Protein 2MAX (pdb70)

Foldseek 3Di:
DDDDDPAFDADPDPVDDPQLPRLCRQFQAFPVVLVDDCLLCVQCVVVPNGTSLSQLLCAVVNLVVGPRCDPVSSVSSQVSNCVSPDRHRDPPPVVCNVVSVVVNCVSDVVDDPD

Structure (mmCIF, N/CA/C/O backbone):
data_2MAX
#
_entry.id   2MAX
#
loop_
_atom_site.group_PDB
_atom_site.id
_atom_site.type_symbol
_atom_site.label_atom_id
_atom_site.label_alt_id
_atom_site.label_comp_id
_atom_site.label_asym_id
_atom_site.label_entity_id
_atom_site.label_seq_id
_atom_site.pdbx_PDB_ins_code
_atom_site.Cartn_x
_atom_site.Cartn_y
_atom_site.Cartn_z
_atom_site.occupancy
_atom_site.B_iso_or_equiv
_atom_site.auth_seq_id
_atom_site.auth_comp_id
_atom_site.auth_asym_id
_atom_site.auth_atom_id
_atom_site.pdbx_PDB_model_num
ATOM 1 N N . LEU A 1 13 ? 20.058 -17.809 -12.653 1.00 0.00 231 LEU A N 1
ATOM 2 C CA . LEU A 1 13 ? 19.330 -17.643 -11.358 1.00 0.00 231 LEU A CA 1
ATOM 3 C C . LEU A 1 13 ? 20.170 -18.205 -10.201 1.00 0.00 231 LEU A C 1
ATOM 4 O O . LEU A 1 13 ? 20.903 -19.181 -10.377 1.00 0.00 231 LEU A O 1
ATOM 20 N N . GLY A 1 14 ? 20.069 -17.597 -9.012 1.00 0.00 232 GLY A N 1
ATOM 21 C CA . GLY A 1 14 ? 20.806 -18.010 -7.806 1.00 0.00 232 GLY A CA 1
ATOM 22 C C . GLY A 1 14 ? 20.472 -17.177 -6.560 1.00 0.00 232 GLY A C 1
ATOM 23 O O . GLY A 1 14 ? 19.653 -16.255 -6.613 1.00 0.00 232 GLY A O 1
ATOM 27 N N . VAL A 1 15 ? 21.119 -17.510 -5.435 1.00 0.00 233 VAL A N 1
ATOM 28 C CA . VAL A 1 15 ? 20.878 -16.918 -4.095 1.00 0.00 233 VAL A CA 1
ATOM 29 C C . VAL A 1 15 ? 22.175 -16.513 -3.367 1.00 0.00 233 VAL A C 1
ATOM 30 O O . VAL A 1 15 ? 22.177 -16.292 -2.153 1.00 0.00 233 VAL A O 1
ATOM 43 N N . PHE A 1 16 ? 23.290 -16.410 -4.101 1.00 0.00 234 PHE A N 1
ATOM 44 C CA . PHE A 1 16 ? 24.626 -16.078 -3.587 1.00 0.00 234 PHE A CA 1
ATOM 45 C C . PHE A 1 16 ? 25.408 -15.187 -4.574 1.00 0.00 234 PHE A C 1
ATOM 46 O O . PHE A 1 16 ? 25.167 -15.220 -5.787 1.00 0.00 234 PHE A O 1
ATOM 63 N N . GLY A 1 17 ? 26.347 -14.387 -4.059 1.00 0.00 235 GLY A N 1
ATOM 64 C CA . GLY A 1 17 ? 27.149 -13.431 -4.831 1.00 0.00 235 GLY A CA 1
ATOM 65 C C . GLY A 1 17 ? 27.959 -12.466 -3.954 1.00 0.00 235 GLY A C 1
ATOM 66 O O . GLY A 1 17 ? 28.113 -12.673 -2.747 1.00 0.00 235 GLY A O 1
ATOM 70 N N . GLU A 1 18 ? 28.460 -11.389 -4.565 1.00 0.00 236 GLU A N 1
ATOM 71 C CA . GLU A 1 18 ? 29.205 -10.304 -3.905 1.00 0.00 236 GLU A CA 1
ATOM 72 C C . GLU A 1 18 ? 28.782 -8.931 -4.468 1.00 0.00 236 GLU A C 1
ATOM 73 O O . GLU A 1 18 ? 28.327 -8.828 -5.613 1.00 0.00 236 GLU A O 1
ATOM 85 N N . ARG A 1 19 ? 28.900 -7.873 -3.652 1.00 0.00 237 ARG A N 1
ATOM 86 C CA . ARG A 1 19 ? 28.338 -6.530 -3.900 1.00 0.00 237 ARG A CA 1
ATOM 87 C C . ARG A 1 19 ? 29.432 -5.443 -4.008 1.00 0.00 237 ARG A C 1
ATOM 88 O O . ARG A 1 19 ? 30.521 -5.618 -3.449 1.00 0.00 237 ARG A O 1
ATOM 109 N N . PRO A 1 20 ? 29.149 -4.307 -4.680 1.00 0.00 238 PRO A N 1
ATOM 110 C CA . PRO A 1 20 ? 30.003 -3.113 -4.664 1.00 0.00 238 PRO A CA 1
ATOM 111 C C . PRO A 1 20 ? 29.964 -2.388 -3.299 1.00 0.00 238 PRO A C 1
ATOM 112 O O . PRO A 1 20 ? 29.278 -2.817 -2.365 1.00 0.00 238 PRO A O 1
ATOM 123 N N . ILE A 1 21 ? 30.700 -1.275 -3.182 1.00 0.00 239 ILE A N 1
ATOM 124 C CA . ILE A 1 21 ? 30.715 -0.407 -1.987 1.00 0.00 239 ILE A CA 1
ATOM 125 C C . ILE A 1 21 ? 29.304 0.052 -1.554 1.00 0.00 239 ILE A C 1
ATOM 126 O O . ILE A 1 21 ? 28.415 0.266 -2.385 1.00 0.00 239 ILE A O 1
ATOM 142 N N . ALA A 1 22 ? 29.103 0.210 -0.242 1.00 0.00 240 ALA A N 1
ATOM 143 C CA . ALA A 1 22 ? 27.826 0.625 0.348 1.00 0.00 240 ALA A CA 1
ATOM 144 C C . ALA A 1 22 ? 27.441 2.082 0.003 1.00 0.00 240 ALA A C 1
ATOM 145 O O . ALA A 1 22 ? 28.303 2.939 -0.221 1.00 0.00 240 ALA A O 1
ATOM 152 N N . ASN A 1 23 ? 26.134 2.375 0.010 1.00 0.00 241 ASN A N 1
ATOM 153 C CA . ASN A 1 23 ? 25.598 3.736 -0.126 1.00 0.00 241 ASN A CA 1
ATOM 154 C C . ASN A 1 23 ? 25.794 4.563 1.164 1.00 0.00 241 ASN A C 1
ATOM 155 O O . ASN A 1 23 ? 25.891 4.012 2.264 1.00 0.00 241 ASN A O 1
ATOM 166 N N . THR A 1 24 ? 25.806 5.897 1.037 1.00 0.00 242 THR A N 1
ATOM 167 C CA . THR A 1 24 ? 25.921 6.826 2.184 1.00 0.00 242 THR A CA 1
ATOM 168 C C . THR A 1 24 ? 24.696 6.799 3.117 1.00 0.00 242 THR A C 1
ATOM 169 O O . THR A 1 24 ? 24.836 6.942 4.333 1.00 0.00 242 THR A O 1
ATOM 180 N N . GLU A 1 25 ? 23.498 6.551 2.565 1.00 0.00 243 GLU A N 1
ATOM 181 C CA . GLU A 1 25 ? 22.205 6.453 3.279 1.00 0.00 243 GLU A CA 1
ATOM 182 C C . GLU A 1 25 ? 21.856 7.674 4.174 1.00 0.00 243 GLU A C 1
ATOM 183 O O . GLU A 1 25 ? 21.058 7.583 5.111 1.00 0.00 243 GLU A O 1
ATOM 195 N N . TYR A 1 26 ? 22.462 8.836 3.893 1.00 0.00 244 TYR A N 1
ATOM 196 C CA . TYR A 1 26 ? 22.219 10.110 4.581 1.00 0.00 244 TYR A CA 1
ATOM 197 C C . TYR A 1 26 ? 20.788 10.650 4.354 1.00 0.00 244 TYR A C 1
ATOM 198 O O . TYR A 1 26 ? 20.126 10.308 3.368 1.00 0.00 244 TYR A O 1
ATOM 216 N N . SER A 1 27 ? 20.316 11.522 5.254 1.00 0.00 245 SER A N 1
ATOM 217 C CA . SER A 1 27 ? 18.986 12.154 5.203 1.00 0.00 245 SER A CA 1
ATOM 218 C C . SER A 1 27 ? 18.976 13.551 5.854 1.00 0.00 245 SER A C 1
ATOM 219 O O . SER A 1 27 ? 19.895 13.918 6.594 1.00 0.00 245 SER A O 1
ATOM 227 N N . GLY A 1 28 ? 17.934 14.338 5.580 1.00 0.00 246 GLY A N 1
ATOM 228 C CA . GLY A 1 28 ? 17.777 15.737 6.000 1.00 0.00 246 GLY A CA 1
ATOM 229 C C . GLY A 1 28 ? 16.403 16.318 5.634 1.00 0.00 246 GLY A C 1
ATOM 230 O O . GLY A 1 28 ? 15.458 15.575 5.354 1.00 0.00 246 GLY A O 1
ATOM 234 N N . ASP A 1 29 ? 16.280 17.650 5.645 1.00 0.00 247 ASP A N 1
ATOM 235 C CA . ASP A 1 29 ? 15.065 18.370 5.226 1.00 0.00 247 ASP A CA 1
ATOM 236 C C . ASP A 1 29 ? 14.616 17.980 3.801 1.00 0.00 247 ASP A C 1
ATOM 237 O O . ASP A 1 29 ? 15.434 17.887 2.880 1.00 0.00 247 ASP A O 1
ATOM 246 N N . TYR A 1 30 ? 13.311 17.742 3.623 1.00 0.00 248 TYR A N 1
ATOM 247 C CA . TYR A 1 30 ? 12.748 17.122 2.413 1.00 0.00 248 TYR A CA 1
ATOM 248 C C . TYR A 1 30 ? 12.973 17.944 1.130 1.00 0.00 248 TYR A C 1
ATOM 249 O O . TYR A 1 30 ? 13.310 17.381 0.084 1.00 0.00 248 TYR A O 1
ATOM 267 N N . ALA A 1 31 ? 12.817 19.270 1.215 1.00 0.00 249 ALA A N 1
ATOM 268 C CA . ALA A 1 31 ? 13.135 20.257 0.191 1.00 0.00 249 ALA A CA 1
ATOM 269 C C . ALA A 1 31 ? 13.206 21.644 0.863 1.00 0.00 249 ALA A C 1
ATOM 270 O O . ALA A 1 31 ? 12.732 21.819 1.993 1.00 0.00 249 ALA A O 1
ATOM 277 N N . GLN A 1 32 ? 13.742 22.641 0.160 1.00 0.00 250 GLN A N 1
ATOM 278 C CA . GLN A 1 32 ? 13.650 24.049 0.564 1.00 0.00 250 GLN A CA 1
ATOM 279 C C . GLN A 1 32 ? 13.657 24.981 -0.664 1.00 0.00 250 GLN A C 1
ATOM 280 O O . GLN A 1 32 ? 14.211 24.622 -1.707 1.00 0.00 250 GLN A O 1
ATOM 294 N N . ARG A 1 33 ? 13.039 26.170 -0.548 1.00 0.00 251 ARG A N 1
ATOM 295 C CA . ARG A 1 33 ? 12.762 27.068 -1.700 1.00 0.00 251 ARG A CA 1
ATOM 296 C C . ARG A 1 33 ? 13.121 28.549 -1.521 1.00 0.00 251 ARG A C 1
ATOM 297 O O . ARG A 1 33 ? 13.092 29.294 -2.496 1.00 0.00 251 ARG A O 1
ATOM 318 N N . ASP A 1 34 ? 13.507 28.987 -0.320 1.00 0.00 252 ASP A N 1
ATOM 319 C CA . ASP A 1 34 ? 13.954 30.373 -0.081 1.00 0.00 252 ASP A CA 1
ATOM 320 C C . ASP A 1 34 ? 15.271 30.701 -0.817 1.00 0.00 252 ASP A C 1
ATOM 321 O O . ASP A 1 34 ? 15.483 31.825 -1.277 1.00 0.00 252 ASP A O 1
ATOM 330 N N . ASP A 1 35 ? 16.130 29.692 -0.991 1.00 0.00 253 ASP A N 1
ATOM 331 C CA . ASP A 1 35 ? 17.422 29.785 -1.685 1.00 0.00 253 ASP A CA 1
ATOM 332 C C . ASP A 1 35 ? 17.304 29.939 -3.216 1.00 0.00 253 ASP A C 1
ATOM 333 O O . ASP A 1 35 ? 18.297 30.230 -3.887 1.00 0.00 253 ASP A O 1
ATOM 342 N N . ALA A 1 36 ? 16.103 29.781 -3.792 1.00 0.00 254 ALA A N 1
ATOM 343 C CA . ALA A 1 36 ? 15.872 29.897 -5.237 1.00 0.00 254 ALA A CA 1
ATOM 344 C C . ALA A 1 36 ? 16.095 31.328 -5.807 1.00 0.00 254 ALA A C 1
ATOM 345 O O . ALA A 1 36 ? 16.028 31.532 -7.018 1.00 0.00 254 ALA A O 1
ATOM 352 N N . LYS A 1 37 ? 16.423 32.316 -4.959 1.00 0.00 255 LYS A N 1
ATOM 353 C CA . LYS A 1 37 ? 16.939 33.640 -5.363 1.00 0.00 255 LYS A CA 1
ATOM 354 C C . LYS A 1 37 ? 18.309 33.568 -6.064 1.00 0.00 255 LYS A C 1
ATOM 355 O O . LYS A 1 37 ? 18.563 34.337 -6.987 1.00 0.00 255 LYS A O 1
ATOM 374 N N . ASP A 1 38 ? 19.174 32.622 -5.681 1.00 0.00 256 ASP A N 1
ATOM 375 C CA . ASP A 1 38 ? 20.539 32.442 -6.226 1.00 0.00 256 ASP A CA 1
ATOM 376 C C . ASP A 1 38 ? 20.602 31.796 -7.625 1.00 0.00 256 ASP A C 1
ATOM 377 O O . ASP A 1 38 ? 21.679 31.599 -8.186 1.00 0.00 256 ASP A O 1
ATOM 386 N N . LEU A 1 39 ? 19.453 31.469 -8.219 1.00 0.00 257 LEU A N 1
ATOM 387 C CA . LEU A 1 39 ? 19.367 30.734 -9.485 1.00 0.00 257 LEU A CA 1
ATOM 388 C C . LEU A 1 39 ? 19.748 31.546 -10.730 1.00 0.00 257 LEU A C 1
ATOM 389 O O . LEU A 1 39 ? 20.009 30.972 -11.785 1.00 0.00 257 LEU A O 1
ATOM 405 N N . SER A 1 40 ? 19.866 32.862 -10.606 1.00 0.00 258 SER A N 1
ATOM 406 C CA . SER A 1 40 ? 20.454 33.752 -11.599 1.00 0.00 258 SER A CA 1
ATOM 407 C C . SER A 1 40 ? 21.974 33.606 -11.760 1.00 0.00 258 SER A C 1
ATOM 408 O O . SER A 1 40 ? 22.555 34.232 -12.650 1.00 0.00 258 SER A O 1
ATOM 416 N N . ALA A 1 41 ? 22.635 32.785 -10.935 1.00 0.00 259 ALA A N 1
ATOM 417 C CA . ALA A 1 41 ? 24.053 32.515 -11.040 1.00 0.00 259 ALA A CA 1
ATOM 418 C C . ALA A 1 41 ? 24.372 31.651 -12.261 1.00 0.00 259 ALA A C 1
ATOM 419 O O . ALA A 1 41 ? 23.593 30.800 -12.689 1.00 0.00 259 ALA A O 1
ATOM 426 N N . LYS A 1 42 ? 25.593 31.809 -12.755 1.00 0.00 260 LYS A N 1
ATOM 427 C CA . LYS A 1 42 ? 26.249 30.864 -13.674 1.00 0.00 260 LYS A CA 1
ATOM 428 C C . LYS A 1 42 ? 26.496 29.538 -12.954 1.00 0.00 260 LYS A C 1
ATOM 429 O O . LYS A 1 42 ? 26.914 29.527 -11.803 1.00 0.00 260 LYS A O 1
ATOM 448 N N . ILE A 1 43 ? 26.310 28.408 -13.635 1.00 0.00 261 ILE A N 1
ATOM 449 C CA . ILE A 1 43 ? 26.598 27.074 -13.087 1.00 0.00 261 ILE A CA 1
ATOM 450 C C . ILE A 1 43 ? 28.091 26.898 -12.768 1.00 0.00 261 ILE A C 1
ATOM 451 O O . ILE A 1 43 ? 28.462 26.284 -11.774 1.00 0.00 261 ILE A O 1
ATOM 467 N N . GLU A 1 44 ? 28.943 27.550 -13.560 1.00 0.00 262 GLU A N 1
ATOM 468 C CA . GLU A 1 44 ? 30.389 27.684 -13.322 1.00 0.00 262 GLU A CA 1
ATOM 469 C C . GLU A 1 44 ? 30.731 28.324 -11.952 1.00 0.00 262 GLU A C 1
ATOM 470 O O . GLU A 1 44 ? 31.862 28.207 -11.476 1.00 0.00 262 GLU A O 1
ATOM 482 N N . SER A 1 45 ? 29.762 28.964 -11.276 1.00 0.00 263 SER A N 1
ATOM 483 C CA . SER A 1 45 ? 30.002 29.715 -10.025 1.00 0.00 263 SER A CA 1
ATOM 484 C C . SER A 1 45 ? 30.149 28.786 -8.808 1.00 0.00 263 SER A C 1
ATOM 485 O O . SER A 1 45 ? 30.584 29.201 -7.732 1.00 0.00 263 SER A O 1
ATOM 493 N N . MET A 1 46 ? 29.818 27.500 -8.989 1.00 0.00 264 MET A N 1
ATOM 494 C CA . MET A 1 46 ? 29.768 26.481 -7.937 1.00 0.00 264 MET A CA 1
ATOM 495 C C . MET A 1 46 ? 31.028 25.590 -7.920 1.00 0.00 264 MET A C 1
ATOM 496 O O . MET A 1 46 ? 31.019 24.518 -7.319 1.00 0.00 264 MET A O 1
ATOM 510 N N . ASN A 1 47 ? 32.105 26.010 -8.600 1.00 0.00 265 ASN A N 1
ATOM 511 C CA . ASN A 1 47 ? 33.398 25.312 -8.713 1.00 0.00 265 ASN A CA 1
ATOM 512 C C . ASN A 1 47 ? 33.318 23.904 -9.359 1.00 0.00 265 ASN A C 1
ATOM 513 O O . ASN A 1 47 ? 34.098 23.011 -9.019 1.00 0.00 265 ASN A O 1
ATOM 524 N N . LEU A 1 48 ? 32.380 23.697 -10.295 1.00 0.00 266 LEU A N 1
ATOM 525 C CA . LEU A 1 48 ? 32.335 22.500 -11.154 1.00 0.00 266 LEU A CA 1
ATOM 526 C C . LEU A 1 48 ? 33.627 22.308 -11.975 1.00 0.00 266 LEU A C 1
ATOM 527 O O . LEU A 1 48 ? 34.253 23.280 -12.410 1.00 0.00 266 LEU A O 1
ATOM 543 N N . SER A 1 49 ? 33.967 21.051 -12.270 1.00 0.00 267 SER A N 1
ATOM 544 C CA . SER A 1 49 ? 34.884 20.688 -13.361 1.00 0.00 267 SER A CA 1
ATOM 545 C C . SER A 1 49 ? 34.335 21.157 -14.721 1.00 0.00 267 SER A C 1
ATOM 546 O O . SER A 1 49 ? 33.121 21.177 -14.947 1.00 0.00 267 SER A O 1
ATOM 554 N N . ALA A 1 50 ? 35.219 21.522 -15.656 1.00 0.00 268 ALA A N 1
ATOM 555 C CA . ALA A 1 50 ? 34.809 22.054 -16.955 1.00 0.00 268 ALA A CA 1
ATOM 556 C C . ALA A 1 50 ? 34.001 21.072 -17.809 1.00 0.00 268 ALA A C 1
ATOM 557 O O . ALA A 1 50 ? 33.136 21.519 -18.553 1.00 0.00 268 ALA A O 1
ATOM 564 N N . ARG A 1 51 ? 34.227 19.753 -17.707 1.00 0.00 269 ARG A N 1
ATOM 565 C CA . ARG A 1 51 ? 33.467 18.738 -18.471 1.00 0.00 269 ARG A CA 1
ATOM 566 C C . ARG A 1 51 ? 31.970 18.777 -18.150 1.00 0.00 269 ARG A C 1
ATOM 567 O O . ARG A 1 51 ? 31.139 18.695 -19.051 1.00 0.00 269 ARG A O 1
ATOM 588 N N . CYS A 1 52 ? 31.633 19.019 -16.882 1.00 0.00 270 CYS A N 1
ATOM 589 C CA . CYS A 1 52 ? 30.267 19.270 -16.413 1.00 0.00 270 CYS A CA 1
ATOM 590 C C . CYS A 1 52 ? 29.677 20.513 -17.086 1.00 0.00 270 CYS A C 1
ATOM 591 O O . CYS A 1 52 ? 28.600 20.457 -17.677 1.00 0.00 270 CYS A O 1
ATOM 599 N N . PHE A 1 53 ? 30.409 21.633 -17.058 1.00 0.00 271 PHE A N 1
ATOM 600 C CA . PHE A 1 53 ? 29.916 22.891 -17.621 1.00 0.00 271 PHE A CA 1
ATOM 601 C C . PHE A 1 53 ? 29.822 22.856 -19.155 1.00 0.00 271 PHE A C 1
ATOM 602 O O . PHE A 1 53 ? 28.906 23.427 -19.736 1.00 0.00 271 PHE A O 1
ATOM 619 N N . ASN A 1 54 ? 30.726 22.128 -19.812 1.00 0.00 272 ASN A N 1
ATOM 620 C CA . ASN A 1 54 ? 30.776 21.962 -21.267 1.00 0.00 272 ASN A CA 1
ATOM 621 C C . ASN A 1 54 ? 29.667 21.027 -21.775 1.00 0.00 272 ASN A C 1
ATOM 622 O O . ASN A 1 54 ? 29.256 21.151 -22.927 1.00 0.00 272 ASN A O 1
ATOM 633 N N . CYS A 1 55 ? 29.118 20.156 -20.917 1.00 0.00 273 CYS A N 1
ATOM 634 C CA . CYS A 1 55 ? 27.820 19.538 -21.172 1.00 0.00 273 CYS A CA 1
ATOM 635 C C . CYS A 1 55 ? 26.699 20.592 -21.144 1.00 0.00 273 CYS A C 1
ATOM 636 O O . CYS A 1 55 ? 26.022 20.829 -22.144 1.00 0.00 273 CYS A O 1
ATOM 644 N N . LEU A 1 56 ? 26.540 21.246 -19.986 1.00 0.00 274 LEU A N 1
ATOM 645 C CA . LEU A 1 56 ? 25.450 22.172 -19.650 1.00 0.00 274 LEU A CA 1
ATOM 646 C C . LEU A 1 56 ? 25.328 23.341 -20.654 1.00 0.00 274 LEU A C 1
ATOM 647 O O . LEU A 1 56 ? 24.245 23.618 -21.166 1.00 0.00 274 LEU A O 1
ATOM 663 N N . ASP A 1 57 ? 26.445 23.946 -21.046 1.00 0.00 275 ASP A N 1
ATOM 664 C CA . ASP A 1 57 ? 26.513 25.005 -22.062 1.00 0.00 275 ASP A CA 1
ATOM 665 C C . ASP A 1 57 ? 26.006 24.601 -23.467 1.00 0.00 275 ASP A C 1
ATOM 666 O O . ASP A 1 57 ? 25.462 25.451 -24.176 1.00 0.00 275 ASP A O 1
ATOM 675 N N . LYS A 1 58 ? 26.141 23.329 -23.888 1.00 0.00 276 LYS A N 1
ATOM 676 C CA . LYS A 1 58 ? 25.865 22.893 -25.275 1.00 0.00 276 LYS A CA 1
ATOM 677 C C . LYS A 1 58 ? 24.386 22.591 -25.533 1.00 0.00 276 LYS A C 1
ATOM 678 O O . LYS A 1 58 ? 23.872 22.848 -26.623 1.00 0.00 276 LYS A O 1
ATOM 697 N N . ILE A 1 59 ? 23.695 22.098 -24.506 1.00 0.00 277 ILE A N 1
ATOM 698 C CA . ILE A 1 59 ? 22.227 21.965 -24.429 1.00 0.00 277 ILE A CA 1
ATOM 699 C C . ILE A 1 59 ? 21.534 23.309 -24.173 1.00 0.00 277 ILE A C 1
ATOM 700 O O . ILE A 1 59 ? 20.346 23.468 -24.458 1.00 0.00 277 ILE A O 1
ATOM 716 N N . GLY A 1 60 ? 22.289 24.273 -23.645 1.00 0.00 278 GLY A N 1
ATOM 717 C CA . GLY A 1 60 ? 21.873 25.667 -23.450 1.00 0.00 278 GLY A CA 1
ATOM 718 C C . GLY A 1 60 ? 21.531 26.019 -21.997 1.00 0.00 278 GLY A C 1
ATOM 719 O O . GLY A 1 60 ? 21.033 27.110 -21.714 1.00 0.00 278 GLY A O 1
ATOM 723 N N . ILE A 1 61 ? 21.802 25.102 -21.066 1.00 0.00 279 ILE A N 1
ATOM 724 C CA . ILE A 1 61 ? 21.662 25.275 -19.619 1.00 0.00 279 ILE A CA 1
ATOM 725 C C . ILE A 1 61 ? 22.879 26.060 -19.101 1.00 0.00 279 ILE A C 1
ATOM 726 O O . ILE A 1 61 ? 23.908 25.494 -18.752 1.00 0.00 279 ILE A O 1
ATOM 742 N N . LYS A 1 62 ? 22.788 27.396 -19.125 1.00 0.00 280 LYS A N 1
ATOM 743 C CA . LYS A 1 62 ? 23.907 28.314 -18.796 1.00 0.00 280 LYS A CA 1
ATOM 744 C C . LYS A 1 62 ? 23.902 28.822 -17.352 1.00 0.00 280 LYS A C 1
ATOM 745 O O . LYS A 1 62 ? 24.919 29.321 -16.866 1.00 0.00 280 LYS A O 1
ATOM 764 N N . TYR A 1 63 ? 22.786 28.646 -16.646 1.00 0.00 281 TYR A N 1
ATOM 765 C CA . TYR A 1 63 ? 22.574 29.157 -15.282 1.00 0.00 281 TYR A CA 1
ATOM 766 C C . TYR A 1 63 ? 22.049 28.103 -14.319 1.00 0.00 281 TYR A C 1
ATOM 767 O O . TYR A 1 63 ? 21.464 27.104 -14.728 1.00 0.00 281 TYR A O 1
ATOM 785 N N . VAL A 1 64 ? 22.249 28.330 -13.020 1.00 0.00 282 VAL A N 1
ATOM 786 C CA . VAL A 1 64 ? 21.798 27.418 -11.961 1.00 0.00 282 VAL A CA 1
ATOM 787 C C . VAL A 1 64 ? 20.283 27.235 -12.042 1.00 0.00 282 VAL A C 1
ATOM 788 O O . VAL A 1 64 ? 19.807 26.120 -11.894 1.00 0.00 282 VAL A O 1
ATOM 801 N N . GLY A 1 65 ? 19.544 28.294 -12.380 1.00 0.00 283 GLY A N 1
ATOM 802 C CA . GLY A 1 65 ? 18.121 28.275 -12.732 1.00 0.00 283 GLY A CA 1
ATOM 803 C C . GLY A 1 65 ? 17.775 27.247 -13.796 1.00 0.00 283 GLY A C 1
ATOM 804 O O . GLY A 1 65 ? 16.895 26.420 -13.594 1.00 0.00 283 GLY A O 1
ATOM 808 N N . GLU A 1 66 ? 18.525 27.245 -14.895 1.00 0.00 284 GLU A N 1
ATOM 809 C CA . GLU A 1 66 ? 18.362 26.258 -15.973 1.00 0.00 284 GLU A CA 1
ATOM 810 C C . GLU A 1 66 ? 18.682 24.828 -15.510 1.00 0.00 284 GLU A C 1
ATOM 811 O O . GLU A 1 66 ? 17.954 23.911 -15.876 1.00 0.00 284 GLU A O 1
ATOM 823 N N . LEU A 1 67 ? 19.716 24.608 -14.677 1.00 0.00 285 LEU A N 1
ATOM 824 C CA . LEU A 1 67 ? 19.975 23.273 -14.104 1.00 0.00 285 LEU A CA 1
ATOM 825 C C . LEU A 1 67 ? 18.809 22.879 -13.161 1.00 0.00 285 LEU A C 1
ATOM 826 O O . LEU A 1 67 ? 18.275 21.781 -13.258 1.00 0.00 285 LEU A O 1
ATOM 842 N N . VAL A 1 68 ? 18.356 23.778 -12.281 1.00 0.00 286 VAL A N 1
ATOM 843 C CA . VAL A 1 68 ? 17.210 23.583 -11.394 1.00 0.00 286 VAL A CA 1
ATOM 844 C C . VAL A 1 68 ? 15.933 23.230 -12.192 1.00 0.00 286 VAL A C 1
ATOM 845 O O . VAL A 1 68 ? 15.160 22.374 -11.758 1.00 0.00 286 VAL A O 1
ATOM 858 N N . LEU A 1 69 ? 15.737 23.834 -13.370 1.00 0.00 287 LEU A N 1
ATOM 859 C CA . LEU A 1 69 ? 14.671 23.534 -14.338 1.00 0.00 287 LEU A CA 1
ATOM 860 C C . LEU A 1 69 ? 14.927 22.265 -15.181 1.00 0.00 287 LEU A C 1
ATOM 861 O O . LEU A 1 69 ? 13.973 21.684 -15.700 1.00 0.00 287 LEU A O 1
ATOM 877 N N . MET A 1 70 ? 16.170 21.778 -15.277 1.00 0.00 288 MET A N 1
ATOM 878 C CA . MET A 1 70 ? 16.534 20.439 -15.721 1.00 0.00 288 MET A CA 1
ATOM 879 C C . MET A 1 70 ? 16.113 19.356 -14.707 1.00 0.00 288 MET A C 1
ATOM 880 O O . MET A 1 70 ? 16.915 18.803 -13.949 1.00 0.00 288 MET A O 1
ATOM 894 N N . SER A 1 71 ? 14.819 19.047 -14.698 1.00 0.00 289 SER A N 1
ATOM 895 C CA . SER A 1 71 ? 14.250 17.895 -13.980 1.00 0.00 289 SER A CA 1
ATOM 896 C C . SER A 1 71 ? 14.994 16.598 -14.324 1.00 0.00 289 SER A C 1
ATOM 897 O O . SER A 1 71 ? 15.554 16.472 -15.414 1.00 0.00 289 SER A O 1
ATOM 905 N N . GLU A 1 72 ? 15.019 15.630 -13.401 1.00 0.00 290 GLU A N 1
ATOM 906 C CA . GLU A 1 72 ? 15.939 14.474 -13.450 1.00 0.00 290 GLU A CA 1
ATOM 907 C C . GLU A 1 72 ? 15.922 13.718 -14.797 1.00 0.00 290 GLU A C 1
ATOM 908 O O . GLU A 1 72 ? 16.969 13.307 -15.293 1.00 0.00 290 GLU A O 1
ATOM 920 N N . GLU A 1 73 ? 14.745 13.586 -15.418 1.00 0.00 291 GLU A N 1
ATOM 921 C CA . GLU A 1 73 ? 14.532 12.925 -16.708 1.00 0.00 291 GLU A CA 1
ATOM 922 C C . GLU A 1 73 ? 15.161 13.679 -17.901 1.00 0.00 291 GLU A C 1
ATOM 923 O O . GLU A 1 73 ? 15.706 13.047 -18.811 1.00 0.00 291 GLU A O 1
ATOM 935 N N . GLU A 1 74 ? 15.158 15.019 -17.889 1.00 0.00 292 GLU A N 1
ATOM 936 C CA . GLU A 1 74 ? 15.979 15.831 -18.803 1.00 0.00 292 GLU A CA 1
ATOM 937 C C . GLU A 1 74 ? 17.458 15.610 -18.503 1.00 0.00 292 GLU A C 1
ATOM 938 O O . GLU A 1 74 ? 18.258 15.375 -19.407 1.00 0.00 292 GLU A O 1
ATOM 950 N N . LEU A 1 75 ? 17.825 15.668 -17.224 1.00 0.00 293 LEU A N 1
ATOM 951 C CA . LEU A 1 75 ? 19.192 15.608 -16.734 1.00 0.00 293 LEU A CA 1
ATOM 952 C C . LEU A 1 75 ? 19.978 14.337 -17.093 1.00 0.00 293 LEU A C 1
ATOM 953 O O . LEU A 1 75 ? 21.117 14.424 -17.549 1.00 0.00 293 LEU A O 1
ATOM 969 N N . LYS A 1 76 ? 19.339 13.174 -16.974 1.00 0.00 294 LYS A N 1
ATOM 970 C CA . LYS A 1 76 ? 19.803 11.875 -17.515 1.00 0.00 294 LYS A CA 1
ATOM 971 C C . LYS A 1 76 ? 19.940 11.838 -19.052 1.00 0.00 294 LYS A C 1
ATOM 972 O O . LYS A 1 76 ? 20.501 10.884 -19.593 1.00 0.00 294 LYS A O 1
ATOM 991 N N . GLY A 1 77 ? 19.429 12.853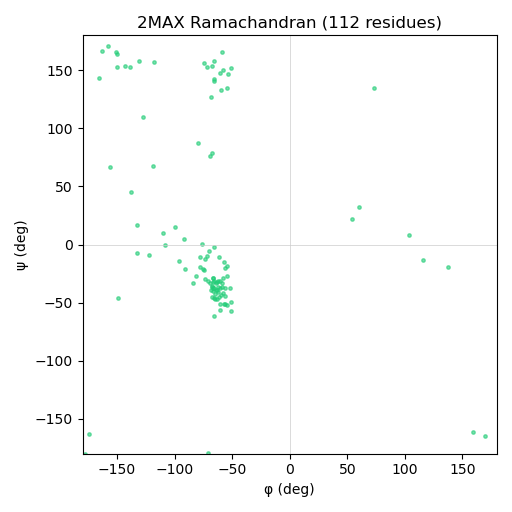 -19.754 1.00 0.00 295 GLY A N 1
ATOM 992 C CA . GLY A 1 77 ? 19.193 12.859 -21.198 1.00 0.00 295 GLY A CA 1
ATOM 993 C C . GLY A 1 77 ? 20.125 13.741 -22.041 1.00 0.00 295 GLY A C 1
ATOM 994 O O . GLY A 1 77 ? 19.972 13.731 -23.266 1.00 0.00 295 GLY A O 1
ATOM 998 N N . VAL A 1 78 ? 21.098 14.475 -21.468 1.00 0.00 296 VAL A N 1
ATOM 999 C CA . VAL A 1 78 ? 22.197 15.057 -22.271 1.00 0.00 296 VAL A CA 1
ATOM 1000 C C . VAL A 1 78 ? 22.996 13.968 -23.030 1.00 0.00 296 VAL A C 1
ATOM 1001 O O . VAL A 1 78 ? 22.927 12.781 -22.696 1.00 0.00 296 VAL A O 1
ATOM 1014 N N . LYS A 1 79 ? 23.819 14.370 -24.008 1.00 0.00 297 LYS A N 1
ATOM 1015 C CA . LYS A 1 79 ? 24.548 13.432 -24.896 1.00 0.00 297 LYS A CA 1
ATOM 1016 C C . LYS A 1 79 ? 25.948 13.008 -24.428 1.00 0.00 297 LYS A C 1
ATOM 1017 O O . LYS A 1 79 ? 26.425 11.947 -24.827 1.00 0.00 297 LYS A O 1
ATOM 1036 N N . ASN A 1 80 ? 26.585 13.786 -23.552 1.00 0.00 298 ASN A N 1
ATOM 1037 C CA . ASN A 1 80 ? 27.945 13.529 -23.052 1.00 0.00 298 ASN A CA 1
ATOM 1038 C C . ASN A 1 80 ? 28.041 13.785 -21.536 1.00 0.00 298 ASN A C 1
ATOM 1039 O O . ASN A 1 80 ? 28.937 14.488 -21.066 1.00 0.00 298 ASN A O 1
ATOM 1050 N N . MET A 1 81 ? 27.051 13.280 -20.778 1.00 0.00 299 MET A N 1
ATOM 1051 C CA . MET A 1 81 ? 26.873 13.627 -19.351 1.00 0.00 299 MET A CA 1
ATOM 1052 C C . MET A 1 81 ? 28.134 13.392 -18.497 1.00 0.00 299 MET A C 1
ATOM 1053 O O . MET A 1 81 ? 28.597 14.303 -17.814 1.00 0.00 299 MET A O 1
ATOM 1067 N N . GLY A 1 82 ? 28.702 12.183 -18.578 1.00 0.00 300 GLY A N 1
ATOM 1068 C CA . GLY A 1 82 ? 29.801 11.698 -17.726 1.00 0.00 300 GLY A CA 1
ATOM 1069 C C . GLY A 1 82 ? 29.369 11.364 -16.287 1.00 0.00 300 GLY A C 1
ATOM 1070 O O . GLY A 1 82 ? 28.667 12.139 -15.634 1.00 0.00 300 GLY A O 1
ATOM 1074 N N . LYS A 1 83 ? 29.810 10.208 -15.764 1.00 0.00 301 LYS A N 1
ATOM 1075 C CA . LYS A 1 83 ? 29.392 9.670 -14.450 1.00 0.00 301 LYS A CA 1
ATOM 1076 C C . LYS A 1 83 ? 29.747 10.598 -13.281 1.00 0.00 301 LYS A C 1
ATOM 1077 O O . LYS A 1 83 ? 28.858 11.033 -12.547 1.00 0.00 301 LYS A O 1
ATOM 1096 N N . LYS A 1 84 ? 31.032 10.956 -13.142 1.00 0.00 302 LYS A N 1
ATOM 1097 C CA . LYS A 1 84 ? 31.508 11.906 -12.113 1.00 0.00 302 LYS A CA 1
ATOM 1098 C C . LYS A 1 84 ? 30.896 13.298 -12.287 1.00 0.00 302 LYS A C 1
ATOM 1099 O O . LYS A 1 84 ? 30.564 13.961 -11.307 1.00 0.00 302 LYS A O 1
ATOM 1118 N N . SER A 1 85 ? 30.713 13.714 -13.543 1.00 0.00 303 SER A N 1
ATOM 1119 C CA . SER A 1 85 ? 30.231 15.047 -13.909 1.00 0.00 303 SER A CA 1
ATOM 1120 C C . SER A 1 85 ? 28.781 15.296 -13.499 1.00 0.00 303 SER A C 1
ATOM 1121 O O . SER A 1 85 ? 28.509 16.334 -12.902 1.00 0.00 303 SER A O 1
ATOM 1129 N N . TYR A 1 86 ? 27.864 14.350 -13.735 1.00 0.00 304 TYR A N 1
ATOM 1130 C CA . TYR A 1 86 ? 26.486 14.437 -13.226 1.00 0.00 304 TYR A CA 1
ATOM 1131 C C . TYR A 1 86 ? 26.439 14.428 -11.688 1.00 0.00 304 TYR A C 1
ATOM 1132 O O . TYR A 1 86 ? 25.648 15.149 -11.087 1.00 0.00 304 TYR A O 1
ATOM 1150 N N . ASP A 1 87 ? 27.284 13.616 -11.039 1.00 0.00 305 ASP A N 1
ATOM 1151 C CA . ASP A 1 87 ? 27.329 13.513 -9.578 1.00 0.00 305 ASP A CA 1
ATOM 1152 C C . ASP A 1 87 ? 27.746 14.838 -8.913 1.00 0.00 305 ASP A C 1
ATOM 1153 O O . ASP A 1 87 ? 27.061 15.305 -8.001 1.00 0.00 305 ASP A O 1
ATOM 1162 N N . GLU A 1 88 ? 28.810 15.495 -9.397 1.00 0.00 306 GLU A N 1
ATOM 1163 C CA . GLU A 1 88 ? 29.191 16.818 -8.900 1.00 0.00 306 GLU A CA 1
ATOM 1164 C C . GLU A 1 88 ? 28.224 17.933 -9.332 1.00 0.00 306 GLU A C 1
ATOM 1165 O O . GLU A 1 88 ? 27.987 18.845 -8.545 1.00 0.00 306 GLU A O 1
ATOM 1177 N N . ILE A 1 89 ? 27.587 17.831 -10.510 1.00 0.00 307 ILE A N 1
ATOM 1178 C CA . ILE A 1 89 ? 26.419 18.643 -10.906 1.00 0.00 307 ILE A CA 1
ATOM 1179 C C . ILE A 1 89 ? 25.351 18.591 -9.823 1.00 0.00 307 ILE A C 1
ATOM 1180 O O . ILE A 1 89 ? 24.965 19.622 -9.278 1.00 0.00 307 ILE A O 1
ATOM 1196 N N . ALA A 1 90 ? 24.909 17.384 -9.483 1.00 0.00 308 ALA A N 1
ATOM 1197 C CA . ALA A 1 90 ? 23.818 17.157 -8.554 1.00 0.00 308 ALA A CA 1
ATOM 1198 C C . ALA A 1 90 ? 24.166 17.596 -7.120 1.00 0.00 308 ALA A C 1
ATOM 1199 O O . ALA A 1 90 ? 23.338 18.229 -6.466 1.00 0.00 308 ALA A O 1
ATOM 1206 N N . GLU A 1 91 ? 25.393 17.350 -6.650 1.00 0.00 309 GLU A N 1
ATOM 1207 C CA . GLU A 1 91 ? 25.856 17.783 -5.321 1.00 0.00 309 GLU A CA 1
ATOM 1208 C C . GLU A 1 91 ? 26.142 19.290 -5.207 1.00 0.00 309 GLU A C 1
ATOM 1209 O O . GLU A 1 91 ? 25.941 19.868 -4.139 1.00 0.00 309 GLU A O 1
ATOM 1221 N N . LYS A 1 92 ? 26.546 19.973 -6.285 1.00 0.00 310 LYS A N 1
ATOM 1222 C CA . LYS A 1 92 ? 26.694 21.442 -6.281 1.00 0.00 310 LYS A CA 1
ATOM 1223 C C . LYS A 1 92 ? 25.362 22.165 -6.494 1.00 0.00 310 LYS A C 1
ATOM 1224 O O . LYS A 1 92 ? 25.160 23.224 -5.907 1.00 0.00 310 LYS A O 1
ATOM 1243 N N . LEU A 1 93 ? 24.400 21.543 -7.181 1.00 0.00 311 LEU A N 1
ATOM 1244 C CA . LEU A 1 93 ? 22.988 21.929 -7.089 1.00 0.00 311 LEU A CA 1
ATOM 1245 C C . LEU A 1 93 ? 22.462 21.768 -5.641 1.00 0.00 311 LEU A C 1
ATOM 1246 O O . LEU A 1 93 ? 21.862 22.694 -5.093 1.00 0.00 311 LEU A O 1
ATOM 1262 N N . ASN A 1 94 ? 22.773 20.638 -4.983 1.00 0.00 312 ASN A N 1
ATOM 1263 C CA . ASN A 1 94 ? 22.450 20.362 -3.572 1.00 0.00 312 ASN A CA 1
ATOM 1264 C C . ASN A 1 94 ? 23.049 21.390 -2.591 1.00 0.00 312 ASN A C 1
ATOM 1265 O O . ASN A 1 94 ? 22.413 21.719 -1.592 1.00 0.00 312 ASN A O 1
ATOM 1276 N N . ASP A 1 95 ? 24.230 21.951 -2.875 1.00 0.00 313 ASP A N 1
ATOM 1277 C CA . ASP A 1 95 ? 24.863 22.984 -2.039 1.00 0.00 313 ASP A CA 1
ATOM 1278 C C . ASP A 1 95 ? 23.995 24.247 -1.836 1.00 0.00 313 ASP A C 1
ATOM 1279 O O . ASP A 1 95 ? 24.075 24.881 -0.780 1.00 0.00 313 ASP A O 1
ATOM 1288 N N . LEU A 1 96 ? 23.116 24.584 -2.794 1.00 0.00 314 LEU A N 1
ATOM 1289 C CA . LEU A 1 96 ? 22.094 25.635 -2.613 1.00 0.00 314 LEU A CA 1
ATOM 1290 C C . LEU A 1 96 ? 21.019 25.278 -1.566 1.00 0.00 314 LEU A C 1
ATOM 1291 O O . LEU A 1 96 ? 20.433 26.176 -0.959 1.00 0.00 314 LEU A O 1
ATOM 1307 N N . GLY A 1 97 ? 20.732 23.987 -1.382 1.00 0.00 315 GLY A N 1
ATOM 1308 C CA . GLY A 1 97 ? 19.708 23.461 -0.473 1.00 0.00 315 GLY A CA 1
ATOM 1309 C C . GLY A 1 97 ? 18.870 22.318 -1.062 1.00 0.00 315 GLY A C 1
ATOM 1310 O O . GLY A 1 97 ? 18.250 21.571 -0.304 1.00 0.00 315 GLY A O 1
ATOM 1314 N N . TYR A 1 98 ? 18.836 22.166 -2.395 1.00 0.00 316 TYR A N 1
ATOM 1315 C CA . TYR A 1 98 ? 17.947 21.257 -3.113 1.00 0.00 316 TYR A CA 1
ATOM 1316 C C . TYR A 1 98 ? 18.770 20.350 -4.063 1.00 0.00 316 TYR A C 1
ATOM 1317 O O . TYR A 1 98 ? 19.322 20.839 -5.051 1.00 0.00 316 TYR A O 1
ATOM 1335 N N . PRO A 1 99 ? 18.898 19.035 -3.780 1.00 0.00 317 PRO A N 1
ATOM 1336 C CA . PRO A 1 99 ? 19.554 18.078 -4.674 1.00 0.00 317 PRO A CA 1
ATOM 1337 C C . PRO A 1 99 ? 18.714 17.867 -5.940 1.00 0.00 317 PRO A C 1
ATOM 1338 O O . PRO A 1 99 ? 17.517 17.589 -5.862 1.00 0.00 317 PRO A O 1
ATOM 1349 N N . VAL A 1 100 ? 19.320 18.024 -7.122 1.00 0.00 318 VAL A N 1
ATOM 1350 C CA . VAL A 1 100 ? 18.581 18.037 -8.384 1.00 0.00 318 VAL A CA 1
ATOM 1351 C C . VAL A 1 100 ? 17.793 16.747 -8.660 1.00 0.00 318 VAL A C 1
ATOM 1352 O O . VAL A 1 100 ? 18.307 15.638 -8.504 1.00 0.00 318 VAL A O 1
ATOM 1365 N N . GLY A 1 101 ? 16.524 16.916 -9.054 1.00 0.00 319 GLY A N 1
ATOM 1366 C CA . GLY A 1 101 ? 15.591 15.827 -9.391 1.00 0.00 319 GLY A CA 1
ATOM 1367 C C . GLY A 1 101 ? 14.372 15.695 -8.463 1.00 0.00 319 GLY A C 1
ATOM 1368 O O . GLY A 1 101 ? 13.411 15.007 -8.808 1.00 0.00 319 GLY A O 1
ATOM 1372 N N . THR A 1 102 ? 14.392 16.368 -7.308 1.00 0.00 320 THR A N 1
ATOM 1373 C CA . THR A 1 102 ? 13.323 16.453 -6.293 1.00 0.00 320 THR A CA 1
ATOM 1374 C C . THR A 1 102 ? 12.104 17.228 -6.829 1.00 0.00 320 THR A C 1
ATOM 1375 O O . THR A 1 102 ? 11.917 18.411 -6.548 1.00 0.00 320 THR A O 1
ATOM 1386 N N . GLU A 1 103 ? 11.277 16.560 -7.643 1.00 0.00 321 GLU A N 1
ATOM 1387 C CA . GLU A 1 103 ? 10.170 17.135 -8.432 1.00 0.00 321 GLU A CA 1
ATOM 1388 C C . GLU A 1 103 ? 8.811 16.523 -8.023 1.00 0.00 321 GLU A C 1
ATOM 1389 O O . GLU A 1 103 ? 8.177 15.772 -8.770 1.00 0.00 321 GLU A O 1
ATOM 1401 N N . LEU A 1 104 ? 8.374 16.829 -6.795 1.00 0.00 322 LEU A N 1
ATOM 1402 C CA . LEU A 1 104 ? 7.127 16.332 -6.195 1.00 0.00 322 LEU A CA 1
ATOM 1403 C C . LEU A 1 104 ? 6.137 17.424 -5.744 1.00 0.00 322 LEU A C 1
ATOM 1404 O O . LEU A 1 104 ? 4.984 17.134 -5.420 1.00 0.00 322 LEU A O 1
ATOM 1420 N N . SER A 1 105 ? 6.579 18.683 -5.778 1.00 0.00 323 SER A N 1
ATOM 1421 C CA . SER A 1 105 ? 5.760 19.898 -5.612 1.00 0.00 323 SER A CA 1
ATOM 1422 C C . SER A 1 105 ? 6.458 21.102 -6.281 1.00 0.00 323 SER A C 1
ATOM 1423 O O . SER A 1 105 ? 6.995 21.982 -5.600 1.00 0.00 323 SER A O 1
ATOM 1431 N N . PRO A 1 106 ? 6.587 21.095 -7.627 1.00 0.00 324 PRO A N 1
ATOM 1432 C CA . PRO A 1 106 ? 7.490 21.992 -8.353 1.00 0.00 324 PRO A CA 1
ATOM 1433 C C . PRO A 1 106 ? 6.861 23.317 -8.816 1.00 0.00 324 PRO A C 1
ATOM 1434 O O . PRO A 1 106 ? 7.508 24.045 -9.557 1.00 0.00 324 PRO A O 1
ATOM 1445 N N . GLU A 1 107 ? 5.610 23.633 -8.466 1.00 0.00 325 GLU A N 1
ATOM 1446 C CA . GLU A 1 107 ? 4.790 24.669 -9.138 1.00 0.00 325 GLU A CA 1
ATOM 1447 C C . GLU A 1 107 ? 5.421 26.073 -9.236 1.00 0.00 325 GLU A C 1
ATOM 1448 O O . GLU A 1 107 ? 5.155 26.802 -10.189 1.00 0.00 325 GLU A O 1
ATOM 1460 N N . GLN A 1 108 ? 6.318 26.439 -8.315 1.00 0.00 326 GLN A N 1
ATOM 1461 C CA . GLN A 1 108 ? 7.179 27.628 -8.401 1.00 0.00 326 GLN A CA 1
ATOM 1462 C C . GLN A 1 108 ? 8.061 27.707 -9.670 1.00 0.00 326 GLN A C 1
ATOM 1463 O O . GLN A 1 108 ? 8.519 28.794 -10.032 1.00 0.00 326 GLN A O 1
ATOM 1477 N N . ARG A 1 109 ? 8.320 26.590 -10.371 1.00 0.00 327 ARG A N 1
ATOM 1478 C CA . ARG A 1 109 ? 9.230 26.542 -11.528 1.00 0.00 327 ARG A CA 1
ATOM 1479 C C . ARG A 1 109 ? 8.747 27.328 -12.749 1.00 0.00 327 ARG A C 1
ATOM 1480 O O . ARG A 1 109 ? 9.585 27.831 -13.492 1.00 0.00 327 ARG A O 1
ATOM 1501 N N . GLU A 1 110 ? 7.442 27.491 -12.970 1.00 0.00 328 GLU A N 1
ATOM 1502 C CA . GLU A 1 110 ? 6.966 28.350 -14.075 1.00 0.00 328 GLU A CA 1
ATOM 1503 C C . GLU A 1 110 ? 7.296 29.840 -13.837 1.00 0.00 328 GLU A C 1
ATOM 1504 O O . GLU A 1 110 ? 7.729 30.531 -14.759 1.00 0.00 328 GLU A O 1
ATOM 1516 N N . SER A 1 111 ? 7.216 30.299 -12.581 1.00 0.00 329 SER A N 1
ATOM 1517 C CA . SER A 1 111 ? 7.648 31.634 -12.159 1.00 0.00 329 SER A CA 1
ATOM 1518 C C . SER A 1 111 ? 9.162 31.807 -12.312 1.00 0.00 329 SER A C 1
ATOM 1519 O O . SER A 1 111 ? 9.607 32.827 -12.844 1.00 0.00 329 SER A O 1
ATOM 1527 N N . LEU A 1 112 ? 9.961 30.791 -11.941 1.00 0.00 330 LEU A N 1
ATOM 1528 C CA . LEU A 1 112 ? 11.391 30.752 -12.202 1.00 0.00 330 LEU A CA 1
ATOM 1529 C C . LEU A 1 112 ? 11.702 30.901 -13.689 1.00 0.00 330 LEU A C 1
ATOM 1530 O O . LEU A 1 112 ? 12.495 31.764 -14.038 1.00 0.00 330 LEU A O 1
ATOM 1546 N N . LYS A 1 113 ? 11.079 30.109 -14.572 1.00 0.00 331 LYS A N 1
ATOM 1547 C CA . LYS A 1 113 ? 11.331 30.131 -16.020 1.00 0.00 331 LYS A CA 1
ATOM 1548 C C . LYS A 1 113 ? 11.076 31.524 -16.615 1.00 0.00 331 LYS A C 1
ATOM 1549 O O . LYS A 1 113 ? 11.907 32.023 -17.374 1.00 0.00 331 LYS A O 1
ATOM 1568 N N . LYS A 1 114 ? 9.998 32.203 -16.203 1.00 0.00 332 LYS A N 1
ATOM 1569 C CA . LYS A 1 114 ? 9.689 33.575 -16.635 1.00 0.00 332 LYS A CA 1
ATOM 1570 C C . LYS A 1 114 ? 10.676 34.622 -16.103 1.00 0.00 332 LYS A C 1
ATOM 1571 O O . LYS A 1 114 ? 11.084 35.505 -16.857 1.00 0.00 332 LYS A O 1
ATOM 1590 N N . ARG A 1 115 ? 11.126 34.496 -14.847 1.00 0.00 333 ARG A N 1
ATOM 1591 C CA . ARG A 1 115 ? 12.208 35.330 -14.285 1.00 0.00 333 ARG A CA 1
ATOM 1592 C C . ARG A 1 115 ? 13.555 35.071 -14.964 1.00 0.00 333 ARG A C 1
ATOM 1593 O O . ARG A 1 115 ? 14.319 36.013 -15.175 1.00 0.00 333 ARG A O 1
ATOM 1614 N N . LEU A 1 116 ? 13.844 33.819 -15.322 1.00 0.00 334 LEU A N 1
ATOM 1615 C CA . LEU A 1 116 ? 15.086 33.394 -15.964 1.00 0.00 334 LEU A CA 1
ATOM 1616 C C . LEU A 1 116 ? 15.257 33.962 -17.378 1.00 0.00 334 LEU A C 1
ATOM 1617 O O . LEU A 1 116 ? 16.341 34.390 -17.762 1.00 0.00 334 LEU A O 1
ATOM 1633 N N . GLU A 1 117 ? 14.154 34.050 -18.116 1.00 0.00 335 GLU A N 1
ATOM 1634 C CA . GLU A 1 117 ? 14.052 34.735 -19.414 1.00 0.00 335 GLU A CA 1
ATOM 1635 C C . GLU A 1 117 ? 14.518 36.209 -19.388 1.00 0.00 335 GLU A C 1
ATOM 1636 O O . GLU A 1 117 ? 14.843 36.780 -20.431 1.00 0.00 335 GLU A O 1
ATOM 1648 N N . LYS A 1 118 ? 14.597 36.815 -18.191 1.00 0.00 336 LYS A N 1
ATOM 1649 C CA . LYS A 1 118 ? 15.010 38.199 -17.938 1.00 0.00 336 LYS A CA 1
ATOM 1650 C C . LYS A 1 118 ? 16.371 38.330 -17.232 1.00 0.00 336 LYS A C 1
ATOM 1651 O O . LYS A 1 118 ? 16.746 39.431 -16.828 1.00 0.00 336 LYS A O 1
ATOM 1670 N N . LEU A 1 119 ? 17.130 37.236 -17.090 1.00 0.00 337 LEU A N 1
ATOM 1671 C CA . LEU A 1 119 ? 18.575 37.304 -16.793 1.00 0.00 337 LEU A CA 1
ATOM 1672 C C . LEU A 1 119 ? 19.302 38.123 -17.874 1.00 0.00 337 LEU A C 1
ATOM 1673 O O . LEU A 1 119 ? 20.002 39.087 -17.562 1.00 0.00 337 LEU A O 1
ATOM 1689 N N . GLU A 1 120 ? 19.062 37.773 -19.142 1.00 0.00 338 GLU A N 1
ATOM 1690 C CA . GLU A 1 120 ? 19.398 38.570 -20.332 1.00 0.00 338 GLU A CA 1
ATOM 1691 C C . GLU A 1 120 ? 18.679 38.038 -21.589 1.00 0.00 338 GLU A C 1
ATOM 1692 O O . GLU A 1 120 ? 18.526 36.826 -21.771 1.00 0.00 338 GLU A O 1
ATOM 1704 N N . ASP A 1 121 ? 18.259 38.942 -22.478 1.00 0.00 339 ASP A N 1
ATOM 1705 C CA . ASP A 1 121 ? 17.859 38.594 -23.851 1.00 0.00 339 ASP A CA 1
ATOM 1706 C C . ASP A 1 121 ? 19.067 38.080 -24.666 1.00 0.00 339 ASP A C 1
ATOM 1707 O O . ASP A 1 121 ? 20.180 38.598 -24.526 1.00 0.00 339 ASP A O 1
ATOM 1716 N N . LYS A 1 122 ? 18.853 37.072 -25.528 1.00 0.00 340 LYS A N 1
ATOM 1717 C CA . LYS A 1 122 ? 19.930 36.416 -26.300 1.00 0.00 340 LYS A CA 1
ATOM 1718 C C . LYS A 1 122 ? 19.487 35.879 -27.670 1.00 0.00 340 LYS A C 1
ATOM 1719 O O . LYS A 1 122 ? 20.185 36.101 -28.662 1.00 0.00 340 LYS A O 1
ATOM 1738 N N . GLY A 1 123 ? 18.345 35.189 -27.738 1.00 0.00 341 GLY A N 1
ATOM 1739 C CA . GLY A 1 123 ? 17.840 34.547 -28.961 1.00 0.00 341 GLY A CA 1
ATOM 1740 C C . GLY A 1 123 ? 16.817 33.435 -28.691 1.00 0.00 341 GLY A C 1
ATOM 1741 O O . GLY A 1 123 ? 16.245 33.348 -27.599 1.00 0.00 341 GLY A O 1
ATOM 1745 N N . GLY A 1 124 ? 16.608 32.568 -29.685 1.00 0.00 342 GLY A N 1
ATOM 1746 C CA . GLY A 1 124 ? 15.746 31.380 -29.603 1.00 0.00 342 GLY A CA 1
ATOM 1747 C C . GLY A 1 124 ? 16.095 30.309 -30.646 1.00 0.00 342 GLY A C 1
ATOM 1748 O O . GLY A 1 124 ? 16.911 30.541 -31.546 1.00 0.00 342 GLY A O 1
ATOM 1752 N N . ASN A 1 125 ? 15.492 29.123 -30.515 1.00 0.00 343 ASN A N 1
ATOM 1753 C CA . ASN A 1 125 ? 15.758 27.944 -31.351 1.00 0.00 343 ASN A CA 1
ATOM 1754 C C . ASN A 1 125 ? 14.511 27.033 -31.469 1.00 0.00 343 ASN A C 1
ATOM 1755 O O . ASN A 1 125 ? 13.561 27.155 -30.686 1.00 0.00 343 ASN A O 1
ATOM 1766 N N . ASP A 1 126 ? 14.521 26.101 -32.431 1.00 0.00 344 ASP A N 1
ATOM 1767 C CA . ASP A 1 126 ? 13.452 25.123 -32.717 1.00 0.00 344 ASP A CA 1
ATOM 1768 C C . ASP A 1 126 ? 13.998 23.783 -33.253 1.00 0.00 344 ASP A C 1
ATOM 1769 O O . ASP A 1 126 ? 14.824 23.791 -34.197 1.00 0.00 344 ASP A O 1
ATOM 1779 N N . LEU A 1 13 ? 13.377 24.839 -37.023 1.00 0.00 231 LEU A N 2
ATOM 1780 C CA . LEU A 1 13 ? 12.923 24.724 -35.605 1.00 0.00 231 LEU A CA 2
ATOM 1781 C C . LEU A 1 13 ? 12.757 23.244 -35.232 1.00 0.00 231 LEU A C 2
ATOM 1782 O O . LEU A 1 13 ? 11.940 22.541 -35.831 1.00 0.00 231 LEU A O 2
ATOM 1798 N N . GLY A 1 14 ? 13.534 22.757 -34.257 1.00 0.00 232 GLY A N 2
ATOM 1799 C CA . GLY A 1 14 ? 13.465 21.376 -33.749 1.00 0.00 232 GLY A CA 2
ATOM 1800 C C . GLY A 1 14 ? 14.620 21.003 -32.810 1.00 0.00 232 GLY A C 2
ATOM 1801 O O . GLY A 1 14 ? 15.592 21.751 -32.670 1.00 0.00 232 GLY A O 2
ATOM 1805 N N . VAL A 1 15 ? 14.520 19.830 -32.174 1.00 0.00 233 VAL A N 2
ATOM 1806 C CA . VAL A 1 15 ? 15.520 19.280 -31.232 1.00 0.00 233 VAL A CA 2
ATOM 1807 C C . VAL A 1 15 ? 15.473 17.741 -31.207 1.00 0.00 233 VAL A C 2
ATOM 1808 O O . VAL A 1 15 ? 14.437 17.137 -31.507 1.00 0.00 233 VAL A O 2
ATOM 1821 N N . PHE A 1 16 ? 16.589 17.097 -30.848 1.00 0.00 234 PHE A N 2
ATOM 1822 C CA . PHE A 1 16 ? 16.731 15.636 -30.735 1.00 0.00 234 PHE A CA 2
ATOM 1823 C C . PHE A 1 16 ? 17.765 15.258 -29.653 1.00 0.00 234 PHE A C 2
ATOM 1824 O O . PHE A 1 16 ? 18.657 16.051 -29.339 1.00 0.00 234 PHE A O 2
ATOM 1841 N N . GLY A 1 17 ? 17.671 14.044 -29.098 1.00 0.00 235 GLY A N 2
ATOM 1842 C CA . GLY A 1 17 ? 18.547 13.557 -28.022 1.00 0.00 235 GLY A CA 2
ATOM 1843 C C . GLY A 1 17 ? 18.407 12.060 -27.705 1.00 0.00 235 GLY A C 2
ATOM 1844 O O . GLY A 1 17 ? 17.621 11.339 -28.324 1.00 0.00 235 GLY A O 2
ATOM 1848 N N . GLU A 1 18 ? 19.186 11.600 -26.726 1.00 0.00 236 GLU A N 2
ATOM 1849 C CA . GLU A 1 18 ? 19.276 10.205 -26.261 1.00 0.00 236 GLU A CA 2
ATOM 1850 C C . GLU A 1 18 ? 19.581 10.165 -24.746 1.00 0.00 236 GLU A C 2
ATOM 1851 O O . GLU A 1 18 ? 20.116 11.133 -24.197 1.00 0.00 236 GLU A O 2
ATOM 1863 N N . ARG A 1 19 ? 19.241 9.062 -24.057 1.00 0.00 237 ARG A N 2
ATOM 1864 C CA . ARG A 1 19 ? 19.308 8.943 -22.585 1.00 0.00 237 ARG A CA 2
ATOM 1865 C C . ARG A 1 19 ? 19.845 7.574 -22.107 1.00 0.00 237 ARG A C 2
ATOM 1866 O O . ARG A 1 19 ? 19.278 6.547 -22.498 1.00 0.00 237 ARG A O 2
ATOM 1887 N N . PRO A 1 20 ? 20.917 7.520 -21.285 1.00 0.00 238 PRO A N 2
ATOM 1888 C CA . PRO A 1 20 ? 21.389 6.287 -20.642 1.00 0.00 238 PRO A CA 2
ATOM 1889 C C . PRO A 1 20 ? 20.446 5.783 -19.526 1.00 0.00 238 PRO A C 2
ATOM 1890 O O . PRO A 1 20 ? 19.424 6.400 -19.211 1.00 0.00 238 PRO A O 2
ATOM 1901 N N . ILE A 1 21 ? 20.795 4.632 -18.937 1.00 0.00 239 ILE A N 2
ATOM 1902 C CA . ILE A 1 21 ? 20.008 3.913 -17.915 1.00 0.00 239 ILE A CA 2
ATOM 1903 C C . ILE A 1 21 ? 19.731 4.777 -16.664 1.00 0.00 239 ILE A C 2
ATOM 1904 O O . ILE A 1 21 ? 20.596 5.520 -16.190 1.00 0.00 239 ILE A O 2
ATOM 1920 N N . ALA A 1 22 ? 18.510 4.665 -16.128 1.00 0.00 240 ALA A N 2
ATOM 1921 C CA . ALA A 1 22 ? 18.017 5.389 -14.950 1.00 0.00 240 ALA A CA 2
ATOM 1922 C C . ALA A 1 22 ? 18.485 4.796 -13.593 1.00 0.00 240 ALA A C 2
ATOM 1923 O O . ALA A 1 22 ? 19.296 3.866 -13.532 1.00 0.00 240 ALA A O 2
ATOM 1930 N N . ASN A 1 23 ? 17.945 5.337 -12.495 1.00 0.00 241 ASN A N 2
ATOM 1931 C CA . ASN A 1 23 ? 18.220 4.984 -11.094 1.00 0.00 241 ASN A CA 2
ATOM 1932 C C . ASN A 1 23 ? 16.911 4.917 -10.279 1.00 0.00 241 ASN A C 2
ATOM 1933 O O . ASN A 1 23 ? 15.921 5.569 -10.617 1.00 0.00 241 ASN A O 2
ATOM 1944 N N . THR A 1 24 ? 16.907 4.130 -9.198 1.00 0.00 242 THR A N 2
ATOM 1945 C CA . THR A 1 24 ? 15.716 3.886 -8.354 1.00 0.00 242 THR A CA 2
ATOM 1946 C C . THR A 1 24 ? 15.294 5.105 -7.525 1.00 0.00 242 THR A C 2
ATOM 1947 O O . THR A 1 24 ? 14.097 5.355 -7.368 1.00 0.00 242 THR A O 2
ATOM 1958 N N . GLU A 1 25 ? 16.254 5.882 -7.016 1.00 0.00 243 GLU A N 2
ATOM 1959 C CA . GLU A 1 25 ? 16.032 7.097 -6.215 1.00 0.00 243 GLU A CA 2
ATOM 1960 C C . GLU A 1 25 ? 17.255 8.040 -6.212 1.00 0.00 243 GLU A C 2
ATOM 1961 O O . GLU A 1 25 ? 18.337 7.682 -6.693 1.00 0.00 243 GLU A O 2
ATOM 1973 N N . TYR A 1 26 ? 17.074 9.241 -5.654 1.00 0.00 244 TYR A N 2
ATOM 1974 C CA . TYR A 1 26 ? 18.130 10.190 -5.277 1.00 0.00 244 TYR A CA 2
ATOM 1975 C C . TYR A 1 26 ? 17.667 11.050 -4.076 1.00 0.00 244 TYR A C 2
ATOM 1976 O O . TYR A 1 26 ? 16.498 10.996 -3.674 1.00 0.00 244 TYR A O 2
ATOM 1994 N N . SER A 1 27 ? 18.578 11.835 -3.492 1.00 0.00 245 SER A N 2
ATOM 1995 C CA . SER A 1 27 ? 18.330 12.736 -2.352 1.00 0.00 245 SER A CA 2
ATOM 1996 C C . SER A 1 27 ? 17.196 13.755 -2.582 1.00 0.00 245 SER A C 2
ATOM 1997 O O . SER A 1 27 ? 16.850 14.091 -3.719 1.00 0.00 245 SER A O 2
ATOM 2005 N N . GLY A 1 28 ? 16.653 14.295 -1.484 1.00 0.00 246 GLY A N 2
ATOM 2006 C CA . GLY A 1 28 ? 15.558 15.277 -1.464 1.00 0.00 246 GLY A CA 2
ATOM 2007 C C . GLY A 1 28 ? 15.671 16.286 -0.310 1.00 0.00 246 GLY A C 2
ATOM 2008 O O . GLY A 1 28 ? 16.581 16.205 0.518 1.00 0.00 246 GLY A O 2
ATOM 2012 N N . ASP A 1 29 ? 14.745 17.246 -0.260 1.00 0.00 247 ASP A N 2
ATOM 2013 C CA . ASP A 1 29 ? 14.690 18.318 0.749 1.00 0.00 247 ASP A CA 2
ATOM 2014 C C . ASP A 1 29 ? 13.235 18.707 1.088 1.00 0.00 247 ASP A C 2
ATOM 2015 O O . ASP A 1 29 ? 12.345 18.632 0.236 1.00 0.00 247 ASP A O 2
ATOM 2024 N N . TYR A 1 30 ? 12.986 19.101 2.345 1.00 0.00 248 TYR A N 2
ATOM 2025 C CA . TYR A 1 30 ? 11.639 19.350 2.879 1.00 0.00 248 TYR A CA 2
ATOM 2026 C C . TYR A 1 30 ? 10.973 20.624 2.320 1.00 0.00 248 TYR A C 2
ATOM 2027 O O . TYR A 1 30 ? 9.902 20.538 1.712 1.00 0.00 248 TYR A O 2
ATOM 2045 N N . ALA A 1 31 ? 11.590 21.799 2.514 1.00 0.00 249 ALA A N 2
ATOM 2046 C CA . ALA A 1 31 ? 11.105 23.110 2.081 1.00 0.00 249 ALA A CA 2
ATOM 2047 C C . ALA A 1 31 ? 12.226 24.152 2.246 1.00 0.00 249 ALA A C 2
ATOM 2048 O O . ALA A 1 31 ? 13.149 23.957 3.045 1.00 0.00 249 ALA A O 2
ATOM 2055 N N . GLN A 1 32 ? 12.106 25.288 1.551 1.00 0.00 250 GLN A N 2
ATOM 2056 C CA . GLN A 1 32 ? 13.048 26.414 1.633 1.00 0.00 250 GLN A CA 2
ATOM 2057 C C . GLN A 1 32 ? 12.318 27.764 1.830 1.00 0.00 250 GLN A C 2
ATOM 2058 O O . GLN A 1 32 ? 11.087 27.838 1.761 1.00 0.00 250 GLN A O 2
ATOM 2072 N N . ARG A 1 33 ? 13.084 28.846 2.051 1.00 0.00 251 ARG A N 2
ATOM 2073 C CA . ARG A 1 33 ? 12.595 30.205 2.371 1.00 0.00 251 ARG A CA 2
ATOM 2074 C C . ARG A 1 33 ? 13.120 31.233 1.355 1.00 0.00 251 ARG A C 2
ATOM 2075 O O . ARG A 1 33 ? 14.143 31.880 1.574 1.00 0.00 251 ARG A O 2
ATOM 2096 N N . ASP A 1 34 ? 12.431 31.319 0.212 1.00 0.00 252 ASP A N 2
ATOM 2097 C CA . ASP A 1 34 ? 12.748 32.193 -0.943 1.00 0.00 252 ASP A CA 2
ATOM 2098 C C . ASP A 1 34 ? 14.146 31.948 -1.570 1.00 0.00 252 ASP A C 2
ATOM 2099 O O . ASP A 1 34 ? 14.712 32.804 -2.252 1.00 0.00 252 ASP A O 2
ATOM 2108 N N . ASP A 1 35 ? 14.703 30.752 -1.356 1.00 0.00 253 ASP A N 2
ATOM 2109 C CA . ASP A 1 35 ? 16.056 30.341 -1.766 1.00 0.00 253 ASP A CA 2
ATOM 2110 C C . ASP A 1 35 ? 16.279 30.328 -3.293 1.00 0.00 253 ASP A C 2
ATOM 2111 O O . ASP A 1 35 ? 17.409 30.462 -3.767 1.00 0.00 253 ASP A O 2
ATOM 2120 N N . ALA A 1 36 ? 15.204 30.216 -4.085 1.00 0.00 254 ALA A N 2
ATOM 2121 C CA . ALA A 1 36 ? 15.259 30.245 -5.549 1.00 0.00 254 ALA A CA 2
ATOM 2122 C C . ALA A 1 36 ? 15.630 31.629 -6.153 1.00 0.00 254 ALA A C 2
ATOM 2123 O O . ALA A 1 36 ? 15.742 31.753 -7.374 1.00 0.00 254 ALA A O 2
ATOM 2130 N N . LYS A 1 37 ? 15.871 32.669 -5.338 1.00 0.00 255 LYS A N 2
ATOM 2131 C CA . LYS A 1 37 ? 16.397 33.978 -5.789 1.00 0.00 255 LYS A CA 2
ATOM 2132 C C . LYS A 1 37 ? 17.829 33.905 -6.357 1.00 0.00 255 LYS A C 2
ATOM 2133 O O . LYS A 1 37 ? 18.147 34.599 -7.319 1.00 0.00 255 LYS A O 2
ATOM 2152 N N . ASP A 1 38 ? 18.676 33.022 -5.819 1.00 0.00 256 ASP A N 2
ATOM 2153 C CA . ASP A 1 38 ? 20.078 32.804 -6.244 1.00 0.00 256 ASP A CA 2
ATOM 2154 C C . ASP A 1 38 ? 20.242 32.132 -7.622 1.00 0.00 256 ASP A C 2
ATOM 2155 O O . ASP A 1 38 ? 21.354 31.985 -8.129 1.00 0.00 256 ASP A O 2
ATOM 2164 N N . LEU A 1 39 ? 19.142 31.739 -8.264 1.00 0.00 257 LEU A N 2
ATOM 2165 C CA . LEU A 1 39 ? 19.139 30.970 -9.512 1.00 0.00 257 LEU A CA 2
ATOM 2166 C C . LEU A 1 39 ? 19.559 31.750 -10.769 1.00 0.00 257 LEU A C 2
ATOM 2167 O O . LEU A 1 39 ? 19.886 31.151 -11.790 1.00 0.00 257 LEU A O 2
ATOM 2183 N N . SER A 1 40 ? 19.643 33.072 -10.676 1.00 0.00 258 SER A N 2
ATOM 2184 C CA . SER A 1 40 ? 20.268 33.970 -11.646 1.00 0.00 258 SER A CA 2
ATOM 2185 C C . SER A 1 40 ? 21.800 33.815 -11.735 1.00 0.00 258 SER A C 2
ATOM 2186 O O . SER A 1 40 ? 22.430 34.350 -12.653 1.00 0.00 258 SER A O 2
ATOM 2194 N N . ALA A 1 41 ? 22.426 33.045 -10.833 1.00 0.00 259 ALA A N 2
ATOM 2195 C CA . ALA A 1 41 ? 23.852 32.790 -10.860 1.00 0.00 259 ALA A CA 2
ATOM 2196 C C . ALA A 1 41 ? 24.228 31.860 -12.008 1.00 0.00 259 ALA A C 2
ATOM 2197 O O . ALA A 1 41 ? 23.466 30.991 -12.433 1.00 0.00 259 ALA A O 2
ATOM 2204 N N . LYS A 1 42 ? 25.467 32.000 -12.462 1.00 0.00 260 LYS A N 2
ATOM 2205 C CA . LYS A 1 42 ? 26.108 31.050 -13.376 1.00 0.00 260 LYS A CA 2
ATOM 2206 C C . LYS A 1 42 ? 26.397 29.732 -12.662 1.00 0.00 260 LYS A C 2
ATOM 2207 O O . LYS A 1 42 ? 26.733 29.708 -11.486 1.00 0.00 260 LYS A O 2
ATOM 2226 N N . ILE A 1 43 ? 26.360 28.626 -13.401 1.00 0.00 261 ILE A N 2
ATOM 2227 C CA . ILE A 1 43 ? 26.746 27.301 -12.899 1.00 0.00 261 ILE A CA 2
ATOM 2228 C C . ILE A 1 43 ? 28.229 27.236 -12.516 1.00 0.00 261 ILE A C 2
ATOM 2229 O O . ILE A 1 43 ? 28.613 26.550 -11.574 1.00 0.00 261 ILE A O 2
ATOM 2245 N N . GLU A 1 44 ? 29.045 28.057 -13.177 1.00 0.00 262 GLU A N 2
ATOM 2246 C CA . GLU A 1 44 ? 30.464 28.271 -12.832 1.00 0.00 262 GLU A CA 2
ATOM 2247 C C . GLU A 1 44 ? 30.663 28.883 -11.421 1.00 0.00 262 GLU A C 2
ATOM 2248 O O . GLU A 1 44 ? 31.789 28.953 -10.930 1.00 0.00 262 GLU A O 2
ATOM 2260 N N . SER A 1 45 ? 29.584 29.274 -10.717 1.00 0.00 263 SER A N 2
ATOM 2261 C CA . SER A 1 45 ? 29.666 29.866 -9.364 1.00 0.00 263 SER A CA 2
ATOM 2262 C C . SER A 1 45 ? 29.935 28.807 -8.277 1.00 0.00 263 SER A C 2
ATOM 2263 O O . SER A 1 45 ? 30.145 29.131 -7.106 1.00 0.00 263 SER A O 2
ATOM 2271 N N . MET A 1 46 ? 29.952 27.523 -8.669 1.00 0.00 264 MET A N 2
ATOM 2272 C CA . MET A 1 46 ? 29.965 26.362 -7.771 1.00 0.00 264 MET A CA 2
ATOM 2273 C C . MET A 1 46 ? 31.266 25.534 -7.875 1.00 0.00 264 MET A C 2
ATOM 2274 O O . MET A 1 46 ? 31.326 24.400 -7.396 1.00 0.00 264 MET A O 2
ATOM 2288 N N . ASN A 1 47 ? 32.310 26.087 -8.511 1.00 0.00 265 ASN A N 2
ATOM 2289 C CA . ASN A 1 47 ? 33.648 25.489 -8.706 1.00 0.00 265 ASN A CA 2
ATOM 2290 C C . ASN A 1 47 ? 33.632 24.073 -9.337 1.00 0.00 265 ASN A C 2
ATOM 2291 O O . ASN A 1 47 ? 34.430 23.201 -8.981 1.00 0.00 265 ASN A O 2
ATOM 2302 N N . LEU A 1 48 ? 32.683 23.825 -10.245 1.00 0.00 266 LEU A N 2
ATOM 2303 C CA . LEU A 1 48 ? 32.547 22.576 -11.014 1.00 0.00 266 LEU A CA 2
ATOM 2304 C C . LEU A 1 48 ? 33.654 22.379 -12.070 1.00 0.00 266 LEU A C 2
ATOM 2305 O O . LEU A 1 48 ? 34.245 23.343 -12.567 1.00 0.00 266 LEU A O 2
ATOM 2321 N N . SER A 1 49 ? 33.902 21.119 -12.440 1.00 0.00 267 SER A N 2
ATOM 2322 C CA . SER A 1 49 ? 34.794 20.719 -13.539 1.00 0.00 267 SER A CA 2
ATOM 2323 C C . SER A 1 49 ? 34.281 21.183 -14.910 1.00 0.00 267 SER A C 2
ATOM 2324 O O . SER A 1 49 ? 33.076 21.340 -15.131 1.00 0.00 267 SER A O 2
ATOM 2332 N N . ALA A 1 50 ? 35.192 21.356 -15.872 1.00 0.00 268 ALA A N 2
ATOM 2333 C CA . ALA A 1 50 ? 34.843 21.791 -17.220 1.00 0.00 268 ALA A CA 2
ATOM 2334 C C . ALA A 1 50 ? 33.958 20.809 -17.993 1.00 0.00 268 ALA A C 2
ATOM 2335 O O . ALA A 1 50 ? 33.141 21.273 -18.777 1.00 0.00 268 ALA A O 2
ATOM 2342 N N . ARG A 1 51 ? 34.075 19.487 -17.808 1.00 0.00 269 ARG A N 2
ATOM 2343 C CA . ARG A 1 51 ? 33.254 18.500 -18.557 1.00 0.00 269 ARG A CA 2
ATOM 2344 C C . ARG A 1 51 ? 31.772 18.598 -18.182 1.00 0.00 269 ARG A C 2
ATOM 2345 O O . ARG A 1 51 ? 30.916 18.613 -19.064 1.00 0.00 269 ARG A O 2
ATOM 2366 N N . CYS A 1 52 ? 31.487 18.803 -16.895 1.00 0.00 270 CYS A N 2
ATOM 2367 C CA . CYS A 1 52 ? 30.195 19.291 -16.395 1.00 0.00 270 CYS A CA 2
ATOM 2368 C C . CYS A 1 52 ? 29.779 20.579 -17.121 1.00 0.00 270 CYS A C 2
ATOM 2369 O O . CYS A 1 52 ? 28.752 20.591 -17.799 1.00 0.00 270 CYS A O 2
ATOM 2377 N N . PHE A 1 53 ? 30.584 21.646 -17.053 1.00 0.00 271 PHE A N 2
ATOM 2378 C CA . PHE A 1 53 ? 30.151 22.943 -17.581 1.00 0.00 271 PHE A CA 2
ATOM 2379 C C . PHE A 1 53 ? 29.958 22.939 -19.112 1.00 0.00 271 PHE A C 2
ATOM 2380 O O . PHE A 1 53 ? 29.063 23.597 -19.631 1.00 0.00 271 PHE A O 2
ATOM 2397 N N . ASN A 1 54 ? 30.749 22.139 -19.829 1.00 0.00 272 ASN A N 2
ATOM 2398 C CA . ASN A 1 54 ? 30.693 21.967 -21.280 1.00 0.00 272 ASN A CA 2
ATOM 2399 C C . ASN A 1 54 ? 29.467 21.149 -21.699 1.00 0.00 272 ASN A C 2
ATOM 2400 O O . ASN A 1 54 ? 28.845 21.479 -22.705 1.00 0.00 272 ASN A O 2
ATOM 2411 N N . CYS A 1 55 ? 29.053 20.147 -20.911 1.00 0.00 273 CYS A N 2
ATOM 2412 C CA . CYS A 1 55 ? 27.764 19.487 -21.123 1.00 0.00 273 CYS A CA 2
ATOM 2413 C C . CYS A 1 55 ? 26.610 20.500 -21.041 1.00 0.00 273 CYS A C 2
ATOM 2414 O O . CYS A 1 55 ? 25.810 20.632 -21.966 1.00 0.00 273 CYS A O 2
ATOM 2422 N N . LEU A 1 56 ? 26.570 21.244 -19.932 1.00 0.00 274 LEU A N 2
ATOM 2423 C CA . LEU A 1 56 ? 25.555 22.244 -19.597 1.00 0.00 274 LEU A CA 2
ATOM 2424 C C . LEU A 1 56 ? 25.490 23.369 -20.653 1.00 0.00 274 LEU A C 2
ATOM 2425 O O . LEU A 1 56 ? 24.418 23.682 -21.167 1.00 0.00 274 LEU A O 2
ATOM 2441 N N . ASP A 1 57 ? 26.635 23.873 -21.108 1.00 0.00 275 ASP A N 2
ATOM 2442 C CA . ASP A 1 57 ? 26.729 24.815 -22.232 1.00 0.00 275 ASP A CA 2
ATOM 2443 C C . ASP A 1 57 ? 26.218 24.270 -23.591 1.00 0.00 275 ASP A C 2
ATOM 2444 O O . ASP A 1 57 ? 25.646 25.041 -24.366 1.00 0.00 275 ASP A O 2
ATOM 2453 N N . LYS A 1 58 ? 26.369 22.967 -23.898 1.00 0.00 276 LYS A N 2
ATOM 2454 C CA . LYS A 1 58 ? 26.016 22.386 -25.213 1.00 0.00 276 LYS A CA 2
ATOM 2455 C C . LYS A 1 58 ? 24.503 22.238 -25.413 1.00 0.00 276 LYS A C 2
ATOM 2456 O O . LYS A 1 58 ? 23.986 22.490 -26.502 1.00 0.00 276 LYS A O 2
ATOM 2475 N N . ILE A 1 59 ? 23.798 21.861 -24.345 1.00 0.00 277 ILE A N 2
ATOM 2476 C CA . ILE A 1 59 ? 22.325 21.818 -24.255 1.00 0.00 277 ILE A CA 2
ATOM 2477 C C . ILE A 1 59 ? 21.712 23.204 -24.035 1.00 0.00 277 ILE A C 2
ATOM 2478 O O . ILE A 1 59 ? 20.545 23.429 -24.360 1.00 0.00 277 ILE A O 2
ATOM 2494 N N . GLY A 1 60 ? 22.498 24.124 -23.474 1.00 0.00 278 GLY A N 2
ATOM 2495 C CA . GLY A 1 60 ? 22.105 25.511 -23.228 1.00 0.00 278 GLY A CA 2
ATOM 2496 C C . GLY A 1 60 ? 21.587 25.783 -21.808 1.00 0.00 278 GLY A C 2
ATOM 2497 O O . GLY A 1 60 ? 20.947 26.807 -21.590 1.00 0.00 278 GLY A O 2
ATOM 2501 N N . ILE A 1 61 ? 21.862 24.893 -20.845 1.00 0.00 279 ILE A N 2
ATOM 2502 C CA . ILE A 1 61 ? 21.769 25.176 -19.408 1.00 0.00 279 ILE A CA 2
ATOM 2503 C C . ILE A 1 61 ? 22.998 26.023 -19.015 1.00 0.00 279 ILE A C 2
ATOM 2504 O O . ILE A 1 61 ? 24.109 25.515 -18.898 1.00 0.00 279 ILE A O 2
ATOM 2520 N N . LYS A 1 62 ? 22.815 27.337 -18.846 1.00 0.00 280 LYS A N 2
ATOM 2521 C CA . LYS A 1 62 ? 23.897 28.331 -18.642 1.00 0.00 280 LYS A CA 2
ATOM 2522 C C . LYS A 1 62 ? 23.882 28.992 -17.264 1.00 0.00 280 LYS A C 2
ATOM 2523 O O . LYS A 1 62 ? 24.828 29.693 -16.899 1.00 0.00 280 LYS A O 2
ATOM 2542 N N . TYR A 1 63 ? 22.844 28.720 -16.478 1.00 0.00 281 TYR A N 2
ATOM 2543 C CA . TYR A 1 63 ? 22.663 29.223 -15.110 1.00 0.00 281 TYR A CA 2
ATOM 2544 C C . TYR A 1 63 ? 22.161 28.165 -14.139 1.00 0.00 281 TYR A C 2
ATOM 2545 O O . TYR A 1 63 ? 21.609 27.143 -14.546 1.00 0.00 281 TYR A O 2
ATOM 2563 N N . VAL A 1 64 ? 22.322 28.433 -12.836 1.00 0.00 282 VAL A N 2
ATOM 2564 C CA . VAL A 1 64 ? 21.841 27.559 -11.758 1.00 0.00 282 VAL A CA 2
ATOM 2565 C C . VAL A 1 64 ? 20.338 27.351 -11.904 1.00 0.00 282 VAL A C 2
ATOM 2566 O O . VAL A 1 64 ? 19.880 26.225 -11.802 1.00 0.00 282 VAL A O 2
ATOM 2579 N N . GLY A 1 65 ? 19.591 28.406 -12.244 1.00 0.00 283 GLY A N 2
ATOM 2580 C CA . GLY A 1 65 ? 18.174 28.386 -12.626 1.00 0.00 283 GLY A CA 2
ATOM 2581 C C . GLY A 1 65 ? 17.825 27.326 -13.657 1.00 0.00 283 GLY A C 2
ATOM 2582 O O . GLY A 1 65 ? 16.921 26.523 -13.471 1.00 0.00 283 GLY A O 2
ATOM 2586 N N . GLU A 1 66 ? 18.606 27.290 -14.722 1.00 0.00 284 GLU A N 2
ATOM 2587 C CA . GLU A 1 66 ? 18.444 26.377 -15.852 1.00 0.00 284 GLU A CA 2
ATOM 2588 C C . GLU A 1 66 ? 18.811 24.926 -15.493 1.00 0.00 284 GLU A C 2
ATOM 2589 O O . GLU A 1 66 ? 18.095 24.014 -15.900 1.00 0.00 284 GLU A O 2
ATOM 2601 N N . LEU A 1 67 ? 19.843 24.687 -14.662 1.00 0.00 285 LEU A N 2
ATOM 2602 C CA . LEU A 1 67 ? 20.094 23.345 -14.101 1.00 0.00 285 LEU A CA 2
ATOM 2603 C C . LEU A 1 67 ? 18.938 22.973 -13.139 1.00 0.00 285 LEU A C 2
ATOM 2604 O O . LEU A 1 67 ? 18.403 21.876 -13.216 1.00 0.00 285 LEU A O 2
ATOM 2620 N N . VAL A 1 68 ? 18.480 23.883 -12.265 1.00 0.00 286 VAL A N 2
ATOM 2621 C CA . VAL A 1 68 ? 17.368 23.664 -11.338 1.00 0.00 286 VAL A CA 2
ATOM 2622 C C . VAL A 1 68 ? 16.086 23.265 -12.098 1.00 0.00 286 VAL A C 2
ATOM 2623 O O . VAL A 1 68 ? 15.357 22.380 -11.646 1.00 0.00 286 VAL A O 2
ATOM 2636 N N . LEU A 1 69 ? 15.843 23.866 -13.269 1.00 0.00 287 LEU A N 2
ATOM 2637 C CA . LEU A 1 69 ? 14.760 23.526 -14.202 1.00 0.00 287 LEU A CA 2
ATOM 2638 C C . LEU A 1 69 ? 14.992 22.221 -14.984 1.00 0.00 287 LEU A C 2
ATOM 2639 O O . LEU A 1 69 ? 14.023 21.585 -15.401 1.00 0.00 287 LEU A O 2
ATOM 2655 N N . MET A 1 70 ? 16.240 21.773 -15.127 1.00 0.00 288 MET A N 2
ATOM 2656 C CA . MET A 1 70 ? 16.612 20.410 -15.487 1.00 0.00 288 MET A CA 2
ATOM 2657 C C . MET A 1 70 ? 16.238 19.390 -14.389 1.00 0.00 288 MET A C 2
ATOM 2658 O O . MET A 1 70 ? 17.068 18.911 -13.611 1.00 0.00 288 MET A O 2
ATOM 2672 N N . SER A 1 71 ? 14.950 19.046 -14.332 1.00 0.00 289 SER A N 2
ATOM 2673 C CA . SER A 1 71 ? 14.447 17.863 -13.616 1.00 0.00 289 SER A CA 2
ATOM 2674 C C . SER A 1 71 ? 15.242 16.593 -13.973 1.00 0.00 289 SER A C 2
ATOM 2675 O O . SER A 1 71 ? 15.855 16.509 -15.038 1.00 0.00 289 SER A O 2
ATOM 2683 N N . GLU A 1 72 ? 15.271 15.601 -13.075 1.00 0.00 290 GLU A N 2
ATOM 2684 C CA . GLU A 1 72 ? 16.220 14.468 -13.135 1.00 0.00 290 GLU A CA 2
ATOM 2685 C C . GLU A 1 72 ? 16.219 13.715 -14.482 1.00 0.00 290 GLU A C 2
ATOM 2686 O O . GLU A 1 72 ? 17.278 13.306 -14.962 1.00 0.00 290 GLU A O 2
ATOM 2698 N N . GLU A 1 73 ? 15.051 13.578 -15.121 1.00 0.00 291 GLU A N 2
ATOM 2699 C CA . GLU A 1 73 ? 14.884 12.907 -16.424 1.00 0.00 291 GLU A CA 2
ATOM 2700 C C . GLU A 1 73 ? 15.391 13.741 -17.617 1.00 0.00 291 GLU A C 2
ATOM 2701 O O . GLU A 1 73 ? 15.944 13.178 -18.563 1.00 0.00 291 GLU A O 2
ATOM 2713 N N . GLU A 1 74 ? 15.263 15.075 -17.569 1.00 0.00 292 GLU A N 2
ATOM 2714 C CA . GLU A 1 74 ? 15.954 15.987 -18.497 1.00 0.00 292 GLU A CA 2
ATOM 2715 C C . GLU A 1 74 ? 17.457 15.870 -18.298 1.00 0.00 292 GLU A C 2
ATOM 2716 O O . GLU A 1 74 ? 18.197 15.677 -19.261 1.00 0.00 292 GLU A O 2
ATOM 2728 N N . LEU A 1 75 ? 17.908 15.929 -17.044 1.00 0.00 293 LEU A N 2
ATOM 2729 C CA . LEU A 1 75 ? 19.303 15.795 -16.649 1.00 0.00 293 LEU A CA 2
ATOM 2730 C C . LEU A 1 75 ? 19.955 14.524 -17.209 1.00 0.00 293 LEU A C 2
ATOM 2731 O O . LEU A 1 75 ? 21.019 14.592 -17.825 1.00 0.00 293 LEU A O 2
ATOM 2747 N N . LYS A 1 76 ? 19.290 13.376 -17.062 1.00 0.00 294 LYS A N 2
ATOM 2748 C CA . LYS A 1 76 ? 19.661 12.085 -17.676 1.00 0.00 294 LYS A CA 2
ATOM 2749 C C . LYS A 1 76 ? 19.505 12.035 -19.213 1.00 0.00 294 LYS A C 2
ATOM 2750 O O . LYS A 1 76 ? 19.631 10.967 -19.800 1.00 0.00 294 LYS A O 2
ATOM 2769 N N . GLY A 1 77 ? 19.228 13.162 -19.867 1.00 0.00 295 GLY A N 2
ATOM 2770 C CA . GLY A 1 77 ? 18.935 13.283 -21.299 1.00 0.00 295 GLY A CA 2
ATOM 2771 C C . GLY A 1 77 ? 19.894 14.180 -22.093 1.00 0.00 295 GLY A C 2
ATOM 2772 O O . GLY A 1 77 ? 19.697 14.327 -23.302 1.00 0.00 295 GLY A O 2
ATOM 2776 N N . VAL A 1 78 ? 20.941 14.766 -21.483 1.00 0.00 296 VAL A N 2
ATOM 2777 C CA . VAL A 1 78 ? 22.092 15.282 -22.258 1.00 0.00 296 VAL A CA 2
ATOM 2778 C C . VAL A 1 78 ? 22.808 14.173 -23.050 1.00 0.00 296 VAL A C 2
ATOM 2779 O O . VAL A 1 78 ? 22.673 12.982 -22.762 1.00 0.00 296 VAL A O 2
ATOM 2792 N N . LYS A 1 79 ? 23.644 14.584 -24.012 1.00 0.00 297 LYS A N 2
ATOM 2793 C CA . LYS A 1 79 ? 24.277 13.672 -24.987 1.00 0.00 297 LYS A CA 2
ATOM 2794 C C . LYS A 1 79 ? 25.659 13.126 -24.617 1.00 0.00 297 LYS A C 2
ATOM 2795 O O . LYS A 1 79 ? 26.057 12.084 -25.139 1.00 0.00 297 LYS A O 2
ATOM 2814 N N . ASN A 1 80 ? 26.383 13.791 -23.715 1.00 0.00 298 ASN A N 2
ATOM 2815 C CA . ASN A 1 80 ? 27.764 13.450 -23.338 1.00 0.00 298 ASN A CA 2
ATOM 2816 C C . ASN A 1 80 ? 27.965 13.558 -21.816 1.00 0.00 298 ASN A C 2
ATOM 2817 O O . ASN A 1 80 ? 28.998 14.049 -21.356 1.00 0.00 298 ASN A O 2
ATOM 2828 N N . MET A 1 81 ? 26.942 13.162 -21.040 1.00 0.00 299 MET A N 2
ATOM 2829 C CA . MET A 1 81 ? 26.852 13.483 -19.604 1.00 0.00 299 MET A CA 2
ATOM 2830 C C . MET A 1 81 ? 28.118 13.137 -18.801 1.00 0.00 299 MET A C 2
ATOM 2831 O O . MET A 1 81 ? 28.692 14.005 -18.147 1.00 0.00 299 MET A O 2
ATOM 2845 N N . GLY A 1 82 ? 28.571 11.883 -18.898 1.00 0.00 300 GLY A N 2
ATOM 2846 C CA . GLY A 1 82 ? 29.584 11.282 -18.011 1.00 0.00 300 GLY A CA 2
ATOM 2847 C C . GLY A 1 82 ? 29.121 11.094 -16.550 1.00 0.00 300 GLY A C 2
ATOM 2848 O O . GLY A 1 82 ? 28.422 11.936 -15.978 1.00 0.00 300 GLY A O 2
ATOM 2852 N N . LYS A 1 83 ? 29.518 9.978 -15.921 1.00 0.00 301 LYS A N 2
ATOM 2853 C CA . LYS A 1 83 ? 29.036 9.571 -14.581 1.00 0.00 301 LYS A CA 2
ATOM 2854 C C . LYS A 1 83 ? 29.484 10.521 -13.464 1.00 0.00 301 LYS A C 2
ATOM 2855 O O . LYS A 1 83 ? 28.654 11.016 -12.698 1.00 0.00 301 LYS A O 2
ATOM 2874 N N . LYS A 1 84 ? 30.789 10.822 -13.398 1.00 0.00 302 LYS A N 2
ATOM 2875 C CA . LYS A 1 84 ? 31.378 11.726 -12.385 1.00 0.00 302 LYS A CA 2
ATOM 2876 C C . LYS A 1 84 ? 30.847 13.155 -12.515 1.00 0.00 302 LYS A C 2
ATOM 2877 O O . LYS A 1 84 ? 30.513 13.780 -11.512 1.00 0.00 302 LYS A O 2
ATOM 2896 N N . SER A 1 85 ? 30.704 13.637 -13.751 1.00 0.00 303 SER A N 2
ATOM 2897 C CA . SER A 1 85 ? 30.176 14.971 -14.070 1.00 0.00 303 SER A CA 2
ATOM 2898 C C . SER A 1 85 ? 28.746 15.183 -13.566 1.00 0.00 303 SER A C 2
ATOM 2899 O O . SER A 1 85 ? 28.478 16.215 -12.961 1.00 0.00 303 SER A O 2
ATOM 2907 N N . TYR A 1 86 ? 27.840 14.213 -13.751 1.00 0.00 304 TYR A N 2
ATOM 2908 C CA . TYR A 1 86 ? 26.470 14.255 -13.210 1.00 0.00 304 TYR A CA 2
ATOM 2909 C C . TYR A 1 86 ? 26.448 14.239 -11.671 1.00 0.00 304 TYR A C 2
ATOM 2910 O O . TYR A 1 86 ? 25.650 14.937 -11.048 1.00 0.00 304 TYR A O 2
ATOM 2928 N N . ASP A 1 87 ? 27.326 13.443 -11.049 1.00 0.00 305 ASP A N 2
ATOM 2929 C CA . ASP A 1 87 ? 27.436 13.354 -9.590 1.00 0.00 305 ASP A CA 2
ATOM 2930 C C . ASP A 1 87 ? 27.871 14.689 -8.961 1.00 0.00 305 ASP A C 2
ATOM 2931 O O . ASP A 1 87 ? 27.222 15.156 -8.025 1.00 0.00 305 ASP A O 2
ATOM 2940 N N . GLU A 1 88 ? 28.905 15.356 -9.497 1.00 0.00 306 GLU A N 2
ATOM 2941 C CA . GLU A 1 88 ? 29.280 16.696 -9.041 1.00 0.00 306 GLU A CA 2
ATOM 2942 C C . GLU A 1 88 ? 28.247 17.771 -9.421 1.00 0.00 306 GLU A C 2
ATOM 2943 O O . GLU A 1 88 ? 27.976 18.644 -8.599 1.00 0.00 306 GLU A O 2
ATOM 2955 N N . ILE A 1 89 ? 27.593 17.673 -10.591 1.00 0.00 307 ILE A N 2
ATOM 2956 C CA . ILE A 1 89 ? 26.414 18.474 -10.971 1.00 0.00 307 ILE A CA 2
ATOM 2957 C C . ILE A 1 89 ? 25.387 18.462 -9.850 1.00 0.00 307 ILE A C 2
ATOM 2958 O O . ILE A 1 89 ? 24.995 19.509 -9.336 1.00 0.00 307 ILE A O 2
ATOM 2974 N N . ALA A 1 90 ? 24.986 17.265 -9.446 1.00 0.00 308 ALA A N 2
ATOM 2975 C CA . ALA A 1 90 ? 23.928 17.072 -8.477 1.00 0.00 308 ALA A CA 2
ATOM 2976 C C . ALA A 1 90 ? 24.360 17.435 -7.045 1.00 0.00 308 ALA A C 2
ATOM 2977 O O . ALA A 1 90 ? 23.576 18.042 -6.318 1.00 0.00 308 ALA A O 2
ATOM 2984 N N . GLU A 1 91 ? 25.615 17.174 -6.664 1.00 0.00 309 GLU A N 2
ATOM 2985 C CA . GLU A 1 91 ? 26.176 17.562 -5.362 1.00 0.00 309 GLU A CA 2
ATOM 2986 C C . GLU A 1 91 ? 26.370 19.080 -5.207 1.00 0.00 309 GLU A C 2
ATOM 2987 O O . GLU A 1 91 ? 26.041 19.641 -4.161 1.00 0.00 309 GLU A O 2
ATOM 2999 N N . LYS A 1 92 ? 26.855 19.784 -6.235 1.00 0.00 310 LYS A N 2
ATOM 3000 C CA . LYS A 1 92 ? 26.981 21.249 -6.188 1.00 0.00 310 LYS A CA 2
ATOM 3001 C C . LYS A 1 92 ? 25.637 21.956 -6.338 1.00 0.00 310 LYS A C 2
ATOM 3002 O O . LYS A 1 92 ? 25.426 22.976 -5.689 1.00 0.00 310 LYS A O 2
ATOM 3021 N N . LEU A 1 93 ? 24.689 21.389 -7.090 1.00 0.00 311 LEU A N 2
ATOM 3022 C CA . LEU A 1 93 ? 23.308 21.867 -7.045 1.00 0.00 311 LEU A CA 2
ATOM 3023 C C . LEU A 1 93 ? 22.671 21.628 -5.657 1.00 0.00 311 LEU A C 2
ATOM 3024 O O . LEU A 1 93 ? 22.026 22.528 -5.132 1.00 0.00 311 LEU A O 2
ATOM 3040 N N . ASN A 1 94 ? 22.942 20.487 -5.001 1.00 0.00 312 ASN A N 2
ATOM 3041 C CA . ASN A 1 94 ? 22.568 20.239 -3.598 1.00 0.00 312 ASN A CA 2
ATOM 3042 C C . ASN A 1 94 ? 23.151 21.279 -2.623 1.00 0.00 312 ASN A C 2
ATOM 3043 O O . ASN A 1 94 ? 22.460 21.682 -1.690 1.00 0.00 312 ASN A O 2
ATOM 3054 N N . ASP A 1 95 ? 24.384 21.751 -2.842 1.00 0.00 313 ASP A N 2
ATOM 3055 C CA . ASP A 1 95 ? 25.009 22.802 -2.022 1.00 0.00 313 ASP A CA 2
ATOM 3056 C C . ASP A 1 95 ? 24.225 24.136 -2.008 1.00 0.00 313 ASP A C 2
ATOM 3057 O O . ASP A 1 95 ? 24.344 24.900 -1.046 1.00 0.00 313 ASP A O 2
ATOM 3066 N N . LEU A 1 96 ? 23.361 24.395 -3.005 1.00 0.00 314 LEU A N 2
ATOM 3067 C CA . LEU A 1 96 ? 22.336 25.447 -2.946 1.00 0.00 314 LEU A CA 2
ATOM 3068 C C . LEU A 1 96 ? 21.434 25.332 -1.700 1.00 0.00 314 LEU A C 2
ATOM 3069 O O . LEU A 1 96 ? 21.132 26.329 -1.040 1.00 0.00 314 LEU A O 2
ATOM 3085 N N . GLY A 1 97 ? 20.982 24.107 -1.419 1.00 0.00 315 GLY A N 2
ATOM 3086 C CA . GLY A 1 97 ? 19.903 23.769 -0.489 1.00 0.00 315 GLY A CA 2
ATOM 3087 C C . GLY A 1 97 ? 18.937 22.700 -1.034 1.00 0.00 315 GLY A C 2
ATOM 3088 O O . GLY A 1 97 ? 18.255 22.045 -0.244 1.00 0.00 315 GLY A O 2
ATOM 3092 N N . TYR A 1 98 ? 18.894 22.489 -2.359 1.00 0.00 316 TYR A N 2
ATOM 3093 C CA . TYR A 1 98 ? 17.996 21.555 -3.043 1.00 0.00 316 TYR A CA 2
ATOM 3094 C C . TYR A 1 98 ? 18.813 20.580 -3.931 1.00 0.00 316 TYR A C 2
ATOM 3095 O O . TYR A 1 98 ? 19.429 21.014 -4.904 1.00 0.00 316 TYR A O 2
ATOM 3113 N N . PRO A 1 99 ? 18.862 19.268 -3.618 1.00 0.00 317 PRO A N 2
ATOM 3114 C CA . PRO A 1 99 ? 19.512 18.251 -4.456 1.00 0.00 317 PRO A CA 2
ATOM 3115 C C . PRO A 1 99 ? 18.750 18.049 -5.772 1.00 0.00 317 PRO A C 2
ATOM 3116 O O . PRO A 1 99 ? 17.561 17.723 -5.751 1.00 0.00 317 PRO A O 2
ATOM 3127 N N . VAL A 1 100 ? 19.416 18.257 -6.920 1.00 0.00 318 VAL A N 2
ATOM 3128 C CA . VAL A 1 100 ? 18.735 18.363 -8.213 1.00 0.00 318 VAL A CA 2
ATOM 3129 C C . VAL A 1 100 ? 17.815 17.195 -8.564 1.00 0.00 318 VAL A C 2
ATOM 3130 O O . VAL A 1 100 ? 18.167 16.024 -8.423 1.00 0.00 318 VAL A O 2
ATOM 3143 N N . GLY A 1 101 ? 16.645 17.545 -9.102 1.00 0.00 319 GLY A N 2
ATOM 3144 C CA . GLY A 1 101 ? 15.858 16.660 -9.954 1.00 0.00 319 GLY A CA 2
ATOM 3145 C C . GLY A 1 101 ? 14.537 16.188 -9.349 1.00 0.00 319 GLY A C 2
ATOM 3146 O O . GLY A 1 101 ? 13.665 15.748 -10.100 1.00 0.00 319 GLY A O 2
ATOM 3150 N N . THR A 1 102 ? 14.379 16.288 -8.025 1.00 0.00 320 THR A N 2
ATOM 3151 C CA . THR A 1 102 ? 13.150 15.875 -7.326 1.00 0.00 320 THR A CA 2
ATOM 3152 C C . THR A 1 102 ? 11.922 16.711 -7.740 1.00 0.00 320 THR A C 2
ATOM 3153 O O . THR A 1 102 ? 12.048 17.838 -8.225 1.00 0.00 320 THR A O 2
ATOM 3164 N N . GLU A 1 103 ? 10.723 16.148 -7.571 1.00 0.00 321 GLU A N 2
ATOM 3165 C CA . GLU A 1 103 ? 9.488 16.578 -8.256 1.00 0.00 321 GLU A CA 2
ATOM 3166 C C . GLU A 1 103 ? 8.238 16.569 -7.345 1.00 0.00 321 GLU A C 2
ATOM 3167 O O . GLU A 1 103 ? 7.107 16.435 -7.816 1.00 0.00 321 GLU A O 2
ATOM 3179 N N . LEU A 1 104 ? 8.446 16.708 -6.030 1.00 0.00 322 LEU A N 2
ATOM 3180 C CA . LEU A 1 104 ? 7.416 16.653 -4.984 1.00 0.00 322 LEU A CA 2
ATOM 3181 C C . LEU A 1 104 ? 6.163 17.532 -5.224 1.00 0.00 322 LEU A C 2
ATOM 3182 O O . LEU A 1 104 ? 5.047 17.047 -5.028 1.00 0.00 322 LEU A O 2
ATOM 3198 N N . SER A 1 105 ? 6.334 18.784 -5.674 1.00 0.00 323 SER A N 2
ATOM 3199 C CA . SER A 1 105 ? 5.279 19.736 -6.085 1.00 0.00 323 SER A CA 2
ATOM 3200 C C . SER A 1 105 ? 5.923 21.031 -6.635 1.00 0.00 323 SER A C 2
ATOM 3201 O O . SER A 1 105 ? 5.921 22.072 -5.966 1.00 0.00 323 SER A O 2
ATOM 3209 N N . PRO A 1 106 ? 6.590 20.975 -7.807 1.00 0.00 324 PRO A N 2
ATOM 3210 C CA . PRO A 1 106 ? 7.510 22.017 -8.275 1.00 0.00 324 PRO A CA 2
ATOM 3211 C C . PRO A 1 106 ? 6.834 23.195 -9.002 1.00 0.00 324 PRO A C 2
ATOM 3212 O O . PRO A 1 106 ? 7.499 23.920 -9.731 1.00 0.00 324 PRO A O 2
ATOM 3223 N N . GLU A 1 107 ? 5.521 23.393 -8.860 1.00 0.00 325 GLU A N 2
ATOM 3224 C CA . GLU A 1 107 ? 4.708 24.328 -9.668 1.00 0.00 325 GLU A CA 2
ATOM 3225 C C . GLU A 1 107 ? 5.237 25.779 -9.732 1.00 0.00 325 GLU A C 2
ATOM 3226 O O . GLU A 1 107 ? 5.028 26.466 -10.734 1.00 0.00 325 GLU A O 2
ATOM 3238 N N . GLN A 1 108 ? 5.981 26.234 -8.714 1.00 0.00 326 GLN A N 2
ATOM 3239 C CA . GLN A 1 108 ? 6.695 27.522 -8.723 1.00 0.00 326 GLN A CA 2
ATOM 3240 C C . GLN A 1 108 ? 7.722 27.672 -9.865 1.00 0.00 326 GLN A C 2
ATOM 3241 O O . GLN A 1 108 ? 8.110 28.794 -10.199 1.00 0.00 326 GLN A O 2
ATOM 3255 N N . ARG A 1 109 ? 8.152 26.570 -10.502 1.00 0.00 327 ARG A N 2
ATOM 3256 C CA . ARG A 1 109 ? 9.108 26.576 -11.622 1.00 0.00 327 ARG A CA 2
ATOM 3257 C C . ARG A 1 109 ? 8.619 27.344 -12.852 1.00 0.00 327 ARG A C 2
ATOM 3258 O O . ARG A 1 109 ? 9.434 27.845 -13.617 1.00 0.00 327 ARG A O 2
ATOM 3279 N N . GLU A 1 110 ? 7.307 27.490 -13.040 1.00 0.00 328 GLU A N 2
ATOM 3280 C CA . GLU A 1 110 ? 6.721 28.315 -14.091 1.00 0.00 328 GLU A CA 2
ATOM 3281 C C . GLU A 1 110 ? 7.044 29.813 -13.907 1.00 0.00 328 GLU A C 2
ATOM 3282 O O . GLU A 1 110 ? 7.304 30.521 -14.882 1.00 0.00 328 GLU A O 2
ATOM 3294 N N . SER A 1 111 ? 7.114 30.292 -12.658 1.00 0.00 329 SER A N 2
ATOM 3295 C CA . SER A 1 111 ? 7.604 31.634 -12.325 1.00 0.00 329 SER A CA 2
ATOM 3296 C C . SER A 1 111 ? 9.113 31.757 -12.561 1.00 0.00 329 SER A C 2
ATOM 3297 O O . SER A 1 111 ? 9.566 32.762 -13.115 1.00 0.00 329 SER A O 2
ATOM 3305 N N . LEU A 1 112 ? 9.901 30.721 -12.223 1.00 0.00 330 LEU A N 2
ATOM 3306 C CA . LEU A 1 112 ? 11.326 30.660 -12.511 1.00 0.00 330 LEU A CA 2
ATOM 3307 C C . LEU A 1 112 ? 11.625 30.764 -14.007 1.00 0.00 330 LEU A C 2
ATOM 3308 O O . LEU A 1 112 ? 12.501 31.539 -14.366 1.00 0.00 330 LEU A O 2
ATOM 3324 N N . LYS A 1 113 ? 10.907 30.045 -14.884 1.00 0.00 331 LYS A N 2
ATOM 3325 C CA . LYS A 1 113 ? 11.076 30.155 -16.343 1.00 0.00 331 LYS A CA 2
ATOM 3326 C C . LYS A 1 113 ? 11.014 31.608 -16.830 1.00 0.00 331 LYS A C 2
ATOM 3327 O O . LYS A 1 113 ? 11.910 32.044 -17.548 1.00 0.00 331 LYS A O 2
ATOM 3346 N N . LYS A 1 114 ? 10.013 32.376 -16.382 1.00 0.00 332 LYS A N 2
ATOM 3347 C CA . LYS A 1 114 ? 9.880 33.811 -16.684 1.00 0.00 332 LYS A CA 2
ATOM 3348 C C . LYS A 1 114 ? 11.048 34.628 -16.129 1.00 0.00 332 LYS A C 2
ATOM 3349 O O . LYS A 1 114 ? 11.710 35.343 -16.880 1.00 0.00 332 LYS A O 2
ATOM 3368 N N . ARG A 1 115 ? 11.354 34.471 -14.837 1.00 0.00 333 ARG A N 2
ATOM 3369 C CA . ARG A 1 115 ? 12.503 35.126 -14.176 1.00 0.00 333 ARG A CA 2
ATOM 3370 C C . ARG A 1 115 ? 13.825 34.853 -14.908 1.00 0.00 333 ARG A C 2
ATOM 3371 O O . ARG A 1 115 ? 14.636 35.764 -15.062 1.00 0.00 333 ARG A O 2
ATOM 3392 N N . LEU A 1 116 ? 14.018 33.630 -15.406 1.00 0.00 334 LEU A N 2
ATOM 3393 C CA . LEU A 1 116 ? 15.201 33.230 -16.149 1.00 0.00 334 LEU A CA 2
ATOM 3394 C C . LEU A 1 116 ? 15.275 33.830 -17.563 1.00 0.00 334 LEU A C 2
ATOM 3395 O O . LEU A 1 116 ? 16.320 34.323 -17.982 1.00 0.00 334 LEU A O 2
ATOM 3411 N N . GLU A 1 117 ? 14.155 33.838 -18.276 1.00 0.00 335 GLU A N 2
ATOM 3412 C CA . GLU A 1 117 ? 14.019 34.526 -19.572 1.00 0.00 335 GLU A CA 2
ATOM 3413 C C . GLU A 1 117 ? 14.336 36.034 -19.492 1.00 0.00 335 GLU A C 2
ATOM 3414 O O . GLU A 1 117 ? 14.775 36.615 -20.485 1.00 0.00 335 GLU A O 2
ATOM 3426 N N . LYS A 1 118 ? 14.161 36.666 -18.321 1.00 0.00 336 LYS A N 2
ATOM 3427 C CA . LYS A 1 118 ? 14.539 38.054 -18.030 1.00 0.00 336 LYS A CA 2
ATOM 3428 C C . LYS A 1 118 ? 15.975 38.265 -17.498 1.00 0.00 336 LYS A C 2
ATOM 3429 O O . LYS A 1 118 ? 16.339 39.417 -17.251 1.00 0.00 336 LYS A O 2
ATOM 3448 N N . LEU A 1 119 ? 16.819 37.227 -17.350 1.00 0.00 337 LEU A N 2
ATOM 3449 C CA . LEU A 1 119 ? 18.252 37.406 -17.010 1.00 0.00 337 LEU A CA 2
ATOM 3450 C C . LEU A 1 119 ? 18.979 38.297 -18.035 1.00 0.00 337 LEU A C 2
ATOM 3451 O O . LEU A 1 119 ? 19.686 39.236 -17.660 1.00 0.00 337 LEU A O 2
ATOM 3467 N N . GLU A 1 120 ? 18.716 38.064 -19.323 1.00 0.00 338 GLU A N 2
ATOM 3468 C CA . GLU A 1 120 ? 18.795 39.100 -20.367 1.00 0.00 338 GLU A CA 2
ATOM 3469 C C . GLU A 1 120 ? 17.708 38.940 -21.448 1.00 0.00 338 GLU A C 2
ATOM 3470 O O . GLU A 1 120 ? 17.268 37.832 -21.755 1.00 0.00 338 GLU A O 2
ATOM 3482 N N . ASP A 1 121 ? 17.284 40.060 -22.043 1.00 0.00 339 ASP A N 2
ATOM 3483 C CA . ASP A 1 121 ? 16.217 40.164 -23.055 1.00 0.00 339 ASP A CA 2
ATOM 3484 C C . ASP A 1 121 ? 16.649 39.668 -24.458 1.00 0.00 339 ASP A C 2
ATOM 3485 O O . ASP A 1 121 ? 16.584 40.403 -25.453 1.00 0.00 339 ASP A O 2
ATOM 3494 N N . LYS A 1 122 ? 17.121 38.419 -24.540 1.00 0.00 340 LYS A N 2
ATOM 3495 C CA . LYS A 1 122 ? 17.642 37.762 -25.753 1.00 0.00 340 LYS A CA 2
ATOM 3496 C C . LYS A 1 122 ? 17.180 36.294 -25.839 1.00 0.00 340 LYS A C 2
ATOM 3497 O O . LYS A 1 122 ? 17.122 35.596 -24.823 1.00 0.00 340 LYS A O 2
ATOM 3516 N N . GLY A 1 123 ? 16.892 35.817 -27.055 1.00 0.00 341 GLY A N 2
ATOM 3517 C CA . GLY A 1 123 ? 16.555 34.414 -27.344 1.00 0.00 341 GLY A CA 2
ATOM 3518 C C . GLY A 1 123 ? 17.784 33.513 -27.561 1.00 0.00 341 GLY A C 2
ATOM 3519 O O . GLY A 1 123 ? 18.896 33.992 -27.817 1.00 0.00 341 GLY A O 2
ATOM 3523 N N . GLY A 1 124 ? 17.585 32.195 -27.459 1.00 0.00 342 GLY A N 2
ATOM 3524 C CA . GLY A 1 124 ? 18.669 31.202 -27.521 1.00 0.00 342 GLY A CA 2
ATOM 3525 C C . GLY A 1 124 ? 18.237 29.791 -27.104 1.00 0.00 342 GLY A C 2
ATOM 3526 O O . GLY A 1 124 ? 18.851 29.197 -26.213 1.00 0.00 342 GLY A O 2
ATOM 3530 N N . ASN A 1 125 ? 17.156 29.279 -27.699 1.00 0.00 343 ASN A N 2
ATOM 3531 C CA . ASN A 1 125 ? 16.489 28.024 -27.321 1.00 0.00 343 ASN A CA 2
ATOM 3532 C C . ASN A 1 125 ? 16.146 27.135 -28.539 1.00 0.00 343 ASN A C 2
ATOM 3533 O O . ASN A 1 125 ? 16.197 27.583 -29.690 1.00 0.00 343 ASN A O 2
ATOM 3544 N N . ASP A 1 126 ? 15.775 25.874 -28.274 1.00 0.00 344 ASP A N 2
ATOM 3545 C CA . ASP A 1 126 ? 15.498 24.817 -29.268 1.00 0.00 344 ASP A CA 2
ATOM 3546 C C . ASP A 1 126 ? 14.308 23.923 -28.863 1.00 0.00 344 ASP A C 2
ATOM 3547 O O . ASP A 1 126 ? 14.237 23.493 -27.686 1.00 0.00 344 ASP A O 2
ATOM 3557 N N . LEU A 1 13 ? -27.597 68.951 13.297 1.00 0.00 231 LEU A N 3
ATOM 3558 C CA . LEU A 1 13 ? -27.012 67.900 14.186 1.00 0.00 231 LEU A CA 3
ATOM 3559 C C . LEU A 1 13 ? -26.296 66.836 13.343 1.00 0.00 231 LEU A C 3
ATOM 3560 O O . LEU A 1 13 ? -26.907 66.238 12.454 1.00 0.00 231 LEU A O 3
ATOM 3576 N N . GLY A 1 14 ? -24.999 66.607 13.591 1.00 0.00 232 GLY A N 3
ATOM 3577 C CA . GLY A 1 14 ? -24.166 65.696 12.786 1.00 0.00 232 GLY A CA 3
ATOM 3578 C C . GLY A 1 14 ? -22.723 65.552 13.285 1.00 0.00 232 GLY A C 3
ATOM 3579 O O . GLY A 1 14 ? -21.783 65.659 12.493 1.00 0.00 232 GLY A O 3
ATOM 3583 N N . VAL A 1 15 ? -22.535 65.375 14.600 1.00 0.00 233 VAL A N 3
ATOM 3584 C CA . VAL A 1 15 ? -21.207 65.237 15.239 1.00 0.00 233 VAL A CA 3
ATOM 3585 C C . VAL A 1 15 ? -20.403 64.032 14.715 1.00 0.00 233 VAL A C 3
ATOM 3586 O O . VAL A 1 15 ? -20.967 63.029 14.267 1.00 0.00 233 VAL A O 3
ATOM 3599 N N . PHE A 1 16 ? -19.072 64.130 14.795 1.00 0.00 234 PHE A N 3
ATOM 3600 C CA . PHE A 1 16 ? -18.109 63.127 14.315 1.00 0.00 234 PHE A CA 3
ATOM 3601 C C . PHE A 1 16 ? -16.801 63.149 15.139 1.00 0.00 234 PHE A C 3
ATOM 3602 O O . PHE A 1 16 ? -16.651 63.950 16.069 1.00 0.00 234 PHE A O 3
ATOM 3619 N N . GLY A 1 17 ? -15.846 62.277 14.798 1.00 0.00 235 GLY A N 3
ATOM 3620 C CA . GLY A 1 17 ? -14.539 62.166 15.462 1.00 0.00 235 GLY A CA 3
ATOM 3621 C C . GLY A 1 17 ? -13.432 61.600 14.565 1.00 0.00 235 GLY A C 3
ATOM 3622 O O . GLY A 1 17 ? -13.640 61.331 13.379 1.00 0.00 235 GLY A O 3
ATOM 3626 N N . GLU A 1 18 ? -12.241 61.427 15.143 1.00 0.00 236 GLU A N 3
ATOM 3627 C CA . GLU A 1 18 ? -10.987 61.079 14.444 1.00 0.00 236 GLU A CA 3
ATOM 3628 C C . GLU A 1 18 ? -10.252 59.923 15.160 1.00 0.00 236 GLU A C 3
ATOM 3629 O O . GLU A 1 18 ? -9.039 59.961 15.389 1.00 0.00 236 GLU A O 3
ATOM 3641 N N . ARG A 1 19 ? -11.020 58.900 15.574 1.00 0.00 237 ARG A N 3
ATOM 3642 C CA . ARG A 1 19 ? -10.542 57.697 16.285 1.00 0.00 237 ARG A CA 3
ATOM 3643 C C . ARG A 1 19 ? -9.405 56.964 15.537 1.00 0.00 237 ARG A C 3
ATOM 3644 O O . ARG A 1 19 ? -9.393 56.966 14.299 1.00 0.00 237 ARG A O 3
ATOM 3665 N N . PRO A 1 20 ? -8.468 56.311 16.258 1.00 0.00 238 PRO A N 3
ATOM 3666 C CA . PRO A 1 20 ? -7.329 55.614 15.656 1.00 0.00 238 PRO A CA 3
ATOM 3667 C C . PRO A 1 20 ? -7.731 54.336 14.896 1.00 0.00 238 PRO A C 3
ATOM 3668 O O . PRO A 1 20 ? -8.804 53.763 15.111 1.00 0.00 238 PRO A O 3
ATOM 3679 N N . ILE A 1 21 ? -6.831 53.876 14.020 1.00 0.00 239 ILE A N 3
ATOM 3680 C CA . ILE A 1 21 ? -6.968 52.682 13.162 1.00 0.00 239 ILE A CA 3
ATOM 3681 C C . ILE A 1 21 ? -5.630 51.910 13.177 1.00 0.00 239 ILE A C 3
ATOM 3682 O O . ILE A 1 21 ? -4.560 52.518 13.288 1.00 0.00 239 ILE A O 3
ATOM 3698 N N . ALA A 1 22 ? -5.684 50.579 13.055 1.00 0.00 240 ALA A N 3
ATOM 3699 C CA . ALA A 1 22 ? -4.524 49.678 13.095 1.00 0.00 240 ALA A CA 3
ATOM 3700 C C . ALA A 1 22 ? -4.505 48.685 11.910 1.00 0.00 240 ALA A C 3
ATOM 3701 O O . ALA A 1 22 ? -5.498 48.520 11.196 1.00 0.00 240 ALA A O 3
ATOM 3708 N N . ASN A 1 23 ? -3.356 48.026 11.707 1.00 0.00 241 ASN A N 3
ATOM 3709 C CA . ASN A 1 23 ? -3.051 47.201 10.527 1.00 0.00 241 ASN A CA 3
ATOM 3710 C C . ASN A 1 23 ? -2.246 45.925 10.875 1.00 0.00 241 ASN A C 3
ATOM 3711 O O . ASN A 1 23 ? -1.403 45.473 10.093 1.00 0.00 241 ASN A O 3
ATOM 3722 N N . THR A 1 24 ? -2.475 45.364 12.069 1.00 0.00 242 THR A N 3
ATOM 3723 C CA . THR A 1 24 ? -1.825 44.146 12.599 1.00 0.00 242 THR A CA 3
ATOM 3724 C C . THR A 1 24 ? -1.858 42.978 11.598 1.00 0.00 242 THR A C 3
ATOM 3725 O O . THR A 1 24 ? -2.869 42.745 10.931 1.00 0.00 242 THR A O 3
ATOM 3736 N N . GLU A 1 25 ? -0.760 42.219 11.509 1.00 0.00 243 GLU A N 3
ATOM 3737 C CA . GLU A 1 25 ? -0.524 41.206 10.469 1.00 0.00 243 GLU A CA 3
ATOM 3738 C C . GLU A 1 25 ? -0.054 39.873 11.081 1.00 0.00 243 GLU A C 3
ATOM 3739 O O . GLU A 1 25 ? 1.141 39.578 11.162 1.00 0.00 243 GLU A O 3
ATOM 3751 N N . TYR A 1 26 ? -1.015 39.064 11.546 1.00 0.00 244 TYR A N 3
ATOM 3752 C CA . TYR A 1 26 ? -0.783 37.699 12.048 1.00 0.00 244 TYR A CA 3
ATOM 3753 C C . TYR A 1 26 ? -0.162 36.764 10.985 1.00 0.00 244 TYR A C 3
ATOM 3754 O O . TYR A 1 26 ? 0.653 35.895 11.309 1.00 0.00 244 TYR A O 3
ATOM 3772 N N . SER A 1 27 ? -0.518 36.970 9.711 1.00 0.00 245 SER A N 3
ATOM 3773 C CA . SER A 1 27 ? 0.014 36.254 8.542 1.00 0.00 245 SER A CA 3
ATOM 3774 C C . SER A 1 27 ? -0.047 37.147 7.291 1.00 0.00 245 SER A C 3
ATOM 3775 O O . SER A 1 27 ? -0.964 37.964 7.153 1.00 0.00 245 SER A O 3
ATOM 3783 N N . GLY A 1 28 ? 0.925 37.010 6.383 1.00 0.00 246 GLY A N 3
ATOM 3784 C CA . GLY A 1 28 ? 1.025 37.853 5.178 1.00 0.00 246 GLY A CA 3
ATOM 3785 C C . GLY A 1 28 ? 2.203 37.566 4.231 1.00 0.00 246 GLY A C 3
ATOM 3786 O O . GLY A 1 28 ? 2.455 38.361 3.325 1.00 0.00 246 GLY A O 3
ATOM 3790 N N . ASP A 1 29 ? 2.938 36.465 4.416 1.00 0.00 247 ASP A N 3
ATOM 3791 C CA . ASP A 1 29 ? 4.009 36.022 3.514 1.00 0.00 247 ASP A CA 3
ATOM 3792 C C . ASP A 1 29 ? 3.466 35.638 2.120 1.00 0.00 247 ASP A C 3
ATOM 3793 O O . ASP A 1 29 ? 2.597 34.772 1.989 1.00 0.00 247 ASP A O 3
ATOM 3802 N N . TYR A 1 30 ? 3.972 36.299 1.071 1.00 0.00 248 TYR A N 3
ATOM 3803 C CA . TYR A 1 30 ? 3.503 36.127 -0.313 1.00 0.00 248 TYR A CA 3
ATOM 3804 C C . TYR A 1 30 ? 3.889 34.769 -0.933 1.00 0.00 248 TYR A C 3
ATOM 3805 O O . TYR A 1 30 ? 3.169 34.252 -1.793 1.00 0.00 248 TYR A O 3
ATOM 3823 N N . ALA A 1 31 ? 5.016 34.195 -0.503 1.00 0.00 249 ALA A N 3
ATOM 3824 C CA . ALA A 1 31 ? 5.558 32.906 -0.926 1.00 0.00 249 ALA A CA 3
ATOM 3825 C C . ALA A 1 31 ? 6.553 32.404 0.141 1.00 0.00 249 ALA A C 3
ATOM 3826 O O . ALA A 1 31 ? 6.904 33.146 1.065 1.00 0.00 249 ALA A O 3
ATOM 3833 N N . GLN A 1 32 ? 7.034 31.164 -0.005 1.00 0.00 250 GLN A N 3
ATOM 3834 C CA . GLN A 1 32 ? 8.030 30.561 0.902 1.00 0.00 250 GLN A CA 3
ATOM 3835 C C . GLN A 1 32 ? 9.218 29.910 0.149 1.00 0.00 250 GLN A C 3
ATOM 3836 O O . GLN A 1 32 ? 9.958 29.099 0.709 1.00 0.00 250 GLN A O 3
ATOM 3850 N N . ARG A 1 33 ? 9.402 30.260 -1.136 1.00 0.00 251 ARG A N 3
ATOM 3851 C CA . ARG A 1 33 ? 10.440 29.732 -2.054 1.00 0.00 251 ARG A CA 3
ATOM 3852 C C . ARG A 1 33 ? 11.673 30.654 -2.153 1.00 0.00 251 ARG A C 3
ATOM 3853 O O . ARG A 1 33 ? 12.454 30.555 -3.096 1.00 0.00 251 ARG A O 3
ATOM 3874 N N . ASP A 1 34 ? 11.863 31.551 -1.183 1.00 0.00 252 ASP A N 3
ATOM 3875 C CA . ASP A 1 34 ? 12.914 32.590 -1.159 1.00 0.00 252 ASP A CA 3
ATOM 3876 C C . ASP A 1 34 ? 14.351 32.062 -1.355 1.00 0.00 252 ASP A C 3
ATOM 3877 O O . ASP A 1 34 ? 15.206 32.773 -1.883 1.00 0.00 252 ASP A O 3
ATOM 3886 N N . ASP A 1 35 ? 14.615 30.803 -0.993 1.00 0.00 253 ASP A N 3
ATOM 3887 C CA . ASP A 1 35 ? 15.881 30.099 -1.250 1.00 0.00 253 ASP A CA 3
ATOM 3888 C C . ASP A 1 35 ? 16.299 30.095 -2.740 1.00 0.00 253 ASP A C 3
ATOM 3889 O O . ASP A 1 35 ? 17.488 30.072 -3.061 1.00 0.00 253 ASP A O 3
ATOM 3898 N N . ALA A 1 36 ? 15.327 30.178 -3.659 1.00 0.00 254 ALA A N 3
ATOM 3899 C CA . ALA A 1 36 ? 15.538 30.256 -5.104 1.00 0.00 254 ALA A CA 3
ATOM 3900 C C . ALA A 1 36 ? 15.991 31.652 -5.614 1.00 0.00 254 ALA A C 3
ATOM 3901 O O . ALA A 1 36 ? 16.098 31.857 -6.825 1.00 0.00 254 ALA A O 3
ATOM 3908 N N . LYS A 1 37 ? 16.294 32.624 -4.739 1.00 0.00 255 LYS A N 3
ATOM 3909 C CA . LYS A 1 37 ? 16.862 33.934 -5.139 1.00 0.00 255 LYS A CA 3
ATOM 3910 C C . LYS A 1 37 ? 18.250 33.856 -5.807 1.00 0.00 255 LYS A C 3
ATOM 3911 O O . LYS A 1 37 ? 18.597 34.728 -6.599 1.00 0.00 255 LYS A O 3
ATOM 3930 N N . ASP A 1 38 ? 19.027 32.804 -5.524 1.00 0.00 256 ASP A N 3
ATOM 3931 C CA . ASP A 1 38 ? 20.381 32.573 -6.069 1.00 0.00 256 ASP A CA 3
ATOM 3932 C C . ASP A 1 38 ? 20.411 31.954 -7.481 1.00 0.00 256 ASP A C 3
ATOM 3933 O O . ASP A 1 38 ? 21.480 31.742 -8.056 1.00 0.00 256 ASP A O 3
ATOM 3942 N N . LEU A 1 39 ? 19.249 31.665 -8.072 1.00 0.00 257 LEU A N 3
ATOM 3943 C CA . LEU A 1 39 ? 19.139 30.964 -9.357 1.00 0.00 257 LEU A CA 3
ATOM 3944 C C . LEU A 1 39 ? 19.603 31.760 -10.586 1.00 0.00 257 LEU A C 3
ATOM 3945 O O . LEU A 1 39 ? 19.858 31.176 -11.637 1.00 0.00 257 LEU A O 3
ATOM 3961 N N . SER A 1 40 ? 19.792 33.066 -10.449 1.00 0.00 258 SER A N 3
ATOM 3962 C CA . SER A 1 40 ? 20.411 33.939 -11.441 1.00 0.00 258 SER A CA 3
ATOM 3963 C C . SER A 1 40 ? 21.931 33.774 -11.582 1.00 0.00 258 SER A C 3
ATOM 3964 O O . SER A 1 40 ? 22.527 34.383 -12.474 1.00 0.00 258 SER A O 3
ATOM 3972 N N . ALA A 1 41 ? 22.575 32.959 -10.739 1.00 0.00 259 ALA A N 3
ATOM 3973 C CA . ALA A 1 41 ? 23.992 32.672 -10.824 1.00 0.00 259 ALA A CA 3
ATOM 3974 C C . ALA A 1 41 ? 24.294 31.725 -11.986 1.00 0.00 259 ALA A C 3
ATOM 3975 O O . ALA A 1 41 ? 23.481 30.894 -12.385 1.00 0.00 259 ALA A O 3
ATOM 3982 N N . LYS A 1 42 ? 25.521 31.798 -12.479 1.00 0.00 260 LYS A N 3
ATOM 3983 C CA . LYS A 1 42 ? 26.115 30.837 -13.422 1.00 0.00 260 LYS A CA 3
ATOM 3984 C C . LYS A 1 42 ? 26.330 29.477 -12.758 1.00 0.00 260 LYS A C 3
ATOM 3985 O O . LYS A 1 42 ? 26.698 29.403 -11.591 1.00 0.00 260 LYS A O 3
ATOM 4004 N N . ILE A 1 43 ? 26.213 28.386 -13.517 1.00 0.00 261 ILE A N 3
ATOM 4005 C CA . ILE A 1 43 ? 26.569 27.042 -13.039 1.00 0.00 261 ILE A CA 3
ATOM 4006 C C . ILE A 1 43 ? 28.066 26.905 -12.754 1.00 0.00 261 ILE A C 3
ATOM 4007 O O . ILE A 1 43 ? 28.473 26.233 -11.813 1.00 0.00 261 ILE A O 3
ATOM 4023 N N . GLU A 1 44 ? 28.893 27.645 -13.493 1.00 0.00 262 GLU A N 3
ATOM 4024 C CA . GLU A 1 44 ? 30.343 27.732 -13.226 1.00 0.00 262 GLU A CA 3
ATOM 4025 C C . GLU A 1 44 ? 30.674 28.485 -11.913 1.00 0.00 262 GLU A C 3
ATOM 4026 O O . GLU A 1 44 ? 31.850 28.634 -11.576 1.00 0.00 262 GLU A O 3
ATOM 4038 N N . SER A 1 45 ? 29.669 28.914 -11.125 1.00 0.00 263 SER A N 3
ATOM 4039 C CA . SER A 1 45 ? 29.900 29.492 -9.784 1.00 0.00 263 SER A CA 3
ATOM 4040 C C . SER A 1 45 ? 30.311 28.409 -8.768 1.00 0.00 263 SER A C 3
ATOM 4041 O O . SER A 1 45 ? 30.911 28.692 -7.729 1.00 0.00 263 SER A O 3
ATOM 4049 N N . MET A 1 46 ? 30.025 27.142 -9.093 1.00 0.00 264 MET A N 3
ATOM 4050 C CA . MET A 1 46 ? 30.227 25.966 -8.241 1.00 0.00 264 MET A CA 3
ATOM 4051 C C . MET A 1 46 ? 31.673 25.419 -8.241 1.00 0.00 264 MET A C 3
ATOM 4052 O O . MET A 1 46 ? 31.949 24.444 -7.541 1.00 0.00 264 MET A O 3
ATOM 4066 N N . ASN A 1 47 ? 32.590 26.018 -9.020 1.00 0.00 265 ASN A N 3
ATOM 4067 C CA . ASN A 1 47 ? 33.991 25.591 -9.207 1.00 0.00 265 ASN A CA 3
ATOM 4068 C C . ASN A 1 47 ? 34.159 24.099 -9.608 1.00 0.00 265 ASN A C 3
ATOM 4069 O O . ASN A 1 47 ? 35.052 23.394 -9.130 1.00 0.00 265 ASN A O 3
ATOM 4080 N N . LEU A 1 48 ? 33.257 23.607 -10.466 1.00 0.00 266 LEU A N 3
ATOM 4081 C CA . LEU A 1 48 ? 33.224 22.221 -10.965 1.00 0.00 266 LEU A CA 3
ATOM 4082 C C . LEU A 1 48 ? 34.220 21.970 -12.115 1.00 0.00 266 LEU A C 3
ATOM 4083 O O . LEU A 1 48 ? 34.764 22.910 -12.706 1.00 0.00 266 LEU A O 3
ATOM 4099 N N . SER A 1 49 ? 34.430 20.697 -12.466 1.00 0.00 267 SER A N 3
ATOM 4100 C CA . SER A 1 49 ? 35.166 20.285 -13.671 1.00 0.00 267 SER A CA 3
ATOM 4101 C C . SER A 1 49 ? 34.474 20.792 -14.941 1.00 0.00 267 SER A C 3
ATOM 4102 O O . SER A 1 49 ? 33.253 20.688 -15.080 1.00 0.00 267 SER A O 3
ATOM 4110 N N . ALA A 1 50 ? 35.245 21.317 -15.900 1.00 0.00 268 ALA A N 3
ATOM 4111 C CA . ALA A 1 50 ? 34.697 21.926 -17.112 1.00 0.00 268 ALA A CA 3
ATOM 4112 C C . ALA A 1 50 ? 33.860 20.977 -17.980 1.00 0.00 268 ALA A C 3
ATOM 4113 O O . ALA A 1 50 ? 32.992 21.457 -18.706 1.00 0.00 268 ALA A O 3
ATOM 4120 N N . ARG A 1 51 ? 34.069 19.655 -17.920 1.00 0.00 269 ARG A N 3
ATOM 4121 C CA . ARG A 1 51 ? 33.286 18.670 -18.699 1.00 0.00 269 ARG A CA 3
ATOM 4122 C C . ARG A 1 51 ? 31.791 18.705 -18.356 1.00 0.00 269 ARG A C 3
ATOM 4123 O O . ARG A 1 51 ? 30.960 18.647 -19.259 1.00 0.00 269 ARG A O 3
ATOM 4144 N N . CYS A 1 52 ? 31.443 18.903 -17.082 1.00 0.00 270 CYS A N 3
ATOM 4145 C CA . CYS A 1 52 ? 30.057 19.129 -16.657 1.00 0.00 270 CYS A CA 3
ATOM 4146 C C . CYS A 1 52 ? 29.502 20.440 -17.238 1.00 0.00 270 CYS A C 3
ATOM 4147 O O . CYS A 1 52 ? 28.425 20.438 -17.833 1.00 0.00 270 CYS A O 3
ATOM 4155 N N . PHE A 1 53 ? 30.271 21.533 -17.193 1.00 0.00 271 PHE A N 3
ATOM 4156 C CA . PHE A 1 53 ? 29.819 22.827 -17.709 1.00 0.00 271 PHE A CA 3
ATOM 4157 C C . PHE A 1 53 ? 29.699 22.837 -19.241 1.00 0.00 271 PHE A C 3
ATOM 4158 O O . PHE A 1 53 ? 28.797 23.455 -19.796 1.00 0.00 271 PHE A O 3
ATOM 4175 N N . ASN A 1 54 ? 30.570 22.097 -19.928 1.00 0.00 272 ASN A N 3
ATOM 4176 C CA . ASN A 1 54 ? 30.584 21.950 -21.384 1.00 0.00 272 ASN A CA 3
ATOM 4177 C C . ASN A 1 54 ? 29.452 21.032 -21.875 1.00 0.00 272 ASN A C 3
ATOM 4178 O O . ASN A 1 54 ? 28.978 21.210 -22.995 1.00 0.00 272 ASN A O 3
ATOM 4189 N N . CYS A 1 55 ? 28.949 20.118 -21.031 1.00 0.00 273 CYS A N 3
ATOM 4190 C CA . CYS A 1 55 ? 27.653 19.488 -21.265 1.00 0.00 273 CYS A CA 3
ATOM 4191 C C . CYS A 1 55 ? 26.524 20.529 -21.199 1.00 0.00 273 CYS A C 3
ATOM 4192 O O . CYS A 1 55 ? 25.800 20.745 -22.170 1.00 0.00 273 CYS A O 3
ATOM 4200 N N . LEU A 1 56 ? 26.415 21.199 -20.045 1.00 0.00 274 LEU A N 3
ATOM 4201 C CA . LEU A 1 56 ? 25.355 22.152 -19.694 1.00 0.00 274 LEU A CA 3
ATOM 4202 C C . LEU A 1 56 ? 25.230 23.294 -20.724 1.00 0.00 274 LEU A C 3
ATOM 4203 O O . LEU A 1 56 ? 24.144 23.563 -21.233 1.00 0.00 274 LEU A O 3
ATOM 4219 N N . ASP A 1 57 ? 26.340 23.887 -21.153 1.00 0.00 275 ASP A N 3
ATOM 4220 C CA . ASP A 1 57 ? 26.359 24.939 -22.175 1.00 0.00 275 ASP A CA 3
ATOM 4221 C C . ASP A 1 57 ? 25.902 24.497 -23.587 1.00 0.00 275 ASP A C 3
ATOM 4222 O O . ASP A 1 57 ? 25.420 25.338 -24.351 1.00 0.00 275 ASP A O 3
ATOM 4231 N N . LYS A 1 58 ? 25.996 23.204 -23.957 1.00 0.00 276 LYS A N 3
ATOM 4232 C CA . LYS A 1 58 ? 25.686 22.717 -25.318 1.00 0.00 276 LYS A CA 3
ATOM 4233 C C . LYS A 1 58 ? 24.194 22.439 -25.534 1.00 0.00 276 LYS A C 3
ATOM 4234 O O . LYS A 1 58 ? 23.655 22.716 -26.606 1.00 0.00 276 LYS A O 3
ATOM 4253 N N . ILE A 1 59 ? 23.523 21.952 -24.491 1.00 0.00 277 ILE A N 3
ATOM 4254 C CA . ILE A 1 59 ? 22.053 21.878 -24.379 1.00 0.00 277 ILE A CA 3
ATOM 4255 C C . ILE A 1 59 ? 21.421 23.257 -24.148 1.00 0.00 277 ILE A C 3
ATOM 4256 O O . ILE A 1 59 ? 20.248 23.468 -24.457 1.00 0.00 277 ILE A O 3
ATOM 4272 N N . GLY A 1 60 ? 22.215 24.192 -23.623 1.00 0.00 278 GLY A N 3
ATOM 4273 C CA . GLY A 1 60 ? 21.862 25.607 -23.472 1.00 0.00 278 GLY A CA 3
ATOM 4274 C C . GLY A 1 60 ? 21.471 26.005 -22.044 1.00 0.00 278 GLY A C 3
ATOM 4275 O O . GLY A 1 60 ? 20.816 27.025 -21.844 1.00 0.00 278 GLY A O 3
ATOM 4279 N N . ILE A 1 61 ? 21.857 25.191 -21.058 1.00 0.00 279 ILE A N 3
ATOM 4280 C CA . ILE A 1 61 ? 21.662 25.384 -19.619 1.00 0.00 279 ILE A CA 3
ATOM 4281 C C . ILE A 1 61 ? 22.890 26.127 -19.067 1.00 0.00 279 ILE A C 3
ATOM 4282 O O . ILE A 1 61 ? 23.971 25.557 -18.941 1.00 0.00 279 ILE A O 3
ATOM 4298 N N . LYS A 1 62 ? 22.744 27.428 -18.791 1.00 0.00 280 LYS A N 3
ATOM 4299 C CA . LYS A 1 62 ? 23.858 28.364 -18.502 1.00 0.00 280 LYS A CA 3
ATOM 4300 C C . LYS A 1 62 ? 23.855 28.908 -17.072 1.00 0.00 280 LYS A C 3
ATOM 4301 O O . LYS A 1 62 ? 24.865 29.440 -16.612 1.00 0.00 280 LYS A O 3
ATOM 4320 N N . TYR A 1 63 ? 22.761 28.707 -16.337 1.00 0.00 281 TYR A N 3
ATOM 4321 C CA . TYR A 1 63 ? 22.590 29.195 -14.961 1.00 0.00 281 TYR A CA 3
ATOM 4322 C C . TYR A 1 63 ? 22.092 28.134 -13.991 1.00 0.00 281 TYR A C 3
ATOM 4323 O O . TYR A 1 63 ? 21.509 27.131 -14.396 1.00 0.00 281 TYR A O 3
ATOM 4341 N N . VAL A 1 64 ? 22.295 28.380 -12.691 1.00 0.00 282 VAL A N 3
ATOM 4342 C CA . VAL A 1 64 ? 21.805 27.527 -11.601 1.00 0.00 282 VAL A CA 3
ATOM 4343 C C . VAL A 1 64 ? 20.298 27.346 -11.735 1.00 0.00 282 VAL A C 3
ATOM 4344 O O . VAL A 1 64 ? 19.826 26.227 -11.642 1.00 0.00 282 VAL A O 3
ATOM 4357 N N . GLY A 1 65 ? 19.569 28.423 -12.051 1.00 0.00 283 GLY A N 3
ATOM 4358 C CA . GLY A 1 65 ? 18.149 28.431 -12.417 1.00 0.00 283 GLY A CA 3
ATOM 4359 C C . GLY A 1 65 ? 17.779 27.401 -13.474 1.00 0.00 283 GLY A C 3
ATOM 4360 O O . GLY A 1 65 ? 16.851 26.619 -13.311 1.00 0.00 283 GLY A O 3
ATOM 4364 N N . GLU A 1 66 ? 18.564 27.368 -14.540 1.00 0.00 284 GLU A N 3
ATOM 4365 C CA . GLU A 1 66 ? 18.398 26.472 -15.686 1.00 0.00 284 GLU A CA 3
ATOM 4366 C C . GLU A 1 66 ? 18.744 25.005 -15.369 1.00 0.00 284 GLU A C 3
ATOM 4367 O O . GLU A 1 66 ? 18.011 24.118 -15.802 1.00 0.00 284 GLU A O 3
ATOM 4379 N N . LEU A 1 67 ? 19.774 24.720 -14.550 1.00 0.00 285 LEU A N 3
ATOM 4380 C CA . LEU A 1 67 ? 19.974 23.363 -14.000 1.00 0.00 285 LEU A CA 3
ATOM 4381 C C . LEU A 1 67 ? 18.790 23.018 -13.063 1.00 0.00 285 LEU A C 3
ATOM 4382 O O . LEU A 1 67 ? 18.209 21.949 -13.176 1.00 0.00 285 LEU A O 3
ATOM 4398 N N . VAL A 1 68 ? 18.369 23.921 -12.167 1.00 0.00 286 VAL A N 3
ATOM 4399 C CA . VAL A 1 68 ? 17.237 23.721 -11.258 1.00 0.00 286 VAL A CA 3
ATOM 4400 C C . VAL A 1 68 ? 15.940 23.381 -12.028 1.00 0.00 286 VAL A C 3
ATOM 4401 O O . VAL A 1 68 ? 15.167 22.533 -11.580 1.00 0.00 286 VAL A O 3
ATOM 4414 N N . LEU A 1 69 ? 15.733 23.985 -13.204 1.00 0.00 287 LEU A N 3
ATOM 4415 C CA . LEU A 1 69 ? 14.657 23.671 -14.154 1.00 0.00 287 LEU A CA 3
ATOM 4416 C C . LEU A 1 69 ? 14.864 22.366 -14.939 1.00 0.00 287 LEU A C 3
ATOM 4417 O O . LEU A 1 69 ? 13.873 21.743 -15.325 1.00 0.00 287 LEU A O 3
ATOM 4433 N N . MET A 1 70 ? 16.105 21.907 -15.118 1.00 0.00 288 MET A N 3
ATOM 4434 C CA . MET A 1 70 ? 16.454 20.538 -15.473 1.00 0.00 288 MET A CA 3
ATOM 4435 C C . MET A 1 70 ? 16.052 19.527 -14.382 1.00 0.00 288 MET A C 3
ATOM 4436 O O . MET A 1 70 ? 16.868 19.029 -13.599 1.00 0.00 288 MET A O 3
ATOM 4450 N N . SER A 1 71 ? 14.759 19.213 -14.333 1.00 0.00 289 SER A N 3
ATOM 4451 C CA . SER A 1 71 ? 14.233 18.052 -13.603 1.00 0.00 289 SER A CA 3
ATOM 4452 C C . SER A 1 71 ? 15.005 16.770 -13.959 1.00 0.00 289 SER A C 3
ATOM 4453 O O . SER A 1 71 ? 15.559 16.643 -15.055 1.00 0.00 289 SER A O 3
ATOM 4461 N N . GLU A 1 72 ? 15.080 15.821 -13.017 1.00 0.00 290 GLU A N 3
ATOM 4462 C CA . GLU A 1 72 ? 15.977 14.653 -13.097 1.00 0.00 290 GLU A CA 3
ATOM 4463 C C . GLU A 1 72 ? 15.898 13.876 -14.432 1.00 0.00 290 GLU A C 3
ATOM 4464 O O . GLU A 1 72 ? 16.928 13.451 -14.957 1.00 0.00 290 GLU A O 3
ATOM 4476 N N . GLU A 1 73 ? 14.701 13.734 -15.011 1.00 0.00 291 GLU A N 3
ATOM 4477 C CA . GLU A 1 73 ? 14.478 13.044 -16.294 1.00 0.00 291 GLU A CA 3
ATOM 4478 C C . GLU A 1 73 ? 15.089 13.773 -17.507 1.00 0.00 291 GLU A C 3
ATOM 4479 O O . GLU A 1 73 ? 15.579 13.117 -18.430 1.00 0.00 291 GLU A O 3
ATOM 4491 N N . GLU A 1 74 ? 15.113 15.113 -17.514 1.00 0.00 292 GLU A N 3
ATOM 4492 C CA . GLU A 1 74 ? 15.914 15.890 -18.476 1.00 0.00 292 GLU A CA 3
ATOM 4493 C C . GLU A 1 74 ? 17.400 15.708 -18.196 1.00 0.00 292 GLU A C 3
ATOM 4494 O O . GLU A 1 74 ? 18.187 15.475 -19.111 1.00 0.00 292 GLU A O 3
ATOM 4506 N N . LEU A 1 75 ? 17.792 15.789 -16.924 1.00 0.00 293 LEU A N 3
ATOM 4507 C CA . LEU A 1 75 ? 19.171 15.711 -16.460 1.00 0.00 293 LEU A CA 3
ATOM 4508 C C . LEU A 1 75 ? 19.903 14.415 -16.842 1.00 0.00 293 LEU A C 3
ATOM 4509 O O . LEU A 1 75 ? 21.034 14.466 -17.324 1.00 0.00 293 LEU A O 3
ATOM 4525 N N . LYS A 1 76 ? 19.230 13.269 -16.709 1.00 0.00 294 LYS A N 3
ATOM 4526 C CA . LYS A 1 76 ? 19.648 11.958 -17.256 1.00 0.00 294 LYS A CA 3
ATOM 4527 C C . LYS A 1 76 ? 19.782 11.919 -18.791 1.00 0.00 294 LYS A C 3
ATOM 4528 O O . LYS A 1 76 ? 20.338 10.961 -19.332 1.00 0.00 294 LYS A O 3
ATOM 4547 N N . GLY A 1 77 ? 19.267 12.931 -19.492 1.00 0.00 295 GLY A N 3
ATOM 4548 C CA . GLY A 1 77 ? 18.979 12.919 -20.927 1.00 0.00 295 GLY A CA 3
ATOM 4549 C C . GLY A 1 77 ? 19.843 13.835 -21.803 1.00 0.00 295 GLY A C 3
ATOM 4550 O O . GLY A 1 77 ? 19.604 13.865 -23.015 1.00 0.00 295 GLY A O 3
ATOM 4554 N N . VAL A 1 78 ? 20.854 14.551 -21.273 1.00 0.00 296 VAL A N 3
ATOM 4555 C CA . VAL A 1 78 ? 21.921 15.116 -22.127 1.00 0.00 296 VAL A CA 3
ATOM 4556 C C . VAL A 1 78 ? 22.672 14.017 -22.923 1.00 0.00 296 VAL A C 3
ATOM 4557 O O . VAL A 1 78 ? 22.540 12.826 -22.628 1.00 0.00 296 VAL A O 3
ATOM 4570 N N . LYS A 1 79 ? 23.538 14.409 -23.873 1.00 0.00 297 LYS A N 3
ATOM 4571 C CA . LYS A 1 79 ? 24.265 13.468 -24.763 1.00 0.00 297 LYS A CA 3
ATOM 4572 C C . LYS A 1 79 ? 25.769 13.288 -24.473 1.00 0.00 297 LYS A C 3
ATOM 4573 O O . LYS A 1 79 ? 26.427 12.485 -25.135 1.00 0.00 297 LYS A O 3
ATOM 4592 N N . ASN A 1 80 ? 26.319 14.012 -23.495 1.00 0.00 298 ASN A N 3
ATOM 4593 C CA . ASN A 1 80 ? 27.742 13.992 -23.105 1.00 0.00 298 ASN A CA 3
ATOM 4594 C C . ASN A 1 80 ? 27.914 14.112 -21.571 1.00 0.00 298 ASN A C 3
ATOM 4595 O O . ASN A 1 80 ? 28.832 14.778 -21.095 1.00 0.00 298 ASN A O 3
ATOM 4606 N N . MET A 1 81 ? 26.987 13.530 -20.792 1.00 0.00 299 MET A N 3
ATOM 4607 C CA . MET A 1 81 ? 26.852 13.825 -19.354 1.00 0.00 299 MET A CA 3
ATOM 4608 C C . MET A 1 81 ? 28.133 13.558 -18.546 1.00 0.00 299 MET A C 3
ATOM 4609 O O . MET A 1 81 ? 28.595 14.434 -17.818 1.00 0.00 299 MET A O 3
ATOM 4623 N N . GLY A 1 82 ? 28.712 12.362 -18.713 1.00 0.00 300 GLY A N 3
ATOM 4624 C CA . GLY A 1 82 ? 29.757 11.792 -17.843 1.00 0.00 300 GLY A CA 3
ATOM 4625 C C . GLY A 1 82 ? 29.282 11.481 -16.409 1.00 0.00 300 GLY A C 3
ATOM 4626 O O . GLY A 1 82 ? 28.614 12.296 -15.768 1.00 0.00 300 GLY A O 3
ATOM 4630 N N . LYS A 1 83 ? 29.639 10.305 -15.871 1.00 0.00 301 LYS A N 3
ATOM 4631 C CA . LYS A 1 83 ? 29.158 9.817 -14.558 1.00 0.00 301 LYS A CA 3
ATOM 4632 C C . LYS A 1 83 ? 29.567 10.731 -13.391 1.00 0.00 301 LYS A C 3
ATOM 4633 O O . LYS A 1 83 ? 28.712 11.215 -12.650 1.00 0.00 301 LYS A O 3
ATOM 4652 N N . LYS A 1 84 ? 30.871 11.018 -13.267 1.00 0.00 302 LYS A N 3
ATOM 4653 C CA . LYS A 1 84 ? 31.422 11.930 -12.240 1.00 0.00 302 LYS A CA 3
ATOM 4654 C C . LYS A 1 84 ? 30.931 13.369 -12.435 1.00 0.00 302 LYS A C 3
ATOM 4655 O O . LYS A 1 84 ? 30.546 14.020 -11.469 1.00 0.00 302 LYS A O 3
ATOM 4674 N N . SER A 1 85 ? 30.871 13.820 -13.687 1.00 0.00 303 SER A N 3
ATOM 4675 C CA . SER A 1 85 ? 30.395 15.154 -14.081 1.00 0.00 303 SER A CA 3
ATOM 4676 C C . SER A 1 85 ? 28.936 15.428 -13.690 1.00 0.00 303 SER A C 3
ATOM 4677 O O . SER A 1 85 ? 28.654 16.505 -13.170 1.00 0.00 303 SER A O 3
ATOM 4685 N N . TYR A 1 86 ? 28.017 14.468 -13.861 1.00 0.00 304 TYR A N 3
ATOM 4686 C CA . TYR A 1 86 ? 26.645 14.560 -13.332 1.00 0.00 304 TYR A CA 3
ATOM 4687 C C . TYR A 1 86 ? 26.613 14.536 -11.794 1.00 0.00 304 TYR A C 3
ATOM 4688 O O . TYR A 1 86 ? 25.852 15.276 -11.182 1.00 0.00 304 TYR A O 3
ATOM 4706 N N . ASP A 1 87 ? 27.422 13.684 -11.153 1.00 0.00 305 ASP A N 3
ATOM 4707 C CA . ASP A 1 87 ? 27.448 13.562 -9.691 1.00 0.00 305 ASP A CA 3
ATOM 4708 C C . ASP A 1 87 ? 27.898 14.863 -9.001 1.00 0.00 305 ASP A C 3
ATOM 4709 O O . ASP A 1 87 ? 27.266 15.302 -8.038 1.00 0.00 305 ASP A O 3
ATOM 4718 N N . GLU A 1 88 ? 28.937 15.532 -9.515 1.00 0.00 306 GLU A N 3
ATOM 4719 C CA . GLU A 1 88 ? 29.378 16.833 -9.009 1.00 0.00 306 GLU A CA 3
ATOM 4720 C C . GLU A 1 88 ? 28.420 17.986 -9.383 1.00 0.00 306 GLU A C 3
ATOM 4721 O O . GLU A 1 88 ? 28.202 18.879 -8.560 1.00 0.00 306 GLU A O 3
ATOM 4733 N N . ILE A 1 89 ? 27.762 17.922 -10.556 1.00 0.00 307 ILE A N 3
ATOM 4734 C CA . ILE A 1 89 ? 26.579 18.735 -10.909 1.00 0.00 307 ILE A CA 3
ATOM 4735 C C . ILE A 1 89 ? 25.529 18.643 -9.807 1.00 0.00 307 ILE A C 3
ATOM 4736 O O . ILE A 1 89 ? 25.112 19.653 -9.244 1.00 0.00 307 ILE A O 3
ATOM 4752 N N . ALA A 1 90 ? 25.122 17.419 -9.483 1.00 0.00 308 ALA A N 3
ATOM 4753 C CA . ALA A 1 90 ? 24.036 17.141 -8.561 1.00 0.00 308 ALA A CA 3
ATOM 4754 C C . ALA A 1 90 ? 24.388 17.544 -7.121 1.00 0.00 308 ALA A C 3
ATOM 4755 O O . ALA A 1 90 ? 23.558 18.146 -6.441 1.00 0.00 308 ALA A O 3
ATOM 4762 N N . GLU A 1 91 ? 25.622 17.291 -6.677 1.00 0.00 309 GLU A N 3
ATOM 4763 C CA . GLU A 1 91 ? 26.108 17.686 -5.353 1.00 0.00 309 GLU A CA 3
ATOM 4764 C C . GLU A 1 91 ? 26.130 19.210 -5.161 1.00 0.00 309 GLU A C 3
ATOM 4765 O O . GLU A 1 91 ? 25.520 19.725 -4.223 1.00 0.00 309 GLU A O 3
ATOM 4777 N N . LYS A 1 92 ? 26.779 19.966 -6.057 1.00 0.00 310 LYS A N 3
ATOM 4778 C CA . LYS A 1 92 ? 26.823 21.431 -5.925 1.00 0.00 310 LYS A CA 3
ATOM 4779 C C . LYS A 1 92 ? 25.497 22.116 -6.271 1.00 0.00 310 LYS A C 3
ATOM 4780 O O . LYS A 1 92 ? 25.240 23.194 -5.736 1.00 0.00 310 LYS A O 3
ATOM 4799 N N . LEU A 1 93 ? 24.600 21.484 -7.040 1.00 0.00 311 LEU A N 3
ATOM 4800 C CA . LEU A 1 93 ? 23.199 21.898 -7.066 1.00 0.00 311 LEU A CA 3
ATOM 4801 C C . LEU A 1 93 ? 22.499 21.674 -5.708 1.00 0.00 311 LEU A C 3
ATOM 4802 O O . LEU A 1 93 ? 21.852 22.593 -5.220 1.00 0.00 311 LEU A O 3
ATOM 4818 N N . ASN A 1 94 ? 22.672 20.517 -5.044 1.00 0.00 312 ASN A N 3
ATOM 4819 C CA . ASN A 1 94 ? 22.134 20.292 -3.691 1.00 0.00 312 ASN A CA 3
ATOM 4820 C C . ASN A 1 94 ? 22.667 21.296 -2.656 1.00 0.00 312 ASN A C 3
ATOM 4821 O O . ASN A 1 94 ? 21.924 21.697 -1.762 1.00 0.00 312 ASN A O 3
ATOM 4832 N N . ASP A 1 95 ? 23.920 21.729 -2.799 1.00 0.00 313 ASP A N 3
ATOM 4833 C CA . ASP A 1 95 ? 24.556 22.745 -1.951 1.00 0.00 313 ASP A CA 3
ATOM 4834 C C . ASP A 1 95 ? 23.861 24.132 -1.999 1.00 0.00 313 ASP A C 3
ATOM 4835 O O . ASP A 1 95 ? 24.075 24.955 -1.108 1.00 0.00 313 ASP A O 3
ATOM 4844 N N . LEU A 1 96 ? 22.972 24.382 -2.979 1.00 0.00 314 LEU A N 3
ATOM 4845 C CA . LEU A 1 96 ? 22.003 25.481 -2.952 1.00 0.00 314 LEU A CA 3
ATOM 4846 C C . LEU A 1 96 ? 21.114 25.464 -1.693 1.00 0.00 314 LEU A C 3
ATOM 4847 O O . LEU A 1 96 ? 20.878 26.508 -1.082 1.00 0.00 314 LEU A O 3
ATOM 4863 N N . GLY A 1 97 ? 20.590 24.279 -1.354 1.00 0.00 315 GLY A N 3
ATOM 4864 C CA . GLY A 1 97 ? 19.480 24.073 -0.419 1.00 0.00 315 GLY A CA 3
ATOM 4865 C C . GLY A 1 97 ? 18.411 23.083 -0.919 1.00 0.00 315 GLY A C 3
ATOM 4866 O O . GLY A 1 97 ? 17.635 22.574 -0.106 1.00 0.00 315 GLY A O 3
ATOM 4870 N N . TYR A 1 98 ? 18.379 22.765 -2.225 1.00 0.00 316 TYR A N 3
ATOM 4871 C CA . TYR A 1 98 ? 17.430 21.851 -2.863 1.00 0.00 316 TYR A CA 3
ATOM 4872 C C . TYR A 1 98 ? 18.191 20.829 -3.749 1.00 0.00 316 TYR A C 3
ATOM 4873 O O . TYR A 1 98 ? 18.900 21.228 -4.674 1.00 0.00 316 TYR A O 3
ATOM 4891 N N . PRO A 1 99 ? 18.079 19.511 -3.478 1.00 0.00 317 PRO A N 3
ATOM 4892 C CA . PRO A 1 99 ? 18.716 18.450 -4.261 1.00 0.00 317 PRO A CA 3
ATOM 4893 C C . PRO A 1 99 ? 18.047 18.202 -5.624 1.00 0.00 317 PRO A C 3
ATOM 4894 O O . PRO A 1 99 ? 16.922 17.705 -5.702 1.00 0.00 317 PRO A O 3
ATOM 4905 N N . VAL A 1 100 ? 18.789 18.430 -6.716 1.00 0.00 318 VAL A N 3
ATOM 4906 C CA . VAL A 1 100 ? 18.565 17.747 -7.994 1.00 0.00 318 VAL A CA 3
ATOM 4907 C C . VAL A 1 100 ? 18.594 16.228 -7.787 1.00 0.00 318 VAL A C 3
ATOM 4908 O O . VAL A 1 100 ? 19.496 15.695 -7.135 1.00 0.00 318 VAL A O 3
ATOM 4921 N N . GLY A 1 101 ? 17.550 15.553 -8.274 1.00 0.00 319 GLY A N 3
ATOM 4922 C CA . GLY A 1 101 ? 17.244 14.155 -7.929 1.00 0.00 319 GLY A CA 3
ATOM 4923 C C . GLY A 1 101 ? 15.772 13.890 -7.577 1.00 0.00 319 GLY A C 3
ATOM 4924 O O . GLY A 1 101 ? 15.409 12.740 -7.334 1.00 0.00 319 GLY A O 3
ATOM 4928 N N . THR A 1 102 ? 14.917 14.926 -7.530 1.00 0.00 320 THR A N 3
ATOM 4929 C CA . THR A 1 102 ? 13.466 14.787 -7.313 1.00 0.00 320 THR A CA 3
ATOM 4930 C C . THR A 1 102 ? 12.656 15.915 -7.978 1.00 0.00 320 THR A C 3
ATOM 4931 O O . THR A 1 102 ? 13.213 16.924 -8.414 1.00 0.00 320 THR A O 3
ATOM 4942 N N . GLU A 1 103 ? 11.336 15.732 -8.079 1.00 0.00 321 GLU A N 3
ATOM 4943 C CA . GLU A 1 103 ? 10.391 16.602 -8.810 1.00 0.00 321 GLU A CA 3
ATOM 4944 C C . GLU A 1 103 ? 8.966 16.584 -8.201 1.00 0.00 321 GLU A C 3
ATOM 4945 O O . GLU A 1 103 ? 7.966 16.717 -8.907 1.00 0.00 321 GLU A O 3
ATOM 4957 N N . LEU A 1 104 ? 8.877 16.394 -6.876 1.00 0.00 322 LEU A N 3
ATOM 4958 C CA . LEU A 1 104 ? 7.654 16.181 -6.088 1.00 0.00 322 LEU A CA 3
ATOM 4959 C C . LEU A 1 104 ? 6.427 17.058 -6.435 1.00 0.00 322 LEU A C 3
ATOM 4960 O O . LEU A 1 104 ? 5.339 16.515 -6.643 1.00 0.00 322 LEU A O 3
ATOM 4976 N N . SER A 1 105 ? 6.579 18.385 -6.498 1.00 0.00 323 SER A N 3
ATOM 4977 C CA . SER A 1 105 ? 5.492 19.361 -6.728 1.00 0.00 323 SER A CA 3
ATOM 4978 C C . SER A 1 105 ? 5.987 20.803 -7.028 1.00 0.00 323 SER A C 3
ATOM 4979 O O . SER A 1 105 ? 5.400 21.767 -6.528 1.00 0.00 323 SER A O 3
ATOM 4987 N N . PRO A 1 106 ? 7.067 21.014 -7.818 1.00 0.00 324 PRO A N 3
ATOM 4988 C CA . PRO A 1 106 ? 7.780 22.298 -7.924 1.00 0.00 324 PRO A CA 3
ATOM 4989 C C . PRO A 1 106 ? 7.085 23.352 -8.813 1.00 0.00 324 PRO A C 3
ATOM 4990 O O . PRO A 1 106 ? 7.743 24.170 -9.450 1.00 0.00 324 PRO A O 3
ATOM 5001 N N . GLU A 1 107 ? 5.758 23.326 -8.913 1.00 0.00 325 GLU A N 3
ATOM 5002 C CA . GLU A 1 107 ? 4.937 24.095 -9.871 1.00 0.00 325 GLU A CA 3
ATOM 5003 C C . GLU A 1 107 ? 5.186 25.616 -9.874 1.00 0.00 325 GLU A C 3
ATOM 5004 O O . GLU A 1 107 ? 4.984 26.267 -10.902 1.00 0.00 325 GLU A O 3
ATOM 5016 N N . GLN A 1 108 ? 5.712 26.179 -8.777 1.00 0.00 326 GLN A N 3
ATOM 5017 C CA . GLN A 1 108 ? 6.191 27.569 -8.692 1.00 0.00 326 GLN A CA 3
ATOM 5018 C C . GLN A 1 108 ? 7.257 27.915 -9.755 1.00 0.00 326 GLN A C 3
ATOM 5019 O O . GLN A 1 108 ? 7.424 29.088 -10.100 1.00 0.00 326 GLN A O 3
ATOM 5033 N N . ARG A 1 109 ? 7.937 26.906 -10.327 1.00 0.00 327 ARG A N 3
ATOM 5034 C CA . ARG A 1 109 ? 8.890 27.030 -11.448 1.00 0.00 327 ARG A CA 3
ATOM 5035 C C . ARG A 1 109 ? 8.345 27.751 -12.685 1.00 0.00 327 ARG A C 3
ATOM 5036 O O . ARG A 1 109 ? 9.136 28.275 -13.462 1.00 0.00 327 ARG A O 3
ATOM 5057 N N . GLU A 1 110 ? 7.026 27.835 -12.863 1.00 0.00 328 GLU A N 3
ATOM 5058 C CA . GLU A 1 110 ? 6.413 28.657 -13.923 1.00 0.00 328 GLU A CA 3
ATOM 5059 C C . GLU A 1 110 ? 6.816 30.146 -13.850 1.00 0.00 328 GLU A C 3
ATOM 5060 O O . GLU A 1 110 ? 6.959 30.804 -14.882 1.00 0.00 328 GLU A O 3
ATOM 5072 N N . SER A 1 111 ? 7.058 30.663 -12.637 1.00 0.00 329 SER A N 3
ATOM 5073 C CA . SER A 1 111 ? 7.618 32.004 -12.407 1.00 0.00 329 SER A CA 3
ATOM 5074 C C . SER A 1 111 ? 9.105 32.063 -12.784 1.00 0.00 329 SER A C 3
ATOM 5075 O O . SER A 1 111 ? 9.531 32.966 -13.510 1.00 0.00 329 SER A O 3
ATOM 5083 N N . LEU A 1 112 ? 9.894 31.057 -12.365 1.00 0.00 330 LEU A N 3
ATOM 5084 C CA . LEU A 1 112 ? 11.312 30.938 -12.679 1.00 0.00 330 LEU A CA 3
ATOM 5085 C C . LEU A 1 112 ? 11.587 30.950 -14.182 1.00 0.00 330 LEU A C 3
ATOM 5086 O O . LEU A 1 112 ? 12.508 31.643 -14.597 1.00 0.00 330 LEU A O 3
ATOM 5102 N N . LYS A 1 113 ? 10.800 30.233 -14.998 1.00 0.00 331 LYS A N 3
ATOM 5103 C CA . LYS A 1 113 ? 10.980 30.183 -16.461 1.00 0.00 331 LYS A CA 3
ATOM 5104 C C . LYS A 1 113 ? 11.122 31.581 -17.081 1.00 0.00 331 LYS A C 3
ATOM 5105 O O . LYS A 1 113 ? 12.120 31.861 -17.745 1.00 0.00 331 LYS A O 3
ATOM 5124 N N . LYS A 1 114 ? 10.162 32.474 -16.812 1.00 0.00 332 LYS A N 3
ATOM 5125 C CA . LYS A 1 114 ? 10.169 33.860 -17.303 1.00 0.00 332 LYS A CA 3
ATOM 5126 C C . LYS A 1 114 ? 11.234 34.725 -16.625 1.00 0.00 332 LYS A C 3
ATOM 5127 O O . LYS A 1 114 ? 11.962 35.437 -17.313 1.00 0.00 332 LYS A O 3
ATOM 5146 N N . ARG A 1 115 ? 11.400 34.602 -15.301 1.00 0.00 333 ARG A N 3
ATOM 5147 C CA . ARG A 1 115 ? 12.470 35.284 -14.541 1.00 0.00 333 ARG A CA 3
ATOM 5148 C C . ARG A 1 115 ? 13.866 34.974 -15.099 1.00 0.00 333 ARG A C 3
ATOM 5149 O O . ARG A 1 115 ? 14.719 35.860 -15.142 1.00 0.00 333 ARG A O 3
ATOM 5170 N N . LEU A 1 116 ? 14.096 33.741 -15.561 1.00 0.00 334 LEU A N 3
ATOM 5171 C CA . LEU A 1 116 ? 15.379 33.310 -16.091 1.00 0.00 334 LEU A CA 3
ATOM 5172 C C . LEU A 1 116 ? 15.716 33.879 -17.472 1.00 0.00 334 LEU A C 3
ATOM 5173 O O . LEU A 1 116 ? 16.852 34.270 -17.719 1.00 0.00 334 LEU A O 3
ATOM 5189 N N . GLU A 1 117 ? 14.728 33.977 -18.359 1.00 0.00 335 GLU A N 3
ATOM 5190 C CA . GLU A 1 117 ? 14.879 34.738 -19.612 1.00 0.00 335 GLU A CA 3
ATOM 5191 C C . GLU A 1 117 ? 15.316 36.183 -19.313 1.00 0.00 335 GLU A C 3
ATOM 5192 O O . GLU A 1 117 ? 16.325 36.655 -19.837 1.00 0.00 335 GLU A O 3
ATOM 5204 N N . LYS A 1 118 ? 14.617 36.855 -18.386 1.00 0.00 336 LYS A N 3
ATOM 5205 C CA . LYS A 1 118 ? 14.883 38.240 -17.963 1.00 0.00 336 LYS A CA 3
ATOM 5206 C C . LYS A 1 118 ? 16.248 38.473 -17.276 1.00 0.00 336 LYS A C 3
ATOM 5207 O O . LYS A 1 118 ? 16.591 39.630 -17.022 1.00 0.00 336 LYS A O 3
ATOM 5226 N N . LEU A 1 119 ? 17.049 37.431 -17.005 1.00 0.00 337 LEU A N 3
ATOM 5227 C CA . LEU A 1 119 ? 18.466 37.579 -16.623 1.00 0.00 337 LEU A CA 3
ATOM 5228 C C . LEU A 1 119 ? 19.276 38.355 -17.677 1.00 0.00 337 LEU A C 3
ATOM 5229 O O . LEU A 1 119 ? 20.104 39.199 -17.325 1.00 0.00 337 LEU A O 3
ATOM 5245 N N . GLU A 1 120 ? 19.034 38.071 -18.963 1.00 0.00 338 GLU A N 3
ATOM 5246 C CA . GLU A 1 120 ? 19.770 38.681 -20.089 1.00 0.00 338 GLU A CA 3
ATOM 5247 C C . GLU A 1 120 ? 18.903 39.065 -21.310 1.00 0.00 338 GLU A C 3
ATOM 5248 O O . GLU A 1 120 ? 19.232 40.029 -22.006 1.00 0.00 338 GLU A O 3
ATOM 5260 N N . ASP A 1 121 ? 17.788 38.374 -21.573 1.00 0.00 339 ASP A N 3
ATOM 5261 C CA . ASP A 1 121 ? 16.838 38.739 -22.637 1.00 0.00 339 ASP A CA 3
ATOM 5262 C C . ASP A 1 121 ? 15.904 39.899 -22.225 1.00 0.00 339 ASP A C 3
ATOM 5263 O O . ASP A 1 121 ? 15.774 40.246 -21.047 1.00 0.00 339 ASP A O 3
ATOM 5272 N N . LYS A 1 122 ? 15.209 40.480 -23.218 1.00 0.00 340 LYS A N 3
ATOM 5273 C CA . LYS A 1 122 ? 14.362 41.685 -23.090 1.00 0.00 340 LYS A CA 3
ATOM 5274 C C . LYS A 1 122 ? 12.901 41.417 -23.506 1.00 0.00 340 LYS A C 3
ATOM 5275 O O . LYS A 1 122 ? 12.218 42.297 -24.034 1.00 0.00 340 LYS A O 3
ATOM 5294 N N . GLY A 1 123 ? 12.437 40.179 -23.300 1.00 0.00 341 GLY A N 3
ATOM 5295 C CA . GLY A 1 123 ? 11.101 39.702 -23.683 1.00 0.00 341 GLY A CA 3
ATOM 5296 C C . GLY A 1 123 ? 9.929 40.440 -23.018 1.00 0.00 341 GLY A C 3
ATOM 5297 O O . GLY A 1 123 ? 10.070 41.060 -21.958 1.00 0.00 341 GLY A O 3
ATOM 5301 N N . GLY A 1 124 ? 8.750 40.338 -23.638 1.00 0.00 342 GLY A N 3
ATOM 5302 C CA . GLY A 1 124 ? 7.522 41.066 -23.287 1.00 0.00 342 GLY A CA 3
ATOM 5303 C C . GLY A 1 124 ? 6.681 40.374 -22.209 1.00 0.00 342 GLY A C 3
ATOM 5304 O O . GLY A 1 124 ? 5.547 39.968 -22.470 1.00 0.00 342 GLY A O 3
ATOM 5308 N N . ASN A 1 125 ? 7.239 40.215 -21.004 1.00 0.00 343 ASN A N 3
ATOM 5309 C CA . ASN A 1 125 ? 6.573 39.608 -19.837 1.00 0.00 343 ASN A CA 3
ATOM 5310 C C . ASN A 1 125 ? 5.434 40.458 -19.209 1.00 0.00 343 ASN A C 3
ATOM 5311 O O . ASN A 1 125 ? 4.823 40.026 -18.227 1.00 0.00 343 ASN A O 3
ATOM 5322 N N . ASP A 1 126 ? 5.162 41.661 -19.738 1.00 0.00 344 ASP A N 3
ATOM 5323 C CA . ASP A 1 126 ? 4.082 42.580 -19.318 1.00 0.00 344 ASP A CA 3
ATOM 5324 C C . ASP A 1 126 ? 2.679 41.935 -19.234 1.00 0.00 344 ASP A C 3
ATOM 5325 O O . ASP A 1 126 ? 2.251 41.254 -20.196 1.00 0.00 344 ASP A O 3
ATOM 5335 N N . LEU A 1 13 ? 59.194 37.385 -0.084 1.00 0.00 231 LEU A N 4
ATOM 5336 C CA . LEU A 1 13 ? 59.256 36.912 -1.499 1.00 0.00 231 LEU A CA 4
ATOM 5337 C C . LEU A 1 13 ? 59.281 35.378 -1.597 1.00 0.00 231 LEU A C 4
ATOM 5338 O O . LEU A 1 13 ? 59.702 34.698 -0.660 1.00 0.00 231 LEU A O 4
ATOM 5354 N N . GLY A 1 14 ? 58.846 34.829 -2.735 1.00 0.00 232 GLY A N 4
ATOM 5355 C CA . GLY A 1 14 ? 58.852 33.385 -3.022 1.00 0.00 232 GLY A CA 4
ATOM 5356 C C . GLY A 1 14 ? 58.299 33.035 -4.411 1.00 0.00 232 GLY A C 4
ATOM 5357 O O . GLY A 1 14 ? 57.767 33.899 -5.115 1.00 0.00 232 GLY A O 4
ATOM 5361 N N . VAL A 1 15 ? 58.427 31.760 -4.800 1.00 0.00 233 VAL A N 4
ATOM 5362 C CA . VAL A 1 15 ? 58.065 31.237 -6.143 1.00 0.00 233 VAL A CA 4
ATOM 5363 C C . VAL A 1 15 ? 57.299 29.899 -6.097 1.00 0.00 233 VAL A C 4
ATOM 5364 O O . VAL A 1 15 ? 57.130 29.238 -7.125 1.00 0.00 233 VAL A O 4
ATOM 5377 N N . PHE A 1 16 ? 56.834 29.483 -4.913 1.00 0.00 234 PHE A N 4
ATOM 5378 C CA . PHE A 1 16 ? 56.181 28.188 -4.661 1.00 0.00 234 PHE A CA 4
ATOM 5379 C C . PHE A 1 16 ? 55.120 28.271 -3.542 1.00 0.00 234 PHE A C 4
ATOM 5380 O O . PHE A 1 16 ? 55.081 29.231 -2.768 1.00 0.00 234 PHE A O 4
ATOM 5397 N N . GLY A 1 17 ? 54.276 27.239 -3.443 1.00 0.00 235 GLY A N 4
ATOM 5398 C CA . GLY A 1 17 ? 53.278 27.068 -2.379 1.00 0.00 235 GLY A CA 4
ATOM 5399 C C . GLY A 1 17 ? 52.287 25.927 -2.651 1.00 0.00 235 GLY A C 4
ATOM 5400 O O . GLY A 1 17 ? 52.201 25.409 -3.769 1.00 0.00 235 GLY A O 4
ATOM 5404 N N . GLU A 1 18 ? 51.522 25.543 -1.628 1.00 0.00 236 GLU A N 4
ATOM 5405 C CA . GLU A 1 18 ? 50.484 24.499 -1.682 1.00 0.00 236 GLU A CA 4
ATOM 5406 C C . GLU A 1 18 ? 49.398 24.700 -0.603 1.00 0.00 236 GLU A C 4
ATOM 5407 O O . GLU A 1 18 ? 49.610 25.408 0.387 1.00 0.00 236 GLU A O 4
ATOM 5419 N N . ARG A 1 19 ? 48.232 24.061 -0.791 1.00 0.00 237 ARG A N 4
ATOM 5420 C CA . ARG A 1 19 ? 47.089 24.060 0.146 1.00 0.00 237 ARG A CA 4
ATOM 5421 C C . ARG A 1 19 ? 46.433 22.664 0.223 1.00 0.00 237 ARG A C 4
ATOM 5422 O O . ARG A 1 19 ? 46.433 21.950 -0.787 1.00 0.00 237 ARG A O 4
ATOM 5443 N N . PRO A 1 20 ? 45.857 22.268 1.375 1.00 0.00 238 PRO A N 4
ATOM 5444 C CA . PRO A 1 20 ? 45.146 20.994 1.525 1.00 0.00 238 PRO A CA 4
ATOM 5445 C C . PRO A 1 20 ? 43.779 20.994 0.814 1.00 0.00 238 PRO A C 4
ATOM 5446 O O . PRO A 1 20 ? 43.211 22.048 0.509 1.00 0.00 238 PRO A O 4
ATOM 5457 N N . ILE A 1 21 ? 43.226 19.794 0.595 1.00 0.00 239 ILE A N 4
ATOM 5458 C CA . ILE A 1 21 ? 41.898 19.548 0.001 1.00 0.00 239 ILE A CA 4
ATOM 5459 C C . ILE A 1 21 ? 41.213 18.415 0.787 1.00 0.00 239 ILE A C 4
ATOM 5460 O O . ILE A 1 21 ? 41.831 17.387 1.072 1.00 0.00 239 ILE A O 4
ATOM 5476 N N . ALA A 1 22 ? 39.936 18.598 1.142 1.00 0.00 240 ALA A N 4
ATOM 5477 C CA . ALA A 1 22 ? 39.135 17.615 1.878 1.00 0.00 240 ALA A CA 4
ATOM 5478 C C . ALA A 1 22 ? 38.930 16.309 1.077 1.00 0.00 240 ALA A C 4
ATOM 5479 O O . ALA A 1 22 ? 38.260 16.299 0.039 1.00 0.00 240 ALA A O 4
ATOM 5486 N N . ASN A 1 23 ? 39.491 15.196 1.567 1.00 0.00 241 ASN A N 4
ATOM 5487 C CA . ASN A 1 23 ? 39.318 13.855 0.985 1.00 0.00 241 ASN A CA 4
ATOM 5488 C C . ASN A 1 23 ? 37.919 13.240 1.232 1.00 0.00 241 ASN A C 4
ATOM 5489 O O . ASN A 1 23 ? 37.510 12.333 0.503 1.00 0.00 241 ASN A O 4
ATOM 5500 N N . THR A 1 24 ? 37.185 13.751 2.227 1.00 0.00 242 THR A N 4
ATOM 5501 C CA . THR A 1 24 ? 35.844 13.300 2.648 1.00 0.00 242 THR A CA 4
ATOM 5502 C C . THR A 1 24 ? 35.011 14.511 3.085 1.00 0.00 242 THR A C 4
ATOM 5503 O O . THR A 1 24 ? 35.536 15.439 3.706 1.00 0.00 242 THR A O 4
ATOM 5514 N N . GLU A 1 25 ? 33.711 14.509 2.779 1.00 0.00 243 GLU A N 4
ATOM 5515 C CA . GLU A 1 25 ? 32.770 15.608 3.062 1.00 0.00 243 GLU A CA 4
ATOM 5516 C C . GLU A 1 25 ? 31.420 15.082 3.601 1.00 0.00 243 GLU A C 4
ATOM 5517 O O . GLU A 1 25 ? 31.133 13.881 3.544 1.00 0.00 243 GLU A O 4
ATOM 5529 N N . TYR A 1 26 ? 30.591 15.985 4.139 1.00 0.00 244 TYR A N 4
ATOM 5530 C CA . TYR A 1 26 ? 29.340 15.671 4.850 1.00 0.00 244 TYR A CA 4
ATOM 5531 C C . TYR A 1 26 ? 28.257 16.755 4.655 1.00 0.00 244 TYR A C 4
ATOM 5532 O O . TYR A 1 26 ? 28.491 17.790 4.023 1.00 0.00 244 TYR A O 4
ATOM 5550 N N . SER A 1 27 ? 27.065 16.516 5.211 1.00 0.00 245 SER A N 4
ATOM 5551 C CA . SER A 1 27 ? 25.880 17.389 5.141 1.00 0.00 245 SER A CA 4
ATOM 5552 C C . SER A 1 27 ? 25.096 17.407 6.469 1.00 0.00 245 SER A C 4
ATOM 5553 O O . SER A 1 27 ? 25.453 16.705 7.424 1.00 0.00 245 SER A O 4
ATOM 5561 N N . GLY A 1 28 ? 24.031 18.216 6.556 1.00 0.00 246 GLY A N 4
ATOM 5562 C CA . GLY A 1 28 ? 23.191 18.326 7.762 1.00 0.00 246 GLY A CA 4
ATOM 5563 C C . GLY A 1 28 ? 21.851 19.048 7.557 1.00 0.00 246 GLY A C 4
ATOM 5564 O O . GLY A 1 28 ? 20.836 18.620 8.108 1.00 0.00 246 GLY A O 4
ATOM 5568 N N . ASP A 1 29 ? 21.815 20.100 6.730 1.00 0.00 247 ASP A N 4
ATOM 5569 C CA . ASP A 1 29 ? 20.569 20.745 6.284 1.00 0.00 247 ASP A CA 4
ATOM 5570 C C . ASP A 1 29 ? 19.741 19.781 5.408 1.00 0.00 247 ASP A C 4
ATOM 5571 O O . ASP A 1 29 ? 20.149 19.433 4.296 1.00 0.00 247 ASP A O 4
ATOM 5580 N N . TYR A 1 30 ? 18.593 19.318 5.921 1.00 0.00 248 TYR A N 4
ATOM 5581 C CA . TYR A 1 30 ? 17.789 18.256 5.299 1.00 0.00 248 TYR A CA 4
ATOM 5582 C C . TYR A 1 30 ? 17.264 18.627 3.898 1.00 0.00 248 TYR A C 4
ATOM 5583 O O . TYR A 1 30 ? 17.434 17.858 2.948 1.00 0.00 248 TYR A O 4
ATOM 5601 N N . ALA A 1 31 ? 16.669 19.819 3.763 1.00 0.00 249 ALA A N 4
ATOM 5602 C CA . ALA A 1 31 ? 16.262 20.442 2.509 1.00 0.00 249 ALA A CA 4
ATOM 5603 C C . ALA A 1 31 ? 16.020 21.937 2.778 1.00 0.00 249 ALA A C 4
ATOM 5604 O O . ALA A 1 31 ? 15.638 22.313 3.891 1.00 0.00 249 ALA A O 4
ATOM 5611 N N . GLN A 1 32 ? 16.200 22.785 1.766 1.00 0.00 250 GLN A N 4
ATOM 5612 C CA . GLN A 1 32 ? 15.862 24.210 1.842 1.00 0.00 250 GLN A CA 4
ATOM 5613 C C . GLN A 1 32 ? 15.451 24.738 0.450 1.00 0.00 250 GLN A C 4
ATOM 5614 O O . GLN A 1 32 ? 15.956 24.247 -0.564 1.00 0.00 250 GLN A O 4
ATOM 5628 N N . ARG A 1 33 ? 14.570 25.749 0.386 1.00 0.00 251 ARG A N 4
ATOM 5629 C CA . ARG A 1 33 ? 14.056 26.320 -0.887 1.00 0.00 251 ARG A CA 4
ATOM 5630 C C . ARG A 1 33 ? 14.113 27.850 -1.001 1.00 0.00 251 ARG A C 4
ATOM 5631 O O . ARG A 1 33 ? 14.020 28.380 -2.105 1.00 0.00 251 ARG A O 4
ATOM 5652 N N . ASP A 1 34 ? 14.337 28.557 0.107 1.00 0.00 252 ASP A N 4
ATOM 5653 C CA . ASP A 1 34 ? 14.499 30.021 0.162 1.00 0.00 252 ASP A CA 4
ATOM 5654 C C . ASP A 1 34 ? 15.676 30.520 -0.702 1.00 0.00 252 ASP A C 4
ATOM 5655 O O . ASP A 1 34 ? 15.632 31.606 -1.284 1.00 0.00 252 ASP A O 4
ATOM 5664 N N . ASP A 1 35 ? 16.717 29.691 -0.827 1.00 0.00 253 ASP A N 4
ATOM 5665 C CA . ASP A 1 35 ? 17.918 29.918 -1.638 1.00 0.00 253 ASP A CA 4
ATOM 5666 C C . ASP A 1 35 ? 17.665 29.940 -3.159 1.00 0.00 253 ASP A C 4
ATOM 5667 O O . ASP A 1 35 ? 18.561 30.314 -3.916 1.00 0.00 253 ASP A O 4
ATOM 5676 N N . ALA A 1 36 ? 16.451 29.621 -3.637 1.00 0.00 254 ALA A N 4
ATOM 5677 C CA . ALA A 1 36 ? 16.071 29.776 -5.047 1.00 0.00 254 ALA A CA 4
ATOM 5678 C C . ALA A 1 36 ? 16.088 31.250 -5.551 1.00 0.00 254 ALA A C 4
ATOM 5679 O O . ALA A 1 36 ? 15.866 31.510 -6.736 1.00 0.00 254 ALA A O 4
ATOM 5686 N N . LYS A 1 37 ? 16.413 32.222 -4.684 1.00 0.00 255 LYS A N 4
ATOM 5687 C CA . LYS A 1 37 ? 16.839 33.587 -5.052 1.00 0.00 255 LYS A CA 4
ATOM 5688 C C . LYS A 1 37 ? 18.156 33.622 -5.860 1.00 0.00 255 LYS A C 4
ATOM 5689 O O . LYS A 1 37 ? 18.341 34.499 -6.701 1.00 0.00 255 LYS A O 4
ATOM 5708 N N . ASP A 1 38 ? 19.057 32.659 -5.636 1.00 0.00 256 ASP A N 4
ATOM 5709 C CA . ASP A 1 38 ? 20.416 32.586 -6.219 1.00 0.00 256 ASP A CA 4
ATOM 5710 C C . ASP A 1 38 ? 20.475 32.032 -7.657 1.00 0.00 256 ASP A C 4
ATOM 5711 O O . ASP A 1 38 ? 21.548 31.896 -8.242 1.00 0.00 256 ASP A O 4
ATOM 5720 N N . LEU A 1 39 ? 19.331 31.679 -8.247 1.00 0.00 257 LEU A N 4
ATOM 5721 C CA . LEU A 1 39 ? 19.285 30.866 -9.465 1.00 0.00 257 LEU A CA 4
ATOM 5722 C C . LEU A 1 39 ? 19.761 31.566 -10.746 1.00 0.00 257 LEU A C 4
ATOM 5723 O O . LEU A 1 39 ? 20.135 30.890 -11.699 1.00 0.00 257 LEU A O 4
ATOM 5739 N N . SER A 1 40 ? 19.848 32.892 -10.782 1.00 0.00 258 SER A N 4
ATOM 5740 C CA . SER A 1 40 ? 20.489 33.624 -11.871 1.00 0.00 258 SER A CA 4
ATOM 5741 C C . SER A 1 40 ? 22.018 33.546 -11.904 1.00 0.00 258 SER A C 4
ATOM 5742 O O . SER A 1 40 ? 22.639 34.105 -12.811 1.00 0.00 258 SER A O 4
ATOM 5750 N N . ALA A 1 41 ? 22.638 32.845 -10.952 1.00 0.00 259 ALA A N 4
ATOM 5751 C CA . ALA A 1 41 ? 24.054 32.567 -10.972 1.00 0.00 259 ALA A CA 4
ATOM 5752 C C . ALA A 1 41 ? 24.402 31.622 -12.124 1.00 0.00 259 ALA A C 4
ATOM 5753 O O . ALA A 1 41 ? 23.608 30.789 -12.564 1.00 0.00 259 ALA A O 4
ATOM 5760 N N . LYS A 1 42 ? 25.646 31.710 -12.570 1.00 0.00 260 LYS A N 4
ATOM 5761 C CA . LYS A 1 42 ? 26.274 30.745 -13.482 1.00 0.00 260 LYS A CA 4
ATOM 5762 C C . LYS A 1 42 ? 26.487 29.408 -12.770 1.00 0.00 260 LYS A C 4
ATOM 5763 O O . LYS A 1 42 ? 26.860 29.363 -11.602 1.00 0.00 260 LYS A O 4
ATOM 5782 N N . ILE A 1 43 ? 26.328 28.298 -13.490 1.00 0.00 261 ILE A N 4
ATOM 5783 C CA . ILE A 1 43 ? 26.627 26.955 -12.969 1.00 0.00 261 ILE A CA 4
ATOM 5784 C C . ILE A 1 43 ? 28.113 26.784 -12.624 1.00 0.00 261 ILE A C 4
ATOM 5785 O O . ILE A 1 43 ? 28.482 26.060 -11.706 1.00 0.00 261 ILE A O 4
ATOM 5801 N N . GLU A 1 44 ? 28.966 27.531 -13.323 1.00 0.00 262 GLU A N 4
ATOM 5802 C CA . GLU A 1 44 ? 30.415 27.580 -13.059 1.00 0.00 262 GLU A CA 4
ATOM 5803 C C . GLU A 1 44 ? 30.753 28.154 -11.661 1.00 0.00 262 GLU A C 4
ATOM 5804 O O . GLU A 1 44 ? 31.887 28.016 -11.199 1.00 0.00 262 GLU A O 4
ATOM 5816 N N . SER A 1 45 ? 29.787 28.753 -10.941 1.00 0.00 263 SER A N 4
ATOM 5817 C CA . SER A 1 45 ? 30.059 29.436 -9.656 1.00 0.00 263 SER A CA 4
ATOM 5818 C C . SER A 1 45 ? 30.285 28.457 -8.494 1.00 0.00 263 SER A C 4
ATOM 5819 O O . SER A 1 45 ? 30.694 28.858 -7.403 1.00 0.00 263 SER A O 4
ATOM 5827 N N . MET A 1 46 ? 30.049 27.162 -8.733 1.00 0.00 264 MET A N 4
ATOM 5828 C CA . MET A 1 46 ? 30.209 26.069 -7.768 1.00 0.00 264 MET A CA 4
ATOM 5829 C C . MET A 1 46 ? 31.623 25.441 -7.776 1.00 0.00 264 MET A C 4
ATOM 5830 O O . MET A 1 46 ? 31.848 24.443 -7.089 1.00 0.00 264 MET A O 4
ATOM 5844 N N . ASN A 1 47 ? 32.560 25.992 -8.564 1.00 0.00 265 ASN A N 4
ATOM 5845 C CA . ASN A 1 47 ? 33.940 25.509 -8.768 1.00 0.00 265 ASN A CA 4
ATOM 5846 C C . ASN A 1 47 ? 34.038 24.035 -9.244 1.00 0.00 265 ASN A C 4
ATOM 5847 O O . ASN A 1 47 ? 34.858 23.252 -8.756 1.00 0.00 265 ASN A O 4
ATOM 5858 N N . LEU A 1 48 ? 33.161 23.645 -10.178 1.00 0.00 266 LEU A N 4
ATOM 5859 C CA . LEU A 1 48 ? 33.118 22.296 -10.773 1.00 0.00 266 LEU A CA 4
ATOM 5860 C C . LEU A 1 48 ? 34.260 22.060 -11.780 1.00 0.00 266 LEU A C 4
ATOM 5861 O O . LEU A 1 48 ? 34.909 23.002 -12.247 1.00 0.00 266 LEU A O 4
ATOM 5877 N N . SER A 1 49 ? 34.455 20.801 -12.174 1.00 0.00 267 SER A N 4
ATOM 5878 C CA . SER A 1 49 ? 35.274 20.431 -13.334 1.00 0.00 267 SER A CA 4
ATOM 5879 C C . SER A 1 49 ? 34.602 20.901 -14.625 1.00 0.00 267 SER A C 4
ATOM 5880 O O . SER A 1 49 ? 33.388 20.754 -14.790 1.00 0.00 267 SER A O 4
ATOM 5888 N N . ALA A 1 50 ? 35.373 21.449 -15.569 1.00 0.00 268 ALA A N 4
ATOM 5889 C CA . ALA A 1 50 ? 34.830 22.021 -16.802 1.00 0.00 268 ALA A CA 4
ATOM 5890 C C . ALA A 1 50 ? 34.032 21.023 -17.657 1.00 0.00 268 ALA A C 4
ATOM 5891 O O . ALA A 1 50 ? 33.117 21.446 -18.359 1.00 0.00 268 ALA A O 4
ATOM 5898 N N . ARG A 1 51 ? 34.307 19.712 -17.580 1.00 0.00 269 ARG A N 4
ATOM 5899 C CA . ARG A 1 51 ? 33.592 18.665 -18.345 1.00 0.00 269 ARG A CA 4
ATOM 5900 C C . ARG A 1 51 ? 32.072 18.692 -18.137 1.00 0.00 269 ARG A C 4
ATOM 5901 O O . ARG A 1 51 ? 31.320 18.547 -19.101 1.00 0.00 269 ARG A O 4
ATOM 5922 N N . CYS A 1 52 ? 31.611 18.956 -16.912 1.00 0.00 270 CYS A N 4
ATOM 5923 C CA . CYS A 1 52 ? 30.187 19.136 -16.603 1.00 0.00 270 CYS A CA 4
ATOM 5924 C C . CYS A 1 52 ? 29.620 20.411 -17.248 1.00 0.00 270 CYS A C 4
ATOM 5925 O O . CYS A 1 52 ? 28.564 20.372 -17.879 1.00 0.00 270 CYS A O 4
ATOM 5933 N N . PHE A 1 53 ? 30.359 21.523 -17.207 1.00 0.00 271 PHE A N 4
ATOM 5934 C CA . PHE A 1 53 ? 29.920 22.789 -17.794 1.00 0.00 271 PHE A CA 4
ATOM 5935 C C . PHE A 1 53 ? 29.914 22.748 -19.332 1.00 0.00 271 PHE A C 4
ATOM 5936 O O . PHE A 1 53 ? 29.045 23.330 -19.973 1.00 0.00 271 PHE A O 4
ATOM 5953 N N . ASN A 1 54 ? 30.834 21.980 -19.921 1.00 0.00 272 ASN A N 4
ATOM 5954 C CA . ASN A 1 54 ? 30.960 21.743 -21.362 1.00 0.00 272 ASN A CA 4
ATOM 5955 C C . ASN A 1 54 ? 29.825 20.862 -21.907 1.00 0.00 272 ASN A C 4
ATOM 5956 O O . ASN A 1 54 ? 29.582 20.861 -23.114 1.00 0.00 272 ASN A O 4
ATOM 5967 N N . CYS A 1 55 ? 29.114 20.142 -21.033 1.00 0.00 273 CYS A N 4
ATOM 5968 C CA . CYS A 1 55 ? 27.808 19.574 -21.343 1.00 0.00 273 CYS A CA 4
ATOM 5969 C C . CYS A 1 55 ? 26.718 20.658 -21.293 1.00 0.00 273 CYS A C 4
ATOM 5970 O O . CYS A 1 55 ? 26.062 20.940 -22.295 1.00 0.00 273 CYS A O 4
ATOM 5978 N N . LEU A 1 56 ? 26.563 21.289 -20.120 1.00 0.00 274 LEU A N 4
ATOM 5979 C CA . LEU A 1 56 ? 25.497 22.238 -19.771 1.00 0.00 274 LEU A CA 4
ATOM 5980 C C . LEU A 1 56 ? 25.387 23.408 -20.777 1.00 0.00 274 LEU A C 4
ATOM 5981 O O . LEU A 1 56 ? 24.297 23.724 -21.250 1.00 0.00 274 LEU A O 4
ATOM 5997 N N . ASP A 1 57 ? 26.515 23.963 -21.219 1.00 0.00 275 ASP A N 4
ATOM 5998 C CA . ASP A 1 57 ? 26.601 24.987 -22.274 1.00 0.00 275 ASP A CA 4
ATOM 5999 C C . ASP A 1 57 ? 25.975 24.606 -23.642 1.00 0.00 275 ASP A C 4
ATOM 6000 O O . ASP A 1 57 ? 25.423 25.481 -24.311 1.00 0.00 275 ASP A O 4
ATOM 6009 N N . LYS A 1 58 ? 26.025 23.334 -24.082 1.00 0.00 276 LYS A N 4
ATOM 6010 C CA . LYS A 1 58 ? 25.643 22.924 -25.456 1.00 0.00 276 LYS A CA 4
ATOM 6011 C C . LYS A 1 58 ? 24.130 22.749 -25.631 1.00 0.00 276 LYS A C 4
ATOM 6012 O O . LYS A 1 58 ? 23.559 23.124 -26.655 1.00 0.00 276 LYS A O 4
ATOM 6031 N N . ILE A 1 59 ? 23.495 22.213 -24.591 1.00 0.00 277 ILE A N 4
ATOM 6032 C CA . ILE A 1 59 ? 22.037 22.134 -24.389 1.00 0.00 277 ILE A CA 4
ATOM 6033 C C . ILE A 1 59 ? 21.423 23.485 -23.996 1.00 0.00 277 ILE A C 4
ATOM 6034 O O . ILE A 1 59 ? 20.206 23.663 -24.023 1.00 0.00 277 ILE A O 4
ATOM 6050 N N . GLY A 1 60 ? 22.287 24.427 -23.617 1.00 0.00 278 GLY A N 4
ATOM 6051 C CA . GLY A 1 60 ? 21.964 25.843 -23.419 1.00 0.00 278 GLY A CA 4
ATOM 6052 C C . GLY A 1 60 ? 21.680 26.215 -21.961 1.00 0.00 278 GLY A C 4
ATOM 6053 O O . GLY A 1 60 ? 21.302 27.348 -21.656 1.00 0.00 278 GLY A O 4
ATOM 6057 N N . ILE A 1 61 ? 21.871 25.260 -21.049 1.00 0.00 279 ILE A N 4
ATOM 6058 C CA . ILE A 1 61 ? 21.740 25.408 -19.601 1.00 0.00 279 ILE A CA 4
ATOM 6059 C C . ILE A 1 61 ? 22.954 26.184 -19.061 1.00 0.00 279 ILE A C 4
ATOM 6060 O O . ILE A 1 61 ? 23.966 25.608 -18.680 1.00 0.00 279 ILE A O 4
ATOM 6076 N N . LYS A 1 62 ? 22.891 27.521 -19.098 1.00 0.00 280 LYS A N 4
ATOM 6077 C CA . LYS A 1 62 ? 23.955 28.438 -18.698 1.00 0.00 280 LYS A CA 4
ATOM 6078 C C . LYS A 1 62 ? 23.942 28.827 -17.210 1.00 0.00 280 LYS A C 4
ATOM 6079 O O . LYS A 1 62 ? 24.948 29.312 -16.694 1.00 0.00 280 LYS A O 4
ATOM 6098 N N . TYR A 1 63 ? 22.845 28.572 -16.495 1.00 0.00 281 TYR A N 4
ATOM 6099 C CA . TYR A 1 63 ? 22.633 29.081 -15.131 1.00 0.00 281 TYR A CA 4
ATOM 6100 C C . TYR A 1 63 ? 22.109 28.037 -14.164 1.00 0.00 281 TYR A C 4
ATOM 6101 O O . TYR A 1 63 ? 21.550 27.018 -14.563 1.00 0.00 281 TYR A O 4
ATOM 6119 N N . VAL A 1 64 ? 22.269 28.307 -12.869 1.00 0.00 282 VAL A N 4
ATOM 6120 C CA . VAL A 1 64 ? 21.762 27.446 -11.797 1.00 0.00 282 VAL A CA 4
ATOM 6121 C C . VAL A 1 64 ? 20.253 27.263 -11.943 1.00 0.00 282 VAL A C 4
ATOM 6122 O O . VAL A 1 64 ? 19.777 26.151 -11.787 1.00 0.00 282 VAL A O 4
ATOM 6135 N N . GLY A 1 65 ? 19.523 28.309 -12.341 1.00 0.00 283 GLY A N 4
ATOM 6136 C CA . GLY A 1 65 ? 18.098 28.296 -12.689 1.00 0.00 283 GLY A CA 4
ATOM 6137 C C . GLY A 1 65 ? 17.770 27.287 -13.781 1.00 0.00 283 GLY A C 4
ATOM 6138 O O . GLY A 1 65 ? 16.878 26.462 -13.618 1.00 0.00 283 GLY A O 4
ATOM 6142 N N . GLU A 1 66 ? 18.555 27.295 -14.855 1.00 0.00 284 GLU A N 4
ATOM 6143 C CA . GLU A 1 66 ? 18.447 26.320 -15.952 1.00 0.00 284 GLU A CA 4
ATOM 6144 C C . GLU A 1 66 ? 18.734 24.881 -15.488 1.00 0.00 284 GLU A C 4
ATOM 6145 O O . GLU A 1 66 ? 17.980 23.978 -15.845 1.00 0.00 284 GLU A O 4
ATOM 6157 N N . LEU A 1 67 ? 19.767 24.641 -14.659 1.00 0.00 285 LEU A N 4
ATOM 6158 C CA . LEU A 1 67 ? 20.008 23.304 -14.085 1.00 0.00 285 LEU A CA 4
ATOM 6159 C C . LEU A 1 67 ? 18.821 22.925 -13.159 1.00 0.00 285 LEU A C 4
ATOM 6160 O O . LEU A 1 67 ? 18.275 21.834 -13.263 1.00 0.00 285 LEU A O 4
ATOM 6176 N N . VAL A 1 68 ? 18.357 23.830 -12.290 1.00 0.00 286 VAL A N 4
ATOM 6177 C CA . VAL A 1 68 ? 17.203 23.642 -11.409 1.00 0.00 286 VAL A CA 4
ATOM 6178 C C . VAL A 1 68 ? 15.928 23.272 -12.207 1.00 0.00 286 VAL A C 4
ATOM 6179 O O . VAL A 1 68 ? 15.168 22.409 -11.768 1.00 0.00 286 VAL A O 4
ATOM 6192 N N . LEU A 1 69 ? 15.717 23.867 -13.388 1.00 0.00 287 LEU A N 4
ATOM 6193 C CA . LEU A 1 69 ? 14.660 23.535 -14.359 1.00 0.00 287 LEU A CA 4
ATOM 6194 C C . LEU A 1 69 ? 14.912 22.247 -15.157 1.00 0.00 287 LEU A C 4
ATOM 6195 O O . LEU A 1 69 ? 13.951 21.636 -15.630 1.00 0.00 287 LEU A O 4
ATOM 6211 N N . MET A 1 70 ? 16.158 21.781 -15.263 1.00 0.00 288 MET A N 4
ATOM 6212 C CA . MET A 1 70 ? 16.517 20.430 -15.664 1.00 0.00 288 MET A CA 4
ATOM 6213 C C . MET A 1 70 ? 16.058 19.378 -14.633 1.00 0.00 288 MET A C 4
ATOM 6214 O O . MET A 1 70 ? 16.825 18.880 -13.804 1.00 0.00 288 MET A O 4
ATOM 6228 N N . SER A 1 71 ? 14.771 19.039 -14.696 1.00 0.00 289 SER A N 4
ATOM 6229 C CA . SER A 1 71 ? 14.204 17.841 -14.057 1.00 0.00 289 SER A CA 4
ATOM 6230 C C . SER A 1 71 ? 15.065 16.593 -14.327 1.00 0.00 289 SER A C 4
ATOM 6231 O O . SER A 1 71 ? 15.736 16.499 -15.354 1.00 0.00 289 SER A O 4
ATOM 6239 N N . GLU A 1 72 ? 15.082 15.632 -13.394 1.00 0.00 290 GLU A N 4
ATOM 6240 C CA . GLU A 1 72 ? 16.035 14.504 -13.403 1.00 0.00 290 GLU A CA 4
ATOM 6241 C C . GLU A 1 72 ? 16.044 13.722 -14.737 1.00 0.00 290 GLU A C 4
ATOM 6242 O O . GLU A 1 72 ? 17.101 13.314 -15.216 1.00 0.00 290 GLU A O 4
ATOM 6254 N N . GLU A 1 73 ? 14.875 13.567 -15.375 1.00 0.00 291 GLU A N 4
ATOM 6255 C CA . GLU A 1 73 ? 14.718 12.893 -16.676 1.00 0.00 291 GLU A CA 4
ATOM 6256 C C . GLU A 1 73 ? 15.382 13.648 -17.845 1.00 0.00 291 GLU A C 4
ATOM 6257 O O . GLU A 1 73 ? 15.951 13.017 -18.738 1.00 0.00 291 GLU A O 4
ATOM 6269 N N . GLU A 1 74 ? 15.360 14.988 -17.840 1.00 0.00 292 GLU A N 4
ATOM 6270 C CA . GLU A 1 74 ? 16.169 15.808 -18.755 1.00 0.00 292 GLU A CA 4
ATOM 6271 C C . GLU A 1 74 ? 17.649 15.662 -18.418 1.00 0.00 292 GLU A C 4
ATOM 6272 O O . GLU A 1 74 ? 18.476 15.452 -19.304 1.00 0.00 292 GLU A O 4
ATOM 6284 N N . LEU A 1 75 ? 17.990 15.752 -17.132 1.00 0.00 293 LEU A N 4
ATOM 6285 C CA . LEU A 1 75 ? 19.353 15.715 -16.623 1.00 0.00 293 LEU A CA 4
ATOM 6286 C C . LEU A 1 75 ? 20.128 14.447 -17.008 1.00 0.00 293 LEU A C 4
ATOM 6287 O O . LEU A 1 75 ? 21.225 14.541 -17.560 1.00 0.00 293 LEU A O 4
ATOM 6303 N N . LYS A 1 76 ? 19.535 13.271 -16.796 1.00 0.00 294 LYS A N 4
ATOM 6304 C CA . LYS A 1 76 ? 20.011 11.965 -17.299 1.00 0.00 294 LYS A CA 4
ATOM 6305 C C . LYS A 1 76 ? 19.988 11.832 -18.837 1.00 0.00 294 LYS A C 4
ATOM 6306 O O . LYS A 1 76 ? 20.428 10.813 -19.370 1.00 0.00 294 LYS A O 4
ATOM 6325 N N . GLY A 1 77 ? 19.481 12.843 -19.545 1.00 0.00 295 GLY A N 4
ATOM 6326 C CA . GLY A 1 77 ? 19.153 12.822 -20.971 1.00 0.00 295 GLY A CA 4
ATOM 6327 C C . GLY A 1 77 ? 20.026 13.701 -21.879 1.00 0.00 295 GLY A C 4
ATOM 6328 O O . GLY A 1 77 ? 19.822 13.651 -23.095 1.00 0.00 295 GLY A O 4
ATOM 6332 N N . VAL A 1 78 ? 21.012 14.467 -21.369 1.00 0.00 296 VAL A N 4
ATOM 6333 C CA . VAL A 1 78 ? 22.080 15.018 -22.231 1.00 0.00 296 VAL A CA 4
ATOM 6334 C C . VAL A 1 78 ? 22.852 13.905 -22.978 1.00 0.00 296 VAL A C 4
ATOM 6335 O O . VAL A 1 78 ? 22.799 12.730 -22.597 1.00 0.00 296 VAL A O 4
ATOM 6348 N N . LYS A 1 79 ? 23.641 14.270 -23.998 1.00 0.00 297 LYS A N 4
ATOM 6349 C CA . LYS A 1 79 ? 24.331 13.297 -24.880 1.00 0.00 297 LYS A CA 4
ATOM 6350 C C . LYS A 1 79 ? 25.754 12.898 -24.464 1.00 0.00 297 LYS A C 4
ATOM 6351 O O . LYS A 1 79 ? 26.200 11.801 -24.798 1.00 0.00 297 LYS A O 4
ATOM 6370 N N . ASN A 1 80 ? 26.448 13.739 -23.693 1.00 0.00 298 ASN A N 4
ATOM 6371 C CA . ASN A 1 80 ? 27.842 13.532 -23.264 1.00 0.00 298 ASN A CA 4
ATOM 6372 C C . ASN A 1 80 ? 28.010 13.815 -21.760 1.00 0.00 298 ASN A C 4
ATOM 6373 O O . ASN A 1 80 ? 28.951 14.496 -21.346 1.00 0.00 298 ASN A O 4
ATOM 6384 N N . MET A 1 81 ? 27.050 13.346 -20.946 1.00 0.00 299 MET A N 4
ATOM 6385 C CA . MET A 1 81 ? 26.938 13.724 -19.523 1.00 0.00 299 MET A CA 4
ATOM 6386 C C . MET A 1 81 ? 28.235 13.517 -18.719 1.00 0.00 299 MET A C 4
ATOM 6387 O O . MET A 1 81 ? 28.738 14.456 -18.105 1.00 0.00 299 MET A O 4
ATOM 6401 N N . GLY A 1 82 ? 28.789 12.300 -18.766 1.00 0.00 300 GLY A N 4
ATOM 6402 C CA . GLY A 1 82 ? 29.887 11.830 -17.903 1.00 0.00 300 GLY A CA 4
ATOM 6403 C C . GLY A 1 82 ? 29.456 11.560 -16.447 1.00 0.00 300 GLY A C 4
ATOM 6404 O O . GLY A 1 82 ? 28.746 12.361 -15.832 1.00 0.00 300 GLY A O 4
ATOM 6408 N N . LYS A 1 83 ? 29.892 10.429 -15.869 1.00 0.00 301 LYS A N 4
ATOM 6409 C CA . LYS A 1 83 ? 29.436 9.961 -14.541 1.00 0.00 301 LYS A CA 4
ATOM 6410 C C . LYS A 1 83 ? 29.808 10.905 -13.384 1.00 0.00 301 LYS A C 4
ATOM 6411 O O . LYS A 1 83 ? 28.922 11.368 -12.664 1.00 0.00 301 LYS A O 4
ATOM 6430 N N . LYS A 1 84 ? 31.091 11.277 -13.261 1.00 0.00 302 LYS A N 4
ATOM 6431 C CA . LYS A 1 84 ? 31.571 12.231 -12.235 1.00 0.00 302 LYS A CA 4
ATOM 6432 C C . LYS A 1 84 ? 31.011 13.638 -12.458 1.00 0.00 302 LYS A C 4
ATOM 6433 O O . LYS A 1 84 ? 30.622 14.307 -11.504 1.00 0.00 302 LYS A O 4
ATOM 6452 N N . SER A 1 85 ? 30.900 14.043 -13.725 1.00 0.00 303 SER A N 4
ATOM 6453 C CA . SER A 1 85 ? 30.331 15.326 -14.149 1.00 0.00 303 SER A CA 4
ATOM 6454 C C . SER A 1 85 ? 28.877 15.520 -13.707 1.00 0.00 303 SER A C 4
ATOM 6455 O O . SER A 1 85 ? 28.556 16.583 -13.181 1.00 0.00 303 SER A O 4
ATOM 6463 N N . TYR A 1 86 ? 28.004 14.513 -13.855 1.00 0.00 304 TYR A N 4
ATOM 6464 C CA . TYR A 1 86 ? 26.636 14.554 -13.310 1.00 0.00 304 TYR A CA 4
ATOM 6465 C C . TYR A 1 86 ? 26.625 14.549 -11.773 1.00 0.00 304 TYR A C 4
ATOM 6466 O O . TYR A 1 86 ? 25.826 15.256 -11.160 1.00 0.00 304 TYR A O 4
ATOM 6484 N N . ASP A 1 87 ? 27.497 13.756 -11.140 1.00 0.00 305 ASP A N 4
ATOM 6485 C CA . ASP A 1 87 ? 27.569 13.675 -9.677 1.00 0.00 305 ASP A CA 4
ATOM 6486 C C . ASP A 1 87 ? 27.930 15.033 -9.056 1.00 0.00 305 ASP A C 4
ATOM 6487 O O . ASP A 1 87 ? 27.230 15.486 -8.155 1.00 0.00 305 ASP A O 4
ATOM 6496 N N . GLU A 1 88 ? 28.956 15.733 -9.552 1.00 0.00 306 GLU A N 4
ATOM 6497 C CA . GLU A 1 88 ? 29.307 17.069 -9.059 1.00 0.00 306 GLU A CA 4
ATOM 6498 C C . GLU A 1 88 ? 28.298 18.161 -9.464 1.00 0.00 306 GLU A C 4
ATOM 6499 O O . GLU A 1 88 ? 28.061 19.083 -8.684 1.00 0.00 306 GLU A O 4
ATOM 6511 N N . ILE A 1 89 ? 27.631 18.022 -10.621 1.00 0.00 307 ILE A N 4
ATOM 6512 C CA . ILE A 1 89 ? 26.421 18.780 -10.988 1.00 0.00 307 ILE A CA 4
ATOM 6513 C C . ILE A 1 89 ? 25.381 18.679 -9.875 1.00 0.00 307 ILE A C 4
ATOM 6514 O O . ILE A 1 89 ? 24.975 19.685 -9.297 1.00 0.00 307 ILE A O 4
ATOM 6530 N N . ALA A 1 90 ? 24.978 17.458 -9.536 1.00 0.00 308 ALA A N 4
ATOM 6531 C CA . ALA A 1 90 ? 23.892 17.217 -8.603 1.00 0.00 308 ALA A CA 4
ATOM 6532 C C . ALA A 1 90 ? 24.278 17.509 -7.148 1.00 0.00 308 ALA A C 4
ATOM 6533 O O . ALA A 1 90 ? 23.458 18.048 -6.411 1.00 0.00 308 ALA A O 4
ATOM 6540 N N . GLU A 1 91 ? 25.511 17.213 -6.729 1.00 0.00 309 GLU A N 4
ATOM 6541 C CA . GLU A 1 91 ? 26.004 17.430 -5.360 1.00 0.00 309 GLU A CA 4
ATOM 6542 C C . GLU A 1 91 ? 26.283 18.901 -5.013 1.00 0.00 309 GLU A C 4
ATOM 6543 O O . GLU A 1 91 ? 26.289 19.255 -3.833 1.00 0.00 309 GLU A O 4
ATOM 6555 N N . LYS A 1 92 ? 26.422 19.779 -6.014 1.00 0.00 310 LYS A N 4
ATOM 6556 C CA . LYS A 1 92 ? 26.581 21.229 -5.814 1.00 0.00 310 LYS A CA 4
ATOM 6557 C C . LYS A 1 92 ? 25.360 22.046 -6.237 1.00 0.00 310 LYS A C 4
ATOM 6558 O O . LYS A 1 92 ? 25.153 23.119 -5.675 1.00 0.00 310 LYS A O 4
ATOM 6577 N N . LEU A 1 93 ? 24.459 21.504 -7.063 1.00 0.00 311 LEU A N 4
ATOM 6578 C CA . LEU A 1 93 ? 23.070 21.980 -7.102 1.00 0.00 311 LEU A CA 4
ATOM 6579 C C . LEU A 1 93 ? 22.375 21.734 -5.740 1.00 0.00 311 LEU A C 4
ATOM 6580 O O . LEU A 1 93 ? 21.696 22.615 -5.215 1.00 0.00 311 LEU A O 4
ATOM 6596 N N . ASN A 1 94 ? 22.663 20.577 -5.119 1.00 0.00 312 ASN A N 4
ATOM 6597 C CA . ASN A 1 94 ? 22.316 20.218 -3.731 1.00 0.00 312 ASN A CA 4
ATOM 6598 C C . ASN A 1 94 ? 22.710 21.285 -2.694 1.00 0.00 312 ASN A C 4
ATOM 6599 O O . ASN A 1 94 ? 21.957 21.525 -1.753 1.00 0.00 312 ASN A O 4
ATOM 6610 N N . ASP A 1 95 ? 23.886 21.910 -2.846 1.00 0.00 313 ASP A N 4
ATOM 6611 C CA . ASP A 1 95 ? 24.456 22.851 -1.866 1.00 0.00 313 ASP A CA 4
ATOM 6612 C C . ASP A 1 95 ? 23.585 24.102 -1.632 1.00 0.00 313 ASP A C 4
ATOM 6613 O O . ASP A 1 95 ? 23.610 24.671 -0.537 1.00 0.00 313 ASP A O 4
ATOM 6622 N N . LEU A 1 96 ? 22.770 24.496 -2.621 1.00 0.00 314 LEU A N 4
ATOM 6623 C CA . LEU A 1 96 ? 21.737 25.529 -2.436 1.00 0.00 314 LEU A CA 4
ATOM 6624 C C . LEU A 1 96 ? 20.659 25.115 -1.416 1.00 0.00 314 LEU A C 4
ATOM 6625 O O . LEU A 1 96 ? 20.144 25.963 -0.688 1.00 0.00 314 LEU A O 4
ATOM 6641 N N . GLY A 1 97 ? 20.306 23.827 -1.371 1.00 0.00 315 GLY A N 4
ATOM 6642 C CA . GLY A 1 97 ? 19.280 23.267 -0.484 1.00 0.00 315 GLY A CA 4
ATOM 6643 C C . GLY A 1 97 ? 18.385 22.200 -1.129 1.00 0.00 315 GLY A C 4
ATOM 6644 O O . GLY A 1 97 ? 17.700 21.481 -0.401 1.00 0.00 315 GLY A O 4
ATOM 6648 N N . TYR A 1 98 ? 18.383 22.071 -2.463 1.00 0.00 316 TYR A N 4
ATOM 6649 C CA . TYR A 1 98 ? 17.476 21.215 -3.219 1.00 0.00 316 TYR A CA 4
ATOM 6650 C C . TYR A 1 98 ? 18.288 20.217 -4.085 1.00 0.00 316 TYR A C 4
ATOM 6651 O O . TYR A 1 98 ? 19.037 20.638 -4.970 1.00 0.00 316 TYR A O 4
ATOM 6669 N N . PRO A 1 99 ? 18.177 18.894 -3.839 1.00 0.00 317 PRO A N 4
ATOM 6670 C CA . PRO A 1 99 ? 18.796 17.850 -4.662 1.00 0.00 317 PRO A CA 4
ATOM 6671 C C . PRO A 1 99 ? 18.153 17.794 -6.052 1.00 0.00 317 PRO A C 4
ATOM 6672 O O . PRO A 1 99 ? 16.963 17.495 -6.159 1.00 0.00 317 PRO A O 4
ATOM 6683 N N . VAL A 1 100 ? 18.910 18.101 -7.120 1.00 0.00 318 VAL A N 4
ATOM 6684 C CA . VAL A 1 100 ? 18.339 18.318 -8.450 1.00 0.00 318 VAL A CA 4
ATOM 6685 C C . VAL A 1 100 ? 17.358 17.246 -8.937 1.00 0.00 318 VAL A C 4
ATOM 6686 O O . VAL A 1 100 ? 17.632 16.046 -8.902 1.00 0.00 318 VAL A O 4
ATOM 6699 N N . GLY A 1 101 ? 16.224 17.718 -9.460 1.00 0.00 319 GLY A N 4
ATOM 6700 C CA . GLY A 1 101 ? 15.363 16.953 -10.352 1.00 0.00 319 GLY A CA 4
ATOM 6701 C C . GLY A 1 101 ? 14.123 16.334 -9.707 1.00 0.00 319 GLY A C 4
ATOM 6702 O O . GLY A 1 101 ? 13.254 15.859 -10.437 1.00 0.00 319 GLY A O 4
ATOM 6706 N N . THR A 1 102 ? 14.025 16.343 -8.373 1.00 0.00 320 THR A N 4
ATOM 6707 C CA . THR A 1 102 ? 12.829 15.880 -7.638 1.00 0.00 320 THR A CA 4
ATOM 6708 C C . THR A 1 102 ? 11.608 16.798 -7.849 1.00 0.00 320 THR A C 4
ATOM 6709 O O . THR A 1 102 ? 11.749 17.964 -8.224 1.00 0.00 320 THR A O 4
ATOM 6720 N N . GLU A 1 103 ? 10.396 16.279 -7.615 1.00 0.00 321 GLU A N 4
ATOM 6721 C CA . GLU A 1 103 ? 9.117 16.897 -8.021 1.00 0.00 321 GLU A CA 4
ATOM 6722 C C . GLU A 1 103 ? 8.022 16.800 -6.933 1.00 0.00 321 GLU A C 4
ATOM 6723 O O . GLU A 1 103 ? 6.831 16.691 -7.234 1.00 0.00 321 GLU A O 4
ATOM 6735 N N . LEU A 1 104 ? 8.409 16.830 -5.648 1.00 0.00 322 LEU A N 4
ATOM 6736 C CA . LEU A 1 104 ? 7.486 16.779 -4.505 1.00 0.00 322 LEU A CA 4
ATOM 6737 C C . LEU A 1 104 ? 6.435 17.914 -4.447 1.00 0.00 322 LEU A C 4
ATOM 6738 O O . LEU A 1 104 ? 5.319 17.676 -3.980 1.00 0.00 322 LEU A O 4
ATOM 6754 N N . SER A 1 105 ? 6.765 19.116 -4.939 1.00 0.00 323 SER A N 4
ATOM 6755 C CA . SER A 1 105 ? 5.879 20.298 -5.040 1.00 0.00 323 SER A CA 4
ATOM 6756 C C . SER A 1 105 ? 6.576 21.427 -5.837 1.00 0.00 323 SER A C 4
ATOM 6757 O O . SER A 1 105 ? 6.976 22.449 -5.270 1.00 0.00 323 SER A O 4
ATOM 6765 N N . PRO A 1 106 ? 6.844 21.226 -7.144 1.00 0.00 324 PRO A N 4
ATOM 6766 C CA . PRO A 1 106 ? 7.770 22.058 -7.915 1.00 0.00 324 PRO A CA 4
ATOM 6767 C C . PRO A 1 106 ? 7.141 23.321 -8.528 1.00 0.00 324 PRO A C 4
ATOM 6768 O O . PRO A 1 106 ? 7.799 23.988 -9.318 1.00 0.00 324 PRO A O 4
ATOM 6779 N N . GLU A 1 107 ? 5.882 23.648 -8.219 1.00 0.00 325 GLU A N 4
ATOM 6780 C CA . GLU A 1 107 ? 5.050 24.632 -8.941 1.00 0.00 325 GLU A CA 4
ATOM 6781 C C . GLU A 1 107 ? 5.715 26.008 -9.162 1.00 0.00 325 GLU A C 4
ATOM 6782 O O . GLU A 1 107 ? 5.475 26.660 -10.179 1.00 0.00 325 GLU A O 4
ATOM 6794 N N . GLN A 1 108 ? 6.606 26.424 -8.252 1.00 0.00 326 GLN A N 4
ATOM 6795 C CA . GLN A 1 108 ? 7.440 27.628 -8.387 1.00 0.00 326 GLN A CA 4
ATOM 6796 C C . GLN A 1 108 ? 8.318 27.669 -9.656 1.00 0.00 326 GLN A C 4
ATOM 6797 O O . GLN A 1 108 ? 8.700 28.755 -10.093 1.00 0.00 326 GLN A O 4
ATOM 6811 N N . ARG A 1 109 ? 8.635 26.525 -10.287 1.00 0.00 327 ARG A N 4
ATOM 6812 C CA . ARG A 1 109 ? 9.449 26.487 -11.519 1.00 0.00 327 ARG A CA 4
ATOM 6813 C C . ARG A 1 109 ? 8.794 27.185 -12.721 1.00 0.00 327 ARG A C 4
ATOM 6814 O O . ARG A 1 109 ? 9.498 27.712 -13.581 1.00 0.00 327 ARG A O 4
ATOM 6835 N N . GLU A 1 110 ? 7.464 27.271 -12.750 1.00 0.00 328 GLU A N 4
ATOM 6836 C CA . GLU A 1 110 ? 6.721 28.044 -13.760 1.00 0.00 328 GLU A CA 4
ATOM 6837 C C . GLU A 1 110 ? 6.950 29.562 -13.632 1.00 0.00 328 GLU A C 4
ATOM 6838 O O . GLU A 1 110 ? 7.000 30.269 -14.641 1.00 0.00 328 GLU A O 4
ATOM 6850 N N . SER A 1 111 ? 7.155 30.068 -12.409 1.00 0.00 329 SER A N 4
ATOM 6851 C CA . SER A 1 111 ? 7.594 31.444 -12.155 1.00 0.00 329 SER A CA 4
ATOM 6852 C C . SER A 1 111 ? 9.081 31.627 -12.486 1.00 0.00 329 SER A C 4
ATOM 6853 O O . SER A 1 111 ? 9.457 32.625 -13.105 1.00 0.00 329 SER A O 4
ATOM 6861 N N . LEU A 1 112 ? 9.930 30.645 -12.140 1.00 0.00 330 LEU A N 4
ATOM 6862 C CA . LEU A 1 112 ? 11.363 30.668 -12.407 1.00 0.00 330 LEU A CA 4
ATOM 6863 C C . LEU A 1 112 ? 11.687 30.827 -13.889 1.00 0.00 330 LEU A C 4
ATOM 6864 O O . LEU A 1 112 ? 12.460 31.714 -14.224 1.00 0.00 330 LEU A O 4
ATOM 6880 N N . LYS A 1 113 ? 11.112 30.016 -14.788 1.00 0.00 331 LYS A N 4
ATOM 6881 C CA . LYS A 1 113 ? 11.420 30.098 -16.233 1.00 0.00 331 LYS A CA 4
ATOM 6882 C C . LYS A 1 113 ? 11.105 31.477 -16.840 1.00 0.00 331 LYS A C 4
ATOM 6883 O O . LYS A 1 113 ? 11.879 31.984 -17.649 1.00 0.00 331 LYS A O 4
ATOM 6902 N N . LYS A 1 114 ? 10.040 32.135 -16.365 1.00 0.00 332 LYS A N 4
ATOM 6903 C CA . LYS A 1 114 ? 9.674 33.511 -16.736 1.00 0.00 332 LYS A CA 4
ATOM 6904 C C . LYS A 1 114 ? 10.634 34.584 -16.208 1.00 0.00 332 LYS A C 4
ATOM 6905 O O . LYS A 1 114 ? 10.905 35.555 -16.911 1.00 0.00 332 LYS A O 4
ATOM 6924 N N . ARG A 1 115 ? 11.200 34.401 -15.009 1.00 0.00 333 ARG A N 4
ATOM 6925 C CA . ARG A 1 115 ? 12.319 35.218 -14.503 1.00 0.00 333 ARG A CA 4
ATOM 6926 C C . ARG A 1 115 ? 13.611 34.942 -15.286 1.00 0.00 333 ARG A C 4
ATOM 6927 O O . ARG A 1 115 ? 14.330 35.870 -15.643 1.00 0.00 333 ARG A O 4
ATOM 6948 N N . LEU A 1 116 ? 13.876 33.672 -15.599 1.00 0.00 334 LEU A N 4
ATOM 6949 C CA . LEU A 1 116 ? 15.074 33.201 -16.295 1.00 0.00 334 LEU A CA 4
ATOM 6950 C C . LEU A 1 116 ? 15.249 33.824 -17.686 1.00 0.00 334 LEU A C 4
ATOM 6951 O O . LEU A 1 116 ? 16.330 34.308 -18.011 1.00 0.00 334 LEU A O 4
ATOM 6967 N N .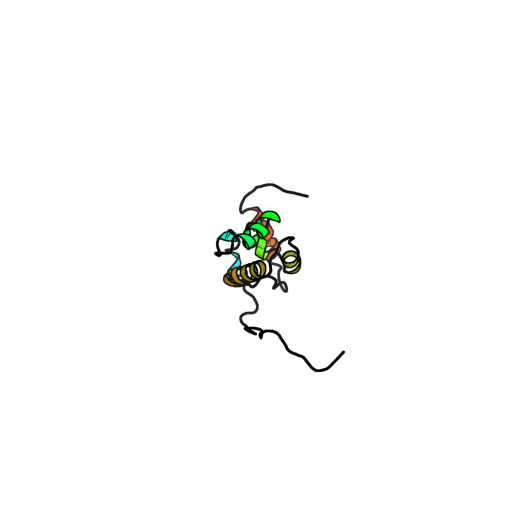 GLU A 1 117 ? 14.171 33.883 -18.474 1.00 0.00 335 GLU A N 4
ATOM 6968 C CA . GLU A 1 117 ? 14.191 34.516 -19.809 1.00 0.00 335 GLU A CA 4
ATOM 6969 C C . GLU A 1 117 ? 14.406 36.050 -19.789 1.00 0.00 335 GLU A C 4
ATOM 6970 O O . GLU A 1 117 ? 14.585 36.660 -20.845 1.00 0.00 335 GLU A O 4
ATOM 6982 N N . LYS A 1 118 ? 14.425 36.673 -18.598 1.00 0.00 336 LYS A N 4
ATOM 6983 C CA . LYS A 1 118 ? 14.674 38.102 -18.368 1.00 0.00 336 LYS A CA 4
ATOM 6984 C C . LYS A 1 118 ? 15.998 38.393 -17.642 1.00 0.00 336 LYS A C 4
ATOM 6985 O O . LYS A 1 118 ? 16.366 39.563 -17.518 1.00 0.00 336 LYS A O 4
ATOM 7004 N N . LEU A 1 119 ? 16.748 37.365 -17.215 1.00 0.00 337 LEU A N 4
ATOM 7005 C CA . LEU A 1 119 ? 18.148 37.522 -16.781 1.00 0.00 337 LEU A CA 4
ATOM 7006 C C . LEU A 1 119 ? 19.017 38.073 -17.929 1.00 0.00 337 LEU A C 4
ATOM 7007 O O . LEU A 1 119 ? 19.791 39.011 -17.744 1.00 0.00 337 LEU A O 4
ATOM 7023 N N . GLU A 1 120 ? 18.825 37.509 -19.125 1.00 0.00 338 GLU A N 4
ATOM 7024 C CA . GLU A 1 120 ? 19.411 37.944 -20.396 1.00 0.00 338 GLU A CA 4
ATOM 7025 C C . GLU A 1 120 ? 18.407 37.727 -21.546 1.00 0.00 338 GLU A C 4
ATOM 7026 O O . GLU A 1 120 ? 17.898 36.623 -21.744 1.00 0.00 338 GLU A O 4
ATOM 7038 N N . ASP A 1 121 ? 18.159 38.777 -22.335 1.00 0.00 339 ASP A N 4
ATOM 7039 C CA . ASP A 1 121 ? 17.330 38.744 -23.558 1.00 0.00 339 ASP A CA 4
ATOM 7040 C C . ASP A 1 121 ? 17.963 37.944 -24.727 1.00 0.00 339 ASP A C 4
ATOM 7041 O O . ASP A 1 121 ? 17.341 37.757 -25.778 1.00 0.00 339 ASP A O 4
ATOM 7050 N N . LYS A 1 122 ? 19.205 37.467 -24.552 1.00 0.00 340 LYS A N 4
ATOM 7051 C CA . LYS A 1 122 ? 20.067 36.851 -25.576 1.00 0.00 340 LYS A CA 4
ATOM 7052 C C . LYS A 1 122 ? 20.760 35.582 -25.052 1.00 0.00 340 LYS A C 4
ATOM 7053 O O . LYS A 1 122 ? 20.974 35.437 -23.847 1.00 0.00 340 LYS A O 4
ATOM 7072 N N . GLY A 1 123 ? 21.078 34.652 -25.956 1.00 0.00 341 GLY A N 4
ATOM 7073 C CA . GLY A 1 123 ? 21.462 33.271 -25.616 1.00 0.00 341 GLY A CA 4
ATOM 7074 C C . GLY A 1 123 ? 21.926 32.436 -26.820 1.00 0.00 341 GLY A C 4
ATOM 7075 O O . GLY A 1 123 ? 22.464 32.977 -27.792 1.00 0.00 341 GLY A O 4
ATOM 7079 N N . GLY A 1 124 ? 21.728 31.114 -26.749 1.00 0.00 342 GLY A N 4
ATOM 7080 C CA . GLY A 1 124 ? 22.207 30.126 -27.728 1.00 0.00 342 GLY A CA 4
ATOM 7081 C C . GLY A 1 124 ? 21.223 28.981 -28.016 1.00 0.00 342 GLY A C 4
ATOM 7082 O O . GLY A 1 124 ? 20.042 29.049 -27.661 1.00 0.00 342 GLY A O 4
ATOM 7086 N N . ASN A 1 125 ? 21.713 27.946 -28.707 1.00 0.00 343 ASN A N 4
ATOM 7087 C CA . ASN A 1 125 ? 20.948 26.772 -29.156 1.00 0.00 343 ASN A CA 4
ATOM 7088 C C . ASN A 1 125 ? 20.399 25.891 -28.003 1.00 0.00 343 ASN A C 4
ATOM 7089 O O . ASN A 1 125 ? 20.763 26.056 -26.833 1.00 0.00 343 ASN A O 4
ATOM 7100 N N . ASP A 1 126 ? 19.553 24.911 -28.359 1.00 0.00 344 ASP A N 4
ATOM 7101 C CA . ASP A 1 126 ? 18.877 23.953 -27.461 1.00 0.00 344 ASP A CA 4
ATOM 7102 C C . ASP A 1 126 ? 18.992 22.497 -27.967 1.00 0.00 344 ASP A C 4
ATOM 7103 O O . ASP A 1 126 ? 18.805 22.257 -29.185 1.00 0.00 344 ASP A O 4
ATOM 7113 N N . LEU A 1 13 ? 25.758 24.486 -31.545 1.00 0.00 231 LEU A N 5
ATOM 7114 C CA . LEU A 1 13 ? 25.292 24.807 -30.158 1.00 0.00 231 LEU A CA 5
ATOM 7115 C C . LEU A 1 13 ? 23.782 25.121 -30.156 1.00 0.00 231 LEU A C 5
ATOM 7116 O O . LEU A 1 13 ? 23.208 25.424 -31.202 1.00 0.00 231 LEU A O 5
ATOM 7132 N N . GLY A 1 14 ? 23.139 25.059 -28.985 1.00 0.00 232 GLY A N 5
ATOM 7133 C CA . GLY A 1 14 ? 21.708 25.358 -28.797 1.00 0.00 232 GLY A CA 5
ATOM 7134 C C . GLY A 1 14 ? 21.349 25.698 -27.344 1.00 0.00 232 GLY A C 5
ATOM 7135 O O . GLY A 1 14 ? 22.214 25.683 -26.468 1.00 0.00 232 GLY A O 5
ATOM 7139 N N . VAL A 1 15 ? 20.073 26.022 -27.098 1.00 0.00 233 VAL A N 5
ATOM 7140 C CA . VAL A 1 15 ? 19.543 26.466 -25.791 1.00 0.00 233 VAL A CA 5
ATOM 7141 C C . VAL A 1 15 ? 18.151 25.884 -25.510 1.00 0.00 233 VAL A C 5
ATOM 7142 O O . VAL A 1 15 ? 17.137 26.368 -26.017 1.00 0.00 233 VAL A O 5
ATOM 7155 N N . PHE A 1 16 ? 18.105 24.833 -24.689 1.00 0.00 234 PHE A N 5
ATOM 7156 C CA . PHE A 1 16 ? 16.879 24.177 -24.211 1.00 0.00 234 PHE A CA 5
ATOM 7157 C C . PHE A 1 16 ? 17.078 23.608 -22.795 1.00 0.00 234 PHE A C 5
ATOM 7158 O O . PHE A 1 16 ? 18.160 23.122 -22.466 1.00 0.00 234 PHE A O 5
ATOM 7175 N N . GLY A 1 17 ? 16.044 23.666 -21.943 1.00 0.00 235 GLY A N 5
ATOM 7176 C CA . GLY A 1 17 ? 16.152 23.212 -20.543 1.00 0.00 235 GLY A CA 5
ATOM 7177 C C . GLY A 1 17 ? 14.992 23.588 -19.613 1.00 0.00 235 GLY A C 5
ATOM 7178 O O . GLY A 1 17 ? 15.232 23.870 -18.443 1.00 0.00 235 GLY A O 5
ATOM 7182 N N . GLU A 1 18 ? 13.747 23.631 -20.108 1.00 0.00 236 GLU A N 5
ATOM 7183 C CA . GLU A 1 18 ? 12.571 24.125 -19.354 1.00 0.00 236 GLU A CA 5
ATOM 7184 C C . GLU A 1 18 ? 11.316 23.227 -19.465 1.00 0.00 236 GLU A C 5
ATOM 7185 O O . GLU A 1 18 ? 10.216 23.641 -19.086 1.00 0.00 236 GLU A O 5
ATOM 7197 N N . ARG A 1 19 ? 11.475 21.994 -19.965 1.00 0.00 237 ARG A N 5
ATOM 7198 C CA . ARG A 1 19 ? 10.398 21.016 -20.222 1.00 0.00 237 ARG A CA 5
ATOM 7199 C C . ARG A 1 19 ? 9.509 20.762 -18.982 1.00 0.00 237 ARG A C 5
ATOM 7200 O O . ARG A 1 19 ? 10.052 20.570 -17.892 1.00 0.00 237 ARG A O 5
ATOM 7221 N N . PRO A 1 20 ? 8.167 20.693 -19.121 1.00 0.00 238 PRO A N 5
ATOM 7222 C CA . PRO A 1 20 ? 7.227 20.435 -18.019 1.00 0.00 238 PRO A CA 5
ATOM 7223 C C . PRO A 1 20 ? 7.198 18.949 -17.585 1.00 0.00 238 PRO A C 5
ATOM 7224 O O . PRO A 1 20 ? 6.174 18.270 -17.678 1.00 0.00 238 PRO A O 5
ATOM 7235 N N . ILE A 1 21 ? 8.339 18.422 -17.112 1.00 0.00 239 ILE A N 5
ATOM 7236 C CA . ILE A 1 21 ? 8.435 17.081 -16.499 1.00 0.00 239 ILE A CA 5
ATOM 7237 C C . ILE A 1 21 ? 7.512 16.976 -15.270 1.00 0.00 239 ILE A C 5
ATOM 7238 O O . ILE A 1 21 ? 6.790 15.990 -15.111 1.00 0.00 239 ILE A O 5
ATOM 7254 N N . ALA A 1 22 ? 7.496 18.017 -14.428 1.00 0.00 240 ALA A N 5
ATOM 7255 C CA . ALA A 1 22 ? 6.606 18.128 -13.272 1.00 0.00 240 ALA A CA 5
ATOM 7256 C C . ALA A 1 22 ? 5.121 18.087 -13.693 1.00 0.00 240 ALA A C 5
ATOM 7257 O O . ALA A 1 22 ? 4.649 18.952 -14.436 1.00 0.00 240 ALA A O 5
ATOM 7264 N N . ASN A 1 23 ? 4.391 17.077 -13.207 1.00 0.00 241 ASN A N 5
ATOM 7265 C CA . ASN A 1 23 ? 2.958 16.882 -13.476 1.00 0.00 241 ASN A CA 5
ATOM 7266 C C . ASN A 1 23 ? 2.219 16.174 -12.316 1.00 0.00 241 ASN A C 5
ATOM 7267 O O . ASN A 1 23 ? 1.060 16.493 -12.037 1.00 0.00 241 ASN A O 5
ATOM 7278 N N . THR A 1 24 ? 2.900 15.273 -11.600 1.00 0.00 242 THR A N 5
ATOM 7279 C CA . THR A 1 24 ? 2.487 14.733 -10.291 1.00 0.00 242 THR A CA 5
ATOM 7280 C C . THR A 1 24 ? 3.003 15.607 -9.133 1.00 0.00 242 THR A C 5
ATOM 7281 O O . THR A 1 24 ? 3.882 16.456 -9.312 1.00 0.00 242 THR A O 5
ATOM 7292 N N . GLU A 1 25 ? 2.464 15.393 -7.929 1.00 0.00 243 GLU A N 5
ATOM 7293 C CA . GLU A 1 25 ? 2.902 16.037 -6.676 1.00 0.00 243 GLU A CA 5
ATOM 7294 C C . GLU A 1 25 ? 2.610 15.134 -5.463 1.00 0.00 243 GLU A C 5
ATOM 7295 O O . GLU A 1 25 ? 1.613 14.403 -5.445 1.00 0.00 243 GLU A O 5
ATOM 7307 N N . TYR A 1 26 ? 3.491 15.161 -4.456 1.00 0.00 244 TYR A N 5
ATOM 7308 C CA . TYR A 1 26 ? 3.423 14.327 -3.245 1.00 0.00 244 TYR A CA 5
ATOM 7309 C C . TYR A 1 26 ? 4.379 14.839 -2.150 1.00 0.00 244 TYR A C 5
ATOM 7310 O O . TYR A 1 26 ? 5.429 15.406 -2.456 1.00 0.00 244 TYR A O 5
ATOM 7328 N N . SER A 1 27 ? 4.052 14.588 -0.876 1.00 0.00 245 SER A N 5
ATOM 7329 C CA . SER A 1 27 ? 4.881 14.920 0.305 1.00 0.00 245 SER A CA 5
ATOM 7330 C C . SER A 1 27 ? 5.509 16.335 0.265 1.00 0.00 245 SER A C 5
ATOM 7331 O O . SER A 1 27 ? 6.710 16.527 0.496 1.00 0.00 245 SER A O 5
ATOM 7339 N N . GLY A 1 28 ? 4.694 17.339 -0.077 1.00 0.00 246 GLY A N 5
ATOM 7340 C CA . GLY A 1 28 ? 5.117 18.729 -0.301 1.00 0.00 246 GLY A CA 5
ATOM 7341 C C . GLY A 1 28 ? 3.989 19.757 -0.139 1.00 0.00 246 GLY A C 5
ATOM 7342 O O . GLY A 1 28 ? 2.853 19.417 0.206 1.00 0.00 246 GLY A O 5
ATOM 7346 N N . ASP A 1 29 ? 4.313 21.028 -0.387 1.00 0.00 247 ASP A N 5
ATOM 7347 C CA . ASP A 1 29 ? 3.442 22.199 -0.179 1.00 0.00 247 ASP A CA 5
ATOM 7348 C C . ASP A 1 29 ? 3.528 23.198 -1.353 1.00 0.00 247 ASP A C 5
ATOM 7349 O O . ASP A 1 29 ? 4.403 23.090 -2.214 1.00 0.00 247 ASP A O 5
ATOM 7358 N N . TYR A 1 30 ? 2.623 24.185 -1.387 1.00 0.00 248 TYR A N 5
ATOM 7359 C CA . TYR A 1 30 ? 2.475 25.182 -2.464 1.00 0.00 248 TYR A CA 5
ATOM 7360 C C . TYR A 1 30 ? 3.767 25.946 -2.835 1.00 0.00 248 TYR A C 5
ATOM 7361 O O . TYR A 1 30 ? 3.950 26.348 -3.988 1.00 0.00 248 TYR A O 5
ATOM 7379 N N . ALA A 1 31 ? 4.674 26.125 -1.872 1.00 0.00 249 ALA A N 5
ATOM 7380 C CA . ALA A 1 31 ? 5.997 26.718 -2.033 1.00 0.00 249 ALA A CA 5
ATOM 7381 C C . ALA A 1 31 ? 6.950 26.102 -0.990 1.00 0.00 249 ALA A C 5
ATOM 7382 O O . ALA A 1 31 ? 6.514 25.346 -0.113 1.00 0.00 249 ALA A O 5
ATOM 7389 N N . GLN A 1 32 ? 8.243 26.432 -1.067 1.00 0.00 250 GLN A N 5
ATOM 7390 C CA . GLN A 1 32 ? 9.271 25.852 -0.193 1.00 0.00 250 GLN A CA 5
ATOM 7391 C C . GLN A 1 32 ? 10.082 26.966 0.493 1.00 0.00 250 GLN A C 5
ATOM 7392 O O . GLN A 1 32 ? 9.928 27.201 1.694 1.00 0.00 250 GLN A O 5
ATOM 7406 N N . ARG A 1 33 ? 10.872 27.708 -0.297 1.00 0.00 251 ARG A N 5
ATOM 7407 C CA . ARG A 1 33 ? 11.553 28.977 0.035 1.00 0.00 251 ARG A CA 5
ATOM 7408 C C . ARG A 1 33 ? 11.616 29.868 -1.215 1.00 0.00 251 ARG A C 5
ATOM 7409 O O . ARG A 1 33 ? 11.361 29.404 -2.327 1.00 0.00 251 ARG A O 5
ATOM 7430 N N . ASP A 1 34 ? 12.000 31.130 -1.040 1.00 0.00 252 ASP A N 5
ATOM 7431 C CA . ASP A 1 34 ? 12.232 32.110 -2.114 1.00 0.00 252 ASP A CA 5
ATOM 7432 C C . ASP A 1 34 ? 13.614 31.974 -2.801 1.00 0.00 252 ASP A C 5
ATOM 7433 O O . ASP A 1 34 ? 14.052 32.884 -3.506 1.00 0.00 252 ASP A O 5
ATOM 7442 N N . ASP A 1 35 ? 14.323 30.856 -2.603 1.00 0.00 253 ASP A N 5
ATOM 7443 C CA . ASP A 1 35 ? 15.705 30.630 -3.060 1.00 0.00 253 ASP A CA 5
ATOM 7444 C C . ASP A 1 35 ? 15.935 30.761 -4.581 1.00 0.00 253 ASP A C 5
ATOM 7445 O O . ASP A 1 35 ? 17.069 30.984 -5.006 1.00 0.00 253 ASP A O 5
ATOM 7454 N N . ALA A 1 36 ? 14.880 30.723 -5.409 1.00 0.00 254 ALA A N 5
ATOM 7455 C CA . ALA A 1 36 ? 14.960 31.099 -6.825 1.00 0.00 254 ALA A CA 5
ATOM 7456 C C . ALA A 1 36 ? 15.432 32.550 -7.087 1.00 0.00 254 ALA A C 5
ATOM 7457 O O . ALA A 1 36 ? 15.913 32.843 -8.184 1.00 0.00 254 ALA A O 5
ATOM 7464 N N . LYS A 1 37 ? 15.442 33.418 -6.063 1.00 0.00 255 LYS A N 5
ATOM 7465 C CA . LYS A 1 37 ? 16.162 34.708 -6.029 1.00 0.00 255 LYS A CA 5
ATOM 7466 C C . LYS A 1 37 ? 17.686 34.592 -6.271 1.00 0.00 255 LYS A C 5
ATOM 7467 O O . LYS A 1 37 ? 18.316 35.561 -6.692 1.00 0.00 255 LYS A O 5
ATOM 7486 N N . ASP A 1 38 ? 18.264 33.402 -6.073 1.00 0.00 256 ASP A N 5
ATOM 7487 C CA . ASP A 1 38 ? 19.690 33.067 -6.263 1.00 0.00 256 ASP A CA 5
ATOM 7488 C C . ASP A 1 38 ? 19.924 32.041 -7.385 1.00 0.00 256 ASP A C 5
ATOM 7489 O O . ASP A 1 38 ? 21.037 31.538 -7.558 1.00 0.00 256 ASP A O 5
ATOM 7498 N N . LEU A 1 39 ? 18.898 31.767 -8.200 1.00 0.00 257 LEU A N 5
ATOM 7499 C CA . LEU A 1 39 ? 18.991 30.862 -9.349 1.00 0.00 257 LEU A CA 5
ATOM 7500 C C . LEU A 1 39 ? 19.358 31.572 -10.657 1.00 0.00 257 LEU A C 5
ATOM 7501 O O . LEU A 1 39 ? 19.754 30.921 -11.617 1.00 0.00 257 LEU A O 5
ATOM 7517 N N . SER A 1 40 ? 19.390 32.898 -10.689 1.00 0.00 258 SER A N 5
ATOM 7518 C CA . SER A 1 40 ? 20.032 33.668 -11.751 1.00 0.00 258 SER A CA 5
ATOM 7519 C C . SER A 1 40 ? 21.559 33.565 -11.806 1.00 0.00 258 SER A C 5
ATOM 7520 O O . SER A 1 40 ? 22.186 34.192 -12.661 1.00 0.00 258 SER A O 5
ATOM 7528 N N . ALA A 1 41 ? 22.177 32.787 -10.911 1.00 0.00 259 ALA A N 5
ATOM 7529 C CA . ALA A 1 41 ? 23.606 32.603 -10.891 1.00 0.00 259 ALA A CA 5
ATOM 7530 C C . ALA A 1 41 ? 24.073 31.768 -12.084 1.00 0.00 259 ALA A C 5
ATOM 7531 O O . ALA A 1 41 ? 23.389 30.865 -12.570 1.00 0.00 259 ALA A O 5
ATOM 7538 N N . LYS A 1 42 ? 25.294 32.046 -12.511 1.00 0.00 260 LYS A N 5
ATOM 7539 C CA . LYS A 1 42 ? 26.075 31.195 -13.419 1.00 0.00 260 LYS A CA 5
ATOM 7540 C C . LYS A 1 42 ? 26.396 29.871 -12.720 1.00 0.00 260 LYS A C 5
ATOM 7541 O O . LYS A 1 42 ? 26.758 29.869 -11.552 1.00 0.00 260 LYS A O 5
ATOM 7560 N N . ILE A 1 43 ? 26.339 28.747 -13.436 1.00 0.00 261 ILE A N 5
ATOM 7561 C CA . ILE A 1 43 ? 26.720 27.421 -12.917 1.00 0.00 261 ILE A CA 5
ATOM 7562 C C . ILE A 1 43 ? 28.201 27.353 -12.513 1.00 0.00 261 ILE A C 5
ATOM 7563 O O . ILE A 1 43 ? 28.578 26.652 -11.577 1.00 0.00 261 ILE A O 5
ATOM 7579 N N . GLU A 1 44 ? 29.017 28.186 -13.159 1.00 0.00 262 GLU A N 5
ATOM 7580 C CA . GLU A 1 44 ? 30.401 28.503 -12.755 1.00 0.00 262 GLU A CA 5
ATOM 7581 C C . GLU A 1 44 ? 30.561 28.944 -11.284 1.00 0.00 262 GLU A C 5
ATOM 7582 O O . GLU A 1 44 ? 31.688 28.980 -10.783 1.00 0.00 262 GLU A O 5
ATOM 7594 N N . SER A 1 45 ? 29.473 29.270 -10.567 1.00 0.00 263 SER A N 5
ATOM 7595 C CA . SER A 1 45 ? 29.551 29.718 -9.162 1.00 0.00 263 SER A CA 5
ATOM 7596 C C . SER A 1 45 ? 29.872 28.571 -8.191 1.00 0.00 263 SER A C 5
ATOM 7597 O O . SER A 1 45 ? 30.155 28.804 -7.013 1.00 0.00 263 SER A O 5
ATOM 7605 N N . MET A 1 46 ? 29.847 27.330 -8.693 1.00 0.00 264 MET A N 5
ATOM 7606 C CA . MET A 1 46 ? 29.799 26.101 -7.902 1.00 0.00 264 MET A CA 5
ATOM 7607 C C . MET A 1 46 ? 31.084 25.254 -8.029 1.00 0.00 264 MET A C 5
ATOM 7608 O O . MET A 1 46 ? 31.091 24.078 -7.669 1.00 0.00 264 MET A O 5
ATOM 7622 N N . ASN A 1 47 ? 32.171 25.856 -8.538 1.00 0.00 265 ASN A N 5
ATOM 7623 C CA . ASN A 1 47 ? 33.516 25.276 -8.708 1.00 0.00 265 ASN A CA 5
ATOM 7624 C C . ASN A 1 47 ? 33.552 23.906 -9.438 1.00 0.00 265 ASN A C 5
ATOM 7625 O O . ASN A 1 47 ? 34.347 23.021 -9.109 1.00 0.00 265 ASN A O 5
ATOM 7636 N N . LEU A 1 48 ? 32.662 23.725 -10.421 1.00 0.00 266 LEU A N 5
ATOM 7637 C CA . LEU A 1 48 ? 32.583 22.517 -11.255 1.00 0.00 266 LEU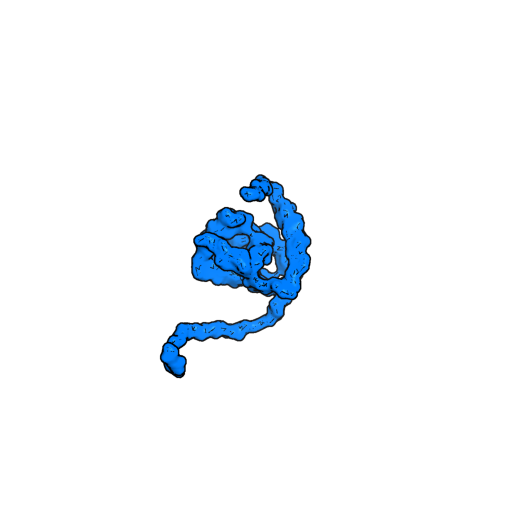 A CA 5
ATOM 7638 C C . LEU A 1 48 ? 33.809 22.341 -12.172 1.00 0.00 266 LEU A C 5
ATOM 7639 O O . LEU A 1 48 ? 34.483 23.306 -12.548 1.00 0.00 266 LEU A O 5
ATOM 7655 N N . SER A 1 49 ? 34.056 21.096 -12.580 1.00 0.00 267 SER A N 5
ATOM 7656 C CA . SER A 1 49 ? 34.987 20.738 -13.657 1.00 0.00 267 SER A CA 5
ATOM 7657 C C . SER A 1 49 ? 34.475 21.224 -15.020 1.00 0.00 267 SER A C 5
ATOM 7658 O O . SER A 1 49 ? 33.264 21.305 -15.252 1.00 0.00 267 SER A O 5
ATOM 7666 N N . ALA A 1 50 ? 35.379 21.509 -15.963 1.00 0.00 268 ALA A N 5
ATOM 7667 C CA . ALA A 1 50 ? 34.988 21.979 -17.292 1.00 0.00 268 ALA A CA 5
ATOM 7668 C C . ALA A 1 50 ? 34.120 20.979 -18.059 1.00 0.00 268 ALA A C 5
ATOM 7669 O O . ALA A 1 50 ? 33.179 21.408 -18.712 1.00 0.00 268 ALA A O 5
ATOM 7676 N N . ARG A 1 51 ? 34.381 19.667 -17.984 1.00 0.00 269 ARG A N 5
ATOM 7677 C CA . ARG A 1 51 ? 33.585 18.647 -18.707 1.00 0.00 269 ARG A CA 5
ATOM 7678 C C . ARG A 1 51 ? 32.121 18.584 -18.242 1.00 0.00 269 ARG A C 5
ATOM 7679 O O . ARG A 1 51 ? 31.211 18.482 -19.062 1.00 0.00 269 ARG A O 5
ATOM 7700 N N . CYS A 1 52 ? 31.896 18.808 -16.946 1.00 0.00 270 CYS A N 5
ATOM 7701 C CA . CYS A 1 52 ? 30.587 19.093 -16.351 1.00 0.00 270 CYS A CA 5
ATOM 7702 C C . CYS A 1 52 ? 29.972 20.382 -16.907 1.00 0.00 270 CYS A C 5
ATOM 7703 O O . CYS A 1 52 ? 28.860 20.347 -17.440 1.00 0.00 270 CYS A O 5
ATOM 7711 N N . PHE A 1 53 ? 30.704 21.501 -16.895 1.00 0.00 271 PHE A N 5
ATOM 7712 C CA . PHE A 1 53 ? 30.170 22.760 -17.424 1.00 0.00 271 PHE A CA 5
ATOM 7713 C C . PHE A 1 53 ? 29.910 22.717 -18.942 1.00 0.00 271 PHE A C 5
ATOM 7714 O O . PHE A 1 53 ? 28.988 23.357 -19.434 1.00 0.00 271 PHE A O 5
ATOM 7731 N N . ASN A 1 54 ? 30.679 21.926 -19.692 1.00 0.00 272 ASN A N 5
ATOM 7732 C CA . ASN A 1 54 ? 30.617 21.846 -21.150 1.00 0.00 272 ASN A CA 5
ATOM 7733 C C . ASN A 1 54 ? 29.469 20.943 -21.617 1.00 0.00 272 ASN A C 5
ATOM 7734 O O . ASN A 1 54 ? 28.922 21.189 -22.689 1.00 0.00 272 ASN A O 5
ATOM 7745 N N . CYS A 1 55 ? 29.019 19.982 -20.798 1.00 0.00 273 CYS A N 5
ATOM 7746 C CA . CYS A 1 55 ? 27.707 19.368 -21.009 1.00 0.00 273 CYS A CA 5
ATOM 7747 C C . CYS A 1 55 ? 26.592 20.418 -20.903 1.00 0.00 273 CYS A C 5
ATOM 7748 O O . CYS A 1 55 ? 25.799 20.594 -21.823 1.00 0.00 273 CYS A O 5
ATOM 7756 N N . LEU A 1 56 ? 26.569 21.138 -19.778 1.00 0.00 274 LEU A N 5
ATOM 7757 C CA . LEU A 1 56 ? 25.569 22.154 -19.434 1.00 0.00 274 LEU A CA 5
ATOM 7758 C C . LEU A 1 56 ? 25.512 23.256 -20.518 1.00 0.00 274 LEU A C 5
ATOM 7759 O O . LEU A 1 56 ? 24.443 23.558 -21.041 1.00 0.00 274 LEU A O 5
ATOM 7775 N N . ASP A 1 57 ? 26.660 23.729 -20.998 1.00 0.00 275 ASP A N 5
ATOM 7776 C CA . ASP A 1 57 ? 26.777 24.634 -22.150 1.00 0.00 275 ASP A CA 5
ATOM 7777 C C . ASP A 1 57 ? 26.322 24.056 -23.518 1.00 0.00 275 ASP A C 5
ATOM 7778 O O . ASP A 1 57 ? 25.808 24.817 -24.338 1.00 0.00 275 ASP A O 5
ATOM 7787 N N . LYS A 1 58 ? 26.465 22.745 -23.798 1.00 0.00 276 LYS A N 5
ATOM 7788 C CA . LYS A 1 58 ? 26.151 22.116 -25.089 1.00 0.00 276 LYS A CA 5
ATOM 7789 C C . LYS A 1 58 ? 24.638 22.068 -25.350 1.00 0.00 276 LYS A C 5
ATOM 7790 O O . LYS A 1 58 ? 24.177 22.403 -26.439 1.00 0.00 276 LYS A O 5
ATOM 7809 N N . ILE A 1 59 ? 23.883 21.691 -24.318 1.00 0.00 277 ILE A N 5
ATOM 7810 C CA . ILE A 1 59 ? 22.411 21.773 -24.240 1.00 0.00 277 ILE A CA 5
ATOM 7811 C C . ILE A 1 59 ? 21.918 23.204 -23.983 1.00 0.00 277 ILE A C 5
ATOM 7812 O O . ILE A 1 59 ? 20.787 23.557 -24.321 1.00 0.00 277 ILE A O 5
ATOM 7828 N N . GLY A 1 60 ? 22.777 24.030 -23.386 1.00 0.00 278 GLY A N 5
ATOM 7829 C CA . GLY A 1 60 ? 22.513 25.435 -23.101 1.00 0.00 278 GLY A CA 5
ATOM 7830 C C . GLY A 1 60 ? 21.764 25.671 -21.787 1.00 0.00 278 GLY A C 5
ATOM 7831 O O . GLY A 1 60 ? 21.065 26.672 -21.664 1.00 0.00 278 GLY A O 5
ATOM 7835 N N . ILE A 1 61 ? 21.917 24.773 -20.806 1.00 0.00 279 ILE A N 5
ATOM 7836 C CA . ILE A 1 61 ? 21.771 25.093 -19.384 1.00 0.00 279 ILE A CA 5
ATOM 7837 C C . ILE A 1 61 ? 22.984 25.964 -18.994 1.00 0.00 279 ILE A C 5
ATOM 7838 O O . ILE A 1 61 ? 24.092 25.464 -18.813 1.00 0.00 279 ILE A O 5
ATOM 7854 N N . LYS A 1 62 ? 22.796 27.285 -18.915 1.00 0.00 280 LYS A N 5
ATOM 7855 C CA . LYS A 1 62 ? 23.869 28.284 -18.692 1.00 0.00 280 LYS A CA 5
ATOM 7856 C C . LYS A 1 62 ? 23.836 28.915 -17.299 1.00 0.00 280 LYS A C 5
ATOM 7857 O O . LYS A 1 62 ? 24.816 29.521 -16.865 1.00 0.00 280 LYS A O 5
ATOM 7876 N N . TYR A 1 63 ? 22.737 28.708 -16.574 1.00 0.00 281 TYR A N 5
ATOM 7877 C CA . TYR A 1 63 ? 22.524 29.199 -15.207 1.00 0.00 281 TYR A CA 5
ATOM 7878 C C . TYR A 1 63 ? 21.978 28.120 -14.276 1.00 0.00 281 TYR A C 5
ATOM 7879 O O . TYR A 1 63 ? 21.402 27.130 -14.721 1.00 0.00 281 TYR A O 5
ATOM 7897 N N . VAL A 1 64 ? 22.119 28.334 -12.965 1.00 0.00 282 VAL A N 5
ATOM 7898 C CA . VAL A 1 64 ? 21.589 27.441 -11.923 1.00 0.00 282 VAL A CA 5
ATOM 7899 C C . VAL A 1 64 ? 20.069 27.302 -12.054 1.00 0.00 282 VAL A C 5
ATOM 7900 O O . VAL A 1 64 ? 19.555 26.202 -11.919 1.00 0.00 282 VAL A O 5
ATOM 7913 N N . GLY A 1 65 ? 19.371 28.383 -12.426 1.00 0.00 283 GLY A N 5
ATOM 7914 C CA . GLY A 1 65 ? 17.958 28.454 -12.829 1.00 0.00 283 GLY A CA 5
ATOM 7915 C C . GLY A 1 65 ? 17.602 27.422 -13.891 1.00 0.00 283 GLY A C 5
ATOM 7916 O O . GLY A 1 65 ? 16.639 26.676 -13.794 1.00 0.00 283 GLY A O 5
ATOM 7920 N N . GLU A 1 66 ? 18.459 27.325 -14.886 1.00 0.00 284 GLU A N 5
ATOM 7921 C CA . GLU A 1 66 ? 18.340 26.385 -15.998 1.00 0.00 284 GLU A CA 5
ATOM 7922 C C . GLU A 1 66 ? 18.687 24.938 -15.591 1.00 0.00 284 GLU A C 5
ATOM 7923 O O . GLU A 1 66 ? 18.015 24.020 -16.052 1.00 0.00 284 GLU A O 5
ATOM 7935 N N . LEU A 1 67 ? 19.645 24.703 -14.673 1.00 0.00 285 LEU A N 5
ATOM 7936 C CA . LEU A 1 67 ? 19.863 23.362 -14.091 1.00 0.00 285 LEU A CA 5
ATOM 7937 C C . LEU A 1 67 ? 18.641 22.968 -13.216 1.00 0.00 285 LEU A C 5
ATOM 7938 O O . LEU A 1 67 ? 18.104 21.885 -13.400 1.00 0.00 285 LEU A O 5
ATOM 7954 N N . VAL A 1 68 ? 18.138 23.815 -12.298 1.00 0.00 286 VAL A N 5
ATOM 7955 C CA . VAL A 1 68 ? 16.933 23.488 -11.485 1.00 0.00 286 VAL A CA 5
ATOM 7956 C C . VAL A 1 68 ? 15.699 23.195 -12.367 1.00 0.00 286 VAL A C 5
ATOM 7957 O O . VAL A 1 68 ? 14.903 22.318 -12.034 1.00 0.00 286 VAL A O 5
ATOM 7970 N N . LEU A 1 69 ? 15.573 23.863 -13.524 1.00 0.00 287 LEU A N 5
ATOM 7971 C CA . LEU A 1 69 ? 14.549 23.578 -14.542 1.00 0.00 287 LEU A CA 5
ATOM 7972 C C . LEU A 1 69 ? 14.824 22.284 -15.334 1.00 0.00 287 LEU A C 5
ATOM 7973 O O . LEU A 1 69 ? 13.877 21.607 -15.741 1.00 0.00 287 LEU A O 5
ATOM 7989 N N . MET A 1 70 ? 16.087 21.868 -15.472 1.00 0.00 288 MET A N 5
ATOM 7990 C CA . MET A 1 70 ? 16.511 20.509 -15.789 1.00 0.00 288 MET A CA 5
ATOM 7991 C C . MET A 1 70 ? 16.165 19.488 -14.683 1.00 0.00 288 MET A C 5
ATOM 7992 O O . MET A 1 70 ? 17.019 18.992 -13.943 1.00 0.00 288 MET A O 5
ATOM 8006 N N . SER A 1 71 ? 14.883 19.141 -14.582 1.00 0.00 289 SER A N 5
ATOM 8007 C CA . SER A 1 71 ? 14.438 17.990 -13.780 1.00 0.00 289 SER A CA 5
ATOM 8008 C C . SER A 1 71 ? 15.167 16.701 -14.202 1.00 0.00 289 SER A C 5
ATOM 8009 O O . SER A 1 71 ? 15.654 16.599 -15.331 1.00 0.00 289 SER A O 5
ATOM 8017 N N . GLU A 1 72 ? 15.253 15.717 -13.300 1.00 0.00 290 GLU A N 5
ATOM 8018 C CA . GLU A 1 72 ? 16.113 14.525 -13.433 1.00 0.00 290 GLU A CA 5
ATOM 8019 C C . GLU A 1 72 ? 15.998 13.817 -14.799 1.00 0.00 290 GLU A C 5
ATOM 8020 O O . GLU A 1 72 ? 17.001 13.382 -15.355 1.00 0.00 290 GLU A O 5
ATOM 8032 N N . GLU A 1 73 ? 14.784 13.735 -15.359 1.00 0.00 291 GLU A N 5
ATOM 8033 C CA . GLU A 1 73 ? 14.505 13.079 -16.649 1.00 0.00 291 GLU A CA 5
ATOM 8034 C C . GLU A 1 73 ? 15.218 13.749 -17.841 1.00 0.00 291 GLU A C 5
ATOM 8035 O O . GLU A 1 73 ? 15.666 13.062 -18.762 1.00 0.00 291 GLU A O 5
ATOM 8047 N N . GLU A 1 74 ? 15.366 15.079 -17.816 1.00 0.00 292 GLU A N 5
ATOM 8048 C CA . GLU A 1 74 ? 16.225 15.815 -18.755 1.00 0.00 292 GLU A CA 5
ATOM 8049 C C . GLU A 1 74 ? 17.694 15.617 -18.395 1.00 0.00 292 GLU A C 5
ATOM 8050 O O . GLU A 1 74 ? 18.519 15.330 -19.258 1.00 0.00 292 GLU A O 5
ATOM 8062 N N . LEU A 1 75 ? 18.031 15.786 -17.118 1.00 0.00 293 LEU A N 5
ATOM 8063 C CA . LEU A 1 75 ? 19.394 15.788 -16.603 1.00 0.00 293 LEU A CA 5
ATOM 8064 C C . LEU A 1 75 ? 20.179 14.491 -16.863 1.00 0.00 293 LEU A C 5
ATOM 8065 O O . LEU A 1 75 ? 21.307 14.543 -17.354 1.00 0.00 293 LEU A O 5
ATOM 8081 N N . LYS A 1 76 ? 19.558 13.337 -16.624 1.00 0.00 294 LYS A N 5
ATOM 8082 C CA . LYS A 1 76 ? 20.025 11.994 -17.027 1.00 0.00 294 LYS A CA 5
ATOM 8083 C C . LYS A 1 76 ? 20.045 11.763 -18.553 1.00 0.00 294 LYS A C 5
ATOM 8084 O O . LYS A 1 76 ? 20.477 10.700 -19.002 1.00 0.00 294 LYS A O 5
ATOM 8103 N N . GLY A 1 77 ? 19.576 12.730 -19.346 1.00 0.00 295 GLY A N 5
ATOM 8104 C CA . GLY A 1 77 ? 19.232 12.591 -20.765 1.00 0.00 295 GLY A CA 5
ATOM 8105 C C . GLY A 1 77 ? 19.951 13.540 -21.735 1.00 0.00 295 GLY A C 5
ATOM 8106 O O . GLY A 1 77 ? 19.612 13.531 -22.922 1.00 0.00 295 GLY A O 5
ATOM 8110 N N . VAL A 1 78 ? 20.954 14.326 -21.302 1.00 0.00 296 VAL A N 5
ATOM 8111 C CA . VAL A 1 78 ? 21.950 14.925 -22.218 1.00 0.00 296 VAL A CA 5
ATOM 8112 C C . VAL A 1 78 ? 22.681 13.863 -23.074 1.00 0.00 296 VAL A C 5
ATOM 8113 O O . VAL A 1 78 ? 22.582 12.660 -22.816 1.00 0.00 296 VAL A O 5
ATOM 8126 N N . LYS A 1 79 ? 23.508 14.311 -24.031 1.00 0.00 297 LYS A N 5
ATOM 8127 C CA . LYS A 1 79 ? 24.261 13.417 -24.943 1.00 0.00 297 LYS A CA 5
ATOM 8128 C C . LYS A 1 79 ? 25.745 13.215 -24.607 1.00 0.00 297 LYS A C 5
ATOM 8129 O O . LYS A 1 79 ? 26.335 12.225 -25.034 1.00 0.00 297 LYS A O 5
ATOM 8148 N N . ASN A 1 80 ? 26.339 14.098 -23.801 1.00 0.00 298 ASN A N 5
ATOM 8149 C CA . ASN A 1 80 ? 27.785 14.113 -23.526 1.00 0.00 298 ASN A CA 5
ATOM 8150 C C . ASN A 1 80 ? 28.100 14.251 -22.023 1.00 0.00 298 ASN A C 5
ATOM 8151 O O . ASN A 1 80 ? 29.095 14.884 -21.665 1.00 0.00 298 ASN A O 5
ATOM 8162 N N . MET A 1 81 ? 27.252 13.706 -21.132 1.00 0.00 299 MET A N 5
ATOM 8163 C CA . MET A 1 81 ? 27.404 13.928 -19.684 1.00 0.00 299 MET A CA 5
ATOM 8164 C C . MET A 1 81 ? 28.766 13.473 -19.134 1.00 0.00 299 MET A C 5
ATOM 8165 O O . MET A 1 81 ? 29.491 14.260 -18.528 1.00 0.00 299 MET A O 5
ATOM 8179 N N . GLY A 1 82 ? 29.113 12.203 -19.360 1.00 0.00 300 GLY A N 5
ATOM 8180 C CA . GLY A 1 82 ? 30.105 11.467 -18.556 1.00 0.00 300 GLY A CA 5
ATOM 8181 C C . GLY A 1 82 ? 29.643 11.204 -17.106 1.00 0.00 300 GLY A C 5
ATOM 8182 O O . GLY A 1 82 ? 28.907 11.996 -16.511 1.00 0.00 300 GLY A O 5
ATOM 8186 N N . LYS A 1 83 ? 30.064 10.074 -16.519 1.00 0.00 301 LYS A N 5
ATOM 8187 C CA . LYS A 1 83 ? 29.537 9.587 -15.222 1.00 0.00 301 LYS A CA 5
ATOM 8188 C C . LYS A 1 83 ? 29.865 10.480 -14.015 1.00 0.00 301 LYS A C 5
ATOM 8189 O O . LYS A 1 83 ? 29.005 10.694 -13.160 1.00 0.00 301 LYS A O 5
ATOM 8208 N N . LYS A 1 84 ? 31.084 11.036 -13.961 1.00 0.00 302 LYS A N 5
ATOM 8209 C CA . LYS A 1 84 ? 31.542 11.909 -12.858 1.00 0.00 302 LYS A CA 5
ATOM 8210 C C . LYS A 1 84 ? 30.834 13.270 -12.861 1.00 0.00 302 LYS A C 5
ATOM 8211 O O . LYS A 1 84 ? 30.473 13.778 -11.802 1.00 0.00 302 LYS A O 5
ATOM 8230 N N . SER A 1 85 ? 30.575 13.821 -14.050 1.00 0.00 303 SER A N 5
ATOM 8231 C CA . SER A 1 85 ? 29.937 15.134 -14.232 1.00 0.00 303 SER A CA 5
ATOM 8232 C C . SER A 1 85 ? 28.556 15.231 -13.590 1.00 0.00 303 SER A C 5
ATOM 8233 O O . SER A 1 85 ? 28.262 16.237 -12.952 1.00 0.00 303 SER A O 5
ATOM 8241 N N . TYR A 1 86 ? 27.713 14.198 -13.714 1.00 0.00 304 TYR A N 5
ATOM 8242 C CA . TYR A 1 86 ? 26.381 14.223 -13.098 1.00 0.00 304 TYR A CA 5
ATOM 8243 C C . TYR A 1 86 ? 26.453 14.245 -11.561 1.00 0.00 304 TYR A C 5
ATOM 8244 O O . TYR A 1 86 ? 25.678 14.940 -10.908 1.00 0.00 304 TYR A O 5
ATOM 8262 N N . ASP A 1 87 ? 27.389 13.491 -10.975 1.00 0.00 305 ASP A N 5
ATOM 8263 C CA . ASP A 1 87 ? 27.581 13.438 -9.525 1.00 0.00 305 ASP A CA 5
ATOM 8264 C C . ASP A 1 87 ? 27.942 14.817 -8.949 1.00 0.00 305 ASP A C 5
ATOM 8265 O O . ASP A 1 87 ? 27.312 15.257 -7.990 1.00 0.00 305 ASP A O 5
ATOM 8274 N N . GLU A 1 88 ? 28.883 15.547 -9.561 1.00 0.00 306 GLU A N 5
ATOM 8275 C CA . GLU A 1 88 ? 29.188 16.924 -9.159 1.00 0.00 306 GLU A CA 5
ATOM 8276 C C . GLU A 1 88 ? 28.083 17.932 -9.531 1.00 0.00 306 GLU A C 5
ATOM 8277 O O . GLU A 1 88 ? 27.827 18.840 -8.741 1.00 0.00 306 GLU A O 5
ATOM 8289 N N . ILE A 1 89 ? 27.351 17.744 -10.642 1.00 0.00 307 ILE A N 5
ATOM 8290 C CA . ILE A 1 89 ? 26.096 18.467 -10.940 1.00 0.00 307 ILE A CA 5
ATOM 8291 C C . ILE A 1 89 ? 25.160 18.389 -9.744 1.00 0.00 307 ILE A C 5
ATOM 8292 O O . ILE A 1 89 ? 24.762 19.411 -9.197 1.00 0.00 307 ILE A O 5
ATOM 8308 N N . ALA A 1 90 ? 24.839 17.177 -9.313 1.00 0.00 308 ALA A N 5
ATOM 8309 C CA . ALA A 1 90 ? 23.833 16.960 -8.292 1.00 0.00 308 ALA A CA 5
ATOM 8310 C C . ALA A 1 90 ? 24.336 17.288 -6.882 1.00 0.00 308 ALA A C 5
ATOM 8311 O O . ALA A 1 90 ? 23.545 17.761 -6.071 1.00 0.00 308 ALA A O 5
ATOM 8318 N N . GLU A 1 91 ? 25.624 17.099 -6.581 1.00 0.00 309 GLU A N 5
ATOM 8319 C CA . GLU A 1 91 ? 26.213 17.421 -5.276 1.00 0.00 309 GLU A CA 5
ATOM 8320 C C . GLU A 1 91 ? 26.426 18.928 -5.062 1.00 0.00 309 GLU A C 5
ATOM 8321 O O . GLU A 1 91 ? 26.217 19.438 -3.960 1.00 0.00 309 GLU A O 5
ATOM 8333 N N . LYS A 1 92 ? 26.774 19.672 -6.117 1.00 0.00 310 LYS A N 5
ATOM 8334 C CA . LYS A 1 92 ? 26.947 21.129 -6.034 1.00 0.00 310 LYS A CA 5
ATOM 8335 C C . LYS A 1 92 ? 25.655 21.891 -6.302 1.00 0.00 310 LYS A C 5
ATOM 8336 O O . LYS A 1 92 ? 25.465 22.943 -5.694 1.00 0.00 310 LYS A O 5
ATOM 8355 N N . LEU A 1 93 ? 24.704 21.330 -7.063 1.00 0.00 311 LEU A N 5
ATOM 8356 C CA . LEU A 1 93 ? 23.321 21.791 -6.984 1.00 0.00 311 LEU A CA 5
ATOM 8357 C C . LEU A 1 93 ? 22.712 21.512 -5.593 1.00 0.00 311 LEU A C 5
ATOM 8358 O O . LEU A 1 93 ? 21.989 22.352 -5.083 1.00 0.00 311 LEU A O 5
ATOM 8374 N N . ASN A 1 94 ? 23.064 20.403 -4.922 1.00 0.00 312 ASN A N 5
ATOM 8375 C CA . ASN A 1 94 ? 22.640 20.107 -3.539 1.00 0.00 312 ASN A CA 5
ATOM 8376 C C . ASN A 1 94 ? 22.998 21.218 -2.528 1.00 0.00 312 ASN A C 5
ATOM 8377 O O . ASN A 1 94 ? 22.176 21.539 -1.669 1.00 0.00 312 ASN A O 5
ATOM 8388 N N . ASP A 1 95 ? 24.192 21.820 -2.631 1.00 0.00 313 ASP A N 5
ATOM 8389 C CA . ASP A 1 95 ? 24.658 22.886 -1.723 1.00 0.00 313 ASP A CA 5
ATOM 8390 C C . ASP A 1 95 ? 23.745 24.132 -1.708 1.00 0.00 313 ASP A C 5
ATOM 8391 O O . ASP A 1 95 ? 23.677 24.835 -0.697 1.00 0.00 313 ASP A O 5
ATOM 8400 N N . LEU A 1 96 ? 22.994 24.374 -2.790 1.00 0.00 314 LEU A N 5
ATOM 8401 C CA . LEU A 1 96 ? 21.875 25.326 -2.848 1.00 0.00 314 LEU A CA 5
ATOM 8402 C C . LEU A 1 96 ? 20.854 25.177 -1.699 1.00 0.00 314 LEU A C 5
ATOM 8403 O O . LEU A 1 96 ? 20.327 26.177 -1.207 1.00 0.00 314 LEU A O 5
ATOM 8419 N N . GLY A 1 97 ? 20.529 23.931 -1.332 1.00 0.00 315 GLY A N 5
ATOM 8420 C CA . GLY A 1 97 ? 19.430 23.568 -0.426 1.00 0.00 315 GLY A CA 5
ATOM 8421 C C . GLY A 1 97 ? 18.387 22.605 -1.025 1.00 0.00 315 GLY A C 5
ATOM 8422 O O . GLY A 1 97 ? 17.457 22.214 -0.316 1.00 0.00 315 GLY A O 5
ATOM 8426 N N . TYR A 1 98 ? 18.516 22.209 -2.301 1.00 0.00 316 TYR A N 5
ATOM 8427 C CA . TYR A 1 98 ? 17.607 21.305 -3.014 1.00 0.00 316 TYR A CA 5
ATOM 8428 C C . TYR A 1 98 ? 18.427 20.266 -3.829 1.00 0.00 316 TYR A C 5
ATOM 8429 O O . TYR A 1 98 ? 19.267 20.657 -4.642 1.00 0.00 316 TYR A O 5
ATOM 8447 N N . PRO A 1 99 ? 18.229 18.948 -3.619 1.00 0.00 317 PRO A N 5
ATOM 8448 C CA . PRO A 1 99 ? 18.877 17.880 -4.391 1.00 0.00 317 PRO A CA 5
ATOM 8449 C C . PRO A 1 99 ? 18.287 17.771 -5.806 1.00 0.00 317 PRO A C 5
ATOM 8450 O O . PRO A 1 99 ? 17.099 17.467 -5.946 1.00 0.00 317 PRO A O 5
ATOM 8461 N N . VAL A 1 100 ? 19.081 18.014 -6.862 1.00 0.00 318 VAL A N 5
ATOM 8462 C CA . VAL A 1 100 ? 18.531 18.124 -8.220 1.00 0.00 318 VAL A CA 5
ATOM 8463 C C . VAL A 1 100 ? 17.679 16.927 -8.662 1.00 0.00 318 VAL A C 5
ATOM 8464 O O . VAL A 1 100 ? 18.102 15.771 -8.585 1.00 0.00 318 VAL A O 5
ATOM 8477 N N . GLY A 1 101 ? 16.469 17.228 -9.144 1.00 0.00 319 GLY A N 5
ATOM 8478 C CA . GLY A 1 101 ? 15.605 16.284 -9.847 1.00 0.00 319 GLY A CA 5
ATOM 8479 C C . GLY A 1 101 ? 14.427 15.734 -9.036 1.00 0.00 319 GLY A C 5
ATOM 8480 O O . GLY A 1 101 ? 13.594 15.031 -9.609 1.00 0.00 319 GLY A O 5
ATOM 8484 N N . THR A 1 102 ? 14.332 16.038 -7.736 1.00 0.00 320 THR A N 5
ATOM 8485 C CA . THR A 1 102 ? 13.157 15.652 -6.921 1.00 0.00 320 THR A CA 5
ATOM 8486 C C . THR A 1 102 ? 11.878 16.409 -7.340 1.00 0.00 320 THR A C 5
ATOM 8487 O O . THR A 1 102 ? 11.950 17.475 -7.957 1.00 0.00 320 THR A O 5
ATOM 8498 N N . GLU A 1 103 ? 10.694 15.860 -7.032 1.00 0.00 321 GLU A N 5
ATOM 8499 C CA . GLU A 1 103 ? 9.430 16.175 -7.733 1.00 0.00 321 GLU A CA 5
ATOM 8500 C C . GLU A 1 103 ? 8.237 16.488 -6.805 1.00 0.00 321 GLU A C 5
ATOM 8501 O O . GLU A 1 103 ? 7.080 16.452 -7.228 1.00 0.00 321 GLU A O 5
ATOM 8513 N N . LEU A 1 104 ? 8.510 16.791 -5.532 1.00 0.00 322 LEU A N 5
ATOM 8514 C CA . LEU A 1 104 ? 7.503 16.942 -4.478 1.00 0.00 322 LEU A CA 5
ATOM 8515 C C . LEU A 1 104 ? 6.359 17.938 -4.787 1.00 0.00 322 LEU A C 5
ATOM 8516 O O . LEU A 1 104 ? 5.189 17.577 -4.645 1.00 0.00 322 LEU A O 5
ATOM 8532 N N . SER A 1 105 ? 6.675 19.151 -5.261 1.00 0.00 323 SER A N 5
ATOM 8533 C CA . SER A 1 105 ? 5.711 20.227 -5.577 1.00 0.00 323 SER A CA 5
ATOM 8534 C C . SER A 1 105 ? 6.381 21.453 -6.247 1.00 0.00 323 SER A C 5
ATOM 8535 O O . SER A 1 105 ? 6.233 22.583 -5.774 1.00 0.00 323 SER A O 5
ATOM 8543 N N . PRO A 1 106 ? 7.178 21.282 -7.325 1.00 0.00 324 PRO A N 5
ATOM 8544 C CA . PRO A 1 106 ? 8.074 22.318 -7.868 1.00 0.00 324 PRO A CA 5
ATOM 8545 C C . PRO A 1 106 ? 7.367 23.409 -8.708 1.00 0.00 324 PRO A C 5
ATOM 8546 O O . PRO A 1 106 ? 7.880 23.879 -9.722 1.00 0.00 324 PRO A O 5
ATOM 8557 N N . GLU A 1 107 ? 6.173 23.827 -8.295 1.00 0.00 325 GLU A N 5
ATOM 8558 C CA . GLU A 1 107 ? 5.313 24.817 -8.973 1.00 0.00 325 GLU A CA 5
ATOM 8559 C C . GLU A 1 107 ? 5.997 26.176 -9.231 1.00 0.00 325 GLU A C 5
ATOM 8560 O O . GLU A 1 107 ? 5.613 26.898 -10.153 1.00 0.00 325 GLU A O 5
ATOM 8572 N N . GLN A 1 108 ? 7.061 26.502 -8.482 1.00 0.00 326 GLN A N 5
ATOM 8573 C CA . GLN A 1 108 ? 7.926 27.667 -8.731 1.00 0.00 326 GLN A CA 5
ATOM 8574 C C . GLN A 1 108 ? 8.579 27.676 -10.131 1.00 0.00 326 GLN A C 5
ATOM 8575 O O . GLN A 1 108 ? 8.985 28.744 -10.594 1.00 0.00 326 GLN A O 5
ATOM 8589 N N . ARG A 1 109 ? 8.603 26.539 -10.852 1.00 0.00 327 ARG A N 5
ATOM 8590 C CA . ARG A 1 109 ? 8.907 26.445 -12.300 1.00 0.00 327 ARG A CA 5
ATOM 8591 C C . ARG A 1 109 ? 8.191 27.510 -13.136 1.00 0.00 327 ARG A C 5
ATOM 8592 O O . ARG A 1 109 ? 8.800 28.100 -14.023 1.00 0.00 327 ARG A O 5
ATOM 8613 N N . GLU A 1 110 ? 6.924 27.786 -12.828 1.00 0.00 328 GLU A N 5
ATOM 8614 C CA . GLU A 1 110 ? 6.093 28.768 -13.543 1.00 0.00 328 GLU A CA 5
ATOM 8615 C C . GLU A 1 110 ? 6.605 30.214 -13.406 1.00 0.00 328 GLU A C 5
ATOM 8616 O O . GLU A 1 110 ? 6.473 31.003 -14.343 1.00 0.00 328 GLU A O 5
ATOM 8628 N N . SER A 1 111 ? 7.223 30.555 -12.267 1.00 0.00 329 SER A N 5
ATOM 8629 C CA . SER A 1 111 ? 7.856 31.862 -12.035 1.00 0.00 329 SER A CA 5
ATOM 8630 C C . SER A 1 111 ? 9.281 31.900 -12.601 1.00 0.00 329 SER A C 5
ATOM 8631 O O . SER A 1 111 ? 9.622 32.795 -13.380 1.00 0.00 329 SER A O 5
ATOM 8639 N N . LEU A 1 112 ? 10.104 30.889 -12.282 1.00 0.00 330 LEU A N 5
ATOM 8640 C CA . LEU A 1 112 ? 11.502 30.804 -12.684 1.00 0.00 330 LEU A CA 5
ATOM 8641 C C . LEU A 1 112 ? 11.698 30.858 -14.198 1.00 0.00 330 LEU A C 5
ATOM 8642 O O . LEU A 1 112 ? 12.577 31.581 -14.652 1.00 0.00 330 LEU A O 5
ATOM 8658 N N . LYS A 1 113 ? 10.891 30.134 -14.989 1.00 0.00 331 LYS A N 5
ATOM 8659 C CA . LYS A 1 113 ? 11.061 30.090 -16.455 1.00 0.00 331 LYS A CA 5
ATOM 8660 C C . LYS A 1 113 ? 10.955 31.480 -17.100 1.00 0.00 331 LYS A C 5
ATOM 8661 O O . LYS A 1 113 ? 11.760 31.823 -17.962 1.00 0.00 331 LYS A O 5
ATOM 8680 N N . LYS A 1 114 ? 10.019 32.312 -16.620 1.00 0.00 332 LYS A N 5
ATOM 8681 C CA . LYS A 1 114 ? 9.817 33.697 -17.073 1.00 0.00 332 LYS A CA 5
ATOM 8682 C C . LYS A 1 114 ? 10.864 34.663 -16.514 1.00 0.00 332 LYS A C 5
ATOM 8683 O O . LYS A 1 114 ? 11.343 35.527 -17.245 1.00 0.00 332 LYS A O 5
ATOM 8702 N N . ARG A 1 115 ? 11.287 34.479 -15.256 1.00 0.00 333 ARG A N 5
ATOM 8703 C CA . ARG A 1 115 ? 12.423 35.207 -14.661 1.00 0.00 333 ARG A CA 5
ATOM 8704 C C . ARG A 1 115 ? 13.724 34.953 -15.429 1.00 0.00 333 ARG A C 5
ATOM 8705 O O . ARG A 1 115 ? 14.467 35.898 -15.675 1.00 0.00 333 ARG A O 5
ATOM 8726 N N . LEU A 1 116 ? 13.980 33.719 -15.869 1.00 0.00 334 LEU A N 5
ATOM 8727 C CA . LEU A 1 116 ? 15.183 33.351 -16.613 1.00 0.00 334 LEU A CA 5
ATOM 8728 C C . LEU A 1 116 ? 15.335 34.105 -17.943 1.00 0.00 334 LEU A C 5
ATOM 8729 O O . LEU A 1 116 ? 16.403 34.628 -18.251 1.00 0.00 334 LEU A O 5
ATOM 8745 N N . GLU A 1 117 ? 14.230 34.231 -18.676 1.00 0.00 335 GLU A N 5
ATOM 8746 C CA . GLU A 1 117 ? 14.120 35.056 -19.896 1.00 0.00 335 GLU A CA 5
ATOM 8747 C C . GLU A 1 117 ? 14.397 36.561 -19.674 1.00 0.00 335 GLU A C 5
ATOM 8748 O O . GLU A 1 117 ? 14.672 37.277 -20.640 1.00 0.00 335 GLU A O 5
ATOM 8760 N N . LYS A 1 118 ? 14.360 37.046 -18.422 1.00 0.00 336 LYS A N 5
ATOM 8761 C CA . LYS A 1 118 ? 14.557 38.452 -18.036 1.00 0.00 336 LYS A CA 5
ATOM 8762 C C . LYS A 1 118 ? 15.903 38.737 -17.346 1.00 0.00 336 LYS A C 5
ATOM 8763 O O . LYS A 1 118 ? 16.235 39.907 -17.156 1.00 0.00 336 LYS A O 5
ATOM 8782 N N . LEU A 1 119 ? 16.702 37.714 -17.013 1.00 0.00 337 LEU A N 5
ATOM 8783 C CA . LEU A 1 119 ? 18.072 37.897 -16.495 1.00 0.00 337 LEU A CA 5
ATOM 8784 C C . LEU A 1 119 ? 18.987 38.606 -17.511 1.00 0.00 337 LEU A C 5
ATOM 8785 O O . LEU A 1 119 ? 19.766 39.491 -17.156 1.00 0.00 337 LEU A O 5
ATOM 8801 N N . GLU A 1 120 ? 18.868 38.205 -18.779 1.00 0.00 338 GLU A N 5
ATOM 8802 C CA . GLU A 1 120 ? 19.639 38.718 -19.921 1.00 0.00 338 GLU A CA 5
ATOM 8803 C C . GLU A 1 120 ? 18.750 38.719 -21.185 1.00 0.00 338 GLU A C 5
ATOM 8804 O O . GLU A 1 120 ? 18.955 37.952 -22.130 1.00 0.00 338 GLU A O 5
ATOM 8816 N N . ASP A 1 121 ? 17.677 39.519 -21.151 1.00 0.00 339 ASP A N 5
ATOM 8817 C CA . ASP A 1 121 ? 16.662 39.591 -22.212 1.00 0.00 339 ASP A CA 5
ATOM 8818 C C . ASP A 1 121 ? 17.241 39.928 -23.605 1.00 0.00 339 ASP A C 5
ATOM 8819 O O . ASP A 1 121 ? 18.134 40.773 -23.745 1.00 0.00 339 ASP A O 5
ATOM 8828 N N . LYS A 1 122 ? 16.725 39.248 -24.641 1.00 0.00 340 LYS A N 5
ATOM 8829 C CA . LYS A 1 122 ? 17.209 39.311 -26.033 1.00 0.00 340 LYS A CA 5
ATOM 8830 C C . LYS A 1 122 ? 16.107 38.899 -27.026 1.00 0.00 340 LYS A C 5
ATOM 8831 O O . LYS A 1 122 ? 15.199 38.143 -26.676 1.00 0.00 340 LYS A O 5
ATOM 8850 N N . GLY A 1 123 ? 16.223 39.335 -28.282 1.00 0.00 341 GLY A N 5
ATOM 8851 C CA . GLY A 1 123 ? 15.291 39.023 -29.383 1.00 0.00 341 GLY A CA 5
ATOM 8852 C C . GLY A 1 123 ? 15.507 37.659 -30.067 1.00 0.00 341 GLY A C 5
ATOM 8853 O O . GLY A 1 123 ? 15.068 37.468 -31.202 1.00 0.00 341 GLY A O 5
ATOM 8857 N N . GLY A 1 124 ? 16.198 36.715 -29.413 1.00 0.00 342 GLY A N 5
ATOM 8858 C CA . GLY A 1 124 ? 16.539 35.394 -29.965 1.00 0.00 342 GLY A CA 5
ATOM 8859 C C . GLY A 1 124 ? 15.435 34.330 -29.856 1.00 0.00 342 GLY A C 5
ATOM 8860 O O . GLY A 1 124 ? 15.579 33.248 -30.430 1.00 0.00 342 GLY A O 5
ATOM 8864 N N . ASN A 1 125 ? 14.339 34.617 -29.139 1.00 0.00 343 ASN A N 5
ATOM 8865 C CA . ASN A 1 125 ? 13.255 33.664 -28.836 1.00 0.00 343 ASN A CA 5
ATOM 8866 C C . ASN A 1 125 ? 11.832 34.229 -29.076 1.00 0.00 343 ASN A C 5
ATOM 8867 O O . ASN A 1 125 ? 10.848 33.512 -28.872 1.00 0.00 343 ASN A O 5
ATOM 8878 N N . ASP A 1 126 ? 11.704 35.487 -29.527 1.00 0.00 344 ASP A N 5
ATOM 8879 C CA . ASP A 1 126 ? 10.437 36.197 -29.798 1.00 0.00 344 ASP A CA 5
ATOM 8880 C C . ASP A 1 126 ? 10.564 37.187 -30.975 1.00 0.00 344 ASP A C 5
ATOM 8881 O O . ASP A 1 126 ? 11.471 38.051 -30.954 1.00 0.00 344 ASP A O 5
ATOM 8891 N N . LEU A 1 13 ? 49.299 -21.161 -11.610 1.00 0.00 231 LEU A N 6
ATOM 8892 C CA . LEU A 1 13 ? 50.176 -19.977 -11.385 1.00 0.00 231 LEU A CA 6
ATOM 8893 C C . LEU A 1 13 ? 49.422 -18.692 -11.758 1.00 0.00 231 LEU A C 6
ATOM 8894 O O . LEU A 1 13 ? 49.058 -18.500 -12.919 1.00 0.00 231 LEU A O 6
ATOM 8910 N N . GLY A 1 14 ? 49.163 -17.825 -10.771 1.00 0.00 232 GLY A N 6
ATOM 8911 C CA . GLY A 1 14 ? 48.453 -16.544 -10.940 1.00 0.00 232 GLY A CA 6
ATOM 8912 C C . GLY A 1 14 ? 46.963 -16.607 -10.568 1.00 0.00 232 GLY A C 6
ATOM 8913 O O . GLY A 1 14 ? 46.394 -17.686 -10.375 1.00 0.00 232 GLY A O 6
ATOM 8917 N N . VAL A 1 15 ? 46.330 -15.433 -10.462 1.00 0.00 233 VAL A N 6
ATOM 8918 C CA . VAL A 1 15 ? 44.909 -15.247 -10.096 1.00 0.00 233 VAL A CA 6
ATOM 8919 C C . VAL A 1 15 ? 44.378 -13.899 -10.621 1.00 0.00 233 VAL A C 6
ATOM 8920 O O . VAL A 1 15 ? 45.162 -12.993 -10.925 1.00 0.00 233 VAL A O 6
ATOM 8933 N N . PHE A 1 16 ? 43.053 -13.753 -10.726 1.00 0.00 234 PHE A N 6
ATOM 8934 C CA . PHE A 1 16 ? 42.367 -12.528 -11.165 1.00 0.00 234 PHE A CA 6
ATOM 8935 C C . PHE A 1 16 ? 41.021 -12.322 -10.438 1.00 0.00 234 PHE A C 6
ATOM 8936 O O . PHE A 1 16 ? 40.483 -13.248 -9.821 1.00 0.00 234 PHE A O 6
ATOM 8953 N N . GLY A 1 17 ? 40.461 -11.112 -10.532 1.00 0.00 235 GLY A N 6
ATOM 8954 C CA . GLY A 1 17 ? 39.135 -10.768 -10.001 1.00 0.00 235 GLY A CA 6
ATOM 8955 C C . GLY A 1 17 ? 38.796 -9.274 -10.097 1.00 0.00 235 GLY A C 6
ATOM 8956 O O . GLY A 1 17 ? 39.668 -8.432 -10.322 1.00 0.00 235 GLY A O 6
ATOM 8960 N N . GLU A 1 18 ? 37.514 -8.948 -9.908 1.00 0.00 236 GLU A N 6
ATOM 8961 C CA . GLU A 1 18 ? 36.945 -7.587 -9.937 1.00 0.00 236 GLU A CA 6
ATOM 8962 C C . GLU A 1 18 ? 35.783 -7.451 -8.930 1.00 0.00 236 GLU A C 6
ATOM 8963 O O . GLU A 1 18 ? 35.215 -8.455 -8.482 1.00 0.00 236 GLU A O 6
ATOM 8975 N N . ARG A 1 19 ? 35.396 -6.207 -8.597 1.00 0.00 237 ARG A N 6
ATOM 8976 C CA . ARG A 1 19 ? 34.261 -5.875 -7.708 1.00 0.00 237 ARG A CA 6
ATOM 8977 C C . ARG A 1 19 ? 33.476 -4.655 -8.234 1.00 0.00 237 ARG A C 6
ATOM 8978 O O . ARG A 1 19 ? 34.106 -3.699 -8.699 1.00 0.00 237 ARG A O 6
ATOM 8999 N N . PRO A 1 20 ? 32.128 -4.642 -8.151 1.00 0.00 238 PRO A N 6
ATOM 9000 C CA . PRO A 1 20 ? 31.309 -3.501 -8.567 1.00 0.00 238 PRO A CA 6
ATOM 9001 C C . PRO A 1 20 ? 31.403 -2.342 -7.558 1.00 0.00 238 PRO A C 6
ATOM 9002 O O . PRO A 1 20 ? 31.111 -2.505 -6.369 1.00 0.00 238 PRO A O 6
ATOM 9013 N N . ILE A 1 21 ? 31.805 -1.154 -8.023 1.00 0.00 239 ILE A N 6
ATOM 9014 C CA . ILE A 1 21 ? 31.874 0.074 -7.230 1.00 0.00 239 ILE A CA 6
ATOM 9015 C C . ILE A 1 21 ? 30.472 0.622 -6.893 1.00 0.00 239 ILE A C 6
ATOM 9016 O O . ILE A 1 21 ? 29.573 0.653 -7.739 1.00 0.00 239 ILE A O 6
ATOM 9032 N N . ALA A 1 22 ? 30.286 1.090 -5.653 1.00 0.00 240 ALA A N 6
ATOM 9033 C CA . ALA A 1 22 ? 29.065 1.739 -5.169 1.00 0.00 240 ALA A CA 6
ATOM 9034 C C . ALA A 1 22 ? 29.101 3.261 -5.439 1.00 0.00 240 ALA A C 6
ATOM 9035 O O . ALA A 1 22 ? 29.374 4.064 -4.543 1.00 0.00 240 ALA A O 6
ATOM 9042 N N . ASN A 1 23 ? 28.885 3.659 -6.701 1.00 0.00 241 ASN A N 6
ATOM 9043 C CA . ASN A 1 23 ? 29.025 5.047 -7.172 1.00 0.00 241 ASN A CA 6
ATOM 9044 C C . ASN A 1 23 ? 28.154 6.095 -6.435 1.00 0.00 241 ASN A C 6
ATOM 9045 O O . ASN A 1 23 ? 28.551 7.260 -6.361 1.00 0.00 241 ASN A O 6
ATOM 9056 N N . THR A 1 24 ? 26.999 5.695 -5.885 1.00 0.00 242 THR A N 6
ATOM 9057 C CA . THR A 1 24 ? 26.041 6.582 -5.191 1.00 0.00 242 THR A CA 6
ATOM 9058 C C . THR A 1 24 ? 25.342 5.826 -4.055 1.00 0.00 242 THR A C 6
ATOM 9059 O O . THR A 1 24 ? 24.948 4.671 -4.232 1.00 0.00 242 THR A O 6
ATOM 9070 N N . GLU A 1 25 ? 25.161 6.470 -2.894 1.00 0.00 243 GLU A N 6
ATOM 9071 C CA . GLU A 1 25 ? 24.534 5.852 -1.706 1.00 0.00 243 GLU A CA 6
ATOM 9072 C C . GLU A 1 25 ? 23.636 6.806 -0.880 1.00 0.00 243 GLU A C 6
ATOM 9073 O O . GLU A 1 25 ? 22.854 6.343 -0.045 1.00 0.00 243 GLU A O 6
ATOM 9085 N N . TYR A 1 26 ? 23.688 8.127 -1.116 1.00 0.00 244 TYR A N 6
ATOM 9086 C CA . TYR A 1 26 ? 22.868 9.127 -0.411 1.00 0.00 244 TYR A CA 6
ATOM 9087 C C . TYR A 1 26 ? 22.553 10.365 -1.275 1.00 0.00 244 TYR A C 6
ATOM 9088 O O . TYR A 1 26 ? 23.360 10.784 -2.111 1.00 0.00 244 TYR A O 6
ATOM 9106 N N . SER A 1 27 ? 21.388 10.971 -1.025 1.00 0.00 245 SER A N 6
ATOM 9107 C CA . SER A 1 27 ? 20.955 12.293 -1.511 1.00 0.00 245 SER A CA 6
ATOM 9108 C C . SER A 1 27 ? 19.806 12.815 -0.629 1.00 0.00 245 SER A C 6
ATOM 9109 O O . SER A 1 27 ? 19.025 12.015 -0.099 1.00 0.00 245 SER A O 6
ATOM 9117 N N . GLY A 1 28 ? 19.666 14.137 -0.465 1.00 0.00 246 GLY A N 6
ATOM 9118 C CA . GLY A 1 28 ? 18.547 14.722 0.290 1.00 0.00 246 GLY A CA 6
ATOM 9119 C C . GLY A 1 28 ? 18.589 16.244 0.476 1.00 0.00 246 GLY A C 6
ATOM 9120 O O . GLY A 1 28 ? 19.621 16.892 0.300 1.00 0.00 246 GLY A O 6
ATOM 9124 N N . ASP A 1 29 ? 17.440 16.818 0.842 1.00 0.00 247 ASP A N 6
ATOM 9125 C CA . ASP A 1 29 ? 17.295 18.230 1.219 1.00 0.00 247 ASP A CA 6
ATOM 9126 C C . ASP A 1 29 ? 17.899 18.482 2.614 1.00 0.00 247 ASP A C 6
ATOM 9127 O O . ASP A 1 29 ? 17.267 18.190 3.634 1.00 0.00 247 ASP A O 6
ATOM 9136 N N . TYR A 1 30 ? 19.123 19.022 2.676 1.00 0.00 248 TYR A N 6
ATOM 9137 C CA . TYR A 1 30 ? 19.755 19.414 3.946 1.00 0.00 248 TYR A CA 6
ATOM 9138 C C . TYR A 1 30 ? 18.944 20.497 4.683 1.00 0.00 248 TYR A C 6
ATOM 9139 O O . TYR A 1 30 ? 18.738 20.408 5.897 1.00 0.00 248 TYR A O 6
ATOM 9157 N N . ALA A 1 31 ? 18.450 21.488 3.933 1.00 0.00 249 ALA A N 6
ATOM 9158 C CA . ALA A 1 31 ? 17.491 22.520 4.328 1.00 0.00 249 ALA A CA 6
ATOM 9159 C C . ALA A 1 31 ? 16.973 23.218 3.053 1.00 0.00 249 ALA A C 6
ATOM 9160 O O . ALA A 1 31 ? 17.520 23.015 1.965 1.00 0.00 249 ALA A O 6
ATOM 9167 N N . GLN A 1 32 ? 15.985 24.106 3.191 1.00 0.00 250 GLN A N 6
ATOM 9168 C CA . GLN A 1 32 ? 15.661 25.115 2.174 1.00 0.00 250 GLN A CA 6
ATOM 9169 C C . GLN A 1 32 ? 15.493 26.494 2.835 1.00 0.00 250 GLN A C 6
ATOM 9170 O O . GLN A 1 32 ? 14.984 26.602 3.954 1.00 0.00 250 GLN A O 6
ATOM 9184 N N . ARG A 1 33 ? 15.967 27.545 2.153 1.00 0.00 251 ARG A N 6
ATOM 9185 C CA . ARG A 1 33 ? 16.283 28.874 2.726 1.00 0.00 251 ARG A CA 6
ATOM 9186 C C . ARG A 1 33 ? 15.790 30.042 1.847 1.00 0.00 251 ARG A C 6
ATOM 9187 O O . ARG A 1 33 ? 16.411 31.105 1.814 1.00 0.00 251 ARG A O 6
ATOM 9208 N N . ASP A 1 34 ? 14.722 29.819 1.070 1.00 0.00 252 ASP A N 6
ATOM 9209 C CA . ASP A 1 34 ? 14.342 30.629 -0.110 1.00 0.00 252 ASP A CA 6
ATOM 9210 C C . ASP A 1 34 ? 15.482 30.738 -1.153 1.00 0.00 252 ASP A C 6
ATOM 9211 O O . ASP A 1 34 ? 15.568 31.679 -1.943 1.00 0.00 252 ASP A O 6
ATOM 9220 N N . ASP A 1 35 ? 16.369 29.741 -1.166 1.00 0.00 253 ASP A N 6
ATOM 9221 C CA . ASP A 1 35 ? 17.567 29.624 -2.004 1.00 0.00 253 ASP A CA 6
ATOM 9222 C C . ASP A 1 35 ? 17.310 29.626 -3.525 1.00 0.00 253 ASP A C 6
ATOM 9223 O O . ASP A 1 35 ? 18.231 29.888 -4.303 1.00 0.00 253 ASP A O 6
ATOM 9232 N N . ALA A 1 36 ? 16.061 29.438 -3.977 1.00 0.00 254 ALA A N 6
ATOM 9233 C CA . ALA A 1 36 ? 15.683 29.666 -5.374 1.00 0.00 254 ALA A CA 6
ATOM 9234 C C . ALA A 1 36 ? 15.831 31.146 -5.834 1.00 0.00 254 ALA A C 6
ATOM 9235 O O . ALA A 1 36 ? 15.712 31.439 -7.026 1.00 0.00 254 ALA A O 6
ATOM 9242 N N . LYS A 1 37 ? 16.149 32.083 -4.927 1.00 0.00 255 LYS A N 6
ATOM 9243 C CA . LYS A 1 37 ? 16.572 33.464 -5.245 1.00 0.00 255 LYS A CA 6
ATOM 9244 C C . LYS A 1 37 ? 17.978 33.571 -5.872 1.00 0.00 255 LYS A C 6
ATOM 9245 O O . LYS A 1 37 ? 18.261 34.555 -6.553 1.00 0.00 255 LYS A O 6
ATOM 9264 N N . ASP A 1 38 ? 18.847 32.569 -5.697 1.00 0.00 256 ASP A N 6
ATOM 9265 C CA . ASP A 1 38 ? 20.230 32.533 -6.229 1.00 0.00 256 ASP A CA 6
ATOM 9266 C C . ASP A 1 38 ? 20.342 31.953 -7.653 1.00 0.00 256 ASP A C 6
ATOM 9267 O O . ASP A 1 38 ? 21.437 31.752 -8.181 1.00 0.00 256 ASP A O 6
ATOM 9276 N N . LEU A 1 39 ? 19.210 31.673 -8.301 1.00 0.00 257 LEU A N 6
ATOM 9277 C CA . LEU A 1 39 ? 19.150 30.928 -9.562 1.00 0.00 257 LEU A CA 6
ATOM 9278 C C . LEU A 1 39 ? 19.548 31.720 -10.816 1.00 0.00 257 LEU A C 6
ATOM 9279 O O . LEU A 1 39 ? 19.853 31.125 -11.846 1.00 0.00 257 LEU A O 6
ATOM 9295 N N . SER A 1 40 ? 19.639 33.041 -10.723 1.00 0.00 258 SER A N 6
ATOM 9296 C CA . SER A 1 40 ? 20.239 33.920 -11.721 1.00 0.00 258 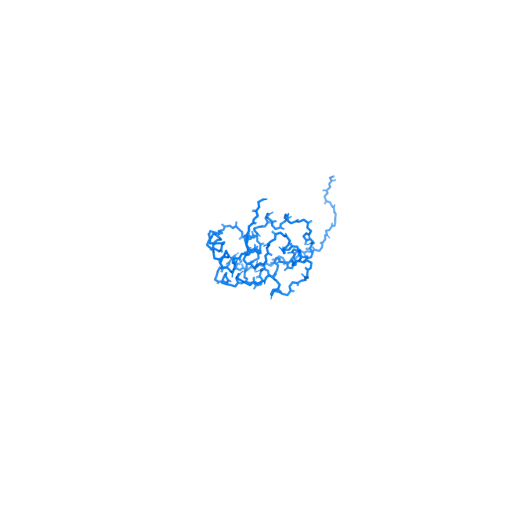SER A CA 6
ATOM 9297 C C . SER A 1 40 ? 21.768 33.812 -11.835 1.00 0.00 258 SER A C 6
ATOM 9298 O O . SER A 1 40 ? 22.364 34.461 -12.699 1.00 0.00 258 SER A O 6
ATOM 9306 N N . ALA A 1 41 ? 22.419 33.000 -10.993 1.00 0.00 259 ALA A N 6
ATOM 9307 C CA . ALA A 1 41 ? 23.847 32.764 -11.039 1.00 0.00 259 ALA A CA 6
ATOM 9308 C C . ALA A 1 41 ? 24.225 31.858 -12.212 1.00 0.00 259 ALA A C 6
ATOM 9309 O O . ALA A 1 41 ? 23.475 30.980 -12.639 1.00 0.00 259 ALA A O 6
ATOM 9316 N N . LYS A 1 42 ? 25.451 32.036 -12.683 1.00 0.00 260 LYS A N 6
ATOM 9317 C CA . LYS A 1 42 ? 26.161 31.099 -13.564 1.00 0.00 260 LYS A CA 6
ATOM 9318 C C . LYS A 1 42 ? 26.399 29.764 -12.853 1.00 0.00 260 LYS A C 6
ATOM 9319 O O . LYS A 1 42 ? 26.711 29.725 -11.668 1.00 0.00 260 LYS A O 6
ATOM 9338 N N . ILE A 1 43 ? 26.319 28.654 -13.587 1.00 0.00 261 ILE A N 6
ATOM 9339 C CA . ILE A 1 43 ? 26.649 27.318 -13.077 1.00 0.00 261 ILE A CA 6
ATOM 9340 C C . ILE A 1 43 ? 28.131 27.204 -12.688 1.00 0.00 261 ILE A C 6
ATOM 9341 O O . ILE A 1 43 ? 28.493 26.541 -11.720 1.00 0.00 261 ILE A O 6
ATOM 9357 N N . GLU A 1 44 ? 28.976 27.948 -13.402 1.00 0.00 262 GLU A N 6
ATOM 9358 C CA . GLU A 1 44 ? 30.398 28.170 -13.098 1.00 0.00 262 GLU A CA 6
ATOM 9359 C C . GLU A 1 44 ? 30.657 28.716 -11.671 1.00 0.00 262 GLU A C 6
ATOM 9360 O O . GLU A 1 44 ? 31.788 28.654 -11.186 1.00 0.00 262 GLU A O 6
ATOM 9372 N N . SER A 1 45 ? 29.627 29.198 -10.953 1.00 0.00 263 SER A N 6
ATOM 9373 C CA . SER A 1 45 ? 29.786 29.834 -9.627 1.00 0.00 263 SER A CA 6
ATOM 9374 C C . SER A 1 45 ? 29.814 28.818 -8.473 1.00 0.00 263 SER A C 6
ATOM 9375 O O . SER A 1 45 ? 29.842 29.203 -7.303 1.00 0.00 263 SER A O 6
ATOM 9383 N N . MET A 1 46 ? 29.812 27.519 -8.797 1.00 0.00 264 MET A N 6
ATOM 9384 C CA . MET A 1 46 ? 29.702 26.404 -7.844 1.00 0.00 264 MET A CA 6
ATOM 9385 C C . MET A 1 46 ? 30.951 25.497 -7.844 1.00 0.00 264 MET A C 6
ATOM 9386 O O . MET A 1 46 ? 30.903 24.371 -7.351 1.00 0.00 264 MET A O 6
ATOM 9400 N N . ASN A 1 47 ? 32.073 25.973 -8.405 1.00 0.00 265 ASN A N 6
ATOM 9401 C CA . ASN A 1 47 ? 33.381 25.293 -8.465 1.00 0.00 265 ASN A CA 6
ATOM 9402 C C . ASN A 1 47 ? 33.356 23.882 -9.114 1.00 0.00 265 ASN A C 6
ATOM 9403 O O . ASN A 1 47 ? 34.144 23.001 -8.765 1.00 0.00 265 ASN A O 6
ATOM 9414 N N . LEU A 1 48 ? 32.446 23.663 -10.074 1.00 0.00 266 LEU A N 6
ATOM 9415 C CA . LEU A 1 48 ? 32.406 22.455 -10.914 1.00 0.00 266 LEU A CA 6
ATOM 9416 C C . LEU A 1 48 ? 33.647 22.321 -11.823 1.00 0.00 266 LEU A C 6
ATOM 9417 O O . LEU A 1 48 ? 34.259 23.320 -12.217 1.00 0.00 266 LEU A O 6
ATOM 9433 N N . SER A 1 49 ? 33.958 21.090 -12.229 1.00 0.00 267 SER A N 6
ATOM 9434 C CA . SER A 1 49 ? 34.833 20.785 -13.371 1.00 0.00 267 SER A CA 6
ATOM 9435 C C . SER A 1 49 ? 34.290 21.383 -14.677 1.00 0.00 267 SER A C 6
ATOM 9436 O O . SER A 1 49 ? 33.075 21.488 -14.872 1.00 0.00 267 SER A O 6
ATOM 9444 N N . ALA A 1 50 ? 35.173 21.726 -15.620 1.00 0.00 268 ALA A N 6
ATOM 9445 C CA . ALA A 1 50 ? 34.764 22.231 -16.931 1.00 0.00 268 ALA A CA 6
ATOM 9446 C C . ALA A 1 50 ? 33.931 21.232 -17.741 1.00 0.00 268 ALA A C 6
ATOM 9447 O O . ALA A 1 50 ? 33.090 21.671 -18.522 1.00 0.00 268 ALA A O 6
ATOM 9454 N N . ARG A 1 51 ? 34.109 19.915 -17.563 1.00 0.00 269 ARG A N 6
ATOM 9455 C CA . ARG A 1 51 ? 33.335 18.879 -18.286 1.00 0.00 269 ARG A CA 6
ATOM 9456 C C . ARG A 1 51 ? 31.833 18.989 -18.001 1.00 0.00 269 ARG A C 6
ATOM 9457 O O . ARG A 1 51 ? 31.018 18.938 -18.918 1.00 0.00 269 ARG A O 6
ATOM 9478 N N . CYS A 1 52 ? 31.489 19.264 -16.742 1.00 0.00 270 CYS A N 6
ATOM 9479 C CA . CYS A 1 52 ? 30.138 19.615 -16.291 1.00 0.00 270 CYS A CA 6
ATOM 9480 C C . CYS A 1 52 ? 29.612 20.847 -17.027 1.00 0.00 270 CYS A C 6
ATOM 9481 O O . CYS A 1 52 ? 28.554 20.795 -17.650 1.00 0.00 270 CYS A O 6
ATOM 9489 N N . PHE A 1 53 ? 30.373 21.946 -17.015 1.00 0.00 271 PHE A N 6
ATOM 9490 C CA . PHE A 1 53 ? 29.929 23.196 -17.633 1.00 0.00 271 PHE A CA 6
ATOM 9491 C C . PHE A 1 53 ? 29.817 23.087 -19.162 1.00 0.00 271 PHE A C 6
ATOM 9492 O O . PHE A 1 53 ? 28.910 23.654 -19.762 1.00 0.00 271 PHE A O 6
ATOM 9509 N N . ASN A 1 54 ? 30.695 22.304 -19.790 1.00 0.00 272 ASN A N 6
ATOM 9510 C CA . ASN A 1 54 ? 30.729 22.071 -21.233 1.00 0.00 272 ASN A CA 6
ATOM 9511 C C . ASN A 1 54 ? 29.564 21.178 -21.680 1.00 0.00 272 ASN A C 6
ATOM 9512 O O . ASN A 1 54 ? 29.001 21.419 -22.747 1.00 0.00 272 ASN A O 6
ATOM 9523 N N . CYS A 1 55 ? 29.127 20.220 -20.852 1.00 0.00 273 CYS A N 6
ATOM 9524 C CA . CYS A 1 55 ? 27.860 19.530 -21.085 1.00 0.00 273 CYS A CA 6
ATOM 9525 C C . CYS A 1 55 ? 26.686 20.523 -21.083 1.00 0.00 273 CYS A C 6
ATOM 9526 O O . CYS A 1 55 ? 25.968 20.653 -22.073 1.00 0.00 273 CYS A O 6
ATOM 9534 N N . LEU A 1 56 ? 26.539 21.250 -19.966 1.00 0.00 274 LEU A N 6
ATOM 9535 C CA . LEU A 1 56 ? 25.455 22.198 -19.678 1.00 0.00 274 LEU A CA 6
ATOM 9536 C C . LEU A 1 56 ? 25.348 23.310 -20.745 1.00 0.00 274 LEU A C 6
ATOM 9537 O O . LEU A 1 56 ? 24.262 23.576 -21.258 1.00 0.00 274 LEU A O 6
ATOM 9553 N N . ASP A 1 57 ? 26.470 23.871 -21.193 1.00 0.00 275 ASP A N 6
ATOM 9554 C CA . ASP A 1 57 ? 26.511 24.909 -22.227 1.00 0.00 275 ASP A CA 6
ATOM 9555 C C . ASP A 1 57 ? 25.951 24.491 -23.608 1.00 0.00 275 ASP A C 6
ATOM 9556 O O . ASP A 1 57 ? 25.330 25.325 -24.271 1.00 0.00 275 ASP A O 6
ATOM 9565 N N . LYS A 1 58 ? 26.123 23.235 -24.063 1.00 0.00 276 LYS A N 6
ATOM 9566 C CA . LYS A 1 58 ? 25.799 22.832 -25.449 1.00 0.00 276 LYS A CA 6
ATOM 9567 C C . LYS A 1 58 ? 24.328 22.449 -25.655 1.00 0.00 276 LYS A C 6
ATOM 9568 O O . LYS A 1 58 ? 23.776 22.657 -26.737 1.00 0.00 276 LYS A O 6
ATOM 9587 N N . ILE A 1 59 ? 23.682 21.964 -24.597 1.00 0.00 277 ILE A N 6
ATOM 9588 C CA . ILE A 1 59 ? 22.217 21.844 -24.461 1.00 0.00 277 ILE A CA 6
ATOM 9589 C C . ILE A 1 59 ? 21.544 23.195 -24.187 1.00 0.00 277 ILE A C 6
ATOM 9590 O O . ILE A 1 59 ? 20.342 23.356 -24.395 1.00 0.00 277 ILE A O 6
ATOM 9606 N N . GLY A 1 60 ? 22.336 24.169 -23.732 1.00 0.00 278 GLY A N 6
ATOM 9607 C CA . GLY A 1 60 ? 21.953 25.577 -23.579 1.00 0.00 278 GLY A CA 6
ATOM 9608 C C . GLY A 1 60 ? 21.644 26.001 -22.138 1.00 0.00 278 GLY A C 6
ATOM 9609 O O . GLY A 1 60 ? 21.214 27.131 -21.920 1.00 0.00 278 GLY A O 6
ATOM 9613 N N . ILE A 1 61 ? 21.862 25.110 -21.165 1.00 0.00 279 ILE A N 6
ATOM 9614 C CA . ILE A 1 61 ? 21.767 25.356 -19.722 1.00 0.00 279 ILE A CA 6
ATOM 9615 C C . ILE A 1 61 ? 23.006 26.146 -19.251 1.00 0.00 279 ILE A C 6
ATOM 9616 O O . ILE A 1 61 ? 24.085 25.588 -19.065 1.00 0.00 279 ILE A O 6
ATOM 9632 N N . LYS A 1 62 ? 22.863 27.464 -19.078 1.00 0.00 280 LYS A N 6
ATOM 9633 C CA . LYS A 1 62 ? 23.964 28.410 -18.776 1.00 0.00 280 LYS A CA 6
ATOM 9634 C C . LYS A 1 62 ? 23.926 28.985 -17.358 1.00 0.00 280 LYS A C 6
ATOM 9635 O O . LYS A 1 62 ? 24.920 29.542 -16.892 1.00 0.00 280 LYS A O 6
ATOM 9654 N N . TYR A 1 63 ? 22.817 28.785 -16.647 1.00 0.00 281 TYR A N 6
ATOM 9655 C CA . TYR A 1 63 ? 22.608 29.276 -15.276 1.00 0.00 281 TYR A CA 6
ATOM 9656 C C . TYR A 1 63 ? 22.101 28.210 -14.316 1.00 0.00 281 TYR A C 6
ATOM 9657 O O . TYR A 1 63 ? 21.534 27.200 -14.730 1.00 0.00 281 TYR A O 6
ATOM 9675 N N . VAL A 1 64 ? 22.284 28.453 -13.013 1.00 0.00 282 VAL A N 6
ATOM 9676 C CA . VAL A 1 64 ? 21.831 27.562 -11.937 1.00 0.00 282 VAL A CA 6
ATOM 9677 C C . VAL A 1 64 ? 20.327 27.344 -12.049 1.00 0.00 282 VAL A C 6
ATOM 9678 O O . VAL A 1 64 ? 19.885 26.211 -11.952 1.00 0.00 282 VAL A O 6
ATOM 9691 N N . GLY A 1 65 ? 19.558 28.395 -12.345 1.00 0.00 283 GLY A N 6
ATOM 9692 C CA . GLY A 1 65 ? 18.125 28.353 -12.664 1.00 0.00 283 GLY A CA 6
ATOM 9693 C C . GLY A 1 65 ? 17.775 27.342 -13.745 1.00 0.00 283 GLY A C 6
ATOM 9694 O O . GLY A 1 65 ? 16.874 26.527 -13.591 1.00 0.00 283 GLY A O 6
ATOM 9698 N N . GLU A 1 66 ? 18.549 27.356 -14.817 1.00 0.00 284 GLU A N 6
ATOM 9699 C CA . GLU A 1 66 ? 18.413 26.471 -15.973 1.00 0.00 284 GLU A CA 6
ATOM 9700 C C . GLU A 1 66 ? 18.800 25.010 -15.654 1.00 0.00 284 GLU A C 6
ATOM 9701 O O . GLU A 1 66 ? 18.087 24.104 -16.079 1.00 0.00 284 GLU A O 6
ATOM 9713 N N . LEU A 1 67 ? 19.837 24.751 -14.832 1.00 0.00 285 LEU A N 6
ATOM 9714 C CA . LEU A 1 67 ? 20.094 23.399 -14.283 1.00 0.00 285 LEU A CA 6
ATOM 9715 C C . LEU A 1 67 ? 18.922 23.009 -13.348 1.00 0.00 285 LEU A C 6
ATOM 9716 O O . LEU A 1 67 ? 18.384 21.914 -13.457 1.00 0.00 285 LEU A O 6
ATOM 9732 N N . VAL A 1 68 ? 18.461 23.899 -12.458 1.00 0.00 286 VAL A N 6
ATOM 9733 C CA . VAL A 1 68 ? 17.350 23.665 -11.532 1.00 0.00 286 VAL A CA 6
ATOM 9734 C C . VAL A 1 68 ? 16.064 23.273 -12.288 1.00 0.00 286 VAL A C 6
ATOM 9735 O O . VAL A 1 68 ? 15.328 22.399 -11.830 1.00 0.00 286 VAL A O 6
ATOM 9748 N N . LEU A 1 69 ? 15.823 23.871 -13.460 1.00 0.00 287 LEU A N 6
ATOM 9749 C CA . LEU A 1 69 ? 14.725 23.552 -14.381 1.00 0.00 287 LEU A CA 6
ATOM 9750 C C . LEU A 1 69 ? 14.969 22.302 -15.242 1.00 0.00 287 LEU A C 6
ATOM 9751 O O . LEU A 1 69 ? 13.999 21.714 -15.722 1.00 0.00 287 LEU A O 6
ATOM 9767 N N . MET A 1 70 ? 16.216 21.844 -15.387 1.00 0.00 288 MET A N 6
ATOM 9768 C CA . MET A 1 70 ? 16.570 20.509 -15.835 1.00 0.00 288 MET A CA 6
ATOM 9769 C C . MET A 1 70 ? 16.133 19.428 -14.826 1.00 0.00 288 MET A C 6
ATOM 9770 O O . MET A 1 70 ? 16.915 18.926 -14.014 1.00 0.00 288 MET A O 6
ATOM 9784 N N . SER A 1 71 ? 14.850 19.071 -14.879 1.00 0.00 289 SER A N 6
ATOM 9785 C CA . SER A 1 71 ? 14.279 17.900 -14.195 1.00 0.00 289 SER A CA 6
ATOM 9786 C C . SER A 1 71 ? 15.134 16.648 -14.434 1.00 0.00 289 SER A C 6
ATOM 9787 O O . SER A 1 71 ? 15.754 16.519 -15.490 1.00 0.00 289 SER A O 6
ATOM 9795 N N . GLU A 1 72 ? 15.174 15.715 -13.475 1.00 0.00 290 GLU A N 6
ATOM 9796 C CA . GLU A 1 72 ? 16.123 14.583 -13.492 1.00 0.00 290 GLU A CA 6
ATOM 9797 C C . GLU A 1 72 ? 16.106 13.792 -14.819 1.00 0.00 290 GLU A C 6
ATOM 9798 O O . GLU A 1 72 ? 17.157 13.410 -15.325 1.00 0.00 290 GLU A O 6
ATOM 9810 N N . GLU A 1 73 ? 14.926 13.600 -15.422 1.00 0.00 291 GLU A N 6
ATOM 9811 C CA . GLU A 1 73 ? 14.761 12.894 -16.705 1.00 0.00 291 GLU A CA 6
ATOM 9812 C C . GLU A 1 73 ? 15.423 13.616 -17.897 1.00 0.00 291 GLU A C 6
ATOM 9813 O O . GLU A 1 73 ? 15.929 12.961 -18.812 1.00 0.00 291 GLU A O 6
ATOM 9825 N N . GLU A 1 74 ? 15.468 14.955 -17.889 1.00 0.00 292 GLU A N 6
ATOM 9826 C CA . GLU A 1 74 ? 16.294 15.738 -18.824 1.00 0.00 292 GLU A CA 6
ATOM 9827 C C . GLU A 1 74 ? 17.771 15.600 -18.464 1.00 0.00 292 GLU A C 6
ATOM 9828 O O . GLU A 1 74 ? 18.607 15.352 -19.332 1.00 0.00 292 GLU A O 6
ATOM 9840 N N . LEU A 1 75 ? 18.103 15.749 -17.183 1.00 0.00 293 LEU A N 6
ATOM 9841 C CA . LEU A 1 75 ? 19.460 15.759 -16.661 1.00 0.00 293 LEU A CA 6
ATOM 9842 C C . LEU A 1 75 ? 20.258 14.478 -16.951 1.00 0.00 293 LEU A C 6
ATOM 9843 O O . LEU A 1 75 ? 21.371 14.547 -17.470 1.00 0.00 293 LEU A O 6
ATOM 9859 N N . LYS A 1 76 ? 19.654 13.313 -16.706 1.00 0.00 294 LYS A N 6
ATOM 9860 C CA . LYS A 1 76 ? 20.121 11.977 -17.127 1.00 0.00 294 LYS A CA 6
ATOM 9861 C C . LYS A 1 76 ? 20.170 11.778 -18.657 1.00 0.00 294 LYS A C 6
ATOM 9862 O O . LYS A 1 76 ? 20.630 10.734 -19.122 1.00 0.00 294 LYS A O 6
ATOM 9881 N N . GLY A 1 77 ? 19.692 12.753 -19.437 1.00 0.00 295 GLY A N 6
ATOM 9882 C CA . GLY A 1 77 ? 19.395 12.644 -20.868 1.00 0.00 295 GLY A CA 6
ATOM 9883 C C . GLY A 1 77 ? 20.234 13.526 -21.806 1.00 0.00 295 GLY A C 6
ATOM 9884 O O . GLY A 1 77 ? 20.036 13.430 -23.021 1.00 0.00 295 GLY A O 6
ATOM 9888 N N . VAL A 1 78 ? 21.187 14.342 -21.318 1.00 0.00 296 VAL A N 6
ATOM 9889 C CA . VAL A 1 78 ? 22.255 14.903 -22.176 1.00 0.00 296 VAL A CA 6
ATOM 9890 C C . VAL A 1 78 ? 23.046 13.796 -22.908 1.00 0.00 296 VAL A C 6
ATOM 9891 O O . VAL A 1 78 ? 23.019 12.624 -22.523 1.00 0.00 296 VAL A O 6
ATOM 9904 N N . LYS A 1 79 ? 23.816 14.176 -23.935 1.00 0.00 297 LYS A N 6
ATOM 9905 C CA . LYS A 1 79 ? 24.473 13.228 -24.862 1.00 0.00 297 LYS A CA 6
ATOM 9906 C C . LYS A 1 79 ? 25.931 12.860 -24.550 1.00 0.00 297 LYS A C 6
ATOM 9907 O O . LYS A 1 79 ? 26.458 11.927 -25.156 1.00 0.00 297 LYS A O 6
ATOM 9926 N N . ASN A 1 80 ? 26.571 13.536 -23.593 1.00 0.00 298 ASN A N 6
ATOM 9927 C CA . ASN A 1 80 ? 27.957 13.271 -23.170 1.00 0.00 298 ASN A CA 6
ATOM 9928 C C . ASN A 1 80 ? 28.138 13.508 -21.657 1.00 0.00 298 ASN A C 6
ATOM 9929 O O . ASN A 1 80 ? 29.111 14.128 -21.226 1.00 0.00 298 ASN A O 6
ATOM 9940 N N . MET A 1 81 ? 27.152 13.074 -20.853 1.00 0.00 299 MET A N 6
ATOM 9941 C CA . MET A 1 81 ? 27.046 13.462 -19.433 1.00 0.00 299 MET A CA 6
ATOM 9942 C C . MET A 1 81 ? 28.312 13.160 -18.612 1.00 0.00 299 MET A C 6
ATOM 9943 O O . MET A 1 81 ? 28.867 14.054 -17.977 1.00 0.00 299 MET A O 6
ATOM 9957 N N . GLY A 1 82 ? 28.780 11.908 -18.663 1.00 0.00 300 GLY A N 6
ATOM 9958 C CA . GLY A 1 82 ? 29.787 11.340 -17.749 1.00 0.00 300 GLY A CA 6
ATOM 9959 C C . GLY A 1 82 ? 29.275 11.138 -16.308 1.00 0.00 300 GLY A C 6
ATOM 9960 O O . GLY A 1 82 ? 28.664 12.031 -15.715 1.00 0.00 300 GLY A O 6
ATOM 9964 N N . LYS A 1 83 ? 29.533 9.962 -15.714 1.00 0.00 301 LYS A N 6
ATOM 9965 C CA . LYS A 1 83 ? 29.008 9.567 -14.386 1.00 0.00 301 LYS A CA 6
ATOM 9966 C C . LYS A 1 83 ? 29.491 10.489 -13.256 1.00 0.00 301 LYS A C 6
ATOM 9967 O O . LYS A 1 83 ? 28.676 11.041 -12.516 1.00 0.00 301 LYS A O 6
ATOM 9986 N N . LYS A 1 84 ? 30.810 10.700 -13.158 1.00 0.00 302 LYS A N 6
ATOM 9987 C CA . LYS A 1 84 ? 31.442 11.587 -12.159 1.00 0.00 302 LYS A CA 6
ATOM 9988 C C . LYS A 1 84 ? 30.979 13.039 -12.316 1.00 0.00 302 LYS A C 6
ATOM 9989 O O . LYS A 1 84 ? 30.646 13.689 -11.329 1.00 0.00 302 LYS A O 6
ATOM 10008 N N . SER A 1 85 ? 30.897 13.514 -13.558 1.00 0.00 303 SER A N 6
ATOM 10009 C CA . SER A 1 85 ? 30.439 14.866 -13.898 1.00 0.00 303 SER A CA 6
ATOM 10010 C C . SER A 1 85 ? 28.991 15.122 -13.467 1.00 0.00 303 SER A C 6
ATOM 10011 O O . SER A 1 85 ? 28.723 16.132 -12.821 1.00 0.00 303 SER A O 6
ATOM 10019 N N . TYR A 1 86 ? 28.058 14.200 -13.742 1.00 0.00 304 TYR A N 6
ATOM 10020 C CA . TYR A 1 86 ? 26.678 14.297 -13.244 1.00 0.00 304 TYR A CA 6
ATOM 10021 C C . TYR A 1 86 ? 26.611 14.272 -11.707 1.00 0.00 304 TYR A C 6
ATOM 10022 O O . TYR A 1 86 ? 25.843 15.022 -11.112 1.00 0.00 304 TYR A O 6
ATOM 10040 N N . ASP A 1 87 ? 27.409 13.416 -11.056 1.00 0.00 305 ASP A N 6
ATOM 10041 C CA . ASP A 1 87 ? 27.443 13.322 -9.596 1.00 0.00 305 ASP A CA 6
ATOM 10042 C C . ASP A 1 87 ? 27.854 14.651 -8.936 1.00 0.00 305 ASP A C 6
ATOM 10043 O O . ASP A 1 87 ? 27.161 15.113 -8.028 1.00 0.00 305 ASP A O 6
ATOM 10052 N N . GLU A 1 88 ? 28.914 15.319 -9.413 1.00 0.00 306 GLU A N 6
ATOM 10053 C CA . GLU A 1 88 ? 29.268 16.650 -8.917 1.00 0.00 306 GLU A CA 6
ATOM 10054 C C . GLU A 1 88 ? 28.291 17.755 -9.363 1.00 0.00 306 GLU A C 6
ATOM 10055 O O . GLU A 1 88 ? 28.014 18.650 -8.567 1.00 0.00 306 GLU A O 6
ATOM 10067 N N . ILE A 1 89 ? 27.693 17.675 -10.562 1.00 0.00 307 ILE A N 6
ATOM 10068 C CA . ILE A 1 89 ? 26.565 18.520 -11.002 1.00 0.00 307 ILE A CA 6
ATOM 10069 C C . ILE A 1 89 ? 25.453 18.503 -9.961 1.00 0.00 307 ILE A C 6
ATOM 10070 O O . ILE A 1 89 ? 25.041 19.545 -9.450 1.00 0.00 307 ILE A O 6
ATOM 10086 N N . ALA A 1 90 ? 24.995 17.301 -9.627 1.00 0.00 308 ALA A N 6
ATOM 10087 C CA . ALA A 1 90 ? 23.881 17.097 -8.726 1.00 0.00 308 ALA A CA 6
ATOM 10088 C C . ALA A 1 90 ? 24.251 17.424 -7.272 1.00 0.00 308 ALA A C 6
ATOM 10089 O O . ALA A 1 90 ? 23.428 18.005 -6.575 1.00 0.00 308 ALA A O 6
ATOM 10096 N N . GLU A 1 91 ? 25.483 17.154 -6.827 1.00 0.00 309 GLU A N 6
ATOM 10097 C CA . GLU A 1 91 ? 25.972 17.527 -5.492 1.00 0.00 309 GLU A CA 6
ATOM 10098 C C . GLU A 1 91 ? 26.137 19.044 -5.309 1.00 0.00 309 GLU A C 6
ATOM 10099 O O . GLU A 1 91 ? 25.689 19.590 -4.301 1.00 0.00 309 GLU A O 6
ATOM 10111 N N . LYS A 1 92 ? 26.722 19.762 -6.276 1.00 0.00 310 LYS A N 6
ATOM 10112 C CA . LYS A 1 92 ? 26.822 21.231 -6.215 1.00 0.00 310 LYS A CA 6
ATOM 10113 C C . LYS A 1 92 ? 25.460 21.909 -6.342 1.00 0.00 310 LYS A C 6
ATOM 10114 O O . LYS A 1 92 ? 25.216 22.895 -5.650 1.00 0.00 310 LYS A O 6
ATOM 10133 N N . LEU A 1 93 ? 24.538 21.351 -7.133 1.00 0.00 311 LEU A N 6
ATOM 10134 C CA . LEU A 1 93 ? 23.144 21.787 -7.097 1.00 0.00 311 LEU A CA 6
ATOM 10135 C C . LEU A 1 93 ? 22.474 21.467 -5.737 1.00 0.00 311 LEU A C 6
ATOM 10136 O O . LEU A 1 93 ? 21.785 22.320 -5.193 1.00 0.00 311 LEU A O 6
ATOM 10152 N N . ASN A 1 94 ? 22.746 20.301 -5.126 1.00 0.00 312 ASN A N 6
ATOM 10153 C CA . ASN A 1 94 ? 22.282 19.938 -3.774 1.00 0.00 312 ASN A CA 6
ATOM 10154 C C . ASN A 1 94 ? 22.795 20.902 -2.692 1.00 0.00 312 ASN A C 6
ATOM 10155 O O . ASN A 1 94 ? 22.048 21.201 -1.762 1.00 0.00 312 ASN A O 6
ATOM 10166 N N . ASP A 1 95 ? 24.022 21.413 -2.809 1.00 0.00 313 ASP A N 6
ATOM 10167 C CA . ASP A 1 95 ? 24.605 22.396 -1.884 1.00 0.00 313 ASP A CA 6
ATOM 10168 C C . ASP A 1 95 ? 23.821 23.728 -1.817 1.00 0.00 313 ASP A C 6
ATOM 10169 O O . ASP A 1 95 ? 23.857 24.410 -0.791 1.00 0.00 313 ASP A O 6
ATOM 10178 N N . LEU A 1 96 ? 23.040 24.062 -2.859 1.00 0.00 314 LEU A N 6
ATOM 10179 C CA . LEU A 1 96 ? 22.006 25.109 -2.813 1.00 0.00 314 LEU A CA 6
ATOM 10180 C C . LEU A 1 96 ? 21.003 24.919 -1.652 1.00 0.00 314 LEU A C 6
ATOM 10181 O O . LEU A 1 96 ? 20.512 25.887 -1.071 1.00 0.00 314 LEU A O 6
ATOM 10197 N N . GLY A 1 97 ? 20.686 23.656 -1.360 1.00 0.00 315 GLY A N 6
ATOM 10198 C CA . GLY A 1 97 ? 19.620 23.180 -0.478 1.00 0.00 315 GLY A CA 6
ATOM 10199 C C . GLY A 1 97 ? 18.826 22.036 -1.130 1.00 0.00 315 GLY A C 6
ATOM 10200 O O . GLY A 1 97 ? 18.473 21.064 -0.464 1.00 0.00 315 GLY A O 6
ATOM 10204 N N . TYR A 1 98 ? 18.619 22.113 -2.452 1.00 0.00 316 TYR A N 6
ATOM 10205 C CA . TYR A 1 98 ? 17.723 21.271 -3.239 1.00 0.00 316 TYR A CA 6
ATOM 10206 C C . TYR A 1 98 ? 18.525 20.281 -4.125 1.00 0.00 316 TYR A C 6
ATOM 10207 O O . TYR A 1 98 ? 19.204 20.709 -5.058 1.00 0.00 316 TYR A O 6
ATOM 10225 N N . PRO A 1 99 ? 18.485 18.956 -3.862 1.00 0.00 317 PRO A N 6
ATOM 10226 C CA . PRO A 1 99 ? 19.091 17.924 -4.713 1.00 0.00 317 PRO A CA 6
ATOM 10227 C C . PRO A 1 99 ? 18.390 17.855 -6.078 1.00 0.00 317 PRO A C 6
ATOM 10228 O O . PRO A 1 99 ? 17.188 17.582 -6.139 1.00 0.00 317 PRO A O 6
ATOM 10239 N N . VAL A 1 100 ? 19.111 18.120 -7.179 1.00 0.00 318 VAL A N 6
ATOM 10240 C CA . VAL A 1 100 ? 18.487 18.351 -8.481 1.00 0.00 318 VAL A CA 6
ATOM 10241 C C . VAL A 1 100 ? 17.510 17.274 -8.961 1.00 0.00 318 VAL A C 6
ATOM 10242 O O . VAL A 1 100 ? 17.790 16.076 -8.923 1.00 0.00 318 VAL A O 6
ATOM 10255 N N . GLY A 1 101 ? 16.369 17.738 -9.480 1.00 0.00 319 GLY A N 6
ATOM 10256 C CA . GLY A 1 101 ? 15.487 16.960 -10.343 1.00 0.00 319 GLY A CA 6
ATOM 10257 C C . GLY A 1 101 ? 14.298 16.298 -9.643 1.00 0.00 319 GLY A C 6
ATOM 10258 O O . GLY A 1 101 ? 13.432 15.758 -10.331 1.00 0.00 319 GLY A O 6
ATOM 10262 N N . THR A 1 102 ? 14.237 16.340 -8.307 1.00 0.00 320 THR A N 6
ATOM 10263 C CA . THR A 1 102 ? 13.070 15.859 -7.545 1.00 0.00 320 THR A CA 6
ATOM 10264 C C . THR A 1 102 ? 11.809 16.707 -7.809 1.00 0.00 320 THR A C 6
ATOM 10265 O O . THR A 1 102 ? 11.894 17.840 -8.290 1.00 0.00 320 THR A O 6
ATOM 10276 N N . GLU A 1 103 ? 10.626 16.156 -7.520 1.00 0.00 321 GLU A N 6
ATOM 10277 C CA . GLU A 1 103 ? 9.338 16.617 -8.075 1.00 0.00 321 GLU A CA 6
ATOM 10278 C C . GLU A 1 103 ? 8.180 16.661 -7.054 1.00 0.00 321 GLU A C 6
ATOM 10279 O O . GLU A 1 103 ? 7.002 16.639 -7.421 1.00 0.00 321 GLU A O 6
ATOM 10291 N N . LEU A 1 104 ? 8.510 16.724 -5.760 1.00 0.00 322 LEU A N 6
ATOM 10292 C CA . LEU A 1 104 ? 7.553 16.706 -4.646 1.00 0.00 322 LEU A CA 6
ATOM 10293 C C . LEU A 1 104 ? 6.516 17.853 -4.621 1.00 0.00 322 LEU A C 6
ATOM 10294 O O . LEU A 1 104 ? 5.403 17.644 -4.136 1.00 0.00 322 LEU A O 6
ATOM 10310 N N . SER A 1 105 ? 6.860 19.035 -5.147 1.00 0.00 323 SER A N 6
ATOM 10311 C CA . SER A 1 105 ? 6.011 20.244 -5.203 1.00 0.00 323 SER A CA 6
ATOM 10312 C C . SER A 1 105 ? 6.725 21.360 -5.997 1.00 0.00 323 SER A C 6
ATOM 10313 O O . SER A 1 105 ? 7.208 22.341 -5.420 1.00 0.00 323 SER A O 6
ATOM 10321 N N . PRO A 1 106 ? 6.901 21.196 -7.324 1.00 0.00 324 PRO A N 6
ATOM 10322 C CA . PRO A 1 106 ? 7.790 22.030 -8.140 1.00 0.00 324 PRO A CA 6
ATOM 10323 C C . PRO A 1 106 ? 7.148 23.348 -8.618 1.00 0.00 324 PRO A C 6
ATOM 10324 O O . PRO A 1 106 ? 7.571 23.922 -9.618 1.00 0.00 324 PRO A O 6
ATOM 10335 N N . GLU A 1 107 ? 6.113 23.839 -7.933 1.00 0.00 325 GLU A N 6
ATOM 10336 C CA . GLU A 1 107 ? 5.276 24.986 -8.335 1.00 0.00 325 GLU A CA 6
ATOM 10337 C C . GLU A 1 107 ? 6.053 26.287 -8.634 1.00 0.00 325 GLU A C 6
ATOM 10338 O O . GLU A 1 107 ? 5.576 27.127 -9.397 1.00 0.00 325 GLU A O 6
ATOM 10350 N N . GLN A 1 108 ? 7.274 26.438 -8.103 1.00 0.00 326 GLN A N 6
ATOM 10351 C CA . GLN A 1 108 ? 8.190 27.537 -8.444 1.00 0.00 326 GLN A CA 6
ATOM 10352 C C . GLN A 1 108 ? 8.574 27.579 -9.938 1.00 0.00 326 GLN A C 6
ATOM 10353 O O . GLN A 1 108 ? 8.901 28.655 -10.441 1.00 0.00 326 GLN A O 6
ATOM 10367 N N . ARG A 1 109 ? 8.486 26.456 -10.675 1.00 0.00 327 ARG A N 6
ATOM 10368 C CA . ARG A 1 109 ? 8.726 26.352 -12.127 1.00 0.00 327 ARG A CA 6
ATOM 10369 C C . ARG A 1 109 ? 7.921 27.376 -12.933 1.00 0.00 327 ARG A C 6
ATOM 10370 O O . ARG A 1 109 ? 8.453 27.974 -13.864 1.00 0.00 327 ARG A O 6
ATOM 10391 N N . GLU A 1 110 ? 6.671 27.620 -12.534 1.00 0.00 328 GLU A N 6
ATOM 10392 C CA . GLU A 1 110 ? 5.753 28.584 -13.168 1.00 0.00 328 GLU A CA 6
ATOM 10393 C C . GLU A 1 110 ? 6.281 30.034 -13.152 1.00 0.00 328 GLU A C 6
ATOM 10394 O O . GLU A 1 110 ? 6.019 30.798 -14.081 1.00 0.00 328 GLU A O 6
ATOM 10406 N N . SER A 1 111 ? 7.039 30.405 -12.111 1.00 0.00 329 SER A N 6
ATOM 10407 C CA . SER A 1 111 ? 7.624 31.744 -11.940 1.00 0.00 329 SER A CA 6
ATOM 10408 C C . SER A 1 111 ? 9.071 31.803 -12.441 1.00 0.00 329 SER A C 6
ATOM 10409 O O . SER A 1 111 ? 9.445 32.731 -13.165 1.00 0.00 329 SER A O 6
ATOM 10417 N N . LEU A 1 112 ? 9.886 30.785 -12.128 1.00 0.00 330 LEU A N 6
ATOM 10418 C CA . LEU A 1 112 ? 11.302 30.740 -12.459 1.00 0.00 330 LEU A CA 6
ATOM 10419 C C . LEU A 1 112 ? 11.573 30.859 -13.956 1.00 0.00 330 LEU A C 6
ATOM 10420 O O . LEU A 1 112 ? 12.484 31.586 -14.334 1.00 0.00 330 LEU A O 6
ATOM 10436 N N . LYS A 1 113 ? 10.790 30.192 -14.816 1.00 0.00 331 LYS A N 6
ATOM 10437 C CA . LYS A 1 113 ? 11.007 30.235 -16.274 1.00 0.00 331 LYS A CA 6
ATOM 10438 C C . LYS A 1 113 ? 10.940 31.661 -16.846 1.00 0.00 331 LYS A C 6
ATOM 10439 O O . LYS A 1 113 ? 11.794 32.046 -17.642 1.00 0.00 331 LYS A O 6
ATOM 10458 N N . LYS A 1 114 ? 9.989 32.477 -16.371 1.00 0.00 332 LYS A N 6
ATOM 10459 C CA . LYS A 1 114 ? 9.812 33.884 -16.743 1.00 0.00 332 LYS A CA 6
ATOM 10460 C C . LYS A 1 114 ? 10.885 34.791 -16.133 1.00 0.00 332 LYS A C 6
ATOM 10461 O O . LYS A 1 114 ? 11.398 35.666 -16.827 1.00 0.00 332 LYS A O 6
ATOM 10480 N N . ARG A 1 115 ? 11.290 34.545 -14.878 1.00 0.00 333 ARG A N 6
ATOM 10481 C CA . ARG A 1 115 ? 12.455 35.209 -14.259 1.00 0.00 333 ARG A CA 6
ATOM 10482 C C . ARG A 1 115 ? 13.748 34.929 -15.034 1.00 0.00 333 ARG A C 6
ATOM 10483 O O . ARG A 1 115 ? 14.531 35.845 -15.271 1.00 0.00 333 ARG A O 6
ATOM 10504 N N . LEU A 1 116 ? 13.959 33.686 -15.475 1.00 0.00 334 LEU A N 6
ATOM 10505 C CA . LEU A 1 116 ? 15.150 33.289 -16.214 1.00 0.00 334 LEU A CA 6
ATOM 10506 C C . LEU A 1 116 ? 15.251 33.930 -17.606 1.00 0.00 334 LEU A C 6
ATOM 10507 O O . LEU A 1 116 ? 16.311 34.398 -18.010 1.00 0.00 334 LEU A O 6
ATOM 10523 N N . GLU A 1 117 ? 14.121 34.015 -18.303 1.00 0.00 335 GLU A N 6
ATOM 10524 C CA . GLU A 1 117 ? 13.955 34.731 -19.573 1.00 0.00 335 GLU A CA 6
ATOM 10525 C C . GLU A 1 117 ? 14.417 36.209 -19.529 1.00 0.00 335 GLU A C 6
ATOM 10526 O O . GLU A 1 117 ? 14.773 36.779 -20.563 1.00 0.00 335 GLU A O 6
ATOM 10538 N N . LYS A 1 118 ? 14.461 36.819 -18.334 1.00 0.00 336 LYS A N 6
ATOM 10539 C CA . LYS A 1 118 ? 14.898 38.200 -18.084 1.00 0.00 336 LYS A CA 6
ATOM 10540 C C . LYS A 1 118 ? 16.349 38.338 -17.586 1.00 0.00 336 LYS A C 6
ATOM 10541 O O . LYS A 1 118 ? 16.813 39.469 -17.423 1.00 0.00 336 LYS A O 6
ATOM 10560 N N . LEU A 1 119 ? 17.090 37.238 -17.385 1.00 0.00 337 LEU A N 6
ATOM 10561 C CA . LEU A 1 119 ? 18.552 37.288 -17.166 1.00 0.00 337 LEU A CA 6
ATOM 10562 C C . LEU A 1 119 ? 19.258 37.926 -18.376 1.00 0.00 337 LEU A C 6
ATOM 10563 O O . LEU A 1 119 ? 20.069 38.843 -18.227 1.00 0.00 337 LEU A O 6
ATOM 10579 N N . GLU A 1 120 ? 18.888 37.472 -19.577 1.00 0.00 338 GLU A N 6
ATOM 10580 C CA . GLU A 1 120 ? 19.227 38.086 -20.865 1.00 0.00 338 GLU A CA 6
ATOM 10581 C C . GLU A 1 120 ? 18.191 37.691 -21.935 1.00 0.00 338 GLU A C 6
ATOM 10582 O O . GLU A 1 120 ? 17.843 36.513 -22.065 1.00 0.00 338 GLU A O 6
ATOM 10594 N N . ASP A 1 121 ? 17.717 38.661 -22.722 1.00 0.00 339 ASP A N 6
ATOM 10595 C CA . ASP A 1 121 ? 16.909 38.423 -23.928 1.00 0.00 339 ASP A CA 6
ATOM 10596 C C . ASP A 1 121 ? 17.730 37.662 -24.992 1.00 0.00 339 ASP A C 6
ATOM 10597 O O . ASP A 1 121 ? 18.611 38.232 -25.647 1.00 0.00 339 ASP A O 6
ATOM 10606 N N . LYS A 1 122 ? 17.461 36.357 -25.135 1.00 0.00 340 LYS A N 6
ATOM 10607 C CA . LYS A 1 122 ? 18.297 35.385 -25.866 1.00 0.00 340 LYS A CA 6
ATOM 10608 C C . LYS A 1 122 ? 17.439 34.318 -26.566 1.00 0.00 340 LYS A C 6
ATOM 10609 O O . LYS A 1 122 ? 16.328 34.013 -26.123 1.00 0.00 340 LYS A O 6
ATOM 10628 N N . GLY A 1 123 ? 17.976 33.728 -27.635 1.00 0.00 341 GLY A N 6
ATOM 10629 C CA . GLY A 1 123 ? 17.371 32.626 -28.399 1.00 0.00 341 GLY A CA 6
ATOM 10630 C C . GLY A 1 123 ? 18.403 31.593 -28.877 1.00 0.00 341 GLY A C 6
ATOM 10631 O O . GLY A 1 123 ? 19.613 31.790 -28.735 1.00 0.00 341 GLY A O 6
ATOM 10635 N N . GLY A 1 124 ? 17.922 30.471 -29.417 1.00 0.00 342 GLY A N 6
ATOM 10636 C CA . GLY A 1 124 ? 18.751 29.317 -29.795 1.00 0.00 342 GLY A CA 6
ATOM 10637 C C . GLY A 1 124 ? 17.931 28.097 -30.232 1.00 0.00 342 GLY A C 6
ATOM 10638 O O . GLY A 1 124 ? 16.753 28.213 -30.585 1.00 0.00 342 GLY A O 6
ATOM 10642 N N . ASN A 1 125 ? 18.558 26.917 -30.220 1.00 0.00 343 ASN A N 6
ATOM 10643 C CA . ASN A 1 125 ? 17.912 25.631 -30.515 1.00 0.00 343 ASN A CA 6
ATOM 10644 C C . ASN A 1 125 ? 18.604 24.448 -29.801 1.00 0.00 343 ASN A C 6
ATOM 10645 O O . ASN A 1 125 ? 19.711 24.586 -29.272 1.00 0.00 343 ASN A O 6
ATOM 10656 N N . ASP A 1 126 ? 17.947 23.281 -29.798 1.00 0.00 344 ASP A N 6
ATOM 10657 C CA . ASP A 1 126 ? 18.370 22.045 -29.111 1.00 0.00 344 ASP A CA 6
ATOM 10658 C C . ASP A 1 126 ? 17.903 20.760 -29.831 1.00 0.00 344 ASP A C 6
ATOM 10659 O O . ASP A 1 126 ? 18.645 19.752 -29.782 1.00 0.00 344 ASP A O 6
ATOM 10669 N N . LEU A 1 13 ? -8.891 57.749 22.618 1.00 0.00 231 LEU A N 7
ATOM 10670 C CA . LEU A 1 13 ? -10.093 57.652 21.737 1.00 0.00 231 LEU A CA 7
ATOM 10671 C C . LEU A 1 13 ? -9.668 57.444 20.276 1.00 0.00 231 LEU A C 7
ATOM 10672 O O . LEU A 1 13 ? -8.916 58.251 19.727 1.00 0.00 231 LEU A O 7
ATOM 10688 N N . GLY A 1 14 ? -10.143 56.367 19.641 1.00 0.00 232 GLY A N 7
ATOM 10689 C CA . GLY A 1 14 ? -9.893 56.063 18.221 1.00 0.00 232 GLY A CA 7
ATOM 10690 C C . GLY A 1 14 ? -10.456 54.707 17.774 1.00 0.00 232 GLY A C 7
ATOM 10691 O O . GLY A 1 14 ? -10.804 53.861 18.604 1.00 0.00 232 GLY A O 7
ATOM 10695 N N . VAL A 1 15 ? -10.539 54.502 16.454 1.00 0.00 233 VAL A N 7
ATOM 10696 C CA . VAL A 1 15 ? -11.083 53.296 15.791 1.00 0.00 233 VAL A CA 7
ATOM 10697 C C . VAL A 1 15 ? -10.340 52.981 14.479 1.00 0.00 233 VAL A C 7
ATOM 10698 O O . VAL A 1 15 ? -9.636 53.834 13.929 1.00 0.00 233 VAL A O 7
ATOM 10711 N N . PHE A 1 16 ? -10.529 51.766 13.956 1.00 0.00 234 PHE A N 7
ATOM 10712 C CA . PHE A 1 16 ? -10.040 51.315 12.643 1.00 0.00 234 PHE A CA 7
ATOM 10713 C C . PHE A 1 16 ? -11.000 50.289 12.004 1.00 0.00 234 PHE A C 7
ATOM 10714 O O . PHE A 1 16 ? -11.883 49.744 12.675 1.00 0.00 234 PHE A O 7
ATOM 10731 N N . GLY A 1 17 ? -10.840 50.027 10.701 1.00 0.00 235 GLY A N 7
ATOM 10732 C CA . GLY A 1 17 ? -11.765 49.190 9.921 1.00 0.00 235 GLY A CA 7
ATOM 10733 C C . GLY A 1 17 ? -11.310 48.930 8.480 1.00 0.00 235 GLY A C 7
ATOM 10734 O O . GLY A 1 17 ? -12.107 49.040 7.547 1.00 0.00 235 GLY A O 7
ATOM 10738 N N . GLU A 1 18 ? -10.025 48.618 8.287 1.00 0.00 236 GLU A N 7
ATOM 10739 C CA . GLU A 1 18 ? -9.384 48.431 6.974 1.00 0.00 236 GLU A CA 7
ATOM 10740 C C . GLU A 1 18 ? -8.526 47.151 6.953 1.00 0.00 236 GLU A C 7
ATOM 10741 O O . GLU A 1 18 ? -7.888 46.803 7.953 1.00 0.00 236 GLU A O 7
ATOM 10753 N N . ARG A 1 19 ? -8.528 46.441 5.815 1.00 0.00 237 ARG A N 7
ATOM 10754 C CA . ARG A 1 19 ? -7.882 45.126 5.619 1.00 0.00 237 ARG A CA 7
ATOM 10755 C C . ARG A 1 19 ? -7.155 45.047 4.259 1.00 0.00 237 ARG A C 7
ATOM 10756 O O . ARG A 1 19 ? -7.580 45.720 3.312 1.00 0.00 237 ARG A O 7
ATOM 10777 N N . PRO A 1 20 ? -6.090 44.226 4.131 1.00 0.00 238 PRO A N 7
ATOM 10778 C CA . PRO A 1 20 ? -5.402 43.982 2.859 1.00 0.00 238 PRO A CA 7
ATOM 10779 C C . PRO A 1 20 ? -6.235 43.115 1.892 1.00 0.00 238 PRO A C 7
ATOM 10780 O O . PRO A 1 20 ? -7.292 42.584 2.250 1.00 0.00 238 PRO A O 7
ATOM 10791 N N . ILE A 1 21 ? -5.726 42.934 0.667 1.00 0.00 239 ILE A N 7
ATOM 10792 C CA . ILE A 1 21 ? -6.328 42.126 -0.406 1.00 0.00 239 ILE A CA 7
ATOM 10793 C C . ILE A 1 21 ? -5.326 41.106 -0.980 1.00 0.00 239 ILE A C 7
ATOM 10794 O O . ILE A 1 21 ? -4.108 41.274 -0.868 1.00 0.00 239 ILE A O 7
ATOM 10810 N N . ALA A 1 22 ? -5.850 40.042 -1.597 1.00 0.00 240 ALA A N 7
ATOM 10811 C CA . ALA A 1 22 ? -5.085 38.918 -2.154 1.00 0.00 240 ALA A CA 7
ATOM 10812 C C . ALA A 1 22 ? -5.836 38.228 -3.316 1.00 0.00 240 ALA A C 7
ATOM 10813 O O . ALA A 1 22 ? -6.983 38.571 -3.628 1.00 0.00 240 ALA A O 7
ATOM 10820 N N . ASN A 1 23 ? -5.200 37.232 -3.941 1.00 0.00 241 ASN A N 7
ATOM 10821 C CA . ASN A 1 23 ? -5.758 36.409 -5.022 1.00 0.00 241 ASN A CA 7
ATOM 10822 C C . ASN A 1 23 ? -5.323 34.931 -4.906 1.00 0.00 241 ASN A C 7
ATOM 10823 O O . ASN A 1 23 ? -4.319 34.613 -4.259 1.00 0.00 241 ASN A O 7
ATOM 10834 N N . THR A 1 24 ? -6.066 34.038 -5.571 1.00 0.00 242 THR A N 7
ATOM 10835 C CA . THR A 1 24 ? -5.908 32.570 -5.491 1.00 0.00 242 THR A CA 7
ATOM 10836 C C . THR A 1 24 ? -6.182 31.927 -6.858 1.00 0.00 242 THR A C 7
ATOM 10837 O O . THR A 1 24 ? -7.005 32.422 -7.632 1.00 0.00 242 THR A O 7
ATOM 10848 N N . GLU A 1 25 ? -5.509 30.813 -7.158 1.00 0.00 243 GLU A N 7
ATOM 10849 C CA . GLU A 1 25 ? -5.612 30.062 -8.424 1.00 0.00 243 GLU A CA 7
ATOM 10850 C C . GLU A 1 25 ? -5.689 28.537 -8.178 1.00 0.00 243 GLU A C 7
ATOM 10851 O O . GLU A 1 25 ? -5.643 28.071 -7.035 1.00 0.00 243 GLU A O 7
ATOM 10863 N N . TYR A 1 26 ? -5.816 27.747 -9.251 1.00 0.00 244 TYR A N 7
ATOM 10864 C CA . TYR A 1 26 ? -5.885 26.274 -9.220 1.00 0.00 244 TYR A CA 7
ATOM 10865 C C . TYR A 1 26 ? -4.577 25.567 -8.789 1.00 0.00 244 TYR A C 7
ATOM 10866 O O . TYR A 1 26 ? -4.561 24.339 -8.642 1.00 0.00 244 TYR A O 7
ATOM 10884 N N . SER A 1 27 ? -3.482 26.307 -8.580 1.00 0.00 245 SER A N 7
ATOM 10885 C CA . SER A 1 27 ? -2.235 25.821 -7.968 1.00 0.00 245 SER A CA 7
ATOM 10886 C C . SER A 1 27 ? -2.430 25.279 -6.539 1.00 0.00 245 SER A C 7
ATOM 10887 O O . SER A 1 27 ? -3.413 25.595 -5.856 1.00 0.00 245 SER A O 7
ATOM 10895 N N . GLY A 1 28 ? -1.489 24.453 -6.069 1.00 0.00 246 GLY A N 7
ATOM 10896 C CA . GLY A 1 28 ? -1.559 23.773 -4.772 1.00 0.00 246 GLY A CA 7
ATOM 10897 C C . GLY A 1 28 ? -0.853 24.538 -3.647 1.00 0.00 246 GLY A C 7
ATOM 10898 O O . GLY A 1 28 ? -1.485 24.897 -2.649 1.00 0.00 246 GLY A O 7
ATOM 10902 N N . ASP A 1 29 ? 0.439 24.825 -3.817 1.00 0.00 247 ASP A N 7
ATOM 10903 C CA . ASP A 1 29 ? 1.276 25.585 -2.874 1.00 0.00 247 ASP A CA 7
ATOM 10904 C C . ASP A 1 29 ? 2.486 26.260 -3.567 1.00 0.00 247 ASP A C 7
ATOM 10905 O O . ASP A 1 29 ? 2.583 26.286 -4.800 1.00 0.00 247 ASP A O 7
ATOM 10914 N N . TYR A 1 30 ? 3.400 26.837 -2.778 1.00 0.00 248 TYR A N 7
ATOM 10915 C CA . TYR A 1 30 ? 4.520 27.671 -3.236 1.00 0.00 248 TYR A CA 7
ATOM 10916 C C . TYR A 1 30 ? 5.893 27.142 -2.763 1.00 0.00 248 TYR A C 7
ATOM 10917 O O . TYR A 1 30 ? 6.891 27.864 -2.818 1.00 0.00 248 TYR A O 7
ATOM 10935 N N . ALA A 1 31 ? 5.945 25.889 -2.291 1.00 0.00 249 ALA A N 7
ATOM 10936 C CA . ALA A 1 31 ? 7.108 25.190 -1.731 1.00 0.00 249 ALA A CA 7
ATOM 10937 C C . ALA A 1 31 ? 7.828 25.998 -0.626 1.00 0.00 249 ALA A C 7
ATOM 10938 O O . ALA A 1 31 ? 9.054 25.952 -0.510 1.00 0.00 249 ALA A O 7
ATOM 10945 N N . GLN A 1 32 ? 7.040 26.776 0.133 1.00 0.00 250 GLN A N 7
ATOM 10946 C CA . GLN A 1 32 ? 7.394 28.048 0.780 1.00 0.00 250 GLN A CA 7
ATOM 10947 C C . GLN A 1 32 ? 8.852 28.171 1.288 1.00 0.00 250 GLN A C 7
ATOM 10948 O O . GLN A 1 32 ? 9.148 27.851 2.446 1.00 0.00 250 GLN A O 7
ATOM 10962 N N . ARG A 1 33 ? 9.762 28.651 0.424 1.00 0.00 251 ARG A N 7
ATOM 10963 C CA . ARG A 1 33 ? 11.198 28.868 0.708 1.00 0.00 251 ARG A CA 7
ATOM 10964 C C . ARG A 1 33 ? 11.798 29.897 -0.265 1.00 0.00 251 ARG A C 7
ATOM 10965 O O . ARG A 1 33 ? 11.336 30.029 -1.400 1.00 0.00 251 ARG A O 7
ATOM 10986 N N . ASP A 1 34 ? 12.833 30.614 0.172 1.00 0.00 252 ASP A N 7
ATOM 10987 C CA . ASP A 1 34 ? 13.474 31.717 -0.567 1.00 0.00 252 ASP A CA 7
ATOM 10988 C C . ASP A 1 34 ? 14.790 31.331 -1.277 1.00 0.00 252 ASP A C 7
ATOM 10989 O O . ASP A 1 34 ? 15.357 32.139 -2.012 1.00 0.00 252 ASP A O 7
ATOM 10998 N N . ASP A 1 35 ? 15.279 30.100 -1.095 1.00 0.00 253 ASP A N 7
ATOM 10999 C CA . ASP A 1 35 ? 16.564 29.613 -1.629 1.00 0.00 253 ASP A CA 7
ATOM 11000 C C . ASP A 1 35 ? 16.704 29.684 -3.165 1.00 0.00 253 ASP A C 7
ATOM 11001 O O . ASP A 1 35 ? 17.819 29.771 -3.683 1.00 0.00 253 ASP A O 7
ATOM 11010 N N . ALA A 1 36 ? 15.589 29.718 -3.902 1.00 0.00 254 ALA A N 7
ATOM 11011 C CA . ALA A 1 36 ? 15.567 29.928 -5.350 1.00 0.00 254 ALA A CA 7
ATOM 11012 C C . ALA A 1 36 ? 16.021 31.347 -5.798 1.00 0.00 254 ALA A C 7
ATOM 11013 O O . ALA A 1 36 ? 16.124 31.606 -6.998 1.00 0.00 254 ALA A O 7
ATOM 11020 N N . LYS A 1 37 ? 16.342 32.270 -4.874 1.00 0.00 255 LYS A N 7
ATOM 11021 C CA . LYS A 1 37 ? 16.929 33.593 -5.191 1.00 0.00 255 LYS A CA 7
ATOM 11022 C C . LYS A 1 37 ? 18.327 33.544 -5.838 1.00 0.00 255 LYS A C 7
ATOM 11023 O O . LYS A 1 37 ? 18.685 34.457 -6.577 1.00 0.00 255 LYS A O 7
ATOM 11042 N N . ASP A 1 38 ? 19.103 32.481 -5.599 1.00 0.00 256 ASP A N 7
ATOM 11043 C CA . ASP A 1 38 ? 20.471 32.291 -6.130 1.00 0.00 256 ASP A CA 7
ATOM 11044 C C . ASP A 1 38 ? 20.527 31.671 -7.539 1.00 0.00 256 ASP A C 7
ATOM 11045 O O . ASP A 1 38 ? 21.601 31.447 -8.097 1.00 0.00 256 ASP A O 7
ATOM 11054 N N . LEU A 1 39 ? 19.370 31.403 -8.150 1.00 0.00 257 LEU A N 7
ATOM 11055 C CA . LEU A 1 39 ? 19.265 30.720 -9.444 1.00 0.00 257 LEU A CA 7
ATOM 11056 C C . LEU A 1 39 ? 19.676 31.564 -10.657 1.00 0.00 257 LEU A C 7
ATOM 11057 O O . LEU A 1 39 ? 19.922 31.021 -11.731 1.00 0.00 257 LEU A O 7
ATOM 11073 N N . SER A 1 40 ? 19.832 32.870 -10.479 1.00 0.00 258 SER A N 7
ATOM 11074 C CA . SER A 1 40 ? 20.435 33.788 -11.436 1.00 0.00 258 SER A CA 7
ATOM 11075 C C . SER A 1 40 ? 21.952 33.629 -11.592 1.00 0.00 258 SER A C 7
ATOM 11076 O O . SER A 1 40 ? 22.546 34.275 -12.458 1.00 0.00 258 SER A O 7
ATOM 11084 N N . ALA A 1 41 ? 22.597 32.772 -10.789 1.00 0.00 259 ALA A N 7
ATOM 11085 C CA . ALA A 1 41 ? 24.008 32.478 -10.913 1.00 0.00 259 ALA A CA 7
ATOM 11086 C C . ALA A 1 41 ? 24.286 31.624 -12.147 1.00 0.00 259 ALA A C 7
ATOM 11087 O O . ALA A 1 41 ? 23.525 30.726 -12.508 1.00 0.00 259 ALA A O 7
ATOM 11094 N N . LYS A 1 42 ? 25.446 31.858 -12.742 1.00 0.00 260 LYS A N 7
ATOM 11095 C CA . LYS A 1 42 ? 26.082 30.954 -13.707 1.00 0.00 260 LYS A CA 7
ATOM 11096 C C . LYS A 1 42 ? 26.421 29.625 -13.034 1.00 0.00 260 LYS A C 7
ATOM 11097 O O . LYS A 1 42 ? 26.829 29.583 -11.878 1.00 0.00 260 LYS A O 7
ATOM 11116 N N . ILE A 1 43 ? 26.316 28.522 -13.767 1.00 0.00 261 ILE A N 7
ATOM 11117 C CA . ILE A 1 43 ? 26.743 27.202 -13.292 1.00 0.00 261 ILE A CA 7
ATOM 11118 C C . ILE A 1 43 ? 28.258 27.139 -13.079 1.00 0.00 261 ILE A C 7
ATOM 11119 O O . ILE A 1 43 ? 28.749 26.466 -12.179 1.00 0.00 261 ILE A O 7
ATOM 11135 N N . GLU A 1 44 ? 28.992 27.941 -13.853 1.00 0.00 262 GLU A N 7
ATOM 11136 C CA . GLU A 1 44 ? 30.445 28.129 -13.688 1.00 0.00 262 GLU A CA 7
ATOM 11137 C C . GLU A 1 44 ? 30.817 28.830 -12.355 1.00 0.00 262 GLU A C 7
ATOM 11138 O O . GLU A 1 44 ? 31.998 29.020 -12.058 1.00 0.00 262 GLU A O 7
ATOM 11150 N N . SER A 1 45 ? 29.829 29.200 -11.522 1.00 0.00 263 SER A N 7
ATOM 11151 C CA . SER A 1 45 ? 30.065 29.833 -10.207 1.00 0.00 263 SER A CA 7
ATOM 11152 C C . SER A 1 45 ? 30.185 28.790 -9.084 1.00 0.00 263 SER A C 7
ATOM 11153 O O . SER A 1 45 ? 30.285 29.139 -7.907 1.00 0.00 263 SER A O 7
ATOM 11161 N N . MET A 1 46 ? 30.187 27.502 -9.449 1.00 0.00 264 MET A N 7
ATOM 11162 C CA . MET A 1 46 ? 30.319 26.353 -8.561 1.00 0.00 264 MET A CA 7
ATOM 11163 C C . MET A 1 46 ? 31.670 25.668 -8.841 1.00 0.00 264 MET A C 7
ATOM 11164 O O . MET A 1 46 ? 32.107 25.598 -9.992 1.00 0.00 264 MET A O 7
ATOM 11178 N N . ASN A 1 47 ? 32.348 25.186 -7.795 1.00 0.00 265 ASN A N 7
ATOM 11179 C CA . ASN A 1 47 ? 33.731 24.672 -7.838 1.00 0.00 265 ASN A CA 7
ATOM 11180 C C . ASN A 1 47 ? 33.837 23.272 -8.492 1.00 0.00 265 ASN A C 7
ATOM 11181 O O . ASN A 1 47 ? 34.110 22.276 -7.818 1.00 0.00 265 ASN A O 7
ATOM 11192 N N . LEU A 1 48 ? 33.578 23.196 -9.802 1.00 0.00 266 LEU A N 7
ATOM 11193 C CA . LEU A 1 48 ? 33.371 21.956 -10.565 1.00 0.00 266 LEU A CA 7
ATOM 11194 C C . LEU A 1 48 ? 34.348 21.798 -11.742 1.00 0.00 266 LEU A C 7
ATOM 11195 O O . LEU A 1 48 ? 34.985 22.758 -12.190 1.00 0.00 266 LEU A O 7
ATOM 11211 N N . SER A 1 49 ? 34.430 20.575 -12.264 1.00 0.00 267 SER A N 7
ATOM 11212 C CA . SER A 1 49 ? 35.119 20.238 -13.516 1.00 0.00 267 SER A CA 7
ATOM 11213 C C . SER A 1 49 ? 34.476 20.943 -14.716 1.00 0.00 267 SER A C 7
ATOM 11214 O O . SER A 1 49 ? 33.259 21.143 -14.762 1.00 0.00 267 SER A O 7
ATOM 11222 N N . ALA A 1 50 ? 35.271 21.264 -15.739 1.00 0.00 268 ALA A N 7
ATOM 11223 C CA . ALA A 1 50 ? 34.755 21.822 -16.986 1.00 0.00 268 ALA A CA 7
ATOM 11224 C C . ALA A 1 50 ? 33.818 20.869 -17.747 1.00 0.00 268 ALA A C 7
ATOM 11225 O O . ALA A 1 50 ? 32.974 21.350 -18.496 1.00 0.00 268 ALA A O 7
ATOM 11232 N N . ARG A 1 51 ? 33.915 19.543 -17.564 1.00 0.00 269 ARG A N 7
ATOM 11233 C CA . ARG A 1 51 ? 33.041 18.560 -18.244 1.00 0.00 269 ARG A CA 7
ATOM 11234 C C . ARG A 1 51 ? 31.569 18.679 -17.823 1.00 0.00 269 ARG A C 7
ATOM 11235 O O . ARG A 1 51 ? 30.687 18.568 -18.672 1.00 0.00 269 ARG A O 7
ATOM 11256 N N . CYS A 1 52 ? 31.311 19.031 -16.558 1.00 0.00 270 CYS A N 7
ATOM 11257 C CA . CYS A 1 52 ? 29.999 19.507 -16.091 1.00 0.00 270 CYS A CA 7
ATOM 11258 C C . CYS A 1 52 ? 29.531 20.705 -16.928 1.00 0.00 270 CYS A C 7
ATOM 11259 O O . CYS A 1 52 ? 28.490 20.639 -17.583 1.00 0.00 270 CYS A O 7
ATOM 11267 N N . PHE A 1 53 ? 30.324 21.782 -16.976 1.00 0.00 271 PHE A N 7
ATOM 11268 C CA . PHE A 1 53 ? 29.887 23.011 -17.641 1.00 0.00 271 PHE A CA 7
ATOM 11269 C C . PHE A 1 53 ? 29.746 22.858 -19.166 1.00 0.00 271 PHE A C 7
ATOM 11270 O O . PHE A 1 53 ? 28.832 23.415 -19.766 1.00 0.00 271 PHE A O 7
ATOM 11287 N N . ASN A 1 54 ? 30.611 22.056 -19.790 1.00 0.00 272 ASN A N 7
ATOM 11288 C CA . ASN A 1 54 ? 30.650 21.838 -21.237 1.00 0.00 272 ASN A CA 7
ATOM 11289 C C . ASN A 1 54 ? 29.484 20.966 -21.714 1.00 0.00 272 ASN A C 7
ATOM 11290 O O . ASN A 1 54 ? 29.043 21.121 -22.850 1.00 0.00 272 ASN A O 7
ATOM 11301 N N . CYS A 1 55 ? 28.927 20.111 -20.847 1.00 0.00 273 CYS A N 7
ATOM 11302 C CA . CYS A 1 55 ? 27.619 19.517 -21.101 1.00 0.00 273 CYS A CA 7
ATOM 11303 C C . CYS A 1 55 ? 26.528 20.601 -21.139 1.00 0.00 273 CYS A C 7
ATOM 11304 O O . CYS A 1 55 ? 25.873 20.816 -22.158 1.00 0.00 273 CYS A O 7
ATOM 11312 N N . LEU A 1 56 ? 26.371 21.301 -20.011 1.00 0.00 274 LEU A N 7
ATOM 11313 C CA . LEU A 1 56 ? 25.283 22.242 -19.719 1.00 0.00 274 LEU A CA 7
ATOM 11314 C C . LEU A 1 56 ? 25.229 23.407 -20.730 1.00 0.00 274 LEU A C 7
ATOM 11315 O O . LEU A 1 56 ? 24.163 23.729 -21.254 1.00 0.00 274 LEU A O 7
ATOM 11331 N N . ASP A 1 57 ? 26.378 23.950 -21.127 1.00 0.00 275 ASP A N 7
ATOM 11332 C CA . ASP A 1 57 ? 26.491 25.002 -22.143 1.00 0.00 275 ASP A CA 7
ATOM 11333 C C . ASP A 1 57 ? 26.023 24.596 -23.561 1.00 0.00 275 ASP A C 7
ATOM 11334 O O . ASP A 1 57 ? 25.528 25.454 -24.297 1.00 0.00 275 ASP A O 7
ATOM 11343 N N . LYS A 1 58 ? 26.130 23.314 -23.964 1.00 0.00 276 LYS A N 7
ATOM 11344 C CA . LYS A 1 58 ? 25.842 22.873 -25.346 1.00 0.00 276 LYS A CA 7
ATOM 11345 C C . LYS A 1 58 ? 24.345 22.684 -25.613 1.00 0.00 276 LYS A C 7
ATOM 11346 O O . LYS A 1 58 ? 23.857 22.975 -26.705 1.00 0.00 276 LYS A O 7
ATOM 11365 N N . ILE A 1 59 ? 23.620 22.239 -24.589 1.00 0.00 277 ILE A N 7
ATOM 11366 C CA . ILE A 1 59 ? 22.148 22.166 -24.526 1.00 0.00 277 ILE A CA 7
ATOM 11367 C C . ILE A 1 59 ? 21.505 23.529 -24.240 1.00 0.00 277 ILE A C 7
ATOM 11368 O O . ILE A 1 59 ? 20.339 23.751 -24.564 1.00 0.00 277 ILE A O 7
ATOM 11384 N N . GLY A 1 60 ? 22.281 24.437 -23.647 1.00 0.00 278 GLY A N 7
ATOM 11385 C CA . GLY A 1 60 ? 21.914 25.841 -23.417 1.00 0.00 278 GLY A CA 7
ATOM 11386 C C . GLY A 1 60 ? 21.544 26.164 -21.965 1.00 0.00 278 GLY A C 7
ATOM 11387 O O . GLY A 1 60 ? 21.091 27.270 -21.668 1.00 0.00 278 GLY A O 7
ATOM 11391 N N . ILE A 1 61 ? 21.743 25.212 -21.051 1.00 0.00 279 ILE A N 7
ATOM 11392 C CA . ILE A 1 61 ? 21.606 25.379 -19.602 1.00 0.00 279 ILE A CA 7
ATOM 11393 C C . ILE A 1 61 ? 22.822 26.165 -19.082 1.00 0.00 279 ILE A C 7
ATOM 11394 O O . ILE A 1 61 ? 23.876 25.604 -18.804 1.00 0.00 279 ILE A O 7
ATOM 11410 N N . LYS A 1 62 ? 22.693 27.496 -19.017 1.00 0.00 280 LYS A N 7
ATOM 11411 C CA . LYS A 1 62 ? 23.797 28.434 -18.697 1.00 0.00 280 LYS A CA 7
ATOM 11412 C C . LYS A 1 62 ? 23.804 28.929 -17.249 1.00 0.00 280 LYS A C 7
ATOM 11413 O O . LYS A 1 62 ? 24.795 29.489 -16.787 1.00 0.00 280 LYS A O 7
ATOM 11432 N N . TYR A 1 63 ? 22.731 28.651 -16.508 1.00 0.00 281 TYR A N 7
ATOM 11433 C CA . TYR A 1 63 ? 22.533 29.117 -15.127 1.00 0.00 281 TYR A CA 7
ATOM 11434 C C . TYR A 1 63 ? 22.060 28.024 -14.180 1.00 0.00 281 TYR A C 7
ATOM 11435 O O . TYR A 1 63 ? 21.485 27.023 -14.602 1.00 0.00 281 TYR A O 7
ATOM 11453 N N . VAL A 1 64 ? 22.266 28.240 -12.879 1.00 0.00 282 VAL A N 7
ATOM 11454 C CA . VAL A 1 64 ? 21.779 27.352 -11.816 1.00 0.00 282 VAL A CA 7
ATOM 11455 C C . VAL A 1 64 ? 20.261 27.211 -11.920 1.00 0.00 282 VAL A C 7
ATOM 11456 O O . VAL A 1 64 ? 19.749 26.113 -11.767 1.00 0.00 282 VAL A O 7
ATOM 11469 N N . GLY A 1 65 ? 19.553 28.287 -12.279 1.00 0.00 283 GLY A N 7
ATOM 11470 C CA . GLY A 1 65 ? 18.133 28.294 -12.643 1.00 0.00 283 GLY A CA 7
ATOM 11471 C C . GLY A 1 65 ? 17.772 27.280 -13.718 1.00 0.00 283 GLY A C 7
ATOM 11472 O O . GLY A 1 65 ? 16.878 26.465 -13.523 1.00 0.00 283 GLY A O 7
ATOM 11476 N N . GLU A 1 66 ? 18.515 27.282 -14.821 1.00 0.00 284 GLU A N 7
ATOM 11477 C CA . GLU A 1 66 ? 18.332 26.311 -15.908 1.00 0.00 284 GLU A CA 7
ATOM 11478 C C . GLU A 1 66 ? 18.638 24.872 -15.458 1.00 0.00 284 GLU A C 7
ATOM 11479 O O . GLU A 1 66 ? 17.891 23.967 -15.820 1.00 0.00 284 GLU A O 7
ATOM 11491 N N . LEU A 1 67 ? 19.677 24.631 -14.637 1.00 0.00 285 LEU A N 7
ATOM 11492 C CA . LEU A 1 67 ? 19.908 23.293 -14.061 1.00 0.00 285 LEU A CA 7
ATOM 11493 C C . LEU A 1 67 ? 18.719 22.925 -13.134 1.00 0.00 285 LEU A C 7
ATOM 11494 O O . LEU A 1 67 ? 18.174 21.835 -13.237 1.00 0.00 285 LEU A O 7
ATOM 11510 N N . VAL A 1 68 ? 18.253 23.829 -12.262 1.00 0.00 286 VAL A N 7
ATOM 11511 C CA . VAL A 1 68 ? 17.103 23.617 -11.380 1.00 0.00 286 VAL A CA 7
ATOM 11512 C C . VAL A 1 68 ? 15.831 23.268 -12.188 1.00 0.00 286 VAL A C 7
ATOM 11513 O O . VAL A 1 68 ? 15.070 22.388 -11.782 1.00 0.00 286 VAL A O 7
ATOM 11526 N N . LEU A 1 69 ? 15.624 23.905 -13.349 1.00 0.00 287 LEU A N 7
ATOM 11527 C CA . LEU A 1 69 ? 14.584 23.596 -14.338 1.00 0.00 287 LEU A CA 7
ATOM 11528 C C . LEU A 1 69 ? 14.835 22.294 -15.129 1.00 0.00 287 LEU A C 7
ATOM 11529 O O . LEU A 1 69 ? 13.871 21.663 -15.569 1.00 0.00 287 LEU A O 7
ATOM 11545 N N . MET A 1 70 ? 16.082 21.831 -15.251 1.00 0.00 288 MET A N 7
ATOM 11546 C CA . MET A 1 70 ? 16.459 20.469 -15.612 1.00 0.00 288 MET A CA 7
ATOM 11547 C C . MET A 1 70 ? 16.068 19.442 -14.525 1.00 0.00 288 MET A C 7
ATOM 11548 O O . MET A 1 70 ? 16.888 18.948 -13.745 1.00 0.00 288 MET A O 7
ATOM 11562 N N 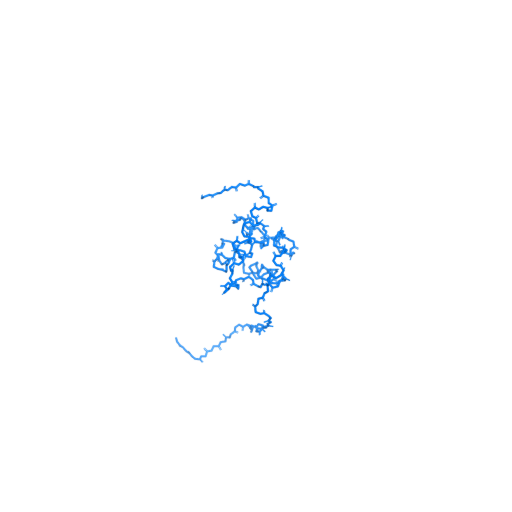. SER A 1 71 ? 14.780 19.111 -14.486 1.00 0.00 289 SER A N 7
ATOM 11563 C CA . SER A 1 71 ? 14.272 17.905 -13.811 1.00 0.00 289 SER A CA 7
ATOM 11564 C C . SER A 1 71 ? 15.091 16.652 -14.172 1.00 0.00 289 SER A C 7
ATOM 11565 O O . SER A 1 71 ? 15.683 16.562 -15.252 1.00 0.00 289 SER A O 7
ATOM 11573 N N . GLU A 1 72 ? 15.156 15.686 -13.255 1.00 0.00 290 GLU A N 7
ATOM 11574 C CA . GLU A 1 72 ? 16.029 14.503 -13.319 1.00 0.00 290 GLU A CA 7
ATOM 11575 C C . GLU A 1 72 ? 15.957 13.736 -14.664 1.00 0.00 290 GLU A C 7
ATOM 11576 O O . GLU A 1 72 ? 16.995 13.334 -15.198 1.00 0.00 290 GLU A O 7
ATOM 11588 N N . GLU A 1 73 ? 14.764 13.610 -15.265 1.00 0.00 291 GLU A N 7
ATOM 11589 C CA . GLU A 1 73 ? 14.553 12.987 -16.583 1.00 0.00 291 GLU A CA 7
ATOM 11590 C C . GLU A 1 73 ? 15.212 13.753 -17.751 1.00 0.00 291 GLU A C 7
ATOM 11591 O O . GLU A 1 73 ? 15.792 13.130 -18.645 1.00 0.00 291 GLU A O 7
ATOM 11603 N N . GLU A 1 74 ? 15.165 15.092 -17.752 1.00 0.00 292 GLU A N 7
ATOM 11604 C CA . GLU A 1 74 ? 15.941 15.927 -18.683 1.00 0.00 292 GLU A CA 7
ATOM 11605 C C . GLU A 1 74 ? 17.433 15.756 -18.422 1.00 0.00 292 GLU A C 7
ATOM 11606 O O . GLU A 1 74 ? 18.213 15.569 -19.354 1.00 0.00 292 GLU A O 7
ATOM 11618 N N . LEU A 1 75 ? 17.829 15.794 -17.152 1.00 0.00 293 LEU A N 7
ATOM 11619 C CA . LEU A 1 75 ? 19.208 15.733 -16.701 1.00 0.00 293 LEU A CA 7
ATOM 11620 C C . LEU A 1 75 ? 19.976 14.485 -17.161 1.00 0.00 293 LEU A C 7
ATOM 11621 O O . LEU A 1 75 ? 21.041 14.608 -17.765 1.00 0.00 293 LEU A O 7
ATOM 11637 N N . LYS A 1 76 ? 19.409 13.295 -16.962 1.00 0.00 294 LYS A N 7
ATOM 11638 C CA . LYS A 1 76 ? 19.860 12.022 -17.562 1.00 0.00 294 LYS A CA 7
ATOM 11639 C C . LYS A 1 76 ? 19.747 11.957 -19.099 1.00 0.00 294 LYS A C 7
ATOM 11640 O O . LYS A 1 76 ? 20.190 10.980 -19.706 1.00 0.00 294 LYS A O 7
ATOM 11659 N N . GLY A 1 77 ? 19.172 12.981 -19.731 1.00 0.00 295 GLY A N 7
ATOM 11660 C CA . GLY A 1 77 ? 18.843 13.049 -21.154 1.00 0.00 295 GLY A CA 7
ATOM 11661 C C . GLY A 1 77 ? 19.810 13.863 -22.026 1.00 0.00 295 GLY A C 7
ATOM 11662 O O . GLY A 1 77 ? 19.655 13.826 -23.251 1.00 0.00 295 GLY A O 7
ATOM 11666 N N . VAL A 1 78 ? 20.822 14.562 -21.473 1.00 0.00 296 VAL A N 7
ATOM 11667 C CA . VAL A 1 78 ? 21.948 15.069 -22.285 1.00 0.00 296 VAL A CA 7
ATOM 11668 C C . VAL A 1 78 ? 22.683 13.926 -23.020 1.00 0.00 296 VAL A C 7
ATOM 11669 O O . VAL A 1 78 ? 22.566 12.753 -22.652 1.00 0.00 296 VAL A O 7
ATOM 11682 N N . LYS A 1 79 ? 23.501 14.263 -24.028 1.00 0.00 297 LYS A N 7
ATOM 11683 C CA . LYS A 1 79 ? 24.079 13.264 -24.959 1.00 0.00 297 LYS A CA 7
ATOM 11684 C C . LYS A 1 79 ? 25.443 12.680 -24.574 1.00 0.00 297 LYS A C 7
ATOM 11685 O O . LYS A 1 79 ? 25.750 11.551 -24.958 1.00 0.00 297 LYS A O 7
ATOM 11704 N N . ASN A 1 80 ? 26.236 13.397 -23.781 1.00 0.00 298 ASN A N 7
ATOM 11705 C CA . ASN A 1 80 ? 27.579 12.972 -23.363 1.00 0.00 298 ASN A CA 7
ATOM 11706 C C . ASN A 1 80 ? 27.836 13.331 -21.891 1.00 0.00 298 ASN A C 7
ATOM 11707 O O . ASN A 1 80 ? 28.866 13.917 -21.550 1.00 0.00 298 ASN A O 7
ATOM 11718 N N . MET A 1 81 ? 26.848 13.042 -21.026 1.00 0.00 299 MET A N 7
ATOM 11719 C CA . MET A 1 81 ? 26.847 13.490 -19.626 1.00 0.00 299 MET A CA 7
ATOM 11720 C C . MET A 1 81 ? 28.144 13.172 -18.856 1.00 0.00 299 MET A C 7
ATOM 11721 O O . MET A 1 81 ? 28.798 14.071 -18.330 1.00 0.00 299 MET A O 7
ATOM 11735 N N . GLY A 1 82 ? 28.523 11.890 -18.821 1.00 0.00 300 GLY A N 7
ATOM 11736 C CA . GLY A 1 82 ? 29.532 11.339 -17.898 1.00 0.00 300 GLY A CA 7
ATOM 11737 C C . GLY A 1 82 ? 29.071 11.288 -16.426 1.00 0.00 300 GLY A C 7
ATOM 11738 O O . GLY A 1 82 ? 28.288 12.123 -15.965 1.00 0.00 300 GLY A O 7
ATOM 11742 N N . LYS A 1 83 ? 29.558 10.294 -15.665 1.00 0.00 301 LYS A N 7
ATOM 11743 C CA . LYS A 1 83 ? 29.094 10.024 -14.284 1.00 0.00 301 LYS A CA 7
ATOM 11744 C C . LYS A 1 83 ? 29.584 11.078 -13.282 1.00 0.00 301 LYS A C 7
ATOM 11745 O O . LYS A 1 83 ? 28.782 11.633 -12.530 1.00 0.00 301 LYS A O 7
ATOM 11764 N N . LYS A 1 84 ? 30.884 11.401 -13.310 1.00 0.00 302 LYS A N 7
ATOM 11765 C CA . LYS A 1 84 ? 31.511 12.410 -12.425 1.00 0.00 302 LYS A CA 7
ATOM 11766 C C . LYS A 1 84 ? 30.876 13.795 -12.600 1.00 0.00 302 LYS A C 7
ATOM 11767 O O . LYS A 1 84 ? 30.555 14.458 -11.617 1.00 0.00 302 LYS A O 7
ATOM 11786 N N . SER A 1 85 ? 30.619 14.190 -13.850 1.00 0.00 303 SER A N 7
ATOM 11787 C CA . SER A 1 85 ? 29.945 15.447 -14.200 1.00 0.00 303 SER A CA 7
ATOM 11788 C C . SER A 1 85 ? 28.552 15.555 -13.579 1.00 0.00 303 SER A C 7
ATOM 11789 O O . SER A 1 85 ? 28.238 16.588 -12.995 1.00 0.00 303 SER A O 7
ATOM 11797 N N . TYR A 1 86 ? 27.732 14.499 -13.659 1.00 0.00 304 TYR A N 7
ATOM 11798 C CA . TYR A 1 86 ? 26.388 14.473 -13.065 1.00 0.00 304 TYR A CA 7
ATOM 11799 C C . TYR A 1 86 ? 26.417 14.496 -11.527 1.00 0.00 304 TYR A C 7
ATOM 11800 O O . TYR A 1 86 ? 25.612 15.178 -10.897 1.00 0.00 304 TYR A O 7
ATOM 11818 N N . ASP A 1 87 ? 27.347 13.760 -10.909 1.00 0.00 305 ASP A N 7
ATOM 11819 C CA . ASP A 1 87 ? 27.533 13.761 -9.454 1.00 0.00 305 ASP A CA 7
ATOM 11820 C C . ASP A 1 87 ? 27.925 15.154 -8.930 1.00 0.00 305 ASP A C 7
ATOM 11821 O O . ASP A 1 87 ? 27.366 15.633 -7.946 1.00 0.00 305 ASP A O 7
ATOM 11830 N N . GLU A 1 88 ? 28.826 15.847 -9.633 1.00 0.00 306 GLU A N 7
ATOM 11831 C CA . GLU A 1 88 ? 29.204 17.238 -9.356 1.00 0.00 306 GLU A CA 7
ATOM 11832 C C . GLU A 1 88 ? 28.063 18.241 -9.590 1.00 0.00 306 GLU A C 7
ATOM 11833 O O . GLU A 1 88 ? 27.825 19.110 -8.747 1.00 0.00 306 GLU A O 7
ATOM 11845 N N . ILE A 1 89 ? 27.323 18.083 -10.693 1.00 0.00 307 ILE A N 7
ATOM 11846 C CA . ILE A 1 89 ? 26.045 18.751 -10.978 1.00 0.00 307 ILE A CA 7
ATOM 11847 C C . ILE A 1 89 ? 25.128 18.659 -9.766 1.00 0.00 307 ILE A C 7
ATOM 11848 O O . ILE A 1 89 ? 24.714 19.675 -9.215 1.00 0.00 307 ILE A O 7
ATOM 11864 N N . ALA A 1 90 ? 24.862 17.441 -9.313 1.00 0.00 308 ALA A N 7
ATOM 11865 C CA . ALA A 1 90 ? 23.927 17.180 -8.235 1.00 0.00 308 ALA A CA 7
ATOM 11866 C C . ALA A 1 90 ? 24.427 17.699 -6.874 1.00 0.00 308 ALA A C 7
ATOM 11867 O O . ALA A 1 90 ? 23.638 18.256 -6.112 1.00 0.00 308 ALA A O 7
ATOM 11874 N N . GLU A 1 91 ? 25.729 17.592 -6.589 1.00 0.00 309 GLU A N 7
ATOM 11875 C CA . GLU A 1 91 ? 26.330 18.048 -5.331 1.00 0.00 309 GLU A CA 7
ATOM 11876 C C . GLU A 1 91 ? 26.221 19.565 -5.133 1.00 0.00 309 GLU A C 7
ATOM 11877 O O . GLU A 1 91 ? 25.751 20.021 -4.088 1.00 0.00 309 GLU A O 7
ATOM 11889 N N . LYS A 1 92 ? 26.616 20.368 -6.127 1.00 0.00 310 LYS A N 7
ATOM 11890 C CA . LYS A 1 92 ? 26.568 21.831 -5.992 1.00 0.00 310 LYS A CA 7
ATOM 11891 C C . LYS A 1 92 ? 25.198 22.423 -6.319 1.00 0.00 310 LYS A C 7
ATOM 11892 O O . LYS A 1 92 ? 24.880 23.495 -5.805 1.00 0.00 310 LYS A O 7
ATOM 11911 N N . LEU A 1 93 ? 24.327 21.703 -7.038 1.00 0.00 311 LEU A N 7
ATOM 11912 C CA . LEU A 1 93 ? 22.899 22.033 -7.049 1.00 0.00 311 LEU A CA 7
ATOM 11913 C C . LEU A 1 93 ? 22.251 21.812 -5.666 1.00 0.00 311 LEU A C 7
ATOM 11914 O O . LEU A 1 93 ? 21.540 22.691 -5.191 1.00 0.00 311 LEU A O 7
ATOM 11930 N N . ASN A 1 94 ? 22.572 20.710 -4.968 1.00 0.00 312 ASN A N 7
ATOM 11931 C CA . ASN A 1 94 ? 22.143 20.476 -3.579 1.00 0.00 312 ASN A CA 7
ATOM 11932 C C . ASN A 1 94 ? 22.608 21.577 -2.605 1.00 0.00 312 ASN A C 7
ATOM 11933 O O . ASN A 1 94 ? 21.852 21.950 -1.709 1.00 0.00 312 ASN A O 7
ATOM 11944 N N . ASP A 1 95 ? 23.809 22.136 -2.795 1.00 0.00 313 ASP A N 7
ATOM 11945 C CA . ASP A 1 95 ? 24.338 23.238 -1.973 1.00 0.00 313 ASP A CA 7
ATOM 11946 C C . ASP A 1 95 ? 23.441 24.500 -1.944 1.00 0.00 313 ASP A C 7
ATOM 11947 O O . ASP A 1 95 ? 23.497 25.271 -0.982 1.00 0.00 313 ASP A O 7
ATOM 11956 N N . LEU A 1 96 ? 22.558 24.686 -2.941 1.00 0.00 314 LEU A N 7
ATOM 11957 C CA . LEU A 1 96 ? 21.463 25.664 -2.912 1.00 0.00 314 LEU A CA 7
ATOM 11958 C C . LEU A 1 96 ? 20.557 25.529 -1.670 1.00 0.00 314 LEU A C 7
ATOM 11959 O O . LEU A 1 96 ? 20.162 26.528 -1.067 1.00 0.00 314 LEU A O 7
ATOM 11975 N N . GLY A 1 97 ? 20.203 24.285 -1.330 1.00 0.00 315 GLY A N 7
ATOM 11976 C CA . GLY A 1 97 ? 19.122 23.914 -0.411 1.00 0.00 315 GLY A CA 7
ATOM 11977 C C . GLY A 1 97 ? 18.211 22.794 -0.949 1.00 0.00 315 GLY A C 7
ATOM 11978 O O . GLY A 1 97 ? 17.502 22.160 -0.165 1.00 0.00 315 GLY A O 7
ATOM 11982 N N . TYR A 1 98 ? 18.244 22.517 -2.263 1.00 0.00 316 TYR A N 7
ATOM 11983 C CA . TYR A 1 98 ? 17.397 21.553 -2.964 1.00 0.00 316 TYR A CA 7
ATOM 11984 C C . TYR A 1 98 ? 18.268 20.627 -3.852 1.00 0.00 316 TYR A C 7
ATOM 11985 O O . TYR A 1 98 ? 18.897 21.105 -4.798 1.00 0.00 316 TYR A O 7
ATOM 12003 N N . PRO A 1 99 ? 18.346 19.312 -3.567 1.00 0.00 317 PRO A N 7
ATOM 12004 C CA . PRO A 1 99 ? 19.091 18.345 -4.378 1.00 0.00 317 PRO A CA 7
ATOM 12005 C C . PRO A 1 99 ? 18.400 18.039 -5.715 1.00 0.00 317 PRO A C 7
ATOM 12006 O O . PRO A 1 99 ? 17.263 17.560 -5.746 1.00 0.00 317 PRO A O 7
ATOM 12017 N N . VAL A 1 100 ? 19.118 18.224 -6.832 1.00 0.00 318 VAL A N 7
ATOM 12018 C CA . VAL A 1 100 ? 18.748 17.638 -8.124 1.00 0.00 318 VAL A CA 7
ATOM 12019 C C . VAL A 1 100 ? 18.695 16.113 -8.003 1.00 0.00 318 VAL A C 7
ATOM 12020 O O . VAL A 1 100 ? 19.624 15.482 -7.494 1.00 0.00 318 VAL A O 7
ATOM 12033 N N . GLY A 1 101 ? 17.556 15.539 -8.392 1.00 0.00 319 GLY A N 7
ATOM 12034 C CA . GLY A 1 101 ? 17.211 14.143 -8.096 1.00 0.00 319 GLY A CA 7
ATOM 12035 C C . GLY A 1 101 ? 15.716 13.906 -7.834 1.00 0.00 319 GLY A C 7
ATOM 12036 O O . GLY A 1 101 ? 15.261 12.766 -7.939 1.00 0.00 319 GLY A O 7
ATOM 12040 N N . THR A 1 102 ? 14.945 14.955 -7.503 1.00 0.00 320 THR A N 7
ATOM 12041 C CA . THR A 1 102 ? 13.491 14.859 -7.293 1.00 0.00 320 THR A CA 7
ATOM 12042 C C . THR A 1 102 ? 12.745 16.146 -7.684 1.00 0.00 320 THR A C 7
ATOM 12043 O O . THR A 1 102 ? 13.320 17.236 -7.716 1.00 0.00 320 THR A O 7
ATOM 12054 N N . GLU A 1 103 ? 11.451 16.016 -7.984 1.00 0.00 321 GLU A N 7
ATOM 12055 C CA . GLU A 1 103 ? 10.559 17.069 -8.497 1.00 0.00 321 GLU A CA 7
ATOM 12056 C C . GLU A 1 103 ? 9.094 16.786 -8.086 1.00 0.00 321 GLU A C 7
ATOM 12057 O O . GLU A 1 103 ? 8.173 16.717 -8.900 1.00 0.00 321 GLU A O 7
ATOM 12069 N N . LEU A 1 104 ? 8.911 16.561 -6.780 1.00 0.00 322 LEU A N 7
ATOM 12070 C CA . LEU A 1 104 ? 7.658 16.198 -6.105 1.00 0.00 322 LEU A CA 7
ATOM 12071 C C . LEU A 1 104 ? 6.472 17.179 -6.278 1.00 0.00 322 LEU A C 7
ATOM 12072 O O . LEU A 1 104 ? 5.328 16.726 -6.372 1.00 0.00 322 LEU A O 7
ATOM 12088 N N . SER A 1 105 ? 6.721 18.492 -6.334 1.00 0.00 323 SER A N 7
ATOM 12089 C CA . SER A 1 105 ? 5.686 19.545 -6.464 1.00 0.00 323 SER A CA 7
ATOM 12090 C C . SER A 1 105 ? 6.297 20.906 -6.875 1.00 0.00 323 SER A C 7
ATOM 12091 O O . SER A 1 105 ? 6.218 21.891 -6.134 1.00 0.00 323 SER A O 7
ATOM 12099 N N . PRO A 1 106 ? 6.966 20.985 -8.044 1.00 0.00 324 PRO A N 7
ATOM 12100 C CA . PRO A 1 106 ? 7.876 22.074 -8.416 1.00 0.00 324 PRO A CA 7
ATOM 12101 C C . PRO A 1 106 ? 7.153 23.309 -8.987 1.00 0.00 324 PRO A C 7
ATOM 12102 O O . PRO A 1 106 ? 7.599 23.924 -9.950 1.00 0.00 324 PRO A O 7
ATOM 12113 N N . GLU A 1 107 ? 5.998 23.667 -8.436 1.00 0.00 325 GLU A N 7
ATOM 12114 C CA . GLU A 1 107 ? 5.092 24.710 -8.958 1.00 0.00 325 GLU A CA 7
ATOM 12115 C C . GLU A 1 107 ? 5.756 26.093 -9.133 1.00 0.00 325 GLU A C 7
ATOM 12116 O O . GLU A 1 107 ? 5.379 26.858 -10.022 1.00 0.00 325 GLU A O 7
ATOM 12128 N N . GLN A 1 108 ? 6.797 26.394 -8.344 1.00 0.00 326 GLN A N 7
ATOM 12129 C CA . GLN A 1 108 ? 7.620 27.609 -8.475 1.00 0.00 326 GLN A CA 7
ATOM 12130 C C . GLN A 1 108 ? 8.476 27.659 -9.757 1.00 0.00 326 GLN A C 7
ATOM 12131 O O . GLN A 1 108 ? 8.934 28.737 -10.141 1.00 0.00 326 GLN A O 7
ATOM 12145 N N . ARG A 1 109 ? 8.699 26.537 -10.463 1.00 0.00 327 ARG A N 7
ATOM 12146 C CA . ARG A 1 109 ? 9.477 26.542 -11.720 1.00 0.00 327 ARG A CA 7
ATOM 12147 C C . ARG A 1 109 ? 8.793 27.335 -12.847 1.00 0.00 327 ARG A C 7
ATOM 12148 O O . ARG A 1 109 ? 9.467 27.886 -13.713 1.00 0.00 327 ARG A O 7
ATOM 12169 N N . GLU A 1 110 ? 7.465 27.444 -12.809 1.00 0.00 328 GLU A N 7
ATOM 12170 C CA . GLU A 1 110 ? 6.651 28.173 -13.783 1.00 0.00 328 GLU A CA 7
ATOM 12171 C C . GLU A 1 110 ? 6.871 29.697 -13.739 1.00 0.00 328 GLU A C 7
ATOM 12172 O O . GLU A 1 110 ? 6.872 30.349 -14.785 1.00 0.00 328 GLU A O 7
ATOM 12184 N N . SER A 1 111 ? 7.114 30.271 -12.554 1.00 0.00 329 SER A N 7
ATOM 12185 C CA . SER A 1 111 ? 7.535 31.666 -12.395 1.00 0.00 329 SER A CA 7
ATOM 12186 C C . SER A 1 111 ? 9.052 31.832 -12.551 1.00 0.00 329 SER A C 7
ATOM 12187 O O . SER A 1 111 ? 9.491 32.824 -13.140 1.00 0.00 329 SER A O 7
ATOM 12195 N N . LEU A 1 112 ? 9.865 30.846 -12.135 1.00 0.00 330 LEU A N 7
ATOM 12196 C CA . LEU A 1 112 ? 11.305 30.832 -12.345 1.00 0.00 330 LEU A CA 7
ATOM 12197 C C . LEU A 1 112 ? 11.683 31.003 -13.814 1.00 0.00 330 LEU A C 7
ATOM 12198 O O . LEU A 1 112 ? 12.474 31.885 -14.110 1.00 0.00 330 LEU A O 7
ATOM 12214 N N . LYS A 1 113 ? 11.138 30.198 -14.738 1.00 0.00 331 LYS A N 7
ATOM 12215 C CA . LYS A 1 113 ? 11.528 30.258 -16.161 1.00 0.00 331 LYS A CA 7
ATOM 12216 C C . LYS A 1 113 ? 11.312 31.643 -16.789 1.00 0.00 331 LYS A C 7
ATOM 12217 O O . LYS A 1 113 ? 12.177 32.125 -17.515 1.00 0.00 331 LYS A O 7
ATOM 12236 N N . LYS A 1 114 ? 10.226 32.337 -16.424 1.00 0.00 332 LYS A N 7
ATOM 12237 C CA . LYS A 1 114 ? 9.913 33.697 -16.867 1.00 0.00 332 LYS A CA 7
ATOM 12238 C C . LYS A 1 114 ? 10.863 34.748 -16.285 1.00 0.00 332 LYS A C 7
ATOM 12239 O O . LYS A 1 114 ? 11.322 35.627 -17.017 1.00 0.00 332 LYS A O 7
ATOM 12258 N N . ARG A 1 115 ? 11.229 34.622 -15.001 1.00 0.00 333 ARG A N 7
ATOM 12259 C CA . ARG A 1 115 ? 12.317 35.404 -14.376 1.00 0.00 333 ARG A CA 7
ATOM 12260 C C . ARG A 1 115 ? 13.667 35.122 -15.048 1.00 0.00 333 ARG A C 7
ATOM 12261 O O . ARG A 1 115 ? 14.440 36.043 -15.302 1.00 0.00 333 ARG A O 7
ATOM 12282 N N . LEU A 1 116 ? 13.938 33.860 -15.382 1.00 0.00 334 LEU A N 7
ATOM 12283 C CA . LEU A 1 116 ? 15.197 33.412 -15.967 1.00 0.00 334 LEU A CA 7
ATOM 12284 C C . LEU A 1 116 ? 15.453 33.962 -17.377 1.00 0.00 334 LEU A C 7
ATOM 12285 O O . LEU A 1 116 ? 16.558 34.396 -17.695 1.00 0.00 334 LEU A O 7
ATOM 12301 N N . GLU A 1 117 ? 14.406 34.021 -18.197 1.00 0.00 335 GLU A N 7
ATOM 12302 C CA . GLU A 1 117 ? 14.424 34.689 -19.514 1.00 0.00 335 GLU A CA 7
ATOM 12303 C C . GLU A 1 117 ? 14.773 36.195 -19.458 1.00 0.00 335 GLU A C 7
ATOM 12304 O O . GLU A 1 117 ? 15.078 36.794 -20.491 1.00 0.00 335 GLU A O 7
ATOM 12316 N N . LYS A 1 118 ? 14.784 36.802 -18.259 1.00 0.00 336 LYS A N 7
ATOM 12317 C CA . LYS A 1 118 ? 15.130 38.200 -17.988 1.00 0.00 336 LYS A CA 7
ATOM 12318 C C . LYS A 1 118 ? 16.415 38.387 -17.162 1.00 0.00 336 LYS A C 7
ATOM 12319 O O . LYS A 1 118 ? 16.734 39.517 -16.788 1.00 0.00 336 LYS A O 7
ATOM 12338 N N . LEU A 1 119 ? 17.193 37.318 -16.934 1.00 0.00 337 LEU A N 7
ATOM 12339 C CA . LEU A 1 119 ? 18.600 37.432 -16.496 1.00 0.00 337 LEU A CA 7
ATOM 12340 C C . LEU A 1 119 ? 19.403 38.306 -17.476 1.00 0.00 337 LEU A C 7
ATOM 12341 O O . LEU A 1 119 ? 20.078 39.252 -17.064 1.00 0.00 337 LEU A O 7
ATOM 12357 N N . GLU A 1 120 ? 19.259 38.022 -18.773 1.00 0.00 338 GLU A N 7
ATOM 12358 C CA . GLU A 1 120 ? 19.654 38.908 -19.879 1.00 0.00 338 GLU A CA 7
ATOM 12359 C C . GLU A 1 120 ? 18.898 38.573 -21.180 1.00 0.00 338 GLU A C 7
ATOM 12360 O O . GLU A 1 120 ? 18.615 37.411 -21.476 1.00 0.00 338 GLU A O 7
ATOM 12372 N N . ASP A 1 121 ? 18.606 39.597 -21.991 1.00 0.00 339 ASP A N 7
ATOM 12373 C CA . ASP A 1 121 ? 17.961 39.461 -23.312 1.00 0.00 339 ASP A CA 7
ATOM 12374 C C . ASP A 1 121 ? 18.955 39.119 -24.450 1.00 0.00 339 ASP A C 7
ATOM 12375 O O . ASP A 1 121 ? 18.552 38.965 -25.608 1.00 0.00 339 ASP A O 7
ATOM 12384 N N . LYS A 1 122 ? 20.254 38.989 -24.129 1.00 0.00 340 LYS A N 7
ATOM 12385 C CA . LYS A 1 122 ? 21.380 38.832 -25.075 1.00 0.00 340 LYS A CA 7
ATOM 12386 C C . LYS A 1 122 ? 22.181 37.530 -24.857 1.00 0.00 340 LYS A C 7
ATOM 12387 O O . LYS A 1 122 ? 23.312 37.400 -25.332 1.00 0.00 340 LYS A O 7
ATOM 12406 N N . GLY A 1 123 ? 21.595 36.556 -24.152 1.00 0.00 341 GLY A N 7
ATOM 12407 C CA . GLY A 1 123 ? 22.249 35.305 -23.728 1.00 0.00 341 GLY A CA 7
ATOM 12408 C C . GLY A 1 123 ? 22.484 34.256 -24.827 1.00 0.00 341 GLY A C 7
ATOM 12409 O O . GLY A 1 123 ? 23.064 33.204 -24.545 1.00 0.00 341 GLY A O 7
ATOM 12413 N N . GLY A 1 124 ? 22.050 34.505 -26.067 1.00 0.00 342 GLY A N 7
ATOM 12414 C CA . GLY A 1 124 ? 22.231 33.602 -27.212 1.00 0.00 342 GLY A CA 7
ATOM 12415 C C . GLY A 1 124 ? 21.837 34.220 -28.561 1.00 0.00 342 GLY A C 7
ATOM 12416 O O . GLY A 1 124 ? 21.400 35.374 -28.632 1.00 0.00 342 GLY A O 7
ATOM 12420 N N . ASN A 1 125 ? 21.997 33.442 -29.636 1.00 0.00 343 ASN A N 7
ATOM 12421 C CA . ASN A 1 125 ? 21.703 33.829 -31.022 1.00 0.00 343 ASN A CA 7
ATOM 12422 C C . ASN A 1 125 ? 21.232 32.611 -31.855 1.00 0.00 343 ASN A C 7
ATOM 12423 O O . ASN A 1 125 ? 21.578 31.465 -31.542 1.00 0.00 343 ASN A O 7
ATOM 12434 N N . ASP A 1 126 ? 20.426 32.852 -32.897 1.00 0.00 344 ASP A N 7
ATOM 12435 C CA . ASP A 1 126 ? 19.833 31.822 -33.776 1.00 0.00 344 ASP A CA 7
ATOM 12436 C C . ASP A 1 126 ? 20.852 30.943 -34.541 1.00 0.00 344 ASP A C 7
ATOM 12437 O O . ASP A 1 126 ? 21.896 31.456 -35.007 1.00 0.00 344 ASP A O 7
ATOM 12447 N N . LEU A 1 13 ? 33.162 32.300 -21.945 1.00 0.00 231 LEU A N 8
ATOM 12448 C CA . LEU A 1 13 ? 32.778 31.187 -22.871 1.00 0.00 231 LEU A CA 8
ATOM 12449 C C . LEU A 1 13 ? 34.015 30.624 -23.593 1.00 0.00 231 LEU A C 8
ATOM 12450 O O . LEU A 1 13 ? 35.040 31.302 -23.684 1.00 0.00 231 LEU A O 8
ATOM 12466 N N . GLY A 1 14 ? 33.932 29.391 -24.113 1.00 0.00 232 GLY A N 8
ATOM 12467 C CA . GLY A 1 14 ? 34.999 28.776 -24.925 1.00 0.00 232 GLY A CA 8
ATOM 12468 C C . GLY A 1 14 ? 36.229 28.345 -24.113 1.00 0.00 232 GLY A C 8
ATOM 12469 O O . GLY A 1 14 ? 37.360 28.671 -24.484 1.00 0.00 232 GLY A O 8
ATOM 12473 N N . VAL A 1 15 ? 36.014 27.650 -22.990 1.00 0.00 233 VAL A N 8
ATOM 12474 C CA . VAL A 1 15 ? 37.060 27.254 -22.023 1.00 0.00 233 VAL A CA 8
ATOM 12475 C C . VAL A 1 15 ? 36.892 25.797 -21.564 1.00 0.00 233 VAL A C 8
ATOM 12476 O O . VAL A 1 15 ? 35.776 25.277 -21.485 1.00 0.00 233 VAL A O 8
ATOM 12489 N N . PHE A 1 16 ? 38.015 25.134 -21.269 1.00 0.00 234 PHE A N 8
ATOM 12490 C CA . PHE A 1 16 ? 38.103 23.711 -20.913 1.00 0.00 234 PHE A CA 8
ATOM 12491 C C . PHE A 1 16 ? 39.245 23.430 -19.912 1.00 0.00 234 PHE A C 8
ATOM 12492 O O . PHE A 1 16 ? 40.096 24.288 -19.653 1.00 0.00 234 PHE A O 8
ATOM 12509 N N . GLY A 1 17 ? 39.263 22.221 -19.341 1.00 0.00 235 GLY A N 8
ATOM 12510 C CA . GLY A 1 17 ? 40.245 21.768 -18.345 1.00 0.00 235 GLY A CA 8
ATOM 12511 C C . GLY A 1 17 ? 39.905 20.388 -17.772 1.00 0.00 235 GLY A C 8
ATOM 12512 O O . GLY A 1 17 ? 38.855 19.820 -18.083 1.00 0.00 235 GLY A O 8
ATOM 12516 N N . GLU A 1 18 ? 40.768 19.841 -16.916 1.00 0.00 236 GLU A N 8
ATOM 12517 C CA . GLU A 1 18 ? 40.673 18.476 -16.362 1.00 0.00 236 GLU A CA 8
ATOM 12518 C C . GLU A 1 18 ? 40.753 18.462 -14.819 1.00 0.00 236 GLU A C 8
ATOM 12519 O O . GLU A 1 18 ? 41.354 19.350 -14.206 1.00 0.00 236 GLU A O 8
ATOM 12531 N N . ARG A 1 19 ? 40.189 17.409 -14.202 1.00 0.00 237 ARG A N 8
ATOM 12532 C CA . ARG A 1 19 ? 40.271 17.100 -12.757 1.00 0.00 237 ARG A CA 8
ATOM 12533 C C . ARG A 1 19 ? 40.525 15.594 -12.526 1.00 0.00 237 ARG A C 8
ATOM 12534 O O . ARG A 1 19 ? 40.164 14.789 -13.393 1.00 0.00 237 ARG A O 8
ATOM 12555 N N . PRO A 1 20 ? 41.086 15.188 -11.367 1.00 0.00 238 PRO A N 8
ATOM 12556 C CA . PRO A 1 20 ? 41.144 13.781 -10.950 1.00 0.00 238 PRO A CA 8
ATOM 12557 C C . PRO A 1 20 ? 39.747 13.211 -10.619 1.00 0.00 238 PRO A C 8
ATOM 12558 O O . PRO A 1 20 ? 38.737 13.919 -10.663 1.00 0.00 238 PRO A O 8
ATOM 12569 N N . ILE A 1 21 ? 39.685 11.914 -10.290 1.00 0.00 239 ILE A N 8
ATOM 12570 C CA . ILE A 1 21 ? 38.452 11.216 -9.868 1.00 0.00 239 ILE A CA 8
ATOM 12571 C C . ILE A 1 21 ? 37.741 11.903 -8.682 1.00 0.00 239 ILE A C 8
ATOM 12572 O O . ILE A 1 21 ? 38.379 12.519 -7.822 1.00 0.00 239 ILE A O 8
ATOM 12588 N N . ALA A 1 22 ? 36.410 11.776 -8.634 1.00 0.00 240 ALA A N 8
ATOM 12589 C CA . ALA A 1 22 ? 35.541 12.426 -7.645 1.00 0.00 240 ALA A CA 8
ATOM 12590 C C . ALA A 1 22 ? 34.292 11.578 -7.318 1.00 0.00 240 ALA A C 8
ATOM 12591 O O . ALA A 1 22 ? 33.861 10.744 -8.120 1.00 0.00 240 ALA A O 8
ATOM 12598 N N . ASN A 1 23 ? 33.715 11.801 -6.132 1.00 0.00 241 ASN A N 8
ATOM 12599 C CA . ASN A 1 23 ? 32.507 11.143 -5.618 1.00 0.00 241 ASN A CA 8
ATOM 12600 C C . ASN A 1 23 ? 31.811 12.003 -4.533 1.00 0.00 241 ASN A C 8
ATOM 12601 O O . ASN A 1 23 ? 32.325 13.057 -4.137 1.00 0.00 241 ASN A O 8
ATOM 12612 N N . THR A 1 24 ? 30.678 11.523 -4.007 1.00 0.00 242 THR A N 8
ATOM 12613 C CA . THR A 1 24 ? 29.912 12.141 -2.904 1.00 0.00 242 THR A CA 8
ATOM 12614 C C . THR A 1 24 ? 29.667 11.152 -1.757 1.00 0.00 242 THR A C 8
ATOM 12615 O O . THR A 1 24 ? 29.537 9.944 -1.975 1.00 0.00 242 THR A O 8
ATOM 12626 N N . GLU A 1 25 ? 29.584 11.662 -0.521 1.00 0.00 243 GLU A N 8
ATOM 12627 C CA . GLU A 1 25 ? 29.249 10.856 0.664 1.00 0.00 243 GLU A CA 8
ATOM 12628 C C . GLU A 1 25 ? 27.731 10.592 0.741 1.00 0.00 243 GLU A C 8
ATOM 12629 O O . GLU A 1 25 ? 27.294 9.449 0.588 1.00 0.00 243 GLU A O 8
ATOM 12641 N N . TYR A 1 26 ? 26.930 11.650 0.944 1.00 0.00 244 TYR A N 8
ATOM 12642 C CA . TYR A 1 26 ? 25.459 11.621 0.994 1.00 0.00 244 TYR A CA 8
ATOM 12643 C C . TYR A 1 26 ? 24.856 13.045 0.908 1.00 0.00 244 TYR A C 8
ATOM 12644 O O . TYR A 1 26 ? 25.561 14.043 1.087 1.00 0.00 244 TYR A O 8
ATOM 12662 N N . SER A 1 27 ? 23.547 13.135 0.655 1.00 0.00 245 SER A N 8
ATOM 12663 C CA . SER A 1 27 ? 22.729 14.362 0.764 1.00 0.00 245 SER A CA 8
ATOM 12664 C C . SER A 1 27 ? 22.504 14.801 2.233 1.00 0.00 245 SER A C 8
ATOM 12665 O O . SER A 1 27 ? 23.084 14.232 3.162 1.00 0.00 245 SER A O 8
ATOM 12673 N N . GLY A 1 28 ? 21.647 15.806 2.472 1.00 0.00 246 GLY A N 8
ATOM 12674 C CA . GLY A 1 28 ? 21.252 16.215 3.831 1.00 0.00 246 GLY A CA 8
ATOM 12675 C C . GLY A 1 28 ? 19.955 17.035 3.897 1.00 0.00 246 GLY A C 8
ATOM 12676 O O . GLY A 1 28 ? 19.023 16.656 4.606 1.00 0.00 246 GLY A O 8
ATOM 12680 N N . ASP A 1 29 ? 19.866 18.129 3.135 1.00 0.00 247 ASP A N 8
ATOM 12681 C CA . ASP A 1 29 ? 18.642 18.942 3.026 1.00 0.00 247 ASP A CA 8
ATOM 12682 C C . ASP A 1 29 ? 17.589 18.286 2.108 1.00 0.00 247 ASP A C 8
ATOM 12683 O O . ASP A 1 29 ? 17.932 17.652 1.104 1.00 0.00 247 ASP A O 8
ATOM 12692 N N . TYR A 1 30 ? 16.302 18.456 2.441 1.00 0.00 248 TYR A N 8
ATOM 12693 C CA . TYR A 1 30 ? 15.184 17.827 1.719 1.00 0.00 248 TYR A CA 8
ATOM 12694 C C . TYR A 1 30 ? 14.606 18.724 0.609 1.00 0.00 248 TYR A C 8
ATOM 12695 O O . TYR A 1 30 ? 14.379 18.255 -0.508 1.00 0.00 248 TYR A O 8
ATOM 12713 N N . ALA A 1 31 ? 14.392 20.014 0.901 1.00 0.00 249 ALA A N 8
ATOM 12714 C CA . ALA A 1 31 ? 14.006 21.069 -0.031 1.00 0.00 249 ALA A CA 8
ATOM 12715 C C . ALA A 1 31 ? 14.283 22.424 0.647 1.00 0.00 249 ALA A C 8
ATOM 12716 O O . ALA A 1 31 ? 14.215 22.523 1.878 1.00 0.00 249 ALA A O 8
ATOM 12723 N N . GLN A 1 32 ? 14.547 23.478 -0.133 1.00 0.00 250 GLN A N 8
ATOM 12724 C CA . GLN A 1 32 ? 14.692 24.838 0.405 1.00 0.00 250 GLN A CA 8
ATOM 12725 C C . GLN A 1 32 ? 14.242 25.904 -0.615 1.00 0.00 250 GLN A C 8
ATOM 12726 O O . GLN A 1 32 ? 15.063 26.603 -1.213 1.00 0.00 250 GLN A O 8
ATOM 12740 N N . ARG A 1 33 ? 12.924 26.015 -0.849 1.00 0.00 251 ARG A N 8
ATOM 12741 C CA . ARG A 1 33 ? 12.337 26.943 -1.846 1.00 0.00 251 ARG A CA 8
ATOM 12742 C C . ARG A 1 33 ? 12.733 28.411 -1.618 1.00 0.00 251 ARG A C 8
ATOM 12743 O O . ARG A 1 33 ? 12.903 29.155 -2.581 1.00 0.00 251 ARG A O 8
ATOM 12764 N N . ASP A 1 34 ? 12.942 28.815 -0.364 1.00 0.00 252 ASP A N 8
ATOM 12765 C CA . ASP A 1 34 ? 13.403 30.162 0.009 1.00 0.00 252 ASP A CA 8
ATOM 12766 C C . ASP A 1 34 ? 14.811 30.533 -0.511 1.00 0.00 252 ASP A C 8
ATOM 12767 O O . ASP A 1 34 ? 15.113 31.723 -0.642 1.00 0.00 252 ASP A O 8
ATOM 12776 N N . ASP A 1 35 ? 15.660 29.558 -0.868 1.00 0.00 253 ASP A N 8
ATOM 12777 C CA . ASP A 1 35 ? 17.006 29.817 -1.407 1.00 0.00 253 ASP A CA 8
ATOM 12778 C C . ASP A 1 35 ? 17.031 29.980 -2.941 1.00 0.00 253 ASP A C 8
ATOM 12779 O O . ASP A 1 35 ? 18.061 30.336 -3.515 1.00 0.00 253 ASP A O 8
ATOM 12788 N N . ALA A 1 36 ? 15.893 29.781 -3.624 1.00 0.00 254 ALA A N 8
ATOM 12789 C CA . ALA A 1 36 ? 15.769 29.921 -5.082 1.00 0.00 254 ALA A CA 8
ATOM 12790 C C . ALA A 1 36 ? 16.013 31.361 -5.616 1.00 0.00 254 ALA A C 8
ATOM 12791 O O . ALA A 1 36 ? 16.028 31.584 -6.827 1.00 0.00 254 ALA A O 8
ATOM 12798 N N . LYS A 1 37 ? 16.276 32.341 -4.738 1.00 0.00 255 LYS A N 8
ATOM 12799 C CA . LYS A 1 37 ? 16.852 33.656 -5.085 1.00 0.00 255 LYS A CA 8
ATOM 12800 C C . LYS A 1 37 ? 18.268 33.596 -5.697 1.00 0.00 255 LYS A C 8
ATOM 12801 O O . LYS A 1 37 ? 18.646 34.495 -6.446 1.00 0.00 255 LYS A O 8
ATOM 12820 N N . ASP A 1 38 ? 19.040 32.538 -5.422 1.00 0.00 256 ASP A N 8
ATOM 12821 C CA . ASP A 1 38 ? 20.419 32.334 -5.924 1.00 0.00 256 ASP A CA 8
ATOM 12822 C C . ASP A 1 38 ? 20.506 31.848 -7.385 1.00 0.00 256 ASP A C 8
ATOM 12823 O O . ASP A 1 38 ? 21.589 31.725 -7.955 1.00 0.00 256 ASP A O 8
ATOM 12832 N N . LEU A 1 39 ? 19.368 31.552 -8.013 1.00 0.00 257 LEU A N 8
ATOM 12833 C CA . LEU A 1 39 ? 19.309 30.802 -9.270 1.00 0.00 257 LEU A CA 8
ATOM 12834 C C . LEU A 1 39 ? 19.752 31.568 -10.525 1.00 0.00 257 LEU A C 8
ATOM 12835 O O . LEU A 1 39 ? 20.081 30.947 -11.533 1.00 0.00 257 LEU A O 8
ATOM 12851 N N . SER A 1 40 ? 19.846 32.891 -10.468 1.00 0.00 258 SER A N 8
ATOM 12852 C CA . SER A 1 40 ? 20.467 33.726 -11.493 1.00 0.00 258 SER A CA 8
ATOM 12853 C C . SER A 1 40 ? 21.992 33.577 -11.603 1.00 0.00 258 SER A C 8
ATOM 12854 O O . SER A 1 40 ? 22.608 34.184 -12.483 1.00 0.00 258 SER A O 8
ATOM 12862 N N . ALA A 1 41 ? 22.619 32.768 -10.740 1.00 0.00 259 ALA A N 8
ATOM 12863 C CA . ALA A 1 41 ? 24.036 32.483 -10.775 1.00 0.00 259 ALA A CA 8
ATOM 12864 C C . ALA A 1 41 ? 24.399 31.599 -11.970 1.00 0.00 259 ALA A C 8
ATOM 12865 O O . ALA A 1 41 ? 23.664 30.698 -12.372 1.00 0.00 259 ALA A O 8
ATOM 12872 N N . LYS A 1 42 ? 25.601 31.820 -12.483 1.00 0.00 260 LYS A N 8
ATOM 12873 C CA . LYS A 1 42 ? 26.321 30.908 -13.387 1.00 0.00 260 LYS A CA 8
ATOM 12874 C C . LYS A 1 42 ? 26.528 29.549 -12.720 1.00 0.00 260 LYS A C 8
ATOM 12875 O O . LYS A 1 42 ? 26.833 29.476 -11.536 1.00 0.00 260 LYS A O 8
ATOM 12894 N N . ILE A 1 43 ? 26.473 28.462 -13.486 1.00 0.00 261 ILE A N 8
ATOM 12895 C CA . ILE A 1 43 ? 26.861 27.126 -13.007 1.00 0.00 261 ILE A CA 8
ATOM 12896 C C . ILE A 1 43 ? 28.358 27.054 -12.681 1.00 0.00 261 ILE A C 8
ATOM 12897 O O . ILE A 1 43 ? 28.766 26.445 -11.699 1.00 0.00 261 ILE A O 8
ATOM 12913 N N . GLU A 1 44 ? 29.154 27.814 -13.433 1.00 0.00 262 GLU A N 8
ATOM 12914 C CA . GLU A 1 44 ? 30.565 28.114 -13.144 1.00 0.00 262 GLU A CA 8
ATOM 12915 C C . GLU A 1 44 ? 30.788 28.768 -11.754 1.00 0.00 262 GLU A C 8
ATOM 12916 O O . GLU A 1 44 ? 31.924 28.863 -11.288 1.00 0.00 262 GLU A O 8
ATOM 12928 N N . SER A 1 45 ? 29.723 29.172 -11.036 1.00 0.00 263 SER A N 8
ATOM 12929 C CA . SER A 1 45 ? 29.855 29.742 -9.677 1.00 0.00 263 SER A CA 8
ATOM 12930 C C . SER A 1 45 ? 30.182 28.654 -8.639 1.00 0.00 263 SER A C 8
ATOM 12931 O O . SER A 1 45 ? 30.580 28.940 -7.507 1.00 0.00 263 SER A O 8
ATOM 12939 N N . MET A 1 46 ? 30.053 27.381 -9.041 1.00 0.00 264 MET A N 8
ATOM 12940 C CA . MET A 1 46 ? 30.164 26.200 -8.188 1.00 0.00 264 MET A CA 8
ATOM 12941 C C . MET A 1 46 ? 31.518 25.470 -8.357 1.00 0.00 264 MET A C 8
ATOM 12942 O O . MET A 1 46 ? 31.671 24.345 -7.887 1.00 0.00 264 MET A O 8
ATOM 12956 N N . ASN A 1 47 ? 32.496 26.109 -9.026 1.00 0.00 265 ASN A N 8
ATOM 12957 C CA . ASN A 1 47 ? 33.873 25.638 -9.283 1.00 0.00 265 ASN A CA 8
ATOM 12958 C C . ASN A 1 47 ? 34.005 24.197 -9.841 1.00 0.00 265 ASN A C 8
ATOM 12959 O O . ASN A 1 47 ? 34.937 23.462 -9.498 1.00 0.00 265 ASN A O 8
ATOM 12970 N N . LEU A 1 48 ? 33.055 23.785 -10.687 1.00 0.00 266 LEU A N 8
ATOM 12971 C CA . LEU A 1 48 ? 32.950 22.420 -11.225 1.00 0.00 266 LEU A CA 8
ATOM 12972 C C . LEU A 1 48 ? 33.923 22.141 -12.389 1.00 0.00 266 LEU A C 8
ATOM 12973 O O . LEU A 1 48 ? 34.433 23.050 -13.048 1.00 0.00 266 LEU A O 8
ATOM 12989 N N . SER A 1 49 ? 34.142 20.851 -12.660 1.00 0.00 267 SER A N 8
ATOM 12990 C CA . SER A 1 49 ? 34.896 20.307 -13.801 1.00 0.00 267 SER A CA 8
ATOM 12991 C C . SER A 1 49 ? 34.332 20.797 -15.138 1.00 0.00 267 SER A C 8
ATOM 12992 O O . SER A 1 49 ? 33.123 20.742 -15.360 1.00 0.00 267 SER A O 8
ATOM 13000 N N . ALA A 1 50 ? 35.184 21.247 -16.066 1.00 0.00 268 ALA A N 8
ATOM 13001 C CA . ALA A 1 50 ? 34.720 21.909 -17.292 1.00 0.00 268 ALA A CA 8
ATOM 13002 C C . ALA A 1 50 ? 33.821 21.047 -18.191 1.00 0.00 268 ALA A C 8
ATOM 13003 O O . ALA A 1 50 ? 32.974 21.600 -18.883 1.00 0.00 268 ALA A O 8
ATOM 13010 N N . ARG A 1 51 ? 33.952 19.715 -18.175 1.00 0.00 269 ARG A N 8
ATOM 13011 C CA . ARG A 1 51 ? 33.056 18.776 -18.892 1.00 0.00 269 ARG A CA 8
ATOM 13012 C C . ARG A 1 51 ? 31.598 18.808 -18.416 1.00 0.00 269 ARG A C 8
ATOM 13013 O O . ARG A 1 51 ? 30.698 18.669 -19.239 1.00 0.00 269 ARG A O 8
ATOM 13034 N N . CYS A 1 52 ? 31.358 19.111 -17.135 1.00 0.00 270 CYS A N 8
ATOM 13035 C CA . CYS A 1 52 ? 30.034 19.519 -16.640 1.00 0.00 270 CYS A CA 8
ATOM 13036 C C . CYS A 1 52 ? 29.584 20.794 -17.361 1.00 0.00 270 CYS A C 8
ATOM 13037 O O . CYS A 1 52 ? 28.566 20.784 -18.053 1.00 0.00 270 CYS A O 8
ATOM 13045 N N . PHE A 1 53 ? 30.374 21.871 -17.301 1.00 0.00 271 PHE A N 8
ATOM 13046 C CA . PHE A 1 53 ? 29.942 23.162 -17.842 1.00 0.00 271 PHE A CA 8
ATOM 13047 C C . PHE A 1 53 ? 29.760 23.143 -19.370 1.00 0.00 271 PHE A C 8
ATOM 13048 O O . PHE A 1 53 ? 28.828 23.742 -19.897 1.00 0.00 271 PHE A O 8
ATOM 13065 N N . ASN A 1 54 ? 30.607 22.394 -20.076 1.00 0.00 272 ASN A N 8
ATOM 13066 C CA . ASN A 1 54 ? 30.590 22.240 -21.531 1.00 0.00 272 ASN A CA 8
ATOM 13067 C C . ASN A 1 54 ? 29.463 21.303 -21.998 1.00 0.00 272 ASN A C 8
ATOM 13068 O O . ASN A 1 54 ? 28.977 21.464 -23.117 1.00 0.00 272 ASN A O 8
ATOM 13079 N N . CYS A 1 55 ? 28.988 20.383 -21.147 1.00 0.00 273 CYS A N 8
ATOM 13080 C CA . CYS A 1 55 ? 27.713 19.704 -21.380 1.00 0.00 273 CYS A CA 8
ATOM 13081 C C . CYS A 1 55 ? 26.550 20.705 -21.283 1.00 0.00 273 CYS A C 8
ATOM 13082 O O . CYS A 1 55 ? 25.823 20.923 -22.249 1.00 0.00 273 CYS A O 8
ATOM 13090 N N . LEU A 1 56 ? 26.425 21.347 -20.114 1.00 0.00 274 LEU A N 8
ATOM 13091 C CA . LEU A 1 56 ? 25.349 22.274 -19.733 1.00 0.00 274 LEU A CA 8
ATOM 13092 C C . LEU A 1 56 ? 25.199 23.440 -20.736 1.00 0.00 274 LEU A C 8
ATOM 13093 O O . LEU A 1 56 ? 24.098 23.721 -21.212 1.00 0.00 274 LEU A O 8
ATOM 13109 N N . ASP A 1 57 ? 26.307 24.028 -21.184 1.00 0.00 275 ASP A N 8
ATOM 13110 C CA . ASP A 1 57 ? 26.339 25.067 -22.221 1.00 0.00 275 ASP A CA 8
ATOM 13111 C C . ASP A 1 57 ? 25.754 24.649 -23.590 1.00 0.00 275 ASP A C 8
ATOM 13112 O O . ASP A 1 57 ? 25.187 25.494 -24.285 1.00 0.00 275 ASP A O 8
ATOM 13121 N N . LYS A 1 58 ? 25.847 23.370 -23.993 1.00 0.00 276 LYS A N 8
ATOM 13122 C CA . LYS A 1 58 ? 25.478 22.917 -25.350 1.00 0.00 276 LYS A CA 8
ATOM 13123 C C . LYS A 1 58 ? 24.005 22.519 -25.489 1.00 0.00 276 LYS A C 8
ATOM 13124 O O . LYS A 1 58 ? 23.409 22.707 -26.547 1.00 0.00 276 LYS A O 8
ATOM 13143 N N . ILE A 1 59 ? 23.407 22.014 -24.410 1.00 0.00 277 ILE A N 8
ATOM 13144 C CA . ILE A 1 59 ? 21.974 21.679 -24.303 1.00 0.00 277 ILE A CA 8
ATOM 13145 C C . ILE A 1 59 ? 21.098 22.915 -24.105 1.00 0.00 277 ILE A C 8
ATOM 13146 O O . ILE A 1 59 ? 19.939 22.926 -24.516 1.00 0.00 277 ILE A O 8
ATOM 13162 N N . GLY A 1 60 ? 21.665 23.939 -23.463 1.00 0.00 278 GLY A N 8
ATOM 13163 C CA . GLY A 1 60 ? 20.973 25.192 -23.163 1.00 0.00 278 GLY A CA 8
ATOM 13164 C C . GLY A 1 60 ? 20.652 25.373 -21.675 1.00 0.00 278 GLY A C 8
ATOM 13165 O O . GLY A 1 60 ? 19.548 25.788 -21.326 1.00 0.00 278 GLY A O 8
ATOM 13169 N N . ILE A 1 61 ? 21.609 25.032 -20.804 1.00 0.00 279 ILE A N 8
ATOM 13170 C CA . ILE A 1 61 ? 21.571 25.214 -19.349 1.00 0.00 279 ILE A CA 8
ATOM 13171 C C . ILE A 1 61 ? 22.807 26.039 -18.947 1.00 0.00 279 ILE A C 8
ATOM 13172 O O . ILE A 1 61 ? 23.898 25.502 -18.782 1.00 0.00 279 ILE A O 8
ATOM 13188 N N . LYS A 1 62 ? 22.674 27.369 -18.861 1.00 0.00 280 LYS A N 8
ATOM 13189 C CA . LYS A 1 62 ? 23.800 28.303 -18.615 1.00 0.00 280 LYS A CA 8
ATOM 13190 C C . LYS A 1 62 ? 23.896 28.779 -17.155 1.00 0.00 280 LYS A C 8
ATOM 13191 O O . LYS A 1 62 ? 24.886 29.399 -16.772 1.00 0.00 280 LYS A O 8
ATOM 13210 N N . TYR A 1 63 ? 22.889 28.472 -16.331 1.00 0.00 281 TYR A N 8
ATOM 13211 C CA . TYR A 1 63 ? 22.722 29.006 -14.970 1.00 0.00 281 TYR A CA 8
ATOM 13212 C C . TYR A 1 63 ? 22.213 27.955 -13.993 1.00 0.00 281 TYR A C 8
ATOM 13213 O O . TYR A 1 63 ? 21.622 26.957 -14.399 1.00 0.00 281 TYR A O 8
ATOM 13231 N N . VAL A 1 64 ? 22.405 28.202 -12.694 1.00 0.00 282 VAL A N 8
ATOM 13232 C CA . VAL A 1 64 ? 21.914 27.339 -11.612 1.00 0.00 282 VAL A CA 8
ATOM 13233 C C . VAL A 1 64 ? 20.403 27.172 -11.732 1.00 0.00 282 VAL A C 8
ATOM 13234 O O . VAL A 1 64 ? 19.918 26.057 -11.626 1.00 0.00 282 VAL A O 8
ATOM 13247 N N . GLY A 1 65 ? 19.678 28.249 -12.046 1.00 0.00 283 GLY A N 8
ATOM 13248 C CA . GLY A 1 65 ? 18.249 28.263 -12.379 1.00 0.00 283 GLY A CA 8
ATOM 13249 C C . GLY A 1 65 ? 17.867 27.267 -13.459 1.00 0.00 283 GLY A C 8
ATOM 13250 O O . GLY A 1 65 ? 16.940 26.481 -13.304 1.00 0.00 283 GLY A O 8
ATOM 13254 N N . GLU A 1 66 ? 18.636 27.256 -14.536 1.00 0.00 284 GLU A N 8
ATOM 13255 C CA . GLU A 1 66 ? 18.425 26.377 -15.686 1.00 0.00 284 GLU A CA 8
ATOM 13256 C C . GLU A 1 66 ? 18.784 24.907 -15.389 1.00 0.00 284 GLU A C 8
ATOM 13257 O O . GLU A 1 66 ? 18.063 24.019 -15.837 1.00 0.00 284 GLU A O 8
ATOM 13269 N N . LEU A 1 67 ? 19.806 24.624 -14.561 1.00 0.00 285 LEU A N 8
ATOM 13270 C CA . LEU A 1 67 ? 20.032 23.263 -14.028 1.00 0.00 285 LEU A CA 8
ATOM 13271 C C . LEU A 1 67 ? 18.863 22.901 -13.074 1.00 0.00 285 LEU A C 8
ATOM 13272 O O . LEU A 1 67 ? 18.319 21.809 -13.153 1.00 0.00 285 LEU A O 8
ATOM 13288 N N . VAL A 1 68 ? 18.400 23.816 -12.210 1.00 0.00 286 VAL A N 8
ATOM 13289 C CA . VAL A 1 68 ? 17.248 23.619 -11.319 1.00 0.00 286 VAL A CA 8
ATOM 13290 C C . VAL A 1 68 ? 15.973 23.260 -12.119 1.00 0.00 286 VAL A C 8
ATOM 13291 O O . VAL A 1 68 ? 15.200 22.408 -11.683 1.00 0.00 286 VAL A O 8
ATOM 13304 N N . LEU A 1 69 ? 15.776 23.856 -13.302 1.00 0.00 287 LEU A N 8
ATOM 13305 C CA . LEU A 1 69 ? 14.740 23.525 -14.291 1.00 0.00 287 LEU A CA 8
ATOM 13306 C C . LEU A 1 69 ? 15.003 22.237 -15.090 1.00 0.00 287 LEU A C 8
ATOM 13307 O O . LEU A 1 69 ? 14.062 21.656 -15.631 1.00 0.00 287 LEU A O 8
ATOM 13323 N N . MET A 1 70 ? 16.240 21.738 -15.125 1.00 0.00 288 MET A N 8
ATOM 13324 C CA . MET A 1 70 ? 16.590 20.390 -15.536 1.00 0.00 288 MET A CA 8
ATOM 13325 C C . MET A 1 70 ? 16.101 19.327 -14.534 1.00 0.00 288 MET A C 8
ATOM 13326 O O . MET A 1 70 ? 16.842 18.825 -13.683 1.00 0.00 288 MET A O 8
ATOM 13340 N N . SER A 1 71 ? 14.823 18.970 -14.656 1.00 0.00 289 SER A N 8
ATOM 13341 C CA . SER A 1 71 ? 14.218 17.779 -14.036 1.00 0.00 289 SER A CA 8
ATOM 13342 C C . SER A 1 71 ? 15.111 16.540 -14.210 1.00 0.00 289 SER A C 8
ATOM 13343 O O . SER A 1 71 ? 15.796 16.414 -15.226 1.00 0.00 289 SER A O 8
ATOM 13351 N N . GLU A 1 72 ? 15.121 15.621 -13.242 1.00 0.00 290 GLU A N 8
ATOM 13352 C CA . GLU A 1 72 ? 16.099 14.512 -13.180 1.00 0.00 290 GLU A CA 8
ATOM 13353 C C . GLU A 1 72 ? 16.180 13.695 -14.488 1.00 0.00 290 GLU A C 8
ATOM 13354 O O . GLU A 1 72 ? 17.271 13.340 -14.929 1.00 0.00 290 GLU A O 8
ATOM 13366 N N . GLU A 1 73 ? 15.042 13.457 -15.152 1.00 0.00 291 GLU A N 8
ATOM 13367 C CA . GLU A 1 73 ? 14.967 12.735 -16.433 1.00 0.00 291 GLU A CA 8
ATOM 13368 C C . GLU A 1 73 ? 15.576 13.507 -17.621 1.00 0.00 291 GLU A C 8
ATOM 13369 O O . GLU A 1 73 ? 16.134 12.887 -18.530 1.00 0.00 291 GLU A O 8
ATOM 13381 N N . GLU A 1 74 ? 15.532 14.848 -17.617 1.00 0.00 292 GLU A N 8
ATOM 13382 C CA . GLU A 1 74 ? 16.332 15.671 -18.539 1.00 0.00 292 GLU A CA 8
ATOM 13383 C C . GLU A 1 74 ? 17.813 15.533 -18.196 1.00 0.00 292 GLU A C 8
ATOM 13384 O O . GLU A 1 74 ? 18.644 15.304 -19.074 1.00 0.00 292 GLU A O 8
ATOM 13396 N N . LEU A 1 75 ? 18.153 15.652 -16.910 1.00 0.00 293 LEU A N 8
ATOM 13397 C CA . LEU A 1 75 ? 19.510 15.626 -16.385 1.00 0.00 293 LEU A CA 8
ATOM 13398 C C . LEU A 1 75 ? 20.284 14.344 -16.731 1.00 0.00 293 LEU A C 8
ATOM 13399 O O . LEU A 1 75 ? 21.398 14.417 -17.246 1.00 0.00 293 LEU A O 8
ATOM 13415 N N . LYS A 1 76 ? 19.666 13.179 -16.526 1.00 0.00 294 LYS A N 8
ATOM 13416 C CA . LYS A 1 76 ? 20.144 11.858 -16.987 1.00 0.00 294 LYS A CA 8
ATOM 13417 C C . LYS A 1 76 ? 20.159 11.691 -18.522 1.00 0.00 294 LYS A C 8
ATOM 13418 O O . LYS A 1 76 ? 20.598 10.648 -19.010 1.00 0.00 294 LYS A O 8
ATOM 13437 N N . GLY A 1 77 ? 19.683 12.687 -19.273 1.00 0.00 295 GLY A N 8
ATOM 13438 C CA . GLY A 1 77 ? 19.361 12.612 -20.699 1.00 0.00 295 GLY A CA 8
ATOM 13439 C C . GLY A 1 77 ? 20.176 13.523 -21.629 1.00 0.00 295 GLY A C 8
ATOM 13440 O O . GLY A 1 77 ? 19.946 13.461 -22.840 1.00 0.00 295 GLY A O 8
ATOM 13444 N N . VAL A 1 78 ? 21.137 14.332 -21.144 1.00 0.00 296 VAL A N 8
ATOM 13445 C CA . VAL A 1 78 ? 22.158 14.942 -22.026 1.00 0.00 296 VAL A CA 8
ATOM 13446 C C . VAL A 1 78 ? 22.953 13.883 -22.824 1.00 0.00 296 VAL A C 8
ATOM 13447 O O . VAL A 1 78 ? 22.957 12.697 -22.483 1.00 0.00 296 VAL A O 8
ATOM 13460 N N . LYS A 1 79 ? 23.712 14.320 -23.841 1.00 0.00 297 LYS A N 8
ATOM 13461 C CA . LYS A 1 79 ? 24.462 13.420 -24.750 1.00 0.00 297 LYS A CA 8
ATOM 13462 C C . LYS A 1 79 ? 25.925 13.146 -24.364 1.00 0.00 297 LYS A C 8
ATOM 13463 O O . LYS A 1 79 ? 26.490 12.143 -24.800 1.00 0.00 297 LYS A O 8
ATOM 13482 N N . ASN A 1 80 ? 26.526 13.979 -23.510 1.00 0.00 298 ASN A N 8
ATOM 13483 C CA . ASN A 1 80 ? 27.944 13.900 -23.116 1.00 0.00 298 ASN A CA 8
ATOM 13484 C C . ASN A 1 80 ? 28.120 14.064 -21.592 1.00 0.00 298 ASN A C 8
ATOM 13485 O O . ASN A 1 80 ? 29.037 14.749 -21.134 1.00 0.00 298 ASN A O 8
ATOM 13496 N N . MET A 1 81 ? 27.199 13.484 -20.805 1.00 0.00 299 MET A N 8
ATOM 13497 C CA . MET A 1 81 ? 27.087 13.744 -19.356 1.00 0.00 299 MET A CA 8
ATOM 13498 C C . MET A 1 81 ? 28.387 13.482 -18.576 1.00 0.00 299 MET A C 8
ATOM 13499 O O . MET A 1 81 ? 28.868 14.355 -17.856 1.00 0.00 299 MET A O 8
ATOM 13513 N N . GLY A 1 82 ? 28.960 12.285 -18.752 1.00 0.00 300 GLY A N 8
ATOM 13514 C CA . GLY A 1 82 ? 30.036 11.731 -17.919 1.00 0.00 300 GLY A CA 8
ATOM 13515 C C . GLY A 1 82 ? 29.625 11.496 -16.455 1.00 0.00 300 GLY A C 8
ATOM 13516 O O . GLY A 1 82 ? 29.244 12.429 -15.745 1.00 0.00 300 GLY A O 8
ATOM 13520 N N . LYS A 1 83 ? 29.743 10.255 -15.958 1.00 0.00 301 LYS A N 8
ATOM 13521 C CA . LYS A 1 83 ? 29.357 9.881 -14.576 1.00 0.00 301 LYS A CA 8
ATOM 13522 C C . LYS A 1 83 ? 30.038 10.728 -13.485 1.00 0.00 301 LYS A C 8
ATOM 13523 O O . LYS A 1 83 ? 29.405 11.078 -12.488 1.00 0.00 301 LYS A O 8
ATOM 13542 N N . LYS A 1 84 ? 31.298 11.123 -13.719 1.00 0.00 302 LYS A N 8
ATOM 13543 C CA . LYS A 1 84 ? 32.076 12.042 -12.863 1.00 0.00 302 LYS A CA 8
ATOM 13544 C C . LYS A 1 84 ? 31.436 13.438 -12.784 1.00 0.00 302 LYS A C 8
ATOM 13545 O O . LYS A 1 84 ? 31.325 14.007 -11.702 1.00 0.00 302 LYS A O 8
ATOM 13564 N N . SER A 1 85 ? 31.000 13.973 -13.929 1.00 0.00 303 SER A N 8
ATOM 13565 C CA . SER A 1 85 ? 30.440 15.328 -14.040 1.00 0.00 303 SER A CA 8
ATOM 13566 C C . SER A 1 85 ? 29.029 15.434 -13.445 1.00 0.00 303 SER A C 8
ATOM 13567 O O . SER A 1 85 ? 28.786 16.357 -12.671 1.00 0.00 303 SER A O 8
ATOM 13575 N N . TYR A 1 86 ? 28.131 14.470 -13.703 1.00 0.00 304 TYR A N 8
ATOM 13576 C CA . TYR A 1 86 ? 26.774 14.463 -13.126 1.00 0.00 304 TYR A CA 8
ATOM 13577 C C . TYR A 1 86 ? 26.790 14.456 -11.585 1.00 0.00 304 TYR A C 8
ATOM 13578 O O . TYR A 1 86 ? 25.989 15.138 -10.949 1.00 0.00 304 TYR A O 8
ATOM 13596 N N . ASP A 1 87 ? 27.712 13.693 -10.983 1.00 0.00 305 ASP A N 8
ATOM 13597 C CA . ASP A 1 87 ? 27.881 13.603 -9.527 1.00 0.00 305 ASP A CA 8
ATOM 13598 C C . ASP A 1 87 ? 28.162 14.975 -8.888 1.00 0.00 305 ASP A C 8
ATOM 13599 O O . ASP A 1 87 ? 27.485 15.350 -7.930 1.00 0.00 305 ASP A O 8
ATOM 13608 N N . GLU A 1 88 ? 29.094 15.761 -9.438 1.00 0.00 306 GLU A N 8
ATOM 13609 C CA . GLU A 1 88 ? 29.415 17.096 -8.924 1.00 0.00 306 GLU A CA 8
ATOM 13610 C C . GLU A 1 88 ? 28.433 18.198 -9.379 1.00 0.00 306 GLU A C 8
ATOM 13611 O O . GLU A 1 88 ? 28.178 19.139 -8.622 1.00 0.00 306 GLU A O 8
ATOM 13623 N N . ILE A 1 89 ? 27.802 18.042 -10.554 1.00 0.00 307 ILE A N 8
ATOM 13624 C CA . ILE A 1 89 ? 26.604 18.781 -10.989 1.00 0.00 307 ILE A CA 8
ATOM 13625 C C . ILE A 1 89 ? 25.535 18.718 -9.913 1.00 0.00 307 ILE A C 8
ATOM 13626 O O . ILE A 1 89 ? 25.076 19.747 -9.414 1.00 0.00 307 ILE A O 8
ATOM 13642 N N . ALA A 1 90 ? 25.166 17.497 -9.538 1.00 0.00 308 ALA A N 8
ATOM 13643 C CA . ALA A 1 90 ? 24.139 17.271 -8.549 1.00 0.00 308 ALA A CA 8
ATOM 13644 C C . ALA A 1 90 ? 24.631 17.713 -7.164 1.00 0.00 308 ALA A C 8
ATOM 13645 O O . ALA A 1 90 ? 23.923 18.468 -6.520 1.00 0.00 308 ALA A O 8
ATOM 13652 N N . GLU A 1 91 ? 25.860 17.398 -6.739 1.00 0.00 309 GLU A N 8
ATOM 13653 C CA . GLU A 1 91 ? 26.406 17.830 -5.439 1.00 0.00 309 GLU A CA 8
ATOM 13654 C C . GLU A 1 91 ? 26.210 19.325 -5.153 1.00 0.00 309 GLU A C 8
ATOM 13655 O O . GLU A 1 91 ? 25.645 19.688 -4.117 1.00 0.00 309 GLU A O 8
ATOM 13667 N N . LYS A 1 92 ? 26.635 20.202 -6.069 1.00 0.00 310 LYS A N 8
ATOM 13668 C CA . LYS A 1 92 ? 26.560 21.651 -5.840 1.00 0.00 310 LYS A CA 8
ATOM 13669 C C . LYS A 1 92 ? 25.205 22.261 -6.190 1.00 0.00 310 LYS A C 8
ATOM 13670 O O . LYS A 1 92 ? 24.867 23.301 -5.626 1.00 0.00 310 LYS A O 8
ATOM 13689 N N . LEU A 1 93 ? 24.375 21.601 -7.003 1.00 0.00 311 LEU A N 8
ATOM 13690 C CA . LEU A 1 93 ? 22.959 21.966 -7.081 1.00 0.00 311 LEU A CA 8
ATOM 13691 C C . LEU A 1 93 ? 22.208 21.605 -5.785 1.00 0.00 311 LEU A C 8
ATOM 13692 O O . LEU A 1 93 ? 21.474 22.427 -5.251 1.00 0.00 311 LEU A O 8
ATOM 13708 N N . ASN A 1 94 ? 22.449 20.413 -5.228 1.00 0.00 312 ASN A N 8
ATOM 13709 C CA . ASN A 1 94 ? 21.897 19.939 -3.961 1.00 0.00 312 ASN A CA 8
ATOM 13710 C C . ASN A 1 94 ? 22.291 20.855 -2.786 1.00 0.00 312 ASN A C 8
ATOM 13711 O O . ASN A 1 94 ? 21.487 21.074 -1.884 1.00 0.00 312 ASN A O 8
ATOM 13722 N N . ASP A 1 95 ? 23.497 21.435 -2.825 1.00 0.00 313 ASP A N 8
ATOM 13723 C CA . ASP A 1 95 ? 24.007 22.427 -1.864 1.00 0.00 313 ASP A CA 8
ATOM 13724 C C . ASP A 1 95 ? 23.161 23.726 -1.776 1.00 0.00 313 ASP A C 8
ATOM 13725 O O . ASP A 1 95 ? 23.229 24.438 -0.772 1.00 0.00 313 ASP A O 8
ATOM 13734 N N . LEU A 1 96 ? 22.304 24.015 -2.772 1.00 0.00 314 LEU A N 8
ATOM 13735 C CA . LEU A 1 96 ? 21.221 25.011 -2.676 1.00 0.00 314 LEU A CA 8
ATOM 13736 C C . LEU A 1 96 ? 20.245 24.730 -1.507 1.00 0.00 314 LEU A C 8
ATOM 13737 O O . LEU A 1 96 ? 19.684 25.649 -0.913 1.00 0.00 314 LEU A O 8
ATOM 13753 N N . GLY A 1 97 ? 20.003 23.445 -1.224 1.00 0.00 315 GLY A N 8
ATOM 13754 C CA . GLY A 1 97 ? 18.997 22.943 -0.284 1.00 0.00 315 GLY A CA 8
ATOM 13755 C C . GLY A 1 97 ? 17.897 22.100 -0.949 1.00 0.00 315 GLY A C 8
ATOM 13756 O O . GLY A 1 97 ? 17.193 21.367 -0.262 1.00 0.00 315 GLY A O 8
ATOM 13760 N N . TYR A 1 98 ? 17.762 22.157 -2.284 1.00 0.00 316 TYR A N 8
ATOM 13761 C CA . TYR A 1 98 ? 16.894 21.310 -3.096 1.00 0.00 316 TYR A CA 8
ATOM 13762 C C . TYR A 1 98 ? 17.783 20.358 -3.932 1.00 0.00 316 TYR A C 8
ATOM 13763 O O . TYR A 1 98 ? 18.531 20.822 -4.795 1.00 0.00 316 TYR A O 8
ATOM 13781 N N . PRO A 1 99 ? 17.749 19.033 -3.678 1.00 0.00 317 PRO A N 8
ATOM 13782 C CA . PRO A 1 99 ? 18.500 18.046 -4.451 1.00 0.00 317 PRO A CA 8
ATOM 13783 C C . PRO A 1 99 ? 17.948 17.899 -5.878 1.00 0.00 317 PRO A C 8
ATOM 13784 O O . PRO A 1 99 ? 16.759 17.614 -6.037 1.00 0.00 317 PRO A O 8
ATOM 13795 N N . VAL A 1 100 ? 18.768 18.114 -6.923 1.00 0.00 318 VAL A N 8
ATOM 13796 C CA . VAL A 1 100 ? 18.280 18.313 -8.280 1.00 0.00 318 VAL A CA 8
ATOM 13797 C C . VAL A 1 100 ? 17.286 17.274 -8.803 1.00 0.00 318 VAL A C 8
ATOM 13798 O O . VAL A 1 100 ? 17.522 16.065 -8.768 1.00 0.00 318 VAL A O 8
ATOM 13811 N N . GLY A 1 101 ? 16.186 17.786 -9.363 1.00 0.00 319 GLY A N 8
ATOM 13812 C CA . GLY A 1 101 ? 15.333 17.058 -10.293 1.00 0.00 319 GLY A CA 8
ATOM 13813 C C . GLY A 1 101 ? 14.095 16.399 -9.681 1.00 0.00 319 GLY A C 8
ATOM 13814 O O . GLY A 1 101 ? 13.270 15.883 -10.437 1.00 0.00 319 GLY A O 8
ATOM 13818 N N . THR A 1 102 ? 13.951 16.410 -8.350 1.00 0.00 320 THR A N 8
ATOM 13819 C CA . THR A 1 102 ? 12.735 15.933 -7.663 1.00 0.00 320 THR A CA 8
ATOM 13820 C C . THR A 1 102 ? 11.504 16.817 -7.951 1.00 0.00 320 THR A C 8
ATOM 13821 O O . THR A 1 102 ? 11.625 17.940 -8.446 1.00 0.00 320 THR A O 8
ATOM 13832 N N . GLU A 1 103 ? 10.302 16.308 -7.661 1.00 0.00 321 GLU A N 8
ATOM 13833 C CA . GLU A 1 103 ? 9.027 16.793 -8.228 1.00 0.00 321 GLU A CA 8
ATOM 13834 C C . GLU A 1 103 ? 7.857 16.845 -7.219 1.00 0.00 321 GLU A C 8
ATOM 13835 O O . GLU A 1 103 ? 6.685 16.790 -7.601 1.00 0.00 321 GLU A O 8
ATOM 13847 N N . LEU A 1 104 ? 8.162 16.947 -5.921 1.00 0.00 322 LEU A N 8
ATOM 13848 C CA . LEU A 1 104 ? 7.173 16.968 -4.835 1.00 0.00 322 LEU A CA 8
ATOM 13849 C C . LEU A 1 104 ? 6.190 18.163 -4.847 1.00 0.00 322 LEU A C 8
ATOM 13850 O O . LEU A 1 104 ? 5.015 17.971 -4.521 1.00 0.00 322 LEU A O 8
ATOM 13866 N N . SER A 1 105 ? 6.640 19.357 -5.262 1.00 0.00 323 SER A N 8
ATOM 13867 C CA . SER A 1 105 ? 5.874 20.627 -5.252 1.00 0.00 323 SER A CA 8
ATOM 13868 C C . SER A 1 105 ? 6.461 21.647 -6.257 1.00 0.00 323 SER A C 8
ATOM 13869 O O . SER A 1 105 ? 6.892 22.734 -5.859 1.00 0.00 323 SER A O 8
ATOM 13877 N N . PRO A 1 106 ? 6.591 21.301 -7.555 1.00 0.00 324 PRO A N 8
ATOM 13878 C CA . PRO A 1 106 ? 7.483 21.994 -8.487 1.00 0.00 324 PRO A CA 8
ATOM 13879 C C . PRO A 1 106 ? 6.896 23.254 -9.140 1.00 0.00 324 PRO A C 8
ATOM 13880 O O . PRO A 1 106 ? 7.541 23.822 -10.017 1.00 0.00 324 PRO A O 8
ATOM 13891 N N . GLU A 1 107 ? 5.707 23.724 -8.749 1.00 0.00 325 GLU A N 8
ATOM 13892 C CA . GLU A 1 107 ? 5.029 24.884 -9.365 1.00 0.00 325 GLU A CA 8
ATOM 13893 C C . GLU A 1 107 ? 5.889 26.165 -9.408 1.00 0.00 325 GLU A C 8
ATOM 13894 O O . GLU A 1 107 ? 5.693 27.017 -10.277 1.00 0.00 325 GLU A O 8
ATOM 13906 N N . GLN A 1 108 ? 6.893 26.279 -8.528 1.00 0.00 326 GLN A N 8
ATOM 13907 C CA . GLN A 1 108 ? 7.904 27.344 -8.555 1.00 0.00 326 GLN A CA 8
ATOM 13908 C C . GLN A 1 108 ? 8.739 27.374 -9.852 1.00 0.00 326 GLN A C 8
ATOM 13909 O O . GLN A 1 108 ? 9.206 28.449 -10.232 1.00 0.00 326 GLN A O 8
ATOM 13923 N N . ARG A 1 109 ? 8.920 26.249 -10.571 1.00 0.00 327 ARG A N 8
ATOM 13924 C CA . ARG A 1 109 ? 9.612 26.232 -11.882 1.00 0.00 327 ARG A CA 8
ATOM 13925 C C . ARG A 1 109 ? 8.933 27.130 -12.927 1.00 0.00 327 ARG A C 8
ATOM 13926 O O . ARG A 1 109 ? 9.625 27.804 -13.686 1.00 0.00 327 ARG A O 8
ATOM 13947 N N . GLU A 1 110 ? 7.603 27.198 -12.933 1.00 0.00 328 GLU A N 8
ATOM 13948 C CA . GLU A 1 110 ? 6.846 28.048 -13.868 1.00 0.00 328 GLU A CA 8
ATOM 13949 C C . GLU A 1 110 ? 7.104 29.547 -13.626 1.00 0.00 328 GLU A C 8
ATOM 13950 O O . GLU A 1 110 ? 7.240 30.317 -14.580 1.00 0.00 328 GLU A O 8
ATOM 13962 N N . SER A 1 111 ? 7.234 29.954 -12.356 1.00 0.00 329 SER A N 8
ATOM 13963 C CA . SER A 1 111 ? 7.637 31.316 -11.972 1.00 0.00 329 SER A CA 8
ATOM 13964 C C . SER A 1 111 ? 9.103 31.593 -12.330 1.00 0.00 329 SER A C 8
ATOM 13965 O O . SER A 1 111 ? 9.415 32.620 -12.943 1.00 0.00 329 SER A O 8
ATOM 13973 N N . LEU A 1 112 ? 10.008 30.649 -12.025 1.00 0.00 330 LEU A N 8
ATOM 13974 C CA . LEU A 1 112 ? 11.429 30.734 -12.323 1.00 0.00 330 LEU A CA 8
ATOM 13975 C C . LEU A 1 112 ? 11.718 30.935 -13.810 1.00 0.00 330 LEU A C 8
ATOM 13976 O O . LEU A 1 112 ? 12.526 31.794 -14.142 1.00 0.00 330 LEU A O 8
ATOM 13992 N N . LYS A 1 113 ? 11.073 30.178 -14.711 1.00 0.00 331 LYS A N 8
ATOM 13993 C CA . LYS A 1 113 ? 11.302 30.251 -16.159 1.00 0.00 331 LYS A CA 8
ATOM 13994 C C . LYS A 1 113 ? 11.223 31.674 -16.710 1.00 0.00 331 LYS A C 8
ATOM 13995 O O . LYS A 1 113 ? 12.173 32.135 -17.335 1.00 0.00 331 LYS A O 8
ATOM 14014 N N . LYS A 1 114 ? 10.148 32.409 -16.412 1.00 0.00 332 LYS A N 8
ATOM 14015 C CA . LYS A 1 114 ? 9.923 33.780 -16.877 1.00 0.00 332 LYS A CA 8
ATOM 14016 C C . LYS A 1 114 ? 10.926 34.791 -16.307 1.00 0.00 332 LYS A C 8
ATOM 14017 O O . LYS A 1 114 ? 11.326 35.709 -17.022 1.00 0.00 332 LYS A O 8
ATOM 14036 N N . ARG A 1 115 ? 11.396 34.593 -15.067 1.00 0.00 333 ARG A N 8
ATOM 14037 C CA . ARG A 1 115 ? 12.540 35.332 -14.501 1.00 0.00 333 ARG A CA 8
ATOM 14038 C C . ARG A 1 115 ? 13.847 34.969 -15.215 1.00 0.00 333 ARG A C 8
ATOM 14039 O O . ARG A 1 115 ? 14.633 35.857 -15.534 1.00 0.00 333 ARG A O 8
ATOM 14060 N N . LEU A 1 116 ? 14.075 33.688 -15.514 1.00 0.00 334 LEU A N 8
ATOM 14061 C CA . LEU A 1 116 ? 15.299 33.217 -16.150 1.00 0.00 334 LEU A CA 8
ATOM 14062 C C . LEU A 1 116 ? 15.503 33.756 -17.574 1.00 0.00 334 LEU A C 8
ATOM 14063 O O . LEU A 1 116 ? 16.612 34.139 -17.941 1.00 0.00 334 LEU A O 8
ATOM 14079 N N . GLU A 1 117 ? 14.421 33.866 -18.345 1.00 0.00 335 GLU A N 8
ATOM 14080 C CA . GLU A 1 117 ? 14.425 34.521 -19.670 1.00 0.00 335 GLU A CA 8
ATOM 14081 C C . GLU A 1 117 ? 14.905 35.993 -19.648 1.00 0.00 335 GLU A C 8
ATOM 14082 O O . GLU A 1 117 ? 15.210 36.553 -20.704 1.00 0.00 335 GLU A O 8
ATOM 14094 N N . LYS A 1 118 ? 15.000 36.617 -18.462 1.00 0.00 336 LYS A N 8
ATOM 14095 C CA . LYS A 1 118 ? 15.410 38.007 -18.243 1.00 0.00 336 LYS A CA 8
ATOM 14096 C C . LYS A 1 118 ? 16.746 38.171 -17.496 1.00 0.00 336 LYS A C 8
ATOM 14097 O O . LYS A 1 118 ? 17.146 39.306 -17.235 1.00 0.00 336 LYS A O 8
ATOM 14116 N N . LEU A 1 119 ? 17.470 37.080 -17.204 1.00 0.00 337 LEU A N 8
ATOM 14117 C CA . LEU A 1 119 ? 18.894 37.161 -16.822 1.00 0.00 337 LEU A CA 8
ATOM 14118 C C . LEU A 1 119 ? 19.702 37.886 -17.918 1.00 0.00 337 LEU A C 8
ATOM 14119 O O . LEU A 1 119 ? 20.433 38.837 -17.641 1.00 0.00 337 LEU A O 8
ATOM 14135 N N . GLU A 1 120 ? 19.486 37.470 -19.169 1.00 0.00 338 GLU A N 8
ATOM 14136 C CA . GLU A 1 120 ? 19.807 38.214 -20.394 1.00 0.00 338 GLU A CA 8
ATOM 14137 C C . GLU A 1 120 ? 18.916 37.717 -21.553 1.00 0.00 338 GLU A C 8
ATOM 14138 O O . GLU A 1 120 ? 18.504 36.556 -21.568 1.00 0.00 338 GLU A O 8
ATOM 14150 N N . ASP A 1 121 ? 18.622 38.584 -22.530 1.00 0.00 339 ASP A N 8
ATOM 14151 C CA . ASP A 1 121 ? 17.845 38.292 -23.749 1.00 0.00 339 ASP A CA 8
ATOM 14152 C C . ASP A 1 121 ? 18.620 37.394 -24.749 1.00 0.00 339 ASP A C 8
ATOM 14153 O O . ASP A 1 121 ? 18.970 37.805 -25.861 1.00 0.00 339 ASP A O 8
ATOM 14162 N N . LYS A 1 122 ? 18.940 36.169 -24.317 1.00 0.00 340 LYS A N 8
ATOM 14163 C CA . LYS A 1 122 ? 19.879 35.221 -24.942 1.00 0.00 340 LYS A CA 8
ATOM 14164 C C . LYS A 1 122 ? 19.421 33.764 -24.744 1.00 0.00 340 LYS A C 8
ATOM 14165 O O . LYS A 1 122 ? 18.798 33.437 -23.732 1.00 0.00 340 LYS A O 8
ATOM 14184 N N . GLY A 1 123 ? 19.775 32.883 -25.682 1.00 0.00 341 GLY A N 8
ATOM 14185 C CA . GLY A 1 123 ? 19.527 31.434 -25.601 1.00 0.00 341 GLY A CA 8
ATOM 14186 C C . GLY A 1 123 ? 20.104 30.632 -26.777 1.00 0.00 341 GLY A C 8
ATOM 14187 O O . GLY A 1 123 ? 20.592 31.199 -27.758 1.00 0.00 341 GLY A O 8
ATOM 14191 N N . GLY A 1 124 ? 20.046 29.301 -26.671 1.00 0.00 342 GLY A N 8
ATOM 14192 C CA . GLY A 1 124 ? 20.503 28.348 -27.695 1.00 0.00 342 GLY A CA 8
ATOM 14193 C C . GLY A 1 124 ? 20.416 26.884 -27.241 1.00 0.00 342 GLY A C 8
ATOM 14194 O O . GLY A 1 124 ? 20.225 26.607 -26.054 1.00 0.00 342 GLY A O 8
ATOM 14198 N N . ASN A 1 125 ? 20.549 25.945 -28.185 1.00 0.00 343 ASN A N 8
ATOM 14199 C CA . ASN A 1 125 ? 20.398 24.495 -27.956 1.00 0.00 343 ASN A CA 8
ATOM 14200 C C . ASN A 1 125 ? 21.324 23.614 -28.838 1.00 0.00 343 ASN A C 8
ATOM 14201 O O . ASN A 1 125 ? 21.125 22.396 -28.926 1.00 0.00 343 ASN A O 8
ATOM 14212 N N . ASP A 1 126 ? 22.325 24.218 -29.491 1.00 0.00 344 ASP A N 8
ATOM 14213 C CA . ASP A 1 126 ? 23.289 23.576 -30.407 1.00 0.00 344 ASP A CA 8
ATOM 14214 C C . ASP A 1 126 ? 24.678 24.254 -30.407 1.00 0.00 344 ASP A C 8
ATOM 14215 O O . ASP A 1 126 ? 24.763 25.482 -30.166 1.00 0.00 344 ASP A O 8
ATOM 14225 N N . LEU A 1 13 ? 1.550 40.211 -17.328 1.00 0.00 231 LEU A N 9
ATOM 14226 C CA . LEU A 1 13 ? 1.530 39.125 -18.351 1.00 0.00 231 LEU A CA 9
ATOM 14227 C C . LEU A 1 13 ? 2.383 39.516 -19.569 1.00 0.00 231 LEU A C 9
ATOM 14228 O O . LEU A 1 13 ? 1.954 40.324 -20.396 1.00 0.00 231 LEU A O 9
ATOM 14244 N N . GLY A 1 14 ? 3.591 38.951 -19.685 1.00 0.00 232 GLY A N 9
ATOM 14245 C CA . GLY A 1 14 ? 4.495 39.141 -20.832 1.00 0.00 232 GLY A CA 9
ATOM 14246 C C . GLY A 1 14 ? 5.949 38.739 -20.546 1.00 0.00 232 GLY A C 9
ATOM 14247 O O . GLY A 1 14 ? 6.343 38.573 -19.389 1.00 0.00 232 GLY A O 9
ATOM 14251 N N . VAL A 1 15 ? 6.751 38.599 -21.608 1.00 0.00 233 VAL A N 9
ATOM 14252 C CA . VAL A 1 15 ? 8.195 38.273 -21.569 1.00 0.00 233 VAL A CA 9
ATOM 14253 C C . VAL A 1 15 ? 8.922 39.035 -22.689 1.00 0.00 233 VAL A C 9
ATOM 14254 O O . VAL A 1 15 ? 8.399 39.170 -23.797 1.00 0.00 233 VAL A O 9
ATOM 14267 N N . PHE A 1 16 ? 10.138 39.510 -22.402 1.00 0.00 234 PHE A N 9
ATOM 14268 C CA . PHE A 1 16 ? 10.988 40.297 -23.311 1.00 0.00 234 PHE A CA 9
ATOM 14269 C C . PHE A 1 16 ? 12.472 39.884 -23.183 1.00 0.00 234 PHE A C 9
ATOM 14270 O O . PHE A 1 16 ? 12.829 39.095 -22.306 1.00 0.00 234 PHE A O 9
ATOM 14287 N N . GLY A 1 17 ? 13.335 40.405 -24.066 1.00 0.00 235 GLY A N 9
ATOM 14288 C CA . GLY A 1 17 ? 14.766 40.064 -24.123 1.00 0.00 235 GLY A CA 9
ATOM 14289 C C . GLY A 1 17 ? 15.573 40.964 -25.067 1.00 0.00 235 GLY A C 9
ATOM 14290 O O . GLY A 1 17 ? 16.404 40.478 -25.835 1.00 0.00 235 GLY A O 9
ATOM 14294 N N . GLU A 1 18 ? 15.300 42.274 -25.065 1.00 0.00 236 GLU A N 9
ATOM 14295 C CA . GLU A 1 18 ? 15.845 43.250 -26.032 1.00 0.00 236 GLU A CA 9
ATOM 14296 C C . GLU A 1 18 ? 17.280 43.751 -25.725 1.00 0.00 236 GLU A C 9
ATOM 14297 O O . GLU A 1 18 ? 17.727 44.754 -26.293 1.00 0.00 236 GLU A O 9
ATOM 14309 N N . ARG A 1 19 ? 18.010 43.069 -24.829 1.00 0.00 237 ARG A N 9
ATOM 14310 C CA . ARG A 1 19 ? 19.339 43.454 -24.308 1.00 0.00 237 ARG A CA 9
ATOM 14311 C C . ARG A 1 19 ? 20.321 42.261 -24.293 1.00 0.00 237 ARG A C 9
ATOM 14312 O O . ARG A 1 19 ? 19.867 41.114 -24.298 1.00 0.00 237 ARG A O 9
ATOM 14333 N N . PRO A 1 20 ? 21.652 42.493 -24.252 1.00 0.00 238 PRO A N 9
ATOM 14334 C CA . PRO A 1 20 ? 22.642 41.426 -24.065 1.00 0.00 238 PRO A CA 9
ATOM 14335 C C . PRO A 1 20 ? 22.575 40.810 -22.651 1.00 0.00 238 PRO A C 9
ATOM 14336 O O . PRO A 1 20 ? 22.109 41.445 -21.703 1.00 0.00 238 PRO A O 9
ATOM 14347 N N . ILE A 1 21 ? 23.057 39.569 -22.514 1.00 0.00 239 ILE A N 9
ATOM 14348 C CA . ILE A 1 21 ? 23.010 38.781 -21.265 1.00 0.00 239 ILE A CA 9
ATOM 14349 C C . ILE A 1 21 ? 23.727 39.442 -20.067 1.00 0.00 239 ILE A C 9
ATOM 14350 O O . ILE A 1 21 ? 24.702 40.181 -20.232 1.00 0.00 239 ILE A O 9
ATOM 14366 N N . ALA A 1 22 ? 23.255 39.132 -18.853 1.00 0.00 240 ALA A N 9
ATOM 14367 C CA . ALA A 1 22 ? 23.797 39.616 -17.576 1.00 0.00 240 ALA A CA 9
ATOM 14368 C C . ALA A 1 22 ? 23.411 38.701 -16.390 1.00 0.00 240 ALA A C 9
ATOM 14369 O O . ALA A 1 22 ? 22.560 37.816 -16.518 1.00 0.00 240 ALA A O 9
ATOM 14376 N N . ASN A 1 23 ? 24.008 38.954 -15.219 1.00 0.00 241 ASN A N 9
ATOM 14377 C CA . ASN A 1 23 ? 23.706 38.300 -13.937 1.00 0.00 241 ASN A CA 9
ATOM 14378 C C . ASN A 1 23 ? 23.851 39.282 -12.752 1.00 0.00 241 ASN A C 9
ATOM 14379 O O . ASN A 1 23 ? 24.488 40.330 -12.874 1.00 0.00 241 ASN A O 9
ATOM 14390 N N . THR A 1 24 ? 23.265 38.936 -11.598 1.00 0.00 242 THR A N 9
ATOM 14391 C CA . THR A 1 24 ? 23.256 39.760 -10.369 1.00 0.00 242 THR A CA 9
ATOM 14392 C C . THR A 1 24 ? 23.028 38.893 -9.112 1.00 0.00 242 THR A C 9
ATOM 14393 O O . THR A 1 24 ? 22.998 37.663 -9.204 1.00 0.00 242 THR A O 9
ATOM 14404 N N . GLU A 1 25 ? 22.879 39.507 -7.934 1.00 0.00 243 GLU A N 9
ATOM 14405 C CA . GLU A 1 25 ? 22.680 38.839 -6.636 1.00 0.00 243 GLU A CA 9
ATOM 14406 C C . GLU A 1 25 ? 21.638 39.567 -5.760 1.00 0.00 243 GLU A C 9
ATOM 14407 O O . GLU A 1 25 ? 21.538 40.798 -5.773 1.00 0.00 243 GLU A O 9
ATOM 14419 N N . TYR A 1 26 ? 20.899 38.790 -4.959 1.00 0.00 244 TYR A N 9
ATOM 14420 C CA . TYR A 1 26 ? 19.844 39.230 -4.029 1.00 0.00 244 TYR A CA 9
ATOM 14421 C C . TYR A 1 26 ? 19.808 38.327 -2.771 1.00 0.00 244 TYR A C 9
ATOM 14422 O O . TYR A 1 26 ? 20.639 37.427 -2.617 1.00 0.00 244 TYR A O 9
ATOM 14440 N N . SER A 1 27 ? 18.827 38.533 -1.881 1.00 0.00 245 SER A N 9
ATOM 14441 C CA . SER A 1 27 ? 18.585 37.706 -0.682 1.00 0.00 245 SER A CA 9
ATOM 14442 C C . SER A 1 27 ? 17.082 37.485 -0.418 1.00 0.00 245 SER A C 9
ATOM 14443 O O . SER A 1 27 ? 16.226 38.043 -1.111 1.00 0.00 245 SER A O 9
ATOM 14451 N N . GLY A 1 28 ? 16.758 36.664 0.584 1.00 0.00 246 GLY A N 9
ATOM 14452 C CA . GLY A 1 28 ? 15.399 36.313 1.007 1.00 0.00 246 GLY A CA 9
ATOM 14453 C C . GLY A 1 28 ? 15.376 35.863 2.473 1.00 0.00 246 GLY A C 9
ATOM 14454 O O . GLY A 1 28 ? 15.965 34.839 2.825 1.00 0.00 246 GLY A O 9
ATOM 14458 N N . ASP A 1 29 ? 14.745 36.662 3.339 1.00 0.00 247 ASP A N 9
ATOM 14459 C CA . ASP A 1 29 ? 14.779 36.484 4.801 1.00 0.00 247 ASP A CA 9
ATOM 14460 C C . ASP A 1 29 ? 13.616 35.637 5.363 1.00 0.00 247 ASP A C 9
ATOM 14461 O O . ASP A 1 29 ? 13.668 35.207 6.520 1.00 0.00 247 ASP A O 9
ATOM 14470 N N . TYR A 1 30 ? 12.558 35.407 4.577 1.00 0.00 248 TYR A N 9
ATOM 14471 C CA . TYR A 1 30 ? 11.297 34.817 5.047 1.00 0.00 248 TYR A CA 9
ATOM 14472 C C . TYR A 1 30 ? 11.401 33.330 5.435 1.00 0.00 248 TYR A C 9
ATOM 14473 O O . TYR A 1 30 ? 10.702 32.888 6.354 1.00 0.00 248 TYR A O 9
ATOM 14491 N N . ALA A 1 31 ? 12.271 32.560 4.771 1.00 0.00 249 ALA A N 9
ATOM 14492 C CA . ALA A 1 31 ? 12.560 31.153 5.053 1.00 0.00 249 ALA A CA 9
ATOM 14493 C C . ALA A 1 31 ? 13.900 30.768 4.410 1.00 0.00 249 ALA A C 9
ATOM 14494 O O . ALA A 1 31 ? 14.253 31.275 3.345 1.00 0.00 249 ALA A O 9
ATOM 14501 N N . GLN A 1 32 ? 14.646 29.834 5.010 1.00 0.00 250 GLN A N 9
ATOM 14502 C CA . GLN A 1 32 ? 15.965 29.440 4.491 1.00 0.00 250 GLN A CA 9
ATOM 14503 C C . GLN A 1 32 ? 15.895 28.767 3.099 1.00 0.00 250 GLN A C 9
ATOM 14504 O O . GLN A 1 32 ? 16.849 28.838 2.323 1.00 0.00 250 GLN A O 9
ATOM 14518 N N . ARG A 1 33 ? 14.736 28.180 2.749 1.00 0.00 251 ARG A N 9
ATOM 14519 C CA . ARG A 1 33 ? 14.418 27.628 1.413 1.00 0.00 251 ARG A CA 9
ATOM 14520 C C . ARG A 1 33 ? 14.300 28.680 0.293 1.00 0.00 251 ARG A C 9
ATOM 14521 O O . ARG A 1 33 ? 14.122 28.319 -0.871 1.00 0.00 251 ARG A O 9
ATOM 14542 N N . ASP A 1 34 ? 14.429 29.973 0.608 1.00 0.00 252 ASP A N 9
ATOM 14543 C CA . ASP A 1 34 ? 14.528 31.064 -0.376 1.00 0.00 252 ASP A CA 9
ATOM 14544 C C . ASP A 1 34 ? 15.831 31.036 -1.212 1.00 0.00 252 ASP A C 9
ATOM 14545 O O . ASP A 1 34 ? 16.034 31.911 -2.051 1.00 0.00 252 ASP A O 9
ATOM 14554 N N . ASP A 1 35 ? 16.717 30.042 -1.048 1.00 0.00 253 ASP A N 9
ATOM 14555 C CA . ASP A 1 35 ? 17.935 29.858 -1.858 1.00 0.00 253 ASP A CA 9
ATOM 14556 C C . ASP A 1 35 ? 17.714 29.840 -3.389 1.00 0.00 253 ASP A C 9
ATOM 14557 O O . ASP A 1 35 ? 18.644 30.125 -4.150 1.00 0.00 253 ASP A O 9
ATOM 14566 N N . ALA A 1 36 ? 16.478 29.616 -3.863 1.00 0.00 254 ALA A N 9
ATOM 14567 C CA . ALA A 1 36 ? 16.095 29.832 -5.260 1.00 0.00 254 ALA A CA 9
ATOM 14568 C C . ALA A 1 36 ? 16.239 31.305 -5.749 1.00 0.00 254 ALA A C 9
ATOM 14569 O O . ALA A 1 36 ? 16.074 31.581 -6.940 1.00 0.00 254 ALA A O 9
ATOM 14576 N N . LYS A 1 37 ? 16.593 32.256 -4.872 1.00 0.00 255 LYS A N 9
ATOM 14577 C CA . LYS A 1 37 ? 16.994 33.633 -5.228 1.00 0.00 255 LYS A CA 9
ATOM 14578 C C . LYS A 1 37 ? 18.348 33.715 -5.963 1.00 0.00 255 LYS A C 9
ATOM 14579 O O . LYS A 1 37 ? 18.558 34.625 -6.760 1.00 0.00 255 LYS A O 9
ATOM 14598 N N . ASP A 1 38 ? 19.254 32.758 -5.733 1.00 0.00 256 ASP A N 9
ATOM 14599 C CA . ASP A 1 38 ? 20.619 32.707 -6.308 1.00 0.00 256 ASP A CA 9
ATOM 14600 C C . ASP A 1 38 ? 20.692 32.142 -7.741 1.00 0.00 256 ASP A C 9
ATOM 14601 O O . ASP A 1 38 ? 21.773 31.981 -8.306 1.00 0.00 256 ASP A O 9
ATOM 14610 N N . LEU A 1 39 ? 19.551 31.814 -8.349 1.00 0.00 257 LEU A N 9
ATOM 14611 C CA . LEU A 1 39 ? 19.507 30.989 -9.558 1.00 0.00 257 LEU A CA 9
ATOM 14612 C C . LEU A 1 39 ? 19.927 31.689 -10.857 1.00 0.00 257 LEU A C 9
ATOM 14613 O O . LEU A 1 39 ? 20.300 31.018 -11.814 1.00 0.00 257 LEU A O 9
ATOM 14629 N N . SER A 1 40 ? 19.965 33.016 -10.903 1.00 0.00 258 SER A N 9
ATOM 14630 C CA . SER A 1 40 ? 20.566 33.762 -12.009 1.00 0.00 258 SER A CA 9
ATOM 14631 C C . SER A 1 40 ? 22.095 33.729 -12.046 1.00 0.00 258 SER A C 9
ATOM 14632 O O . SER A 1 40 ? 22.701 34.332 -12.932 1.00 0.00 258 SER A O 9
ATOM 14640 N N . ALA A 1 41 ? 22.736 33.012 -11.118 1.00 0.00 259 ALA A N 9
ATOM 14641 C CA . ALA A 1 41 ? 24.154 32.751 -11.162 1.00 0.00 259 ALA A CA 9
ATOM 14642 C C . ALA A 1 41 ? 24.496 31.864 -12.357 1.00 0.00 259 ALA A C 9
ATOM 14643 O O . ALA A 1 41 ? 23.751 30.965 -12.750 1.00 0.00 259 ALA A O 9
ATOM 14650 N N . LYS A 1 42 ? 25.683 32.087 -12.901 1.00 0.00 260 LYS A N 9
ATOM 14651 C CA . LYS A 1 42 ? 26.379 31.135 -13.776 1.00 0.00 260 LYS A CA 9
ATOM 14652 C C . LYS A 1 42 ? 26.605 29.821 -13.028 1.00 0.00 260 LYS A C 9
ATOM 14653 O O . LYS A 1 42 ? 26.965 29.837 -11.859 1.00 0.00 260 LYS A O 9
ATOM 14672 N N . ILE A 1 43 ? 26.483 28.681 -13.703 1.00 0.00 261 ILE A N 9
ATOM 14673 C CA . ILE A 1 43 ? 26.852 27.361 -13.167 1.00 0.00 261 ILE A CA 9
ATOM 14674 C C . ILE A 1 43 ? 28.346 27.285 -12.805 1.00 0.00 261 ILE A C 9
ATOM 14675 O O . ILE A 1 43 ? 28.747 26.622 -11.852 1.00 0.00 261 ILE A O 9
ATOM 14691 N N . GLU A 1 44 ? 29.146 28.072 -13.521 1.00 0.00 262 GLU A N 9
ATOM 14692 C CA . GLU A 1 44 ? 30.544 28.419 -13.215 1.00 0.00 262 GLU A CA 9
ATOM 14693 C C . GLU A 1 44 ? 30.772 28.971 -11.780 1.00 0.00 262 GLU A C 9
ATOM 14694 O O . GLU A 1 44 ? 31.920 29.085 -11.346 1.00 0.00 262 GLU A O 9
ATOM 14706 N N . SER A 1 45 ? 29.717 29.300 -11.009 1.00 0.00 263 SER A N 9
ATOM 14707 C CA . SER A 1 45 ? 29.855 29.828 -9.637 1.00 0.00 263 SER A CA 9
ATOM 14708 C C . SER A 1 45 ? 30.229 28.748 -8.612 1.00 0.00 263 SER A C 9
ATOM 14709 O O . SER A 1 45 ? 30.566 29.061 -7.466 1.00 0.00 263 SER A O 9
ATOM 14717 N N . MET A 1 46 ? 30.171 27.477 -9.021 1.00 0.00 264 MET A N 9
ATOM 14718 C CA . MET A 1 46 ? 30.263 26.299 -8.169 1.00 0.00 264 MET A CA 9
ATOM 14719 C C . MET A 1 46 ? 31.547 25.518 -8.503 1.00 0.00 264 MET A C 9
ATOM 14720 O O . MET A 1 46 ? 32.080 25.624 -9.610 1.00 0.00 264 MET A O 9
ATOM 14734 N N . ASN A 1 47 ? 32.042 24.714 -7.557 1.00 0.00 265 ASN A N 9
ATOM 14735 C CA . ASN A 1 47 ? 33.360 24.042 -7.610 1.00 0.00 265 ASN A CA 9
ATOM 14736 C C . ASN A 1 47 ? 33.417 22.814 -8.563 1.00 0.00 265 ASN A C 9
ATOM 14737 O O . ASN A 1 47 ? 34.047 21.798 -8.261 1.00 0.00 265 ASN A O 9
ATOM 14748 N N . LEU A 1 48 ? 32.720 22.886 -9.700 1.00 0.00 266 LEU A N 9
ATOM 14749 C CA . LEU A 1 48 ? 32.657 21.851 -10.735 1.00 0.00 266 LEU A CA 9
ATOM 14750 C C . LEU A 1 48 ? 33.942 21.759 -11.576 1.00 0.00 266 LEU A C 9
ATOM 14751 O O . LEU A 1 48 ? 34.628 22.756 -11.821 1.00 0.00 266 LEU A O 9
ATOM 14767 N N . SER A 1 49 ? 34.198 20.564 -12.108 1.00 0.00 267 SER A N 9
ATOM 14768 C CA . SER A 1 49 ? 35.041 20.336 -13.290 1.00 0.00 267 SER A CA 9
ATOM 14769 C C . SER A 1 49 ? 34.454 21.032 -14.529 1.00 0.00 267 SER A C 9
ATOM 14770 O O . SER A 1 49 ? 33.234 21.161 -14.664 1.00 0.00 267 SER A O 9
ATOM 14778 N N . ALA A 1 50 ? 35.302 21.443 -15.476 1.00 0.00 268 ALA A N 9
ATOM 14779 C CA . ALA A 1 50 ? 34.847 22.064 -16.722 1.00 0.00 268 ALA A CA 9
ATOM 14780 C C . ALA A 1 50 ? 33.961 21.146 -17.581 1.00 0.00 268 ALA A C 9
ATOM 14781 O O . ALA A 1 50 ? 33.092 21.649 -18.287 1.00 0.00 268 ALA A O 9
ATOM 14788 N N . ARG A 1 51 ? 34.114 19.813 -17.505 1.00 0.00 269 ARG A N 9
ATOM 14789 C CA . ARG A 1 51 ? 33.292 18.850 -18.277 1.00 0.00 269 ARG A CA 9
ATOM 14790 C C . ARG A 1 51 ? 31.794 18.966 -17.970 1.00 0.00 269 ARG A C 9
ATOM 14791 O O . ARG A 1 51 ? 30.972 18.927 -18.883 1.00 0.00 269 ARG A O 9
ATOM 14812 N N . CYS A 1 52 ? 31.454 19.236 -16.710 1.00 0.00 270 CYS A N 9
ATOM 14813 C CA . CYS A 1 52 ? 30.107 19.597 -16.252 1.00 0.00 270 CYS A CA 9
ATOM 14814 C C . CYS A 1 52 ? 29.570 20.821 -17.002 1.00 0.00 270 CYS A C 9
ATOM 14815 O O . CYS A 1 52 ? 28.495 20.770 -17.595 1.00 0.00 270 CYS A O 9
ATOM 14823 N N . PHE A 1 53 ? 30.349 21.906 -17.039 1.00 0.00 271 PHE A N 9
ATOM 14824 C CA . PHE A 1 53 ? 29.943 23.132 -17.725 1.00 0.00 271 PHE A CA 9
ATOM 14825 C C . PHE A 1 53 ? 29.885 22.956 -19.252 1.00 0.00 271 PHE A C 9
ATOM 14826 O O . PHE A 1 53 ? 29.007 23.505 -19.908 1.00 0.00 271 PHE A O 9
ATOM 14843 N N . ASN A 1 54 ? 30.775 22.134 -19.815 1.00 0.00 272 ASN A N 9
ATOM 14844 C CA . ASN A 1 54 ? 30.857 21.835 -21.246 1.00 0.00 272 ASN A CA 9
ATOM 14845 C C . ASN A 1 54 ? 29.609 21.079 -21.715 1.00 0.00 272 ASN A C 9
ATOM 14846 O O . ASN A 1 54 ? 29.090 21.355 -22.793 1.00 0.00 272 ASN A O 9
ATOM 14857 N N . CYS A 1 55 ? 29.087 20.172 -20.881 1.00 0.00 273 CYS A N 9
ATOM 14858 C CA . CYS A 1 55 ? 27.791 19.547 -21.113 1.00 0.00 273 CYS A CA 9
ATOM 14859 C C . CYS A 1 55 ? 26.657 20.587 -21.104 1.00 0.00 273 CYS A C 9
ATOM 14860 O O . CYS A 1 55 ? 25.947 20.753 -22.096 1.00 0.00 273 CYS A O 9
ATOM 14868 N N . LEU A 1 56 ? 26.517 21.305 -19.983 1.00 0.00 274 LEU A N 9
ATOM 14869 C CA . LEU A 1 56 ? 25.434 22.261 -19.704 1.00 0.00 274 LEU A CA 9
ATOM 14870 C C . LEU A 1 56 ? 25.368 23.384 -20.764 1.00 0.00 274 LEU A C 9
ATOM 14871 O O . LEU A 1 56 ? 24.296 23.689 -21.281 1.00 0.00 274 LEU A O 9
ATOM 14887 N N . ASP A 1 57 ? 26.508 23.901 -21.215 1.00 0.00 275 ASP A N 9
ATOM 14888 C CA . ASP A 1 57 ? 26.592 24.903 -22.283 1.00 0.00 275 ASP A CA 9
ATOM 14889 C C . ASP A 1 57 ? 26.180 24.406 -23.693 1.00 0.00 275 ASP A C 9
ATOM 14890 O O . ASP A 1 57 ? 25.715 25.219 -24.495 1.00 0.00 275 ASP A O 9
ATOM 14899 N N . LYS A 1 58 ? 26.297 23.105 -24.024 1.00 0.00 276 LYS A N 9
ATOM 14900 C CA . LYS A 1 58 ? 26.002 22.586 -25.381 1.00 0.00 276 LYS A CA 9
ATOM 14901 C C . LYS A 1 58 ? 24.499 22.461 -25.648 1.00 0.00 276 LYS A C 9
ATOM 14902 O O . LYS A 1 58 ? 24.021 22.769 -26.740 1.00 0.00 276 LYS A O 9
ATOM 14921 N N . ILE A 1 59 ? 23.760 22.044 -24.620 1.00 0.00 277 ILE A N 9
ATOM 14922 C CA . ILE A 1 59 ? 22.288 22.042 -24.550 1.00 0.00 277 ILE A CA 9
ATOM 14923 C C . ILE A 1 59 ? 21.713 23.444 -24.324 1.00 0.00 277 ILE A C 9
ATOM 14924 O O . ILE A 1 59 ? 20.560 23.713 -24.667 1.00 0.00 277 ILE A O 9
ATOM 14940 N N . GLY A 1 60 ? 22.530 24.336 -23.759 1.00 0.00 278 GLY A N 9
ATOM 14941 C CA . GLY A 1 60 ? 22.236 25.763 -23.601 1.00 0.00 278 GLY A CA 9
ATOM 14942 C C . GLY A 1 60 ? 21.823 26.175 -22.182 1.00 0.00 278 GLY A C 9
ATOM 14943 O O . GLY A 1 60 ? 21.407 27.313 -21.975 1.00 0.00 278 GLY A O 9
ATOM 14947 N N . ILE A 1 61 ? 21.939 25.265 -21.208 1.00 0.00 279 ILE A N 9
ATOM 14948 C CA . ILE A 1 61 ? 21.797 25.533 -19.774 1.00 0.00 279 ILE A CA 9
ATOM 14949 C C . ILE A 1 61 ? 23.061 26.270 -19.284 1.00 0.00 279 ILE A C 9
ATOM 14950 O O . ILE A 1 61 ? 24.086 25.654 -19.000 1.00 0.00 279 ILE A O 9
ATOM 14966 N N . LYS A 1 62 ? 23.022 27.606 -19.232 1.00 0.00 280 LYS A N 9
ATOM 14967 C CA . LYS A 1 62 ? 24.164 28.488 -18.899 1.00 0.00 280 LYS A CA 9
ATOM 14968 C C . LYS A 1 62 ? 24.131 29.016 -17.462 1.00 0.00 280 LYS A C 9
ATOM 14969 O O . LYS A 1 62 ? 25.146 29.500 -16.959 1.00 0.00 280 LYS A O 9
ATOM 14988 N N . TYR A 1 63 ? 22.995 28.868 -16.778 1.00 0.00 281 TYR A N 9
ATOM 14989 C CA . TYR A 1 63 ? 22.784 29.345 -15.404 1.00 0.00 281 TYR A CA 9
ATOM 14990 C C . TYR A 1 63 ? 22.195 28.291 -14.472 1.00 0.00 281 TYR A C 9
ATOM 14991 O O . TYR A 1 63 ? 21.579 27.315 -14.895 1.00 0.00 281 TYR A O 9
ATOM 15009 N N . VAL A 1 64 ? 22.376 28.513 -13.169 1.00 0.00 282 VAL A N 9
ATOM 15010 C CA . VAL A 1 64 ? 21.903 27.617 -12.109 1.00 0.00 282 VAL A CA 9
ATOM 15011 C C . VAL A 1 64 ? 20.386 27.437 -12.190 1.00 0.00 282 VAL A C 9
ATOM 15012 O O . VAL A 1 64 ? 19.911 26.328 -11.999 1.00 0.00 282 VAL A O 9
ATOM 15025 N N . GLY A 1 65 ? 19.634 28.479 -12.558 1.00 0.00 283 GLY A N 9
ATOM 15026 C CA . GLY A 1 65 ? 18.183 28.467 -12.767 1.00 0.00 283 GLY A CA 9
ATOM 15027 C C . GLY A 1 65 ? 17.746 27.398 -13.751 1.00 0.00 283 GLY A C 9
ATOM 15028 O O . GLY A 1 65 ? 16.810 26.652 -13.487 1.00 0.00 283 GLY A O 9
ATOM 15032 N N . GLU A 1 66 ? 18.489 27.244 -14.840 1.00 0.00 284 GLU A N 9
ATOM 15033 C CA . GLU A 1 66 ? 18.191 26.236 -15.865 1.00 0.00 284 GLU A CA 9
ATOM 15034 C C . GLU A 1 66 ? 18.749 24.840 -15.551 1.00 0.00 284 GLU A C 9
ATOM 15035 O O . GLU A 1 66 ? 18.106 23.871 -15.946 1.00 0.00 284 GLU A O 9
ATOM 15047 N N . LEU A 1 67 ? 19.823 24.680 -14.754 1.00 0.00 285 LEU A N 9
ATOM 15048 C CA . LEU A 1 67 ? 20.119 23.363 -14.149 1.00 0.00 285 LEU A CA 9
ATOM 15049 C C . LEU A 1 67 ? 18.973 23.007 -13.166 1.00 0.00 285 LEU A C 9
ATOM 15050 O O . LEU A 1 67 ? 18.436 21.907 -13.212 1.00 0.00 285 LEU A O 9
ATOM 15066 N N . VAL A 1 68 ? 18.517 23.940 -12.316 1.00 0.00 286 VAL A N 9
ATOM 15067 C CA . VAL A 1 68 ? 17.407 23.741 -11.383 1.00 0.00 286 VAL A CA 9
ATOM 15068 C C . VAL A 1 68 ? 16.115 23.344 -12.130 1.00 0.00 286 VAL A C 9
ATOM 15069 O O . VAL A 1 68 ? 15.396 22.456 -11.669 1.00 0.00 286 VAL A O 9
ATOM 15082 N N . LEU A 1 69 ? 15.839 23.947 -13.294 1.00 0.00 287 LEU A N 9
ATOM 15083 C CA . LEU A 1 69 ? 14.723 23.587 -14.182 1.00 0.00 287 LEU A CA 9
ATOM 15084 C C . LEU A 1 69 ? 14.928 22.268 -14.933 1.00 0.00 287 LEU A C 9
ATOM 15085 O O . LEU A 1 69 ? 13.932 21.601 -15.217 1.00 0.00 287 LEU A O 9
ATOM 15101 N N . MET A 1 70 ? 16.168 21.827 -15.148 1.00 0.00 288 MET A N 9
ATOM 15102 C CA . MET A 1 70 ? 16.527 20.459 -15.501 1.00 0.00 288 MET A CA 9
ATOM 15103 C C . MET A 1 70 ? 16.122 19.438 -14.418 1.00 0.00 288 MET A C 9
ATOM 15104 O O . MET A 1 70 ? 16.924 18.960 -13.613 1.00 0.00 288 MET A O 9
ATOM 15118 N N . SER A 1 71 ? 14.832 19.098 -14.408 1.00 0.00 289 SER A N 9
ATOM 15119 C CA . SER A 1 71 ? 14.293 17.902 -13.738 1.00 0.00 289 SER A CA 9
ATOM 15120 C C . SER A 1 71 ? 15.127 16.655 -14.070 1.00 0.00 289 SER A C 9
ATOM 15121 O O . SER A 1 71 ? 15.741 16.574 -15.134 1.00 0.00 289 SER A O 9
ATOM 15129 N N . GLU A 1 72 ? 15.191 15.685 -13.151 1.00 0.00 290 GLU A N 9
ATOM 15130 C CA . GLU A 1 72 ? 16.160 14.572 -13.218 1.00 0.00 290 GLU A CA 9
ATOM 15131 C C . GLU A 1 72 ? 16.144 13.822 -14.569 1.00 0.00 290 GLU A C 9
ATOM 15132 O O . GLU A 1 72 ? 17.199 13.472 -15.089 1.00 0.00 290 GLU A O 9
ATOM 15144 N N . GLU A 1 73 ? 14.963 13.634 -15.172 1.00 0.00 291 GLU A N 9
ATOM 15145 C CA . GLU A 1 73 ? 14.783 12.959 -16.468 1.00 0.00 291 GLU A CA 9
ATOM 15146 C C . GLU A 1 73 ? 15.375 13.751 -17.657 1.00 0.00 291 GLU A C 9
ATOM 15147 O O . GLU A 1 73 ? 16.002 13.160 -18.539 1.00 0.00 291 GLU A O 9
ATOM 15159 N N . GLU A 1 74 ? 15.259 15.088 -17.661 1.00 0.00 292 GLU A N 9
ATOM 15160 C CA . GLU A 1 74 ? 16.016 15.965 -18.574 1.00 0.00 292 GLU A CA 9
ATOM 15161 C C . GLU A 1 74 ? 17.511 15.813 -18.324 1.00 0.00 292 GLU A C 9
ATOM 15162 O O . GLU A 1 74 ? 18.288 15.622 -19.256 1.00 0.00 292 GLU A O 9
ATOM 15174 N N . LEU A 1 75 ? 17.913 15.870 -17.055 1.00 0.00 293 LEU A N 9
ATOM 15175 C CA . LEU A 1 75 ? 19.295 15.809 -16.610 1.00 0.00 293 LEU A CA 9
ATOM 15176 C C . LEU A 1 75 ? 20.039 14.541 -17.062 1.00 0.00 293 LEU A C 9
ATOM 15177 O O . LEU A 1 75 ? 21.134 14.637 -17.614 1.00 0.00 293 LEU A O 9
ATOM 15193 N N . LYS A 1 76 ? 19.427 13.364 -16.897 1.00 0.00 294 LYS A N 9
ATOM 15194 C CA . LYS A 1 76 ? 19.886 12.074 -17.460 1.00 0.00 294 LYS A CA 9
ATOM 15195 C C . LYS A 1 76 ? 19.915 12.041 -19.002 1.00 0.00 294 LYS A C 9
ATOM 15196 O O . LYS A 1 76 ? 20.459 11.100 -19.582 1.00 0.00 294 LYS A O 9
ATOM 15215 N N . GLY A 1 77 ? 19.338 13.045 -19.661 1.00 0.00 295 GLY A N 9
ATOM 15216 C CA . GLY A 1 77 ? 19.046 13.084 -21.094 1.00 0.00 295 GLY A CA 9
ATOM 15217 C C . GLY A 1 77 ? 19.991 13.932 -21.957 1.00 0.00 295 GLY A C 9
ATOM 15218 O O . GLY A 1 77 ? 19.837 13.899 -23.181 1.00 0.00 295 GLY A O 9
ATOM 15222 N N . VAL A 1 78 ? 20.977 14.660 -21.399 1.00 0.00 296 VAL A N 9
ATOM 15223 C CA . VAL A 1 78 ? 22.081 15.215 -22.213 1.00 0.00 296 VAL A CA 9
ATOM 15224 C C . VAL A 1 78 ? 22.847 14.111 -22.976 1.00 0.00 296 VAL A C 9
ATOM 15225 O O . VAL A 1 78 ? 22.799 12.932 -22.611 1.00 0.00 296 VAL A O 9
ATOM 15238 N N . LYS A 1 79 ? 23.625 14.494 -23.998 1.00 0.00 297 LYS A N 9
ATOM 15239 C CA . LYS A 1 79 ? 24.324 13.541 -24.892 1.00 0.00 297 LYS A CA 9
ATOM 15240 C C . LYS A 1 79 ? 25.735 13.122 -24.448 1.00 0.00 297 LYS A C 9
ATOM 15241 O O . LYS A 1 79 ? 26.205 12.055 -24.839 1.00 0.00 297 LYS A O 9
ATOM 15260 N N . ASN A 1 80 ? 26.393 13.916 -23.599 1.00 0.00 298 ASN A N 9
ATOM 15261 C CA . ASN A 1 80 ? 27.797 13.721 -23.191 1.00 0.00 298 ASN A CA 9
ATOM 15262 C C . ASN A 1 80 ? 27.974 13.797 -21.664 1.00 0.00 298 ASN A C 9
ATOM 15263 O O . ASN A 1 80 ? 28.975 14.328 -21.180 1.00 0.00 298 ASN A O 9
ATOM 15274 N N . MET A 1 81 ? 26.970 13.327 -20.904 1.00 0.00 299 MET A N 9
ATOM 15275 C CA . MET A 1 81 ? 26.853 13.628 -19.467 1.00 0.00 299 MET A CA 9
ATOM 15276 C C . MET A 1 81 ? 28.105 13.275 -18.647 1.00 0.00 299 MET A C 9
ATOM 15277 O O . MET A 1 81 ? 28.652 14.129 -17.952 1.00 0.00 299 MET A O 9
ATOM 15291 N N . GLY A 1 82 ? 28.570 12.026 -18.766 1.00 0.00 300 GLY A N 9
ATOM 15292 C CA . GLY A 1 82 ? 29.538 11.393 -17.850 1.00 0.00 300 GLY A CA 9
ATOM 15293 C C . GLY A 1 82 ? 29.014 11.197 -16.411 1.00 0.00 300 GLY A C 9
ATOM 15294 O O . GLY A 1 82 ? 28.526 12.132 -15.772 1.00 0.00 300 GLY A O 9
ATOM 15298 N N . LYS A 1 83 ? 29.133 9.976 -15.867 1.00 0.00 301 LYS A N 9
ATOM 15299 C CA . LYS A 1 83 ? 28.602 9.601 -14.536 1.00 0.00 301 LYS A CA 9
ATOM 15300 C C . LYS A 1 83 ? 29.195 10.436 -13.390 1.00 0.00 301 LYS A C 9
ATOM 15301 O O . LYS A 1 83 ? 28.452 10.964 -12.564 1.00 0.00 301 LYS A O 9
ATOM 15320 N N . LYS A 1 84 ? 30.524 10.600 -13.372 1.00 0.00 302 LYS A N 9
ATOM 15321 C CA . LYS A 1 84 ? 31.251 11.430 -12.388 1.00 0.00 302 LYS A CA 9
ATOM 15322 C C . LYS A 1 84 ? 30.794 12.893 -12.436 1.00 0.00 302 LYS A C 9
ATOM 15323 O O . LYS A 1 84 ? 30.458 13.471 -11.404 1.00 0.00 302 LYS A O 9
ATOM 15342 N N . SER A 1 85 ? 30.724 13.456 -13.643 1.00 0.00 303 SER A N 9
ATOM 15343 C CA . SER A 1 85 ? 30.318 14.844 -13.895 1.00 0.00 303 SER A CA 9
ATOM 15344 C C . SER A 1 85 ? 28.882 15.133 -13.441 1.00 0.00 303 SER A C 9
ATOM 15345 O O . SER A 1 85 ? 28.651 16.136 -12.773 1.00 0.00 303 SER A O 9
ATOM 15353 N N . TYR A 1 86 ? 27.923 14.242 -13.724 1.00 0.00 304 TYR A N 9
ATOM 15354 C CA . TYR A 1 86 ? 26.540 14.348 -13.232 1.00 0.00 304 TYR A CA 9
ATOM 15355 C C . TYR A 1 86 ? 26.452 14.329 -11.696 1.00 0.00 304 TYR A C 9
ATOM 15356 O O . TYR A 1 86 ? 25.679 15.084 -11.108 1.00 0.00 304 TYR A O 9
ATOM 15374 N N . ASP A 1 87 ? 27.235 13.467 -11.036 1.00 0.00 305 ASP A N 9
ATOM 15375 C CA . ASP A 1 87 ? 27.234 13.345 -9.576 1.00 0.00 305 ASP A CA 9
ATOM 15376 C C . ASP A 1 87 ? 27.694 14.644 -8.889 1.00 0.00 305 ASP A C 9
ATOM 15377 O O . ASP A 1 87 ? 27.027 15.121 -7.970 1.00 0.00 305 ASP A O 9
ATOM 15386 N N . GLU A 1 88 ? 28.776 15.271 -9.365 1.00 0.00 306 GLU A N 9
ATOM 15387 C CA . GLU A 1 88 ? 29.200 16.580 -8.866 1.00 0.00 306 GLU A CA 9
ATOM 15388 C C . GLU A 1 88 ? 28.282 17.730 -9.319 1.00 0.00 306 GLU A C 9
ATOM 15389 O O . GLU A 1 88 ? 28.032 18.625 -8.517 1.00 0.00 306 GLU A O 9
ATOM 15401 N N . ILE A 1 89 ? 27.696 17.683 -10.527 1.00 0.00 307 ILE A N 9
ATOM 15402 C CA . ILE A 1 89 ? 26.591 18.560 -10.969 1.00 0.00 307 ILE A CA 9
ATOM 15403 C C . ILE A 1 89 ? 25.496 18.597 -9.911 1.00 0.00 307 ILE A C 9
ATOM 15404 O O . ILE A 1 89 ? 25.127 19.659 -9.410 1.00 0.00 307 ILE A O 9
ATOM 15420 N N . ALA A 1 90 ? 25.021 17.416 -9.543 1.00 0.00 308 ALA A N 9
ATOM 15421 C CA . ALA A 1 90 ? 23.933 17.238 -8.602 1.00 0.00 308 ALA A CA 9
ATOM 15422 C C . ALA A 1 90 ? 24.323 17.632 -7.166 1.00 0.00 308 ALA A C 9
ATOM 15423 O O . ALA A 1 90 ? 23.509 18.235 -6.468 1.00 0.00 308 ALA A O 9
ATOM 15430 N N . GLU A 1 91 ? 25.565 17.385 -6.738 1.00 0.00 309 GLU A N 9
ATOM 15431 C CA . GLU A 1 91 ? 26.061 17.774 -5.410 1.00 0.00 309 GLU A CA 9
ATOM 15432 C C . GLU A 1 91 ? 26.320 19.287 -5.273 1.00 0.00 309 GLU A C 9
ATOM 15433 O O . GLU A 1 91 ? 25.963 19.883 -4.259 1.00 0.00 309 GLU A O 9
ATOM 15445 N N . LYS A 1 92 ? 26.892 19.966 -6.278 1.00 0.00 310 LYS A N 9
ATOM 15446 C CA . LYS A 1 92 ? 27.016 21.431 -6.264 1.00 0.00 310 LYS A CA 9
ATOM 15447 C C . LYS A 1 92 ? 25.652 22.119 -6.370 1.00 0.00 310 LYS A C 9
ATOM 15448 O O . LYS A 1 92 ? 25.430 23.108 -5.675 1.00 0.00 310 LYS A O 9
ATOM 15467 N N . LEU A 1 93 ? 24.707 21.567 -7.137 1.00 0.00 311 LEU A N 9
ATOM 15468 C CA . LEU A 1 93 ? 23.318 22.027 -7.097 1.00 0.00 311 LEU A CA 9
ATOM 15469 C C . LEU A 1 93 ? 22.674 21.817 -5.704 1.00 0.00 311 LEU A C 9
ATOM 15470 O O . LEU A 1 93 ? 22.033 22.726 -5.184 1.00 0.00 311 LEU A O 9
ATOM 15486 N N . ASN A 1 94 ? 22.933 20.671 -5.052 1.00 0.00 312 ASN A N 9
ATOM 15487 C CA . ASN A 1 94 ? 22.543 20.398 -3.659 1.00 0.00 312 ASN A CA 9
ATOM 15488 C C . ASN A 1 94 ? 23.122 21.408 -2.651 1.00 0.00 312 ASN A C 9
ATOM 15489 O O . ASN A 1 94 ? 22.427 21.790 -1.712 1.00 0.00 312 ASN A O 9
ATOM 15500 N N . ASP A 1 95 ? 24.361 21.878 -2.843 1.00 0.00 313 ASP A N 9
ATOM 15501 C CA . ASP A 1 95 ? 25.012 22.850 -1.950 1.00 0.00 313 ASP A CA 9
ATOM 15502 C C . ASP A 1 95 ? 24.245 24.186 -1.809 1.00 0.00 313 ASP A C 9
ATOM 15503 O O . ASP A 1 95 ? 24.313 24.817 -0.750 1.00 0.00 313 ASP A O 9
ATOM 15512 N N . LEU A 1 96 ? 23.463 24.592 -2.823 1.00 0.00 314 LEU A N 9
ATOM 15513 C CA . LEU A 1 96 ? 22.506 25.712 -2.691 1.00 0.00 314 LEU A CA 9
ATOM 15514 C C . LEU A 1 96 ? 21.423 25.464 -1.621 1.00 0.00 314 LEU A C 9
ATOM 15515 O O . LEU A 1 96 ? 21.030 26.394 -0.915 1.00 0.00 314 LEU A O 9
ATOM 15531 N N . GLY A 1 97 ? 20.936 24.223 -1.514 1.00 0.00 315 GLY A N 9
ATOM 15532 C CA . GLY A 1 97 ? 19.859 23.819 -0.605 1.00 0.00 315 GLY A CA 9
ATOM 15533 C C . GLY A 1 97 ? 18.940 22.710 -1.145 1.00 0.00 315 GLY A C 9
ATOM 15534 O O . GLY A 1 97 ? 18.214 22.098 -0.359 1.00 0.00 315 GLY A O 9
ATOM 15538 N N . TYR A 1 98 ? 18.960 22.429 -2.459 1.00 0.00 316 TYR A N 9
ATOM 15539 C CA . TYR A 1 98 ? 18.042 21.514 -3.136 1.00 0.00 316 TYR A CA 9
ATOM 15540 C C . TYR A 1 98 ? 18.832 20.536 -4.042 1.00 0.00 316 TYR A C 9
ATOM 15541 O O . TYR A 1 98 ? 19.453 20.972 -5.013 1.00 0.00 316 TYR A O 9
ATOM 15559 N N . PRO A 1 99 ? 18.850 19.219 -3.747 1.00 0.00 317 PRO A N 9
ATOM 15560 C CA . PRO A 1 99 ? 19.486 18.204 -4.591 1.00 0.00 317 PRO A CA 9
ATOM 15561 C C . PRO A 1 99 ? 18.707 18.029 -5.903 1.00 0.00 317 PRO A C 9
ATOM 15562 O O . PRO A 1 99 ? 17.516 17.709 -5.880 1.00 0.00 317 PRO A O 9
ATOM 15573 N N . VAL A 1 100 ? 19.362 18.272 -7.047 1.00 0.00 318 VAL A N 9
ATOM 15574 C CA . VAL A 1 100 ? 18.680 18.447 -8.331 1.00 0.00 318 VAL A CA 9
ATOM 15575 C C . VAL A 1 100 ? 17.696 17.337 -8.716 1.00 0.00 318 VAL A C 9
ATOM 15576 O O . VAL A 1 100 ? 17.992 16.145 -8.632 1.00 0.00 318 VAL A O 9
ATOM 15589 N N . GLY A 1 101 ? 16.535 17.764 -9.219 1.00 0.00 319 GLY A N 9
ATOM 15590 C CA . GLY A 1 101 ? 15.671 16.944 -10.062 1.00 0.00 319 GLY A CA 9
ATOM 15591 C C . GLY A 1 101 ? 14.514 16.241 -9.349 1.00 0.00 319 GLY A C 9
ATOM 15592 O O . GLY A 1 101 ? 13.688 15.631 -10.031 1.00 0.00 319 GLY A O 9
ATOM 15596 N N . THR A 1 102 ? 14.430 16.327 -8.017 1.00 0.00 320 THR A N 9
ATOM 15597 C CA . THR A 1 102 ? 13.297 15.775 -7.250 1.00 0.00 320 THR A CA 9
ATOM 15598 C C . THR A 1 102 ? 11.957 16.420 -7.656 1.00 0.00 320 THR A C 9
ATOM 15599 O O . THR A 1 102 ? 11.913 17.564 -8.118 1.00 0.00 320 THR A O 9
ATOM 15610 N N . GLU A 1 103 ? 10.854 15.687 -7.493 1.00 0.00 321 GLU A N 9
ATOM 15611 C CA . GLU A 1 103 ? 9.511 16.066 -7.948 1.00 0.00 321 GLU A CA 9
ATOM 15612 C C . GLU A 1 103 ? 8.468 15.702 -6.883 1.00 0.00 321 GLU A C 9
ATOM 15613 O O . GLU A 1 103 ? 8.260 14.530 -6.555 1.00 0.00 321 GLU A O 9
ATOM 15625 N N . LEU A 1 104 ? 7.833 16.742 -6.332 1.00 0.00 322 LEU A N 9
ATOM 15626 C CA . LEU A 1 104 ? 6.902 16.661 -5.209 1.00 0.00 322 LEU A CA 9
ATOM 15627 C C . LEU A 1 104 ? 5.624 17.453 -5.544 1.00 0.00 322 LEU A C 9
ATOM 15628 O O . LEU A 1 104 ? 4.570 16.863 -5.789 1.00 0.00 322 LEU A O 9
ATOM 15644 N N . SER A 1 105 ? 5.783 18.780 -5.639 1.00 0.00 323 SER A N 9
ATOM 15645 C CA . SER A 1 105 ? 4.754 19.777 -6.011 1.00 0.00 323 SER A CA 9
ATOM 15646 C C . SER A 1 105 ? 5.413 21.044 -6.605 1.00 0.00 323 SER A C 9
ATOM 15647 O O . SER A 1 105 ? 5.251 22.140 -6.063 1.00 0.00 323 SER A O 9
ATOM 15655 N N . PRO A 1 106 ? 6.244 20.924 -7.663 1.00 0.00 324 PRO A N 9
ATOM 15656 C CA . PRO A 1 106 ? 7.250 21.931 -8.038 1.00 0.00 324 PRO A CA 9
ATOM 15657 C C . PRO A 1 106 ? 6.705 23.126 -8.847 1.00 0.00 324 PRO A C 9
ATOM 15658 O O . PRO A 1 106 ? 7.418 23.722 -9.650 1.00 0.00 324 PRO A O 9
ATOM 15669 N N . GLU A 1 107 ? 5.436 23.484 -8.670 1.00 0.00 325 GLU A N 9
ATOM 15670 C CA . GLU A 1 107 ? 4.710 24.501 -9.459 1.00 0.00 325 GLU A CA 9
ATOM 15671 C C . GLU A 1 107 ? 5.392 25.884 -9.502 1.00 0.00 325 GLU A C 9
ATOM 15672 O O . GLU A 1 107 ? 5.254 26.614 -10.483 1.00 0.00 325 GLU A O 9
ATOM 15684 N N . GLN A 1 108 ? 6.185 26.229 -8.477 1.00 0.00 326 GLN A N 9
ATOM 15685 C CA . GLN A 1 108 ? 7.008 27.450 -8.432 1.00 0.00 326 GLN A CA 9
ATOM 15686 C C . GLN A 1 108 ? 8.045 27.538 -9.572 1.00 0.00 326 GLN A C 9
ATOM 15687 O O . GLN A 1 108 ? 8.485 28.637 -9.920 1.00 0.00 326 GLN A O 9
ATOM 15701 N N . ARG A 1 109 ? 8.427 26.409 -10.189 1.00 0.00 327 ARG A N 9
ATOM 15702 C CA . ARG A 1 109 ? 9.368 26.370 -11.326 1.00 0.00 327 ARG A CA 9
ATOM 15703 C C . ARG A 1 109 ? 8.848 27.103 -12.574 1.00 0.00 327 ARG A C 9
ATOM 15704 O O . ARG A 1 109 ? 9.638 27.620 -13.356 1.00 0.00 327 ARG A O 9
ATOM 15725 N N . GLU A 1 110 ? 7.530 27.222 -12.735 1.00 0.00 328 GLU A N 9
ATOM 15726 C CA . GLU A 1 110 ? 6.925 28.003 -13.826 1.00 0.00 328 GLU A CA 9
ATOM 15727 C C . GLU A 1 110 ? 7.296 29.493 -13.719 1.00 0.00 328 GLU A C 9
ATOM 15728 O O . GLU A 1 110 ? 7.697 30.106 -14.710 1.00 0.00 328 GLU A O 9
ATOM 15740 N N . SER A 1 111 ? 7.255 30.055 -12.505 1.00 0.00 329 SER A N 9
ATOM 15741 C CA . SER A 1 111 ? 7.702 31.421 -12.212 1.00 0.00 329 SER A CA 9
ATOM 15742 C C . SER A 1 111 ? 9.203 31.596 -12.463 1.00 0.00 329 SER A C 9
ATOM 15743 O O . SER A 1 111 ? 9.605 32.579 -13.087 1.00 0.00 329 SER A O 9
ATOM 15751 N N . LEU A 1 112 ? 10.041 30.624 -12.065 1.00 0.00 330 LEU A N 9
ATOM 15752 C CA . LEU A 1 112 ? 11.470 30.620 -12.350 1.00 0.00 330 LEU A CA 9
ATOM 15753 C C . LEU A 1 112 ? 11.773 30.677 -13.847 1.00 0.00 330 LEU A C 9
ATOM 15754 O O . LEU A 1 112 ? 12.665 31.417 -14.233 1.00 0.00 330 LEU A O 9
ATOM 15770 N N . LYS A 1 113 ? 11.055 29.934 -14.699 1.00 0.00 331 LYS A N 9
ATOM 15771 C CA . LYS A 1 113 ? 11.318 29.883 -16.141 1.00 0.00 331 LYS A CA 9
ATOM 15772 C C . LYS A 1 113 ? 11.066 31.245 -16.804 1.00 0.00 331 LYS A C 9
ATOM 15773 O O . LYS A 1 113 ? 11.879 31.689 -17.610 1.00 0.00 331 LYS A O 9
ATOM 15792 N N . LYS A 1 114 ? 10.011 31.966 -16.401 1.00 0.00 332 LYS A N 9
ATOM 15793 C CA . LYS A 1 114 ? 9.734 33.343 -16.825 1.00 0.00 332 LYS A CA 9
ATOM 15794 C C . LYS A 1 114 ? 10.779 34.331 -16.289 1.00 0.00 332 LYS A C 9
ATOM 15795 O O . LYS A 1 114 ? 11.317 35.134 -17.052 1.00 0.00 332 LYS A O 9
ATOM 15814 N N . ARG A 1 115 ? 11.136 34.223 -15.002 1.00 0.00 333 ARG A N 9
ATOM 15815 C CA . ARG A 1 115 ? 12.196 35.031 -14.363 1.00 0.00 333 ARG A CA 9
ATOM 15816 C C . ARG A 1 115 ? 13.567 34.821 -15.015 1.00 0.00 333 ARG A C 9
ATOM 15817 O O . ARG A 1 115 ? 14.310 35.780 -15.193 1.00 0.00 333 ARG A O 9
ATOM 15838 N N . LEU A 1 116 ? 13.874 33.590 -15.433 1.00 0.00 334 LEU A N 9
ATOM 15839 C CA . LEU A 1 116 ? 15.089 33.213 -16.150 1.00 0.00 334 LEU A CA 9
ATOM 15840 C C . LEU A 1 116 ? 15.209 33.922 -17.505 1.00 0.00 334 LEU A C 9
ATOM 15841 O O . LEU A 1 116 ? 16.255 34.488 -17.815 1.00 0.00 334 LEU A O 9
ATOM 15857 N N . GLU A 1 117 ? 14.130 33.953 -18.290 1.00 0.00 335 GLU A N 9
ATOM 15858 C CA . GLU A 1 117 ? 14.093 34.713 -19.552 1.00 0.00 335 GLU A CA 9
ATOM 15859 C C . GLU A 1 117 ? 14.283 36.227 -19.322 1.00 0.00 335 GLU A C 9
ATOM 15860 O O . GLU A 1 117 ? 14.992 36.891 -20.082 1.00 0.00 335 GLU A O 9
ATOM 15872 N N . LYS A 1 118 ? 13.730 36.768 -18.223 1.00 0.00 336 LYS A N 9
ATOM 15873 C CA . LYS A 1 118 ? 13.917 38.164 -17.790 1.00 0.00 336 LYS A CA 9
ATOM 15874 C C . LYS A 1 118 ? 15.327 38.510 -17.269 1.00 0.00 336 LYS A C 9
ATOM 15875 O O . LYS A 1 118 ? 15.628 39.698 -17.167 1.00 0.00 336 LYS A O 9
ATOM 15894 N N . LEU A 1 119 ? 16.213 37.543 -16.984 1.00 0.00 337 LEU A N 9
ATOM 15895 C CA . LEU A 1 119 ? 17.611 37.832 -16.599 1.00 0.00 337 LEU A CA 9
ATOM 15896 C C . LEU A 1 119 ? 18.367 38.580 -17.714 1.00 0.00 337 LEU A C 9
ATOM 15897 O O . LEU A 1 119 ? 19.015 39.595 -17.465 1.00 0.00 337 LEU A O 9
ATOM 15913 N N . GLU A 1 120 ? 18.231 38.101 -18.955 1.00 0.00 338 GLU A N 9
ATOM 15914 C CA . GLU A 1 120 ? 18.761 38.754 -20.163 1.00 0.00 338 GLU A CA 9
ATOM 15915 C C . GLU A 1 120 ? 18.185 40.169 -20.354 1.00 0.00 338 GLU A C 9
ATOM 15916 O O . GLU A 1 120 ? 18.925 41.123 -20.590 1.00 0.00 338 GLU A O 9
ATOM 15928 N N . ASP A 1 121 ? 16.869 40.331 -20.177 1.00 0.00 339 ASP A N 9
ATOM 15929 C CA . ASP A 1 121 ? 16.159 41.613 -20.318 1.00 0.00 339 ASP A CA 9
ATOM 15930 C C . ASP A 1 121 ? 16.583 42.697 -19.301 1.00 0.00 339 ASP A C 9
ATOM 15931 O O . ASP A 1 121 ? 16.296 43.880 -19.498 1.00 0.00 339 ASP A O 9
ATOM 15940 N N . LYS A 1 122 ? 17.295 42.307 -18.232 1.00 0.00 340 LYS A N 9
ATOM 15941 C CA . LYS A 1 122 ? 17.818 43.190 -17.172 1.00 0.00 340 LYS A CA 9
ATOM 15942 C C . LYS A 1 122 ? 19.314 43.536 -17.349 1.00 0.00 340 LYS A C 9
ATOM 15943 O O . LYS A 1 122 ? 19.898 44.226 -16.511 1.00 0.00 340 LYS A O 9
ATOM 15962 N N . GLY A 1 123 ? 19.930 43.105 -18.456 1.00 0.00 341 GLY A N 9
ATOM 15963 C CA . GLY A 1 123 ? 21.274 43.521 -18.883 1.00 0.00 341 GLY A CA 9
ATOM 15964 C C . GLY A 1 123 ? 21.338 44.949 -19.443 1.00 0.00 341 GLY A C 9
ATOM 15965 O O . GLY A 1 123 ? 20.465 45.779 -19.172 1.00 0.00 341 GLY A O 9
ATOM 15969 N N . GLY A 1 124 ? 22.370 45.248 -20.240 1.00 0.00 342 GLY A N 9
ATOM 15970 C CA . GLY A 1 124 ? 22.539 46.569 -20.876 1.00 0.00 342 GLY A CA 9
ATOM 15971 C C . GLY A 1 124 ? 23.698 46.675 -21.876 1.00 0.00 342 GLY A C 9
ATOM 15972 O O . GLY A 1 124 ? 23.529 47.264 -22.945 1.00 0.00 342 GLY A O 9
ATOM 15976 N N . ASN A 1 125 ? 24.847 46.057 -21.576 1.00 0.00 343 ASN A N 9
ATOM 15977 C CA . ASN A 1 125 ? 26.031 46.014 -22.447 1.00 0.00 343 ASN A CA 9
ATOM 15978 C C . ASN A 1 125 ? 26.709 44.627 -22.397 1.00 0.00 343 ASN A C 9
ATOM 15979 O O . ASN A 1 125 ? 26.702 43.956 -21.360 1.00 0.00 343 ASN A O 9
ATOM 15990 N N . ASP A 1 126 ? 27.294 44.206 -23.524 1.00 0.00 344 ASP A N 9
ATOM 15991 C CA . ASP A 1 126 ? 28.068 42.958 -23.671 1.00 0.00 344 ASP A CA 9
ATOM 15992 C C . ASP A 1 126 ? 29.405 42.949 -22.893 1.00 0.00 344 ASP A C 9
ATOM 15993 O O . ASP A 1 126 ? 29.794 41.866 -22.397 1.00 0.00 344 ASP A O 9
ATOM 16003 N N . LEU A 1 13 ? -33.156 20.186 -16.910 1.00 0.00 231 LEU A N 10
ATOM 16004 C CA . LEU A 1 13 ? -33.561 18.779 -17.211 1.00 0.00 231 LEU A CA 10
ATOM 16005 C C . LEU A 1 13 ? -32.669 17.778 -16.459 1.00 0.00 231 LEU A C 10
ATOM 16006 O O . LEU A 1 13 ? -33.109 17.229 -15.448 1.00 0.00 231 LEU A O 10
ATOM 16022 N N . GLY A 1 14 ? -31.431 17.532 -16.919 1.00 0.00 232 GLY A N 10
ATOM 16023 C CA . GLY A 1 14 ? -30.549 16.491 -16.350 1.00 0.00 232 GLY A CA 10
ATOM 16024 C C . GLY A 1 14 ? -29.049 16.668 -16.623 1.00 0.00 232 GLY A C 10
ATOM 16025 O O . GLY A 1 14 ? -28.320 15.676 -16.695 1.00 0.00 232 GLY A O 10
ATOM 16029 N N . VAL A 1 15 ? -28.573 17.909 -16.797 1.00 0.00 233 VAL A N 10
ATOM 16030 C CA . VAL A 1 15 ? -27.140 18.228 -16.963 1.00 0.00 233 VAL A CA 10
ATOM 16031 C C . VAL A 1 15 ? -26.390 17.948 -15.652 1.00 0.00 233 VAL A C 10
ATOM 16032 O O . VAL A 1 15 ? -26.643 18.599 -14.636 1.00 0.00 233 VAL A O 10
ATOM 16045 N N . PHE A 1 16 ? -25.473 16.975 -15.668 1.00 0.00 234 PHE A N 10
ATOM 16046 C CA . PHE A 1 16 ? -24.682 16.548 -14.505 1.00 0.00 234 PHE A CA 10
ATOM 16047 C C . PHE A 1 16 ? -23.344 15.899 -14.918 1.00 0.00 234 PHE A C 10
ATOM 16048 O O . PHE A 1 16 ? -23.235 15.288 -15.986 1.00 0.00 234 PHE A O 10
ATOM 16065 N N . GLY A 1 17 ? -22.339 16.000 -14.044 1.00 0.00 235 GLY A N 10
ATOM 16066 C CA . GLY A 1 17 ? -21.050 15.301 -14.145 1.00 0.00 235 GLY A CA 10
ATOM 16067 C C . GLY A 1 17 ? -20.020 15.809 -13.128 1.00 0.00 235 GLY A C 10
ATOM 16068 O O . GLY A 1 17 ? -20.114 16.939 -12.642 1.00 0.00 235 GLY A O 10
ATOM 16072 N N . GLU A 1 18 ? -19.022 14.979 -12.809 1.00 0.00 236 GLU A N 10
ATOM 16073 C CA . GLU A 1 18 ? -17.926 15.307 -11.881 1.00 0.00 236 GLU A CA 10
ATOM 16074 C C . GLU A 1 18 ? -16.677 14.439 -12.151 1.00 0.00 236 GLU A C 10
ATOM 16075 O O . GLU A 1 18 ? -16.792 13.305 -12.628 1.00 0.00 236 GLU A O 10
ATOM 16087 N N . ARG A 1 19 ? -15.485 14.965 -11.827 1.00 0.00 237 ARG A N 10
ATOM 16088 C CA . ARG A 1 19 ? -14.173 14.293 -11.968 1.00 0.00 237 ARG A CA 10
ATOM 16089 C C . ARG A 1 19 ? -13.229 14.651 -10.800 1.00 0.00 237 ARG A C 10
ATOM 16090 O O . ARG A 1 19 ? -13.347 15.750 -10.250 1.00 0.00 237 ARG A O 10
ATOM 16111 N N . PRO A 1 20 ? -12.274 13.772 -10.420 1.00 0.00 238 PRO A N 10
ATOM 16112 C CA . PRO A 1 20 ? -11.391 14.004 -9.269 1.00 0.00 238 PRO A CA 10
ATOM 16113 C C . PRO A 1 20 ? -10.299 15.063 -9.521 1.00 0.00 238 PRO A C 10
ATOM 16114 O O . PRO A 1 20 ? -9.944 15.796 -8.597 1.00 0.00 238 PRO A O 10
ATOM 16125 N N . ILE A 1 21 ? -9.793 15.160 -10.761 1.00 0.00 239 ILE A N 10
ATOM 16126 C CA . ILE A 1 21 ? -8.806 16.127 -11.285 1.00 0.00 239 ILE A CA 10
ATOM 16127 C C . ILE A 1 21 ? -7.628 16.505 -10.355 1.00 0.00 239 ILE A C 10
ATOM 16128 O O . ILE A 1 21 ? -7.145 17.642 -10.375 1.00 0.00 239 ILE A O 10
ATOM 16144 N N . ALA A 1 22 ? -7.131 15.552 -9.556 1.00 0.00 240 ALA A N 10
ATOM 16145 C CA . ALA A 1 22 ? -6.034 15.758 -8.604 1.00 0.00 240 ALA A CA 10
ATOM 16146 C C . ALA A 1 22 ? -5.136 14.513 -8.460 1.00 0.00 240 ALA A C 10
ATOM 16147 O O . ALA A 1 22 ? -5.623 13.395 -8.264 1.00 0.00 240 ALA A O 10
ATOM 16154 N N . ASN A 1 23 ? -3.817 14.729 -8.514 1.00 0.00 241 ASN A N 10
ATOM 16155 C CA . ASN A 1 23 ? -2.756 13.737 -8.295 1.00 0.00 241 ASN A CA 10
ATOM 16156 C C . ASN A 1 23 ? -1.539 14.418 -7.629 1.00 0.00 241 ASN A C 10
ATOM 16157 O O . ASN A 1 23 ? -1.269 15.598 -7.878 1.00 0.00 241 ASN A O 10
ATOM 16168 N N . THR A 1 24 ? -0.797 13.682 -6.796 1.00 0.00 242 THR A N 10
ATOM 16169 C CA . THR A 1 24 ? 0.299 14.202 -5.947 1.00 0.00 242 THR A CA 10
ATOM 16170 C C . THR A 1 24 ? 1.435 13.181 -5.766 1.00 0.00 242 THR A C 10
ATOM 16171 O O . THR A 1 24 ? 1.285 11.992 -6.061 1.00 0.00 242 THR A O 10
ATOM 16182 N N . GLU A 1 25 ? 2.585 13.645 -5.268 1.00 0.00 243 GLU A N 10
ATOM 16183 C CA . GLU A 1 25 ? 3.771 12.833 -4.956 1.00 0.00 243 GLU A CA 10
ATOM 16184 C C . GLU A 1 25 ? 4.506 13.395 -3.719 1.00 0.00 243 GLU A C 10
ATOM 16185 O O . GLU A 1 25 ? 4.420 14.589 -3.419 1.00 0.00 243 GLU A O 10
ATOM 16197 N N . TYR A 1 26 ? 5.236 12.527 -3.007 1.00 0.00 244 TYR A N 10
ATOM 16198 C CA . TYR A 1 26 ? 5.871 12.804 -1.707 1.00 0.00 244 TYR A CA 10
ATOM 16199 C C . TYR A 1 26 ? 7.260 12.135 -1.576 1.00 0.00 244 TYR A C 10
ATOM 16200 O O . TYR A 1 26 ? 7.693 11.780 -0.477 1.00 0.00 244 TYR A O 10
ATOM 16218 N N . SER A 1 27 ? 7.970 11.946 -2.696 1.00 0.00 245 SER A N 10
ATOM 16219 C CA . SER A 1 27 ? 9.309 11.325 -2.765 1.00 0.00 245 SER A CA 10
ATOM 16220 C C . SER A 1 27 ? 10.426 12.087 -2.019 1.00 0.00 245 SER A C 10
ATOM 16221 O O . SER A 1 27 ? 11.514 11.543 -1.808 1.00 0.00 245 SER A O 10
ATOM 16229 N N . GLY A 1 28 ? 10.161 13.322 -1.579 1.00 0.00 246 GLY A N 10
ATOM 16230 C CA . GLY A 1 28 ? 11.025 14.134 -0.719 1.00 0.00 246 GLY A CA 10
ATOM 16231 C C . GLY A 1 28 ? 10.295 15.363 -0.157 1.00 0.00 246 GLY A C 10
ATOM 16232 O O . GLY A 1 28 ? 9.121 15.593 -0.454 1.00 0.00 246 GLY A O 10
ATOM 16236 N N . ASP A 1 29 ? 10.990 16.151 0.667 1.00 0.00 247 ASP A N 10
ATOM 16237 C CA . ASP A 1 29 ? 10.485 17.433 1.185 1.00 0.00 247 ASP A CA 10
ATOM 16238 C C . ASP A 1 29 ? 10.391 18.514 0.087 1.00 0.00 247 ASP A C 10
ATOM 16239 O O . ASP A 1 29 ? 11.058 18.440 -0.949 1.00 0.00 247 ASP A O 10
ATOM 16248 N N . TYR A 1 30 ? 9.590 19.558 0.333 1.00 0.00 248 TYR A N 10
ATOM 16249 C CA . TYR A 1 30 ? 9.386 20.678 -0.603 1.00 0.00 248 TYR A CA 10
ATOM 16250 C C . TYR A 1 30 ? 10.624 21.585 -0.792 1.00 0.00 248 TYR A C 10
ATOM 16251 O O . TYR A 1 30 ? 10.666 22.369 -1.742 1.00 0.00 248 TYR A O 10
ATOM 16269 N N . ALA A 1 31 ? 11.618 21.485 0.106 1.00 0.00 249 ALA A N 10
ATOM 16270 C CA . ALA A 1 31 ? 12.826 22.317 0.175 1.00 0.00 249 ALA A CA 10
ATOM 16271 C C . ALA A 1 31 ? 12.442 23.793 0.393 1.00 0.00 249 ALA A C 10
ATOM 16272 O O . ALA A 1 31 ? 12.804 24.689 -0.375 1.00 0.00 249 ALA A O 10
ATOM 16279 N N . GLN A 1 32 ? 11.601 24.006 1.415 1.00 0.00 250 GLN A N 10
ATOM 16280 C CA . GLN A 1 32 ? 10.806 25.217 1.620 1.00 0.00 250 GLN A CA 10
ATOM 16281 C C . GLN A 1 32 ? 11.643 26.388 2.197 1.00 0.00 250 GLN A C 10
ATOM 16282 O O . GLN A 1 32 ? 11.456 26.809 3.341 1.00 0.00 250 GLN A O 10
ATOM 16296 N N . ARG A 1 33 ? 12.611 26.883 1.415 1.00 0.00 251 ARG A N 10
ATOM 16297 C CA . ARG A 1 33 ? 13.631 27.875 1.807 1.00 0.00 251 ARG A CA 10
ATOM 16298 C C . ARG A 1 33 ? 13.921 28.858 0.659 1.00 0.00 251 ARG A C 10
ATOM 16299 O O . ARG A 1 33 ? 13.736 28.536 -0.516 1.00 0.00 251 ARG A O 10
ATOM 16320 N N . ASP A 1 34 ? 14.366 30.070 1.001 1.00 0.00 252 ASP A N 10
ATOM 16321 C CA . ASP A 1 34 ? 14.554 31.201 0.075 1.00 0.00 252 ASP A CA 10
ATOM 16322 C C . ASP A 1 34 ? 15.706 31.053 -0.951 1.00 0.00 252 ASP A C 10
ATOM 16323 O O . ASP A 1 34 ? 15.844 31.898 -1.837 1.00 0.00 252 ASP A O 10
ATOM 16332 N N . ASP A 1 35 ? 16.526 29.998 -0.872 1.00 0.00 253 ASP A N 10
ATOM 16333 C CA . ASP A 1 35 ? 17.696 29.793 -1.737 1.00 0.00 253 ASP A CA 10
ATOM 16334 C C . ASP A 1 35 ? 17.410 29.744 -3.255 1.00 0.00 253 ASP A C 10
ATOM 16335 O O . ASP A 1 35 ? 18.315 30.000 -4.056 1.00 0.00 253 ASP A O 10
ATOM 16344 N N . ALA A 1 36 ? 16.159 29.521 -3.684 1.00 0.00 254 ALA A N 10
ATOM 16345 C CA . ALA A 1 36 ? 15.765 29.678 -5.088 1.00 0.00 254 ALA A CA 10
ATOM 16346 C C . ALA A 1 36 ? 15.855 31.144 -5.609 1.00 0.00 254 ALA A C 10
ATOM 16347 O O . ALA A 1 36 ? 15.659 31.393 -6.799 1.00 0.00 254 ALA A O 10
ATOM 16354 N N . LYS A 1 37 ? 16.203 32.122 -4.755 1.00 0.00 255 LYS A N 10
ATOM 16355 C CA . LYS A 1 37 ? 16.611 33.483 -5.159 1.00 0.00 255 LYS A CA 10
ATOM 16356 C C . LYS A 1 37 ? 17.972 33.525 -5.883 1.00 0.00 255 LYS A C 10
ATOM 16357 O O . LYS A 1 37 ? 18.178 34.376 -6.744 1.00 0.00 255 LYS A O 10
ATOM 16376 N N . ASP A 1 38 ? 18.884 32.589 -5.593 1.00 0.00 256 ASP A N 10
ATOM 16377 C CA . ASP A 1 38 ? 20.244 32.518 -6.174 1.00 0.00 256 ASP A CA 10
ATOM 16378 C C . ASP A 1 38 ? 20.308 31.885 -7.579 1.00 0.00 256 ASP A C 10
ATOM 16379 O O . ASP A 1 38 ? 21.383 31.681 -8.143 1.00 0.00 256 ASP A O 10
ATOM 16388 N N . LEU A 1 39 ? 19.157 31.577 -8.177 1.00 0.00 257 LEU A N 10
ATOM 16389 C CA . LEU A 1 39 ? 19.049 30.863 -9.453 1.00 0.00 257 LEU A CA 10
ATOM 16390 C C . LEU A 1 39 ? 19.468 31.667 -10.691 1.00 0.00 257 LEU A C 10
ATOM 16391 O O . LEU A 1 39 ? 19.722 31.086 -11.743 1.00 0.00 257 LEU A O 10
ATOM 16407 N N . SER A 1 40 ? 19.633 32.978 -10.562 1.00 0.00 258 SER A N 10
ATOM 16408 C CA . SER A 1 40 ? 20.259 33.849 -11.549 1.00 0.00 258 SER A CA 10
ATOM 16409 C C . SER A 1 40 ? 21.784 33.702 -11.657 1.00 0.00 258 SER A C 10
ATOM 16410 O O . SER A 1 40 ? 22.395 34.328 -12.527 1.00 0.00 258 SER A O 10
ATOM 16418 N N . ALA A 1 41 ? 22.420 32.884 -10.808 1.00 0.00 259 ALA A N 10
ATOM 16419 C CA . ALA A 1 41 ? 23.846 32.636 -10.857 1.00 0.00 259 ALA A CA 10
ATOM 16420 C C . ALA A 1 41 ? 24.225 31.751 -12.046 1.00 0.00 259 ALA A C 10
ATOM 16421 O O . ALA A 1 41 ? 23.473 30.881 -12.487 1.00 0.00 259 ALA A O 10
ATOM 16428 N N . LYS A 1 42 ? 25.454 31.928 -12.506 1.00 0.00 260 LYS A N 10
ATOM 16429 C CA . LYS A 1 42 ? 26.147 31.010 -13.424 1.00 0.00 260 LYS A CA 10
ATOM 16430 C C . LYS A 1 42 ? 26.396 29.667 -12.734 1.00 0.00 260 LYS A C 10
ATOM 16431 O O . LYS A 1 42 ? 26.737 29.624 -11.560 1.00 0.00 260 LYS A O 10
ATOM 16450 N N . ILE A 1 43 ? 26.310 28.560 -13.470 1.00 0.00 261 ILE A N 10
ATOM 16451 C CA . ILE A 1 43 ? 26.658 27.221 -12.969 1.00 0.00 261 ILE A CA 10
ATOM 16452 C C . ILE A 1 43 ? 28.153 27.104 -12.643 1.00 0.00 261 ILE A C 10
ATOM 16453 O O . ILE A 1 43 ? 28.546 26.475 -11.666 1.00 0.00 261 ILE A O 10
ATOM 16469 N N . GLU A 1 44 ? 28.973 27.834 -13.400 1.00 0.00 262 GLU A N 10
ATOM 16470 C CA . GLU A 1 44 ? 30.399 28.083 -13.131 1.00 0.00 262 GLU A CA 10
ATOM 16471 C C . GLU A 1 44 ? 30.661 28.718 -11.739 1.00 0.00 262 GLU A C 10
ATOM 16472 O O . GLU A 1 44 ? 31.806 28.776 -11.288 1.00 0.00 262 GLU A O 10
ATOM 16484 N N . SER A 1 45 ? 29.619 29.159 -11.010 1.00 0.00 263 SER A N 10
ATOM 16485 C CA . SER A 1 45 ? 29.776 29.767 -9.672 1.00 0.00 263 SER A CA 10
ATOM 16486 C C . SER A 1 45 ? 30.036 28.706 -8.587 1.00 0.00 263 SER A C 10
ATOM 16487 O O . SER A 1 45 ? 30.395 29.026 -7.452 1.00 0.00 263 SER A O 10
ATOM 16495 N N . MET A 1 46 ? 29.886 27.422 -8.946 1.00 0.00 264 MET A N 10
ATOM 16496 C CA . MET A 1 46 ? 29.898 26.281 -8.029 1.00 0.00 264 MET A CA 10
ATOM 16497 C C . MET A 1 46 ? 31.172 25.420 -8.166 1.00 0.00 264 MET A C 10
ATOM 16498 O O . MET A 1 46 ? 31.199 24.276 -7.718 1.00 0.00 264 MET A O 10
ATOM 16512 N N . ASN A 1 47 ? 32.232 25.960 -8.787 1.00 0.00 265 ASN A N 10
ATOM 16513 C CA . ASN A 1 47 ? 33.557 25.335 -8.966 1.00 0.00 265 ASN A CA 10
ATOM 16514 C C . ASN A 1 47 ? 33.540 23.931 -9.623 1.00 0.00 265 ASN A C 10
ATOM 16515 O O . ASN A 1 47 ? 34.382 23.078 -9.323 1.00 0.00 265 ASN A O 10
ATOM 16526 N N . LEU A 1 48 ? 32.580 23.682 -10.524 1.00 0.00 266 LEU A N 10
ATOM 16527 C CA . LEU A 1 48 ? 32.502 22.457 -11.336 1.00 0.00 266 LEU A CA 10
ATOM 16528 C C . LEU A 1 48 ? 33.733 22.257 -12.246 1.00 0.00 266 LEU A C 10
ATOM 16529 O O . LEU A 1 48 ? 34.396 23.218 -12.654 1.00 0.00 266 LEU A O 10
ATOM 16545 N N . SER A 1 49 ? 33.987 21.005 -12.630 1.00 0.00 267 SER A N 10
ATOM 16546 C CA . SER A 1 49 ? 34.878 20.638 -13.739 1.00 0.00 267 SER A CA 10
ATOM 16547 C C . SER A 1 49 ? 34.414 21.258 -15.064 1.00 0.00 267 SER A C 10
ATOM 16548 O O . SER A 1 49 ? 33.213 21.388 -15.316 1.00 0.00 267 SER A O 10
ATOM 16556 N N . ALA A 1 50 ? 35.351 21.593 -15.957 1.00 0.00 268 ALA A N 10
ATOM 16557 C CA . ALA A 1 50 ? 35.003 22.131 -17.271 1.00 0.00 268 ALA A CA 10
ATOM 16558 C C . ALA A 1 50 ? 34.176 21.162 -18.123 1.00 0.00 268 ALA A C 10
ATOM 16559 O O . ALA A 1 50 ? 33.263 21.618 -18.796 1.00 0.00 268 ALA A O 10
ATOM 16566 N N . ARG A 1 51 ? 34.427 19.842 -18.075 1.00 0.00 269 ARG A N 10
ATOM 16567 C CA . ARG A 1 51 ? 33.639 18.840 -18.836 1.00 0.00 269 ARG A CA 10
ATOM 16568 C C . ARG A 1 51 ? 32.164 18.861 -18.420 1.00 0.00 269 ARG A C 10
ATOM 16569 O O . ARG A 1 51 ? 31.272 18.903 -19.267 1.00 0.00 269 ARG A O 10
ATOM 16590 N N . CYS A 1 52 ? 31.930 18.946 -17.112 1.00 0.00 270 CYS A N 10
ATOM 16591 C CA . CYS A 1 52 ? 30.621 19.182 -16.504 1.00 0.00 270 CYS A CA 10
ATOM 16592 C C . CYS A 1 52 ? 29.973 20.476 -17.010 1.00 0.00 270 CYS A C 10
ATOM 16593 O O . CYS A 1 52 ? 28.850 20.442 -17.520 1.00 0.00 270 CYS A O 10
ATOM 16601 N N . PHE A 1 53 ? 30.693 21.603 -16.986 1.00 0.00 271 PHE A N 10
ATOM 16602 C CA . PHE A 1 53 ? 30.144 22.861 -17.499 1.00 0.00 271 PHE A CA 10
ATOM 16603 C C . PHE A 1 53 ? 29.916 22.841 -19.025 1.00 0.00 271 PHE A C 10
ATOM 16604 O O . PHE A 1 53 ? 28.969 23.450 -19.514 1.00 0.00 271 PHE A O 10
ATOM 16621 N N . ASN A 1 54 ? 30.731 22.103 -19.784 1.00 0.00 272 ASN A N 10
ATOM 16622 C CA . ASN A 1 54 ? 30.646 22.006 -21.242 1.00 0.00 272 ASN A CA 10
ATOM 16623 C C . ASN A 1 54 ? 29.412 21.208 -21.673 1.00 0.00 272 ASN A C 10
ATOM 16624 O O . ASN A 1 54 ? 28.775 21.571 -22.659 1.00 0.00 272 ASN A O 10
ATOM 16635 N N . CYS A 1 55 ? 29.025 20.176 -20.910 1.00 0.00 273 CYS A N 10
ATOM 16636 C CA . CYS A 1 55 ? 27.740 19.509 -21.111 1.00 0.00 273 CYS A CA 10
ATOM 16637 C C . CYS A 1 55 ? 26.584 20.516 -21.028 1.00 0.00 273 CYS A C 10
ATOM 16638 O O . CYS A 1 55 ? 25.810 20.678 -21.972 1.00 0.00 273 CYS A O 10
ATOM 16646 N N . LEU A 1 56 ? 26.522 21.223 -19.896 1.00 0.00 274 LEU A N 10
ATOM 16647 C CA . LEU A 1 56 ? 25.501 22.207 -19.531 1.00 0.00 274 LEU A CA 10
ATOM 16648 C C . LEU A 1 56 ? 25.423 23.351 -20.567 1.00 0.00 274 LEU A C 10
ATOM 16649 O O . LEU A 1 56 ? 24.351 23.645 -21.096 1.00 0.00 274 LEU A O 10
ATOM 16665 N N . ASP A 1 57 ? 26.562 23.899 -20.982 1.00 0.00 275 ASP A N 10
ATOM 16666 C CA . ASP A 1 57 ? 26.659 24.891 -22.060 1.00 0.00 275 ASP A CA 10
ATOM 16667 C C . ASP A 1 57 ? 26.152 24.411 -23.445 1.00 0.00 275 ASP A C 10
ATOM 16668 O O . ASP A 1 57 ? 25.594 25.222 -24.188 1.00 0.00 275 ASP A O 10
ATOM 16677 N N . LYS A 1 58 ? 26.295 23.121 -23.805 1.00 0.00 276 LYS A N 10
ATOM 16678 C CA . LYS A 1 58 ? 25.971 22.606 -25.154 1.00 0.00 276 LYS A CA 10
ATOM 16679 C C . LYS A 1 58 ? 24.473 22.380 -25.371 1.00 0.00 276 LYS A C 10
ATOM 16680 O O . LYS A 1 58 ? 23.949 22.656 -26.452 1.00 0.00 276 LYS A O 10
ATOM 16699 N N . ILE A 1 59 ? 23.779 21.923 -24.328 1.00 0.00 277 ILE A N 10
ATOM 16700 C CA . ILE A 1 59 ? 22.308 21.857 -24.238 1.00 0.00 277 ILE A CA 10
ATOM 16701 C C . ILE A 1 59 ? 21.674 23.230 -23.990 1.00 0.00 277 ILE A C 10
ATOM 16702 O O . ILE A 1 59 ? 20.494 23.433 -24.270 1.00 0.00 277 ILE A O 10
ATOM 16718 N N . GLY A 1 60 ? 22.467 24.169 -23.468 1.00 0.00 278 GLY A N 10
ATOM 16719 C CA . GLY A 1 60 ? 22.056 25.551 -23.222 1.00 0.00 278 GLY A CA 10
ATOM 16720 C C . GLY A 1 60 ? 21.529 25.815 -21.806 1.00 0.00 278 GLY A C 10
ATOM 16721 O O . GLY A 1 60 ? 20.868 26.826 -21.586 1.00 0.00 278 GLY A O 10
ATOM 16725 N N . ILE A 1 61 ? 21.812 24.925 -20.847 1.00 0.00 279 ILE A N 10
ATOM 16726 C CA . ILE A 1 61 ? 21.688 25.176 -19.406 1.00 0.00 279 ILE A CA 10
ATOM 16727 C C . ILE A 1 61 ? 22.926 25.988 -18.972 1.00 0.00 279 ILE A C 10
ATOM 16728 O O . ILE A 1 61 ? 24.019 25.449 -18.816 1.00 0.00 279 ILE A O 10
ATOM 16744 N N . LYS A 1 62 ? 22.775 27.308 -18.818 1.00 0.00 280 LYS A N 10
ATOM 16745 C CA . LYS A 1 62 ? 23.875 28.267 -18.561 1.00 0.00 280 LYS A CA 10
ATOM 16746 C C . LYS A 1 62 ? 23.835 28.895 -17.167 1.00 0.00 280 LYS A C 10
ATOM 16747 O O . LYS A 1 62 ? 24.832 29.456 -16.711 1.00 0.00 280 LYS A O 10
ATOM 16766 N N . TYR A 1 63 ? 22.724 28.721 -16.454 1.00 0.00 281 TYR A N 10
ATOM 16767 C CA . TYR A 1 63 ? 22.532 29.203 -15.080 1.00 0.00 281 TYR A CA 10
ATOM 16768 C C . TYR A 1 63 ? 22.020 28.131 -14.125 1.00 0.00 281 TYR A C 10
ATOM 16769 O O . TYR A 1 63 ? 21.446 27.127 -14.544 1.00 0.00 281 TYR A O 10
ATOM 16787 N N . VAL A 1 64 ? 22.207 28.367 -12.820 1.00 0.00 282 VAL A N 10
ATOM 16788 C CA . VAL A 1 64 ? 21.739 27.477 -11.749 1.00 0.00 282 VAL A CA 10
ATOM 16789 C C . VAL A 1 64 ? 20.233 27.272 -11.871 1.00 0.00 282 VAL A C 10
ATOM 16790 O O . VAL A 1 64 ? 19.778 26.143 -11.783 1.00 0.00 282 VAL A O 10
ATOM 16803 N N . GLY A 1 65 ? 19.478 28.335 -12.165 1.00 0.00 283 GLY A N 10
ATOM 16804 C CA . GLY A 1 65 ? 18.048 28.314 -12.494 1.00 0.00 283 GLY A CA 10
ATOM 16805 C C . GLY A 1 65 ? 17.689 27.309 -13.578 1.00 0.00 283 GLY A C 10
ATOM 16806 O O . GLY A 1 65 ? 16.786 26.499 -13.425 1.00 0.00 283 GLY A O 10
ATOM 16810 N N . GLU A 1 66 ? 18.461 27.326 -14.652 1.00 0.00 284 GLU A N 10
ATOM 16811 C CA . GLU A 1 66 ? 18.321 26.444 -15.811 1.00 0.00 284 GLU A CA 10
ATOM 16812 C C . GLU A 1 66 ? 18.673 24.978 -15.499 1.00 0.00 284 GLU A C 10
ATOM 16813 O O . GLU A 1 66 ? 17.954 24.089 -15.952 1.00 0.00 284 GLU A O 10
ATOM 16825 N N . LEU A 1 67 ? 19.693 24.695 -14.667 1.00 0.00 285 LEU A N 10
ATOM 16826 C CA . LEU A 1 67 ? 19.914 23.331 -14.143 1.00 0.00 285 LEU A CA 10
ATOM 16827 C C . LEU A 1 67 ? 18.736 22.962 -13.206 1.00 0.00 285 LEU A C 10
ATOM 16828 O O . LEU A 1 67 ? 18.167 21.886 -13.329 1.00 0.00 285 LEU A O 10
ATOM 16844 N N . VAL A 1 68 ? 18.305 23.848 -12.299 1.00 0.00 286 VAL A N 10
ATOM 16845 C CA . VAL A 1 68 ? 17.184 23.630 -11.382 1.00 0.00 286 VAL A CA 10
ATOM 16846 C C . VAL A 1 68 ? 15.887 23.278 -12.148 1.00 0.00 286 VAL A C 10
ATOM 16847 O O . VAL A 1 68 ? 15.119 22.428 -11.696 1.00 0.00 286 VAL A O 10
ATOM 16860 N N . LEU A 1 69 ? 15.679 23.872 -13.331 1.00 0.00 287 LEU A N 10
ATOM 16861 C CA . LEU A 1 69 ? 14.602 23.566 -14.284 1.00 0.00 287 LEU A CA 10
ATOM 16862 C C . LEU A 1 69 ? 14.855 22.316 -15.147 1.00 0.00 287 LEU A C 10
ATOM 16863 O O . LEU A 1 69 ? 13.892 21.717 -15.633 1.00 0.00 287 LEU A O 10
ATOM 16879 N N . MET A 1 70 ? 16.103 21.866 -15.294 1.00 0.00 288 MET A N 10
ATOM 16880 C CA . MET A 1 70 ? 16.469 20.515 -15.698 1.00 0.00 288 MET A CA 10
ATOM 16881 C C . MET A 1 70 ? 16.046 19.465 -14.650 1.00 0.00 288 MET A C 10
ATOM 16882 O O . MET A 1 70 ? 16.837 18.969 -13.842 1.00 0.00 288 MET A O 10
ATOM 16896 N N . SER A 1 71 ? 14.761 19.122 -14.676 1.00 0.00 289 SER A N 10
ATOM 16897 C CA . SER A 1 71 ? 14.216 17.912 -14.043 1.00 0.00 289 SER A CA 10
ATOM 16898 C C . SER A 1 71 ? 15.065 16.669 -14.359 1.00 0.00 289 SER A C 10
ATOM 16899 O O . SER A 1 71 ? 15.697 16.585 -15.415 1.00 0.00 289 SER A O 10
ATOM 16907 N N . GLU A 1 72 ? 15.109 15.703 -13.437 1.00 0.00 290 GLU A N 10
ATOM 16908 C CA . GLU A 1 72 ? 16.025 14.553 -13.470 1.00 0.00 290 GLU A CA 10
ATOM 16909 C C . GLU A 1 72 ? 16.005 13.794 -14.813 1.00 0.00 290 GLU A C 10
ATOM 16910 O O . GLU A 1 72 ? 17.055 13.404 -15.317 1.00 0.00 290 GLU A O 10
ATOM 16922 N N . GLU A 1 73 ? 14.826 13.634 -15.427 1.00 0.00 291 GLU A N 10
ATOM 16923 C CA . GLU A 1 73 ? 14.626 12.985 -16.725 1.00 0.00 291 GLU A CA 10
ATOM 16924 C C . GLU A 1 73 ? 15.301 13.726 -17.899 1.00 0.00 291 GLU A C 10
ATOM 16925 O O . GLU A 1 73 ? 15.885 13.087 -18.778 1.00 0.00 291 GLU A O 10
ATOM 16937 N N . GLU A 1 74 ? 15.288 15.067 -17.904 1.00 0.00 292 GLU A N 10
ATOM 16938 C CA . GLU A 1 74 ? 16.113 15.877 -18.816 1.00 0.00 292 GLU A CA 10
ATOM 16939 C C . GLU A 1 74 ? 17.591 15.705 -18.479 1.00 0.00 292 GLU A C 10
ATOM 16940 O O . GLU A 1 74 ? 18.414 15.479 -19.366 1.00 0.00 292 GLU A O 10
ATOM 16952 N N . LEU A 1 75 ? 17.934 15.801 -17.197 1.00 0.00 293 LEU A N 10
ATOM 16953 C CA . LEU A 1 75 ? 19.293 15.762 -16.678 1.00 0.00 293 LEU A CA 10
ATOM 16954 C C . LEU A 1 75 ? 20.072 14.488 -17.050 1.00 0.00 293 LEU A C 10
ATOM 16955 O O . LEU A 1 75 ? 21.196 14.575 -17.540 1.00 0.00 293 LEU A O 10
ATOM 16971 N N . LYS A 1 76 ? 19.453 13.316 -16.888 1.00 0.00 294 LYS A N 10
ATOM 16972 C CA . LYS A 1 76 ? 19.942 12.010 -17.381 1.00 0.00 294 LYS A CA 10
ATOM 16973 C C . LYS A 1 76 ? 19.978 11.893 -18.919 1.00 0.00 294 LYS A C 10
ATOM 16974 O O . LYS A 1 76 ? 20.494 10.906 -19.444 1.00 0.00 294 LYS A O 10
ATOM 16993 N N . GLY A 1 77 ? 19.435 12.879 -19.632 1.00 0.00 295 GLY A N 10
ATOM 16994 C CA . GLY A 1 77 ? 19.152 12.854 -21.070 1.00 0.00 295 GLY A CA 10
ATOM 16995 C C . GLY A 1 77 ? 20.048 13.741 -21.947 1.00 0.00 295 GLY A C 10
ATOM 16996 O O . GLY A 1 77 ? 19.878 13.704 -23.169 1.00 0.00 295 GLY A O 10
ATOM 17000 N N . VAL A 1 78 ? 21.013 14.501 -21.399 1.00 0.00 296 VAL A N 10
ATOM 17001 C CA . VAL A 1 78 ? 22.104 15.083 -22.211 1.00 0.00 296 VAL A CA 10
ATOM 17002 C C . VAL A 1 78 ? 22.888 14.003 -22.991 1.00 0.00 296 VAL A C 10
ATOM 17003 O O . VAL A 1 78 ? 22.832 12.812 -22.667 1.00 0.00 296 VAL A O 10
ATOM 17016 N N . LYS A 1 79 ? 23.685 14.420 -23.984 1.00 0.00 297 LYS A N 10
ATOM 17017 C CA . LYS A 1 79 ? 24.356 13.488 -24.921 1.00 0.00 297 LYS A CA 10
ATOM 17018 C C . LYS A 1 79 ? 25.714 12.935 -24.472 1.00 0.00 297 LYS A C 10
ATOM 17019 O O . LYS A 1 79 ? 26.078 11.824 -24.857 1.00 0.00 297 LYS A O 10
ATOM 17038 N N . ASN A 1 80 ? 26.444 13.663 -23.626 1.00 0.00 298 ASN A N 10
ATOM 17039 C CA . ASN A 1 80 ? 27.807 13.317 -23.192 1.00 0.00 298 ASN A CA 10
ATOM 17040 C C . ASN A 1 80 ? 27.970 13.501 -21.674 1.00 0.00 298 ASN A C 10
ATOM 17041 O O . ASN A 1 80 ? 28.981 14.035 -21.213 1.00 0.00 298 ASN A O 10
ATOM 17052 N N . MET A 1 81 ? 26.941 13.112 -20.903 1.00 0.00 299 MET A N 10
ATOM 17053 C CA . MET A 1 81 ? 26.836 13.460 -19.471 1.00 0.00 299 MET A CA 10
ATOM 17054 C C . MET A 1 81 ? 28.094 13.128 -18.651 1.00 0.00 299 MET A C 10
ATOM 17055 O O . MET A 1 81 ? 28.668 14.011 -18.017 1.00 0.00 299 MET A O 10
ATOM 17069 N N . GLY A 1 82 ? 28.536 11.867 -18.709 1.00 0.00 300 GLY A N 10
ATOM 17070 C CA . GLY A 1 82 ? 29.543 11.277 -17.809 1.00 0.00 300 GLY A CA 10
ATOM 17071 C C . GLY A 1 82 ? 29.074 11.111 -16.349 1.00 0.00 300 GLY A C 10
ATOM 17072 O O . GLY A 1 82 ? 28.388 11.969 -15.790 1.00 0.00 300 GLY A O 10
ATOM 17076 N N . LYS A 1 83 ? 29.461 10.001 -15.700 1.00 0.00 301 LYS A N 10
ATOM 17077 C CA . LYS A 1 83 ? 29.022 9.635 -14.334 1.00 0.00 301 LYS A CA 10
ATOM 17078 C C . LYS A 1 83 ? 29.468 10.652 -13.272 1.00 0.00 301 LYS A C 10
ATOM 17079 O O . LYS A 1 83 ? 28.632 11.247 -12.593 1.00 0.00 301 LYS A O 10
ATOM 17098 N N . LYS A 1 84 ? 30.783 10.894 -13.171 1.00 0.00 302 LYS A N 10
ATOM 17099 C CA . LYS A 1 84 ? 31.381 11.827 -12.189 1.00 0.00 302 LYS A CA 10
ATOM 17100 C C . LYS A 1 84 ? 30.887 13.264 -12.379 1.00 0.00 302 LYS A C 10
ATOM 17101 O O . LYS A 1 84 ? 30.582 13.944 -11.405 1.00 0.00 302 LYS A O 10
ATOM 17120 N N . SER A 1 85 ? 30.746 13.683 -13.640 1.00 0.00 303 SER A N 10
ATOM 17121 C CA . SER A 1 85 ? 30.185 14.979 -14.048 1.00 0.00 303 SER A CA 10
ATOM 17122 C C . SER A 1 85 ? 28.738 15.183 -13.563 1.00 0.00 303 SER A C 10
ATOM 17123 O O . SER A 1 85 ? 28.443 16.204 -12.942 1.00 0.00 303 SER A O 10
ATOM 17131 N N . TYR A 1 86 ? 27.841 14.212 -13.763 1.00 0.00 304 TYR A N 10
ATOM 17132 C CA . TYR A 1 86 ? 26.477 14.285 -13.219 1.00 0.00 304 TYR A CA 10
ATOM 17133 C C . TYR A 1 86 ? 26.464 14.293 -11.679 1.00 0.00 304 TYR A C 10
ATOM 17134 O O . TYR A 1 86 ? 25.672 15.014 -11.073 1.00 0.00 304 TYR A O 10
ATOM 17152 N N . ASP A 1 87 ? 27.338 13.508 -11.033 1.00 0.00 305 ASP A N 10
ATOM 17153 C CA . ASP A 1 87 ? 27.440 13.484 -9.571 1.00 0.00 305 ASP A CA 10
ATOM 17154 C C . ASP A 1 87 ? 27.836 14.860 -9.003 1.00 0.00 305 ASP A C 10
ATOM 17155 O O . ASP A 1 87 ? 27.165 15.353 -8.095 1.00 0.00 305 ASP A O 10
ATOM 17164 N N . GLU A 1 88 ? 28.859 15.528 -9.552 1.00 0.00 306 GLU A N 10
ATOM 17165 C CA . GLU A 1 88 ? 29.209 16.888 -9.136 1.00 0.00 306 GLU A CA 10
ATOM 17166 C C . GLU A 1 88 ? 28.150 17.937 -9.528 1.00 0.00 306 GLU A C 10
ATOM 17167 O O . GLU A 1 88 ? 27.905 18.842 -8.731 1.00 0.00 306 GLU A O 10
ATOM 17179 N N . ILE A 1 89 ? 27.444 17.782 -10.661 1.00 0.00 307 ILE A N 10
ATOM 17180 C CA . ILE A 1 89 ? 26.213 18.537 -10.982 1.00 0.00 307 ILE A CA 10
ATOM 17181 C C . ILE A 1 89 ? 25.240 18.470 -9.815 1.00 0.00 307 ILE A C 10
ATOM 17182 O O . ILE A 1 89 ? 24.834 19.497 -9.277 1.00 0.00 307 ILE A O 10
ATOM 17198 N N . ALA A 1 90 ? 24.888 17.257 -9.408 1.00 0.00 308 ALA A N 10
ATOM 17199 C CA . ALA A 1 90 ? 23.834 17.021 -8.440 1.00 0.00 308 ALA A CA 10
ATOM 17200 C C . ALA A 1 90 ? 24.248 17.420 -7.013 1.00 0.00 308 ALA A C 10
ATOM 17201 O O . ALA A 1 90 ? 23.438 18.003 -6.293 1.00 0.00 308 ALA A O 10
ATOM 17208 N N . GLU A 1 91 ? 25.507 17.203 -6.618 1.00 0.00 309 GLU A N 10
ATOM 17209 C CA . GLU A 1 91 ? 26.040 17.639 -5.320 1.00 0.00 309 GLU A CA 10
ATOM 17210 C C . GLU A 1 91 ? 26.233 19.162 -5.217 1.00 0.00 309 GLU A C 10
ATOM 17211 O O . GLU A 1 91 ? 25.924 19.744 -4.177 1.00 0.00 309 GLU A O 10
ATOM 17223 N N . LYS A 1 92 ? 26.682 19.844 -6.278 1.00 0.00 310 LYS A N 10
ATOM 17224 C CA . LYS A 1 92 ? 26.767 21.315 -6.280 1.00 0.00 310 LYS A CA 10
ATOM 17225 C C . LYS A 1 92 ? 25.400 21.983 -6.401 1.00 0.00 310 LYS A C 10
ATOM 17226 O O . LYS A 1 92 ? 25.170 23.000 -5.750 1.00 0.00 310 LYS A O 10
ATOM 17245 N N . LEU A 1 93 ? 24.456 21.384 -7.132 1.00 0.00 311 LEU A N 10
ATOM 17246 C CA . LEU A 1 93 ? 23.059 21.815 -7.091 1.00 0.00 311 LEU A CA 10
ATOM 17247 C C . LEU A 1 93 ? 22.448 21.608 -5.688 1.00 0.00 311 LEU A C 10
ATOM 17248 O O . LEU A 1 93 ? 21.804 22.514 -5.173 1.00 0.00 311 LEU A O 10
ATOM 17264 N N . ASN A 1 94 ? 22.739 20.483 -5.014 1.00 0.00 312 ASN A N 10
ATOM 17265 C CA . ASN A 1 94 ? 22.378 20.256 -3.605 1.00 0.00 312 ASN A CA 10
ATOM 17266 C C . ASN A 1 94 ? 22.948 21.320 -2.648 1.00 0.00 312 ASN A C 10
ATOM 17267 O O . ASN A 1 94 ? 22.248 21.743 -1.731 1.00 0.00 312 ASN A O 10
ATOM 17278 N N . ASP A 1 95 ? 24.183 21.786 -2.867 1.00 0.00 313 ASP A N 10
ATOM 17279 C CA . ASP A 1 95 ? 24.810 22.843 -2.055 1.00 0.00 313 ASP A CA 10
ATOM 17280 C C . ASP A 1 95 ? 24.022 24.174 -2.046 1.00 0.00 313 ASP A C 10
ATOM 17281 O O . ASP A 1 95 ? 24.135 24.945 -1.087 1.00 0.00 313 ASP A O 10
ATOM 17290 N N . LEU A 1 96 ? 23.161 24.422 -3.046 1.00 0.00 314 LEU A N 10
ATOM 17291 C CA . LEU A 1 96 ? 22.138 25.475 -3.011 1.00 0.00 314 LEU A CA 10
ATOM 17292 C C . LEU A 1 96 ? 21.231 25.400 -1.763 1.00 0.00 314 LEU A C 10
ATOM 17293 O O . LEU A 1 96 ? 20.910 26.420 -1.154 1.00 0.00 314 LEU A O 10
ATOM 17309 N N . GLY A 1 97 ? 20.790 24.183 -1.428 1.00 0.00 315 GLY A N 10
ATOM 17310 C CA . GLY A 1 97 ? 19.707 23.884 -0.489 1.00 0.00 315 GLY A CA 10
ATOM 17311 C C . GLY A 1 97 ? 18.727 22.813 -1.003 1.00 0.00 315 GLY A C 10
ATOM 17312 O O . GLY A 1 97 ? 18.005 22.218 -0.200 1.00 0.00 315 GLY A O 10
ATOM 17316 N N . TYR A 1 98 ? 18.712 22.531 -2.317 1.00 0.00 316 TYR A N 10
ATOM 17317 C CA . TYR A 1 98 ? 17.804 21.591 -2.978 1.00 0.00 316 TYR A CA 10
ATOM 17318 C C . TYR A 1 98 ? 18.599 20.616 -3.883 1.00 0.00 316 TYR A C 10
ATOM 17319 O O . TYR A 1 98 ? 19.193 21.051 -4.870 1.00 0.00 316 TYR A O 10
ATOM 17337 N N . PRO A 1 99 ? 18.653 19.302 -3.574 1.00 0.00 317 PRO A N 10
ATOM 17338 C CA . PRO A 1 99 ? 19.293 18.290 -4.425 1.00 0.00 317 PRO A CA 10
ATOM 17339 C C . PRO A 1 99 ? 18.495 18.046 -5.712 1.00 0.00 317 PRO A C 10
ATOM 17340 O O . PRO A 1 99 ? 17.298 17.760 -5.669 1.00 0.00 317 PRO A O 10
ATOM 17351 N N . VAL A 1 100 ? 19.155 18.139 -6.877 1.00 0.00 318 VAL A N 10
ATOM 17352 C CA . VAL A 1 100 ? 18.495 17.984 -8.173 1.00 0.00 318 VAL A CA 10
ATOM 17353 C C . VAL A 1 100 ? 17.813 16.619 -8.348 1.00 0.00 318 VAL A C 10
ATOM 17354 O O . VAL A 1 100 ? 18.405 15.574 -8.080 1.00 0.00 318 VAL A O 10
ATOM 17367 N N . GLY A 1 101 ? 16.536 16.655 -8.752 1.00 0.00 319 GLY A N 10
ATOM 17368 C CA . GLY A 1 101 ? 15.668 15.477 -8.888 1.00 0.00 319 GLY A CA 10
ATOM 17369 C C . GLY A 1 101 ? 14.580 15.332 -7.808 1.00 0.00 319 GLY A C 10
ATOM 17370 O O . GLY A 1 101 ? 13.745 14.434 -7.896 1.00 0.00 319 GLY A O 10
ATOM 17374 N N . THR A 1 102 ? 14.551 16.223 -6.808 1.00 0.00 320 THR A N 10
ATOM 17375 C CA . THR A 1 102 ? 13.486 16.340 -5.799 1.00 0.00 320 THR A CA 10
ATOM 17376 C C . THR A 1 102 ? 12.392 17.258 -6.361 1.00 0.00 320 THR A C 10
ATOM 17377 O O . THR A 1 102 ? 12.363 18.461 -6.110 1.00 0.00 320 THR A O 10
ATOM 17388 N N . GLU A 1 103 ? 11.529 16.684 -7.209 1.00 0.00 321 GLU A N 10
ATOM 17389 C CA . GLU A 1 103 ? 10.652 17.394 -8.168 1.00 0.00 321 GLU A CA 10
ATOM 17390 C C . GLU A 1 103 ? 9.171 16.977 -8.041 1.00 0.00 321 GLU A C 10
ATOM 17391 O O . GLU A 1 103 ? 8.412 16.934 -9.012 1.00 0.00 321 GLU A O 10
ATOM 17403 N N . LEU A 1 104 ? 8.769 16.631 -6.818 1.00 0.00 322 LEU A N 10
ATOM 17404 C CA . LEU A 1 104 ? 7.462 16.089 -6.438 1.00 0.00 322 LEU A CA 10
ATOM 17405 C C . LEU A 1 104 ? 6.285 17.088 -6.457 1.00 0.00 322 LEU A C 10
ATOM 17406 O O . LEU A 1 104 ? 5.134 16.665 -6.570 1.00 0.00 322 LEU A O 10
ATOM 17422 N N . SER A 1 105 ? 6.555 18.396 -6.414 1.00 0.00 323 SER A N 10
ATOM 17423 C CA . SER A 1 105 ? 5.557 19.485 -6.567 1.00 0.00 323 SER A CA 10
ATOM 17424 C C . SER A 1 105 ? 6.204 20.831 -6.973 1.00 0.00 323 SER A C 10
ATOM 17425 O O . SER A 1 105 ? 6.105 21.837 -6.265 1.00 0.00 323 SER A O 10
ATOM 17433 N N . PRO A 1 106 ? 6.932 20.880 -8.108 1.00 0.00 324 PRO A N 10
ATOM 17434 C CA . PRO A 1 106 ? 7.923 21.915 -8.427 1.00 0.00 324 PRO A CA 10
ATOM 17435 C C . PRO A 1 106 ? 7.321 23.185 -9.051 1.00 0.00 324 PRO A C 10
ATOM 17436 O O . PRO A 1 106 ? 7.973 23.861 -9.840 1.00 0.00 324 PRO A O 10
ATOM 17447 N N . GLU A 1 107 ? 6.064 23.507 -8.750 1.00 0.00 325 GLU A N 10
ATOM 17448 C CA . GLU A 1 107 ? 5.251 24.538 -9.431 1.00 0.00 325 GLU A CA 10
ATOM 17449 C C . GLU A 1 107 ? 5.869 25.951 -9.472 1.00 0.00 325 GLU A C 10
ATOM 17450 O O . GLU A 1 107 ? 5.545 26.730 -10.370 1.00 0.00 325 GLU A O 10
ATOM 17462 N N . GLN A 1 108 ? 6.828 26.257 -8.586 1.00 0.00 326 GLN A N 10
ATOM 17463 C CA . GLN A 1 108 ? 7.722 27.426 -8.693 1.00 0.00 326 GLN A CA 10
ATOM 17464 C C . GLN A 1 108 ? 8.442 27.555 -10.055 1.00 0.00 326 GLN A C 10
ATOM 17465 O O . GLN A 1 108 ? 8.840 28.654 -10.440 1.00 0.00 326 GLN A O 10
ATOM 17479 N N . ARG A 1 109 ? 8.565 26.461 -10.822 1.00 0.00 327 ARG A N 10
ATOM 17480 C CA . ARG A 1 109 ? 8.983 26.429 -12.236 1.00 0.00 327 ARG A CA 10
ATOM 17481 C C . ARG A 1 109 ? 8.277 27.479 -13.100 1.00 0.00 327 ARG A C 10
ATOM 17482 O O . ARG A 1 109 ? 8.928 28.114 -13.926 1.00 0.00 327 ARG A O 10
ATOM 17503 N N . GLU A 1 110 ? 6.976 27.690 -12.899 1.00 0.00 328 GLU A N 10
ATOM 17504 C CA . GLU A 1 110 ? 6.158 28.612 -13.684 1.00 0.00 328 GLU A CA 10
ATOM 17505 C C . GLU A 1 110 ? 6.634 30.075 -13.587 1.00 0.00 328 GLU A C 10
ATOM 17506 O O . GLU A 1 110 ? 6.783 30.748 -14.612 1.00 0.00 328 GLU A O 10
ATOM 17518 N N . SER A 1 111 ? 6.929 30.560 -12.374 1.00 0.00 329 SER A N 10
ATOM 17519 C CA . SER A 1 111 ? 7.485 31.894 -12.141 1.00 0.00 329 SER A CA 10
ATOM 17520 C C . SER A 1 111 ? 8.993 31.951 -12.405 1.00 0.00 329 SER A C 10
ATOM 17521 O O . SER A 1 111 ? 9.472 32.942 -12.969 1.00 0.00 329 SER A O 10
ATOM 17529 N N . LEU A 1 112 ? 9.749 30.887 -12.088 1.00 0.00 330 LEU A N 10
ATOM 17530 C CA . LEU A 1 112 ? 11.176 30.798 -12.347 1.00 0.00 330 LEU A CA 10
ATOM 17531 C C . LEU A 1 112 ? 11.517 30.967 -13.825 1.00 0.00 330 LEU A C 10
ATOM 17532 O O . LEU A 1 112 ? 12.409 31.750 -14.127 1.00 0.00 330 LEU A O 10
ATOM 17548 N N . LYS A 1 113 ? 10.811 30.294 -14.747 1.00 0.00 331 LYS A N 10
ATOM 17549 C CA . LYS A 1 113 ? 10.993 30.485 -16.191 1.00 0.00 331 LYS A CA 10
ATOM 17550 C C . LYS A 1 113 ? 10.930 31.957 -16.597 1.00 0.00 331 LYS A C 10
ATOM 17551 O O . LYS A 1 113 ? 11.881 32.459 -17.188 1.00 0.00 331 LYS A O 10
ATOM 17570 N N . LYS A 1 114 ? 9.872 32.676 -16.215 1.00 0.00 332 LYS A N 10
ATOM 17571 C CA . LYS A 1 114 ? 9.695 34.100 -16.542 1.00 0.00 332 LYS A CA 10
ATOM 17572 C C . LYS A 1 114 ? 10.788 35.003 -15.952 1.00 0.00 332 LYS A C 10
ATOM 17573 O O . LYS A 1 114 ? 11.241 35.926 -16.628 1.00 0.00 332 LYS A O 10
ATOM 17592 N N . ARG A 1 115 ? 11.273 34.690 -14.742 1.00 0.00 333 ARG A N 10
ATOM 17593 C CA . ARG A 1 115 ? 12.474 35.310 -14.144 1.00 0.00 333 ARG A CA 10
ATOM 17594 C C . ARG A 1 115 ? 13.724 34.993 -14.975 1.00 0.00 333 ARG A C 10
ATOM 17595 O O . ARG A 1 115 ? 14.499 35.895 -15.286 1.00 0.00 333 ARG A O 10
ATOM 17616 N N . LEU A 1 116 ? 13.919 33.735 -15.375 1.00 0.00 334 LEU A N 10
ATOM 17617 C CA . LEU A 1 116 ? 15.107 33.288 -16.086 1.00 0.00 334 LEU A CA 10
ATOM 17618 C C . LEU A 1 116 ? 15.245 33.864 -17.501 1.00 0.00 334 LEU A C 10
ATOM 17619 O O . LEU A 1 116 ? 16.326 34.290 -17.901 1.00 0.00 334 LEU A O 10
ATOM 17635 N N . GLU A 1 117 ? 14.132 33.958 -18.226 1.00 0.00 335 GLU A N 10
ATOM 17636 C CA . GLU A 1 117 ? 14.064 34.630 -19.539 1.00 0.00 335 GLU A CA 10
ATOM 17637 C C . GLU A 1 117 ? 14.441 36.132 -19.485 1.00 0.00 335 GLU A C 10
ATOM 17638 O O . GLU A 1 117 ? 14.692 36.745 -20.524 1.00 0.00 335 GLU A O 10
ATOM 17650 N N . LYS A 1 118 ? 14.525 36.718 -18.279 1.00 0.00 336 LYS A N 10
ATOM 17651 C CA . LYS A 1 118 ? 14.910 38.109 -18.002 1.00 0.00 336 LYS A CA 10
ATOM 17652 C C . LYS A 1 118 ? 16.284 38.266 -17.322 1.00 0.00 336 LYS A C 10
ATOM 17653 O O . LYS A 1 118 ? 16.650 39.383 -16.953 1.00 0.00 336 LYS A O 10
ATOM 17672 N N . LEU A 1 119 ? 17.065 37.189 -17.169 1.00 0.00 337 LEU A N 10
ATOM 17673 C CA . LEU A 1 119 ? 18.506 37.291 -16.856 1.00 0.00 337 LEU A CA 10
ATOM 17674 C C . LEU A 1 119 ? 19.264 38.013 -17.984 1.00 0.00 337 LEU A C 10
ATOM 17675 O O . LEU A 1 119 ? 20.053 38.926 -17.734 1.00 0.00 337 LEU A O 10
ATOM 17691 N N . GLU A 1 120 ? 18.968 37.631 -19.229 1.00 0.00 338 GLU A N 10
ATOM 17692 C CA . GLU A 1 120 ? 19.410 38.309 -20.453 1.00 0.00 338 GLU A CA 10
ATOM 17693 C C . GLU A 1 120 ? 18.341 38.181 -21.556 1.00 0.00 338 GLU A C 10
ATOM 17694 O O . GLU A 1 120 ? 18.127 37.104 -22.117 1.00 0.00 338 GLU A O 10
ATOM 17706 N N . ASP A 1 121 ? 17.659 39.288 -21.868 1.00 0.00 339 ASP A N 10
ATOM 17707 C CA . ASP A 1 121 ? 16.649 39.394 -22.936 1.00 0.00 339 ASP A CA 10
ATOM 17708 C C . ASP A 1 121 ? 17.302 39.455 -24.340 1.00 0.00 339 ASP A C 10
ATOM 17709 O O . ASP A 1 121 ? 17.217 40.459 -25.056 1.00 0.00 339 ASP A O 10
ATOM 17718 N N . LYS A 1 122 ? 18.037 38.391 -24.697 1.00 0.00 340 LYS A N 10
ATOM 17719 C CA . LYS A 1 122 ? 18.916 38.293 -25.882 1.00 0.00 340 LYS A CA 10
ATOM 17720 C C . LYS A 1 122 ? 18.254 38.607 -27.235 1.00 0.00 340 LYS A C 10
ATOM 17721 O O . LYS A 1 122 ? 18.930 39.115 -28.135 1.00 0.00 340 LYS A O 10
ATOM 17740 N N . GLY A 1 123 ? 16.959 38.318 -27.385 1.00 0.00 341 GLY A N 10
ATOM 17741 C CA . GLY A 1 123 ? 16.185 38.538 -28.613 1.00 0.00 341 GLY A CA 10
ATOM 17742 C C . GLY A 1 123 ? 15.046 37.530 -28.816 1.00 0.00 341 GLY A C 10
ATOM 17743 O O . GLY A 1 123 ? 14.821 36.639 -27.992 1.00 0.00 341 GLY A O 10
ATOM 17747 N N . GLY A 1 124 ? 14.344 37.647 -29.947 1.00 0.00 342 GLY A N 10
ATOM 17748 C CA . GLY A 1 124 ? 13.234 36.772 -30.361 1.00 0.00 342 GLY A CA 10
ATOM 17749 C C . GLY A 1 124 ? 13.684 35.498 -31.094 1.00 0.00 342 GLY A C 10
ATOM 17750 O O . GLY A 1 124 ? 13.060 35.095 -32.078 1.00 0.00 342 GLY A O 10
ATOM 17754 N N . ASN A 1 125 ? 14.802 34.900 -30.662 1.00 0.00 343 ASN A N 10
ATOM 17755 C CA . ASN A 1 125 ? 15.474 33.777 -31.330 1.00 0.00 343 ASN A CA 10
ATOM 17756 C C . ASN A 1 125 ? 14.678 32.448 -31.318 1.00 0.00 343 ASN A C 10
ATOM 17757 O O . ASN A 1 125 ? 14.937 31.587 -32.163 1.00 0.00 343 ASN A O 10
ATOM 17768 N N . ASP A 1 126 ? 13.719 32.295 -30.390 1.00 0.00 344 ASP A N 10
ATOM 17769 C CA . ASP A 1 126 ? 12.859 31.111 -30.154 1.00 0.00 344 ASP A CA 10
ATOM 17770 C C . ASP A 1 126 ? 13.554 29.737 -30.345 1.00 0.00 344 ASP A C 10
ATOM 17771 O O . ASP A 1 126 ? 13.260 28.998 -31.315 1.00 0.00 344 ASP A O 10
ATOM 17781 N N . LEU A 1 13 ? 48.704 -18.417 22.456 1.00 0.00 231 LEU A N 11
ATOM 17782 C CA . LEU A 1 13 ? 47.682 -17.774 21.577 1.00 0.00 231 LEU A CA 11
ATOM 17783 C C . LEU A 1 13 ? 47.850 -16.248 21.580 1.00 0.00 231 LEU A C 11
ATOM 17784 O O . LEU A 1 13 ? 47.978 -15.641 22.646 1.00 0.00 231 LEU A O 11
ATOM 17800 N N . GLY A 1 14 ? 47.833 -15.620 20.397 1.00 0.00 232 GLY A N 11
ATOM 17801 C CA . GLY A 1 14 ? 47.780 -14.155 20.245 1.00 0.00 232 GLY A CA 11
ATOM 17802 C C . GLY A 1 14 ? 48.159 -13.669 18.841 1.00 0.00 232 GLY A C 11
ATOM 17803 O O . GLY A 1 14 ? 47.371 -12.977 18.196 1.00 0.00 232 GLY A O 11
ATOM 17807 N N . VAL A 1 15 ? 49.343 -14.076 18.361 1.00 0.00 233 VAL A N 11
ATOM 17808 C CA . VAL A 1 15 ? 49.933 -13.808 17.021 1.00 0.00 233 VAL A CA 11
ATOM 17809 C C . VAL A 1 15 ? 49.731 -12.381 16.461 1.00 0.00 233 VAL A C 11
ATOM 17810 O O . VAL A 1 15 ? 49.637 -12.180 15.248 1.00 0.00 233 VAL A O 11
ATOM 17823 N N . PHE A 1 16 ? 49.668 -11.376 17.347 1.00 0.00 234 PHE A N 11
ATOM 17824 C CA . PHE A 1 16 ? 49.325 -9.974 17.052 1.00 0.00 234 PHE A CA 11
ATOM 17825 C C . PHE A 1 16 ? 48.070 -9.801 16.153 1.00 0.00 234 PHE A C 11
ATOM 17826 O O . PHE A 1 16 ? 48.016 -8.921 15.288 1.00 0.00 234 PHE A O 11
ATOM 17843 N N . GLY A 1 17 ? 47.051 -10.649 16.348 1.00 0.00 235 GLY A N 11
ATOM 17844 C CA . GLY A 1 17 ? 45.799 -10.650 15.578 1.00 0.00 235 GLY A CA 11
ATOM 17845 C C . GLY A 1 17 ? 44.554 -10.389 16.438 1.00 0.00 235 GLY A C 11
ATOM 17846 O O . GLY A 1 17 ? 44.473 -10.807 17.596 1.00 0.00 235 GLY A O 11
ATOM 17850 N N . GLU A 1 18 ? 43.569 -9.700 15.855 1.00 0.00 236 GLU A N 11
ATOM 17851 C CA . GLU A 1 18 ? 42.276 -9.356 16.470 1.00 0.00 236 GLU A CA 11
ATOM 17852 C C . GLU A 1 18 ? 41.213 -9.093 15.377 1.00 0.00 236 GLU A C 11
ATOM 17853 O O . GLU A 1 18 ? 41.552 -8.764 14.233 1.00 0.00 236 GLU A O 11
ATOM 17865 N N . ARG A 1 19 ? 39.925 -9.247 15.711 1.00 0.00 237 ARG A N 11
ATOM 17866 C CA . ARG A 1 19 ? 38.793 -9.034 14.784 1.00 0.00 237 ARG A CA 11
ATOM 17867 C C . ARG A 1 19 ? 38.609 -7.538 14.443 1.00 0.00 237 ARG A C 11
ATOM 17868 O O . ARG A 1 19 ? 38.835 -6.689 15.314 1.00 0.00 237 ARG A O 11
ATOM 17889 N N . PRO A 1 20 ? 38.158 -7.193 13.219 1.00 0.00 238 PRO A N 11
ATOM 17890 C CA . PRO A 1 20 ? 37.830 -5.817 12.840 1.00 0.00 238 PRO A CA 11
ATOM 17891 C C . PRO A 1 20 ? 36.523 -5.323 13.492 1.00 0.00 238 PRO A C 11
ATOM 17892 O O . PRO A 1 20 ? 35.715 -6.110 13.994 1.00 0.00 238 PRO A O 11
ATOM 17903 N N . ILE A 1 21 ? 36.299 -4.004 13.444 1.00 0.00 239 ILE A N 11
ATOM 17904 C CA . ILE A 1 21 ? 35.093 -3.313 13.946 1.00 0.00 239 ILE A CA 11
ATOM 17905 C C . ILE A 1 21 ? 34.668 -2.250 12.914 1.00 0.00 239 ILE A C 11
ATOM 17906 O O . ILE A 1 21 ? 35.516 -1.540 12.365 1.00 0.00 239 ILE A O 11
ATOM 17922 N N . ALA A 1 22 ? 33.362 -2.138 12.658 1.00 0.00 240 ALA A N 11
ATOM 17923 C CA . ALA A 1 22 ? 32.773 -1.192 11.702 1.00 0.00 240 ALA A CA 11
ATOM 17924 C C . ALA A 1 22 ? 31.380 -0.695 12.146 1.00 0.00 240 ALA A C 11
ATOM 17925 O O . ALA A 1 22 ? 30.709 -1.323 12.972 1.00 0.00 240 ALA A O 11
ATOM 17932 N N . ASN A 1 23 ? 30.938 0.426 11.567 1.00 0.00 241 ASN A N 11
ATOM 17933 C CA . ASN A 1 23 ? 29.666 1.108 11.848 1.00 0.00 241 ASN A CA 11
ATOM 17934 C C . ASN A 1 23 ? 29.075 1.728 10.558 1.00 0.00 241 ASN A C 11
ATOM 17935 O O . ASN A 1 23 ? 29.742 1.781 9.519 1.00 0.00 241 ASN A O 11
ATOM 17946 N N . THR A 1 24 ? 27.835 2.226 10.624 1.00 0.00 242 THR A N 11
ATOM 17947 C CA . THR A 1 24 ? 27.157 2.927 9.513 1.00 0.00 242 THR A CA 11
ATOM 17948 C C . THR A 1 24 ? 26.197 4.015 10.021 1.00 0.00 242 THR A C 11
ATOM 17949 O O . THR A 1 24 ? 25.682 3.936 11.141 1.00 0.00 242 THR A O 11
ATOM 17960 N N . GLU A 1 25 ? 25.965 5.045 9.203 1.00 0.00 243 GLU A N 11
ATOM 17961 C CA . GLU A 1 25 ? 25.147 6.235 9.499 1.00 0.00 243 GLU A CA 11
ATOM 17962 C C . GLU A 1 25 ? 24.445 6.764 8.227 1.00 0.00 243 GLU A C 11
ATOM 17963 O O . GLU A 1 25 ? 24.813 6.405 7.103 1.00 0.00 243 GLU A O 11
ATOM 17975 N N . TYR A 1 26 ? 23.461 7.655 8.398 1.00 0.00 244 TYR A N 11
ATOM 17976 C CA . TYR A 1 26 ? 22.755 8.349 7.310 1.00 0.00 244 TYR A CA 11
ATOM 17977 C C . TYR A 1 26 ? 22.355 9.781 7.720 1.00 0.00 244 TYR A C 11
ATOM 17978 O O . TYR A 1 26 ? 22.054 10.037 8.892 1.00 0.00 244 TYR A O 11
ATOM 17996 N N . SER A 1 27 ? 22.333 10.702 6.748 1.00 0.00 245 SER A N 11
ATOM 17997 C CA . SER A 1 27 ? 22.125 12.147 6.951 1.00 0.00 245 SER A CA 11
ATOM 17998 C C . SER A 1 27 ? 21.377 12.805 5.778 1.00 0.00 245 SER A C 11
ATOM 17999 O O . SER A 1 27 ? 21.342 12.275 4.664 1.00 0.00 245 SER A O 11
ATOM 18007 N N . GLY A 1 28 ? 20.816 13.994 6.019 1.00 0.00 246 GLY A N 11
ATOM 18008 C CA . GLY A 1 28 ? 20.128 14.826 5.023 1.00 0.00 246 GLY A CA 11
ATOM 18009 C C . GLY A 1 28 ? 19.661 16.176 5.589 1.00 0.00 246 GLY A C 11
ATOM 18010 O O . GLY A 1 28 ? 19.816 16.448 6.784 1.00 0.00 246 GLY A O 11
ATOM 18014 N N . ASP A 1 29 ? 19.068 17.017 4.737 1.00 0.00 247 ASP A N 11
ATOM 18015 C CA . ASP A 1 29 ? 18.574 18.361 5.083 1.00 0.00 247 ASP A CA 11
ATOM 18016 C C . ASP A 1 29 ? 17.245 18.670 4.367 1.00 0.00 247 ASP A C 11
ATOM 18017 O O . ASP A 1 29 ? 17.093 18.413 3.169 1.00 0.00 247 ASP A O 11
ATOM 18026 N N . TYR A 1 30 ? 16.281 19.235 5.104 1.00 0.00 248 TYR A N 11
ATOM 18027 C CA . TYR A 1 30 ? 14.951 19.590 4.584 1.00 0.00 248 TYR A CA 11
ATOM 18028 C C . TYR A 1 30 ? 14.973 20.841 3.683 1.00 0.00 248 TYR A C 11
ATOM 18029 O O . TYR A 1 30 ? 14.316 20.874 2.638 1.00 0.00 248 TYR A O 11
ATOM 18047 N N . ALA A 1 31 ? 15.743 21.861 4.080 1.00 0.00 249 ALA A N 11
ATOM 18048 C CA . ALA A 1 31 ? 15.922 23.150 3.408 1.00 0.00 249 ALA A CA 11
ATOM 18049 C C . ALA A 1 31 ? 17.189 23.847 3.955 1.00 0.00 249 ALA A C 11
ATOM 18050 O O . ALA A 1 31 ? 17.862 23.304 4.837 1.00 0.00 249 ALA A O 11
ATOM 18057 N N . GLN A 1 32 ? 17.488 25.069 3.492 1.00 0.00 250 GLN A N 11
ATOM 18058 C CA . GLN A 1 32 ? 18.501 25.941 4.118 1.00 0.00 250 GLN A CA 11
ATOM 18059 C C . GLN A 1 32 ? 17.982 27.381 4.305 1.00 0.00 250 GLN A C 11
ATOM 18060 O O . GLN A 1 32 ? 17.995 27.893 5.426 1.00 0.00 250 GLN A O 11
ATOM 18074 N N . ARG A 1 33 ? 17.502 28.014 3.222 1.00 0.00 251 ARG A N 11
ATOM 18075 C CA . ARG A 1 33 ? 16.744 29.284 3.155 1.00 0.00 251 ARG A CA 11
ATOM 18076 C C . ARG A 1 33 ? 16.158 29.471 1.739 1.00 0.00 251 ARG A C 11
ATOM 18077 O O . ARG A 1 33 ? 15.985 28.494 1.007 1.00 0.00 251 ARG A O 11
ATOM 18098 N N . ASP A 1 34 ? 15.813 30.699 1.351 1.00 0.00 252 ASP A N 11
ATOM 18099 C CA . ASP A 1 34 ? 15.239 31.080 0.043 1.00 0.00 252 ASP A CA 11
ATOM 18100 C C . ASP A 1 34 ? 16.248 31.018 -1.139 1.00 0.00 252 ASP A C 11
ATOM 18101 O O . ASP A 1 34 ? 16.253 31.873 -2.026 1.00 0.00 252 ASP A O 11
ATOM 18110 N N . ASP A 1 35 ? 17.137 30.020 -1.169 1.00 0.00 253 ASP A N 11
ATOM 18111 C CA . ASP A 1 35 ? 18.223 29.881 -2.154 1.00 0.00 253 ASP A CA 11
ATOM 18112 C C . ASP A 1 35 ? 17.757 29.806 -3.622 1.00 0.00 253 ASP A C 11
ATOM 18113 O O . ASP A 1 35 ? 18.528 30.114 -4.532 1.00 0.00 253 ASP A O 11
ATOM 18122 N N . ALA A 1 36 ? 16.485 29.468 -3.886 1.00 0.00 254 ALA A N 11
ATOM 18123 C CA . ALA A 1 36 ? 15.899 29.534 -5.228 1.00 0.00 254 ALA A CA 11
ATOM 18124 C C . ALA A 1 36 ? 15.778 30.976 -5.800 1.00 0.00 254 ALA A C 11
ATOM 18125 O O . ALA A 1 36 ? 15.362 31.148 -6.948 1.00 0.00 254 ALA A O 11
ATOM 18132 N N . LYS A 1 37 ? 16.176 32.016 -5.049 1.00 0.00 255 LYS A N 11
ATOM 18133 C CA . LYS A 1 37 ? 16.365 33.396 -5.549 1.00 0.00 255 LYS A CA 11
ATOM 18134 C C . LYS A 1 37 ? 17.771 33.671 -6.125 1.00 0.00 255 LYS A C 11
ATOM 18135 O O . LYS A 1 37 ? 17.958 34.680 -6.803 1.00 0.00 255 LYS A O 11
ATOM 18154 N N . ASP A 1 38 ? 18.739 32.766 -5.937 1.00 0.00 256 ASP A N 11
ATOM 18155 C CA . ASP A 1 38 ? 20.101 32.825 -6.519 1.00 0.00 256 ASP A CA 11
ATOM 18156 C C . ASP A 1 38 ? 20.220 32.109 -7.879 1.00 0.00 256 ASP A C 11
ATOM 18157 O O . ASP A 1 38 ? 21.309 31.950 -8.429 1.00 0.00 256 ASP A O 11
ATOM 18166 N N . LEU A 1 39 ? 19.093 31.678 -8.453 1.00 0.00 257 LEU A N 11
ATOM 18167 C CA . LEU A 1 39 ? 19.051 30.900 -9.696 1.00 0.00 257 LEU A CA 11
ATOM 18168 C C . LEU A 1 39 ? 19.386 31.700 -10.965 1.00 0.00 257 LEU A C 11
ATOM 18169 O O . LEU A 1 39 ? 19.708 31.116 -11.996 1.00 0.00 257 LEU A O 11
ATOM 18185 N N . SER A 1 40 ? 19.401 33.024 -10.880 1.00 0.00 258 SER A N 11
ATOM 18186 C CA . SER A 1 40 ? 19.937 33.940 -11.884 1.00 0.00 258 SER A CA 11
ATOM 18187 C C . SER A 1 40 ? 21.462 33.889 -12.055 1.00 0.00 258 SER A C 11
ATOM 18188 O O . SER A 1 40 ? 22.001 34.548 -12.947 1.00 0.00 258 SER A O 11
ATOM 18196 N N . ALA A 1 41 ? 22.173 33.111 -11.231 1.00 0.00 259 ALA A N 11
ATOM 18197 C CA . ALA A 1 41 ? 23.601 32.905 -11.332 1.00 0.00 259 ALA A CA 11
ATOM 18198 C C . ALA A 1 41 ? 23.939 31.979 -12.505 1.00 0.00 259 ALA A C 11
ATOM 18199 O O . ALA A 1 41 ? 23.191 31.066 -12.855 1.00 0.00 259 ALA A O 11
ATOM 18206 N N . LYS A 1 42 ? 25.130 32.168 -13.057 1.00 0.00 260 LYS A N 11
ATOM 18207 C CA . LYS A 1 42 ? 25.829 31.182 -13.899 1.00 0.00 260 LYS A CA 11
ATOM 18208 C C . LYS A 1 42 ? 26.086 29.893 -13.114 1.00 0.00 260 LYS A C 11
ATOM 18209 O O . LYS A 1 42 ? 26.408 29.951 -11.937 1.00 0.00 260 LYS A O 11
ATOM 18228 N N . ILE A 1 43 ? 26.028 28.730 -13.767 1.00 0.00 261 ILE A N 11
ATOM 18229 C CA . ILE A 1 43 ? 26.439 27.440 -13.183 1.00 0.00 261 ILE A CA 11
ATOM 18230 C C . ILE A 1 43 ? 27.920 27.435 -12.777 1.00 0.00 261 ILE A C 11
ATOM 18231 O O . ILE A 1 43 ? 28.322 26.804 -11.805 1.00 0.00 261 ILE A O 11
ATOM 18247 N N . GLU A 1 44 ? 28.717 28.239 -13.475 1.00 0.00 262 GLU A N 11
ATOM 18248 C CA . GLU A 1 44 ? 30.088 28.625 -13.106 1.00 0.00 262 GLU A CA 11
ATOM 18249 C C . GLU A 1 44 ? 30.219 29.260 -11.690 1.00 0.00 262 GLU A C 11
ATOM 18250 O O . GLU A 1 44 ? 31.337 29.515 -11.240 1.00 0.00 262 GLU A O 11
ATOM 18262 N N . SER A 1 45 ? 29.121 29.501 -10.948 1.00 0.00 263 SER A N 11
ATOM 18263 C CA . SER A 1 45 ? 29.190 29.997 -9.559 1.00 0.00 263 SER A CA 11
ATOM 18264 C C . SER A 1 45 ? 29.715 28.933 -8.585 1.00 0.00 263 SER A C 11
ATOM 18265 O O . SER A 1 45 ? 30.225 29.251 -7.507 1.00 0.00 263 SER A O 11
ATOM 18273 N N . MET A 1 46 ? 29.577 27.663 -8.970 1.00 0.00 264 MET A N 11
ATOM 18274 C CA . MET A 1 46 ? 29.865 26.480 -8.178 1.00 0.00 264 MET A CA 11
ATOM 18275 C C . MET A 1 46 ? 31.337 26.057 -8.300 1.00 0.00 264 MET A C 11
ATOM 18276 O O . MET A 1 46 ? 32.024 26.367 -9.278 1.00 0.00 264 MET A O 11
ATOM 18290 N N . ASN A 1 47 ? 31.792 25.238 -7.352 1.00 0.00 265 ASN A N 11
ATOM 18291 C CA . ASN A 1 47 ? 33.115 24.591 -7.352 1.00 0.00 265 ASN A CA 11
ATOM 18292 C C . ASN A 1 47 ? 33.180 23.360 -8.296 1.00 0.00 265 ASN A C 11
ATOM 18293 O O . ASN A 1 47 ? 33.683 22.296 -7.929 1.00 0.00 265 ASN A O 11
ATOM 18304 N N . LEU A 1 48 ? 32.587 23.471 -9.492 1.00 0.00 266 LEU A N 11
ATOM 18305 C CA . LEU A 1 48 ? 32.572 22.426 -10.524 1.00 0.00 266 LEU A CA 11
ATOM 18306 C C . LEU A 1 48 ? 33.884 22.387 -11.328 1.00 0.00 266 LEU A C 11
ATOM 18307 O O . LEU A 1 48 ? 34.484 23.426 -11.622 1.00 0.00 266 LEU A O 11
ATOM 18323 N N . SER A 1 49 ? 34.278 21.189 -11.759 1.00 0.00 267 SER A N 11
ATOM 18324 C CA . SER A 1 49 ? 35.237 20.973 -12.855 1.00 0.00 267 SER A CA 11
ATOM 18325 C C . SER A 1 49 ? 34.599 21.270 -14.222 1.00 0.00 267 SER A C 11
ATOM 18326 O O . SER A 1 49 ? 33.375 21.240 -14.375 1.00 0.00 267 SER A O 11
ATOM 18334 N N . ALA A 1 50 ? 35.415 21.541 -15.245 1.00 0.00 268 ALA A N 11
ATOM 18335 C CA . ALA A 1 50 ? 34.922 22.011 -16.546 1.00 0.00 268 ALA A CA 11
ATOM 18336 C C . ALA A 1 50 ? 34.006 21.031 -17.291 1.00 0.00 268 ALA A C 11
ATOM 18337 O O . ALA A 1 50 ? 33.125 21.489 -18.016 1.00 0.00 268 ALA A O 11
ATOM 18344 N N . ARG A 1 51 ? 34.170 19.709 -17.128 1.00 0.00 269 ARG A N 11
ATOM 18345 C CA . ARG A 1 51 ? 33.321 18.694 -17.796 1.00 0.00 269 ARG A CA 11
ATOM 18346 C C . ARG A 1 51 ? 31.839 18.892 -17.472 1.00 0.00 269 ARG A C 11
ATOM 18347 O O . ARG A 1 51 ? 31.015 18.893 -18.378 1.00 0.00 269 ARG A O 11
ATOM 18368 N N . CYS A 1 52 ? 31.534 19.189 -16.213 1.00 0.00 270 CYS A N 11
ATOM 18369 C CA . CYS A 1 52 ? 30.206 19.565 -15.719 1.00 0.00 270 CYS A CA 11
ATOM 18370 C C . CYS A 1 52 ? 29.656 20.788 -16.452 1.00 0.00 270 CYS A C 11
ATOM 18371 O O . CYS A 1 52 ? 28.560 20.735 -17.009 1.00 0.00 270 CYS A O 11
ATOM 18379 N N . PHE A 1 53 ? 30.435 21.874 -16.522 1.00 0.00 271 PHE A N 11
ATOM 18380 C CA . PHE A 1 53 ? 29.978 23.096 -17.185 1.00 0.00 271 PHE A CA 11
ATOM 18381 C C . PHE A 1 53 ? 29.834 22.915 -18.704 1.00 0.00 271 PHE A C 11
ATOM 18382 O O . PHE A 1 53 ? 28.904 23.440 -19.303 1.00 0.00 271 PHE A O 11
ATOM 18399 N N . ASN A 1 54 ? 30.706 22.118 -19.324 1.00 0.00 272 ASN A N 11
ATOM 18400 C CA . ASN A 1 54 ? 30.701 21.831 -20.762 1.00 0.00 272 ASN A CA 11
ATOM 18401 C C . ASN A 1 54 ? 29.517 20.934 -21.153 1.00 0.00 272 ASN A C 11
ATOM 18402 O O . ASN A 1 54 ? 28.861 21.190 -22.158 1.00 0.00 272 ASN A O 11
ATOM 18413 N N . CYS A 1 55 ? 29.168 19.949 -20.318 1.00 0.00 273 CYS A N 11
ATOM 18414 C CA . CYS A 1 55 ? 27.962 19.128 -20.470 1.00 0.00 273 CYS A CA 11
ATOM 18415 C C . CYS A 1 55 ? 26.687 19.991 -20.564 1.00 0.00 273 CYS A C 11
ATOM 18416 O O . CYS A 1 55 ? 25.807 19.748 -21.390 1.00 0.00 273 CYS A O 11
ATOM 18424 N N . LEU A 1 56 ? 26.624 21.024 -19.718 1.00 0.00 274 LEU A N 11
ATOM 18425 C CA . LEU A 1 56 ? 25.520 21.977 -19.576 1.00 0.00 274 LEU A CA 11
ATOM 18426 C C . LEU A 1 56 ? 25.553 23.070 -20.673 1.00 0.00 274 LEU A C 11
ATOM 18427 O O . LEU A 1 56 ? 24.529 23.386 -21.275 1.00 0.00 274 LEU A O 11
ATOM 18443 N N . ASP A 1 57 ? 26.730 23.552 -21.066 1.00 0.00 275 ASP A N 11
ATOM 18444 C CA . ASP A 1 57 ? 26.912 24.487 -22.184 1.00 0.00 275 ASP A CA 11
ATOM 18445 C C . ASP A 1 57 ? 26.616 23.892 -23.582 1.00 0.00 275 ASP A C 11
ATOM 18446 O O . ASP A 1 57 ? 26.184 24.630 -24.470 1.00 0.00 275 ASP A O 11
ATOM 18455 N N . LYS A 1 58 ? 26.790 22.573 -23.800 1.00 0.00 276 LYS A N 11
ATOM 18456 C CA . LYS A 1 58 ? 26.619 21.925 -25.121 1.00 0.00 276 LYS A CA 11
ATOM 18457 C C . LYS A 1 58 ? 25.159 21.902 -25.597 1.00 0.00 276 LYS A C 11
ATOM 18458 O O . LYS A 1 58 ? 24.882 21.943 -26.796 1.00 0.00 276 LYS A O 11
ATOM 18477 N N . ILE A 1 59 ? 24.247 21.859 -24.631 1.00 0.00 277 ILE A N 11
ATOM 18478 C CA . ILE A 1 59 ? 22.781 21.910 -24.765 1.00 0.00 277 ILE A CA 11
ATOM 18479 C C . ILE A 1 59 ? 22.220 23.332 -24.633 1.00 0.00 277 ILE A C 11
ATOM 18480 O O . ILE A 1 59 ? 21.157 23.634 -25.173 1.00 0.00 277 ILE A O 11
ATOM 18496 N N . GLY A 1 60 ? 22.941 24.201 -23.918 1.00 0.00 278 GLY A N 11
ATOM 18497 C CA . GLY A 1 60 ? 22.657 25.637 -23.785 1.00 0.00 278 GLY A CA 11
ATOM 18498 C C . GLY A 1 60 ? 22.252 26.076 -22.370 1.00 0.00 278 GLY A C 11
ATOM 18499 O O . GLY A 1 60 ? 21.897 27.235 -22.170 1.00 0.00 278 GLY A O 11
ATOM 18503 N N . ILE A 1 61 ? 22.296 25.161 -21.395 1.00 0.00 279 ILE A N 11
ATOM 18504 C CA . ILE A 1 61 ? 22.038 25.404 -19.971 1.00 0.00 279 ILE A CA 11
ATOM 18505 C C . ILE A 1 61 ? 23.257 26.121 -19.359 1.00 0.00 279 ILE A C 11
ATOM 18506 O O . ILE A 1 61 ? 24.302 25.520 -19.119 1.00 0.00 279 ILE A O 11
ATOM 18522 N N . LYS A 1 62 ? 23.128 27.431 -19.145 1.00 0.00 280 LYS A N 11
ATOM 18523 C CA . LYS A 1 62 ? 24.195 28.371 -18.742 1.00 0.00 280 LYS A CA 11
ATOM 18524 C C . LYS A 1 62 ? 23.985 28.966 -17.353 1.00 0.00 280 LYS A C 11
ATOM 18525 O O . LYS A 1 62 ? 24.931 29.498 -16.771 1.00 0.00 280 LYS A O 11
ATOM 18544 N N . TYR A 1 63 ? 22.797 28.795 -16.775 1.00 0.00 281 TYR A N 11
ATOM 18545 C CA . TYR A 1 63 ? 22.468 29.277 -15.425 1.00 0.00 281 TYR A CA 11
ATOM 18546 C C . TYR A 1 63 ? 21.988 28.200 -14.464 1.00 0.00 281 TYR A C 11
ATOM 18547 O O . TYR A 1 63 ? 21.476 27.156 -14.863 1.00 0.00 281 TYR A O 11
ATOM 18565 N N . VAL A 1 64 ? 22.145 28.476 -13.167 1.00 0.00 282 VAL A N 11
ATOM 18566 C CA . VAL A 1 64 ? 21.693 27.604 -12.080 1.00 0.00 282 VAL A CA 11
ATOM 18567 C C . VAL A 1 64 ? 20.192 27.366 -12.209 1.00 0.00 282 VAL A C 11
ATOM 18568 O O . VAL A 1 64 ? 19.753 26.233 -12.086 1.00 0.00 282 VAL A O 11
ATOM 18581 N N . GLY A 1 65 ? 19.424 28.406 -12.549 1.00 0.00 283 GLY A N 11
ATOM 18582 C CA . GLY A 1 65 ? 18.011 28.354 -12.937 1.00 0.00 283 GLY A CA 11
ATOM 18583 C C . GLY A 1 65 ? 17.707 27.277 -13.964 1.00 0.00 283 GLY A C 11
ATOM 18584 O O . GLY A 1 65 ? 16.843 26.435 -13.758 1.00 0.00 283 GLY A O 11
ATOM 18588 N N . GLU A 1 66 ? 18.483 27.260 -15.039 1.00 0.00 284 GLU A N 11
ATOM 18589 C CA . GLU A 1 66 ? 18.368 26.277 -16.122 1.00 0.00 284 GLU A CA 11
ATOM 18590 C C . GLU A 1 66 ? 18.729 24.847 -15.683 1.00 0.00 284 GLU A C 11
ATOM 18591 O O . GLU A 1 66 ? 17.998 23.931 -16.050 1.00 0.00 284 GLU A O 11
ATOM 18603 N N . LEU A 1 67 ? 19.770 24.623 -14.859 1.00 0.00 285 LEU A N 11
ATOM 18604 C CA . LEU A 1 67 ? 20.006 23.287 -14.266 1.00 0.00 285 LEU A CA 11
ATOM 18605 C C . LEU A 1 67 ? 18.835 22.933 -13.313 1.00 0.00 285 LEU A C 11
ATOM 18606 O O . LEU A 1 67 ? 18.287 21.840 -13.390 1.00 0.00 285 LEU A O 11
ATOM 18622 N N . VAL A 1 68 ? 18.378 23.849 -12.446 1.00 0.00 286 VAL A N 11
ATOM 18623 C CA . VAL A 1 68 ? 17.277 23.628 -11.508 1.00 0.00 286 VAL A CA 11
ATOM 18624 C C . VAL A 1 68 ? 15.979 23.242 -12.252 1.00 0.00 286 VAL A C 11
ATOM 18625 O O . VAL A 1 68 ? 15.254 22.358 -11.797 1.00 0.00 286 VAL A O 11
ATOM 18638 N N . LEU A 1 69 ? 15.718 23.859 -13.410 1.00 0.00 287 LEU A N 11
ATOM 18639 C CA . LEU A 1 69 ? 14.610 23.553 -14.323 1.00 0.00 287 LEU A CA 11
ATOM 18640 C C . LEU A 1 69 ? 14.850 22.311 -15.201 1.00 0.00 287 LEU A C 11
ATOM 18641 O O . LEU A 1 69 ? 13.882 21.740 -15.704 1.00 0.00 287 LEU A O 11
ATOM 18657 N N . MET A 1 70 ? 16.095 21.847 -15.344 1.00 0.00 288 MET A N 11
ATOM 18658 C CA . MET A 1 70 ? 16.451 20.521 -15.814 1.00 0.00 288 MET A CA 11
ATOM 18659 C C . MET A 1 70 ? 15.995 19.424 -14.833 1.00 0.00 288 MET A C 11
ATOM 18660 O O . MET A 1 70 ? 16.768 18.872 -14.045 1.00 0.00 288 MET A O 11
ATOM 18674 N N . SER A 1 71 ? 14.702 19.119 -14.886 1.00 0.00 289 SER A N 11
ATOM 18675 C CA . SER A 1 71 ? 14.086 17.959 -14.234 1.00 0.00 289 SER A CA 11
ATOM 18676 C C . SER A 1 71 ? 14.898 16.686 -14.498 1.00 0.00 289 SER A C 11
ATOM 18677 O O . SER A 1 71 ? 15.498 16.551 -15.566 1.00 0.00 289 SER A O 11
ATOM 18685 N N . GLU A 1 72 ? 14.942 15.756 -13.541 1.00 0.00 290 GLU A N 11
ATOM 18686 C CA . GLU A 1 72 ? 15.888 14.622 -13.536 1.00 0.00 290 GLU A CA 11
ATOM 18687 C C . GLU A 1 72 ? 15.947 13.850 -14.873 1.00 0.00 290 GLU A C 11
ATOM 18688 O O . GLU A 1 72 ? 17.032 13.504 -15.342 1.00 0.00 290 GLU A O 11
ATOM 18700 N N . GLU A 1 73 ? 14.797 13.630 -15.524 1.00 0.00 291 GLU A N 11
ATOM 18701 C CA . GLU A 1 73 ? 14.692 12.947 -16.826 1.00 0.00 291 GLU A CA 11
ATOM 18702 C C . GLU A 1 73 ? 15.240 13.746 -18.029 1.00 0.00 291 GLU A C 11
ATOM 18703 O O . GLU A 1 73 ? 15.724 13.145 -18.991 1.00 0.00 291 GLU A O 11
ATOM 18715 N N . GLU A 1 74 ? 15.230 15.085 -17.980 1.00 0.00 292 GLU A N 11
ATOM 18716 C CA . GLU A 1 74 ? 16.010 15.930 -18.902 1.00 0.00 292 GLU A CA 11
ATOM 18717 C C . GLU A 1 74 ? 17.497 15.762 -18.601 1.00 0.00 292 GLU A C 11
ATOM 18718 O O . GLU A 1 74 ? 18.305 15.530 -19.500 1.00 0.00 292 GLU A O 11
ATOM 18730 N N . LEU A 1 75 ? 17.855 15.844 -17.320 1.00 0.00 293 LEU A N 11
ATOM 18731 C CA . LEU A 1 75 ? 19.212 15.806 -16.811 1.00 0.00 293 LEU A CA 11
ATOM 18732 C C . LEU A 1 75 ? 19.991 14.540 -17.189 1.00 0.00 293 LEU A C 11
ATOM 18733 O O . LEU A 1 75 ? 21.114 14.640 -17.679 1.00 0.00 293 LEU A O 11
ATOM 18749 N N . LYS A 1 76 ? 19.383 13.361 -17.040 1.00 0.00 294 LYS A N 11
ATOM 18750 C CA . LYS A 1 76 ? 19.912 12.071 -17.532 1.00 0.00 294 LYS A CA 11
ATOM 18751 C C . LYS A 1 76 ? 20.039 11.983 -19.066 1.00 0.00 294 LYS A C 11
ATOM 18752 O O . LYS A 1 76 ? 20.639 11.034 -19.572 1.00 0.00 294 LYS A O 11
ATOM 18771 N N . GLY A 1 77 ? 19.483 12.945 -19.806 1.00 0.00 295 GLY A N 11
ATOM 18772 C CA . GLY A 1 77 ? 19.302 12.890 -21.257 1.00 0.00 295 GLY A CA 11
ATOM 18773 C C . GLY A 1 77 ? 20.361 13.611 -22.101 1.00 0.00 295 GLY A C 11
ATOM 18774 O O . GLY A 1 77 ? 20.415 13.344 -23.305 1.00 0.00 295 GLY A O 11
ATOM 18778 N N . VAL A 1 78 ? 21.196 14.507 -21.541 1.00 0.00 296 VAL A N 11
ATOM 18779 C CA . VAL A 1 78 ? 22.232 15.207 -22.345 1.00 0.00 296 VAL A CA 11
ATOM 18780 C C . VAL A 1 78 ? 23.210 14.229 -23.011 1.00 0.00 296 VAL A C 11
ATOM 18781 O O . VAL A 1 78 ? 23.563 13.186 -22.456 1.00 0.00 296 VAL A O 11
ATOM 18794 N N . LYS A 1 79 ? 23.699 14.601 -24.197 1.00 0.00 297 LYS A N 11
ATOM 18795 C CA . LYS A 1 79 ? 24.484 13.727 -25.096 1.00 0.00 297 LYS A CA 11
ATOM 18796 C C . LYS A 1 79 ? 25.959 13.497 -24.696 1.00 0.00 297 LYS A C 11
ATOM 18797 O O . LYS A 1 79 ? 26.684 12.797 -25.404 1.00 0.00 297 LYS A O 11
ATOM 18816 N N . ASN A 1 80 ? 26.399 14.039 -23.554 1.00 0.00 298 ASN A N 11
ATOM 18817 C CA . ASN A 1 80 ? 27.767 13.925 -23.009 1.00 0.00 298 ASN A CA 11
ATOM 18818 C C . ASN A 1 80 ? 27.808 13.574 -21.498 1.00 0.00 298 ASN A C 11
ATOM 18819 O O . ASN A 1 80 ? 28.837 13.778 -20.854 1.00 0.00 298 ASN A O 11
ATOM 18830 N N . MET A 1 81 ? 26.706 13.076 -20.913 1.00 0.00 299 MET A N 11
ATOM 18831 C CA . MET A 1 81 ? 26.486 12.948 -19.463 1.00 0.00 299 MET A CA 11
ATOM 18832 C C . MET A 1 81 ? 27.248 11.796 -18.763 1.00 0.00 299 MET A C 11
ATOM 18833 O O . MET A 1 81 ? 26.650 10.934 -18.112 1.00 0.00 299 MET A O 11
ATOM 18847 N N . GLY A 1 82 ? 28.576 11.754 -18.913 1.00 0.00 300 GLY A N 11
ATOM 18848 C CA . GLY A 1 82 ? 29.470 10.815 -18.215 1.00 0.00 300 GLY A CA 11
ATOM 18849 C C . GLY A 1 82 ? 29.290 10.794 -16.687 1.00 0.00 300 GLY A C 11
ATOM 18850 O O . GLY A 1 82 ? 28.967 11.815 -16.072 1.00 0.00 300 GLY A O 11
ATOM 18854 N N . LYS A 1 83 ? 29.504 9.625 -16.059 1.00 0.00 301 LYS A N 11
ATOM 18855 C CA . LYS A 1 83 ? 29.079 9.343 -14.666 1.00 0.00 301 LYS A CA 11
ATOM 18856 C C . LYS A 1 83 ? 29.568 10.343 -13.604 1.00 0.00 301 LYS A C 11
ATOM 18857 O O . LYS A 1 83 ? 28.781 10.760 -12.753 1.00 0.00 301 LYS A O 11
ATOM 18876 N N . LYS A 1 84 ? 30.836 10.776 -13.677 1.00 0.00 302 LYS A N 11
ATOM 18877 C CA . LYS A 1 84 ? 31.419 11.747 -12.724 1.00 0.00 302 LYS A CA 11
ATOM 18878 C C . LYS A 1 84 ? 30.851 13.159 -12.908 1.00 0.00 302 LYS A C 11
ATOM 18879 O O . LYS A 1 84 ? 30.630 13.865 -11.925 1.00 0.00 302 LYS A O 11
ATOM 18898 N N . SER A 1 85 ? 30.579 13.546 -14.159 1.00 0.00 303 SER A N 11
ATOM 18899 C CA . SER A 1 85 ? 30.016 14.854 -14.521 1.00 0.00 303 SER A CA 11
ATOM 18900 C C . SER A 1 85 ? 28.650 15.074 -13.865 1.00 0.00 303 SER A C 11
ATOM 18901 O O . SER A 1 85 ? 28.487 16.016 -13.093 1.00 0.00 303 SER A O 11
ATOM 18909 N N . TYR A 1 86 ? 27.696 14.153 -14.068 1.00 0.00 304 TYR A N 11
ATOM 18910 C CA . TYR A 1 86 ? 26.351 14.238 -13.479 1.00 0.00 304 TYR A CA 11
ATOM 18911 C C . TYR A 1 86 ? 26.356 14.199 -11.940 1.00 0.00 304 TYR A C 11
ATOM 18912 O O . TYR A 1 86 ? 25.610 14.938 -11.302 1.00 0.00 304 TYR A O 11
ATOM 18930 N N . ASP A 1 87 ? 27.189 13.342 -11.340 1.00 0.00 305 ASP A N 11
ATOM 18931 C CA . ASP A 1 87 ? 27.292 13.220 -9.882 1.00 0.00 305 ASP A CA 11
ATOM 18932 C C . ASP A 1 87 ? 27.749 14.533 -9.224 1.00 0.00 305 ASP A C 11
ATOM 18933 O O . ASP A 1 87 ? 27.139 14.995 -8.258 1.00 0.00 305 ASP A O 11
ATOM 18942 N N . GLU A 1 88 ? 28.778 15.181 -9.777 1.00 0.00 306 GLU A N 11
ATOM 18943 C CA . GLU A 1 88 ? 29.287 16.459 -9.321 1.00 0.00 306 GLU A CA 11
ATOM 18944 C C . GLU A 1 88 ? 28.322 17.626 -9.623 1.00 0.00 306 GLU A C 11
ATOM 18945 O O . GLU A 1 88 ? 28.086 18.464 -8.751 1.00 0.00 306 GLU A O 11
ATOM 18957 N N . ILE A 1 89 ? 27.685 17.632 -10.805 1.00 0.00 307 ILE A N 11
ATOM 18958 C CA . ILE A 1 89 ? 26.541 18.488 -11.170 1.00 0.00 307 ILE A CA 11
ATOM 18959 C C . ILE A 1 89 ? 25.482 18.468 -10.071 1.00 0.00 307 ILE A C 11
ATOM 18960 O O . ILE A 1 89 ? 25.106 19.509 -9.530 1.00 0.00 307 ILE A O 11
ATOM 18976 N N . ALA A 1 90 ? 25.025 17.269 -9.721 1.00 0.00 308 ALA A N 11
ATOM 18977 C CA . ALA A 1 90 ? 23.959 17.065 -8.756 1.00 0.00 308 ALA A CA 11
ATOM 18978 C C . ALA A 1 90 ? 24.387 17.428 -7.323 1.00 0.00 308 ALA A C 11
ATOM 18979 O O . ALA A 1 90 ? 23.596 18.017 -6.586 1.00 0.00 308 ALA A O 11
ATOM 18986 N N . GLU A 1 91 ? 25.641 17.165 -6.938 1.00 0.00 309 GLU A N 11
ATOM 18987 C CA . GLU A 1 91 ? 26.193 17.543 -5.629 1.00 0.00 309 GLU A CA 11
ATOM 18988 C C . GLU A 1 91 ? 26.289 19.064 -5.437 1.00 0.00 309 GLU A C 11
ATOM 18989 O O . GLU A 1 91 ? 25.854 19.582 -4.407 1.00 0.00 309 GLU A O 11
ATOM 19001 N N . LYS A 1 92 ? 26.820 19.818 -6.407 1.00 0.00 310 LYS A N 11
ATOM 19002 C CA . LYS A 1 92 ? 26.907 21.279 -6.271 1.00 0.00 310 LYS A CA 11
ATOM 19003 C C . LYS A 1 92 ? 25.562 21.976 -6.492 1.00 0.00 310 LYS A C 11
ATOM 19004 O O . LYS A 1 92 ? 25.339 23.021 -5.885 1.00 0.00 310 LYS A O 11
ATOM 19023 N N . LEU A 1 93 ? 24.618 21.380 -7.232 1.00 0.00 311 LEU A N 11
ATOM 19024 C CA . LEU A 1 93 ? 23.220 21.817 -7.184 1.00 0.00 311 LEU A CA 11
ATOM 19025 C C . LEU A 1 93 ? 22.585 21.576 -5.792 1.00 0.00 311 LEU A C 11
ATOM 19026 O O . LEU A 1 93 ? 21.946 22.475 -5.251 1.00 0.00 311 LEU A O 11
ATOM 19042 N N . ASN A 1 94 ? 22.843 20.415 -5.166 1.00 0.00 312 ASN A N 11
ATOM 19043 C CA . ASN A 1 94 ? 22.437 20.110 -3.785 1.00 0.00 312 ASN A CA 11
ATOM 19044 C C . ASN A 1 94 ? 22.995 21.102 -2.746 1.00 0.00 312 ASN A C 11
ATOM 19045 O O . ASN A 1 94 ? 22.295 21.426 -1.789 1.00 0.00 312 ASN A O 11
ATOM 19056 N N . ASP A 1 95 ? 24.214 21.619 -2.931 1.00 0.00 313 ASP A N 11
ATOM 19057 C CA . ASP A 1 95 ? 24.832 22.596 -2.019 1.00 0.00 313 ASP A CA 11
ATOM 19058 C C . ASP A 1 95 ? 23.994 23.881 -1.815 1.00 0.00 313 ASP A C 11
ATOM 19059 O O . ASP A 1 95 ? 24.029 24.473 -0.731 1.00 0.00 313 ASP A O 11
ATOM 19068 N N . LEU A 1 96 ? 23.187 24.283 -2.812 1.00 0.00 314 LEU A N 11
ATOM 19069 C CA . LEU A 1 96 ? 22.197 25.366 -2.658 1.00 0.00 314 LEU A CA 11
ATOM 19070 C C . LEU A 1 96 ? 21.087 25.039 -1.640 1.00 0.00 314 LEU A C 11
ATOM 19071 O O . LEU A 1 96 ? 20.567 25.943 -0.992 1.00 0.00 314 LEU A O 11
ATOM 19087 N N . GLY A 1 97 ? 20.715 23.767 -1.485 1.00 0.00 315 GLY A N 11
ATOM 19088 C CA . GLY A 1 97 ? 19.665 23.297 -0.570 1.00 0.00 315 GLY A CA 11
ATOM 19089 C C . GLY A 1 97 ? 18.686 22.297 -1.196 1.00 0.00 315 GLY A C 11
ATOM 19090 O O . GLY A 1 97 ? 17.953 21.630 -0.465 1.00 0.00 315 GLY A O 11
ATOM 19094 N N . TYR A 1 98 ? 18.676 22.167 -2.532 1.00 0.00 316 TYR A N 11
ATOM 19095 C CA . TYR A 1 98 ? 17.781 21.295 -3.288 1.00 0.00 316 TYR A CA 11
ATOM 19096 C C . TYR A 1 98 ? 18.628 20.348 -4.174 1.00 0.00 316 TYR A C 11
ATOM 19097 O O . TYR A 1 98 ? 19.249 20.805 -5.134 1.00 0.00 316 TYR A O 11
ATOM 19115 N N . PRO A 1 99 ? 18.713 19.038 -3.858 1.00 0.00 317 PRO A N 11
ATOM 19116 C CA . PRO A 1 99 ? 19.373 18.054 -4.717 1.00 0.00 317 PRO A CA 11
ATOM 19117 C C . PRO A 1 99 ? 18.589 17.858 -6.018 1.00 0.00 317 PRO A C 11
ATOM 19118 O O . PRO A 1 99 ? 17.393 17.559 -5.993 1.00 0.00 317 PRO A O 11
ATOM 19129 N N . VAL A 1 100 ? 19.249 18.047 -7.169 1.00 0.00 318 VAL A N 11
ATOM 19130 C CA . VAL A 1 100 ? 18.575 18.040 -8.467 1.00 0.00 318 VAL A CA 11
ATOM 19131 C C . VAL A 1 100 ? 17.799 16.743 -8.738 1.00 0.00 318 VAL A C 11
ATOM 19132 O O . VAL A 1 100 ? 18.310 15.638 -8.543 1.00 0.00 318 VAL A O 11
ATOM 19145 N N . GLY A 1 101 ? 16.537 16.898 -9.146 1.00 0.00 319 GLY A N 11
ATOM 19146 C CA . GLY A 1 101 ? 15.594 15.793 -9.365 1.00 0.00 319 GLY A CA 11
ATOM 19147 C C . GLY A 1 101 ? 14.570 15.577 -8.239 1.00 0.00 319 GLY A C 11
ATOM 19148 O O . GLY A 1 101 ? 13.597 14.844 -8.419 1.00 0.00 319 GLY A O 11
ATOM 19152 N N . THR A 1 102 ? 14.740 16.240 -7.090 1.00 0.00 320 THR A N 11
ATOM 19153 C CA . THR A 1 102 ? 13.751 16.331 -5.999 1.00 0.00 320 THR A CA 11
ATOM 19154 C C . THR A 1 102 ? 12.688 17.373 -6.379 1.00 0.00 320 THR A C 11
ATOM 19155 O O . THR A 1 102 ? 12.712 18.522 -5.945 1.00 0.00 320 THR A O 11
ATOM 19166 N N . GLU A 1 103 ? 11.780 16.969 -7.272 1.00 0.00 321 GLU A N 11
ATOM 19167 C CA . GLU A 1 103 ? 10.867 17.834 -8.055 1.00 0.00 321 GLU A CA 11
ATOM 19168 C C . GLU A 1 103 ? 9.371 17.575 -7.771 1.00 0.00 321 GLU A C 11
ATOM 19169 O O . GLU A 1 103 ? 8.488 17.950 -8.537 1.00 0.00 321 GLU A O 11
ATOM 19181 N N . LEU A 1 104 ? 9.102 16.926 -6.637 1.00 0.00 322 LEU A N 11
ATOM 19182 C CA . LEU A 1 104 ? 7.788 16.483 -6.147 1.00 0.00 322 LEU A CA 11
ATOM 19183 C C . LEU A 1 104 ? 6.812 17.583 -5.678 1.00 0.00 322 LEU A C 11
ATOM 19184 O O . LEU A 1 104 ? 5.650 17.300 -5.382 1.00 0.00 322 LEU A O 11
ATOM 19200 N N . SER A 1 105 ? 7.283 18.827 -5.613 1.00 0.00 323 SER A N 11
ATOM 19201 C CA . SER A 1 105 ? 6.501 20.022 -5.235 1.00 0.00 323 SER A CA 11
ATOM 19202 C C . SER A 1 105 ? 7.017 21.269 -5.987 1.00 0.00 323 SER A C 11
ATOM 19203 O O . SER A 1 105 ? 7.668 22.142 -5.400 1.00 0.00 323 SER A O 11
ATOM 19211 N N . PRO A 1 106 ? 6.837 21.318 -7.323 1.00 0.00 324 PRO A N 11
ATOM 19212 C CA . PRO A 1 106 ? 7.602 22.187 -8.221 1.00 0.00 324 PRO A CA 11
ATOM 19213 C C . PRO A 1 106 ? 6.956 23.554 -8.519 1.00 0.00 324 PRO A C 11
ATOM 19214 O O . PRO A 1 106 ? 7.342 24.210 -9.481 1.00 0.00 324 PRO A O 11
ATOM 19225 N N . GLU A 1 107 ? 5.966 24.001 -7.744 1.00 0.00 325 GLU A N 11
ATOM 19226 C CA . GLU A 1 107 ? 5.120 25.172 -8.059 1.00 0.00 325 GLU A CA 11
ATOM 19227 C C . GLU A 1 107 ? 5.890 26.481 -8.345 1.00 0.00 325 GLU A C 11
ATOM 19228 O O . GLU A 1 107 ? 5.423 27.317 -9.124 1.00 0.00 325 GLU A O 11
ATOM 19240 N N . GLN A 1 108 ? 7.088 26.653 -7.770 1.00 0.00 326 GLN A N 11
ATOM 19241 C CA . GLN A 1 108 ? 7.979 27.791 -8.053 1.00 0.00 326 GLN A CA 11
ATOM 19242 C C . GLN A 1 108 ? 8.540 27.808 -9.489 1.00 0.00 326 GLN A C 11
ATOM 19243 O O . GLN A 1 108 ? 8.940 28.871 -9.968 1.00 0.00 326 GLN A O 11
ATOM 19257 N N . ARG A 1 109 ? 8.579 26.669 -10.202 1.00 0.00 327 ARG A N 11
ATOM 19258 C CA . ARG A 1 109 ? 9.180 26.566 -11.548 1.00 0.00 327 ARG A CA 11
ATOM 19259 C C . ARG A 1 109 ? 8.441 27.396 -12.599 1.00 0.00 327 ARG A C 11
ATOM 19260 O O . ARG A 1 109 ? 9.088 27.976 -13.467 1.00 0.00 327 ARG A O 11
ATOM 19281 N N . GLU A 1 110 ? 7.120 27.526 -12.485 1.00 0.00 328 GLU A N 11
ATOM 19282 C CA . GLU A 1 110 ? 6.323 28.384 -13.381 1.00 0.00 328 GLU A CA 11
ATOM 19283 C C . GLU A 1 110 ? 6.722 29.868 -13.271 1.00 0.00 328 GLU A C 11
ATOM 19284 O O . GLU A 1 110 ? 6.840 30.557 -14.288 1.00 0.00 328 GLU A O 11
ATOM 19296 N N . SER A 1 111 ? 6.995 30.350 -12.052 1.00 0.00 329 SER A N 11
ATOM 19297 C CA . SER A 1 111 ? 7.527 31.693 -11.796 1.00 0.00 329 SER A CA 11
ATOM 19298 C C . SER A 1 111 ? 8.988 31.825 -12.246 1.00 0.00 329 SER A C 11
ATOM 19299 O O . SER A 1 111 ? 9.354 32.820 -12.877 1.00 0.00 329 SER A O 11
ATOM 19307 N N . LEU A 1 112 ? 9.822 30.810 -11.972 1.00 0.00 330 LEU A N 11
ATOM 19308 C CA . LEU A 1 112 ? 11.226 30.770 -12.346 1.00 0.00 330 LEU A CA 11
ATOM 19309 C C . LEU A 1 112 ? 11.435 30.914 -13.852 1.00 0.00 330 LEU A C 11
ATOM 19310 O O . LEU A 1 112 ? 12.244 31.744 -14.243 1.00 0.00 330 LEU A O 11
ATOM 19326 N N . LYS A 1 113 ? 10.710 30.170 -14.701 1.00 0.00 331 LYS A N 11
ATOM 19327 C CA . LYS A 1 113 ? 10.815 30.267 -16.168 1.00 0.00 331 LYS A CA 11
ATOM 19328 C C . LYS A 1 113 ? 10.713 31.709 -16.680 1.00 0.00 331 LYS A C 11
ATOM 19329 O O . LYS A 1 113 ? 11.579 32.161 -17.430 1.00 0.00 331 LYS A O 11
ATOM 19348 N N . LYS A 1 114 ? 9.698 32.454 -16.228 1.00 0.00 332 LYS A N 11
ATOM 19349 C CA . LYS A 1 114 ? 9.455 33.850 -16.623 1.00 0.00 332 LYS A CA 11
ATOM 19350 C C . LYS A 1 114 ? 10.525 34.821 -16.112 1.00 0.00 332 LYS A C 11
ATOM 19351 O O . LYS A 1 114 ? 10.960 35.691 -16.863 1.00 0.00 332 LYS A O 11
ATOM 19370 N N . ARG A 1 115 ? 11.015 34.631 -14.879 1.00 0.00 333 ARG A N 11
ATOM 19371 C CA . ARG A 1 115 ? 12.191 35.348 -14.347 1.00 0.00 333 ARG A CA 11
ATOM 19372 C C . ARG A 1 115 ? 13.455 35.027 -15.152 1.00 0.00 333 ARG A C 11
ATOM 19373 O O . ARG A 1 115 ? 14.225 35.929 -15.470 1.00 0.00 333 ARG A O 11
ATOM 19394 N N . LEU A 1 116 ? 13.657 33.764 -15.527 1.00 0.00 334 LEU A N 11
ATOM 19395 C CA . LEU A 1 116 ? 14.838 33.313 -16.259 1.00 0.00 334 LEU A CA 11
ATOM 19396 C C . LEU A 1 116 ? 14.940 33.895 -17.675 1.00 0.00 334 LEU A C 11
ATOM 19397 O O . LEU A 1 116 ? 16.000 34.336 -18.107 1.00 0.00 334 LEU A O 11
ATOM 19413 N N . GLU A 1 117 ? 13.805 33.978 -18.366 1.00 0.00 335 GLU A N 11
ATOM 19414 C CA . GLU A 1 117 ? 13.652 34.661 -19.657 1.00 0.00 335 GLU A CA 11
ATOM 19415 C C . GLU A 1 117 ? 14.010 36.166 -19.626 1.00 0.00 335 GLU A C 11
ATOM 19416 O O . GLU A 1 117 ? 14.228 36.778 -20.674 1.00 0.00 335 GLU A O 11
ATOM 19428 N N . LYS A 1 118 ? 14.124 36.755 -18.425 1.00 0.00 336 LYS A N 11
ATOM 19429 C CA . LYS A 1 118 ? 14.443 38.164 -18.169 1.00 0.00 336 LYS A CA 11
ATOM 19430 C C . LYS A 1 118 ? 15.835 38.383 -17.544 1.00 0.00 336 LYS A C 11
ATOM 19431 O O . LYS A 1 118 ? 16.190 39.524 -17.248 1.00 0.00 336 LYS A O 11
ATOM 19450 N N . LEU A 1 119 ? 16.648 37.325 -17.390 1.00 0.00 337 LEU A N 11
ATOM 19451 C CA . LEU A 1 119 ? 18.085 37.451 -17.081 1.00 0.00 337 LEU A CA 11
ATOM 19452 C C . LEU A 1 119 ? 18.802 38.302 -18.142 1.00 0.00 337 LEU A C 11
ATOM 19453 O O . LEU A 1 119 ? 19.508 39.256 -17.806 1.00 0.00 337 LEU A O 11
ATOM 19469 N N . GLU A 1 120 ? 18.559 37.992 -19.419 1.00 0.00 338 GLU A N 11
ATOM 19470 C CA . GLU A 1 120 ? 18.905 38.850 -20.562 1.00 0.00 338 GLU A CA 11
ATOM 19471 C C . GLU A 1 120 ? 18.037 38.545 -21.798 1.00 0.00 338 GLU A C 11
ATOM 19472 O O . GLU A 1 120 ? 17.818 37.388 -22.162 1.00 0.00 338 GLU A O 11
ATOM 19484 N N . ASP A 1 121 ? 17.551 39.599 -22.464 1.00 0.00 339 ASP A N 11
ATOM 19485 C CA . ASP A 1 121 ? 16.697 39.518 -23.662 1.00 0.00 339 ASP A CA 11
ATOM 19486 C C . ASP A 1 121 ? 17.405 38.963 -24.920 1.00 0.00 339 ASP A C 11
ATOM 19487 O O . ASP A 1 121 ? 16.741 38.605 -25.896 1.00 0.00 339 ASP A O 11
ATOM 19496 N N . LYS A 1 122 ? 18.744 38.856 -24.889 1.00 0.00 340 LYS A N 11
ATOM 19497 C CA . LYS A 1 122 ? 19.587 38.252 -25.940 1.00 0.00 340 LYS A CA 11
ATOM 19498 C C . LYS A 1 122 ? 19.140 36.824 -26.293 1.00 0.00 340 LYS A C 11
ATOM 19499 O O . LYS A 1 122 ? 19.077 36.476 -27.476 1.00 0.00 340 LYS A O 11
ATOM 19518 N N . GLY A 1 123 ? 18.757 36.034 -25.283 1.00 0.00 341 GLY A N 11
ATOM 19519 C CA . GLY A 1 123 ? 18.151 34.704 -25.434 1.00 0.00 341 GLY A CA 11
ATOM 19520 C C . GLY A 1 123 ? 19.037 33.642 -26.106 1.00 0.00 341 GLY A C 11
ATOM 19521 O O . GLY A 1 123 ? 20.254 33.804 -26.251 1.00 0.00 341 GLY A O 11
ATOM 19525 N N . GLY A 1 124 ? 18.411 32.532 -26.504 1.00 0.00 342 GLY A N 11
ATOM 19526 C CA . GLY A 1 124 ? 19.038 31.412 -27.219 1.00 0.00 342 GLY A CA 11
ATOM 19527 C C . GLY A 1 124 ? 18.056 30.271 -27.525 1.00 0.00 342 GLY A C 11
ATOM 19528 O O . GLY A 1 124 ? 16.917 30.270 -27.050 1.00 0.00 342 GLY A O 11
ATOM 19532 N N . ASN A 1 125 ? 18.498 29.297 -28.326 1.00 0.00 343 ASN A N 11
ATOM 19533 C CA . ASN A 1 125 ? 17.735 28.094 -28.698 1.00 0.00 343 ASN A CA 11
ATOM 19534 C C . ASN A 1 125 ? 18.660 26.900 -29.033 1.00 0.00 343 ASN A C 11
ATOM 19535 O O . ASN A 1 125 ? 19.866 27.072 -29.242 1.00 0.00 343 ASN A O 11
ATOM 19546 N N . ASP A 1 126 ? 18.083 25.693 -29.097 1.00 0.00 344 ASP A N 11
ATOM 19547 C CA . ASP A 1 126 ? 18.761 24.418 -29.410 1.00 0.00 344 ASP A CA 11
ATOM 19548 C C . ASP A 1 126 ? 17.828 23.403 -30.104 1.00 0.00 344 ASP A C 11
ATOM 19549 O O . ASP A 1 126 ? 18.259 22.793 -31.111 1.00 0.00 344 ASP A O 11
ATOM 19559 N N . LEU A 1 13 ? 1.442 -6.011 34.331 1.00 0.00 231 LEU A N 12
ATOM 19560 C CA . LEU A 1 13 ? 0.216 -6.693 33.808 1.00 0.00 231 LEU A CA 12
ATOM 19561 C C . LEU A 1 13 ? 0.333 -7.252 32.375 1.00 0.00 231 LEU A C 12
ATOM 19562 O O . LEU A 1 13 ? -0.345 -8.233 32.067 1.00 0.00 231 LEU A O 12
ATOM 19578 N N . GLY A 1 14 ? 1.174 -6.687 31.492 1.00 0.00 232 GLY A N 12
ATOM 19579 C CA . GLY A 1 14 ? 1.372 -7.179 30.116 1.00 0.00 232 GLY A CA 12
ATOM 19580 C C . GLY A 1 14 ? 2.611 -6.591 29.426 1.00 0.00 232 GLY A C 12
ATOM 19581 O O . GLY A 1 14 ? 3.270 -5.698 29.967 1.00 0.00 232 GLY A O 12
ATOM 19585 N N . VAL A 1 15 ? 2.934 -7.106 28.234 1.00 0.00 233 VAL A N 12
ATOM 19586 C CA . VAL A 1 15 ? 4.151 -6.782 27.453 1.00 0.00 233 VAL A CA 12
ATOM 19587 C C . VAL A 1 15 ? 3.879 -6.731 25.940 1.00 0.00 233 VAL A C 12
ATOM 19588 O O . VAL A 1 15 ? 2.852 -7.222 25.460 1.00 0.00 233 VAL A O 12
ATOM 19601 N N . PHE A 1 16 ? 4.818 -6.156 25.182 1.00 0.00 234 PHE A N 12
ATOM 19602 C CA . PHE A 1 16 ? 4.806 -6.065 23.713 1.00 0.00 234 PHE A CA 12
ATOM 19603 C C . PHE A 1 16 ? 6.239 -6.061 23.136 1.00 0.00 234 PHE A C 12
ATOM 19604 O O . PHE A 1 16 ? 7.217 -5.947 23.883 1.00 0.00 234 PHE A O 12
ATOM 19621 N N . GLY A 1 17 ? 6.367 -6.160 21.805 1.00 0.00 235 GLY A N 12
ATOM 19622 C CA . GLY A 1 17 ? 7.653 -6.119 21.091 1.00 0.00 235 GLY A CA 12
ATOM 19623 C C . GLY A 1 17 ? 7.817 -4.841 20.263 1.00 0.00 235 GLY A C 12
ATOM 19624 O O . GLY A 1 17 ? 8.589 -3.959 20.638 1.00 0.00 235 GLY A O 12
ATOM 19628 N N . GLU A 1 18 ? 7.042 -4.717 19.177 1.00 0.00 236 GLU A N 12
ATOM 19629 C CA . GLU A 1 18 ? 6.970 -3.542 18.281 1.00 0.00 236 GLU A CA 12
ATOM 19630 C C . GLU A 1 18 ? 8.351 -2.939 17.909 1.00 0.00 236 GLU A C 12
ATOM 19631 O O . GLU A 1 18 ? 8.569 -1.723 17.968 1.00 0.00 236 GLU A O 12
ATOM 19643 N N . ARG A 1 19 ? 9.320 -3.808 17.573 1.00 0.00 237 ARG A N 12
ATOM 19644 C CA . ARG A 1 19 ? 10.720 -3.431 17.284 1.00 0.00 237 ARG A CA 12
ATOM 19645 C C . ARG A 1 19 ? 10.825 -2.413 16.123 1.00 0.00 237 ARG A C 12
ATOM 19646 O O . ARG A 1 19 ? 10.192 -2.626 15.083 1.00 0.00 237 ARG A O 12
ATOM 19667 N N . PRO A 1 20 ? 11.652 -1.352 16.241 1.00 0.00 238 PRO A N 12
ATOM 19668 C CA . PRO A 1 20 ? 11.826 -0.306 15.223 1.00 0.00 238 PRO A CA 12
ATOM 19669 C C . PRO A 1 20 ? 12.787 -0.737 14.089 1.00 0.00 238 PRO A C 12
ATOM 19670 O O . PRO A 1 20 ? 13.778 -0.062 13.797 1.00 0.00 238 PRO A O 12
ATOM 19681 N N . ILE A 1 21 ? 12.537 -1.901 13.476 1.00 0.00 239 ILE A N 12
ATOM 19682 C CA . ILE A 1 21 ? 13.325 -2.480 12.385 1.00 0.00 239 ILE A CA 12
ATOM 19683 C C . ILE A 1 21 ? 13.519 -1.497 11.208 1.00 0.00 239 ILE A C 12
ATOM 19684 O O . ILE A 1 21 ? 12.575 -0.828 10.773 1.00 0.00 239 ILE A O 12
ATOM 19700 N N . ALA A 1 22 ? 14.756 -1.395 10.709 1.00 0.00 240 ALA A N 12
ATOM 19701 C CA . ALA A 1 22 ? 15.184 -0.411 9.707 1.00 0.00 240 ALA A CA 12
ATOM 19702 C C . ALA A 1 22 ? 16.408 -0.889 8.888 1.00 0.00 240 ALA A C 12
ATOM 19703 O O . ALA A 1 22 ? 16.967 -1.961 9.143 1.00 0.00 240 ALA A O 12
ATOM 19710 N N . ASN A 1 23 ? 16.843 -0.066 7.926 1.00 0.00 241 ASN A N 12
ATOM 19711 C CA . ASN A 1 23 ? 17.964 -0.323 7.005 1.00 0.00 241 ASN A CA 12
ATOM 19712 C C . ASN A 1 23 ? 19.006 0.825 6.965 1.00 0.00 241 ASN A C 12
ATOM 19713 O O . ASN A 1 23 ? 19.785 0.933 6.014 1.00 0.00 241 ASN A O 12
ATOM 19724 N N . THR A 1 24 ? 19.016 1.687 7.992 1.00 0.00 242 THR A N 12
ATOM 19725 C CA . THR A 1 24 ? 19.944 2.830 8.152 1.00 0.00 242 THR A CA 12
ATOM 19726 C C . THR A 1 24 ? 19.871 3.851 6.995 1.00 0.00 242 THR A C 12
ATOM 19727 O O . THR A 1 24 ? 20.877 4.418 6.563 1.00 0.00 242 THR A O 12
ATOM 19738 N N . GLU A 1 25 ? 18.666 4.091 6.466 1.00 0.00 243 GLU A N 12
ATOM 19739 C CA . GLU A 1 25 ? 18.362 5.265 5.627 1.00 0.00 243 GLU A CA 12
ATOM 19740 C C . GLU A 1 25 ? 18.434 6.597 6.418 1.00 0.00 243 GLU A C 12
ATOM 19741 O O . GLU A 1 25 ? 18.468 6.599 7.655 1.00 0.00 243 GLU A O 12
ATOM 19753 N N . TYR A 1 26 ? 18.412 7.737 5.710 1.00 0.00 244 TYR A N 12
ATOM 19754 C CA . TYR A 1 26 ? 18.508 9.086 6.295 1.00 0.00 244 TYR A CA 12
ATOM 19755 C C . TYR A 1 26 ? 17.564 10.095 5.611 1.00 0.00 244 TYR A C 12
ATOM 19756 O O . TYR A 1 26 ? 17.509 10.173 4.379 1.00 0.00 244 TYR A O 12
ATOM 19774 N N . SER A 1 27 ? 16.883 10.908 6.429 1.00 0.00 245 SER A N 12
ATOM 19775 C CA . SER A 1 27 ? 16.009 12.033 6.036 1.00 0.00 245 SER A CA 12
ATOM 19776 C C . SER A 1 27 ? 16.019 13.126 7.120 1.00 0.00 245 SER A C 12
ATOM 19777 O O . SER A 1 27 ? 16.206 12.828 8.304 1.00 0.00 245 SER A O 12
ATOM 19785 N N . GLY A 1 28 ? 15.798 14.390 6.740 1.00 0.00 246 GLY A N 12
ATOM 19786 C CA . GLY A 1 28 ? 15.847 15.542 7.656 1.00 0.00 246 GLY A CA 12
ATOM 19787 C C . GLY A 1 28 ? 15.557 16.872 6.951 1.00 0.00 246 GLY A C 12
ATOM 19788 O O . GLY A 1 28 ? 16.391 17.778 6.958 1.00 0.00 246 GLY A O 12
ATOM 19792 N N . ASP A 1 29 ? 14.406 16.961 6.277 1.00 0.00 247 ASP A N 12
ATOM 19793 C CA . ASP A 1 29 ? 14.157 17.897 5.164 1.00 0.00 247 ASP A CA 12
ATOM 19794 C C . ASP A 1 29 ? 12.844 18.700 5.323 1.00 0.00 247 ASP A C 12
ATOM 19795 O O . ASP A 1 29 ? 12.198 19.077 4.341 1.00 0.00 247 ASP A O 12
ATOM 19804 N N . TYR A 1 30 ? 12.436 18.962 6.573 1.00 0.00 248 TYR A N 12
ATOM 19805 C CA . TYR A 1 30 ? 11.238 19.743 6.938 1.00 0.00 248 TYR A CA 12
ATOM 19806 C C . TYR A 1 30 ? 11.196 21.164 6.329 1.00 0.00 248 TYR A C 12
ATOM 19807 O O . TYR A 1 30 ? 10.114 21.707 6.084 1.00 0.00 248 TYR A O 12
ATOM 19825 N N . ALA A 1 31 ? 12.367 21.752 6.066 1.00 0.00 249 ALA A N 12
ATOM 19826 C CA . ALA A 1 31 ? 12.599 23.015 5.371 1.00 0.00 249 ALA A CA 12
ATOM 19827 C C . ALA A 1 31 ? 14.024 22.992 4.777 1.00 0.00 249 ALA A C 12
ATOM 19828 O O . ALA A 1 31 ? 14.800 22.074 5.070 1.00 0.00 249 ALA A O 12
ATOM 19835 N N . GLN A 1 32 ? 14.387 23.998 3.970 1.00 0.00 250 GLN A N 12
ATOM 19836 C CA . GLN A 1 32 ? 15.739 24.127 3.403 1.00 0.00 250 GLN A CA 12
ATOM 19837 C C . GLN A 1 32 ? 16.285 25.563 3.579 1.00 0.00 250 GLN A C 12
ATOM 19838 O O . GLN A 1 32 ? 16.740 25.904 4.675 1.00 0.00 250 GLN A O 12
ATOM 19852 N N . ARG A 1 33 ? 16.241 26.411 2.536 1.00 0.00 251 ARG A N 12
ATOM 19853 C CA . ARG A 1 33 ? 16.742 27.805 2.535 1.00 0.00 251 ARG A CA 12
ATOM 19854 C C . ARG A 1 33 ? 16.086 28.640 1.421 1.00 0.00 251 ARG A C 12
ATOM 19855 O O . ARG A 1 33 ? 15.630 28.096 0.416 1.00 0.00 251 ARG A O 12
ATOM 19876 N N . ASP A 1 34 ? 16.112 29.966 1.560 1.00 0.00 252 ASP A N 12
ATOM 19877 C CA . ASP A 1 34 ? 15.669 30.951 0.549 1.00 0.00 252 ASP A CA 12
ATOM 19878 C C . ASP A 1 34 ? 16.625 31.085 -0.668 1.00 0.00 252 ASP A C 12
ATOM 19879 O O . ASP A 1 34 ? 16.409 31.904 -1.560 1.00 0.00 252 ASP A O 12
ATOM 19888 N N . ASP A 1 35 ? 17.706 30.295 -0.722 1.00 0.00 253 ASP A N 12
ATOM 19889 C CA . ASP A 1 35 ? 18.814 30.446 -1.680 1.00 0.00 253 ASP A CA 12
ATOM 19890 C C . ASP A 1 35 ? 18.446 30.178 -3.156 1.00 0.00 253 ASP A C 12
ATOM 19891 O O . ASP A 1 35 ? 19.228 30.493 -4.051 1.00 0.00 253 ASP A O 12
ATOM 19900 N N . ALA A 1 36 ? 17.229 29.695 -3.450 1.00 0.00 254 ALA A N 12
ATOM 19901 C CA . ALA A 1 36 ? 16.650 29.734 -4.802 1.00 0.00 254 ALA A CA 12
ATOM 19902 C C . ALA A 1 36 ? 16.437 31.176 -5.353 1.00 0.00 254 ALA A C 12
ATOM 19903 O O . ALA A 1 36 ? 16.027 31.360 -6.500 1.00 0.00 254 ALA A O 12
ATOM 19910 N N . LYS A 1 37 ? 16.760 32.214 -4.569 1.00 0.00 255 LYS A N 12
ATOM 19911 C CA . LYS A 1 37 ? 16.978 33.602 -5.020 1.00 0.00 255 LYS A CA 12
ATOM 19912 C C . LYS A 1 37 ? 18.279 33.804 -5.832 1.00 0.00 255 LYS A C 12
ATOM 19913 O O . LYS A 1 37 ? 18.377 34.755 -6.605 1.00 0.00 255 LYS A O 12
ATOM 19932 N N . ASP A 1 38 ? 19.256 32.896 -5.715 1.00 0.00 256 ASP A N 12
ATOM 19933 C CA . ASP A 1 38 ? 20.584 32.951 -6.369 1.00 0.00 256 ASP A CA 12
ATOM 19934 C C . ASP A 1 38 ? 20.646 32.252 -7.740 1.00 0.00 256 ASP A C 12
ATOM 19935 O O . ASP A 1 38 ? 21.719 32.038 -8.302 1.00 0.00 256 ASP A O 12
ATOM 19944 N N . LEU A 1 39 ? 19.498 31.868 -8.302 1.00 0.00 257 LEU A N 12
ATOM 19945 C CA . LEU A 1 39 ? 19.439 31.009 -9.487 1.00 0.00 257 LEU A CA 12
ATOM 19946 C C . LEU A 1 39 ? 19.860 31.679 -10.802 1.00 0.00 257 LEU A C 12
ATOM 19947 O O . LEU A 1 39 ? 20.232 30.983 -11.742 1.00 0.00 257 LEU A O 12
ATOM 19963 N N . SER A 1 40 ? 19.913 33.004 -10.879 1.00 0.00 258 SER A N 12
ATOM 19964 C CA . SER A 1 40 ? 20.533 33.722 -11.990 1.00 0.00 258 SER A CA 12
ATOM 19965 C C . SER A 1 40 ? 22.063 33.666 -12.027 1.00 0.00 258 SER A C 12
ATOM 19966 O O . SER A 1 40 ? 22.677 34.243 -12.927 1.00 0.00 258 SER A O 12
ATOM 19974 N N . ALA A 1 41 ? 22.697 32.967 -11.081 1.00 0.00 259 ALA A N 12
ATOM 19975 C CA . ALA A 1 41 ? 24.117 32.714 -11.106 1.00 0.00 259 ALA A CA 12
ATOM 19976 C C . ALA A 1 41 ? 24.479 31.764 -12.250 1.00 0.00 259 ALA A C 12
ATOM 19977 O O . ALA A 1 41 ? 23.712 30.887 -12.647 1.00 0.00 259 ALA A O 12
ATOM 19984 N N . LYS A 1 42 ? 25.702 31.906 -12.740 1.00 0.00 260 LYS A N 12
ATOM 19985 C CA . LYS A 1 42 ? 26.365 30.930 -13.620 1.00 0.00 260 LYS A CA 12
ATOM 19986 C C . LYS A 1 42 ? 26.552 29.607 -12.880 1.00 0.00 260 LYS A C 12
ATOM 19987 O O . LYS A 1 42 ? 26.890 29.593 -11.702 1.00 0.00 260 LYS A O 12
ATOM 20006 N N . ILE A 1 43 ? 26.425 28.481 -13.581 1.00 0.00 261 ILE A N 12
ATOM 20007 C CA . ILE A 1 43 ? 26.742 27.156 -13.033 1.00 0.00 261 ILE A CA 12
ATOM 20008 C C . ILE A 1 43 ? 28.225 27.035 -12.654 1.00 0.00 261 ILE A C 12
ATOM 20009 O O . ILE A 1 43 ? 28.578 26.444 -11.639 1.00 0.00 261 ILE A O 12
ATOM 20025 N N . GLU A 1 44 ? 29.076 27.729 -13.411 1.00 0.00 262 GLU A N 12
ATOM 20026 C CA . GLU A 1 44 ? 30.503 27.956 -13.120 1.00 0.00 262 GLU A CA 12
ATOM 20027 C C . GLU A 1 44 ? 30.762 28.595 -11.729 1.00 0.00 262 GLU A C 12
ATOM 20028 O O . GLU A 1 44 ? 31.899 28.615 -11.255 1.00 0.00 262 GLU A O 12
ATOM 20040 N N . SER A 1 45 ? 29.725 29.088 -11.027 1.00 0.00 263 SER A N 12
ATOM 20041 C CA . SER A 1 45 ? 29.879 29.753 -9.717 1.00 0.00 263 SER A CA 12
ATOM 20042 C C . SER A 1 45 ? 30.124 28.747 -8.577 1.00 0.00 263 SER A C 12
ATOM 20043 O O . SER A 1 45 ? 30.496 29.119 -7.462 1.00 0.00 263 SER A O 12
ATOM 20051 N N . MET A 1 46 ? 29.947 27.449 -8.863 1.00 0.00 264 MET A N 12
ATOM 20052 C CA . MET A 1 46 ? 29.923 26.363 -7.877 1.00 0.00 264 MET A CA 12
ATOM 20053 C C . MET A 1 46 ? 31.226 25.531 -7.872 1.00 0.00 264 MET A C 12
ATOM 20054 O O . MET A 1 46 ? 31.262 24.437 -7.313 1.00 0.00 264 MET A O 12
ATOM 20068 N N . ASN A 1 47 ? 32.300 26.030 -8.505 1.00 0.00 265 ASN A N 12
ATOM 20069 C CA . ASN A 1 47 ? 33.613 25.371 -8.650 1.00 0.00 265 ASN A CA 12
ATOM 20070 C C . ASN A 1 47 ? 33.540 23.937 -9.239 1.00 0.00 265 ASN A C 12
ATOM 20071 O O . ASN A 1 47 ? 34.253 23.021 -8.820 1.00 0.00 265 ASN A O 12
ATOM 20082 N N . LEU A 1 48 ? 32.623 23.729 -10.191 1.00 0.00 266 LEU A N 12
ATOM 20083 C CA . LEU A 1 48 ? 32.460 22.484 -10.957 1.00 0.00 266 LEU A CA 12
ATOM 20084 C C . LEU A 1 48 ? 33.579 22.259 -11.993 1.00 0.00 266 LEU A C 12
ATOM 20085 O O . LEU A 1 48 ? 34.213 23.204 -12.470 1.00 0.00 266 LEU A O 12
ATOM 20101 N N . SER A 1 49 ? 33.780 20.995 -12.384 1.00 0.00 267 SER A N 12
ATOM 20102 C CA . SER A 1 49 ? 34.590 20.604 -13.547 1.00 0.00 267 SER A CA 12
ATOM 20103 C C . SER A 1 49 ? 34.091 21.255 -14.844 1.00 0.00 267 SER A C 12
ATOM 20104 O O . SER A 1 49 ? 32.885 21.416 -15.058 1.00 0.00 267 SER A O 12
ATOM 20112 N N . ALA A 1 50 ? 35.010 21.564 -15.763 1.00 0.00 268 ALA A N 12
ATOM 20113 C CA . ALA A 1 50 ? 34.654 22.069 -17.086 1.00 0.00 268 ALA A CA 12
ATOM 20114 C C . ALA A 1 50 ? 33.825 21.086 -17.918 1.00 0.00 268 ALA A C 12
ATOM 20115 O O . ALA A 1 50 ? 33.045 21.543 -18.745 1.00 0.00 268 ALA A O 12
ATOM 20122 N N . ARG A 1 51 ? 33.950 19.764 -17.729 1.00 0.00 269 ARG A N 12
ATOM 20123 C CA . ARG A 1 51 ? 33.183 18.765 -18.512 1.00 0.00 269 ARG A CA 12
ATOM 20124 C C . ARG A 1 51 ? 31.682 18.839 -18.213 1.00 0.00 269 ARG A C 12
ATOM 20125 O O . ARG A 1 51 ? 30.869 18.826 -19.135 1.00 0.00 269 ARG A O 12
ATOM 20146 N N . CYS A 1 52 ? 31.337 19.059 -16.943 1.00 0.00 270 CYS A N 12
ATOM 20147 C CA . CYS A 1 52 ? 30.007 19.496 -16.502 1.00 0.00 270 CYS A CA 12
ATOM 20148 C C . CYS A 1 52 ? 29.585 20.769 -17.245 1.00 0.00 270 CYS A C 12
ATOM 20149 O O . CYS A 1 52 ? 28.571 20.767 -17.944 1.00 0.00 270 CYS A O 12
ATOM 20157 N N . PHE A 1 53 ? 30.381 21.840 -17.160 1.00 0.00 271 PHE A N 12
ATOM 20158 C CA . PHE A 1 53 ? 29.959 23.130 -17.703 1.00 0.00 271 PHE A CA 12
ATOM 20159 C C . PHE A 1 53 ? 29.817 23.113 -19.234 1.00 0.00 271 PHE A C 12
ATOM 20160 O O . PHE A 1 53 ? 28.909 23.726 -19.784 1.00 0.00 271 PHE A O 12
ATOM 20177 N N . ASN A 1 54 ? 30.668 22.348 -19.918 1.00 0.00 272 ASN A N 12
ATOM 20178 C CA . ASN A 1 54 ? 30.671 22.167 -21.369 1.00 0.00 272 ASN A CA 12
ATOM 20179 C C . ASN A 1 54 ? 29.474 21.324 -21.830 1.00 0.00 272 ASN A C 12
ATOM 20180 O O . ASN A 1 54 ? 28.906 21.609 -22.882 1.00 0.00 272 ASN A O 12
ATOM 20191 N N . CYS A 1 55 ? 29.032 20.345 -21.031 1.00 0.00 273 CYS A N 12
ATOM 20192 C CA . CYS A 1 55 ? 27.767 19.659 -21.281 1.00 0.00 273 CYS A CA 12
ATOM 20193 C C . CYS A 1 55 ? 26.579 20.634 -21.192 1.00 0.00 273 CYS A C 12
ATOM 20194 O O . CYS A 1 55 ? 25.807 20.778 -22.139 1.00 0.00 273 CYS A O 12
ATOM 20202 N N . LEU A 1 56 ? 26.471 21.334 -20.058 1.00 0.00 274 LEU A N 12
ATOM 20203 C CA . LEU A 1 56 ? 25.393 22.275 -19.727 1.00 0.00 274 LEU A CA 12
ATOM 20204 C C . LEU A 1 56 ? 25.314 23.444 -20.735 1.00 0.00 274 LEU A C 12
ATOM 20205 O O . LEU A 1 56 ? 24.235 23.780 -21.220 1.00 0.00 274 LEU A O 12
ATOM 20221 N N . ASP A 1 57 ? 26.451 23.976 -21.176 1.00 0.00 275 ASP A N 12
ATOM 20222 C CA . ASP A 1 57 ? 26.544 24.981 -22.243 1.00 0.00 275 ASP A CA 12
ATOM 20223 C C . ASP A 1 57 ? 26.077 24.512 -23.644 1.00 0.00 275 ASP A C 12
ATOM 20224 O O . ASP A 1 57 ? 25.545 25.332 -24.397 1.00 0.00 275 ASP A O 12
ATOM 20233 N N . LYS A 1 58 ? 26.220 23.224 -24.020 1.00 0.00 276 LYS A N 12
ATOM 20234 C CA . LYS A 1 58 ? 25.888 22.739 -25.381 1.00 0.00 276 LYS A CA 12
ATOM 20235 C C . LYS A 1 58 ? 24.378 22.677 -25.635 1.00 0.00 276 LYS A C 12
ATOM 20236 O O . LYS A 1 58 ? 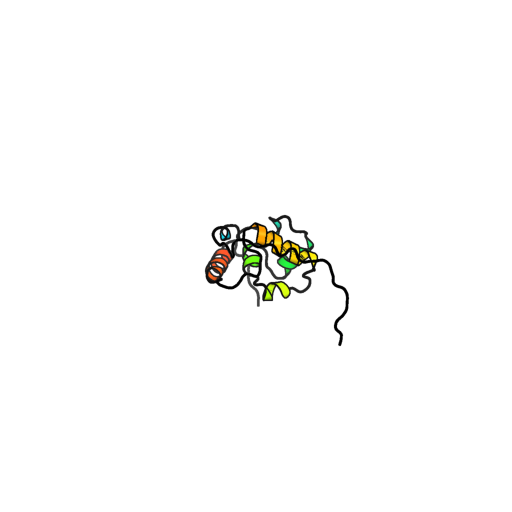23.899 22.997 -26.723 1.00 0.00 276 LYS A O 12
ATOM 20255 N N . ILE A 1 59 ? 23.639 22.278 -24.603 1.00 0.00 277 ILE A N 12
ATOM 20256 C CA . ILE A 1 59 ? 22.169 22.242 -24.543 1.00 0.00 277 ILE A CA 12
ATOM 20257 C C . ILE A 1 59 ? 21.571 23.635 -24.317 1.00 0.00 277 ILE A C 12
ATOM 20258 O O . ILE A 1 59 ? 20.469 23.920 -24.785 1.00 0.00 277 ILE A O 12
ATOM 20274 N N . GLY A 1 60 ? 22.325 24.505 -23.640 1.00 0.00 278 GLY A N 12
ATOM 20275 C CA . GLY A 1 60 ? 22.000 25.923 -23.428 1.00 0.00 278 GLY A CA 12
ATOM 20276 C C . GLY A 1 60 ? 21.687 26.285 -21.970 1.00 0.00 278 GLY A C 12
ATOM 20277 O O . GLY A 1 60 ? 21.277 27.407 -21.675 1.00 0.00 278 GLY A O 12
ATOM 20281 N N . ILE A 1 61 ? 21.877 25.336 -21.048 1.00 0.00 279 ILE A N 12
ATOM 20282 C CA . ILE A 1 61 ? 21.743 25.496 -19.598 1.00 0.00 279 ILE A CA 12
ATOM 20283 C C . ILE A 1 61 ? 22.948 26.296 -19.066 1.00 0.00 279 ILE A C 12
ATOM 20284 O O . ILE A 1 61 ? 23.959 25.740 -18.649 1.00 0.00 279 ILE A O 12
ATOM 20300 N N . LYS A 1 62 ? 22.871 27.630 -19.161 1.00 0.00 280 LYS A N 12
ATOM 20301 C CA . LYS A 1 62 ? 23.931 28.580 -18.770 1.00 0.00 280 LYS A CA 12
ATOM 20302 C C . LYS A 1 62 ? 23.980 28.913 -17.272 1.00 0.00 280 LYS A C 12
ATOM 20303 O O . LYS A 1 62 ? 25.014 29.349 -16.768 1.00 0.00 280 LYS A O 12
ATOM 20322 N N . TYR A 1 63 ? 22.879 28.688 -16.549 1.00 0.00 281 TYR A N 12
ATOM 20323 C CA . TYR A 1 63 ? 22.689 29.170 -15.172 1.00 0.00 281 TYR A CA 12
ATOM 20324 C C . TYR A 1 63 ? 22.215 28.110 -14.190 1.00 0.00 281 TYR A C 12
ATOM 20325 O O . TYR A 1 63 ? 21.665 27.079 -14.568 1.00 0.00 281 TYR A O 12
ATOM 20343 N N . VAL A 1 64 ? 22.406 28.385 -12.898 1.00 0.00 282 VAL A N 12
ATOM 20344 C CA . VAL A 1 64 ? 21.936 27.530 -11.803 1.00 0.00 282 VAL A CA 12
ATOM 20345 C C . VAL A 1 64 ? 20.425 27.332 -11.909 1.00 0.00 282 VAL A C 12
ATOM 20346 O O . VAL A 1 64 ? 19.961 26.218 -11.732 1.00 0.00 282 VAL A O 12
ATOM 20359 N N . GLY A 1 65 ? 19.673 28.371 -12.290 1.00 0.00 283 GLY A N 12
ATOM 20360 C CA . GLY A 1 65 ? 18.240 28.343 -12.599 1.00 0.00 283 GLY A CA 12
ATOM 20361 C C . GLY A 1 65 ? 17.897 27.317 -13.667 1.00 0.00 283 GLY A C 12
ATOM 20362 O O . GLY A 1 65 ? 17.031 26.474 -13.466 1.00 0.00 283 GLY A O 12
ATOM 20366 N N . GLU A 1 66 ? 18.646 27.331 -14.764 1.00 0.00 284 GLU A N 12
ATOM 20367 C CA . GLU A 1 66 ? 18.530 26.347 -15.848 1.00 0.00 284 GLU A CA 12
ATOM 20368 C C . GLU A 1 66 ? 18.832 24.908 -15.382 1.00 0.00 284 GLU A C 12
ATOM 20369 O O . GLU A 1 66 ? 18.066 24.008 -15.720 1.00 0.00 284 GLU A O 12
ATOM 20381 N N . LEU A 1 67 ? 19.877 24.662 -14.566 1.00 0.00 285 LEU A N 12
ATOM 20382 C CA . LEU A 1 67 ? 20.097 23.323 -13.975 1.00 0.00 285 LEU A CA 12
ATOM 20383 C C . LEU A 1 67 ? 18.926 22.983 -13.019 1.00 0.00 285 LEU A C 12
ATOM 20384 O O . LEU A 1 67 ? 18.352 21.904 -13.099 1.00 0.00 285 LEU A O 12
ATOM 20400 N N . VAL A 1 68 ? 18.506 23.901 -12.141 1.00 0.00 286 VAL A N 12
ATOM 20401 C CA . VAL A 1 68 ? 17.396 23.719 -11.206 1.00 0.00 286 VAL A CA 12
ATOM 20402 C C . VAL A 1 68 ? 16.089 23.345 -11.945 1.00 0.00 286 VAL A C 12
ATOM 20403 O O . VAL A 1 68 ? 15.325 22.515 -11.451 1.00 0.00 286 VAL A O 12
ATOM 20416 N N . LEU A 1 69 ? 15.862 23.898 -13.143 1.00 0.00 287 LEU A N 12
ATOM 20417 C CA . LEU A 1 69 ? 14.764 23.578 -14.068 1.00 0.00 287 LEU A CA 12
ATOM 20418 C C . LEU A 1 69 ? 14.993 22.303 -14.901 1.00 0.00 287 LEU A C 12
ATOM 20419 O O . LEU A 1 69 ? 14.026 21.717 -15.392 1.00 0.00 287 LEU A O 12
ATOM 20435 N N . MET A 1 70 ? 16.233 21.824 -15.024 1.00 0.00 288 MET A N 12
ATOM 20436 C CA . MET A 1 70 ? 16.593 20.487 -15.465 1.00 0.00 288 MET A CA 12
ATOM 20437 C C . MET A 1 70 ? 16.175 19.405 -14.448 1.00 0.00 288 MET A C 12
ATOM 20438 O O . MET A 1 70 ? 16.979 18.857 -13.690 1.00 0.00 288 MET A O 12
ATOM 20452 N N . SER A 1 71 ? 14.880 19.093 -14.447 1.00 0.00 289 SER A N 12
ATOM 20453 C CA . SER A 1 71 ? 14.297 17.907 -13.800 1.00 0.00 289 SER A CA 12
ATOM 20454 C C . SER A 1 71 ? 15.109 16.645 -14.122 1.00 0.00 289 SER A C 12
ATOM 20455 O O . SER A 1 71 ? 15.694 16.553 -15.203 1.00 0.00 289 SER A O 12
ATOM 20463 N N . GLU A 1 72 ? 15.160 15.668 -13.210 1.00 0.00 290 GLU A N 12
ATOM 20464 C CA . GLU A 1 72 ? 16.087 14.520 -13.291 1.00 0.00 290 GLU A CA 12
ATOM 20465 C C . GLU A 1 72 ? 16.089 13.810 -14.664 1.00 0.00 290 GLU A C 12
ATOM 20466 O O . GLU A 1 72 ? 17.150 13.469 -15.182 1.00 0.00 290 GLU A O 12
ATOM 20478 N N . GLU A 1 73 ? 14.912 13.641 -15.280 1.00 0.00 291 GLU A N 12
ATOM 20479 C CA . GLU A 1 73 ? 14.743 13.009 -16.600 1.00 0.00 291 GLU A CA 12
ATOM 20480 C C . GLU A 1 73 ? 15.368 13.812 -17.759 1.00 0.00 291 GLU A C 12
ATOM 20481 O O . GLU A 1 73 ? 15.884 13.218 -18.709 1.00 0.00 291 GLU A O 12
ATOM 20493 N N . GLU A 1 74 ? 15.375 15.149 -17.685 1.00 0.00 292 GLU A N 12
ATOM 20494 C CA . GLU A 1 74 ? 16.176 15.999 -18.581 1.00 0.00 292 GLU A CA 12
ATOM 20495 C C . GLU A 1 74 ? 17.661 15.826 -18.269 1.00 0.00 292 GLU A C 12
ATOM 20496 O O . GLU A 1 74 ? 18.474 15.623 -19.169 1.00 0.00 292 GLU A O 12
ATOM 20508 N N . LEU A 1 75 ? 18.021 15.879 -16.986 1.00 0.00 293 LEU A N 12
ATOM 20509 C CA . LEU A 1 75 ? 19.384 15.846 -16.480 1.00 0.00 293 LEU A CA 12
ATOM 20510 C C . LEU A 1 75 ? 20.177 14.589 -16.871 1.00 0.00 293 LEU A C 12
ATOM 20511 O O . LEU A 1 75 ? 21.297 14.702 -17.366 1.00 0.00 293 LEU A O 12
ATOM 20527 N N . LYS A 1 76 ? 19.579 13.403 -16.730 1.00 0.00 294 LYS A N 12
ATOM 20528 C CA . LYS A 1 76 ? 20.099 12.121 -17.259 1.00 0.00 294 LYS A CA 12
ATOM 20529 C C . LYS A 1 76 ? 20.077 12.031 -18.800 1.00 0.00 294 LYS A C 12
ATOM 20530 O O . LYS A 1 76 ? 20.554 11.044 -19.362 1.00 0.00 294 LYS A O 12
ATOM 20549 N N . GLY A 1 77 ? 19.523 13.038 -19.480 1.00 0.00 295 GLY A N 12
ATOM 20550 C CA . GLY A 1 77 ? 19.174 13.035 -20.903 1.00 0.00 295 GLY A CA 12
ATOM 20551 C C . GLY A 1 77 ? 20.045 13.911 -21.814 1.00 0.00 295 GLY A C 12
ATOM 20552 O O . GLY A 1 77 ? 19.854 13.848 -23.032 1.00 0.00 295 GLY A O 12
ATOM 20556 N N . VAL A 1 78 ? 21.020 14.689 -21.303 1.00 0.00 296 VAL A N 12
ATOM 20557 C CA . VAL A 1 78 ? 22.103 15.232 -22.155 1.00 0.00 296 VAL A CA 12
ATOM 20558 C C . VAL A 1 78 ? 22.859 14.119 -22.914 1.00 0.00 296 VAL A C 12
ATOM 20559 O O . VAL A 1 78 ? 22.828 12.946 -22.533 1.00 0.00 296 VAL A O 12
ATOM 20572 N N . LYS A 1 79 ? 23.607 14.500 -23.956 1.00 0.00 297 LYS A N 12
ATOM 20573 C CA . LYS A 1 79 ? 24.290 13.551 -24.867 1.00 0.00 297 LYS A CA 12
ATOM 20574 C C . LYS A 1 79 ? 25.745 13.206 -24.508 1.00 0.00 297 LYS A C 12
ATOM 20575 O O . LYS A 1 79 ? 26.277 12.225 -25.027 1.00 0.00 297 LYS A O 12
ATOM 20594 N N . ASN A 1 80 ? 26.376 13.959 -23.602 1.00 0.00 298 ASN A N 12
ATOM 20595 C CA . ASN A 1 80 ? 27.780 13.779 -23.183 1.00 0.00 298 ASN A CA 12
ATOM 20596 C C . ASN A 1 80 ? 27.945 13.881 -21.652 1.00 0.00 298 ASN A C 12
ATOM 20597 O O . ASN A 1 80 ? 28.918 14.460 -21.169 1.00 0.00 298 ASN A O 12
ATOM 20608 N N . MET A 1 81 ? 26.962 13.379 -20.886 1.00 0.00 299 MET A N 12
ATOM 20609 C CA . MET A 1 81 ? 26.847 13.656 -19.441 1.00 0.00 299 MET A CA 12
ATOM 20610 C C . MET A 1 81 ? 28.118 13.310 -18.647 1.00 0.00 299 MET A C 12
ATOM 20611 O O . MET A 1 81 ? 28.670 14.168 -17.962 1.00 0.00 299 MET A O 12
ATOM 20625 N N . GLY A 1 82 ? 28.598 12.070 -18.789 1.00 0.00 300 GLY A N 12
ATOM 20626 C CA . GLY A 1 82 ? 29.619 11.450 -17.924 1.00 0.00 300 GLY A CA 12
ATOM 20627 C C . GLY A 1 82 ? 29.153 11.194 -16.475 1.00 0.00 300 GLY A C 12
ATOM 20628 O O . GLY A 1 82 ? 28.509 12.039 -15.848 1.00 0.00 300 GLY A O 12
ATOM 20632 N N . LYS A 1 83 ? 29.494 10.025 -15.912 1.00 0.00 301 LYS A N 12
ATOM 20633 C CA . LYS A 1 83 ? 29.024 9.573 -14.581 1.00 0.00 301 LYS A CA 12
ATOM 20634 C C . LYS A 1 83 ? 29.491 10.489 -13.439 1.00 0.00 301 LYS A C 12
ATOM 20635 O O . LYS A 1 83 ? 28.672 10.998 -12.673 1.00 0.00 301 LYS A O 12
ATOM 20654 N N . LYS A 1 84 ? 30.804 10.742 -13.358 1.00 0.00 302 LYS A N 12
ATOM 20655 C CA . LYS A 1 84 ? 31.429 11.608 -12.332 1.00 0.00 302 LYS A CA 12
ATOM 20656 C C . LYS A 1 84 ? 30.968 13.065 -12.449 1.00 0.00 302 LYS A C 12
ATOM 20657 O O . LYS A 1 84 ? 30.693 13.713 -11.443 1.00 0.00 302 LYS A O 12
ATOM 20676 N N . SER A 1 85 ? 30.832 13.547 -13.687 1.00 0.00 303 SER A N 12
ATOM 20677 C CA . SER A 1 85 ? 30.341 14.893 -14.019 1.00 0.00 303 SER A CA 12
ATOM 20678 C C . SER A 1 85 ? 28.903 15.134 -13.533 1.00 0.00 303 SER A C 12
ATOM 20679 O O . SER A 1 85 ? 28.667 16.111 -12.823 1.00 0.00 303 SER A O 12
ATOM 20687 N N . TYR A 1 86 ? 27.957 14.222 -13.809 1.00 0.00 304 TYR A N 12
ATOM 20688 C CA . TYR A 1 86 ? 26.587 14.291 -13.268 1.00 0.00 304 TYR A CA 12
ATOM 20689 C C . TYR A 1 86 ? 26.560 14.237 -11.729 1.00 0.00 304 TYR A C 12
ATOM 20690 O O . TYR A 1 86 ? 25.789 14.953 -11.090 1.00 0.00 304 TYR A O 12
ATOM 20708 N N . ASP A 1 87 ? 27.395 13.385 -11.121 1.00 0.00 305 ASP A N 12
ATOM 20709 C CA . ASP A 1 87 ? 27.474 13.248 -9.665 1.0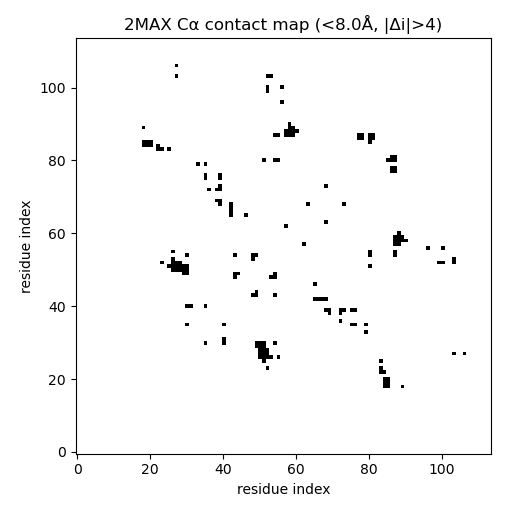0 0.00 305 ASP A CA 12
ATOM 20710 C C . ASP A 1 87 ? 27.918 14.556 -8.987 1.00 0.00 305 ASP A C 12
ATOM 20711 O O . ASP A 1 87 ? 27.263 15.008 -8.047 1.00 0.00 305 ASP A O 12
ATOM 20720 N N . GLU A 1 88 ? 28.969 15.221 -9.489 1.00 0.00 306 GLU A N 12
ATOM 20721 C CA . GLU A 1 88 ? 29.375 16.529 -8.973 1.00 0.00 306 GLU A CA 12
ATOM 20722 C C . GLU A 1 88 ? 28.392 17.659 -9.327 1.00 0.00 306 GLU A C 12
ATOM 20723 O O . GLU A 1 88 ? 28.179 18.536 -8.490 1.00 0.00 306 GLU A O 12
ATOM 20735 N N . ILE A 1 89 ? 27.732 17.609 -10.495 1.00 0.00 307 ILE A N 12
ATOM 20736 C CA . ILE A 1 89 ? 26.580 18.454 -10.872 1.00 0.00 307 ILE A CA 12
ATOM 20737 C C . ILE A 1 89 ? 25.528 18.422 -9.774 1.00 0.00 307 ILE A C 12
ATOM 20738 O O . ILE A 1 89 ? 25.154 19.456 -9.222 1.00 0.00 307 ILE A O 12
ATOM 20754 N N . ALA A 1 90 ? 25.086 17.218 -9.431 1.00 0.00 308 ALA A N 12
ATOM 20755 C CA . ALA A 1 90 ? 24.034 17.003 -8.457 1.00 0.00 308 ALA A CA 12
ATOM 20756 C C . ALA A 1 90 ? 24.485 17.328 -7.023 1.00 0.00 308 ALA A C 12
ATOM 20757 O O . ALA A 1 90 ? 23.660 17.778 -6.233 1.00 0.00 308 ALA A O 12
ATOM 20764 N N . GLU A 1 91 ? 25.773 17.178 -6.693 1.00 0.00 309 GLU A N 12
ATOM 20765 C CA . GLU A 1 91 ? 26.351 17.555 -5.393 1.00 0.00 309 GLU A CA 12
ATOM 20766 C C . GLU A 1 91 ? 26.453 19.080 -5.200 1.00 0.00 309 GLU A C 12
ATOM 20767 O O . GLU A 1 91 ? 26.076 19.609 -4.154 1.00 0.00 309 GLU A O 12
ATOM 20779 N N . LYS A 1 92 ? 26.912 19.827 -6.209 1.00 0.00 310 LYS A N 12
ATOM 20780 C CA . LYS A 1 92 ? 26.964 21.293 -6.148 1.00 0.00 310 LYS A CA 12
ATOM 20781 C C . LYS A 1 92 ? 25.590 21.946 -6.294 1.00 0.00 310 LYS A C 12
ATOM 20782 O O . LYS A 1 92 ? 25.347 22.967 -5.654 1.00 0.00 310 LYS A O 12
ATOM 20801 N N . LEU A 1 93 ? 24.656 21.332 -7.026 1.00 0.00 311 LEU A N 12
ATOM 20802 C CA . LEU A 1 93 ? 23.253 21.747 -6.970 1.00 0.00 311 LEU A CA 12
ATOM 20803 C C . LEU A 1 93 ? 22.629 21.455 -5.587 1.00 0.00 311 LEU A C 12
ATOM 20804 O O . LEU A 1 93 ? 21.940 22.311 -5.043 1.00 0.00 311 LEU A O 12
ATOM 20820 N N . ASN A 1 94 ? 22.957 20.308 -4.969 1.00 0.00 312 ASN A N 12
ATOM 20821 C CA . ASN A 1 94 ? 22.629 19.981 -3.569 1.00 0.00 312 ASN A CA 12
ATOM 20822 C C . ASN A 1 94 ? 23.065 21.086 -2.587 1.00 0.00 312 ASN A C 12
ATOM 20823 O O . ASN A 1 94 ? 22.295 21.455 -1.701 1.00 0.00 312 ASN A O 12
ATOM 20834 N N . ASP A 1 95 ? 24.280 21.625 -2.751 1.00 0.00 313 ASP A N 12
ATOM 20835 C CA . ASP A 1 95 ? 24.852 22.671 -1.887 1.00 0.00 313 ASP A CA 12
ATOM 20836 C C . ASP A 1 95 ? 24.035 23.985 -1.851 1.00 0.00 313 ASP A C 12
ATOM 20837 O O . ASP A 1 95 ? 24.096 24.715 -0.859 1.00 0.00 313 ASP A O 12
ATOM 20846 N N . LEU A 1 96 ? 23.209 24.256 -2.875 1.00 0.00 314 LEU A N 12
ATOM 20847 C CA . LEU A 1 96 ? 22.166 25.295 -2.843 1.00 0.00 314 LEU A CA 12
ATOM 20848 C C . LEU A 1 96 ? 21.218 25.160 -1.630 1.00 0.00 314 LEU A C 12
ATOM 20849 O O . LEU A 1 96 ? 20.777 26.152 -1.049 1.00 0.00 314 LEU A O 12
ATOM 20865 N N . GLY A 1 97 ? 20.861 23.917 -1.292 1.00 0.00 315 GLY A N 12
ATOM 20866 C CA . GLY A 1 97 ? 19.799 23.552 -0.351 1.00 0.00 315 GLY A CA 12
ATOM 20867 C C . GLY A 1 97 ? 18.793 22.546 -0.932 1.00 0.00 315 GLY A C 12
ATOM 20868 O O . GLY A 1 97 ? 18.059 21.919 -0.171 1.00 0.00 315 GLY A O 12
ATOM 20872 N N . TYR A 1 98 ? 18.757 22.362 -2.262 1.00 0.00 316 TYR A N 12
ATOM 20873 C CA . TYR A 1 98 ? 17.806 21.503 -2.964 1.00 0.00 316 TYR A CA 12
ATOM 20874 C C . TYR A 1 98 ? 18.558 20.438 -3.805 1.00 0.00 316 TYR A C 12
ATOM 20875 O O . TYR A 1 98 ? 19.281 20.791 -4.739 1.00 0.00 316 TYR A O 12
ATOM 20893 N N . PRO A 1 99 ? 18.420 19.132 -3.494 1.00 0.00 317 PRO A N 12
ATOM 20894 C CA . PRO A 1 99 ? 18.974 18.036 -4.297 1.00 0.00 317 PRO A CA 12
ATOM 20895 C C . PRO A 1 99 ? 18.301 17.931 -5.674 1.00 0.00 317 PRO A C 12
ATOM 20896 O O . PRO A 1 99 ? 17.113 17.609 -5.746 1.00 0.00 317 PRO A O 12
ATOM 20907 N N . VAL A 1 100 ? 19.034 18.171 -6.776 1.00 0.00 318 VAL A N 12
ATOM 20908 C CA . VAL A 1 100 ? 18.481 18.077 -8.128 1.00 0.00 318 VAL A CA 12
ATOM 20909 C C . VAL A 1 100 ? 17.786 16.741 -8.413 1.00 0.00 318 VAL A C 12
ATOM 20910 O O . VAL A 1 100 ? 18.284 15.671 -8.055 1.00 0.00 318 VAL A O 12
ATOM 20923 N N . GLY A 1 101 ? 16.614 16.822 -9.049 1.00 0.00 319 GLY A N 12
ATOM 20924 C CA . GLY A 1 101 ? 15.771 15.656 -9.325 1.00 0.00 319 GLY A CA 12
ATOM 20925 C C . GLY A 1 101 ? 14.851 15.247 -8.167 1.00 0.00 319 GLY A C 12
ATOM 20926 O O . GLY A 1 101 ? 14.615 14.056 -7.958 1.00 0.00 319 GLY A O 12
ATOM 20930 N N . THR A 1 102 ? 14.327 16.225 -7.418 1.00 0.00 320 THR A N 12
ATOM 20931 C CA . THR A 1 102 ? 13.434 16.032 -6.270 1.00 0.00 320 THR A CA 12
ATOM 20932 C C . THR A 1 102 ? 12.198 16.886 -6.532 1.00 0.00 320 THR A C 12
ATOM 20933 O O . THR A 1 102 ? 12.197 18.099 -6.323 1.00 0.00 320 THR A O 12
ATOM 20944 N N . GLU A 1 103 ? 11.178 16.251 -7.109 1.00 0.00 321 GLU A N 12
ATOM 20945 C CA . GLU A 1 103 ? 10.050 16.891 -7.799 1.00 0.00 321 GLU A CA 12
ATOM 20946 C C . GLU A 1 103 ? 8.722 16.263 -7.345 1.00 0.00 321 GLU A C 12
ATOM 20947 O O . GLU A 1 103 ? 8.513 15.050 -7.438 1.00 0.00 321 GLU A O 12
ATOM 20959 N N . LEU A 1 104 ? 7.855 17.108 -6.770 1.00 0.00 322 LEU A N 12
ATOM 20960 C CA . LEU A 1 104 ? 6.702 16.699 -5.960 1.00 0.00 322 LEU A CA 12
ATOM 20961 C C . LEU A 1 104 ? 5.430 17.432 -6.415 1.00 0.00 322 LEU A C 12
ATOM 20962 O O . LEU A 1 104 ? 4.464 16.817 -6.871 1.00 0.00 322 LEU A O 12
ATOM 20978 N N . SER A 1 105 ? 5.480 18.764 -6.329 1.00 0.00 323 SER A N 12
ATOM 20979 C CA . SER A 1 105 ? 4.440 19.708 -6.780 1.00 0.00 323 SER A CA 12
ATOM 20980 C C . SER A 1 105 ? 5.059 21.070 -7.176 1.00 0.00 323 SER A C 12
ATOM 20981 O O . SER A 1 105 ? 4.705 22.115 -6.620 1.00 0.00 323 SER A O 12
ATOM 20989 N N . PRO A 1 106 ? 6.056 21.080 -8.089 1.00 0.00 324 PRO A N 12
ATOM 20990 C CA . PRO A 1 106 ? 7.036 22.163 -8.241 1.00 0.00 324 PRO A CA 12
ATOM 20991 C C . PRO A 1 106 ? 6.541 23.355 -9.084 1.00 0.00 324 PRO A C 12
ATOM 20992 O O . PRO A 1 106 ? 7.248 23.865 -9.948 1.00 0.00 324 PRO A O 12
ATOM 21003 N N . GLU A 1 107 ? 5.315 23.817 -8.857 1.00 0.00 325 GLU A N 12
ATOM 21004 C CA . GLU A 1 107 ? 4.674 24.911 -9.616 1.00 0.00 325 GLU A CA 12
ATOM 21005 C C . GLU A 1 107 ? 5.498 26.217 -9.638 1.00 0.00 325 GLU A C 12
ATOM 21006 O O . GLU A 1 107 ? 5.500 26.937 -10.639 1.00 0.00 325 GLU A O 12
ATOM 21018 N N . GLN A 1 108 ? 6.271 26.487 -8.575 1.00 0.00 326 GLN A N 12
ATOM 21019 C CA . GLN A 1 108 ? 7.230 27.604 -8.492 1.00 0.00 326 GLN A CA 12
ATOM 21020 C C . GLN A 1 108 ? 8.341 27.583 -9.566 1.00 0.00 326 GLN A C 12
ATOM 21021 O O . GLN A 1 108 ? 9.011 28.594 -9.789 1.00 0.00 326 GLN A O 12
ATOM 21035 N N . ARG A 1 109 ? 8.544 26.454 -10.263 1.00 0.00 327 ARG A N 12
ATOM 21036 C CA . ARG A 1 109 ? 9.457 26.364 -11.415 1.00 0.00 327 ARG A CA 12
ATOM 21037 C C . ARG A 1 109 ? 9.012 27.271 -12.575 1.00 0.00 327 ARG A C 12
ATOM 21038 O O . ARG A 1 109 ? 9.848 27.773 -13.313 1.00 0.00 327 ARG A O 12
ATOM 21059 N N . GLU A 1 110 ? 7.709 27.502 -12.755 1.00 0.00 328 GLU A N 12
ATOM 21060 C CA . GLU A 1 110 ? 7.201 28.275 -13.899 1.00 0.00 328 GLU A CA 12
ATOM 21061 C C . GLU A 1 110 ? 7.507 29.774 -13.756 1.00 0.00 328 GLU A C 12
ATOM 21062 O O . GLU A 1 110 ? 7.967 30.402 -14.712 1.00 0.00 328 GLU A O 12
ATOM 21074 N N . SER A 1 111 ? 7.351 30.345 -12.556 1.00 0.00 329 SER A N 12
ATOM 21075 C CA . SER A 1 111 ? 7.763 31.720 -12.261 1.00 0.00 329 SER A CA 12
ATOM 21076 C C . SER A 1 111 ? 9.287 31.897 -12.312 1.00 0.00 329 SER A C 12
ATOM 21077 O O . SER A 1 111 ? 9.755 32.902 -12.854 1.00 0.00 329 SER A O 12
ATOM 21085 N N . LEU A 1 112 ? 10.078 30.900 -11.878 1.00 0.00 330 LEU A N 12
ATOM 21086 C CA . LEU A 1 112 ? 11.513 30.846 -12.125 1.00 0.00 330 LEU A CA 12
ATOM 21087 C C . LEU A 1 112 ? 11.829 30.906 -13.620 1.00 0.00 330 LEU A C 12
ATOM 21088 O O . LEU A 1 112 ? 12.614 31.752 -14.025 1.00 0.00 330 LEU A O 12
ATOM 21104 N N . LYS A 1 113 ? 11.212 30.051 -14.447 1.00 0.00 331 LYS A N 12
ATOM 21105 C CA . LYS A 1 113 ? 11.404 30.007 -15.907 1.00 0.00 331 LYS A CA 12
ATOM 21106 C C . LYS A 1 113 ? 11.067 31.347 -16.571 1.00 0.00 331 LYS A C 12
ATOM 21107 O O . LYS A 1 113 ? 11.833 31.820 -17.407 1.00 0.00 331 LYS A O 12
ATOM 21126 N N . LYS A 1 114 ? 9.998 32.025 -16.139 1.00 0.00 332 LYS A N 12
ATOM 21127 C CA . LYS A 1 114 ? 9.640 33.368 -16.624 1.00 0.00 332 LYS A CA 12
ATOM 21128 C C . LYS A 1 114 ? 10.664 34.449 -16.251 1.00 0.00 332 LYS A C 12
ATOM 21129 O O . LYS A 1 114 ? 11.001 35.279 -17.094 1.00 0.00 332 LYS A O 12
ATOM 21148 N N . ARG A 1 115 ? 11.223 34.407 -15.034 1.00 0.00 333 ARG A N 12
ATOM 21149 C CA . ARG A 1 115 ? 12.357 35.263 -14.623 1.00 0.00 333 ARG A CA 12
ATOM 21150 C C . ARG A 1 115 ? 13.646 34.914 -15.377 1.00 0.00 333 ARG A C 12
ATOM 21151 O O . ARG A 1 115 ? 14.368 35.808 -15.806 1.00 0.00 333 ARG A O 12
ATOM 21172 N N . LEU A 1 116 ? 13.905 33.626 -15.605 1.00 0.00 334 LEU A N 12
ATOM 21173 C CA . LEU A 1 116 ? 15.060 33.104 -16.341 1.00 0.00 334 LEU A CA 12
ATOM 21174 C C . LEU A 1 116 ? 15.141 33.643 -17.775 1.00 0.00 334 LEU A C 12
ATOM 21175 O O . LEU A 1 116 ? 16.195 34.100 -18.212 1.00 0.00 334 LEU A O 12
ATOM 21191 N N . GLU A 1 117 ? 13.997 33.671 -18.464 1.00 0.00 335 GLU A N 12
ATOM 21192 C CA . GLU A 1 117 ? 13.836 34.277 -19.799 1.00 0.00 335 GLU A CA 12
ATOM 21193 C C . GLU A 1 117 ? 14.147 35.792 -19.854 1.00 0.00 335 GLU A C 12
ATOM 21194 O O . GLU A 1 117 ? 14.326 36.341 -20.944 1.00 0.00 335 GLU A O 12
ATOM 21206 N N . LYS A 1 118 ? 14.250 36.466 -18.696 1.00 0.00 336 LYS A N 12
ATOM 21207 C CA . LYS A 1 118 ? 14.501 37.904 -18.543 1.00 0.00 336 LYS A CA 12
ATOM 21208 C C . LYS A 1 118 ? 15.844 38.240 -17.868 1.00 0.00 336 LYS A C 12
ATOM 21209 O O . LYS A 1 118 ? 16.193 39.420 -17.799 1.00 0.00 336 LYS A O 12
ATOM 21228 N N . LEU A 1 119 ? 16.624 37.244 -17.423 1.00 0.00 337 LEU A N 12
ATOM 21229 C CA . LEU A 1 119 ? 18.017 37.449 -16.981 1.00 0.00 337 LEU A CA 12
ATOM 21230 C C . LEU A 1 119 ? 18.889 38.008 -18.121 1.00 0.00 337 LEU A C 12
ATOM 21231 O O . LEU A 1 119 ? 19.658 38.951 -17.928 1.00 0.00 337 LEU A O 12
ATOM 21247 N N . GLU A 1 120 ? 18.742 37.422 -19.313 1.00 0.00 338 GLU A N 12
ATOM 21248 C CA . GLU A 1 120 ? 19.443 37.798 -20.545 1.00 0.00 338 GLU A CA 12
ATOM 21249 C C . GLU A 1 120 ? 18.634 37.351 -21.779 1.00 0.00 338 GLU A C 12
ATOM 21250 O O . GLU A 1 120 ? 18.442 36.154 -22.010 1.00 0.00 338 GLU A O 12
ATOM 21262 N N . ASP A 1 121 ? 18.166 38.303 -22.591 1.00 0.00 339 ASP A N 12
ATOM 21263 C CA . ASP A 1 121 ? 17.676 38.031 -23.949 1.00 0.00 339 ASP A CA 12
ATOM 21264 C C . ASP A 1 121 ? 18.845 37.669 -24.891 1.00 0.00 339 ASP A C 12
ATOM 21265 O O . ASP A 1 121 ? 19.849 38.389 -24.953 1.00 0.00 339 ASP A O 12
ATOM 21274 N N . LYS A 1 122 ? 18.734 36.540 -25.613 1.00 0.00 340 LYS A N 12
ATOM 21275 C CA . LYS A 1 122 ? 19.833 35.991 -26.440 1.00 0.00 340 LYS A CA 12
ATOM 21276 C C . LYS A 1 122 ? 19.383 35.177 -27.660 1.00 0.00 340 LYS A C 12
ATOM 21277 O O . LYS A 1 122 ? 20.013 35.296 -28.713 1.00 0.00 340 LYS A O 12
ATOM 21296 N N . GLY A 1 123 ? 18.347 34.346 -27.533 1.00 0.00 341 GLY A N 12
ATOM 21297 C CA . GLY A 1 123 ? 17.901 33.421 -28.587 1.00 0.00 341 GLY A CA 12
ATOM 21298 C C . GLY A 1 123 ? 17.220 32.160 -28.037 1.00 0.00 341 GLY A C 12
ATOM 21299 O O . GLY A 1 123 ? 16.637 32.176 -26.949 1.00 0.00 341 GLY A O 12
ATOM 21303 N N . GLY A 1 124 ? 17.316 31.061 -28.791 1.00 0.00 342 GLY A N 12
ATOM 21304 C CA . GLY A 1 124 ? 16.817 29.727 -28.427 1.00 0.00 342 GLY A CA 12
ATOM 21305 C C . GLY A 1 124 ? 17.635 28.591 -29.060 1.00 0.00 342 GLY A C 12
ATOM 21306 O O . GLY A 1 124 ? 18.630 28.836 -29.750 1.00 0.00 342 GLY A O 12
ATOM 21310 N N . ASN A 1 125 ? 17.224 27.342 -28.820 1.00 0.00 343 ASN A N 12
ATOM 21311 C CA . ASN A 1 125 ? 17.909 26.128 -29.290 1.00 0.00 343 ASN A CA 12
ATOM 21312 C C . ASN A 1 125 ? 16.906 25.025 -29.706 1.00 0.00 343 ASN A C 12
ATOM 21313 O O . ASN A 1 125 ? 15.722 25.084 -29.353 1.00 0.00 343 ASN A O 12
ATOM 21324 N N . ASP A 1 126 ? 17.368 24.029 -30.474 1.00 0.00 344 ASP A N 12
ATOM 21325 C CA . ASP A 1 126 ? 16.551 22.911 -30.995 1.00 0.00 344 ASP A CA 12
ATOM 21326 C C . ASP A 1 126 ? 15.924 22.007 -29.906 1.00 0.00 344 ASP A C 12
ATOM 21327 O O . ASP A 1 126 ? 14.775 21.550 -30.110 1.00 0.00 344 ASP A O 12
ATOM 21337 N N . LEU A 1 13 ? 38.542 31.766 -24.235 1.00 0.00 231 LEU A N 13
ATOM 21338 C CA . LEU A 1 13 ? 38.747 32.510 -22.955 1.00 0.00 231 LEU A CA 13
ATOM 21339 C C . LEU A 1 13 ? 38.046 31.771 -21.805 1.00 0.00 231 LEU A C 13
ATOM 21340 O O . LEU A 1 13 ? 36.845 31.506 -21.880 1.00 0.00 231 LEU A O 13
ATOM 21356 N N . GLY A 1 14 ? 38.785 31.429 -20.743 1.00 0.00 232 GLY A N 13
ATOM 21357 C CA . GLY A 1 14 ? 38.259 30.750 -19.546 1.00 0.00 232 GLY A CA 13
ATOM 21358 C C . GLY A 1 14 ? 39.344 30.320 -18.551 1.00 0.00 232 GLY A C 13
ATOM 21359 O O . GLY A 1 14 ? 40.543 30.447 -18.823 1.00 0.00 232 GLY A O 13
ATOM 21363 N N . VAL A 1 15 ? 38.923 29.806 -17.392 1.00 0.00 233 VAL A N 13
ATOM 21364 C CA . VAL A 1 15 ? 39.791 29.282 -16.319 1.00 0.00 233 VAL A CA 13
ATOM 21365 C C . VAL A 1 15 ? 39.049 28.222 -15.486 1.00 0.00 233 VAL A C 13
ATOM 21366 O O . VAL A 1 15 ? 37.828 28.293 -15.326 1.00 0.00 233 VAL A O 13
ATOM 21379 N N . PHE A 1 16 ? 39.787 27.243 -14.951 1.00 0.00 234 PHE A N 13
ATOM 21380 C CA . PHE A 1 16 ? 39.260 26.090 -14.199 1.00 0.00 234 PHE A CA 13
ATOM 21381 C C . PHE A 1 16 ? 40.125 25.767 -12.961 1.00 0.00 234 PHE A C 13
ATOM 21382 O O . PHE A 1 16 ? 41.179 26.375 -12.749 1.00 0.00 234 PHE A O 13
ATOM 21399 N N . GLY A 1 17 ? 39.680 24.813 -12.134 1.00 0.00 235 GLY A N 13
ATOM 21400 C CA . GLY A 1 17 ? 40.262 24.513 -10.817 1.00 0.00 235 GLY A CA 13
ATOM 21401 C C . GLY A 1 17 ? 40.195 23.027 -10.459 1.00 0.00 235 GLY A C 13
ATOM 21402 O O . GLY A 1 17 ? 39.327 22.603 -9.697 1.00 0.00 235 GLY A O 13
ATOM 21406 N N . GLU A 1 18 ? 41.116 22.234 -11.015 1.00 0.00 236 GLU A N 13
ATOM 21407 C CA . GLU A 1 18 ? 41.254 20.782 -10.776 1.00 0.00 236 GLU A CA 13
ATOM 21408 C C . GLU A 1 18 ? 41.656 20.380 -9.335 1.00 0.00 236 GLU A C 13
ATOM 21409 O O . GLU A 1 18 ? 41.659 19.192 -8.996 1.00 0.00 236 GLU A O 13
ATOM 21421 N N . ARG A 1 19 ? 42.011 21.358 -8.485 1.00 0.00 237 ARG A N 13
ATOM 21422 C CA . ARG A 1 19 ? 42.364 21.185 -7.061 1.00 0.00 237 ARG A CA 13
ATOM 21423 C C . ARG A 1 19 ? 41.222 20.547 -6.235 1.00 0.00 237 ARG A C 13
ATOM 21424 O O . ARG A 1 19 ? 40.055 20.669 -6.617 1.00 0.00 237 ARG A O 13
ATOM 21445 N N . PRO A 1 20 ? 41.509 19.925 -5.069 1.00 0.00 238 PRO A N 13
ATOM 21446 C CA . PRO A 1 20 ? 40.519 19.249 -4.210 1.00 0.00 238 PRO A CA 13
ATOM 21447 C C . PRO A 1 20 ? 39.611 20.208 -3.395 1.00 0.00 238 PRO A C 13
ATOM 21448 O O . PRO A 1 20 ? 39.277 19.939 -2.240 1.00 0.00 238 PRO A O 13
ATOM 21459 N N . ILE A 1 21 ? 39.185 21.334 -3.983 1.00 0.00 239 ILE A N 13
ATOM 21460 C CA . ILE A 1 21 ? 38.318 22.360 -3.360 1.00 0.00 239 ILE A CA 13
ATOM 21461 C C . ILE A 1 21 ? 36.878 21.893 -3.034 1.00 0.00 239 ILE A C 13
ATOM 21462 O O . ILE A 1 21 ? 36.095 22.645 -2.451 1.00 0.00 239 ILE A O 13
ATOM 21478 N N . ALA A 1 22 ? 36.518 20.650 -3.378 1.00 0.00 240 ALA A N 13
ATOM 21479 C CA . ALA A 1 22 ? 35.256 19.993 -3.010 1.00 0.00 240 ALA A CA 13
ATOM 21480 C C . ALA A 1 22 ? 35.172 19.567 -1.519 1.00 0.00 240 ALA A C 13
ATOM 21481 O O . ALA A 1 22 ? 34.208 18.918 -1.110 1.00 0.00 240 ALA A O 13
ATOM 21488 N N . ASN A 1 23 ? 36.173 19.915 -0.700 1.00 0.00 241 ASN A N 13
ATOM 21489 C CA . ASN A 1 23 ? 36.311 19.549 0.717 1.00 0.00 241 ASN A CA 13
ATOM 21490 C C . ASN A 1 23 ? 35.278 20.177 1.693 1.00 0.00 241 ASN A C 13
ATOM 21491 O O . ASN A 1 23 ? 35.395 19.971 2.903 1.00 0.00 241 ASN A O 13
ATOM 21502 N N . THR A 1 24 ? 34.280 20.926 1.206 1.00 0.00 242 THR A N 13
ATOM 21503 C CA . THR A 1 24 ? 33.225 21.572 2.015 1.00 0.00 242 THR A CA 13
ATOM 21504 C C . THR A 1 24 ? 31.819 21.324 1.449 1.00 0.00 242 THR A C 13
ATOM 21505 O O . THR A 1 24 ? 31.612 21.240 0.234 1.00 0.00 242 THR A O 13
ATOM 21516 N N . GLU A 1 25 ? 30.841 21.196 2.351 1.00 0.00 243 GLU A N 13
ATOM 21517 C CA . GLU A 1 25 ? 29.426 20.911 2.069 1.00 0.00 243 GLU A CA 13
ATOM 21518 C C . GLU A 1 25 ? 28.553 21.358 3.262 1.00 0.00 243 GLU A C 13
ATOM 21519 O O . GLU A 1 25 ? 28.996 21.283 4.414 1.00 0.00 243 GLU A O 13
ATOM 21531 N N . TYR A 1 26 ? 27.308 21.778 3.003 1.00 0.00 244 TYR A N 13
ATOM 21532 C CA . TYR A 1 26 ? 26.364 22.260 4.022 1.00 0.00 244 TYR A CA 13
ATOM 21533 C C . TYR A 1 26 ? 24.983 21.584 3.921 1.00 0.00 244 TYR A C 13
ATOM 21534 O O . TYR A 1 26 ? 24.432 21.406 2.830 1.00 0.00 244 TYR A O 13
ATOM 21552 N N . SER A 1 27 ? 24.417 21.252 5.089 1.00 0.00 245 SER A N 13
ATOM 21553 C CA . SER A 1 27 ? 23.135 20.547 5.277 1.00 0.00 245 SER A CA 13
ATOM 21554 C C . SER A 1 27 ? 22.428 21.006 6.568 1.00 0.00 245 SER A C 13
ATOM 21555 O O . SER A 1 27 ? 23.044 21.630 7.437 1.00 0.00 245 SER A O 13
ATOM 21563 N N . GLY A 1 28 ? 21.139 20.678 6.715 1.00 0.00 246 GLY A N 13
ATOM 21564 C CA . GLY A 1 28 ? 20.355 20.975 7.929 1.00 0.00 246 GLY A CA 13
ATOM 21565 C C . GLY A 1 28 ? 18.847 20.708 7.805 1.00 0.00 246 GLY A C 13
ATOM 21566 O O . GLY A 1 28 ? 18.198 20.355 8.791 1.00 0.00 246 GLY A O 13
ATOM 21570 N N . ASP A 1 29 ? 18.300 20.808 6.589 1.00 0.00 247 ASP A N 13
ATOM 21571 C CA . ASP A 1 29 ? 16.903 20.502 6.242 1.00 0.00 247 ASP A CA 13
ATOM 21572 C C . ASP A 1 29 ? 16.825 19.768 4.888 1.00 0.00 247 ASP A C 13
ATOM 21573 O O . ASP A 1 29 ? 17.754 19.840 4.076 1.00 0.00 247 ASP A O 13
ATOM 21582 N N . TYR A 1 30 ? 15.715 19.063 4.632 1.00 0.00 248 TYR A N 13
ATOM 21583 C CA . TYR A 1 30 ? 15.498 18.320 3.380 1.00 0.00 248 TYR A CA 13
ATOM 21584 C C . TYR A 1 30 ? 15.478 19.247 2.148 1.00 0.00 248 TYR A C 13
ATOM 21585 O O . TYR A 1 30 ? 16.153 18.979 1.152 1.00 0.00 248 TYR A O 13
ATOM 21603 N N . ALA A 1 31 ? 14.744 20.362 2.254 1.00 0.00 249 ALA A N 13
ATOM 21604 C CA . ALA A 1 31 ? 14.771 21.522 1.365 1.00 0.00 249 ALA A CA 13
ATOM 21605 C C . ALA A 1 31 ? 14.075 22.705 2.069 1.00 0.00 249 ALA A C 13
ATOM 21606 O O . ALA A 1 31 ? 13.336 22.499 3.039 1.00 0.00 249 ALA A O 13
ATOM 21613 N N . GLN A 1 32 ? 14.250 23.931 1.557 1.00 0.00 250 GLN A N 13
ATOM 21614 C CA . GLN A 1 32 ? 13.476 25.104 2.015 1.00 0.00 250 GLN A CA 13
ATOM 21615 C C . GLN A 1 32 ? 12.956 26.010 0.875 1.00 0.00 250 GLN A C 13
ATOM 21616 O O . GLN A 1 32 ? 12.142 26.899 1.121 1.00 0.00 250 GLN A O 13
ATOM 21630 N N . ARG A 1 33 ? 13.447 25.810 -0.362 1.00 0.00 251 ARG A N 13
ATOM 21631 C CA . ARG A 1 33 ? 13.218 26.612 -1.590 1.00 0.00 251 ARG A CA 13
ATOM 21632 C C . ARG A 1 33 ? 13.670 28.085 -1.549 1.00 0.00 251 ARG A C 13
ATOM 21633 O O . ARG A 1 33 ? 13.696 28.726 -2.597 1.00 0.00 251 ARG A O 13
ATOM 21654 N N . ASP A 1 34 ? 14.071 28.629 -0.397 1.00 0.00 252 ASP A N 13
ATOM 21655 C CA . ASP A 1 34 ? 14.553 30.019 -0.258 1.00 0.00 252 ASP A CA 13
ATOM 21656 C C . ASP A 1 34 ? 15.804 30.328 -1.108 1.00 0.00 252 ASP A C 13
ATOM 21657 O O . ASP A 1 34 ? 16.024 31.468 -1.526 1.00 0.00 252 ASP A O 13
ATOM 21666 N N . ASP A 1 35 ? 16.592 29.297 -1.424 1.00 0.00 253 ASP A N 13
ATOM 21667 C CA . ASP A 1 35 ? 17.735 29.331 -2.340 1.00 0.00 253 ASP A CA 13
ATOM 21668 C C . ASP A 1 35 ? 17.373 29.651 -3.806 1.00 0.00 253 ASP A C 13
ATOM 21669 O O . ASP A 1 35 ? 18.259 29.969 -4.604 1.00 0.00 253 ASP A O 13
ATOM 21678 N N . ALA A 1 36 ? 16.086 29.622 -4.184 1.00 0.00 254 ALA A N 13
ATOM 21679 C CA . ALA A 1 36 ? 15.661 29.921 -5.552 1.00 0.00 254 ALA A CA 13
ATOM 21680 C C . ALA A 1 36 ? 15.876 31.398 -5.988 1.00 0.00 254 ALA A C 13
ATOM 21681 O O . ALA A 1 36 ? 15.695 31.723 -7.165 1.00 0.00 254 ALA A O 13
ATOM 21688 N N . LYS A 1 37 ? 16.297 32.295 -5.078 1.00 0.00 255 LYS A N 13
ATOM 21689 C CA . LYS A 1 37 ? 16.604 33.714 -5.361 1.00 0.00 255 LYS A CA 13
ATOM 21690 C C . LYS A 1 37 ? 17.968 33.953 -6.045 1.00 0.00 255 LYS A C 13
ATOM 21691 O O . LYS A 1 37 ? 18.136 34.964 -6.724 1.00 0.00 255 LYS A O 13
ATOM 21710 N N . ASP A 1 38 ? 18.917 33.017 -5.938 1.00 0.00 256 ASP A N 13
ATOM 21711 C CA . ASP A 1 38 ? 20.278 33.096 -6.526 1.00 0.00 256 ASP A CA 13
ATOM 21712 C C . ASP A 1 38 ? 20.484 32.174 -7.739 1.00 0.00 256 ASP A C 13
ATOM 21713 O O . ASP A 1 38 ? 21.606 31.879 -8.152 1.00 0.00 256 ASP A O 13
ATOM 21722 N N . LEU A 1 39 ? 19.380 31.782 -8.380 1.00 0.00 257 LEU A N 13
ATOM 21723 C CA . LEU A 1 39 ? 19.382 30.942 -9.578 1.00 0.00 257 LEU A CA 13
ATOM 21724 C C . LEU A 1 39 ? 19.847 31.650 -10.858 1.00 0.00 257 LEU A C 13
ATOM 21725 O O . LEU A 1 39 ? 20.276 30.989 -11.800 1.00 0.00 257 LEU A O 13
ATOM 21741 N N . SER A 1 40 ? 19.857 32.977 -10.900 1.00 0.00 258 SER A N 13
ATOM 21742 C CA . SER A 1 40 ? 20.471 33.749 -11.978 1.00 0.00 258 SER A CA 13
ATOM 21743 C C . SER A 1 40 ? 22.000 33.739 -11.994 1.00 0.00 258 SER A C 13
ATOM 21744 O O . SER A 1 40 ? 22.618 34.348 -12.873 1.00 0.00 258 SER A O 13
ATOM 21752 N N . ALA A 1 41 ? 22.628 33.032 -11.051 1.00 0.00 259 ALA A N 13
ATOM 21753 C CA . ALA A 1 41 ? 24.040 32.743 -11.073 1.00 0.00 259 ALA A CA 13
ATOM 21754 C C . ALA A 1 41 ? 24.379 31.812 -12.241 1.00 0.00 259 ALA A C 13
ATOM 21755 O O . ALA A 1 41 ? 23.579 30.990 -12.688 1.00 0.00 259 ALA A O 13
ATOM 21762 N N . LYS A 1 42 ? 25.617 31.904 -12.696 1.00 0.00 260 LYS A N 13
ATOM 21763 C CA . LYS A 1 42 ? 26.266 30.902 -13.554 1.00 0.00 260 LYS A CA 13
ATOM 21764 C C . LYS A 1 42 ? 26.402 29.575 -12.811 1.00 0.00 260 LYS A C 13
ATOM 21765 O O . LYS A 1 42 ? 26.722 29.554 -11.629 1.00 0.00 260 LYS A O 13
ATOM 21784 N N . ILE A 1 43 ? 26.265 28.449 -13.513 1.00 0.00 261 ILE A N 13
ATOM 21785 C CA . ILE A 1 43 ? 26.570 27.119 -12.964 1.00 0.00 261 ILE A CA 13
ATOM 21786 C C . ILE A 1 43 ? 28.049 26.984 -12.573 1.00 0.00 261 ILE A C 13
ATOM 21787 O O . ILE A 1 43 ? 28.392 26.370 -11.570 1.00 0.00 261 ILE A O 13
ATOM 21803 N N . GLU A 1 44 ? 28.912 27.697 -13.297 1.00 0.00 262 GLU A N 13
ATOM 21804 C CA . GLU A 1 44 ? 30.325 27.954 -12.965 1.00 0.00 262 GLU A CA 13
ATOM 21805 C C . GLU A 1 44 ? 30.548 28.504 -11.533 1.00 0.00 262 GLU A C 13
ATOM 21806 O O . GLU A 1 44 ? 31.657 28.405 -11.006 1.00 0.00 262 GLU A O 13
ATOM 21818 N N . SER A 1 45 ? 29.513 29.042 -10.860 1.00 0.00 263 SER A N 13
ATOM 21819 C CA . SER A 1 45 ? 29.666 29.709 -9.549 1.00 0.00 263 SER A CA 13
ATOM 21820 C C . SER A 1 45 ? 30.027 28.718 -8.429 1.00 0.00 263 SER A C 13
ATOM 21821 O O . SER A 1 45 ? 30.599 29.085 -7.400 1.00 0.00 263 SER A O 13
ATOM 21829 N N . MET A 1 46 ? 29.743 27.431 -8.658 1.00 0.00 264 MET A N 13
ATOM 21830 C CA . MET A 1 46 ? 29.961 26.328 -7.718 1.00 0.00 264 MET A CA 13
ATOM 21831 C C . MET A 1 46 ? 31.389 25.727 -7.800 1.00 0.00 264 MET A C 13
ATOM 21832 O O . MET A 1 46 ? 31.667 24.715 -7.156 1.00 0.00 264 MET A O 13
ATOM 21846 N N . ASN A 1 47 ? 32.282 26.318 -8.611 1.00 0.00 265 ASN A N 13
ATOM 21847 C CA . ASN A 1 47 ? 33.652 25.854 -8.902 1.00 0.00 265 ASN A CA 13
ATOM 21848 C C . ASN A 1 47 ? 33.725 24.405 -9.460 1.00 0.00 265 ASN A C 13
ATOM 21849 O O . ASN A 1 47 ? 34.635 23.637 -9.139 1.00 0.00 265 ASN A O 13
ATOM 21860 N N . LEU A 1 48 ? 32.743 24.027 -10.285 1.00 0.00 266 LEU A N 13
ATOM 21861 C CA . LEU A 1 48 ? 32.657 22.724 -10.968 1.00 0.00 266 LEU A CA 13
ATOM 21862 C C . LEU A 1 48 ? 33.787 22.485 -11.996 1.00 0.00 266 LEU A C 13
ATOM 21863 O O . LEU A 1 48 ? 34.419 23.429 -12.483 1.00 0.00 266 LEU A O 13
ATOM 21879 N N . SER A 1 49 ? 34.006 21.218 -12.365 1.00 0.00 267 SER A N 13
ATOM 21880 C CA . SER A 1 49 ? 34.906 20.811 -13.456 1.00 0.00 267 SER A CA 13
ATOM 21881 C C . SER A 1 49 ? 34.342 21.178 -14.837 1.00 0.00 267 SER A C 13
ATOM 21882 O O . SER A 1 49 ? 33.126 21.295 -15.026 1.00 0.00 267 SER A O 13
ATOM 21890 N N . ALA A 1 50 ? 35.217 21.330 -15.837 1.00 0.00 268 ALA A N 13
ATOM 21891 C CA . ALA A 1 50 ? 34.816 21.755 -17.176 1.00 0.00 268 ALA A CA 13
ATOM 21892 C C . ALA A 1 50 ? 33.875 20.780 -17.890 1.00 0.00 268 ALA A C 13
ATOM 21893 O O . ALA A 1 50 ? 32.937 21.235 -18.527 1.00 0.00 268 ALA A O 13
ATOM 21900 N N . ARG A 1 51 ? 34.080 19.456 -17.803 1.00 0.00 269 ARG A N 13
ATOM 21901 C CA . ARG A 1 51 ? 33.275 18.471 -18.565 1.00 0.00 269 ARG A CA 13
ATOM 21902 C C . ARG A 1 51 ? 31.780 18.570 -18.252 1.00 0.00 269 ARG A C 13
ATOM 21903 O O . ARG A 1 51 ? 30.962 18.588 -19.171 1.00 0.00 269 ARG A O 13
ATOM 21924 N N . CYS A 1 52 ? 31.427 18.741 -16.978 1.00 0.00 270 CYS A N 13
ATOM 21925 C CA . CYS A 1 52 ? 30.046 19.002 -16.565 1.00 0.00 270 CYS A CA 13
ATOM 21926 C C . CYS A 1 52 ? 29.554 20.371 -17.054 1.00 0.00 270 CYS A C 13
ATOM 21927 O O . CYS A 1 52 ? 28.462 20.448 -17.621 1.00 0.00 270 CYS A O 13
ATOM 21935 N N . PHE A 1 53 ? 30.370 21.431 -16.970 1.00 0.00 271 PHE A N 13
ATOM 21936 C CA . PHE A 1 53 ? 29.941 22.755 -17.427 1.00 0.00 271 PHE A CA 13
ATOM 21937 C C . PHE A 1 53 ? 29.780 22.815 -18.955 1.00 0.00 271 PHE A C 13
ATOM 21938 O O . PHE A 1 53 ? 28.885 23.479 -19.464 1.00 0.00 271 PHE A O 13
ATOM 21955 N N . ASN A 1 54 ? 30.597 22.058 -19.684 1.00 0.00 272 ASN A N 13
ATOM 21956 C CA . ASN A 1 54 ? 30.609 21.934 -21.138 1.00 0.00 272 ASN A CA 13
ATOM 21957 C C . ASN A 1 54 ? 29.425 21.089 -21.630 1.00 0.00 272 ASN A C 13
ATOM 21958 O O . ASN A 1 54 ? 28.843 21.396 -22.671 1.00 0.00 272 ASN A O 13
ATOM 21969 N N . CYS A 1 55 ? 29.011 20.078 -20.855 1.00 0.00 273 CYS A N 13
ATOM 21970 C CA . CYS A 1 55 ? 27.752 19.369 -21.089 1.00 0.00 273 CYS A CA 13
ATOM 21971 C C . CYS A 1 55 ? 26.547 20.318 -20.978 1.00 0.00 273 CYS A C 13
ATOM 21972 O O . CYS A 1 55 ? 25.704 20.370 -21.868 1.00 0.00 273 CYS A O 13
ATOM 21980 N N . LEU A 1 56 ? 26.496 21.087 -19.886 1.00 0.00 274 LEU A N 13
ATOM 21981 C CA . LEU A 1 56 ? 25.446 22.062 -19.576 1.00 0.00 274 LEU A CA 13
ATOM 21982 C C . LEU A 1 56 ? 25.401 23.208 -20.613 1.00 0.00 274 LEU A C 13
ATOM 21983 O O . LEU A 1 56 ? 24.344 23.525 -21.155 1.00 0.00 274 LEU A O 13
ATOM 21999 N N . ASP A 1 57 ? 26.552 23.755 -20.997 1.00 0.00 275 ASP A N 13
ATOM 22000 C CA . ASP A 1 57 ? 26.681 24.827 -21.990 1.00 0.00 275 ASP A CA 13
ATOM 22001 C C . ASP A 1 57 ? 26.106 24.498 -23.385 1.00 0.00 275 ASP A C 13
ATOM 22002 O O . ASP A 1 57 ? 25.513 25.384 -24.006 1.00 0.00 275 ASP A O 13
ATOM 22011 N N . LYS A 1 58 ? 26.244 23.258 -23.896 1.00 0.00 276 LYS A N 13
ATOM 22012 C CA . LYS A 1 58 ? 26.003 22.962 -25.323 1.00 0.00 276 LYS A CA 13
ATOM 22013 C C . LYS A 1 58 ? 24.538 22.663 -25.667 1.00 0.00 276 LYS A C 13
ATOM 22014 O O . LYS A 1 58 ? 24.088 22.933 -26.780 1.00 0.00 276 LYS A O 13
ATOM 22033 N N . ILE A 1 59 ? 23.791 22.169 -24.680 1.00 0.00 277 ILE A N 13
ATOM 22034 C CA . ILE A 1 59 ? 22.317 22.098 -24.650 1.00 0.00 277 ILE A CA 13
ATOM 22035 C C . ILE A 1 59 ? 21.677 23.469 -24.398 1.00 0.00 277 ILE A C 13
ATOM 22036 O O . ILE A 1 59 ? 20.524 23.695 -24.765 1.00 0.00 277 ILE A O 13
ATOM 22052 N N . GLY A 1 60 ? 22.433 24.370 -23.762 1.00 0.00 278 GLY A N 13
ATOM 22053 C CA . GLY A 1 60 ? 22.085 25.779 -23.550 1.00 0.00 278 GLY A CA 13
ATOM 22054 C C . GLY A 1 60 ? 21.893 26.174 -22.080 1.00 0.00 278 GLY A C 13
ATOM 22055 O O . GLY A 1 60 ? 21.655 27.344 -21.792 1.00 0.00 278 GLY A O 13
ATOM 22059 N N . ILE A 1 61 ? 21.999 25.214 -21.155 1.00 0.00 279 ILE A N 13
ATOM 22060 C CA . ILE A 1 61 ? 21.900 25.394 -19.701 1.00 0.00 279 ILE A CA 13
ATOM 22061 C C . ILE A 1 61 ? 23.180 26.075 -19.176 1.00 0.00 279 ILE A C 13
ATOM 22062 O O . ILE A 1 61 ? 24.200 25.436 -18.931 1.00 0.00 279 ILE A O 13
ATOM 22078 N N . LYS A 1 62 ? 23.145 27.400 -19.036 1.00 0.00 280 LYS A N 13
ATOM 22079 C CA . LYS A 1 62 ? 24.287 28.271 -18.696 1.00 0.00 280 LYS A CA 13
ATOM 22080 C C . LYS A 1 62 ? 24.162 28.893 -17.304 1.00 0.00 280 LYS A C 13
ATOM 22081 O O . LYS A 1 62 ? 25.165 29.332 -16.737 1.00 0.00 280 LYS A O 13
ATOM 22100 N N . TYR A 1 63 ? 22.970 28.839 -16.709 1.00 0.00 281 TYR A N 13
ATOM 22101 C CA . TYR A 1 63 ? 22.702 29.330 -15.354 1.00 0.00 281 TYR A CA 13
ATOM 22102 C C . TYR A 1 63 ? 22.076 28.293 -14.432 1.00 0.00 281 TYR A C 13
ATOM 22103 O O . TYR A 1 63 ? 21.516 27.287 -14.856 1.00 0.00 281 TYR A O 13
ATOM 22121 N N . VAL A 1 64 ? 22.190 28.545 -13.128 1.00 0.00 282 VAL A N 13
ATOM 22122 C CA . VAL A 1 64 ? 21.690 27.648 -12.082 1.00 0.00 282 VAL A CA 13
ATOM 22123 C C . VAL A 1 64 ? 20.176 27.476 -12.198 1.00 0.00 282 VAL A C 13
ATOM 22124 O O . VAL A 1 64 ? 19.695 26.367 -12.009 1.00 0.00 282 VAL A O 13
ATOM 22137 N N . GLY A 1 65 ? 19.438 28.516 -12.603 1.00 0.00 283 GLY A N 13
ATOM 22138 C CA . GLY A 1 65 ? 18.009 28.481 -12.924 1.00 0.00 283 GLY A CA 13
ATOM 22139 C C . GLY A 1 65 ? 17.692 27.382 -13.925 1.00 0.00 283 GLY A C 13
ATOM 22140 O O . GLY A 1 65 ? 16.785 26.587 -13.721 1.00 0.00 283 GLY A O 13
ATOM 22144 N N . GLU A 1 66 ? 18.522 27.270 -14.951 1.00 0.00 284 GLU A N 13
ATOM 22145 C CA . GLU A 1 66 ? 18.410 26.261 -16.009 1.00 0.00 284 GLU A CA 13
ATOM 22146 C C . GLU A 1 66 ? 18.772 24.844 -15.540 1.00 0.00 284 GLU A C 13
ATOM 22147 O O . GLU A 1 66 ? 18.058 23.917 -15.909 1.00 0.00 284 GLU A O 13
ATOM 22159 N N . LEU A 1 67 ? 19.795 24.642 -14.688 1.00 0.00 285 LEU A N 13
ATOM 22160 C CA . LEU A 1 67 ? 20.018 23.315 -14.072 1.00 0.00 285 LEU A CA 13
ATOM 22161 C C . LEU A 1 67 ? 18.825 22.982 -13.139 1.00 0.00 285 LEU A C 13
ATOM 22162 O O . LEU A 1 67 ? 18.262 21.899 -13.218 1.00 0.00 285 LEU A O 13
ATOM 22178 N N . VAL A 1 68 ? 18.375 23.914 -12.288 1.00 0.00 286 VAL A N 13
ATOM 22179 C CA . VAL A 1 68 ? 17.227 23.740 -11.400 1.00 0.00 286 VAL A CA 13
ATOM 22180 C C . VAL A 1 68 ? 15.948 23.383 -12.190 1.00 0.00 286 VAL A C 13
ATOM 22181 O O . VAL A 1 68 ? 15.167 22.545 -11.737 1.00 0.00 286 VAL A O 13
ATOM 22194 N N . LEU A 1 69 ? 15.758 23.965 -13.381 1.00 0.00 287 LEU A N 13
ATOM 22195 C CA . LEU A 1 69 ? 14.680 23.650 -14.332 1.00 0.00 287 LEU A CA 13
ATOM 22196 C C . LEU A 1 69 ? 14.913 22.343 -15.121 1.00 0.00 287 LEU A C 13
ATOM 22197 O O . LEU A 1 69 ? 13.947 21.737 -15.587 1.00 0.00 287 LEU A O 13
ATOM 22213 N N . MET A 1 70 ? 16.156 21.860 -15.222 1.00 0.00 288 MET A N 13
ATOM 22214 C CA . MET A 1 70 ? 16.520 20.498 -15.590 1.00 0.00 288 MET A CA 13
ATOM 22215 C C . MET A 1 70 ? 16.087 19.466 -14.526 1.00 0.00 288 MET A C 13
ATOM 22216 O O . MET A 1 70 ? 16.880 18.948 -13.735 1.00 0.00 288 MET A O 13
ATOM 22230 N N . SER A 1 71 ? 14.793 19.150 -14.534 1.00 0.00 289 SER A N 13
ATOM 22231 C CA . SER A 1 71 ? 14.222 17.954 -13.896 1.00 0.00 289 SER A CA 13
ATOM 22232 C C . SER A 1 71 ? 15.057 16.705 -14.210 1.00 0.00 289 SER A C 13
ATOM 22233 O O . SER A 1 71 ? 15.671 16.628 -15.277 1.00 0.00 289 SER A O 13
ATOM 22241 N N . GLU A 1 72 ? 15.096 15.719 -13.312 1.00 0.00 290 GLU A N 13
ATOM 22242 C CA . GLU A 1 72 ? 16.030 14.584 -13.385 1.00 0.00 290 GLU A CA 13
ATOM 22243 C C . GLU A 1 72 ? 16.001 13.855 -14.747 1.00 0.00 290 GLU A C 13
ATOM 22244 O O . GLU A 1 72 ? 17.050 13.500 -15.275 1.00 0.00 290 GLU A O 13
ATOM 22256 N N . GLU A 1 73 ? 14.816 13.688 -15.348 1.00 0.00 291 GLU A N 13
ATOM 22257 C CA . GLU A 1 73 ? 14.632 13.053 -16.663 1.00 0.00 291 GLU A CA 13
ATOM 22258 C C . GLU A 1 73 ? 15.247 13.854 -17.829 1.00 0.00 291 GLU A C 13
ATOM 22259 O O . GLU A 1 73 ? 15.755 13.262 -18.783 1.00 0.00 291 GLU A O 13
ATOM 22271 N N . GLU A 1 74 ? 15.254 15.192 -17.751 1.00 0.00 292 GLU A N 13
ATOM 22272 C CA . GLU A 1 74 ? 16.042 16.049 -18.651 1.00 0.00 292 GLU A CA 13
ATOM 22273 C C . GLU A 1 74 ? 17.531 15.874 -18.363 1.00 0.00 292 GLU A C 13
ATOM 22274 O O . GLU A 1 74 ? 18.323 15.670 -19.280 1.00 0.00 292 GLU A O 13
ATOM 22286 N N . LEU A 1 75 ? 17.916 15.908 -17.086 1.00 0.00 293 LEU A N 13
ATOM 22287 C CA . LEU A 1 75 ? 19.290 15.804 -16.611 1.00 0.00 293 LEU A CA 13
ATOM 22288 C C . LEU A 1 75 ? 20.009 14.524 -17.069 1.00 0.00 293 LEU A C 13
ATOM 22289 O O . LEU A 1 75 ? 21.114 14.595 -17.604 1.00 0.00 293 LEU A O 13
ATOM 22305 N N . LYS A 1 76 ? 19.353 13.368 -16.928 1.00 0.00 294 LYS A N 13
ATOM 22306 C CA . LYS A 1 76 ? 19.759 12.064 -17.497 1.00 0.00 294 LYS A CA 13
ATOM 22307 C C . LYS A 1 76 ? 19.822 12.046 -19.040 1.00 0.00 294 LYS A C 13
ATOM 22308 O O . LYS A 1 76 ? 20.322 11.081 -19.620 1.00 0.00 294 LYS A O 13
ATOM 22327 N N . GLY A 1 77 ? 19.311 13.086 -19.700 1.00 0.00 295 GLY A N 13
ATOM 22328 C CA . GLY A 1 77 ? 19.020 13.145 -21.134 1.00 0.00 295 GLY A CA 13
ATOM 22329 C C . GLY A 1 77 ? 19.973 13.996 -21.986 1.00 0.00 295 GLY A C 13
ATOM 22330 O O . GLY A 1 77 ? 19.826 13.968 -23.213 1.00 0.00 295 GLY A O 13
ATOM 22334 N N . VAL A 1 78 ? 20.962 14.714 -21.420 1.00 0.00 296 VAL A N 13
ATOM 22335 C CA . VAL A 1 78 ? 22.100 15.219 -22.223 1.00 0.00 296 VAL A CA 13
ATOM 22336 C C . VAL A 1 78 ? 22.833 14.081 -22.967 1.00 0.00 296 VAL A C 13
ATOM 22337 O O . VAL A 1 78 ? 22.730 12.907 -22.599 1.00 0.00 296 VAL A O 13
ATOM 22350 N N . LYS A 1 79 ? 23.642 14.430 -23.977 1.00 0.00 297 LYS A N 13
ATOM 22351 C CA . LYS A 1 79 ? 24.262 13.443 -24.895 1.00 0.00 297 LYS A CA 13
ATOM 22352 C C . LYS A 1 79 ? 25.672 12.942 -24.543 1.00 0.00 297 LYS A C 13
ATOM 22353 O O . LYS A 1 79 ? 26.114 11.949 -25.119 1.00 0.00 297 LYS A O 13
ATOM 22372 N N . ASN A 1 80 ? 26.360 13.577 -23.586 1.00 0.00 298 ASN A N 13
ATOM 22373 C CA . ASN A 1 80 ? 27.729 13.227 -23.158 1.00 0.00 298 ASN A CA 13
ATOM 22374 C C . ASN A 1 80 ? 27.896 13.291 -21.619 1.00 0.00 298 ASN A C 13
ATOM 22375 O O . ASN A 1 80 ? 28.940 13.714 -21.118 1.00 0.00 298 ASN A O 13
ATOM 22386 N N . MET A 1 81 ? 26.850 12.934 -20.854 1.00 0.00 299 MET A N 13
ATOM 22387 C CA . MET A 1 81 ? 26.778 13.234 -19.407 1.00 0.00 299 MET A CA 13
ATOM 22388 C C . MET A 1 81 ? 27.930 12.676 -18.553 1.00 0.00 299 MET A C 13
ATOM 22389 O O . MET A 1 81 ? 28.387 13.340 -17.623 1.00 0.00 299 MET A O 13
ATOM 22403 N N . GLY A 1 82 ? 28.406 11.462 -18.853 1.00 0.00 300 GLY A N 13
ATOM 22404 C CA . GLY A 1 82 ? 29.336 10.724 -17.983 1.00 0.00 300 GLY A CA 13
ATOM 22405 C C . GLY A 1 82 ? 28.746 10.391 -16.601 1.00 0.00 300 GLY A C 13
ATOM 22406 O O . GLY A 1 82 ? 27.535 10.498 -16.384 1.00 0.00 300 GLY A O 13
ATOM 22410 N N . LYS A 1 83 ? 29.605 9.965 -15.659 1.00 0.00 301 LYS A N 13
ATOM 22411 C CA . LYS A 1 83 ? 29.203 9.575 -14.287 1.00 0.00 301 LYS A CA 13
ATOM 22412 C C . LYS A 1 83 ? 29.607 10.636 -13.257 1.00 0.00 301 LYS A C 13
ATOM 22413 O O . LYS A 1 83 ? 28.739 11.282 -12.670 1.00 0.00 301 LYS A O 13
ATOM 22432 N N . LYS A 1 84 ? 30.914 10.881 -13.086 1.00 0.00 302 LYS A N 13
ATOM 22433 C CA . LYS A 1 84 ? 31.461 11.873 -12.132 1.00 0.00 302 LYS A CA 13
ATOM 22434 C C . LYS A 1 84 ? 30.947 13.293 -12.401 1.00 0.00 302 LYS A C 13
ATOM 22435 O O . LYS A 1 84 ? 30.572 13.994 -11.469 1.00 0.00 302 LYS A O 13
ATOM 22454 N N . SER A 1 85 ? 30.864 13.672 -13.680 1.00 0.00 303 SER A N 13
ATOM 22455 C CA . SER A 1 85 ? 30.330 14.960 -14.161 1.00 0.00 303 SER A CA 13
ATOM 22456 C C . SER A 1 85 ? 28.901 15.249 -13.660 1.00 0.00 303 SER A C 13
ATOM 22457 O O . SER A 1 85 ? 28.654 16.307 -13.079 1.00 0.00 303 SER A O 13
ATOM 22465 N N . TYR A 1 86 ? 27.975 14.293 -13.800 1.00 0.00 304 TYR A N 13
ATOM 22466 C CA . TYR A 1 86 ? 26.608 14.401 -13.267 1.00 0.00 304 TYR A CA 13
ATOM 22467 C C . TYR A 1 86 ? 26.579 14.382 -11.729 1.00 0.00 304 TYR A C 13
ATOM 22468 O O . TYR A 1 86 ? 25.792 15.098 -11.113 1.00 0.00 304 TYR A O 13
ATOM 22486 N N . ASP A 1 87 ? 27.431 13.568 -11.100 1.00 0.00 305 ASP A N 13
ATOM 22487 C CA . ASP A 1 87 ? 27.513 13.464 -9.640 1.00 0.00 305 ASP A CA 13
ATOM 22488 C C . ASP A 1 87 ? 27.927 14.795 -8.987 1.00 0.00 305 ASP A C 13
ATOM 22489 O O . ASP A 1 87 ? 27.258 15.244 -8.054 1.00 0.00 305 ASP A O 13
ATOM 22498 N N . GLU A 1 88 ? 28.961 15.477 -9.498 1.00 0.00 306 GLU A N 13
ATOM 22499 C CA . GLU A 1 88 ? 29.333 16.811 -9.019 1.00 0.00 306 GLU A CA 13
ATOM 22500 C C . GLU A 1 88 ? 28.293 17.889 -9.374 1.00 0.00 306 GLU A C 13
ATOM 22501 O O . GLU A 1 88 ? 28.014 18.747 -8.536 1.00 0.00 306 GLU A O 13
ATOM 22513 N N . ILE A 1 89 ? 27.648 17.803 -10.551 1.00 0.00 307 ILE A N 13
ATOM 22514 C CA . ILE A 1 89 ? 26.469 18.605 -10.928 1.00 0.00 307 ILE A CA 13
ATOM 22515 C C . ILE A 1 89 ? 25.410 18.544 -9.831 1.00 0.00 307 ILE A C 13
ATOM 22516 O O . ILE A 1 89 ? 25.004 19.569 -9.288 1.00 0.00 307 ILE A O 13
ATOM 22532 N N . ALA A 1 90 ? 24.990 17.333 -9.488 1.00 0.00 308 ALA A N 13
ATOM 22533 C CA . ALA A 1 90 ? 23.895 17.098 -8.562 1.00 0.00 308 ALA A CA 13
ATOM 22534 C C . ALA A 1 90 ? 24.281 17.424 -7.107 1.00 0.00 308 ALA A C 13
ATOM 22535 O O . ALA A 1 90 ? 23.474 18.004 -6.381 1.00 0.00 308 ALA A O 13
ATOM 22542 N N . GLU A 1 91 ? 25.517 17.134 -6.692 1.00 0.00 309 GLU A N 13
ATOM 22543 C CA . GLU A 1 91 ? 26.022 17.446 -5.350 1.00 0.00 309 GLU A CA 13
ATOM 22544 C C . GLU A 1 91 ? 26.198 18.952 -5.108 1.00 0.00 309 GLU A C 13
ATOM 22545 O O . GLU A 1 91 ? 25.801 19.460 -4.058 1.00 0.00 309 GLU A O 13
ATOM 22557 N N . LYS A 1 92 ? 26.725 19.705 -6.081 1.00 0.00 310 LYS A N 13
ATOM 22558 C CA . LYS A 1 92 ? 26.789 21.167 -5.969 1.00 0.00 310 LYS A CA 13
ATOM 22559 C C . LYS A 1 92 ? 25.423 21.836 -6.125 1.00 0.00 310 LYS A C 13
ATOM 22560 O O . LYS A 1 92 ? 25.163 22.797 -5.405 1.00 0.00 310 LYS A O 13
ATOM 22579 N N . LEU A 1 93 ? 24.515 21.312 -6.959 1.00 0.00 311 LEU A N 13
ATOM 22580 C CA . LEU A 1 93 ? 23.130 21.798 -6.983 1.00 0.00 311 LEU A CA 13
ATOM 22581 C C . LEU A 1 93 ? 22.426 21.569 -5.625 1.00 0.00 311 LEU A C 13
ATOM 22582 O O . LEU A 1 93 ? 21.778 22.477 -5.114 1.00 0.00 311 LEU A O 13
ATOM 22598 N N . ASN A 1 94 ? 22.643 20.404 -4.990 1.00 0.00 312 ASN A N 13
ATOM 22599 C CA . ASN A 1 94 ? 22.204 20.119 -3.617 1.00 0.00 312 ASN A CA 13
ATOM 22600 C C . ASN A 1 94 ? 22.718 21.141 -2.589 1.00 0.00 312 ASN A C 13
ATOM 22601 O O . ASN A 1 94 ? 21.942 21.599 -1.750 1.00 0.00 312 ASN A O 13
ATOM 22612 N N . ASP A 1 95 ? 23.998 21.519 -2.657 1.00 0.00 313 ASP A N 13
ATOM 22613 C CA . ASP A 1 95 ? 24.630 22.433 -1.693 1.00 0.00 313 ASP A CA 13
ATOM 22614 C C . ASP A 1 95 ? 23.959 23.825 -1.594 1.00 0.00 313 ASP A C 13
ATOM 22615 O O . ASP A 1 95 ? 24.057 24.478 -0.551 1.00 0.00 313 ASP A O 13
ATOM 22624 N N . LEU A 1 96 ? 23.226 24.264 -2.631 1.00 0.00 314 LEU A N 13
ATOM 22625 C CA . LEU A 1 96 ? 22.365 25.459 -2.565 1.00 0.00 314 LEU A CA 13
ATOM 22626 C C . LEU A 1 96 ? 21.244 25.345 -1.517 1.00 0.00 314 LEU A C 13
ATOM 22627 O O . LEU A 1 96 ? 20.921 26.331 -0.852 1.00 0.00 314 LEU A O 13
ATOM 22643 N N . GLY A 1 97 ? 20.633 24.163 -1.397 1.00 0.00 315 GLY A N 13
ATOM 22644 C CA . GLY A 1 97 ? 19.445 23.921 -0.575 1.00 0.00 315 GLY A CA 13
ATOM 22645 C C . GLY A 1 97 ? 18.463 22.895 -1.158 1.00 0.00 315 GLY A C 13
ATOM 22646 O O . GLY A 1 97 ? 17.590 22.427 -0.426 1.00 0.00 315 GLY A O 13
ATOM 22650 N N . TYR A 1 98 ? 18.586 22.522 -2.440 1.00 0.00 316 TYR A N 13
ATOM 22651 C CA . TYR A 1 98 ? 17.676 21.601 -3.123 1.00 0.00 316 TYR A CA 13
ATOM 22652 C C . TYR A 1 98 ? 18.475 20.593 -3.988 1.00 0.00 316 TYR A C 13
ATOM 22653 O O . TYR A 1 98 ? 19.095 20.993 -4.974 1.00 0.00 316 TYR A O 13
ATOM 22671 N N . PRO A 1 99 ? 18.506 19.289 -3.640 1.00 0.00 317 PRO A N 13
ATOM 22672 C CA . PRO A 1 99 ? 19.130 18.252 -4.470 1.00 0.00 317 PRO A CA 13
ATOM 22673 C C . PRO A 1 99 ? 18.371 18.047 -5.786 1.00 0.00 317 PRO A C 13
ATOM 22674 O O . PRO A 1 99 ? 17.172 17.760 -5.786 1.00 0.00 317 PRO A O 13
ATOM 22685 N N . VAL A 1 100 ? 19.063 18.193 -6.924 1.00 0.00 318 VAL A N 13
ATOM 22686 C CA . VAL A 1 100 ? 18.449 18.073 -8.245 1.00 0.00 318 VAL A CA 13
ATOM 22687 C C . VAL A 1 100 ? 17.748 16.723 -8.458 1.00 0.00 318 VAL A C 13
ATOM 22688 O O . VAL A 1 100 ? 18.307 15.660 -8.183 1.00 0.00 318 VAL A O 13
ATOM 22701 N N . GLY A 1 101 ? 16.489 16.786 -8.903 1.00 0.00 319 GLY A N 13
ATOM 22702 C CA . GLY A 1 101 ? 15.596 15.628 -9.046 1.00 0.00 319 GLY A CA 13
ATOM 22703 C C . GLY A 1 101 ? 14.533 15.495 -7.943 1.00 0.00 319 GLY A C 13
ATOM 22704 O O . GLY A 1 101 ? 13.605 14.697 -8.073 1.00 0.00 319 GLY A O 13
ATOM 22708 N N . THR A 1 102 ? 14.619 16.297 -6.874 1.00 0.00 320 THR A N 13
ATOM 22709 C CA . THR A 1 102 ? 13.569 16.464 -5.854 1.00 0.00 320 THR A CA 13
ATOM 22710 C C . THR A 1 102 ? 12.488 17.405 -6.406 1.00 0.00 320 THR A C 13
ATOM 22711 O O . THR A 1 102 ? 12.437 18.595 -6.098 1.00 0.00 320 THR A O 13
ATOM 22722 N N . GLU A 1 103 ? 11.657 16.858 -7.298 1.00 0.00 321 GLU A N 13
ATOM 22723 C CA . GLU A 1 103 ? 10.727 17.577 -8.196 1.00 0.00 321 GLU A CA 13
ATOM 22724 C C . GLU A 1 103 ? 9.246 17.205 -7.972 1.00 0.00 321 GLU A C 13
ATOM 22725 O O . GLU A 1 103 ? 8.378 17.460 -8.804 1.00 0.00 321 GLU A O 13
ATOM 22737 N N . LEU A 1 104 ? 8.966 16.587 -6.825 1.00 0.00 322 LEU A N 13
ATOM 22738 C CA . LEU A 1 104 ? 7.662 16.074 -6.382 1.00 0.00 322 LEU A CA 13
ATOM 22739 C C . LEU A 1 104 ? 6.564 17.126 -6.114 1.00 0.00 322 LEU A C 13
ATOM 22740 O O . LEU A 1 104 ? 5.394 16.779 -5.930 1.00 0.00 322 LEU A O 13
ATOM 22756 N N . SER A 1 105 ? 6.941 18.404 -6.104 1.00 0.00 323 SER A N 13
ATOM 22757 C CA . SER A 1 105 ? 6.052 19.570 -5.943 1.00 0.00 323 SER A CA 13
ATOM 22758 C C . SER A 1 105 ? 6.649 20.790 -6.672 1.00 0.00 323 SER A C 13
ATOM 22759 O O . SER A 1 105 ? 7.200 21.699 -6.043 1.00 0.00 323 SER A O 13
ATOM 22767 N N . PRO A 1 106 ? 6.676 20.771 -8.023 1.00 0.00 324 PRO A N 13
ATOM 22768 C CA . PRO A 1 106 ? 7.579 21.594 -8.830 1.00 0.00 324 PRO A CA 13
ATOM 22769 C C . PRO A 1 106 ? 6.987 22.938 -9.281 1.00 0.00 324 PRO A C 13
ATOM 22770 O O . PRO A 1 106 ? 7.541 23.571 -10.176 1.00 0.00 324 PRO A O 13
ATOM 22781 N N . GLU A 1 107 ? 5.871 23.395 -8.706 1.00 0.00 325 GLU A N 13
ATOM 22782 C CA . GLU A 1 107 ? 5.121 24.593 -9.150 1.00 0.00 325 GLU A CA 13
ATOM 22783 C C . GLU A 1 107 ? 5.966 25.885 -9.242 1.00 0.00 325 GLU A C 13
ATOM 22784 O O . GLU A 1 107 ? 5.629 26.801 -9.996 1.00 0.00 325 GLU A O 13
ATOM 22796 N N . GLN A 1 108 ? 7.103 25.935 -8.537 1.00 0.00 326 GLN A N 13
ATOM 22797 C CA . GLN A 1 108 ? 8.127 26.985 -8.635 1.00 0.00 326 GLN A CA 13
ATOM 22798 C C . GLN A 1 108 ? 8.691 27.151 -10.064 1.00 0.00 326 GLN A C 13
ATOM 22799 O O . GLN A 1 108 ? 9.112 28.254 -10.424 1.00 0.00 326 GLN A O 13
ATOM 22813 N N . ARG A 1 109 ? 8.677 26.090 -10.893 1.00 0.00 327 ARG A N 13
ATOM 22814 C CA . ARG A 1 109 ? 9.109 26.099 -12.304 1.00 0.00 327 ARG A CA 13
ATOM 22815 C C . ARG A 1 109 ? 8.465 27.216 -13.125 1.00 0.00 327 ARG A C 13
ATOM 22816 O O . ARG A 1 109 ? 9.167 27.919 -13.845 1.00 0.00 327 ARG A O 13
ATOM 22837 N N . GLU A 1 110 ? 7.154 27.399 -12.993 1.00 0.00 328 GLU A N 13
ATOM 22838 C CA . GLU A 1 110 ? 6.404 28.409 -13.752 1.00 0.00 328 GLU A CA 13
ATOM 22839 C C . GLU A 1 110 ? 6.903 29.830 -13.450 1.00 0.00 328 GLU A C 13
ATOM 22840 O O . GLU A 1 110 ? 7.173 30.594 -14.376 1.00 0.00 328 GLU A O 13
ATOM 22852 N N . SER A 1 111 ? 7.100 30.164 -12.170 1.00 0.00 329 SER A N 13
ATOM 22853 C CA . SER A 1 111 ? 7.621 31.461 -11.724 1.00 0.00 329 SER A CA 13
ATOM 22854 C C . SER A 1 111 ? 9.082 31.684 -12.133 1.00 0.00 329 SER A C 13
ATOM 22855 O O . SER A 1 111 ? 9.429 32.758 -12.628 1.00 0.00 329 SER A O 13
ATOM 22863 N N . LEU A 1 112 ? 9.944 30.668 -11.981 1.00 0.00 330 LEU A N 13
ATOM 22864 C CA . LEU A 1 112 ? 11.353 30.735 -12.343 1.00 0.00 330 LEU A CA 13
ATOM 22865 C C . LEU A 1 112 ? 11.577 30.951 -13.841 1.00 0.00 330 LEU A C 13
ATOM 22866 O O . LEU A 1 112 ? 12.467 31.710 -14.213 1.00 0.00 330 LEU A O 13
ATOM 22882 N N . LYS A 1 113 ? 10.793 30.303 -14.713 1.00 0.00 331 LYS A N 13
ATOM 22883 C CA . LYS A 1 113 ? 11.036 30.278 -16.156 1.00 0.00 331 LYS A CA 13
ATOM 22884 C C . LYS A 1 113 ? 10.838 31.659 -16.800 1.00 0.00 331 LYS A C 13
ATOM 22885 O O . LYS A 1 113 ? 11.645 32.050 -17.638 1.00 0.00 331 LYS A O 13
ATOM 22904 N N . LYS A 1 114 ? 9.836 32.446 -16.378 1.00 0.00 332 LYS A N 13
ATOM 22905 C CA . LYS A 1 114 ? 9.653 33.841 -16.820 1.00 0.00 332 LYS A CA 13
ATOM 22906 C C . LYS A 1 114 ? 10.734 34.775 -16.268 1.00 0.00 332 LYS A C 13
ATOM 22907 O O . LYS A 1 114 ? 11.244 35.617 -17.005 1.00 0.00 332 LYS A O 13
ATOM 22926 N N . ARG A 1 115 ? 11.145 34.589 -15.003 1.00 0.00 333 ARG A N 13
ATOM 22927 C CA . ARG A 1 115 ? 12.261 35.341 -14.389 1.00 0.00 333 ARG A CA 13
ATOM 22928 C C . ARG A 1 115 ? 13.582 35.079 -15.123 1.00 0.00 333 ARG A C 13
ATOM 22929 O O . ARG A 1 115 ? 14.316 36.017 -15.414 1.00 0.00 333 ARG A O 13
ATOM 22950 N N . LEU A 1 116 ? 13.849 33.824 -15.494 1.00 0.00 334 LEU A N 13
ATOM 22951 C CA . LEU A 1 116 ? 15.031 33.408 -16.245 1.00 0.00 334 LEU A CA 13
ATOM 22952 C C . LEU A 1 116 ? 15.165 34.119 -17.606 1.00 0.00 334 LEU A C 13
ATOM 22953 O O . LEU A 1 116 ? 16.237 34.622 -17.937 1.00 0.00 334 LEU A O 13
ATOM 22969 N N . GLU A 1 117 ? 14.070 34.232 -18.365 1.00 0.00 335 GLU A N 13
ATOM 22970 C CA . GLU A 1 117 ? 14.031 34.989 -19.636 1.00 0.00 335 GLU A CA 13
ATOM 22971 C C . GLU A 1 117 ? 14.297 36.505 -19.485 1.00 0.00 335 GLU A C 13
ATOM 22972 O O . GLU A 1 117 ? 14.601 37.176 -20.475 1.00 0.00 335 GLU A O 13
ATOM 22984 N N . LYS A 1 118 ? 14.217 37.048 -18.260 1.00 0.00 336 LYS A N 13
ATOM 22985 C CA . LYS A 1 118 ? 14.393 38.471 -17.937 1.00 0.00 336 LYS A CA 13
ATOM 22986 C C . LYS A 1 118 ? 15.698 38.786 -17.187 1.00 0.00 336 LYS A C 13
ATOM 22987 O O . LYS A 1 118 ? 15.951 39.956 -16.904 1.00 0.00 336 LYS A O 13
ATOM 23006 N N . LEU A 1 119 ? 16.540 37.784 -16.909 1.00 0.00 337 LEU A N 13
ATOM 23007 C CA . LEU A 1 119 ? 17.924 37.995 -16.444 1.00 0.00 337 LEU A CA 13
ATOM 23008 C C . LEU A 1 119 ? 18.731 38.796 -17.483 1.00 0.00 337 LEU A C 13
ATOM 23009 O O . LEU A 1 119 ? 19.371 39.795 -17.155 1.00 0.00 337 LEU A O 13
ATOM 23025 N N . GLU A 1 120 ? 18.624 38.382 -18.748 1.00 0.00 338 GLU A N 13
ATOM 23026 C CA . GLU A 1 120 ? 19.017 39.130 -19.948 1.00 0.00 338 GLU A CA 13
ATOM 23027 C C . GLU A 1 120 ? 18.281 38.591 -21.192 1.00 0.00 338 GLU A C 13
ATOM 23028 O O . GLU A 1 120 ? 18.099 37.382 -21.351 1.00 0.00 338 GLU A O 13
ATOM 23040 N N . ASP A 1 121 ? 17.855 39.491 -22.083 1.00 0.00 339 ASP A N 13
ATOM 23041 C CA . ASP A 1 121 ? 17.138 39.163 -23.329 1.00 0.00 339 ASP A CA 13
ATOM 23042 C C . ASP A 1 121 ? 18.008 38.504 -24.428 1.00 0.00 339 ASP A C 13
ATOM 23043 O O . ASP A 1 121 ? 17.474 38.008 -25.427 1.00 0.00 339 ASP A O 13
ATOM 23052 N N . LYS A 1 122 ? 19.340 38.492 -24.255 1.00 0.00 340 LYS A N 13
ATOM 23053 C CA . LYS A 1 122 ? 20.320 37.863 -25.163 1.00 0.00 340 LYS A CA 13
ATOM 23054 C C . LYS A 1 122 ? 20.054 36.355 -25.351 1.00 0.00 340 LYS A C 13
ATOM 23055 O O . LYS A 1 122 ? 19.606 35.669 -24.429 1.00 0.00 340 LYS A O 13
ATOM 23074 N N . GLY A 1 123 ? 20.379 35.831 -26.537 1.00 0.00 341 GLY A N 13
ATOM 23075 C CA . GLY A 1 123 ? 20.215 34.418 -26.904 1.00 0.00 341 GLY A CA 13
ATOM 23076 C C . GLY A 1 123 ? 21.040 34.001 -28.131 1.00 0.00 341 GLY A C 13
ATOM 23077 O O . GLY A 1 123 ? 21.842 34.783 -28.654 1.00 0.00 341 GLY A O 13
ATOM 23081 N N . GLY A 1 124 ? 20.851 32.759 -28.583 1.00 0.00 342 GLY A N 13
ATOM 23082 C CA . GLY A 1 124 ? 21.591 32.149 -29.697 1.00 0.00 342 GLY A CA 13
ATOM 23083 C C . GLY A 1 124 ? 21.003 30.809 -30.165 1.00 0.00 342 GLY A C 13
ATOM 23084 O O . GLY A 1 124 ? 19.898 30.427 -29.769 1.00 0.00 342 GLY A O 13
ATOM 23088 N N . ASN A 1 125 ? 21.739 30.101 -31.028 1.00 0.00 343 ASN A N 13
ATOM 23089 C CA . ASN A 1 125 ? 21.373 28.770 -31.535 1.00 0.00 343 ASN A CA 13
ATOM 23090 C C . ASN A 1 125 ? 21.318 27.693 -30.419 1.00 0.00 343 ASN A C 13
ATOM 23091 O O . ASN A 1 125 ? 21.960 27.834 -29.371 1.00 0.00 343 ASN A O 13
ATOM 23102 N N . ASP A 1 126 ? 20.599 26.591 -30.671 1.00 0.00 344 ASP A N 13
ATOM 23103 C CA . ASP A 1 126 ? 20.428 25.426 -29.775 1.00 0.00 344 ASP A CA 13
ATOM 23104 C C . ASP A 1 126 ? 20.473 24.089 -30.545 1.00 0.00 344 ASP A C 13
ATOM 23105 O O . ASP A 1 126 ? 19.737 23.933 -31.548 1.00 0.00 344 ASP A O 13
ATOM 23115 N N . LEU A 1 13 ? -31.780 17.128 28.184 1.00 0.00 231 LEU A N 14
ATOM 23116 C CA . LEU A 1 13 ? -30.496 17.387 28.900 1.00 0.00 231 LEU A CA 14
ATOM 23117 C C . LEU A 1 13 ? -29.357 16.566 28.276 1.00 0.00 231 LEU A C 14
ATOM 23118 O O . LEU A 1 13 ? -29.482 15.350 28.121 1.00 0.00 231 LEU A O 14
ATOM 23134 N N . GLY A 1 14 ? -28.241 17.220 27.929 1.00 0.00 232 GLY A N 14
ATOM 23135 C CA . GLY A 1 14 ? -27.000 16.556 27.496 1.00 0.00 232 GLY A CA 14
ATOM 23136 C C . GLY A 1 14 ? -26.012 17.510 26.817 1.00 0.00 232 GLY A C 14
ATOM 23137 O O . GLY A 1 14 ? -24.943 17.783 27.364 1.00 0.00 232 GLY A O 14
ATOM 23141 N N . VAL A 1 15 ? -26.402 18.046 25.652 1.00 0.00 233 VAL A N 14
ATOM 23142 C CA . VAL A 1 15 ? -25.643 19.002 24.807 1.00 0.00 233 VAL A CA 14
ATOM 23143 C C . VAL A 1 15 ? -24.138 18.671 24.716 1.00 0.00 233 VAL A C 14
ATOM 23144 O O . VAL A 1 15 ? -23.276 19.421 25.181 1.00 0.00 233 VAL A O 14
ATOM 23157 N N . PHE A 1 16 ? -23.822 17.507 24.133 1.00 0.00 234 PHE A N 14
ATOM 23158 C CA . PHE A 1 16 ? -22.449 16.996 23.962 1.00 0.00 234 PHE A CA 14
ATOM 23159 C C . PHE A 1 16 ? -22.225 16.329 22.590 1.00 0.00 234 PHE A C 14
ATOM 23160 O O . PHE A 1 16 ? -23.171 16.067 21.839 1.00 0.00 234 PHE A O 14
ATOM 23177 N N . GLY A 1 17 ? -20.959 16.052 22.263 1.00 0.00 235 GLY A N 14
ATOM 23178 C CA . GLY A 1 17 ? -20.524 15.445 21.000 1.00 0.00 235 GLY A CA 14
ATOM 23179 C C . GLY A 1 17 ? -18.997 15.326 20.891 1.00 0.00 235 GLY A C 14
ATOM 23180 O O . GLY A 1 17 ? -18.275 15.508 21.875 1.00 0.00 235 GLY A O 14
ATOM 23184 N N . GLU A 1 18 ? -18.501 15.039 19.686 1.00 0.00 236 GLU A N 14
ATOM 23185 C CA . GLU A 1 18 ? -17.065 14.969 19.360 1.00 0.00 236 GLU A CA 14
ATOM 23186 C C . GLU A 1 18 ? -16.759 15.519 17.952 1.00 0.00 236 GLU A C 14
ATOM 23187 O O . GLU A 1 18 ? -17.645 15.597 17.091 1.00 0.00 236 GLU A O 14
ATOM 23199 N N . ARG A 1 19 ? -15.496 15.911 17.717 1.00 0.00 237 ARG A N 14
ATOM 23200 C CA . ARG A 1 19 ? -15.018 16.550 16.474 1.00 0.00 237 ARG A CA 14
ATOM 23201 C C . ARG A 1 19 ? -13.513 16.279 16.256 1.00 0.00 237 ARG A C 14
ATOM 23202 O O . ARG A 1 19 ? -12.761 16.319 17.238 1.00 0.00 237 ARG A O 14
ATOM 23223 N N . PRO A 1 20 ? -13.045 16.034 15.014 1.00 0.00 238 PRO A N 14
ATOM 23224 C CA . PRO A 1 20 ? -11.613 15.953 14.697 1.00 0.00 238 PRO A CA 14
ATOM 23225 C C . PRO A 1 20 ? -10.928 17.333 14.766 1.00 0.00 238 PRO A C 14
ATOM 23226 O O . PRO A 1 20 ? -11.587 18.369 14.899 1.00 0.00 238 PRO A O 14
ATOM 23237 N N . ILE A 1 21 ? -9.595 17.367 14.645 1.00 0.00 239 ILE A N 14
ATOM 23238 C CA . ILE A 1 21 ? -8.820 18.606 14.499 1.00 0.00 239 ILE A CA 14
ATOM 23239 C C . ILE A 1 21 ? -9.299 19.425 13.281 1.00 0.00 239 ILE A C 14
ATOM 23240 O O . ILE A 1 21 ? -9.394 18.907 12.165 1.00 0.00 239 ILE A O 14
ATOM 23256 N N . ALA A 1 22 ? -9.635 20.701 13.509 1.00 0.00 240 ALA A N 14
ATOM 23257 C CA . ALA A 1 22 ? -10.308 21.565 12.525 1.00 0.00 240 ALA A CA 14
ATOM 23258 C C . ALA A 1 22 ? -9.871 23.052 12.578 1.00 0.00 240 ALA A C 14
ATOM 23259 O O . ALA A 1 22 ? -10.529 23.916 11.991 1.00 0.00 240 ALA A O 14
ATOM 23266 N N . ASN A 1 23 ? -8.783 23.370 13.291 1.00 0.00 241 ASN A N 14
ATOM 23267 C CA . ASN A 1 23 ? -8.266 24.740 13.420 1.00 0.00 241 ASN A CA 14
ATOM 23268 C C . ASN A 1 23 ? -7.713 25.290 12.087 1.00 0.00 241 ASN A C 14
ATOM 23269 O O . ASN A 1 23 ? -7.196 24.542 11.249 1.00 0.00 241 ASN A O 14
ATOM 23280 N N . THR A 1 24 ? -7.785 26.613 11.912 1.00 0.00 242 THR A N 14
ATOM 23281 C CA . THR A 1 24 ? -7.182 27.357 10.788 1.00 0.00 242 THR A CA 14
ATOM 23282 C C . THR A 1 24 ? -5.644 27.276 10.826 1.00 0.00 242 THR A C 14
ATOM 23283 O O . THR A 1 24 ? -5.049 27.040 11.881 1.00 0.00 242 THR A O 14
ATOM 23294 N N . GLU A 1 25 ? -4.968 27.496 9.692 1.00 0.00 243 GLU A N 14
ATOM 23295 C CA . GLU A 1 25 ? -3.512 27.723 9.671 1.00 0.00 243 GLU A CA 14
ATOM 23296 C C . GLU A 1 25 ? -3.131 29.049 10.369 1.00 0.00 243 GLU A C 14
ATOM 23297 O O . GLU A 1 25 ? -3.856 30.045 10.268 1.00 0.00 243 GLU A O 14
ATOM 23309 N N . TYR A 1 26 ? -1.966 29.079 11.029 1.00 0.00 244 TYR A N 14
ATOM 23310 C CA . TYR A 1 26 ? -1.479 30.216 11.838 1.00 0.00 244 TYR A CA 14
ATOM 23311 C C . TYR A 1 26 ? -0.008 30.582 11.525 1.00 0.00 244 TYR A C 14
ATOM 23312 O O . TYR A 1 26 ? 0.720 31.088 12.386 1.00 0.00 244 TYR A O 14
ATOM 23330 N N . SER A 1 27 ? 0.456 30.292 10.301 1.00 0.00 245 SER A N 14
ATOM 23331 C CA . SER A 1 27 ? 1.828 30.571 9.838 1.00 0.00 245 SER A CA 14
ATOM 23332 C C . SER A 1 27 ? 2.192 32.070 9.858 1.00 0.00 245 SER A C 14
ATOM 23333 O O . SER A 1 27 ? 1.324 32.951 9.861 1.00 0.00 245 SER A O 14
ATOM 23341 N N . GLY A 1 28 ? 3.497 32.354 9.840 1.00 0.00 246 GLY A N 14
ATOM 23342 C CA . GLY A 1 28 ? 4.099 33.690 9.927 1.00 0.00 246 GLY A CA 14
ATOM 23343 C C . GLY A 1 28 ? 5.467 33.736 9.241 1.00 0.00 246 GLY A C 14
ATOM 23344 O O . GLY A 1 28 ? 6.488 33.949 9.898 1.00 0.00 246 GLY A O 14
ATOM 23348 N N . ASP A 1 29 ? 5.490 33.453 7.931 1.00 0.00 247 ASP A N 14
ATOM 23349 C CA . ASP A 1 29 ? 6.696 33.301 7.087 1.00 0.00 247 ASP A CA 14
ATOM 23350 C C . ASP A 1 29 ? 7.642 32.160 7.538 1.00 0.00 247 ASP A C 14
ATOM 23351 O O . ASP A 1 29 ? 8.842 32.167 7.252 1.00 0.00 247 ASP A O 14
ATOM 23360 N N . TYR A 1 30 ? 7.094 31.152 8.231 1.00 0.00 248 TYR A N 14
ATOM 23361 C CA . TYR A 1 30 ? 7.812 29.981 8.762 1.00 0.00 248 TYR A CA 14
ATOM 23362 C C . TYR A 1 30 ? 8.533 29.144 7.681 1.00 0.00 248 TYR A C 14
ATOM 23363 O O . TYR A 1 30 ? 9.571 28.533 7.950 1.00 0.00 248 TYR A O 14
ATOM 23381 N N . ALA A 1 31 ? 8.004 29.146 6.451 1.00 0.00 249 ALA A N 14
ATOM 23382 C CA . ALA A 1 31 ? 8.490 28.370 5.305 1.00 0.00 249 ALA A CA 14
ATOM 23383 C C . ALA A 1 31 ? 8.446 29.204 4.003 1.00 0.00 249 ALA A C 14
ATOM 23384 O O . ALA A 1 31 ? 7.930 28.762 2.975 1.00 0.00 249 ALA A O 14
ATOM 23391 N N . GLN A 1 32 ? 8.944 30.448 4.068 1.00 0.00 250 GLN A N 14
ATOM 23392 C CA . GLN A 1 32 ? 8.886 31.455 2.990 1.00 0.00 250 GLN A CA 14
ATOM 23393 C C . GLN A 1 32 ? 9.513 31.046 1.635 1.00 0.00 250 GLN A C 14
ATOM 23394 O O . GLN A 1 32 ? 9.139 31.614 0.606 1.00 0.00 250 GLN A O 14
ATOM 23408 N N . ARG A 1 33 ? 10.410 30.040 1.619 1.00 0.00 251 ARG A N 14
ATOM 23409 C CA . ARG A 1 33 ? 10.984 29.343 0.437 1.00 0.00 251 ARG A CA 14
ATOM 23410 C C . ARG A 1 33 ? 11.404 30.225 -0.756 1.00 0.00 251 ARG A C 14
ATOM 23411 O O . ARG A 1 33 ? 11.262 29.846 -1.920 1.00 0.00 251 ARG A O 14
ATOM 23432 N N . ASP A 1 34 ? 11.959 31.400 -0.459 1.00 0.00 252 ASP A N 14
ATOM 23433 C CA . ASP A 1 34 ? 12.495 32.368 -1.430 1.00 0.00 252 ASP A CA 14
ATOM 23434 C C . ASP A 1 34 ? 13.917 32.033 -1.936 1.00 0.00 252 ASP A C 14
ATOM 23435 O O . ASP A 1 34 ? 14.483 32.778 -2.735 1.00 0.00 252 ASP A O 14
ATOM 23444 N N . ASP A 1 35 ? 14.503 30.909 -1.506 1.00 0.00 253 ASP A N 14
ATOM 23445 C CA . ASP A 1 35 ? 15.857 30.457 -1.876 1.00 0.00 253 ASP A CA 14
ATOM 23446 C C . ASP A 1 35 ? 16.093 30.346 -3.398 1.00 0.00 253 ASP A C 14
ATOM 23447 O O . ASP A 1 35 ? 17.227 30.464 -3.867 1.00 0.00 253 ASP A O 14
ATOM 23456 N N . ALA A 1 36 ? 15.025 30.174 -4.191 1.00 0.00 254 ALA A N 14
ATOM 23457 C CA . ALA A 1 36 ? 15.078 30.201 -5.654 1.00 0.00 254 ALA A CA 14
ATOM 23458 C C . ALA A 1 36 ? 15.481 31.577 -6.257 1.00 0.00 254 ALA A C 14
ATOM 23459 O O . ALA A 1 36 ? 15.674 31.675 -7.469 1.00 0.00 254 ALA A O 14
ATOM 23466 N N . LYS A 1 37 ? 15.667 32.639 -5.455 1.00 0.00 255 LYS A N 14
ATOM 23467 C CA . LYS A 1 37 ? 16.242 33.929 -5.903 1.00 0.00 255 LYS A CA 14
ATOM 23468 C C . LYS A 1 37 ? 17.737 33.865 -6.273 1.00 0.00 255 LYS A C 14
ATOM 23469 O O . LYS A 1 37 ? 18.188 34.659 -7.095 1.00 0.00 255 LYS A O 14
ATOM 23488 N N . ASP A 1 38 ? 18.500 32.905 -5.738 1.00 0.00 256 ASP A N 14
ATOM 23489 C CA . ASP A 1 38 ? 19.919 32.654 -6.089 1.00 0.00 256 ASP A CA 14
ATOM 23490 C C . ASP A 1 38 ? 20.124 31.999 -7.469 1.00 0.00 256 ASP A C 14
ATOM 23491 O O . ASP A 1 38 ? 21.252 31.804 -7.921 1.00 0.00 256 ASP A O 14
ATOM 23500 N N . LEU A 1 39 ? 19.037 31.657 -8.163 1.00 0.00 257 LEU A N 14
ATOM 23501 C CA . LEU A 1 39 ? 19.065 30.898 -9.413 1.00 0.00 257 LEU A CA 14
ATOM 23502 C C . LEU A 1 39 ? 19.472 31.696 -10.657 1.00 0.00 257 LEU A C 14
ATOM 23503 O O . LEU A 1 39 ? 19.811 31.107 -11.683 1.00 0.00 257 LEU A O 14
ATOM 23519 N N . SER A 1 40 ? 19.532 33.017 -10.558 1.00 0.00 258 SER A N 14
ATOM 23520 C CA . SER A 1 40 ? 20.141 33.912 -11.534 1.00 0.00 258 SER A CA 14
ATOM 23521 C C . SER A 1 40 ? 21.670 33.804 -11.629 1.00 0.00 258 SER A C 14
ATOM 23522 O O . SER A 1 40 ? 22.280 34.467 -12.472 1.00 0.00 258 SER A O 14
ATOM 23530 N N . ALA A 1 41 ? 22.306 32.976 -10.792 1.00 0.00 259 ALA A N 14
ATOM 23531 C CA . ALA A 1 41 ? 23.732 32.741 -10.822 1.00 0.00 259 ALA A CA 14
ATOM 23532 C C . ALA A 1 41 ? 24.118 31.847 -12.001 1.00 0.00 259 ALA A C 14
ATOM 23533 O O . ALA A 1 41 ? 23.388 30.946 -12.412 1.00 0.00 259 ALA A O 14
ATOM 23540 N N . LYS A 1 42 ? 25.328 32.058 -12.494 1.00 0.00 260 LYS A N 14
ATOM 23541 C CA . LYS A 1 42 ? 26.047 31.133 -13.383 1.00 0.00 260 LYS A CA 14
ATOM 23542 C C . LYS A 1 42 ? 26.312 29.799 -12.684 1.00 0.00 260 LYS A C 14
ATOM 23543 O O . LYS A 1 42 ? 26.617 29.763 -11.498 1.00 0.00 260 LYS A O 14
ATOM 23562 N N . ILE A 1 43 ? 26.293 28.695 -13.429 1.00 0.00 261 ILE A N 14
ATOM 23563 C CA . ILE A 1 43 ? 26.711 27.374 -12.936 1.00 0.00 261 ILE A CA 14
ATOM 23564 C C . ILE A 1 43 ? 28.206 27.341 -12.590 1.00 0.00 261 ILE A C 14
ATOM 23565 O O . ILE A 1 43 ? 28.621 26.677 -11.645 1.00 0.00 261 ILE A O 14
ATOM 23581 N N . GLU A 1 44 ? 28.985 28.183 -13.273 1.00 0.00 262 GLU A N 14
ATOM 23582 C CA . GLU A 1 44 ? 30.372 28.536 -12.910 1.00 0.00 262 GLU A CA 14
ATOM 23583 C C . GLU A 1 44 ? 30.540 29.049 -11.458 1.00 0.00 262 GLU A C 14
ATOM 23584 O O . GLU A 1 44 ? 31.671 29.159 -10.982 1.00 0.00 262 GLU A O 14
ATOM 23596 N N . SER A 1 45 ? 29.450 29.348 -10.730 1.00 0.00 263 SER A N 14
ATOM 23597 C CA . SER A 1 45 ? 29.518 29.870 -9.350 1.00 0.00 263 SER A CA 14
ATOM 23598 C C . SER A 1 45 ? 29.833 28.761 -8.329 1.00 0.00 263 SER A C 14
ATOM 23599 O O . SER A 1 45 ? 30.084 29.029 -7.152 1.00 0.00 263 SER A O 14
ATOM 23607 N N . MET A 1 46 ? 29.849 27.500 -8.785 1.00 0.00 264 MET A N 14
ATOM 23608 C CA . MET A 1 46 ? 29.863 26.300 -7.942 1.00 0.00 264 MET A CA 14
ATOM 23609 C C . MET A 1 46 ? 31.145 25.456 -8.132 1.00 0.00 264 MET A C 14
ATOM 23610 O O . MET A 1 46 ? 31.177 24.279 -7.779 1.00 0.00 264 MET A O 14
ATOM 23624 N N . ASN A 1 47 ? 32.194 26.055 -8.716 1.00 0.00 265 ASN A N 14
ATOM 23625 C CA . ASN A 1 47 ? 33.525 25.490 -9.018 1.00 0.00 265 ASN A CA 14
ATOM 23626 C C . ASN A 1 47 ? 33.547 24.066 -9.630 1.00 0.00 265 ASN A C 14
ATOM 23627 O O . ASN A 1 47 ? 34.424 23.253 -9.331 1.00 0.00 265 ASN A O 14
ATOM 23638 N N . LEU A 1 48 ? 32.579 23.770 -10.509 1.00 0.00 266 LEU A N 14
ATOM 23639 C CA . LEU A 1 48 ? 32.514 22.536 -11.310 1.00 0.00 266 LEU A CA 14
ATOM 23640 C C . LEU A 1 48 ? 33.722 22.358 -12.257 1.00 0.00 266 LEU A C 14
ATOM 23641 O O . LEU A 1 48 ? 34.344 23.331 -12.695 1.00 0.00 266 LEU A O 14
ATOM 23657 N N . SER A 1 49 ? 34.006 21.106 -12.619 1.00 0.00 267 SER A N 14
ATOM 23658 C CA . SER A 1 49 ? 34.957 20.718 -13.673 1.00 0.00 267 SER A CA 14
ATOM 23659 C C . SER A 1 49 ? 34.474 21.138 -15.072 1.00 0.00 267 SER A C 14
ATOM 23660 O O . SER A 1 49 ? 33.274 21.305 -15.313 1.00 0.00 267 SER A O 14
ATOM 23668 N N . ALA A 1 50 ? 35.396 21.280 -16.031 1.00 0.00 268 ALA A N 14
ATOM 23669 C CA . ALA A 1 50 ? 35.059 21.740 -17.378 1.00 0.00 268 ALA A CA 14
ATOM 23670 C C . ALA A 1 50 ? 34.145 20.790 -18.154 1.00 0.00 268 ALA A C 14
ATOM 23671 O O . ALA A 1 50 ? 33.222 21.280 -18.794 1.00 0.00 268 ALA A O 14
ATOM 23678 N N . ARG A 1 51 ? 34.345 19.464 -18.119 1.00 0.00 269 ARG A N 14
ATOM 23679 C CA . ARG A 1 51 ? 33.494 18.505 -18.868 1.00 0.00 269 ARG A CA 14
ATOM 23680 C C . ARG A 1 51 ? 32.033 18.581 -18.416 1.00 0.00 269 ARG A C 14
ATOM 23681 O O . ARG A 1 51 ? 31.126 18.659 -19.242 1.00 0.00 269 ARG A O 14
ATOM 23702 N N . CYS A 1 52 ? 31.833 18.683 -17.104 1.00 0.00 270 CYS A N 14
ATOM 23703 C CA . CYS A 1 52 ? 30.560 19.017 -16.465 1.00 0.00 270 CYS A CA 14
ATOM 23704 C C . CYS A 1 52 ? 29.971 20.332 -16.993 1.00 0.00 270 CYS A C 14
ATOM 23705 O O . CYS A 1 52 ? 28.846 20.332 -17.503 1.00 0.00 270 CYS A O 14
ATOM 23713 N N . PHE A 1 53 ? 30.732 21.434 -16.986 1.00 0.00 271 PHE A N 14
ATOM 23714 C CA . PHE A 1 53 ? 30.211 22.710 -17.489 1.00 0.00 271 PHE A CA 14
ATOM 23715 C C . PHE A 1 53 ? 29.955 22.704 -19.010 1.00 0.00 271 PHE A C 14
ATOM 23716 O O . PHE A 1 53 ? 29.023 23.341 -19.491 1.00 0.00 271 PHE A O 14
ATOM 23733 N N . ASN A 1 54 ? 30.743 21.944 -19.772 1.00 0.00 272 ASN A N 14
ATOM 23734 C CA . ASN A 1 54 ? 30.669 21.863 -21.231 1.00 0.00 272 ASN A CA 14
ATOM 23735 C C . ASN A 1 54 ? 29.498 20.987 -21.694 1.00 0.00 272 ASN A C 14
ATOM 23736 O O . ASN A 1 54 ? 28.950 21.244 -22.763 1.00 0.00 272 ASN A O 14
ATOM 23747 N N . CYS A 1 55 ? 29.035 20.032 -20.875 1.00 0.00 273 CYS A N 14
ATOM 23748 C CA . CYS A 1 55 ? 27.719 19.427 -21.074 1.00 0.00 273 CYS A CA 14
ATOM 23749 C C . CYS A 1 55 ? 26.619 20.500 -21.011 1.00 0.00 273 CYS A C 14
ATOM 23750 O O . CYS A 1 55 ? 25.874 20.707 -21.969 1.00 0.00 273 CYS A O 14
ATOM 23758 N N . LEU A 1 56 ? 26.566 21.202 -19.876 1.00 0.00 274 LEU A N 14
ATOM 23759 C CA . LEU A 1 56 ? 25.566 22.211 -19.512 1.00 0.00 274 LEU A CA 14
ATOM 23760 C C . LEU A 1 56 ? 25.495 23.336 -20.569 1.00 0.00 274 LEU A C 14
ATOM 23761 O O . LEU A 1 56 ? 24.425 23.629 -21.102 1.00 0.00 274 LEU A O 14
ATOM 23777 N N . ASP A 1 57 ? 26.641 23.858 -21.000 1.00 0.00 275 ASP A N 14
ATOM 23778 C CA . ASP A 1 57 ? 26.747 24.831 -22.093 1.00 0.00 275 ASP A CA 14
ATOM 23779 C C . ASP A 1 57 ? 26.215 24.350 -23.466 1.00 0.00 275 ASP A C 14
ATOM 23780 O O . ASP A 1 57 ? 25.671 25.167 -24.215 1.00 0.00 275 ASP A O 14
ATOM 23789 N N . LYS A 1 58 ? 26.323 23.053 -23.817 1.00 0.00 276 LYS A N 14
ATOM 23790 C CA . LYS A 1 58 ? 25.975 22.534 -25.159 1.00 0.00 276 LYS A CA 14
ATOM 23791 C C . LYS A 1 58 ? 24.472 22.304 -25.348 1.00 0.00 276 LYS A C 14
ATOM 23792 O O . LYS A 1 58 ? 23.931 22.583 -26.417 1.00 0.00 276 LYS A O 14
ATOM 23811 N N . ILE A 1 59 ? 23.796 21.847 -24.294 1.00 0.00 277 ILE A N 14
ATOM 23812 C CA . ILE A 1 59 ? 22.324 21.789 -24.187 1.00 0.00 277 ILE A CA 14
ATOM 23813 C C . ILE A 1 59 ? 21.706 23.171 -23.952 1.00 0.00 277 ILE A C 14
ATOM 23814 O O . ILE A 1 59 ? 20.530 23.390 -24.244 1.00 0.00 277 ILE A O 14
ATOM 23830 N N . GLY A 1 60 ? 22.508 24.096 -23.423 1.00 0.00 278 GLY A N 14
ATOM 23831 C CA . GLY A 1 60 ? 22.128 25.487 -23.193 1.00 0.00 278 GLY A CA 14
ATOM 23832 C C . GLY A 1 60 ? 21.621 25.775 -21.775 1.00 0.00 278 GLY A C 14
ATOM 23833 O O . GLY A 1 60 ? 21.015 26.820 -21.554 1.00 0.00 278 GLY A O 14
ATOM 23837 N N . ILE A 1 61 ? 21.867 24.873 -20.817 1.00 0.00 279 ILE A N 14
ATOM 23838 C CA . ILE A 1 61 ? 21.763 25.141 -19.378 1.00 0.00 279 ILE A CA 14
ATOM 23839 C C . ILE A 1 61 ? 22.996 25.973 -18.971 1.00 0.00 279 ILE A C 14
ATOM 23840 O O . ILE A 1 61 ? 24.101 25.449 -18.843 1.00 0.00 279 ILE A O 14
ATOM 23856 N N . LYS A 1 62 ? 22.829 27.287 -18.798 1.00 0.00 280 LYS A N 14
ATOM 23857 C CA . LYS A 1 62 ? 23.924 28.261 -18.566 1.00 0.00 280 LYS A CA 14
ATOM 23858 C C . LYS A 1 62 ? 23.877 28.931 -17.191 1.00 0.00 280 LYS A C 14
ATOM 23859 O O . LYS A 1 62 ? 24.860 29.536 -16.761 1.00 0.00 280 LYS A O 14
ATOM 23878 N N . TYR A 1 63 ? 22.779 28.737 -16.465 1.00 0.00 281 TYR A N 14
ATOM 23879 C CA . TYR A 1 63 ? 22.584 29.231 -15.094 1.00 0.00 281 TYR A CA 14
ATOM 23880 C C . TYR A 1 63 ? 22.077 28.159 -14.136 1.00 0.00 281 TYR A C 14
ATOM 23881 O O . TYR A 1 63 ? 21.516 27.148 -14.556 1.00 0.00 281 TYR A O 14
ATOM 23899 N N . VAL A 1 64 ? 22.247 28.401 -12.832 1.00 0.00 282 VAL A N 14
ATOM 23900 C CA . VAL A 1 64 ? 21.768 27.515 -11.761 1.00 0.00 282 VAL A CA 14
ATOM 23901 C C . VAL A 1 64 ? 20.263 27.311 -11.897 1.00 0.00 282 VAL A C 14
ATOM 23902 O O . VAL A 1 64 ? 19.803 26.185 -11.790 1.00 0.00 282 VAL A O 14
ATOM 23915 N N . GLY A 1 65 ? 19.512 28.366 -12.222 1.00 0.00 283 GLY A N 14
ATOM 23916 C CA . GLY A 1 65 ? 18.089 28.332 -12.579 1.00 0.00 283 GLY A CA 14
ATOM 23917 C C . GLY A 1 65 ? 17.751 27.306 -13.645 1.00 0.00 283 GLY A C 14
ATOM 23918 O O . GLY A 1 65 ? 16.851 26.492 -13.483 1.00 0.00 283 GLY A O 14
ATOM 23922 N N . GLU A 1 66 ? 18.535 27.301 -14.711 1.00 0.00 284 GLU A N 14
ATOM 23923 C CA . GLU A 1 66 ? 18.382 26.406 -15.857 1.00 0.00 284 GLU A CA 14
ATOM 23924 C C . GLU A 1 66 ? 18.731 24.946 -15.513 1.00 0.00 284 GLU A C 14
ATOM 23925 O O . GLU A 1 66 ? 18.011 24.045 -15.941 1.00 0.00 284 GLU A O 14
ATOM 23937 N N . LEU A 1 67 ? 19.751 24.690 -14.673 1.00 0.00 285 LEU A N 14
ATOM 23938 C CA . LEU A 1 67 ? 19.988 23.340 -14.128 1.00 0.00 285 LEU A CA 14
ATOM 23939 C C . LEU A 1 67 ? 18.828 22.965 -13.170 1.00 0.00 285 LEU A C 14
ATOM 23940 O O . LEU A 1 67 ? 18.282 21.875 -13.270 1.00 0.00 285 LEU A O 14
ATOM 23956 N N . VAL A 1 68 ? 18.386 23.857 -12.271 1.00 0.00 286 VAL A N 14
ATOM 23957 C CA . VAL A 1 68 ? 17.272 23.626 -11.345 1.00 0.00 286 VAL A CA 14
ATOM 23958 C C . VAL A 1 68 ? 15.997 23.228 -12.117 1.00 0.00 286 VAL A C 14
ATOM 23959 O O . VAL A 1 68 ? 15.266 22.338 -11.679 1.00 0.00 286 VAL A O 14
ATOM 23972 N N . LEU A 1 69 ? 15.761 23.850 -13.277 1.00 0.00 287 LEU A N 14
ATOM 23973 C CA . LEU A 1 69 ? 14.678 23.533 -14.214 1.00 0.00 287 LEU A CA 14
ATOM 23974 C C . LEU A 1 69 ? 14.902 22.231 -14.997 1.00 0.00 287 LEU A C 14
ATOM 23975 O O . LEU A 1 69 ? 13.923 21.581 -15.357 1.00 0.00 287 LEU A O 14
ATOM 23991 N N . MET A 1 70 ? 16.147 21.795 -15.196 1.00 0.00 288 MET A N 14
ATOM 23992 C CA . MET A 1 70 ? 16.515 20.441 -15.586 1.00 0.00 288 MET A CA 14
ATOM 23993 C C . MET A 1 70 ? 16.161 19.387 -14.514 1.00 0.00 288 MET A C 14
ATOM 23994 O O . MET A 1 70 ? 17.007 18.886 -13.769 1.00 0.00 288 MET A O 14
ATOM 24008 N N . SER A 1 71 ? 14.877 19.037 -14.441 1.00 0.00 289 SER A N 14
ATOM 24009 C CA . SER A 1 71 ? 14.394 17.861 -13.697 1.00 0.00 289 SER A CA 14
ATOM 24010 C C . SER A 1 71 ? 15.146 16.581 -14.087 1.00 0.00 289 SER A C 14
ATOM 24011 O O . SER A 1 71 ? 15.719 16.500 -15.172 1.00 0.00 289 SER A O 14
ATOM 24019 N N . GLU A 1 72 ? 15.165 15.571 -13.212 1.00 0.00 290 GLU A N 14
ATOM 24020 C CA . GLU A 1 72 ? 16.059 14.402 -13.309 1.00 0.00 290 GLU A CA 14
ATOM 24021 C C . GLU A 1 72 ? 16.007 13.705 -14.682 1.00 0.00 290 GLU A C 14
ATOM 24022 O O . GLU A 1 72 ? 17.043 13.344 -15.235 1.00 0.00 290 GLU A O 14
ATOM 24034 N N . GLU A 1 73 ? 14.807 13.569 -15.257 1.00 0.00 291 GLU A N 14
ATOM 24035 C CA . GLU A 1 73 ? 14.560 12.940 -16.558 1.00 0.00 291 GLU A CA 14
ATOM 24036 C C . GLU A 1 73 ? 15.146 13.746 -17.736 1.00 0.00 291 GLU A C 14
ATOM 24037 O O . GLU A 1 73 ? 15.674 13.173 -18.691 1.00 0.00 291 GLU A O 14
ATOM 24049 N N . GLU A 1 74 ? 15.105 15.080 -17.648 1.00 0.00 292 GLU A N 14
ATOM 24050 C CA . GLU A 1 74 ? 15.821 16.001 -18.544 1.00 0.00 292 GLU A CA 14
ATOM 24051 C C . GLU A 1 74 ? 17.329 15.819 -18.353 1.00 0.00 292 GLU A C 14
ATOM 24052 O O . GLU A 1 74 ? 18.062 15.598 -19.316 1.00 0.00 292 GLU A O 14
ATOM 24064 N N . LEU A 1 75 ? 17.792 15.847 -17.102 1.00 0.00 293 LEU A N 14
ATOM 24065 C CA . LEU A 1 75 ? 19.190 15.768 -16.700 1.00 0.00 293 LEU A CA 14
ATOM 24066 C C . LEU A 1 75 ? 19.917 14.500 -17.172 1.00 0.00 293 LEU A C 14
ATOM 24067 O O . LEU A 1 75 ? 21.014 14.592 -17.722 1.00 0.00 293 LEU A O 14
ATOM 24083 N N . LYS A 1 76 ? 19.301 13.326 -17.017 1.00 0.00 294 LYS A N 14
ATOM 24084 C CA . LYS A 1 76 ? 19.776 12.044 -17.584 1.00 0.00 294 LYS A CA 14
ATOM 24085 C C . LYS A 1 76 ? 19.755 12.002 -19.126 1.00 0.00 294 LYS A C 14
ATOM 24086 O O . LYS A 1 76 ? 20.269 11.052 -19.719 1.00 0.00 294 LYS A O 14
ATOM 24105 N N . GLY A 1 77 ? 19.174 13.015 -19.772 1.00 0.00 295 GLY A N 14
ATOM 24106 C CA . GLY A 1 77 ? 18.901 13.077 -21.209 1.00 0.00 295 GLY A CA 14
ATOM 24107 C C . GLY A 1 77 ? 19.891 13.895 -22.049 1.00 0.00 295 GLY A C 14
ATOM 24108 O O . GLY A 1 77 ? 19.737 13.904 -23.274 1.00 0.00 295 GLY A O 14
ATOM 24112 N N . VAL A 1 78 ? 20.908 14.561 -21.469 1.00 0.00 296 VAL A N 14
ATOM 24113 C CA . VAL A 1 78 ? 22.019 15.126 -22.266 1.00 0.00 296 VAL A CA 14
ATOM 24114 C C . VAL A 1 78 ? 22.780 14.045 -23.067 1.00 0.00 296 VAL A C 14
ATOM 24115 O O . VAL A 1 78 ? 22.653 12.846 -22.801 1.00 0.00 296 VAL A O 14
ATOM 24128 N N . LYS A 1 79 ? 23.634 14.466 -24.011 1.00 0.00 297 LYS A N 14
ATOM 24129 C CA . LYS A 1 79 ? 24.307 13.547 -24.963 1.00 0.00 297 LYS A CA 14
ATOM 24130 C C . LYS A 1 79 ? 25.685 13.026 -24.539 1.00 0.00 297 LYS A C 14
ATOM 24131 O O . LYS A 1 79 ? 26.051 11.913 -24.910 1.00 0.00 297 LYS A O 14
ATOM 24150 N N . ASN A 1 80 ? 26.427 13.789 -23.735 1.00 0.00 298 ASN A N 14
ATOM 24151 C CA . ASN A 1 80 ? 27.808 13.478 -23.330 1.00 0.00 298 ASN A CA 14
ATOM 24152 C C . ASN A 1 80 ? 27.999 13.674 -21.817 1.00 0.00 298 ASN A C 14
ATOM 24153 O O . ASN A 1 80 ? 29.002 14.240 -21.379 1.00 0.00 298 ASN A O 14
ATOM 24164 N N . MET A 1 81 ? 26.995 13.262 -21.025 1.00 0.00 299 MET A N 14
ATOM 24165 C CA . MET A 1 81 ? 26.898 13.619 -19.598 1.00 0.00 299 MET A CA 14
ATOM 24166 C C . MET A 1 81 ? 28.175 13.335 -18.788 1.00 0.00 299 MET A C 14
ATOM 24167 O O . MET A 1 81 ? 28.720 14.236 -18.151 1.00 0.00 299 MET A O 14
ATOM 24181 N N . GLY A 1 82 ? 28.669 12.093 -18.854 1.00 0.00 300 GLY A N 14
ATOM 24182 C CA . GLY A 1 82 ? 29.706 11.548 -17.961 1.00 0.00 300 GLY A CA 14
ATOM 24183 C C . GLY A 1 82 ? 29.219 11.301 -16.518 1.00 0.00 300 GLY A C 14
ATOM 24184 O O . GLY A 1 82 ? 28.501 12.116 -15.932 1.00 0.00 300 GLY A O 14
ATOM 24188 N N . LYS A 1 83 ? 29.624 10.169 -15.923 1.00 0.00 301 LYS A N 14
ATOM 24189 C CA . LYS A 1 83 ? 29.139 9.710 -14.601 1.00 0.00 301 LYS A CA 14
ATOM 24190 C C . LYS A 1 83 ? 29.548 10.645 -13.456 1.00 0.00 301 LYS A C 14
ATOM 24191 O O . LYS A 1 83 ? 28.701 11.088 -12.679 1.00 0.00 301 LYS A O 14
ATOM 24210 N N . LYS A 1 84 ? 30.841 10.990 -13.383 1.00 0.00 302 LYS A N 14
ATOM 24211 C CA . LYS A 1 84 ? 31.403 11.898 -12.359 1.00 0.00 302 LYS A CA 14
ATOM 24212 C C . LYS A 1 84 ? 30.838 13.316 -12.482 1.00 0.00 302 LYS A C 14
ATOM 24213 O O . LYS A 1 84 ? 30.476 13.921 -11.477 1.00 0.00 302 LYS A O 14
ATOM 24232 N N . SER A 1 85 ? 30.696 13.805 -13.716 1.00 0.00 303 SER A N 14
ATOM 24233 C CA . SER A 1 85 ? 30.126 15.121 -14.038 1.00 0.00 303 SER A CA 14
ATOM 24234 C C . SER A 1 85 ? 28.691 15.300 -13.533 1.00 0.00 303 SER A C 14
ATOM 24235 O O . SER A 1 85 ? 28.395 16.313 -12.907 1.00 0.00 303 SER A O 14
ATOM 24243 N N . TYR A 1 86 ? 27.805 14.315 -13.735 1.00 0.00 304 TYR A N 14
ATOM 24244 C CA . TYR A 1 86 ? 26.442 14.353 -13.185 1.00 0.00 304 TYR A CA 14
ATOM 24245 C C . TYR A 1 86 ? 26.435 14.362 -11.646 1.00 0.00 304 TYR A C 14
ATOM 24246 O O . TYR A 1 86 ? 25.639 15.067 -11.029 1.00 0.00 304 TYR A O 14
ATOM 24264 N N . ASP A 1 87 ? 27.324 13.586 -11.012 1.00 0.00 305 ASP A N 14
ATOM 24265 C CA . ASP A 1 87 ? 27.426 13.522 -9.552 1.00 0.00 305 ASP A CA 14
ATOM 24266 C C . ASP A 1 87 ? 27.829 14.875 -8.938 1.00 0.00 305 ASP A C 14
ATOM 24267 O O . ASP A 1 87 ? 27.190 15.325 -7.985 1.00 0.00 305 ASP A O 14
ATOM 24276 N N . GLU A 1 88 ? 28.820 15.576 -9.507 1.00 0.00 306 GLU A N 14
ATOM 24277 C CA . GLU A 1 88 ? 29.153 16.937 -9.084 1.00 0.00 306 GLU A CA 14
ATOM 24278 C C . GLU A 1 88 ? 28.091 17.978 -9.486 1.00 0.00 306 GLU A C 14
ATOM 24279 O O . GLU A 1 88 ? 27.824 18.873 -8.688 1.00 0.00 306 GLU A O 14
ATOM 24291 N N . ILE A 1 89 ? 27.407 17.833 -10.633 1.00 0.00 307 ILE A N 14
ATOM 24292 C CA . ILE A 1 89 ? 26.180 18.592 -10.973 1.00 0.00 307 ILE A CA 14
ATOM 24293 C C . ILE A 1 89 ? 25.200 18.538 -9.813 1.00 0.00 307 ILE A C 14
ATOM 24294 O O . ILE A 1 89 ? 24.791 19.570 -9.284 1.00 0.00 307 ILE A O 14
ATOM 24310 N N . ALA A 1 90 ? 24.860 17.327 -9.392 1.00 0.00 308 ALA A N 14
ATOM 24311 C CA . ALA A 1 90 ? 23.842 17.090 -8.390 1.00 0.00 308 ALA A CA 14
ATOM 24312 C C . ALA A 1 90 ? 24.293 17.509 -6.980 1.00 0.00 308 ALA A C 14
ATOM 24313 O O . ALA A 1 90 ? 23.490 18.060 -6.233 1.00 0.00 308 ALA A O 14
ATOM 24320 N N . GLU A 1 91 ? 25.575 17.351 -6.635 1.00 0.00 309 GLU A N 14
ATOM 24321 C CA . GLU A 1 91 ? 26.153 17.819 -5.366 1.00 0.00 309 GLU A CA 14
ATOM 24322 C C . GLU A 1 91 ? 26.201 19.352 -5.255 1.00 0.00 309 GLU A C 14
ATOM 24323 O O . GLU A 1 91 ? 25.783 19.913 -4.241 1.00 0.00 309 GLU A O 14
ATOM 24335 N N . LYS A 1 92 ? 26.661 20.057 -6.293 1.00 0.00 310 LYS A N 14
ATOM 24336 C CA . LYS A 1 92 ? 26.669 21.528 -6.322 1.00 0.00 310 LYS A CA 14
ATOM 24337 C C . LYS A 1 92 ? 25.263 22.114 -6.388 1.00 0.00 310 LYS A C 14
ATOM 24338 O O . LYS A 1 92 ? 24.993 23.113 -5.726 1.00 0.00 310 LYS A O 14
ATOM 24357 N N . LEU A 1 93 ? 24.343 21.470 -7.109 1.00 0.00 311 LEU A N 14
ATOM 24358 C CA . LEU A 1 93 ? 22.936 21.863 -7.083 1.00 0.00 311 LEU A CA 14
ATOM 24359 C C . LEU A 1 93 ? 22.312 21.619 -5.691 1.00 0.00 311 LEU A C 14
ATOM 24360 O O . LEU A 1 93 ? 21.615 22.490 -5.185 1.00 0.00 311 LEU A O 14
ATOM 24376 N N . ASN A 1 94 ? 22.647 20.506 -5.018 1.00 0.00 312 ASN A N 14
ATOM 24377 C CA . ASN A 1 94 ? 22.279 20.243 -3.617 1.00 0.00 312 ASN A CA 14
ATOM 24378 C C . ASN A 1 94 ? 22.806 21.305 -2.635 1.00 0.00 312 ASN A C 14
ATOM 24379 O O . ASN A 1 94 ? 22.097 21.656 -1.693 1.00 0.00 312 ASN A O 14
ATOM 24390 N N . ASP A 1 95 ? 24.009 21.850 -2.848 1.00 0.00 313 ASP A N 14
ATOM 24391 C CA . ASP A 1 95 ? 24.584 22.912 -2.004 1.00 0.00 313 ASP A CA 14
ATOM 24392 C C . ASP A 1 95 ? 23.719 24.193 -1.939 1.00 0.00 313 ASP A C 14
ATOM 24393 O O . ASP A 1 95 ? 23.743 24.899 -0.929 1.00 0.00 313 ASP A O 14
ATOM 24402 N N . LEU A 1 96 ? 22.887 24.453 -2.962 1.00 0.00 314 LEU A N 14
ATOM 24403 C CA . LEU A 1 96 ? 21.794 25.439 -2.914 1.00 0.00 314 LEU A CA 14
ATOM 24404 C C . LEU A 1 96 ? 20.849 25.257 -1.705 1.00 0.00 314 LEU A C 14
ATOM 24405 O O . LEU A 1 96 ? 20.396 26.232 -1.104 1.00 0.00 314 LEU A O 14
ATOM 24421 N N . GLY A 1 97 ? 20.495 24.000 -1.416 1.00 0.00 315 GLY A N 14
ATOM 24422 C CA . GLY A 1 97 ? 19.408 23.585 -0.524 1.00 0.00 315 GLY A CA 14
ATOM 24423 C C . GLY A 1 97 ? 18.512 22.481 -1.114 1.00 0.00 315 GLY A C 14
ATOM 24424 O O . GLY A 1 97 ? 17.808 21.806 -0.358 1.00 0.00 315 GLY A O 14
ATOM 24428 N N . TYR A 1 98 ? 18.535 22.269 -2.441 1.00 0.00 316 TYR A N 14
ATOM 24429 C CA . TYR A 1 98 ? 17.671 21.336 -3.169 1.00 0.00 316 TYR A CA 14
ATOM 24430 C C . TYR A 1 98 ? 18.520 20.390 -4.059 1.00 0.00 316 TYR A C 14
ATOM 24431 O O . TYR A 1 98 ? 19.118 20.845 -5.033 1.00 0.00 316 TYR A O 14
ATOM 24449 N N . PRO A 1 99 ? 18.613 19.080 -3.747 1.00 0.00 317 PRO A N 14
ATOM 24450 C CA . PRO A 1 99 ? 19.292 18.095 -4.597 1.00 0.00 317 PRO A CA 14
ATOM 24451 C C . PRO A 1 99 ? 18.525 17.869 -5.907 1.00 0.00 317 PRO A C 14
ATOM 24452 O O . PRO A 1 99 ? 17.339 17.530 -5.886 1.00 0.00 317 PRO A O 14
ATOM 24463 N N . VAL A 1 100 ? 19.184 18.064 -7.058 1.00 0.00 318 VAL A N 14
ATOM 24464 C CA . VAL A 1 100 ? 18.534 18.050 -8.369 1.00 0.00 318 VAL A CA 14
ATOM 24465 C C . VAL A 1 100 ? 17.748 16.770 -8.673 1.00 0.00 318 VAL A C 14
ATOM 24466 O O . VAL A 1 100 ? 18.211 15.656 -8.420 1.00 0.00 318 VAL A O 14
ATOM 24479 N N . GLY A 1 101 ? 16.536 16.950 -9.211 1.00 0.00 319 GLY A N 14
ATOM 24480 C CA . GLY A 1 101 ? 15.629 15.861 -9.602 1.00 0.00 319 GLY A CA 14
ATOM 24481 C C . GLY A 1 101 ? 14.497 15.560 -8.611 1.00 0.00 319 GLY A C 14
ATOM 24482 O O . GLY A 1 101 ? 13.574 14.811 -8.934 1.00 0.00 319 GLY A O 14
ATOM 24486 N N . THR A 1 102 ? 14.541 16.163 -7.419 1.00 0.00 320 THR A N 14
ATOM 24487 C CA . THR A 1 102 ? 13.570 16.064 -6.321 1.00 0.00 320 THR A CA 14
ATOM 24488 C C . THR A 1 102 ? 12.297 16.874 -6.645 1.00 0.00 320 THR A C 14
ATOM 24489 O O . THR A 1 102 ? 11.986 17.887 -6.023 1.00 0.00 320 THR A O 14
ATOM 24500 N N . GLU A 1 103 ? 11.578 16.451 -7.686 1.00 0.00 321 GLU A N 14
ATOM 24501 C CA . GLU A 1 103 ? 10.422 17.125 -8.304 1.00 0.00 321 GLU A CA 14
ATOM 24502 C C . GLU A 1 103 ? 9.078 16.746 -7.626 1.00 0.00 321 GLU A C 14
ATOM 24503 O O . GLU A 1 103 ? 8.158 16.255 -8.286 1.00 0.00 321 GLU A O 14
ATOM 24515 N N . LEU A 1 104 ? 8.952 16.899 -6.296 1.00 0.00 322 LEU A N 14
ATOM 24516 C CA . LEU A 1 104 ? 7.758 16.413 -5.581 1.00 0.00 322 LEU A CA 14
ATOM 24517 C C . LEU A 1 104 ? 6.483 17.202 -5.960 1.00 0.00 322 LEU A C 14
ATOM 24518 O O . LEU A 1 104 ? 5.440 16.609 -6.248 1.00 0.00 322 LEU A O 14
ATOM 24534 N N . SER A 1 105 ? 6.588 18.537 -5.968 1.00 0.00 323 SER A N 14
ATOM 24535 C CA . SER A 1 105 ? 5.518 19.498 -6.312 1.00 0.00 323 SER A CA 14
ATOM 24536 C C . SER A 1 105 ? 6.063 20.932 -6.562 1.00 0.00 323 SER A C 14
ATOM 24537 O O . SER A 1 105 ? 5.577 21.898 -5.964 1.00 0.00 323 SER A O 14
ATOM 24545 N N . PRO A 1 106 ? 7.116 21.115 -7.395 1.00 0.00 324 PRO A N 14
ATOM 24546 C CA . PRO A 1 106 ? 7.877 22.365 -7.500 1.00 0.00 324 PRO A CA 14
ATOM 24547 C C . PRO A 1 106 ? 7.197 23.403 -8.411 1.00 0.00 324 PRO A C 14
ATOM 24548 O O . PRO A 1 106 ? 7.708 23.774 -9.468 1.00 0.00 324 PRO A O 14
ATOM 24559 N N . GLU A 1 107 ? 6.023 23.885 -8.013 1.00 0.00 325 GLU A N 14
ATOM 24560 C CA . GLU A 1 107 ? 5.204 24.854 -8.768 1.00 0.00 325 GLU A CA 14
ATOM 24561 C C . GLU A 1 107 ? 5.926 26.185 -9.083 1.00 0.00 325 GLU A C 14
ATOM 24562 O O . GLU A 1 107 ? 5.541 26.894 -10.016 1.00 0.00 325 GLU A O 14
ATOM 24574 N N . GLN A 1 108 ? 7.025 26.492 -8.376 1.00 0.00 326 GLN A N 14
ATOM 24575 C CA . GLN A 1 108 ? 7.977 27.560 -8.722 1.00 0.00 326 GLN A CA 14
ATOM 24576 C C . GLN A 1 108 ? 8.601 27.409 -10.130 1.00 0.00 326 GLN A C 14
ATOM 24577 O O . GLN A 1 108 ? 9.119 28.386 -10.667 1.00 0.00 326 GLN A O 14
ATOM 24591 N N . ARG A 1 109 ? 8.535 26.226 -10.768 1.00 0.00 327 ARG A N 14
ATOM 24592 C CA . ARG A 1 109 ? 8.977 25.985 -12.159 1.00 0.00 327 ARG A CA 14
ATOM 24593 C C . ARG A 1 109 ? 8.391 26.994 -13.157 1.00 0.00 327 ARG A C 14
ATOM 24594 O O . ARG A 1 109 ? 9.118 27.513 -14.003 1.00 0.00 327 ARG A O 14
ATOM 24615 N N . GLU A 1 110 ? 7.101 27.298 -13.034 1.00 0.00 328 GLU A N 14
ATOM 24616 C CA . GLU A 1 110 ? 6.383 28.190 -13.959 1.00 0.00 328 GLU A CA 14
ATOM 24617 C C . GLU A 1 110 ? 6.848 29.654 -13.864 1.00 0.00 328 GLU A C 14
ATOM 24618 O O . GLU A 1 110 ? 7.028 30.313 -14.891 1.00 0.00 328 GLU A O 14
ATOM 24630 N N . SER A 1 111 ? 7.077 30.167 -12.648 1.00 0.00 329 SER A N 14
ATOM 24631 C CA . SER A 1 111 ? 7.569 31.529 -12.417 1.00 0.00 329 SER A CA 14
ATOM 24632 C C . SER A 1 111 ? 9.079 31.661 -12.654 1.00 0.00 329 SER A C 14
ATOM 24633 O O . SER A 1 111 ? 9.520 32.666 -13.217 1.00 0.00 329 SER A O 14
ATOM 24641 N N . LEU A 1 112 ? 9.878 30.640 -12.308 1.00 0.00 330 LEU A N 14
ATOM 24642 C CA . LEU A 1 112 ? 11.313 30.615 -12.534 1.00 0.00 330 LEU A CA 14
ATOM 24643 C C . LEU A 1 112 ? 11.677 30.771 -14.007 1.00 0.00 330 LEU A C 14
ATOM 24644 O O . LEU A 1 112 ? 12.559 31.570 -14.296 1.00 0.00 330 LEU A O 14
ATOM 24660 N N . LYS A 1 113 ? 11.004 30.080 -14.942 1.00 0.00 331 LYS A N 14
ATOM 24661 C CA . LYS A 1 113 ? 11.226 30.276 -16.383 1.00 0.00 331 LYS A CA 14
ATOM 24662 C C . LYS A 1 113 ? 11.155 31.749 -16.785 1.00 0.00 331 LYS A C 14
ATOM 24663 O O . LYS A 1 113 ? 12.119 32.277 -17.328 1.00 0.00 331 LYS A O 14
ATOM 24682 N N . LYS A 1 114 ? 10.056 32.433 -16.454 1.00 0.00 332 LYS A N 14
ATOM 24683 C CA . LYS A 1 114 ? 9.815 33.838 -16.792 1.00 0.00 332 LYS A CA 14
ATOM 24684 C C . LYS A 1 114 ? 10.824 34.791 -16.141 1.00 0.00 332 LYS A C 14
ATOM 24685 O O . LYS A 1 114 ? 11.267 35.737 -16.790 1.00 0.00 332 LYS A O 14
ATOM 24704 N N . ARG A 1 115 ? 11.258 34.505 -14.906 1.00 0.00 333 ARG A N 14
ATOM 24705 C CA . ARG A 1 115 ? 12.397 35.181 -14.257 1.00 0.00 333 ARG A CA 14
ATOM 24706 C C . ARG A 1 115 ? 13.714 34.927 -15.005 1.00 0.00 333 ARG A C 14
ATOM 24707 O O . ARG A 1 115 ? 14.493 35.857 -15.201 1.00 0.00 333 ARG A O 14
ATOM 24728 N N . LEU A 1 116 ? 13.959 33.697 -15.461 1.00 0.00 334 LEU A N 14
ATOM 24729 C CA . LEU A 1 116 ? 15.184 33.316 -16.153 1.00 0.00 334 LEU A CA 14
ATOM 24730 C C . LEU A 1 116 ? 15.349 33.960 -17.535 1.00 0.00 334 LEU A C 14
ATOM 24731 O O . LEU A 1 116 ? 16.442 34.395 -17.895 1.00 0.00 334 LEU A O 14
ATOM 24747 N N . GLU A 1 117 ? 14.256 34.086 -18.287 1.00 0.00 335 GLU A N 14
ATOM 24748 C CA . GLU A 1 117 ? 14.257 34.789 -19.588 1.00 0.00 335 GLU A CA 14
ATOM 24749 C C . GLU A 1 117 ? 14.727 36.263 -19.496 1.00 0.00 335 GLU A C 14
ATOM 24750 O O . GLU A 1 117 ? 15.148 36.842 -20.502 1.00 0.00 335 GLU A O 14
ATOM 24762 N N . LYS A 1 118 ? 14.688 36.869 -18.296 1.00 0.00 336 LYS A N 14
ATOM 24763 C CA . LYS A 1 118 ? 15.095 38.254 -18.013 1.00 0.00 336 LYS A CA 14
ATOM 24764 C C . LYS A 1 118 ? 16.538 38.405 -17.491 1.00 0.00 336 LYS A C 14
ATOM 24765 O O . LYS A 1 118 ? 16.986 39.540 -17.315 1.00 0.00 336 LYS A O 14
ATOM 24784 N N . LEU A 1 119 ? 17.278 37.310 -17.264 1.00 0.00 337 LEU A N 14
ATOM 24785 C CA . LEU A 1 119 ? 18.701 37.366 -16.867 1.00 0.00 337 LEU A CA 14
ATOM 24786 C C . LEU A 1 119 ? 19.567 38.089 -17.914 1.00 0.00 337 LEU A C 14
ATOM 24787 O O . LEU A 1 119 ? 20.381 38.951 -17.577 1.00 0.00 337 LEU A O 14
ATOM 24803 N N . GLU A 1 120 ? 19.350 37.753 -19.185 1.00 0.00 338 GLU A N 14
ATOM 24804 C CA . GLU A 1 120 ? 19.958 38.411 -20.349 1.00 0.00 338 GLU A CA 14
ATOM 24805 C C . GLU A 1 120 ? 18.961 38.416 -21.523 1.00 0.00 338 GLU A C 14
ATOM 24806 O O . GLU A 1 120 ? 18.657 37.366 -22.096 1.00 0.00 338 GLU A O 14
ATOM 24818 N N . ASP A 1 121 ? 18.401 39.587 -21.849 1.00 0.00 339 ASP A N 14
ATOM 24819 C CA . ASP A 1 121 ? 17.394 39.735 -22.911 1.00 0.00 339 ASP A CA 14
ATOM 24820 C C . ASP A 1 121 ? 17.934 39.394 -24.319 1.00 0.00 339 ASP A C 14
ATOM 24821 O O . ASP A 1 121 ? 19.110 39.620 -24.634 1.00 0.00 339 ASP A O 14
ATOM 24830 N N . LYS A 1 122 ? 17.055 38.837 -25.164 1.00 0.00 340 LYS A N 14
ATOM 24831 C CA . LYS A 1 122 ? 17.366 38.279 -26.495 1.00 0.00 340 LYS A CA 14
ATOM 24832 C C . LYS A 1 122 ? 16.116 38.157 -27.383 1.00 0.00 340 LYS A C 14
ATOM 24833 O O . LYS A 1 122 ? 14.991 38.351 -26.912 1.00 0.00 340 LYS A O 14
ATOM 24852 N N . GLY A 1 123 ? 16.309 37.824 -28.663 1.00 0.00 341 GLY A N 14
ATOM 24853 C CA . GLY A 1 123 ? 15.223 37.555 -29.618 1.00 0.00 341 GLY A CA 14
ATOM 24854 C C . GLY A 1 123 ? 14.413 36.287 -29.299 1.00 0.00 341 GLY A C 14
ATOM 24855 O O . GLY A 1 123 ? 14.842 35.434 -28.518 1.00 0.00 341 GLY A O 14
ATOM 24859 N N . GLY A 1 124 ? 13.234 36.152 -29.920 1.00 0.00 342 GLY A N 14
ATOM 24860 C CA . GLY A 1 124 ? 12.282 35.063 -29.642 1.00 0.00 342 GLY A CA 14
ATOM 24861 C C . GLY A 1 124 ? 12.755 33.664 -30.071 1.00 0.00 342 GLY A C 14
ATOM 24862 O O . GLY A 1 124 ? 12.433 32.679 -29.401 1.00 0.00 342 GLY A O 14
ATOM 24866 N N . ASN A 1 125 ? 13.548 33.583 -31.148 1.00 0.00 343 ASN A N 14
ATOM 24867 C CA . ASN A 1 125 ? 14.117 32.349 -31.724 1.00 0.00 343 ASN A CA 14
ATOM 24868 C C . ASN A 1 125 ? 13.081 31.205 -31.917 1.00 0.00 343 ASN A C 14
ATOM 24869 O O . ASN A 1 125 ? 13.370 30.026 -31.683 1.00 0.00 343 ASN A O 14
ATOM 24880 N N . ASP A 1 126 ? 11.847 31.558 -32.306 1.00 0.00 344 ASP A N 14
ATOM 24881 C CA . ASP A 1 126 ? 10.740 30.628 -32.602 1.00 0.00 344 ASP A CA 14
ATOM 24882 C C . ASP A 1 126 ? 11.010 29.667 -33.783 1.00 0.00 344 ASP A C 14
ATOM 24883 O O . ASP A 1 126 ? 11.666 30.070 -34.773 1.00 0.00 344 ASP A O 14
ATOM 24893 N N . LEU A 1 13 ? 44.323 42.346 -1.675 1.00 0.00 231 LEU A N 15
ATOM 24894 C CA . LEU A 1 13 ? 43.451 43.551 -1.533 1.00 0.00 231 LEU A CA 15
ATOM 24895 C C . LEU A 1 13 ? 42.137 43.346 -2.300 1.00 0.00 231 LEU A C 15
ATOM 24896 O O . LEU A 1 13 ? 42.158 43.062 -3.499 1.00 0.00 231 LEU A O 15
ATOM 24912 N N . GLY A 1 14 ? 40.991 43.475 -1.620 1.00 0.00 232 GLY A N 15
ATOM 24913 C CA . GLY A 1 14 ? 39.656 43.335 -2.223 1.00 0.00 232 GLY A CA 15
ATOM 24914 C C . GLY A 1 14 ? 38.503 43.336 -1.209 1.00 0.00 232 GLY A C 15
ATOM 24915 O O . GLY A 1 14 ? 38.718 43.400 0.006 1.00 0.00 232 GLY A O 15
ATOM 24919 N N . VAL A 1 15 ? 37.270 43.260 -1.720 1.00 0.00 233 VAL A N 15
ATOM 24920 C CA . VAL A 1 15 ? 36.012 43.187 -0.949 1.00 0.00 233 VAL A CA 15
ATOM 24921 C C . VAL A 1 15 ? 34.933 42.444 -1.757 1.00 0.00 233 VAL A C 15
ATOM 24922 O O . VAL A 1 15 ? 34.985 42.413 -2.989 1.00 0.00 233 VAL A O 15
ATOM 24935 N N . PHE A 1 16 ? 33.959 41.834 -1.074 1.00 0.00 234 PHE A N 15
ATOM 24936 C CA . PHE A 1 16 ? 32.886 41.030 -1.678 1.00 0.00 234 PHE A CA 15
ATOM 24937 C C . PHE A 1 16 ? 31.570 41.107 -0.879 1.00 0.00 234 PHE A C 15
ATOM 24938 O O . PHE A 1 16 ? 31.570 41.372 0.328 1.00 0.00 234 PHE A O 15
ATOM 24955 N N . GLY A 1 17 ? 30.443 40.865 -1.559 1.00 0.00 235 GLY A N 15
ATOM 24956 C CA . GLY A 1 17 ? 29.092 40.938 -0.979 1.00 0.00 235 GLY A CA 15
ATOM 24957 C C . GLY A 1 17 ? 27.966 40.813 -2.015 1.00 0.00 235 GLY A C 15
ATOM 24958 O O . GLY A 1 17 ? 26.971 41.538 -1.947 1.00 0.00 235 GLY A O 15
ATOM 24962 N N . GLU A 1 18 ? 28.125 39.926 -3.006 1.00 0.00 236 GLU A N 15
ATOM 24963 C CA . GLU A 1 18 ? 27.270 39.845 -4.209 1.00 0.00 236 GLU A CA 15
ATOM 24964 C C . GLU A 1 18 ? 25.991 38.990 -4.017 1.00 0.00 236 GLU A C 15
ATOM 24965 O O . GLU A 1 18 ? 25.331 38.613 -4.994 1.00 0.00 236 GLU A O 15
ATOM 24977 N N . ARG A 1 19 ? 25.646 38.646 -2.767 1.00 0.00 237 ARG A N 15
ATOM 24978 C CA . ARG A 1 19 ? 24.525 37.761 -2.390 1.00 0.00 237 ARG A CA 15
ATOM 24979 C C . ARG A 1 19 ? 23.147 38.312 -2.822 1.00 0.00 237 ARG A C 15
ATOM 24980 O O . ARG A 1 19 ? 22.955 39.533 -2.814 1.00 0.00 237 ARG A O 15
ATOM 25001 N N . PRO A 1 20 ? 22.169 37.439 -3.153 1.00 0.00 238 PRO A N 15
ATOM 25002 C CA . PRO A 1 20 ? 20.799 37.837 -3.494 1.00 0.00 238 PRO A CA 15
ATOM 25003 C C . PRO A 1 20 ? 19.969 38.232 -2.255 1.00 0.00 238 PRO A C 15
ATOM 25004 O O . PRO A 1 20 ? 20.388 38.050 -1.106 1.00 0.00 238 PRO A O 15
ATOM 25015 N N . ILE A 1 21 ? 18.753 38.738 -2.491 1.00 0.00 239 ILE A N 15
ATOM 25016 C CA . ILE A 1 21 ? 17.733 38.961 -1.449 1.00 0.00 239 ILE A CA 15
ATOM 25017 C C . ILE A 1 21 ? 17.301 37.618 -0.821 1.00 0.00 239 ILE A C 15
ATOM 25018 O O . ILE A 1 21 ? 17.137 36.619 -1.525 1.00 0.00 239 ILE A O 15
ATOM 25034 N N . ALA A 1 22 ? 17.084 37.609 0.498 1.00 0.00 240 ALA A N 15
ATOM 25035 C CA . ALA A 1 22 ? 16.531 36.485 1.259 1.00 0.00 240 ALA A CA 15
ATOM 25036 C C . ALA A 1 22 ? 15.769 36.982 2.506 1.00 0.00 240 ALA A C 15
ATOM 25037 O O . ALA A 1 22 ? 16.022 38.085 3.002 1.00 0.00 240 ALA A O 15
ATOM 25044 N N . ASN A 1 23 ? 14.852 36.159 3.025 1.00 0.00 241 ASN A N 15
ATOM 25045 C CA . ASN A 1 23 ? 13.937 36.498 4.123 1.00 0.00 241 ASN A CA 15
ATOM 25046 C C . ASN A 1 23 ? 13.727 35.360 5.147 1.00 0.00 241 ASN A C 15
ATOM 25047 O O . ASN A 1 23 ? 13.354 35.648 6.288 1.00 0.00 241 ASN A O 15
ATOM 25058 N N . THR A 1 24 ? 13.973 34.089 4.792 1.00 0.00 242 THR A N 15
ATOM 25059 C CA . THR A 1 24 ? 13.994 32.978 5.768 1.00 0.00 242 THR A CA 15
ATOM 25060 C C . THR A 1 24 ? 15.262 32.994 6.645 1.00 0.00 242 THR A C 15
ATOM 25061 O O . THR A 1 24 ? 16.176 33.797 6.432 1.00 0.00 242 THR A O 15
ATOM 25072 N N . GLU A 1 25 ? 15.329 32.116 7.651 1.00 0.00 243 GLU A N 15
ATOM 25073 C CA . GLU A 1 25 ? 16.492 31.942 8.535 1.00 0.00 243 GLU A CA 15
ATOM 25074 C C . GLU A 1 25 ? 17.760 31.569 7.738 1.00 0.00 243 GLU A C 15
ATOM 25075 O O . GLU A 1 25 ? 17.827 30.515 7.100 1.00 0.00 243 GLU A O 15
ATOM 25087 N N . TYR A 1 26 ? 18.778 32.439 7.776 1.00 0.00 244 TYR A N 15
ATOM 25088 C CA . TYR A 1 26 ? 19.972 32.356 6.919 1.00 0.00 244 TYR A CA 15
ATOM 25089 C C . TYR A 1 26 ? 20.827 31.087 7.129 1.00 0.00 244 TYR A C 15
ATOM 25090 O O . TYR A 1 26 ? 21.559 30.675 6.224 1.00 0.00 244 TYR A O 15
ATOM 25108 N N . SER A 1 27 ? 20.729 30.450 8.304 1.00 0.00 245 SER A N 15
ATOM 25109 C CA . SER A 1 27 ? 21.413 29.184 8.621 1.00 0.00 245 SER A CA 15
ATOM 25110 C C . SER A 1 27 ? 20.863 27.984 7.826 1.00 0.00 245 SER A C 15
ATOM 25111 O O . SER A 1 27 ? 21.615 27.067 7.480 1.00 0.00 245 SER A O 15
ATOM 25119 N N . GLY A 1 28 ? 19.564 27.990 7.496 1.00 0.00 246 GLY A N 15
ATOM 25120 C CA . GLY A 1 28 ? 18.901 26.960 6.686 1.00 0.00 246 GLY A CA 15
ATOM 25121 C C . GLY A 1 28 ? 17.378 26.880 6.884 1.00 0.00 246 GLY A C 15
ATOM 25122 O O . GLY A 1 28 ? 16.830 27.417 7.851 1.00 0.00 246 GLY A O 15
ATOM 25126 N N . ASP A 1 29 ? 16.700 26.174 5.978 1.00 0.00 247 ASP A N 15
ATOM 25127 C CA . ASP A 1 29 ? 15.235 26.047 5.900 1.00 0.00 247 ASP A CA 15
ATOM 25128 C C . ASP A 1 29 ? 14.816 24.628 5.445 1.00 0.00 247 ASP A C 15
ATOM 25129 O O . ASP A 1 29 ? 15.531 23.968 4.682 1.00 0.00 247 ASP A O 15
ATOM 25138 N N . TYR A 1 30 ? 13.654 24.151 5.909 1.00 0.00 248 TYR A N 15
ATOM 25139 C CA . TYR A 1 30 ? 13.118 22.805 5.635 1.00 0.00 248 TYR A CA 15
ATOM 25140 C C . TYR A 1 30 ? 12.867 22.483 4.144 1.00 0.00 248 TYR A C 15
ATOM 25141 O O . TYR A 1 30 ? 12.872 21.306 3.768 1.00 0.00 248 TYR A O 15
ATOM 25159 N N . ALA A 1 31 ? 12.671 23.500 3.295 1.00 0.00 249 ALA A N 15
ATOM 25160 C CA . ALA A 1 31 ? 12.476 23.361 1.842 1.00 0.00 249 ALA A CA 15
ATOM 25161 C C . ALA A 1 31 ? 13.246 24.411 1.013 1.00 0.00 249 ALA A C 15
ATOM 25162 O O . ALA A 1 31 ? 13.469 24.215 -0.186 1.00 0.00 249 ALA A O 15
ATOM 25169 N N . GLN A 1 32 ? 13.682 25.508 1.637 1.00 0.00 250 GLN A N 15
ATOM 25170 C CA . GLN A 1 32 ? 14.617 26.515 1.118 1.00 0.00 250 GLN A CA 15
ATOM 25171 C C . GLN A 1 32 ? 14.205 27.179 -0.214 1.00 0.00 250 GLN A C 15
ATOM 25172 O O . GLN A 1 32 ? 15.050 27.669 -0.961 1.00 0.00 250 GLN A O 15
ATOM 25186 N N . ARG A 1 33 ? 12.892 27.239 -0.504 1.00 0.00 251 ARG A N 15
ATOM 25187 C CA . ARG A 1 33 ? 12.318 27.897 -1.702 1.00 0.00 251 ARG A CA 15
ATOM 25188 C C . ARG A 1 33 ? 12.691 29.383 -1.800 1.00 0.00 251 ARG A C 15
ATOM 25189 O O . ARG A 1 33 ? 12.897 29.904 -2.894 1.00 0.00 251 ARG A O 15
ATOM 25210 N N . ASP A 1 34 ? 12.843 30.040 -0.652 1.00 0.00 252 ASP A N 15
ATOM 25211 C CA . ASP A 1 34 ? 13.266 31.443 -0.524 1.00 0.00 252 ASP A CA 15
ATOM 25212 C C . ASP A 1 34 ? 14.667 31.729 -1.108 1.00 0.00 252 ASP A C 15
ATOM 25213 O O . ASP A 1 34 ? 14.933 32.839 -1.569 1.00 0.00 252 ASP A O 15
ATOM 25222 N N . ASP A 1 35 ? 15.557 30.728 -1.145 1.00 0.00 253 ASP A N 15
ATOM 25223 C CA . ASP A 1 35 ? 16.912 30.863 -1.701 1.00 0.00 253 ASP A CA 15
ATOM 25224 C C . ASP A 1 35 ? 16.947 30.878 -3.243 1.00 0.00 253 ASP A C 15
ATOM 25225 O O . ASP A 1 35 ? 17.952 31.273 -3.832 1.00 0.00 253 ASP A O 15
ATOM 25234 N N . ALA A 1 36 ? 15.852 30.501 -3.924 1.00 0.00 254 ALA A N 15
ATOM 25235 C CA . ALA A 1 36 ? 15.792 30.403 -5.390 1.00 0.00 254 ALA A CA 15
ATOM 25236 C C . ALA A 1 36 ? 15.977 31.752 -6.141 1.00 0.00 254 ALA A C 15
ATOM 25237 O O . ALA A 1 36 ? 16.061 31.771 -7.369 1.00 0.00 254 ALA A O 15
ATOM 25244 N N . LYS A 1 37 ? 16.124 32.882 -5.430 1.00 0.00 255 LYS A N 15
ATOM 25245 C CA . LYS A 1 37 ? 16.665 34.148 -5.972 1.00 0.00 255 LYS A CA 15
ATOM 25246 C C . LYS A 1 37 ? 18.120 34.033 -6.475 1.00 0.00 255 LYS A C 15
ATOM 25247 O O . LYS A 1 37 ? 18.516 34.780 -7.365 1.00 0.00 255 LYS A O 15
ATOM 25266 N N . ASP A 1 38 ? 18.903 33.079 -5.957 1.00 0.00 256 ASP A N 15
ATOM 25267 C CA . ASP A 1 38 ? 20.291 32.779 -6.380 1.00 0.00 256 ASP A CA 15
ATOM 25268 C C . ASP A 1 38 ? 20.420 32.184 -7.792 1.00 0.00 256 ASP A C 15
ATOM 25269 O O . ASP A 1 38 ? 21.512 32.112 -8.353 1.00 0.00 256 ASP A O 15
ATOM 25278 N N . LEU A 1 39 ? 19.310 31.738 -8.386 1.00 0.00 257 LEU A N 15
ATOM 25279 C CA . LEU A 1 39 ? 19.335 30.896 -9.580 1.00 0.00 257 LEU A CA 15
ATOM 25280 C C . LEU A 1 39 ? 19.772 31.597 -10.872 1.00 0.00 257 LEU A C 15
ATOM 25281 O O . LEU A 1 39 ? 20.191 30.929 -11.812 1.00 0.00 257 LEU A O 15
ATOM 25297 N N . SER A 1 40 ? 19.776 32.924 -10.931 1.00 0.00 258 SER A N 15
ATOM 25298 C CA . SER A 1 40 ? 20.372 33.671 -12.038 1.00 0.00 258 SER A CA 15
ATOM 25299 C C . SER A 1 40 ? 21.901 33.625 -12.100 1.00 0.00 258 SER A C 15
ATOM 25300 O O . SER A 1 40 ? 22.499 34.216 -13.005 1.00 0.00 258 SER A O 15
ATOM 25308 N N . ALA A 1 41 ? 22.553 32.923 -11.167 1.00 0.00 259 ALA A N 15
ATOM 25309 C CA . ALA A 1 41 ? 23.977 32.692 -11.191 1.00 0.00 259 ALA A CA 15
ATOM 25310 C C . ALA A 1 41 ? 24.370 31.802 -12.375 1.00 0.00 259 ALA A C 15
ATOM 25311 O O . ALA A 1 41 ? 23.630 30.924 -12.822 1.00 0.00 259 ALA A O 15
ATOM 25318 N N . LYS A 1 42 ? 25.598 31.993 -12.834 1.00 0.00 260 LYS A N 15
ATOM 25319 C CA . LYS A 1 42 ? 26.327 31.066 -13.716 1.00 0.00 260 LYS A CA 15
ATOM 25320 C C . LYS A 1 42 ? 26.550 29.729 -13.009 1.00 0.00 260 LYS A C 15
ATOM 25321 O O . LYS A 1 42 ? 26.946 29.696 -11.850 1.00 0.00 260 LYS A O 15
ATOM 25340 N N . ILE A 1 43 ? 26.385 28.614 -13.722 1.00 0.00 261 ILE A N 15
ATOM 25341 C CA . ILE A 1 43 ? 26.719 27.275 -13.210 1.00 0.00 261 ILE A CA 15
ATOM 25342 C C . ILE A 1 43 ? 28.214 27.133 -12.891 1.00 0.00 261 ILE A C 15
ATOM 25343 O O . ILE A 1 43 ? 28.605 26.478 -11.932 1.00 0.00 261 ILE A O 15
ATOM 25359 N N . GLU A 1 44 ? 29.042 27.867 -13.633 1.00 0.00 262 GLU A N 15
ATOM 25360 C CA . GLU A 1 44 ? 30.475 28.067 -13.372 1.00 0.00 262 GLU A CA 15
ATOM 25361 C C . GLU A 1 44 ? 30.783 28.627 -11.957 1.00 0.00 262 GLU A C 15
ATOM 25362 O O . GLU A 1 44 ? 31.936 28.597 -11.524 1.00 0.00 262 GLU A O 15
ATOM 25374 N N . SER A 1 45 ? 29.777 29.096 -11.194 1.00 0.00 263 SER A N 15
ATOM 25375 C CA . SER A 1 45 ? 29.991 29.687 -9.856 1.00 0.00 263 SER A CA 15
ATOM 25376 C C . SER A 1 45 ? 30.348 28.625 -8.797 1.00 0.00 263 SER A C 15
ATOM 25377 O O . SER A 1 45 ? 30.907 28.930 -7.742 1.00 0.00 263 SER A O 15
ATOM 25385 N N . MET A 1 46 ? 30.059 27.352 -9.095 1.00 0.00 264 MET A N 15
ATOM 25386 C CA . MET A 1 46 ? 30.186 26.213 -8.178 1.00 0.00 264 MET A CA 15
ATOM 25387 C C . MET A 1 46 ? 31.619 25.645 -8.062 1.00 0.00 264 MET A C 15
ATOM 25388 O O . MET A 1 46 ? 31.829 24.685 -7.322 1.00 0.00 264 MET A O 15
ATOM 25402 N N . ASN A 1 47 ? 32.594 26.204 -8.798 1.00 0.00 265 ASN A N 15
ATOM 25403 C CA . ASN A 1 47 ? 33.990 25.732 -8.896 1.00 0.00 265 ASN A CA 15
ATOM 25404 C C . ASN A 1 47 ? 34.129 24.233 -9.281 1.00 0.00 265 ASN A C 15
ATOM 25405 O O . ASN A 1 47 ? 35.025 23.524 -8.816 1.00 0.00 265 ASN A O 15
ATOM 25416 N N . LEU A 1 48 ? 33.206 23.742 -10.118 1.00 0.00 266 LEU A N 15
ATOM 25417 C CA . LEU A 1 48 ? 33.182 22.369 -10.645 1.00 0.00 266 LEU A CA 15
ATOM 25418 C C . LEU A 1 48 ? 34.241 22.136 -11.740 1.00 0.00 266 LEU A C 15
ATOM 25419 O O . LEU A 1 48 ? 34.777 23.087 -12.320 1.00 0.00 266 LEU A O 15
ATOM 25435 N N . SER A 1 49 ? 34.517 20.866 -12.057 1.00 0.00 267 SER A N 15
ATOM 25436 C CA . SER A 1 49 ? 35.323 20.474 -13.224 1.00 0.00 267 SER A CA 15
ATOM 25437 C C . SER A 1 49 ? 34.646 20.907 -14.529 1.00 0.00 267 SER A C 15
ATOM 25438 O O . SER A 1 49 ? 33.417 20.901 -14.637 1.00 0.00 267 SER A O 15
ATOM 25446 N N . ALA A 1 50 ? 35.431 21.265 -15.548 1.00 0.00 268 ALA A N 15
ATOM 25447 C CA . ALA A 1 50 ? 34.909 21.851 -16.783 1.00 0.00 268 ALA A CA 15
ATOM 25448 C C . ALA A 1 50 ? 33.945 20.947 -17.569 1.00 0.00 268 ALA A C 15
ATOM 25449 O O . ALA A 1 50 ? 33.111 21.475 -18.304 1.00 0.00 268 ALA A O 15
ATOM 25456 N N . ARG A 1 51 ? 34.007 19.615 -17.425 1.00 0.00 269 ARG A N 15
ATOM 25457 C CA . ARG A 1 51 ? 33.098 18.678 -18.119 1.00 0.00 269 ARG A CA 15
ATOM 25458 C C . ARG A 1 51 ? 31.629 18.851 -17.715 1.00 0.00 269 ARG A C 15
ATOM 25459 O O . ARG A 1 51 ? 30.763 18.765 -18.583 1.00 0.00 269 ARG A O 15
ATOM 25480 N N . CYS A 1 52 ? 31.353 19.217 -16.459 1.00 0.00 270 CYS A N 15
ATOM 25481 C CA . CYS A 1 52 ? 30.041 19.720 -16.024 1.00 0.00 270 CYS A CA 15
ATOM 25482 C C . CYS A 1 52 ? 29.610 20.903 -16.899 1.00 0.00 270 CYS A C 15
ATOM 25483 O O . CYS A 1 52 ? 28.587 20.842 -17.583 1.00 0.00 270 CYS A O 15
ATOM 25491 N N . PHE A 1 53 ? 30.418 21.966 -16.927 1.00 0.00 271 PHE A N 15
ATOM 25492 C CA . PHE A 1 53 ? 30.001 23.210 -17.565 1.00 0.00 271 PHE A CA 15
ATOM 25493 C C . PHE A 1 53 ? 29.917 23.088 -19.092 1.00 0.00 271 PHE A C 15
ATOM 25494 O O . PHE A 1 53 ? 29.030 23.664 -19.711 1.00 0.00 271 PHE A O 15
ATOM 25511 N N . ASN A 1 54 ? 30.795 22.289 -19.696 1.00 0.00 272 ASN A N 15
ATOM 25512 C CA . ASN A 1 54 ? 30.843 22.045 -21.138 1.00 0.00 272 ASN A CA 15
ATOM 25513 C C . ASN A 1 54 ? 29.664 21.181 -21.600 1.00 0.00 272 ASN A C 15
ATOM 25514 O O . ASN A 1 54 ? 29.122 21.423 -22.677 1.00 0.00 272 ASN A O 15
ATOM 25525 N N . CYS A 1 55 ? 29.207 20.228 -20.776 1.00 0.00 273 CYS A N 15
ATOM 25526 C CA . CYS A 1 55 ? 27.970 19.505 -21.053 1.00 0.00 273 CYS A CA 15
ATOM 25527 C C . CYS A 1 55 ? 26.759 20.457 -21.061 1.00 0.00 273 CYS A C 15
ATOM 25528 O O . CYS A 1 55 ? 26.011 20.524 -22.036 1.00 0.00 273 CYS A O 15
ATOM 25536 N N . LEU A 1 56 ? 26.609 21.228 -19.977 1.00 0.00 274 LEU A N 15
ATOM 25537 C CA . LEU A 1 56 ? 25.520 22.184 -19.740 1.00 0.00 274 LEU A CA 15
ATOM 25538 C C . LEU A 1 56 ? 25.492 23.317 -20.795 1.00 0.00 274 LEU A C 15
ATOM 25539 O O . LEU A 1 56 ? 24.443 23.610 -21.367 1.00 0.00 274 LEU A O 15
ATOM 25555 N N . ASP A 1 57 ? 26.642 23.862 -21.179 1.00 0.00 275 ASP A N 15
ATOM 25556 C CA . ASP A 1 57 ? 26.776 24.852 -22.255 1.00 0.00 275 ASP A CA 15
ATOM 25557 C C . ASP A 1 57 ? 26.358 24.358 -23.661 1.00 0.00 275 ASP A C 15
ATOM 25558 O O . ASP A 1 57 ? 25.873 25.167 -24.458 1.00 0.00 275 ASP A O 15
ATOM 25567 N N . LYS A 1 58 ? 26.496 23.060 -23.993 1.00 0.00 276 LYS A N 15
ATOM 25568 C CA . LYS A 1 58 ? 26.248 22.542 -25.357 1.00 0.00 276 LYS A CA 15
ATOM 25569 C C . LYS A 1 58 ? 24.757 22.390 -25.675 1.00 0.00 276 LYS A C 15
ATOM 25570 O O . LYS A 1 58 ? 24.323 22.643 -26.801 1.00 0.00 276 LYS A O 15
ATOM 25589 N N . ILE A 1 59 ? 23.978 22.020 -24.660 1.00 0.00 277 ILE A N 15
ATOM 25590 C CA . ILE A 1 59 ? 22.505 22.024 -24.645 1.00 0.00 277 ILE A CA 15
ATOM 25591 C C . ILE A 1 59 ? 21.926 23.429 -24.438 1.00 0.00 277 ILE A C 15
ATOM 25592 O O . ILE A 1 59 ? 20.796 23.705 -24.842 1.00 0.00 277 ILE A O 15
ATOM 25608 N N . GLY A 1 60 ? 22.715 24.314 -23.824 1.00 0.00 278 GLY A N 15
ATOM 25609 C CA . GLY A 1 60 ? 22.420 25.743 -23.665 1.00 0.00 278 GLY A CA 15
ATOM 25610 C C . GLY A 1 60 ? 22.044 26.161 -22.237 1.00 0.00 278 GLY A C 15
ATOM 25611 O O . GLY A 1 60 ? 21.714 27.324 -22.011 1.00 0.00 278 GLY A O 15
ATOM 25615 N N . ILE A 1 61 ? 22.094 25.228 -21.280 1.00 0.00 279 ILE A N 15
ATOM 25616 C CA . ILE A 1 61 ? 21.939 25.466 -19.840 1.00 0.00 279 ILE A CA 15
ATOM 25617 C C . ILE A 1 61 ? 23.199 26.184 -19.317 1.00 0.00 279 ILE A C 15
ATOM 25618 O O . ILE A 1 61 ? 24.243 25.573 -19.095 1.00 0.00 279 ILE A O 15
ATOM 25634 N N . LYS A 1 62 ? 23.117 27.506 -19.161 1.00 0.00 280 LYS A N 15
ATOM 25635 C CA . LYS A 1 62 ? 24.217 28.422 -18.797 1.00 0.00 280 LYS A CA 15
ATOM 25636 C C . LYS A 1 62 ? 24.064 29.009 -17.393 1.00 0.00 280 LYS A C 15
ATOM 25637 O O . LYS A 1 62 ? 25.046 29.495 -16.827 1.00 0.00 280 LYS A O 15
ATOM 25656 N N . TYR A 1 63 ? 22.879 28.882 -16.793 1.00 0.00 281 TYR A N 15
ATOM 25657 C CA . TYR A 1 63 ? 22.604 29.335 -15.424 1.00 0.00 281 TYR A CA 15
ATOM 25658 C C . TYR A 1 63 ? 22.051 28.256 -14.503 1.00 0.00 281 TYR A C 15
ATOM 25659 O O . TYR A 1 63 ? 21.490 27.249 -14.931 1.00 0.00 281 TYR A O 15
ATOM 25677 N N . VAL A 1 64 ? 22.210 28.483 -13.197 1.00 0.00 282 VAL A N 15
ATOM 25678 C CA . VAL A 1 64 ? 21.745 27.572 -12.146 1.00 0.00 282 VAL A CA 15
ATOM 25679 C C . VAL A 1 64 ? 20.233 27.380 -12.234 1.00 0.00 282 VAL A C 15
ATOM 25680 O O . VAL A 1 64 ? 19.770 26.261 -12.070 1.00 0.00 282 VAL A O 15
ATOM 25693 N N . GLY A 1 65 ? 19.478 28.424 -12.585 1.00 0.00 283 GLY A N 15
ATOM 25694 C CA . GLY A 1 65 ? 18.045 28.401 -12.904 1.00 0.00 283 GLY A CA 15
ATOM 25695 C C . GLY A 1 65 ? 17.698 27.334 -13.932 1.00 0.00 283 GLY A C 15
ATOM 25696 O O . GLY A 1 65 ? 16.824 26.505 -13.715 1.00 0.00 283 GLY A O 15
ATOM 25700 N N . GLU A 1 66 ? 18.462 27.305 -15.015 1.00 0.00 284 GLU A N 15
ATOM 25701 C CA . GLU A 1 66 ? 18.332 26.319 -16.094 1.00 0.00 284 GLU A CA 15
ATOM 25702 C C . GLU A 1 66 ? 18.694 24.891 -15.648 1.00 0.00 284 GLU A C 15
ATOM 25703 O O . GLU A 1 66 ? 17.962 23.970 -15.996 1.00 0.00 284 GLU A O 15
ATOM 25715 N N . LEU A 1 67 ? 19.744 24.678 -14.832 1.00 0.00 285 LEU A N 15
ATOM 25716 C CA . LEU A 1 67 ? 20.007 23.346 -14.245 1.00 0.00 285 LEU A CA 15
ATOM 25717 C C . LEU A 1 67 ? 18.850 22.965 -13.286 1.00 0.00 285 LEU A C 15
ATOM 25718 O O . LEU A 1 67 ? 18.311 21.868 -13.365 1.00 0.00 285 LEU A O 15
ATOM 25734 N N . VAL A 1 68 ? 18.409 23.870 -12.403 1.00 0.00 286 VAL A N 15
ATOM 25735 C CA . VAL A 1 68 ? 17.296 23.668 -11.474 1.00 0.00 286 VAL A CA 15
ATOM 25736 C C . VAL A 1 68 ? 16.003 23.277 -12.223 1.00 0.00 286 VAL A C 15
ATOM 25737 O O . VAL A 1 68 ? 15.265 22.414 -11.753 1.00 0.00 286 VAL A O 15
ATOM 25750 N N . LEU A 1 69 ? 15.755 23.868 -13.400 1.00 0.00 287 LEU A N 15
ATOM 25751 C CA . LEU A 1 69 ? 14.636 23.553 -14.302 1.00 0.00 287 LEU A CA 15
ATOM 25752 C C . LEU A 1 69 ? 14.864 22.292 -15.157 1.00 0.00 287 LEU A C 15
ATOM 25753 O O . LEU A 1 69 ? 13.893 21.692 -15.619 1.00 0.00 287 LEU A O 15
ATOM 25769 N N . MET A 1 70 ? 16.108 21.837 -15.314 1.00 0.00 288 MET A N 15
ATOM 25770 C CA . MET A 1 70 ? 16.478 20.497 -15.743 1.00 0.00 288 MET A CA 15
ATOM 25771 C C . MET A 1 70 ? 16.077 19.423 -14.710 1.00 0.00 288 MET A C 15
ATOM 25772 O O . MET A 1 70 ? 16.889 18.895 -13.946 1.00 0.00 288 MET A O 15
ATOM 25786 N N . SER A 1 71 ? 14.787 19.094 -14.696 1.00 0.00 289 SER A N 15
ATOM 25787 C CA . SER A 1 71 ? 14.255 17.881 -14.056 1.00 0.00 289 SER A CA 15
ATOM 25788 C C . SER A 1 71 ? 15.064 16.634 -14.449 1.00 0.00 289 SER A C 15
ATOM 25789 O O . SER A 1 71 ? 15.662 16.583 -15.527 1.00 0.00 289 SER A O 15
ATOM 25797 N N . GLU A 1 72 ? 15.115 15.625 -13.570 1.00 0.00 290 GLU A N 15
ATOM 25798 C CA . GLU A 1 72 ? 16.051 14.490 -13.697 1.00 0.00 290 GLU A CA 15
ATOM 25799 C C . GLU A 1 72 ? 16.009 13.795 -15.079 1.00 0.00 290 GLU A C 15
ATOM 25800 O O . GLU A 1 72 ? 17.039 13.369 -15.590 1.00 0.00 290 GLU A O 15
ATOM 25812 N N . GLU A 1 73 ? 14.822 13.703 -15.695 1.00 0.00 291 GLU A N 15
ATOM 25813 C CA . GLU A 1 73 ? 14.616 13.075 -17.012 1.00 0.00 291 GLU A CA 15
ATOM 25814 C C . GLU A 1 73 ? 15.291 13.842 -18.166 1.00 0.00 291 GLU A C 15
ATOM 25815 O O . GLU A 1 73 ? 15.809 13.221 -19.098 1.00 0.00 291 GLU A O 15
ATOM 25827 N N . GLU A 1 74 ? 15.340 15.178 -18.103 1.00 0.00 292 GLU A N 15
ATOM 25828 C CA . GLU A 1 74 ? 16.199 15.993 -18.975 1.00 0.00 292 GLU A CA 15
ATOM 25829 C C . GLU A 1 74 ? 17.666 15.777 -18.610 1.00 0.00 292 GLU A C 15
ATOM 25830 O O . GLU A 1 74 ? 18.507 15.550 -19.479 1.00 0.00 292 GLU A O 15
ATOM 25842 N N . LEU A 1 75 ? 17.977 15.834 -17.316 1.00 0.00 293 LEU A N 15
ATOM 25843 C CA . LEU A 1 75 ? 19.326 15.806 -16.775 1.00 0.00 293 LEU A CA 15
ATOM 25844 C C . LEU A 1 75 ? 20.137 14.547 -17.107 1.00 0.00 293 LEU A C 15
ATOM 25845 O O . LEU A 1 75 ? 21.259 14.659 -17.598 1.00 0.00 293 LEU A O 15
ATOM 25861 N N . LYS A 1 76 ? 19.552 13.363 -16.931 1.00 0.00 294 LYS A N 15
ATOM 25862 C CA . LYS A 1 76 ? 20.071 12.072 -17.429 1.00 0.00 294 LYS A CA 15
ATOM 25863 C C . LYS A 1 76 ? 20.165 11.981 -18.965 1.00 0.00 294 LYS A C 15
ATOM 25864 O O . LYS A 1 76 ? 20.766 11.039 -19.485 1.00 0.00 294 LYS A O 15
ATOM 25883 N N . GLY A 1 77 ? 19.573 12.933 -19.693 1.00 0.00 295 GLY A N 15
ATOM 25884 C CA . GLY A 1 77 ? 19.325 12.870 -21.136 1.00 0.00 295 GLY A CA 15
ATOM 25885 C C . GLY A 1 77 ? 20.301 13.652 -22.026 1.00 0.00 295 GLY A C 15
ATOM 25886 O O . GLY A 1 77 ? 20.258 13.457 -23.243 1.00 0.00 295 GLY A O 15
ATOM 25890 N N . VAL A 1 78 ? 21.189 14.507 -21.485 1.00 0.00 296 VAL A N 15
ATOM 25891 C CA . VAL A 1 78 ? 22.262 15.140 -22.283 1.00 0.00 296 VAL A CA 15
ATOM 25892 C C . VAL A 1 78 ? 23.175 14.100 -22.970 1.00 0.00 296 VAL A C 15
ATOM 25893 O O . VAL A 1 78 ? 23.293 12.955 -22.521 1.00 0.00 296 VAL A O 15
ATOM 25906 N N . LYS A 1 79 ? 23.885 14.512 -24.025 1.00 0.00 297 LYS A N 15
ATOM 25907 C CA . LYS A 1 79 ? 24.703 13.610 -24.868 1.00 0.00 297 LYS A CA 15
ATOM 25908 C C . LYS A 1 79 ? 26.019 13.116 -24.240 1.00 0.00 297 LYS A C 15
ATOM 25909 O O . LYS A 1 79 ? 26.517 12.058 -24.625 1.00 0.00 297 LYS A O 15
ATOM 25928 N N . ASN A 1 80 ? 26.563 13.832 -23.252 1.00 0.00 298 ASN A N 15
ATOM 25929 C CA . ASN A 1 80 ? 27.904 13.588 -22.687 1.00 0.00 298 ASN A CA 15
ATOM 25930 C C . ASN A 1 80 ? 27.881 13.377 -21.159 1.00 0.00 298 ASN A C 15
ATOM 25931 O O . ASN A 1 80 ? 28.838 13.726 -20.467 1.00 0.00 298 ASN A O 15
ATOM 25942 N N . MET A 1 81 ? 26.781 12.836 -20.613 1.00 0.00 299 MET A N 15
ATOM 25943 C CA . MET A 1 81 ? 26.556 12.708 -19.164 1.00 0.00 299 MET A CA 15
ATOM 25944 C C . MET A 1 81 ? 27.367 11.601 -18.453 1.00 0.00 299 MET A C 15
ATOM 25945 O O . MET A 1 81 ? 26.811 10.668 -17.868 1.00 0.00 299 MET A O 15
ATOM 25959 N N . GLY A 1 82 ? 28.700 11.689 -18.504 1.00 0.00 300 GLY A N 15
ATOM 25960 C CA . GLY A 1 82 ? 29.606 10.866 -17.687 1.00 0.00 300 GLY A CA 15
ATOM 25961 C C . GLY A 1 82 ? 29.231 10.878 -16.195 1.00 0.00 300 GLY A C 15
ATOM 25962 O O . GLY A 1 82 ? 28.872 11.925 -15.649 1.00 0.00 300 GLY A O 15
ATOM 25966 N N . LYS A 1 83 ? 29.309 9.720 -15.522 1.00 0.00 301 LYS A N 15
ATOM 25967 C CA . LYS A 1 83 ? 28.722 9.501 -14.180 1.00 0.00 301 LYS A CA 15
ATOM 25968 C C . LYS A 1 83 ? 29.216 10.507 -13.132 1.00 0.00 301 LYS A C 15
ATOM 25969 O O . LYS A 1 83 ? 28.416 11.135 -12.440 1.00 0.00 301 LYS A O 15
ATOM 25988 N N . LYS A 1 84 ? 30.537 10.713 -13.070 1.00 0.00 302 LYS A N 15
ATOM 25989 C CA . LYS A 1 84 ? 31.197 11.671 -12.160 1.00 0.00 302 LYS A CA 15
ATOM 25990 C C . LYS A 1 84 ? 30.868 13.141 -12.459 1.00 0.00 302 LYS A C 15
ATOM 25991 O O . LYS A 1 84 ? 30.721 13.930 -11.527 1.00 0.00 302 LYS A O 15
ATOM 26010 N N . SER A 1 85 ? 30.660 13.486 -13.736 1.00 0.00 303 SER A N 15
ATOM 26011 C CA . SER A 1 85 ? 30.207 14.819 -14.169 1.00 0.00 303 SER A CA 15
ATOM 26012 C C . SER A 1 85 ? 28.791 15.127 -13.665 1.00 0.00 303 SER A C 15
ATOM 26013 O O . SER A 1 85 ? 28.564 16.181 -13.072 1.00 0.00 303 SER A O 15
ATOM 26021 N N . TYR A 1 86 ? 27.851 14.182 -13.810 1.00 0.00 304 TYR A N 15
ATOM 26022 C CA . TYR A 1 86 ? 26.498 14.312 -13.249 1.00 0.00 304 TYR A CA 15
ATOM 26023 C C . TYR A 1 86 ? 26.497 14.343 -11.710 1.00 0.00 304 TYR A C 15
ATOM 26024 O O . TYR A 1 86 ? 25.740 15.101 -11.107 1.00 0.00 304 TYR A O 15
ATOM 26042 N N . ASP A 1 87 ? 27.336 13.528 -11.062 1.00 0.00 305 ASP A N 15
ATOM 26043 C CA . ASP A 1 87 ? 27.431 13.482 -9.600 1.00 0.00 305 ASP A CA 15
ATOM 26044 C C . ASP A 1 87 ? 27.849 14.838 -9.004 1.00 0.00 305 ASP A C 15
ATOM 26045 O O . ASP A 1 87 ? 27.177 15.342 -8.103 1.00 0.00 305 ASP A O 15
ATOM 26054 N N . GLU A 1 88 ? 28.901 15.475 -9.534 1.00 0.00 306 GLU A N 15
ATOM 26055 C CA . GLU A 1 88 ? 29.323 16.803 -9.080 1.00 0.00 306 GLU A CA 15
ATOM 26056 C C . GLU A 1 88 ? 28.341 17.926 -9.478 1.00 0.00 306 GLU A C 15
ATOM 26057 O O . GLU A 1 88 ? 28.115 18.842 -8.684 1.00 0.00 306 GLU A O 15
ATOM 26069 N N . ILE A 1 89 ? 27.671 17.805 -10.638 1.00 0.00 307 ILE A N 15
ATOM 26070 C CA . ILE A 1 89 ? 26.494 18.604 -11.028 1.00 0.00 307 ILE A CA 15
ATOM 26071 C C . ILE A 1 89 ? 25.444 18.587 -9.920 1.00 0.00 307 ILE A C 15
ATOM 26072 O O . ILE A 1 89 ? 25.066 19.632 -9.388 1.00 0.00 307 ILE A O 15
ATOM 26088 N N . ALA A 1 90 ? 24.989 17.392 -9.556 1.00 0.00 308 ALA A N 15
ATOM 26089 C CA . ALA A 1 90 ? 23.883 17.203 -8.633 1.00 0.00 308 ALA A CA 15
ATOM 26090 C C . ALA A 1 90 ? 24.257 17.582 -7.188 1.00 0.00 308 ALA A C 15
ATOM 26091 O O . ALA A 1 90 ? 23.427 18.151 -6.481 1.00 0.00 308 ALA A O 15
ATOM 26098 N N . GLU A 1 91 ? 25.502 17.346 -6.763 1.00 0.00 309 GLU A N 15
ATOM 26099 C CA . GLU A 1 91 ? 25.981 17.694 -5.418 1.00 0.00 309 GLU A CA 15
ATOM 26100 C C . GLU A 1 91 ? 26.068 19.211 -5.193 1.00 0.00 309 GLU A C 15
ATOM 26101 O O . GLU A 1 91 ? 25.575 19.702 -4.177 1.00 0.00 309 GLU A O 15
ATOM 26113 N N . LYS A 1 92 ? 26.600 19.995 -6.142 1.00 0.00 310 LYS A N 15
ATOM 26114 C CA . LYS A 1 92 ? 26.599 21.463 -6.010 1.00 0.00 310 LYS A CA 15
ATOM 26115 C C . LYS A 1 92 ? 25.253 22.114 -6.337 1.00 0.00 310 LYS A C 15
ATOM 26116 O O . LYS A 1 92 ? 24.968 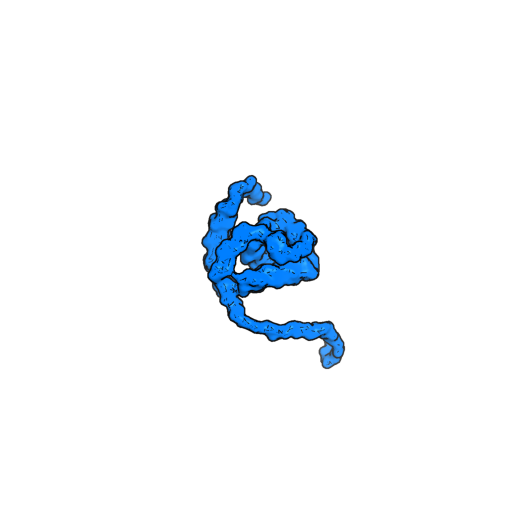23.160 -5.762 1.00 0.00 310 LYS A O 15
ATOM 26135 N N . LEU A 1 93 ? 24.374 21.487 -7.130 1.00 0.00 311 LEU A N 15
ATOM 26136 C CA . LEU A 1 93 ? 22.959 21.879 -7.151 1.00 0.00 311 LEU A CA 15
ATOM 26137 C C . LEU A 1 93 ? 22.291 21.672 -5.769 1.00 0.00 311 LEU A C 15
ATOM 26138 O O . LEU A 1 93 ? 21.646 22.583 -5.254 1.00 0.00 311 LEU A O 15
ATOM 26154 N N . ASN A 1 94 ? 22.529 20.517 -5.123 1.00 0.00 312 ASN A N 15
ATOM 26155 C CA . ASN A 1 94 ? 22.077 20.212 -3.754 1.00 0.00 312 ASN A CA 15
ATOM 26156 C C . ASN A 1 94 ? 22.592 21.214 -2.706 1.00 0.00 312 ASN A C 15
ATOM 26157 O O . ASN A 1 94 ? 21.866 21.548 -1.773 1.00 0.00 312 ASN A O 15
ATOM 26168 N N . ASP A 1 95 ? 23.815 21.726 -2.865 1.00 0.00 313 ASP A N 15
ATOM 26169 C CA . ASP A 1 95 ? 24.431 22.696 -1.948 1.00 0.00 313 ASP A CA 15
ATOM 26170 C C . ASP A 1 95 ? 23.655 24.033 -1.817 1.00 0.00 313 ASP A C 15
ATOM 26171 O O . ASP A 1 95 ? 23.806 24.733 -0.813 1.00 0.00 313 ASP A O 15
ATOM 26180 N N . LEU A 1 96 ? 22.781 24.376 -2.779 1.00 0.00 314 LEU A N 15
ATOM 26181 C CA . LEU A 1 96 ? 21.815 25.486 -2.641 1.00 0.00 314 LEU A CA 15
ATOM 26182 C C . LEU A 1 96 ? 20.663 25.183 -1.660 1.00 0.00 314 LEU A C 15
ATOM 26183 O O . LEU A 1 96 ? 20.064 26.106 -1.106 1.00 0.00 314 LEU A O 15
ATOM 26199 N N . GLY A 1 97 ? 20.322 23.905 -1.464 1.00 0.00 315 GLY A N 15
ATOM 26200 C CA . GLY A 1 97 ? 19.220 23.438 -0.613 1.00 0.00 315 GLY A CA 15
ATOM 26201 C C . GLY A 1 97 ? 18.331 22.360 -1.250 1.00 0.00 315 GLY A C 15
ATOM 26202 O O . GLY A 1 97 ? 17.546 21.733 -0.536 1.00 0.00 315 GLY A O 15
ATOM 26206 N N . TYR A 1 98 ? 18.428 22.133 -2.569 1.00 0.00 316 TYR A N 15
ATOM 26207 C CA . TYR A 1 98 ? 17.544 21.253 -3.334 1.00 0.00 316 TYR A CA 15
ATOM 26208 C C . TYR A 1 98 ? 18.373 20.290 -4.219 1.00 0.00 316 TYR A C 15
ATOM 26209 O O . TYR A 1 98 ? 19.038 20.743 -5.155 1.00 0.00 316 TYR A O 15
ATOM 26227 N N . PRO A 1 99 ? 18.377 18.970 -3.942 1.00 0.00 317 PRO A N 15
ATOM 26228 C CA . PRO A 1 99 ? 19.054 17.971 -4.772 1.00 0.00 317 PRO A CA 15
ATOM 26229 C C . PRO A 1 99 ? 18.340 17.813 -6.118 1.00 0.00 317 PRO A C 15
ATOM 26230 O O . PRO A 1 99 ? 17.156 17.465 -6.159 1.00 0.00 317 PRO A O 15
ATOM 26241 N N . VAL A 1 100 ? 19.037 18.085 -7.230 1.00 0.00 318 VAL A N 15
ATOM 26242 C CA . VAL A 1 100 ? 18.412 18.126 -8.548 1.00 0.00 318 VAL A CA 15
ATOM 26243 C C . VAL A 1 100 ? 17.667 16.848 -8.927 1.00 0.00 318 VAL A C 15
ATOM 26244 O O . VAL A 1 100 ? 18.148 15.731 -8.718 1.00 0.00 318 VAL A O 15
ATOM 26257 N N . GLY A 1 101 ? 16.476 17.030 -9.498 1.00 0.00 319 GLY A N 15
ATOM 26258 C CA . GLY A 1 101 ? 15.656 15.940 -10.020 1.00 0.00 319 GLY A CA 15
ATOM 26259 C C . GLY A 1 101 ? 14.622 15.360 -9.047 1.00 0.00 319 GLY A C 15
ATOM 26260 O O . GLY A 1 101 ? 13.957 14.386 -9.399 1.00 0.00 319 GLY A O 15
ATOM 26264 N N . THR A 1 102 ? 14.466 15.930 -7.844 1.00 0.00 320 THR A N 15
ATOM 26265 C CA . THR A 1 102 ? 13.297 15.632 -6.990 1.00 0.00 320 THR A CA 15
ATOM 26266 C C . THR A 1 102 ? 12.102 16.523 -7.368 1.00 0.00 320 THR A C 15
ATOM 26267 O O . THR A 1 102 ? 12.274 17.675 -7.769 1.00 0.00 320 THR A O 15
ATOM 26278 N N . GLU A 1 103 ? 10.877 15.989 -7.271 1.00 0.00 321 GLU A N 15
ATOM 26279 C CA . GLU A 1 103 ? 9.681 16.522 -7.954 1.00 0.00 321 GLU A CA 15
ATOM 26280 C C . GLU A 1 103 ? 8.446 16.608 -7.023 1.00 0.00 321 GLU A C 15
ATOM 26281 O O . GLU A 1 103 ? 7.300 16.530 -7.470 1.00 0.00 321 GLU A O 15
ATOM 26293 N N . LEU A 1 104 ? 8.678 16.728 -5.709 1.00 0.00 322 LEU A N 15
ATOM 26294 C CA . LEU A 1 104 ? 7.662 16.670 -4.649 1.00 0.00 322 LEU A CA 15
ATOM 26295 C C . LEU A 1 104 ? 6.472 17.651 -4.786 1.00 0.00 322 LEU A C 15
ATOM 26296 O O . LEU A 1 104 ? 5.337 17.258 -4.507 1.00 0.00 322 LEU A O 15
ATOM 26312 N N . SER A 1 105 ? 6.711 18.894 -5.222 1.00 0.00 323 SER A N 15
ATOM 26313 C CA . SER A 1 105 ? 5.705 19.957 -5.438 1.00 0.00 323 SER A CA 15
ATOM 26314 C C . SER A 1 105 ? 6.372 21.189 -6.092 1.00 0.00 323 SER A C 15
ATOM 26315 O O . SER A 1 105 ? 6.573 22.221 -5.442 1.00 0.00 323 SER A O 15
ATOM 26323 N N . PRO A 1 106 ? 6.841 21.078 -7.352 1.00 0.00 324 PRO A N 15
ATOM 26324 C CA . PRO A 1 106 ? 7.797 22.010 -7.962 1.00 0.00 324 PRO A CA 15
ATOM 26325 C C . PRO A 1 106 ? 7.159 23.295 -8.527 1.00 0.00 324 PRO A C 15
ATOM 26326 O O . PRO A 1 106 ? 7.650 23.862 -9.498 1.00 0.00 324 PRO A O 15
ATOM 26337 N N . GLU A 1 107 ? 6.057 23.769 -7.950 1.00 0.00 325 GLU A N 15
ATOM 26338 C CA . GLU A 1 107 ? 5.227 24.881 -8.459 1.00 0.00 325 GLU A CA 15
ATOM 26339 C C . GLU A 1 107 ? 5.956 26.235 -8.625 1.00 0.00 325 GLU A C 15
ATOM 26340 O O . GLU A 1 107 ? 5.451 27.133 -9.305 1.00 0.00 325 GLU A O 15
ATOM 26352 N N . GLN A 1 108 ? 7.158 26.393 -8.052 1.00 0.00 326 GLN A N 15
ATOM 26353 C CA . GLN A 1 108 ? 8.051 27.526 -8.340 1.00 0.00 326 GLN A CA 15
ATOM 26354 C C . GLN A 1 108 ? 8.580 27.528 -9.792 1.00 0.00 326 GLN A C 15
ATOM 26355 O O . GLN A 1 108 ? 9.028 28.574 -10.264 1.00 0.00 326 GLN A O 15
ATOM 26369 N N . ARG A 1 109 ? 8.523 26.395 -10.512 1.00 0.00 327 ARG A N 15
ATOM 26370 C CA . ARG A 1 109 ? 8.974 26.213 -11.905 1.00 0.00 327 ARG A CA 15
ATOM 26371 C C . ARG A 1 109 ? 8.434 27.274 -12.866 1.00 0.00 327 ARG A C 15
ATOM 26372 O O . ARG A 1 109 ? 9.225 27.902 -13.571 1.00 0.00 327 ARG A O 15
ATOM 26393 N N . GLU A 1 110 ? 7.124 27.512 -12.870 1.00 0.00 328 GLU A N 15
ATOM 26394 C CA . GLU A 1 110 ? 6.493 28.525 -13.731 1.00 0.00 328 GLU A CA 15
ATOM 26395 C C . GLU A 1 110 ? 7.040 29.940 -13.468 1.00 0.00 328 GLU A C 15
ATOM 26396 O O . GLU A 1 110 ? 7.436 30.641 -14.401 1.00 0.00 328 GLU A O 15
ATOM 26408 N N . SER A 1 111 ? 7.114 30.339 -12.195 1.00 0.00 329 SER A N 15
ATOM 26409 C CA . SER A 1 111 ? 7.647 31.636 -11.762 1.00 0.00 329 SER A CA 15
ATOM 26410 C C . SER A 1 111 ? 9.131 31.799 -12.110 1.00 0.00 329 SER A C 15
ATOM 26411 O O . SER A 1 111 ? 9.534 32.835 -12.643 1.00 0.00 329 SER A O 15
ATOM 26419 N N . LEU A 1 112 ? 9.946 30.762 -11.869 1.00 0.00 330 LEU A N 15
ATOM 26420 C CA . LEU A 1 112 ? 11.355 30.730 -12.214 1.00 0.00 330 LEU A CA 15
ATOM 26421 C C . LEU A 1 112 ? 11.582 30.892 -13.714 1.00 0.00 330 LEU A C 15
ATOM 26422 O O . LEU A 1 112 ? 12.416 31.705 -14.089 1.00 0.00 330 LEU A O 15
ATOM 26438 N N . LYS A 1 113 ? 10.849 30.175 -14.579 1.00 0.00 331 LYS A N 15
ATOM 26439 C CA . LYS A 1 113 ? 10.987 30.291 -16.034 1.00 0.00 331 LYS A CA 15
ATOM 26440 C C . LYS A 1 113 ? 10.824 31.732 -16.525 1.00 0.00 331 LYS A C 15
ATOM 26441 O O . LYS A 1 113 ? 11.694 32.236 -17.225 1.00 0.00 331 LYS A O 15
ATOM 26460 N N . LYS A 1 114 ? 9.770 32.434 -16.094 1.00 0.00 332 LYS A N 15
ATOM 26461 C CA . LYS A 1 114 ? 9.513 33.830 -16.451 1.00 0.00 332 LYS A CA 15
ATOM 26462 C C . LYS A 1 114 ? 10.604 34.784 -15.948 1.00 0.00 332 LYS A C 15
ATOM 26463 O O . LYS A 1 114 ? 11.026 35.661 -16.699 1.00 0.00 332 LYS A O 15
ATOM 26482 N N . ARG A 1 115 ? 11.137 34.570 -14.736 1.00 0.00 333 ARG A N 15
ATOM 26483 C CA . ARG A 1 115 ? 12.331 35.281 -14.240 1.00 0.00 333 ARG A CA 15
ATOM 26484 C C . ARG A 1 115 ? 13.575 34.963 -15.079 1.00 0.00 333 ARG A C 15
ATOM 26485 O O . ARG A 1 115 ? 14.323 35.874 -15.413 1.00 0.00 333 ARG A O 15
ATOM 26506 N N . LEU A 1 116 ? 13.768 33.702 -15.471 1.00 0.00 334 LEU A N 15
ATOM 26507 C CA . LEU A 1 116 ? 14.898 33.238 -16.281 1.00 0.00 334 LEU A CA 15
ATOM 26508 C C . LEU A 1 116 ? 14.975 33.928 -17.654 1.00 0.00 334 LEU A C 15
ATOM 26509 O O . LEU A 1 116 ? 16.048 34.356 -18.071 1.00 0.00 334 LEU A O 15
ATOM 26525 N N . GLU A 1 117 ? 13.828 34.103 -18.319 1.00 0.00 335 GLU A N 15
ATOM 26526 C CA . GLU A 1 117 ? 13.738 34.880 -19.573 1.00 0.00 335 GLU A CA 15
ATOM 26527 C C . GLU A 1 117 ? 14.062 36.382 -19.401 1.00 0.00 335 GLU A C 15
ATOM 26528 O O . GLU A 1 117 ? 14.437 37.047 -20.371 1.00 0.00 335 GLU A O 15
ATOM 26540 N N . LYS A 1 118 ? 13.931 36.923 -18.180 1.00 0.00 336 LYS A N 15
ATOM 26541 C CA . LYS A 1 118 ? 14.127 38.339 -17.839 1.00 0.00 336 LYS A CA 15
ATOM 26542 C C . LYS A 1 118 ? 15.498 38.656 -17.214 1.00 0.00 336 LYS A C 15
ATOM 26543 O O . LYS A 1 118 ? 15.798 39.833 -17.007 1.00 0.00 336 LYS A O 15
ATOM 26562 N N . LEU A 1 119 ? 16.346 37.652 -16.952 1.00 0.00 337 LEU A N 15
ATOM 26563 C CA . LEU A 1 119 ? 17.734 37.865 -16.500 1.00 0.00 337 LEU A CA 15
ATOM 26564 C C . LEU A 1 119 ? 18.542 38.708 -17.506 1.00 0.00 337 LEU A C 15
ATOM 26565 O O . LEU A 1 119 ? 19.246 39.641 -17.116 1.00 0.00 337 LEU A O 15
ATOM 26581 N N . GLU A 1 120 ? 18.374 38.414 -18.798 1.00 0.00 338 GLU A N 15
ATOM 26582 C CA . GLU A 1 120 ? 18.746 39.317 -19.899 1.00 0.00 338 GLU A CA 15
ATOM 26583 C C . GLU A 1 120 ? 17.779 39.211 -21.096 1.00 0.00 338 GLU A C 15
ATOM 26584 O O . GLU A 1 120 ? 17.613 38.153 -21.706 1.00 0.00 338 GLU A O 15
ATOM 26596 N N . ASP A 1 121 ? 17.168 40.340 -21.474 1.00 0.00 339 ASP A N 15
ATOM 26597 C CA . ASP A 1 121 ? 16.261 40.464 -22.631 1.00 0.00 339 ASP A CA 15
ATOM 26598 C C . ASP A 1 121 ? 16.946 40.236 -24.000 1.00 0.00 339 ASP A C 15
ATOM 26599 O O . ASP A 1 121 ? 16.264 40.071 -25.016 1.00 0.00 339 ASP A O 15
ATOM 26608 N N . LYS A 1 122 ? 18.288 40.181 -24.026 1.00 0.00 340 LYS A N 15
ATOM 26609 C CA . LYS A 1 122 ? 19.111 39.748 -25.174 1.00 0.00 340 LYS A CA 15
ATOM 26610 C C . LYS A 1 122 ? 18.865 38.282 -25.590 1.00 0.00 340 LYS A C 15
ATOM 26611 O O . LYS A 1 122 ? 19.180 37.915 -26.725 1.00 0.00 340 LYS A O 15
ATOM 26630 N N . GLY A 1 123 ? 18.314 37.457 -24.694 1.00 0.00 341 GLY A N 15
ATOM 26631 C CA . GLY A 1 123 ? 17.941 36.059 -24.947 1.00 0.00 341 GLY A CA 15
ATOM 26632 C C . GLY A 1 123 ? 16.606 35.893 -25.694 1.00 0.00 341 GLY A C 15
ATOM 26633 O O . GLY A 1 123 ? 16.021 36.856 -26.199 1.00 0.00 341 GLY A O 15
ATOM 26637 N N . GLY A 1 124 ? 16.110 34.653 -25.756 1.00 0.00 342 GLY A N 15
ATOM 26638 C CA . GLY A 1 124 ? 14.818 34.311 -26.371 1.00 0.00 342 GLY A CA 15
ATOM 26639 C C . GLY A 1 124 ? 14.306 32.913 -25.996 1.00 0.00 342 GLY A C 15
ATOM 26640 O O . GLY A 1 124 ? 15.044 32.087 -25.451 1.00 0.00 342 GLY A O 15
ATOM 26644 N N . ASN A 1 125 ? 13.025 32.655 -26.289 1.00 0.00 343 ASN A N 15
ATOM 26645 C CA . ASN A 1 125 ? 12.317 31.429 -25.885 1.00 0.00 343 ASN A CA 15
ATOM 26646 C C . ASN A 1 125 ? 12.791 30.150 -26.615 1.00 0.00 343 ASN A C 15
ATOM 26647 O O . ASN A 1 125 ? 12.582 29.045 -26.106 1.00 0.00 343 ASN A O 15
ATOM 26658 N N . ASP A 1 126 ? 13.416 30.287 -27.793 1.00 0.00 344 ASP A N 15
ATOM 26659 C CA . ASP A 1 126 ? 13.909 29.193 -28.656 1.00 0.00 344 ASP A CA 15
ATOM 26660 C C . ASP A 1 126 ? 15.136 29.610 -29.495 1.00 0.00 344 ASP A C 15
ATOM 26661 O O . ASP A 1 126 ? 16.108 28.824 -29.556 1.00 0.00 344 ASP A O 15
#

Solvent-accessible surface area: 9669 Å² total; per-residue (Å²): 245,72,161,208,54,166,197,121,170,99,131,131,156,195,96,54,132,216,59,89,186,122,48,42,174,80,6,57,32,120,0,115,80,29,133,22,44,60,173,0,38,84,11,0,59,176,78,34,22,80,37,1,0,55,0,19,36,13,27,84,156,108,0,130,57,19,201,126,29,42,199,122,3,34,90,36,0,20,103,60,0,54,127,40,23,45,58,14,16,47,100,134,73,52,146,105,138,124,76,28,105,135,141,15,103,156,47,96,137,153,73,83,160,201

InterPro domains:
  IPR011260 RNA polymerase, alpha subunit, C-terminal [PF03118] (251-312)
  IPR011262 DNA-directed RNA polymerase, insert domain [PF01000] (60-181)
  IPR011263 DNA-directed RNA polymerase, RpoA/D/Rpb3-type [PF01193] (30-231)
  IPR011263 DNA-directed RNA polymerase, RpoA/D/Rpb3-type [SM00662] (23-237)
  IPR011773 DNA-directed RNA polymerase, alpha subunit [MF_00059] (5-321)
  IPR011773 DNA-directed RNA polymerase, alpha subunit [TIGR02027] (24-320)
  IPR036603 RNA polymerase, RBP11-like subunit [G3DSA:3.30.1360.10] (15-222)
  IPR036603 RNA polymerase, RBP11-like subunit [SSF55257] (11-235)
  IPR036643 DNA-directed RNA polymerase, insert domain superfamily [G3DSA:2.170.120.12] (53-180)
  IPR036643 DNA-directed RNA polymerase, insert domain superfamily [SSF56553] (53-181)

Organism: Helicobacter pylori (strain J99 / ATCC 700824) (NCBI:txid85963)

Nearest PDB structures (foldseek):
  2max-assembly1_A  TM=1.009E+00  e=5.380E-19  Helicobacter pylori J99
  3gfk-assembly1_B  TM=7.801E-01  e=7.893E-04  Bacillus subtilis
  3n97-assembly1_C  TM=8.444E-01  e=1.912E-03  Escherichia coli K-12
  4mey-assembly1_A  TM=7.628E-01  e=2.282E-03  Escherichia coli K-12
  6psu-assembly1_M  TM=8.114E-01  e=4.117E-03  Escherichia coli

Sequence (114 aa):
LGVFGERPIANTEYSGDYAQRDDAKDLSAKIESMNLSARCFNCLDKIGIKYVGELVLMSEEELKGVKNMGKKSYDEIAEKLNDLGYPVGTELSPEQRESLKKRLEKLEDKGGNDLGVFGERPIANTEYSGDYAQRDDAKDLSAKIESMNLSARCFNCLDKIGIKYVGELVLMSEEELKGVKNMGKKSYDEIAEKLNDLGYPVGTELSPEQRESLKKRLEKLEDKGGNDLGVFGERPIANTEYSGDYAQRDDAKDLSAKIESMNLSARCFNCLDKIGIKYVGELVLMSEEELKGVKNMGKKSYDEIAEKLNDLGYPVGTELSPEQRESLKKRLEKLEDKGGNDLGVFGERPIANTEYSGDYAQRDDAKDLSAKIESMNLSARCFNCLDKIGIKYVGELVLMSEEELKGVKNMGKKSYDEIAEKLNDLGYPVGTELSPEQRESLKKRLEKLEDKGGNDLGVFGERPIANTEYSGDYAQRDDAKDLSAKIESMNLSARCFNCLDKIGIKYVGELVLMSEEELKGVKNMGKKSYDEIAEKLNDLGYPVGTELSPEQRESLKKRLEKLEDKGGNDLGVFGERPIANTEYSGDYAQRDDAKDLSAKIESMNLSARCFNCLDKIGIKYVGELVLMSEEELKGVKNMGKKSYDEIAEKLNDLGYPVGTELSPEQRESLKKRLEKLEDKGGNDLGVFGERPIANTEYSGDYAQRDDAKDLSAKIESMNLSARCFNCLDKIGIKYVGELVLMSEEELKGVKNMGKKSYDEIAEKLNDLGYPVGTELSPEQRESLKKRLEKLEDKGGNDLGVFGERPIANTEYSGDYAQRDDAKDLSAKIESMNLSARCFNCLDKIGIKYVGELVLMSEEELKGVKNMGKKSYDEIAEKLNDLGYPVGTELSPEQRESLKKRLEKLEDKGGNDLGVFGERPIANTEYSGDYAQRDDAKDLSAKIESMNLSARCFNCLDKIGIKYVGELVLMSEEELKGVKNMGKKSYDEIAEKLNDLGYPVGTELSPEQRESLKKRLEKLEDKGGNDLGVFGERPIANTEYSGDYAQRDDAKDLSAKIESMNLSARCFNCLDKIGIKYVGELVLMSEEELKGVKNMGKKSYDEIAEKLNDLGYPVGTELSPEQRESLKKRLEKLEDKGGNDLGVFGERPIANTEYSGDYAQRDDAKDLSAKIESMNLSARCFNCLDKIGIKYVGELVLMSEEELKGVKNMGKKSYDEIAEKLNDLGYPVGTELSPEQRESLKKRLEKLEDKGGNDLGVFGERPIANTEYSGDYAQRDDAKDLSAKIESMNLSARCFNCLDKIGIKYVGELVLMSEEELKGVKNMGKKSYDEIAEKLNDLGYPVGTELSPEQRESLKKRLEKLEDKGGNDLGVFGERPIANTEYSGDYAQRDDAKDLSAKIESMNLSARCFNCLDKIGIKYVGELVLMSEEELKGVKNMGKKSYDEIAEKLNDLGYPVGTELSPEQRESLKKRLEKLEDKGGNDLGVFGERPIANTEYSGDYAQRDDAKDLSAKIESMNLSARCFNCLDKIGIKYVGELVLMSEEELKGVKNMGKKSYDEIAEKLNDLGYPVGTELSPEQRESLKKRLEKLEDKGGNDLGVFGERPIANTEYSGDYAQRDDAKDLSAKIESMNLSARCFNCLDKIGIKYVGELVLMSEEELKGVKNMGKKSYDEIAEKLNDLGYPVGTELSPEQRESLKKRLEKLEDKGGND

Radius of gyration: 16.35 Å; Cα contacts (8 Å, |Δi|>4): 95; chains: 1; bounding box: 30×57×39 Å

Secondary structure (DSSP, 8-state):
--S-----PPP------S---GGGGGGGSBGGGG---HHHHHHHHHHT--BHHHHHHS-HHHHTTSSS--HHHHHHHHHHHHHTT--TT--SS-TTHHHHHHHHTTT-------